Protein AF-0000000077086766 (afdb_homodimer)

Organism: Amphimedon queenslandica (NCBI:txid400682)

Radius of gyration: 39.63 Å; Cα contacts (8 Å, |Δi|>4): 3938; chains: 2; bounding box: 85×118×100 Å

Secondary structure (DSSP, 8-state):
-------------BTTBHHHHHHHHHHHHHHHHHHHTT--EEEEE-SSSSEEEEEEEETTTEEEEEEEEEETTEEEEEEEE---S--PPPHHHHHHHHHHT---SB---EEEEGGGTEEEEE-SS-EEEEETTT--EEEEPPP-TT-EEEEEETTEEEEEEEEETTEEEEEETT-SS-EE---HHHH-TTS-EEES---HHHHHHH-----EEE-TTBTTBTTEEEEEEEEEE-TTSPEEEEEETTTTEEEEEE---TTSPPPEEEEEEEEEEE-TTT--EEEEEEEESS-HHHH-SS--EEEEEEE-TTSSEEEEEEE-TTS-EEEEEEEEGGGEEETT----EEPPEEEEEEE-SSSPPP--TT--EEEPP-S-TTEEEEEEEE-TTSS-EEEEEEEEPPPP-EE-SS--PPEEPEEEEEESS-SSS-B-SS--EEETTTTEEEEEE-SS-TT-BEEEEEE-TT---S---PEE-SPSSSEEEEEEETTTTEEEEEEEETTEEEEEEEEEEEETTEEEEEEEEEEPPPPPPTT--PPEEEEEE-TTSPEEEEEEEPPTT--TT--EEEEEE---STT-----SS--TTHHHHHHHHTTT-EEEEEEPTT-SSS-HHHHGGGTT-TTSHHHHHHHHHHHHHHHH-TTEEEEEEEEEEETHHHHHHHHHHHH-TTTEEEEEEES----GGGS-HHHHHHHH-STTTTHHHHHHT-SGGGGGGS-SSTTSEEEEEETT-SSS-THHHHHHHHHHHHTT---EEEEETT--SS--SHHHHHHHHHHHHHHHHHH-/-------------BTTBHHHHHHHHHHHHHHHHHHHTT--EEEEE-SSSSEEEEEEEETTTEEEEEEEEEETTEEEEEEEE---S--PPPHHHHHHHHHHT---SB---EEEEGGGTEEEEE-SS-EEEEETTT--EEEEPPP-TT-EEEEEETTEEEEEEEEETTEEEEEETT-SS-EE---HHHH-TTS-EEES---HHHHHHH-----EEE-TTBTTBTTEEEEEEEEEE-TTSPEEEEEETTTTEEEEEE---TTSPPPEEEEEEEEEEE-TTT--EEEEEEEESS-HHHH-SS--EEEEEEE-TTSSEEEEEEE-TTS-EEEEEEEEGGGEEETT----EEPPEEEEEEE-SSSPPP--TT--EEEPP-S-TTEEEEEEEE-TTSS-EEEEEEEEPPPP-EE-SS--PPEEPEEEEEESS-SSS-B-SS--EEETTTTEEEEEE-SS-TT-BEEEEEE-TT---S---PEE-SPSSSEEEEEEETTTTEEEEEEEETTEEEEEEEEEEEETTEEEEEEEEEEPPPPPPTT--PPEEEEEE-TTSPEEEEEEEPPTT--TT--EEEEEE---STT-----SS--TTHHHHHHHHTTT-EEEEEEPTT-SSS-HHHHGGGTT-TTSHHHHHHHHHHHHHHHH-TTEEEEEEEEEEETHHHHHHHHHHHH-TTTEEEEEEES----GGGS-HHHHHHHH-STTTTHHHHHHT-SGGGGGGS-SSTTSEEEEEETT-SSS-THHHHHHHHHHHHTT---EEEEETT--SS--SHHHHHHHHHHHHHHHHHH-

Foldseek 3Di:
DDPPPPPVPQQADFLVDLVSLLVLLVVLLVVCCVLVAWDWDDWDAALPAGKIWTWTADPPFKIFIKMWHDDPRDIDIGTQDWADDDDDADPLRVVLCVLVVFDIDTWRDWAADHVQQWIWTDNQFWIFITHPPPSDTDDTWATDHNWADWDAAQQDNQWIWTFDPQFIWITGPLDNHIGTFDDPCVVCVLWDKGKFADAPLLSRQLVDGTFKAWQLCANVPPFKTKMKGKMKTLRQQDWDWFAQPVVRDIDIDSFAFFQGDDIDIAIKMKIWGADPPPRDIDIAIWGQLATVCLADVFFDDFSDKYADNVSQWIKTWTAGLLQFKIWIKIAGPVRTGHPPPLDWHWAIATQDIGGDPQAHWDNFLQQDWAWDDDPDPQKTKTWGWDQNVFETFIKIKIWGHDPTDGDSDNRRHYHYTDIDIATQADDQWYQDRDYKDADNVQQKIWTWIQVVHLQAIFIWMGRCPVHCPPHDDTDTADDPLWHWDWDADPSNQKMKTFIFFQQWRTWIWMWHFDVVPTYIDTDGTPGGRDHDDPLDDGWFKWWFAAPVGDIKIKTKDAASPDDPPAAFQEEEEELQAEPADDRHRGNDPCVSLVSSQSSHTYMYMYMHQQLYDGRTNVSNQPCALANLPSSLVRSVRRLVRVCVRDVRHDQQRYEQEYAESSLLNQLSNCLVCVVRHQAGEHHLYQQFSSSAHSSPSCNRNNGPPVRVSSRCNSHSLNSLLSHDQDALRAEYEYESAAPRRHCVRVVSSVVSNVVSNHYYHYHYDSHDYSDDDPPVSNSSVSSVVSSSSSVRD/DDPPPPPVPQQADFLVDLVSLLVLLVVLLVVCCVLVAWDWDDWDAALPAGKIWTWTADPPFKIFIKMWHDDPRDIDIGTQDWADDDDDADPLRVVLCVLVVFDIDTWRDWAADHVQQWIWTDNQFWIFITHPPPSDTPDTWATDHNWDDWDAALQDNQWIWTFDPQFIWITGPLDNHIGTFDDPCVVCVLWDKGKFADAPLLSRQLVDGTFKAWQLCANVPPFKTKMKGKMKTLRQQDWDWFAQPVVRDIDIDSFAFFQGDDIDIAIKMKIWGADPPPRDIDIAIWGQLATVCLADVFFDDFSDKYADNVRQWIKTWTAGLLQFKIWIKIAGPVRTGHPPPLDWHWAIATQDIGGDPQAHWDNFQQQDWAWDDDPDPQKTKTWGWDQNVFETFIKIKIWGHDPTDGDSDNRRHYHYTDIDIATQADDQWYQDRDYKDADNVQQKIWTWIQPVHLQAIFIWMGRCPVHCPPHDDTDTADDPLWHWDWDADPSQQKMKTFIFFQQWRTWIWMWHFDVVPTYIDTDDTPGGRDHDDPLDDGWFKWWFAAPVGDIKIKTKDAASPDDPPAAFQEEEEELQAEPADDRHRGNDPCVSLVSSQSSHTYMYMYMHQQLYDGRTNVSNQVCALANLPSSLVRSVRRLVRVCVRDVRHDQQRYAQEYAESSLLNQLSNCLVCVVRHQAGEHHLYQQFSSSAHSSPSCNRNNGPPVRVSSRCNSHSLNSLLSHDQDALRAEYEYESAAPRRHCVRVVSSVVSNVVSNHYYHYHYDSHDYSDDDPPVSNSSVSSVVSSSSSVRD

Structure (mmCIF, N/CA/C/O backbone):
data_AF-0000000077086766-model_v1
#
loop_
_entity.id
_entity.type
_entity.pdbx_description
1 polymer 'Uncharacterized protein'
#
loop_
_atom_site.group_PDB
_atom_site.id
_atom_site.type_symbol
_atom_site.label_atom_id
_atom_site.label_alt_id
_atom_site.label_comp_id
_atom_site.label_asym_id
_atom_site.label_entity_id
_atom_site.label_seq_id
_atom_site.pdbx_PDB_ins_code
_atom_site.Cartn_x
_atom_site.Cartn_y
_atom_site.Cartn_z
_atom_site.occupancy
_atom_site.B_iso_or_equiv
_atom_site.auth_seq_id
_atom_site.auth_comp_id
_atom_site.auth_asym_id
_atom_site.auth_atom_id
_atom_site.pdbx_PDB_model_num
ATOM 1 N N . MET A 1 1 ? 11.93 -15.602 -47.562 1 22.67 1 MET A N 1
ATOM 2 C CA . MET A 1 1 ? 11.93 -15.438 -46.125 1 22.67 1 MET A CA 1
ATOM 3 C C . MET A 1 1 ? 13.258 -14.859 -45.625 1 22.67 1 MET A C 1
ATOM 5 O O . MET A 1 1 ? 14.312 -15.453 -45.875 1 22.67 1 MET A O 1
ATOM 9 N N . ALA A 1 2 ? 13.289 -13.586 -45.688 1 26.22 2 ALA A N 1
ATOM 10 C CA . ALA A 1 2 ? 14.461 -12.727 -45.594 1 26.22 2 ALA A CA 1
ATOM 11 C C . ALA A 1 2 ? 15.32 -13.102 -44.406 1 26.22 2 ALA A C 1
ATOM 13 O O . ALA A 1 2 ? 14.805 -13.43 -43.312 1 26.22 2 ALA A O 1
ATOM 14 N N . ALA A 1 3 ? 16.469 -13.5 -44.688 1 28.27 3 ALA A N 1
ATOM 15 C CA . ALA A 1 3 ? 17.562 -13.672 -43.75 1 28.27 3 ALA A CA 1
ATOM 16 C C . ALA A 1 3 ? 17.625 -12.523 -42.75 1 28.27 3 ALA A C 1
ATOM 18 O O . ALA A 1 3 ? 17.875 -11.375 -43.125 1 28.27 3 ALA A O 1
ATOM 19 N N . LEU A 1 4 ? 16.625 -12.422 -41.875 1 33 4 LEU A N 1
ATOM 20 C CA . LEU A 1 4 ? 16.781 -11.398 -40.844 1 33 4 LEU A CA 1
ATOM 21 C C . LEU A 1 4 ? 18.234 -11.289 -40.406 1 33 4 LEU A C 1
ATOM 23 O O . LEU A 1 4 ? 18.828 -12.273 -39.938 1 33 4 LEU A O 1
ATOM 27 N N . ASN A 1 5 ? 18.984 -10.578 -41.094 1 32.53 5 ASN A N 1
ATOM 28 C CA . ASN A 1 5 ? 20.344 -10.195 -40.719 1 32.53 5 ASN A CA 1
ATOM 29 C C . ASN A 1 5 ? 20.484 -10.039 -39.219 1 32.53 5 ASN A C 1
ATOM 31 O O . ASN A 1 5 ? 19.719 -9.312 -38.594 1 32.53 5 ASN A O 1
ATOM 35 N N . TRP A 1 6 ? 20.969 -11.062 -38.656 1 39.19 6 TRP A N 1
ATOM 36 C CA . TRP A 1 6 ? 21.438 -11.031 -37.25 1 39.19 6 TRP A CA 1
ATOM 37 C C . TRP A 1 6 ? 22.156 -9.727 -36.969 1 39.19 6 TRP A C 1
ATOM 39 O O . TRP A 1 6 ? 23.219 -9.445 -37.531 1 39.19 6 TRP A O 1
ATOM 49 N N . ILE A 1 7 ? 21.656 -8.648 -37 1 38.25 7 ILE A N 1
ATOM 50 C CA . ILE A 1 7 ? 22.406 -7.496 -36.531 1 38.25 7 ILE A CA 1
ATOM 51 C C . ILE A 1 7 ? 22.922 -7.766 -35.125 1 38.25 7 ILE A C 1
ATOM 53 O O . ILE A 1 7 ? 22.141 -7.871 -34.188 1 38.25 7 ILE A O 1
ATOM 57 N N . THR A 1 8 ? 23.984 -8.508 -34.875 1 45.94 8 THR A N 1
ATOM 58 C CA . THR A 1 8 ? 24.75 -8.688 -33.656 1 45.94 8 THR A CA 1
ATOM 59 C C . THR A 1 8 ? 25.062 -7.34 -33 1 45.94 8 THR A C 1
ATOM 61 O O . THR A 1 8 ? 26.094 -6.734 -33.281 1 45.94 8 THR A O 1
ATOM 64 N N . THR A 1 9 ? 24.188 -6.484 -32.875 1 50.47 9 THR A N 1
ATOM 65 C CA . THR A 1 9 ? 24.5 -5.238 -32.188 1 50.47 9 THR A CA 1
ATOM 66 C C . THR A 1 9 ? 24.984 -5.504 -30.766 1 50.47 9 THR A C 1
ATOM 68 O O . THR A 1 9 ? 24.453 -6.391 -30.094 1 50.47 9 THR A O 1
ATOM 71 N N . SER A 1 10 ? 26.234 -5.18 -30.391 1 65.5 10 SER A N 1
ATOM 72 C CA . SER A 1 10 ? 26.906 -5.223 -29.094 1 65.5 10 SER A CA 1
ATOM 73 C C . SER A 1 10 ? 26.062 -4.594 -28 1 65.5 10 SER A C 1
ATOM 75 O O . SER A 1 10 ? 25.969 -3.369 -27.906 1 65.5 10 SER A O 1
ATOM 77 N N . ILE A 1 11 ? 25.141 -5.418 -27.422 1 77.06 11 ILE A N 1
ATOM 78 C CA . ILE A 1 11 ? 24.328 -4.973 -26.281 1 77.06 11 ILE A CA 1
ATOM 79 C C . ILE A 1 11 ? 25.234 -4.727 -25.078 1 77.06 11 ILE A C 1
ATOM 81 O O . ILE A 1 11 ? 26 -5.609 -24.672 1 77.06 11 ILE A O 1
ATOM 85 N N . THR A 1 12 ? 25.375 -3.447 -24.703 1 82.94 12 THR A N 1
ATOM 86 C CA . THR A 1 12 ? 26.156 -3.092 -23.531 1 82.94 12 THR A CA 1
ATOM 87 C C . THR A 1 12 ? 25.297 -2.34 -22.516 1 82.94 12 THR A C 1
ATOM 89 O O . THR A 1 12 ? 24.359 -1.634 -22.891 1 82.94 12 THR A O 1
ATOM 92 N N . ALA A 1 13 ? 25.5 -2.717 -21.281 1 90 13 ALA A N 1
ATOM 93 C CA . ALA A 1 13 ? 24.844 -2.029 -20.172 1 90 13 ALA A CA 1
ATOM 94 C C . ALA A 1 13 ? 25.844 -1.59 -19.109 1 90 13 ALA A C 1
ATOM 96 O O . ALA A 1 13 ? 26.875 -2.234 -18.938 1 90 13 ALA A O 1
ATOM 97 N N . SER A 1 14 ? 25.516 -0.407 -18.547 1 91.25 14 SER A N 1
ATOM 98 C CA . SER A 1 14 ? 26.359 0.137 -17.5 1 91.25 14 SER A CA 1
ATOM 99 C C . SER A 1 14 ? 25.578 0.348 -16.203 1 91.25 14 SER A C 1
ATOM 101 O O . SER A 1 14 ? 24.406 0.764 -16.25 1 91.25 14 SER A O 1
ATOM 103 N N . LYS A 1 15 ? 26.312 0.083 -15.109 1 88.75 15 LYS A N 1
ATOM 104 C CA . LYS A 1 15 ? 25.688 0.31 -13.805 1 88.75 15 LYS A CA 1
ATOM 105 C C . LYS A 1 15 ? 25.344 1.784 -13.609 1 88.75 15 LYS A C 1
ATOM 107 O O . LYS A 1 15 ? 24.484 2.123 -12.797 1 88.75 15 LYS A O 1
ATOM 112 N N . ASP A 1 16 ? 25.969 2.709 -14.336 1 91.38 16 ASP A N 1
ATOM 113 C CA . ASP A 1 16 ? 25.828 4.148 -14.133 1 91.38 16 ASP A CA 1
ATOM 114 C C . ASP A 1 16 ? 24.812 4.742 -15.102 1 91.38 16 ASP A C 1
ATOM 116 O O . ASP A 1 16 ? 24.594 5.953 -15.117 1 91.38 16 ASP A O 1
ATOM 120 N N . SER A 1 17 ? 24.188 3.877 -15.906 1 93.56 17 SER A N 1
ATOM 121 C CA . SER A 1 17 ? 23.203 4.352 -16.875 1 93.56 17 SER A CA 1
ATOM 122 C C . SER A 1 17 ? 21.984 3.434 -16.922 1 93.56 17 SER A C 1
ATOM 124 O O . SER A 1 17 ? 22 2.418 -17.609 1 93.56 17 SER A O 1
ATOM 126 N N . PHE A 1 18 ? 20.938 3.916 -16.391 1 96.12 18 PHE A N 1
ATOM 127 C CA . PHE A 1 18 ? 19.719 3.133 -16.406 1 96.12 18 PHE A CA 1
ATOM 128 C C . PHE A 1 18 ? 19.172 2.998 -17.812 1 96.12 18 PHE A C 1
ATOM 130 O O . PHE A 1 18 ? 18.609 1.96 -18.172 1 96.12 18 PHE A O 1
ATOM 137 N N . LYS A 1 19 ? 19.391 3.988 -18.625 1 94.62 19 LYS A N 1
ATOM 138 C CA . LYS A 1 19 ? 18.953 3.975 -20.031 1 94.62 19 LYS A CA 1
ATOM 139 C C . LYS A 1 19 ? 19.625 2.848 -20.797 1 94.62 19 LYS A C 1
ATOM 141 O O . LYS A 1 19 ? 19 2.186 -21.625 1 94.62 19 LYS A O 1
ATOM 146 N N . SER A 1 20 ? 20.906 2.676 -20.531 1 95.56 20 SER A N 1
ATOM 147 C CA . SER A 1 20 ? 21.625 1.599 -21.219 1 95.56 20 SER A CA 1
ATOM 148 C C . SER A 1 20 ? 21.094 0.233 -20.781 1 95.56 20 SER A C 1
ATOM 150 O O . SER A 1 20 ? 21.078 -0.711 -21.562 1 95.56 20 SER A O 1
ATOM 152 N N . CYS A 1 21 ? 20.656 0.112 -19.531 1 96.5 21 CYS A N 1
ATOM 153 C CA . CYS A 1 21 ? 20.078 -1.139 -19.047 1 96.5 21 CYS A CA 1
ATOM 154 C C . CYS A 1 21 ? 18.734 -1.408 -19.703 1 96.5 21 CYS A C 1
ATOM 156 O O . CYS A 1 21 ? 18.453 -2.543 -20.094 1 96.5 21 CYS A O 1
ATOM 158 N N . LEU A 1 22 ? 17.938 -0.339 -19.828 1 96.44 22 LEU A N 1
ATOM 159 C CA . LEU A 1 22 ? 16.656 -0.462 -20.531 1 96.44 22 LEU A CA 1
ATOM 160 C C . LEU A 1 22 ? 16.859 -0.953 -21.953 1 96.44 22 LEU A C 1
ATOM 162 O O . LEU A 1 22 ? 16.156 -1.864 -22.406 1 96.44 22 LEU A O 1
ATOM 166 N N . GLN A 1 23 ? 17.812 -0.375 -22.594 1 95.12 23 GLN A N 1
ATOM 167 C CA . GLN A 1 23 ? 18.094 -0.715 -23.984 1 95.12 23 GLN A CA 1
ATOM 168 C C . GLN A 1 23 ? 18.578 -2.152 -24.109 1 95.12 23 GLN A C 1
ATOM 170 O O . GLN A 1 23 ? 18.156 -2.887 -25 1 95.12 23 GLN A O 1
ATOM 175 N N . ALA A 1 24 ? 19.422 -2.523 -23.234 1 94.31 24 ALA A N 1
ATOM 176 C CA . ALA A 1 24 ? 19.969 -3.877 -23.266 1 94.31 24 ALA A CA 1
ATOM 177 C C . ALA A 1 24 ? 18.875 -4.918 -23.062 1 94.31 24 ALA A C 1
ATOM 179 O O . ALA A 1 24 ? 18.828 -5.93 -23.766 1 94.31 24 ALA A O 1
ATOM 180 N N . CYS A 1 25 ? 18.016 -4.652 -22.125 1 94 25 CYS A N 1
ATOM 181 C CA . CYS A 1 25 ? 16.938 -5.586 -21.844 1 94 25 CYS A CA 1
ATOM 182 C C . CYS A 1 25 ? 15.961 -5.664 -23.016 1 94 25 CYS A C 1
ATOM 184 O O . CYS A 1 25 ? 15.5 -6.75 -23.375 1 94 25 CYS A O 1
ATOM 186 N N . SER A 1 26 ? 15.656 -4.551 -23.594 1 92.5 26 SER A N 1
ATOM 187 C CA . SER A 1 26 ? 14.758 -4.512 -24.734 1 92.5 26 SER A CA 1
ATOM 188 C C . SER A 1 26 ? 15.336 -5.281 -25.922 1 92.5 26 SER A C 1
ATOM 190 O O . SER A 1 26 ? 14.633 -6.055 -26.562 1 92.5 26 SER A O 1
ATOM 192 N N . GLU A 1 27 ? 16.594 -5.121 -26.172 1 90.62 27 GLU A N 1
ATOM 193 C CA . GLU A 1 27 ? 17.266 -5.785 -27.297 1 90.62 27 GLU A CA 1
ATOM 194 C C . GLU A 1 27 ? 17.375 -7.285 -27.047 1 90.62 27 GLU A C 1
ATOM 196 O O . GLU A 1 27 ? 17.172 -8.086 -27.969 1 90.62 27 GLU A O 1
ATOM 201 N N . ALA A 1 28 ? 17.688 -7.633 -25.859 1 88 28 ALA A N 1
ATOM 202 C CA . ALA A 1 28 ? 17.781 -9.047 -25.531 1 88 28 ALA A CA 1
ATOM 203 C C . ALA A 1 28 ? 16.422 -9.742 -25.703 1 88 28 ALA A C 1
ATOM 205 O O . ALA A 1 28 ? 16.359 -10.875 -26.172 1 88 28 ALA A O 1
ATOM 206 N N . LYS A 1 29 ? 15.383 -9.094 -25.266 1 84.94 29 LYS A N 1
ATOM 207 C CA . LYS A 1 29 ? 14.039 -9.633 -25.406 1 84.94 29 LYS A CA 1
ATOM 208 C C . LYS A 1 29 ? 13.656 -9.789 -26.875 1 84.94 29 LYS A C 1
ATOM 210 O O . LYS A 1 29 ? 13.031 -10.781 -27.266 1 84.94 29 LYS A O 1
ATOM 215 N N . LEU A 1 30 ? 13.984 -8.836 -27.672 1 83.88 30 LEU A N 1
ATOM 216 C CA . LEU A 1 30 ? 13.695 -8.883 -29.094 1 83.88 30 LEU A CA 1
ATOM 217 C C . LEU A 1 30 ? 14.438 -10.039 -29.766 1 83.88 30 LEU A C 1
ATOM 219 O O . LEU A 1 30 ? 13.875 -10.727 -30.609 1 83.88 30 LEU A O 1
ATOM 223 N N . GLU A 1 31 ? 15.578 -10.266 -29.359 1 79.94 31 GLU A N 1
ATOM 224 C CA . GLU A 1 31 ? 16.375 -11.352 -29.906 1 79.94 31 GLU A CA 1
ATOM 225 C C . GLU A 1 31 ? 15.766 -12.711 -29.578 1 79.94 31 GLU A C 1
ATOM 227 O O . GLU A 1 31 ? 15.727 -13.602 -30.438 1 79.94 31 GLU A O 1
ATOM 232 N N . CYS A 1 32 ? 15.281 -12.844 -28.406 1 79.19 32 CYS A N 1
ATOM 233 C CA . CYS A 1 32 ? 14.742 -14.125 -27.953 1 79.19 32 CYS A CA 1
ATOM 234 C C . CYS A 1 32 ? 13.352 -14.359 -28.516 1 79.19 32 CYS A C 1
ATOM 236 O O . CYS A 1 32 ? 12.938 -15.508 -28.719 1 79.19 32 CYS A O 1
ATOM 238 N N . SER A 1 33 ? 12.617 -13.281 -28.688 1 77.75 33 SER A N 1
ATOM 239 C CA . SER A 1 33 ? 11.25 -13.414 -29.188 1 77.75 33 SER A CA 1
ATOM 240 C C . SER A 1 33 ? 11.211 -14.102 -30.547 1 77.75 33 SER A C 1
ATOM 242 O O . SER A 1 33 ? 10.219 -14.734 -30.891 1 77.75 33 SER A O 1
ATOM 244 N N . ARG A 1 34 ? 12.25 -14.125 -31.219 1 75.5 34 ARG A N 1
ATOM 245 C CA . ARG A 1 34 ? 12.32 -14.734 -32.531 1 75.5 34 ARG A CA 1
ATOM 246 C C . ARG A 1 34 ? 12.227 -16.25 -32.438 1 75.5 34 ARG A C 1
ATOM 248 O O . ARG A 1 34 ? 11.781 -16.906 -33.406 1 75.5 34 ARG A O 1
ATOM 255 N N . PHE A 1 35 ? 12.672 -16.734 -31.312 1 76.62 35 PHE A N 1
ATOM 256 C CA . PHE A 1 35 ? 12.695 -18.172 -31.156 1 76.62 35 PHE A CA 1
ATOM 257 C C . PHE A 1 35 ? 11.32 -18.703 -30.766 1 76.62 35 PHE A C 1
ATOM 259 O O . PHE A 1 35 ? 11.023 -19.891 -30.922 1 76.62 35 PHE A O 1
ATOM 266 N N . PHE A 1 36 ? 10.492 -17.844 -30.156 1 70.81 36 PHE A N 1
ATOM 267 C CA . PHE A 1 36 ? 9.234 -18.312 -29.594 1 70.81 36 PHE A CA 1
ATOM 268 C C . PHE A 1 36 ? 8.047 -17.75 -30.359 1 70.81 36 PHE A C 1
ATOM 270 O O . PHE A 1 36 ? 6.922 -18.219 -30.203 1 70.81 36 PHE A O 1
ATOM 277 N N . SER A 1 37 ? 8.289 -16.766 -31.047 1 61.84 37 SER A N 1
ATOM 278 C CA . SER A 1 37 ? 7.184 -16.031 -31.641 1 61.84 37 SER A CA 1
ATOM 279 C C . SER A 1 37 ? 6.402 -16.906 -32.625 1 61.84 37 SER A C 1
ATOM 281 O O . SER A 1 37 ? 6.984 -17.719 -33.344 1 61.84 37 SER A O 1
ATOM 283 N N . TYR A 1 38 ? 5.102 -17.031 -32.531 1 63.81 38 TYR A N 1
ATOM 284 C CA . TYR A 1 38 ? 4.117 -17.391 -33.562 1 63.81 38 TYR A CA 1
ATOM 285 C C . TYR A 1 38 ? 3.922 -18.906 -33.594 1 63.81 38 TYR A C 1
ATOM 287 O O . TYR A 1 38 ? 3.703 -19.469 -34.688 1 63.81 38 TYR A O 1
ATOM 295 N N . LYS A 1 39 ? 4.09 -19.484 -32.344 1 76.44 39 LYS A N 1
ATOM 296 C CA . LYS A 1 39 ? 3.918 -20.938 -32.469 1 76.44 39 LYS A CA 1
ATOM 297 C C . LYS A 1 39 ? 2.479 -21.344 -32.156 1 76.44 39 LYS A C 1
ATOM 299 O O . LYS A 1 39 ? 1.854 -20.812 -31.25 1 76.44 39 LYS A O 1
ATOM 304 N N . PRO A 1 40 ? 2.004 -22.234 -33.031 1 87.56 40 PRO A N 1
ATOM 305 C CA . PRO A 1 40 ? 0.658 -22.781 -32.812 1 87.56 40 PRO A CA 1
ATOM 306 C C . PRO A 1 40 ? 0.509 -23.469 -31.453 1 87.56 40 PRO A C 1
ATOM 308 O O . PRO A 1 40 ? 1.469 -24.062 -30.953 1 87.56 40 PRO A O 1
ATOM 311 N N . ARG A 1 41 ? -0.617 -23.344 -30.922 1 88.62 41 ARG A N 1
ATOM 312 C CA . ARG A 1 41 ? -0.903 -24 -29.641 1 88.62 41 ARG A CA 1
ATOM 313 C C . ARG A 1 41 ? -2.359 -24.453 -29.578 1 88.62 41 ARG A C 1
ATOM 315 O O . ARG A 1 41 ? -3.143 -24.172 -30.484 1 88.62 41 ARG A O 1
ATOM 322 N N . GLU A 1 42 ? -2.691 -25.234 -28.562 1 88.69 42 GLU A N 1
ATOM 323 C CA . GLU A 1 42 ? -4.043 -25.734 -28.328 1 88.69 42 GLU A CA 1
ATOM 324 C C . GLU A 1 42 ? -4.57 -26.5 -29.531 1 88.69 42 GLU A C 1
ATOM 326 O O . GLU A 1 42 ? -5.496 -26.047 -30.219 1 88.69 42 GLU A O 1
ATOM 331 N N . PHE A 1 43 ? -4.23 -27.641 -29.734 1 92.62 43 PHE A N 1
ATOM 332 C CA . PHE A 1 43 ? -4.504 -28.438 -30.938 1 92.62 43 PHE A CA 1
ATOM 333 C C . PHE A 1 43 ? -5.727 -29.328 -30.734 1 92.62 43 PHE A C 1
ATOM 335 O O . PHE A 1 43 ? -5.926 -29.875 -29.641 1 92.62 43 PHE A O 1
ATOM 342 N N . SER A 1 44 ? -6.52 -29.422 -31.75 1 92.62 44 SER A N 1
ATOM 343 C CA . SER A 1 44 ? -7.625 -30.359 -31.875 1 92.62 44 SER A CA 1
ATOM 344 C C . SER A 1 44 ? -7.629 -31.031 -33.25 1 92.62 44 SER A C 1
ATOM 346 O O . SER A 1 44 ? -6.957 -30.578 -34.156 1 92.62 44 SER A O 1
ATOM 348 N N . PHE A 1 45 ? -8.375 -32.156 -33.312 1 93.19 45 PHE A N 1
ATOM 349 C CA . PHE A 1 45 ? -8.383 -32.938 -34.562 1 93.19 45 PHE A CA 1
ATOM 350 C C . PHE A 1 45 ? -9.805 -33.062 -35.094 1 93.19 45 PHE A C 1
ATOM 352 O O . PHE A 1 45 ? -10.719 -33.469 -34.375 1 93.19 45 PHE A O 1
ATOM 359 N N . ARG A 1 46 ? -9.914 -32.75 -36.344 1 88.38 46 ARG A N 1
ATOM 360 C CA . ARG A 1 46 ? -11.234 -32.875 -36.969 1 88.38 46 ARG A CA 1
ATOM 361 C C . ARG A 1 46 ? -11.555 -34.344 -37.25 1 88.38 46 ARG A C 1
ATOM 363 O O . ARG A 1 46 ? -10.672 -35.125 -37.594 1 88.38 46 ARG A O 1
ATOM 370 N N . SER A 1 47 ? -12.789 -34.812 -37.062 1 74.69 47 SER A N 1
ATOM 371 C CA . SER A 1 47 ? -13.234 -36.188 -37.125 1 74.69 47 SER A CA 1
ATOM 372 C C . SER A 1 47 ? -13.039 -36.781 -38.531 1 74.69 47 SER A C 1
ATOM 374 O O . SER A 1 47 ? -12.789 -37.969 -38.688 1 74.69 47 SER A O 1
ATOM 376 N N . LYS A 1 48 ? -13.234 -35.875 -39.438 1 67.56 48 LYS A N 1
ATOM 377 C CA . LYS A 1 48 ? -13.109 -36.375 -40.812 1 67.56 48 LYS A CA 1
ATOM 378 C C . LYS A 1 48 ? -11.789 -35.906 -41.438 1 67.56 48 LYS A C 1
ATOM 380 O O . LYS A 1 48 ? -11.484 -34.719 -41.438 1 67.56 48 LYS A O 1
ATOM 385 N N . GLY A 1 49 ? -10.945 -36.812 -41.625 1 67 49 GLY A N 1
ATOM 386 C CA . GLY A 1 49 ? -9.711 -36.531 -42.344 1 67 49 GLY A CA 1
ATOM 387 C C . GLY A 1 49 ? -8.531 -36.312 -41.406 1 67 49 GLY A C 1
ATOM 388 O O . GLY A 1 49 ? -8.617 -36.562 -40.219 1 67 49 GLY A O 1
ATOM 389 N N . LYS A 1 50 ? -7.406 -36.031 -41.938 1 80.56 50 LYS A N 1
ATOM 390 C CA . LYS A 1 50 ? -6.16 -35.688 -41.25 1 80.56 50 LYS A CA 1
ATOM 391 C C . LYS A 1 50 ? -5.996 -34.188 -41.125 1 80.56 50 LYS A C 1
ATOM 393 O O . LYS A 1 50 ? -5.023 -33.594 -41.625 1 80.56 50 LYS A O 1
ATOM 398 N N . GLU A 1 51 ? -7.016 -33.625 -40.406 1 88.88 51 GLU A N 1
ATOM 399 C CA . GLU A 1 51 ? -7.008 -32.188 -40.219 1 88.88 51 GLU A CA 1
ATOM 400 C C . GLU A 1 51 ? -6.805 -31.797 -38.781 1 88.88 51 GLU A C 1
ATOM 402 O O . GLU A 1 51 ? -7.426 -32.375 -37.875 1 88.88 51 GLU A O 1
ATOM 407 N N . VAL A 1 52 ? -5.918 -30.828 -38.562 1 93.12 52 VAL A N 1
ATOM 408 C CA . VAL A 1 52 ? -5.586 -30.344 -37.219 1 93.12 52 VAL A CA 1
ATOM 409 C C . VAL A 1 52 ? -6.039 -28.891 -37.062 1 93.12 52 VAL A C 1
ATOM 411 O O . VAL A 1 52 ? -5.773 -28.047 -37.938 1 93.12 52 VAL A O 1
ATOM 414 N N . ILE A 1 53 ? -6.758 -28.578 -36 1 93.12 53 ILE A N 1
ATOM 415 C CA . ILE A 1 53 ? -7.184 -27.234 -35.656 1 93.12 53 ILE A CA 1
ATOM 416 C C . ILE A 1 53 ? -6.285 -26.688 -34.562 1 93.12 53 ILE A C 1
ATOM 418 O O . ILE A 1 53 ? -5.906 -27.406 -33.625 1 93.12 53 ILE A O 1
ATOM 422 N N . PHE A 1 54 ? -5.902 -25.406 -34.625 1 93.38 54 PHE A N 1
ATOM 423 C CA . PHE A 1 54 ? -4.98 -24.859 -33.656 1 93.38 54 PHE A CA 1
ATOM 424 C C . PHE A 1 54 ? -5.125 -23.344 -33.562 1 93.38 54 PHE A C 1
ATOM 426 O O . PHE A 1 54 ? -5.785 -22.719 -34.375 1 93.38 54 PHE A O 1
ATOM 433 N N . LEU A 1 55 ? -4.617 -22.812 -32.469 1 90.81 55 LEU A N 1
ATOM 434 C CA . LEU A 1 55 ? -4.508 -21.375 -32.281 1 90.81 55 LEU A CA 1
ATOM 435 C C . LEU A 1 55 ? -3.145 -20.875 -32.75 1 90.81 55 LEU A C 1
ATOM 437 O O . LEU A 1 55 ? -2.123 -21.516 -32.531 1 90.81 55 LEU A O 1
ATOM 441 N N . ALA A 1 56 ? -3.078 -19.734 -33.438 1 89.06 56 ALA A N 1
ATOM 442 C CA . ALA A 1 56 ? -1.832 -19.094 -33.844 1 89.06 56 ALA A CA 1
ATOM 443 C C . ALA A 1 56 ? -1.994 -17.578 -33.938 1 89.06 56 ALA A C 1
ATOM 445 O O . ALA A 1 56 ? -3.059 -17.078 -34.281 1 89.06 56 ALA A O 1
ATOM 446 N N . PRO A 1 57 ? -0.945 -16.906 -33.531 1 84.19 57 PRO A N 1
ATOM 447 C CA . PRO A 1 57 ? -1.032 -15.445 -33.562 1 84.19 57 PRO A CA 1
ATOM 448 C C . PRO A 1 57 ? -0.945 -14.875 -34.969 1 84.19 57 PRO A C 1
ATOM 450 O O . PRO A 1 57 ? -0.259 -15.438 -35.844 1 84.19 57 PRO A O 1
ATOM 453 N N . VAL A 1 58 ? -1.731 -13.797 -35.156 1 81.94 58 VAL A N 1
ATOM 454 C CA . VAL A 1 58 ? -1.65 -12.969 -36.375 1 81.94 58 VAL A CA 1
ATOM 455 C C . VAL A 1 58 ? -1.229 -11.547 -36 1 81.94 58 VAL A C 1
ATOM 457 O O . VAL A 1 58 ? -1.678 -11.016 -34.969 1 81.94 58 VAL A O 1
ATOM 460 N N . GLU A 1 59 ? -0.294 -11.039 -36.75 1 76.81 59 GLU A N 1
ATOM 461 C CA . GLU A 1 59 ? 0.28 -9.734 -36.469 1 76.81 59 GLU A CA 1
ATOM 462 C C . GLU A 1 59 ? -0.812 -8.688 -36.25 1 76.81 59 GLU A C 1
ATOM 464 O O . GLU A 1 59 ? -1.734 -8.562 -37.031 1 76.81 59 GLU A O 1
ATOM 469 N N . ASN A 1 60 ? -0.784 -7.977 -35.156 1 73.31 60 ASN A N 1
ATOM 470 C CA . ASN A 1 60 ? -1.595 -6.824 -34.75 1 73.31 60 ASN A CA 1
ATOM 471 C C . ASN A 1 60 ? -3.027 -7.23 -34.438 1 73.31 60 ASN A C 1
ATOM 473 O O . ASN A 1 60 ? -3.889 -6.375 -34.219 1 73.31 60 ASN A O 1
ATOM 477 N N . ILE A 1 61 ? -3.34 -8.539 -34.531 1 74.81 61 ILE A N 1
ATOM 478 C CA . ILE A 1 61 ? -4.719 -8.953 -34.281 1 74.81 61 ILE A CA 1
ATOM 479 C C . ILE A 1 61 ? -4.773 -9.859 -33.062 1 74.81 61 ILE A C 1
ATOM 481 O O . ILE A 1 61 ? -5.758 -9.852 -32.312 1 74.81 61 ILE A O 1
ATOM 485 N N . GLY A 1 62 ? -3.719 -10.609 -32.875 1 79.56 62 GLY A N 1
ATOM 486 C CA . GLY A 1 62 ? -3.73 -11.602 -31.812 1 79.56 62 GLY A CA 1
ATOM 487 C C . GLY A 1 62 ? -3.961 -13.016 -32.312 1 79.56 62 GLY A C 1
ATOM 488 O O . GLY A 1 62 ? -3.756 -13.297 -33.5 1 79.56 62 GLY A O 1
ATOM 489 N N . ASN A 1 63 ? -4.371 -13.938 -31.453 1 85.94 63 ASN A N 1
ATOM 490 C CA . ASN A 1 63 ? -4.547 -15.344 -31.797 1 85.94 63 ASN A CA 1
ATOM 491 C C . ASN A 1 63 ? -5.82 -15.57 -32.594 1 85.94 63 ASN A C 1
ATOM 493 O O . ASN A 1 63 ? -6.855 -14.969 -32.312 1 85.94 63 ASN A O 1
ATOM 497 N N . ASN A 1 64 ? -5.707 -16.328 -33.625 1 87.81 64 ASN A N 1
ATOM 498 C CA . ASN A 1 64 ? -6.797 -16.828 -34.469 1 87.81 64 ASN A CA 1
ATOM 499 C C . ASN A 1 64 ? -6.859 -18.344 -34.469 1 87.81 64 ASN A C 1
ATOM 501 O O . ASN A 1 64 ? -5.898 -19.016 -34.062 1 87.81 64 ASN A O 1
ATOM 505 N N . VAL A 1 65 ? -7.957 -18.875 -34.875 1 91 65 VAL A N 1
ATOM 506 C CA . VAL A 1 65 ? -8.094 -20.312 -35 1 91 65 VAL A CA 1
ATOM 507 C C . VAL A 1 65 ? -7.871 -20.734 -36.438 1 91 65 VAL A C 1
ATOM 509 O O . VAL A 1 65 ? -8.484 -20.172 -37.375 1 91 65 VAL A O 1
ATOM 512 N N . PHE A 1 66 ? -7 -21.672 -36.656 1 91.25 66 PHE A N 1
ATOM 513 C CA . PHE A 1 66 ? -6.668 -22.172 -38 1 91.25 66 PHE A CA 1
ATOM 514 C C . PHE A 1 66 ? -6.895 -23.672 -38.062 1 91.25 66 PHE A C 1
ATOM 516 O O . PHE A 1 66 ? -7.02 -24.344 -37.031 1 91.25 66 PHE A O 1
ATOM 523 N N . SER A 1 67 ? -7.051 -24.172 -39.219 1 91.38 67 SER A N 1
ATOM 524 C CA . SER A 1 67 ? -6.984 -25.609 -39.5 1 91.38 67 SER A CA 1
ATOM 525 C C . SER A 1 67 ? -5.977 -25.922 -40.594 1 91.38 67 SER A C 1
ATOM 527 O O . SER A 1 67 ? -5.691 -25.062 -41.438 1 91.38 67 SER A O 1
ATOM 529 N N . VAL A 1 68 ? -5.375 -27.047 -40.5 1 91 68 VAL A N 1
ATOM 530 C CA . VAL A 1 68 ? -4.438 -27.484 -41.531 1 91 68 VAL A CA 1
ATOM 531 C C . VAL A 1 68 ? -4.719 -28.922 -41.938 1 91 68 VAL A C 1
ATOM 533 O O . VAL A 1 68 ? -5.039 -29.75 -41.062 1 91 68 VAL A O 1
ATOM 536 N N . SER A 1 69 ? -4.699 -29.188 -43.156 1 85.75 69 SER A N 1
ATOM 537 C CA . SER A 1 69 ? -4.84 -30.547 -43.688 1 85.75 69 SER A CA 1
ATOM 538 C C . SER A 1 69 ? -3.713 -30.875 -44.656 1 85.75 69 SER A C 1
ATOM 540 O O . SER A 1 69 ? -3.162 -29.984 -45.312 1 85.75 69 SER A O 1
ATOM 542 N N . ALA A 1 70 ? -3.277 -32.125 -44.531 1 79.06 70 ALA A N 1
ATOM 543 C CA . ALA A 1 70 ? -2.236 -32.594 -45.469 1 79.06 70 ALA A CA 1
ATOM 544 C C . ALA A 1 70 ? -2.809 -33.531 -46.5 1 79.06 70 ALA A C 1
ATOM 546 O O . ALA A 1 70 ? -3.357 -34.594 -46.188 1 79.06 70 ALA A O 1
ATOM 547 N N . ASP A 1 71 ? -3.062 -33.062 -47.75 1 69.25 71 ASP A N 1
ATOM 548 C CA . ASP A 1 71 ? -3.42 -33.906 -48.875 1 69.25 71 ASP A CA 1
ATOM 549 C C . ASP A 1 71 ? -2.252 -34.031 -49.844 1 69.25 71 ASP A C 1
ATOM 551 O O . ASP A 1 71 ? -1.749 -33.031 -50.375 1 69.25 71 ASP A O 1
ATOM 555 N N . ASP A 1 72 ? -2.031 -35.281 -50.375 1 61.56 72 ASP A N 1
ATOM 556 C CA . ASP A 1 72 ? -1.074 -35.625 -51.406 1 61.56 72 ASP A CA 1
ATOM 557 C C . ASP A 1 72 ? 0.136 -34.719 -51.406 1 61.56 72 ASP A C 1
ATOM 559 O O . ASP A 1 72 ? 0.51 -34.156 -52.438 1 61.56 72 ASP A O 1
ATOM 563 N N . ASP A 1 73 ? 0.764 -34.344 -50.219 1 62.53 73 ASP A N 1
ATOM 564 C CA . ASP A 1 73 ? 2.057 -33.688 -50.031 1 62.53 73 ASP A CA 1
ATOM 565 C C . ASP A 1 73 ? 1.893 -32.156 -49.938 1 62.53 73 ASP A C 1
ATOM 567 O O . ASP A 1 73 ? 2.879 -31.438 -49.969 1 62.53 73 ASP A O 1
ATOM 571 N N . THR A 1 74 ? 0.655 -31.719 -50.062 1 76.31 74 THR A N 1
ATOM 572 C CA . THR A 1 74 ? 0.474 -30.281 -49.875 1 76.31 74 THR A CA 1
ATOM 573 C C . THR A 1 74 ? -0.267 -29.969 -48.594 1 76.31 74 THR A C 1
ATOM 575 O O . THR A 1 74 ? -1.287 -30.594 -48.281 1 76.31 74 THR A O 1
ATOM 578 N N . LEU A 1 75 ? 0.362 -29.062 -47.781 1 83.25 75 LEU A N 1
ATOM 579 C CA . LEU A 1 75 ? -0.285 -28.578 -46.562 1 83.25 75 LEU A CA 1
ATOM 580 C C . LEU A 1 75 ? -1.195 -27.406 -46.875 1 83.25 75 LEU A C 1
ATOM 582 O O . LEU A 1 75 ? -0.769 -26.422 -47.5 1 83.25 75 LEU A O 1
ATOM 586 N N . THR A 1 76 ? -2.439 -27.516 -46.656 1 85.69 76 THR A N 1
ATOM 587 C CA . THR A 1 76 ? -3.389 -26.422 -46.812 1 85.69 76 THR A CA 1
ATOM 588 C C . THR A 1 76 ? -3.834 -25.875 -45.469 1 85.69 76 THR A C 1
ATOM 590 O O . THR A 1 76 ? -4.387 -26.609 -44.656 1 85.69 76 THR A O 1
ATOM 593 N N . ARG A 1 77 ? -3.559 -24.578 -45.219 1 88.06 77 ARG A N 1
ATOM 594 C CA . ARG A 1 77 ? -3.953 -23.906 -44 1 88.06 77 ARG A CA 1
ATOM 595 C C . ARG A 1 77 ? -5.172 -23.016 -44.25 1 88.06 77 ARG A C 1
ATOM 597 O O . ARG A 1 77 ? -5.242 -22.297 -45.25 1 88.06 77 ARG A O 1
ATOM 604 N N . LYS A 1 78 ? -6.125 -23.109 -43.406 1 88.94 78 LYS A N 1
ATOM 605 C CA . LYS A 1 78 ? -7.344 -22.312 -43.469 1 88.94 78 LYS A CA 1
ATOM 606 C C . LYS A 1 78 ? -7.637 -21.609 -42.156 1 88.94 78 LYS A C 1
ATOM 608 O O . LYS A 1 78 ? -7.504 -22.203 -41.094 1 88.94 78 LYS A O 1
ATOM 613 N N . LYS A 1 79 ? -7.957 -20.312 -42.219 1 88.69 79 LYS A N 1
ATOM 614 C CA . LYS A 1 79 ? -8.414 -19.578 -41.062 1 88.69 79 LYS A CA 1
ATOM 615 C C . LYS A 1 79 ? -9.875 -19.891 -40.75 1 88.69 79 LYS A C 1
ATOM 617 O O . LYS A 1 79 ? -10.742 -19.734 -41.625 1 88.69 79 LYS A O 1
ATOM 622 N N . LEU A 1 80 ? -10.18 -20.297 -39.594 1 88.31 80 LEU A N 1
ATOM 623 C CA . LEU A 1 80 ? -11.539 -20.672 -39.219 1 88.31 80 LEU A CA 1
ATOM 624 C C . LEU A 1 80 ? -12.258 -19.5 -38.531 1 88.31 80 LEU A C 1
ATOM 626 O O . LEU A 1 80 ? -13.461 -19.328 -38.688 1 88.31 80 LEU A O 1
ATOM 630 N N . CYS A 1 81 ? -11.562 -18.812 -37.688 1 87.69 81 CYS A N 1
ATOM 631 C CA . CYS A 1 81 ? -12.172 -17.734 -36.938 1 87.69 81 CYS A CA 1
ATOM 632 C C . CYS A 1 81 ? -11.141 -16.688 -36.531 1 87.69 81 CYS A C 1
ATOM 634 O O . CYS A 1 81 ? -10.008 -17.031 -36.188 1 87.69 81 CYS A O 1
ATOM 636 N N . SER A 1 82 ? -11.562 -15.422 -36.531 1 83.88 82 SER A N 1
ATOM 637 C CA . SER A 1 82 ? -10.758 -14.289 -36.062 1 83.88 82 SER A CA 1
ATOM 638 C C . SER A 1 82 ? -11.406 -13.57 -34.906 1 83.88 82 SER A C 1
ATOM 640 O O . SER A 1 82 ? -12.633 -13.578 -34.75 1 83.88 82 SER A O 1
ATOM 642 N N . PRO A 1 83 ? -10.57 -13.031 -34.031 1 80 83 PRO A N 1
ATOM 643 C CA . PRO A 1 83 ? -11.164 -12.273 -32.938 1 80 83 PRO A CA 1
ATOM 644 C C . PRO A 1 83 ? -11.914 -11.023 -33.406 1 80 83 PRO A C 1
ATOM 646 O O . PRO A 1 83 ? -11.578 -10.461 -34.438 1 80 83 PRO A O 1
ATOM 649 N N . GLU A 1 84 ? -13.016 -10.711 -32.594 1 73.25 84 GLU A N 1
ATOM 650 C CA . GLU A 1 84 ? -13.789 -9.508 -32.906 1 73.25 84 GLU A CA 1
ATOM 651 C C . GLU A 1 84 ? -13.242 -8.297 -32.156 1 73.25 84 GLU A C 1
ATOM 653 O O . GLU A 1 84 ? -13.781 -7.902 -31.125 1 73.25 84 GLU A O 1
ATOM 658 N N . GLY A 1 85 ? -12.055 -7.758 -32.438 1 66.25 85 GLY A N 1
ATOM 659 C CA . GLY A 1 85 ? -11.523 -6.543 -31.828 1 66.25 85 GLY A CA 1
ATOM 660 C C . GLY A 1 85 ? -10.961 -6.762 -30.438 1 66.25 85 GLY A C 1
ATOM 661 O O . GLY A 1 85 ? -10.828 -7.902 -29.984 1 66.25 85 GLY A O 1
ATOM 662 N N . ARG A 1 86 ? -10.57 -5.59 -29.672 1 68.44 86 ARG A N 1
ATOM 663 C CA . ARG A 1 86 ? -9.969 -5.602 -28.344 1 68.44 86 ARG A CA 1
ATOM 664 C C . ARG A 1 86 ? -10.992 -5.207 -27.281 1 68.44 86 ARG A C 1
ATOM 666 O O . ARG A 1 86 ? -11.695 -4.207 -27.422 1 68.44 86 ARG A O 1
ATOM 673 N N . HIS A 1 87 ? -11.211 -6.195 -26.406 1 71 87 HIS A N 1
ATOM 674 C CA . HIS A 1 87 ? -12.086 -5.871 -25.297 1 71 87 HIS A CA 1
ATOM 675 C C . HIS A 1 87 ? -11.336 -5.922 -23.969 1 71 87 HIS A C 1
ATOM 677 O O . HIS A 1 87 ? -10.43 -6.742 -23.797 1 71 87 HIS A O 1
ATOM 683 N N . ALA A 1 88 ? -11.711 -4.934 -23.109 1 73.94 88 ALA A N 1
ATOM 684 C CA . ALA A 1 88 ? -11.125 -4.941 -21.781 1 73.94 88 ALA A CA 1
ATOM 685 C C . ALA A 1 88 ? -11.656 -6.113 -20.953 1 73.94 88 ALA A C 1
ATOM 687 O O . ALA A 1 88 ? -12.852 -6.418 -20.984 1 73.94 88 ALA A O 1
ATOM 688 N N . LEU A 1 89 ? -10.75 -6.844 -20.312 1 76.62 89 LEU A N 1
ATOM 689 C CA . LEU A 1 89 ? -11.125 -7.969 -19.469 1 76.62 89 LEU A CA 1
ATOM 690 C C . LEU A 1 89 ? -11.836 -7.48 -18.203 1 76.62 89 LEU A C 1
ATOM 692 O O . LEU A 1 89 ? -11.445 -6.469 -17.625 1 76.62 89 LEU A O 1
ATOM 696 N N . THR A 1 90 ? -12.906 -8.195 -17.891 1 79.12 90 THR A N 1
ATOM 697 C CA . THR A 1 90 ? -13.516 -7.969 -16.578 1 79.12 90 THR A CA 1
ATOM 698 C C . THR A 1 90 ? -12.586 -8.438 -15.461 1 79.12 90 THR A C 1
ATOM 700 O O . THR A 1 90 ? -11.617 -9.156 -15.719 1 79.12 90 THR A O 1
ATOM 703 N N . ARG A 1 91 ? -12.828 -8.016 -14.266 1 80.69 91 ARG A N 1
ATOM 704 C CA . ARG A 1 91 ? -12.031 -8.406 -13.109 1 80.69 91 ARG A CA 1
ATOM 705 C C . ARG A 1 91 ? -12.023 -9.922 -12.938 1 80.69 91 ARG A C 1
ATOM 707 O O . ARG A 1 91 ? -10.977 -10.516 -12.664 1 80.69 91 ARG A O 1
ATOM 714 N N . SER A 1 92 ? -13.133 -10.547 -13.094 1 78.31 92 SER A N 1
ATOM 715 C CA . SER A 1 92 ? -13.234 -11.992 -12.945 1 78.31 92 SER A CA 1
ATOM 716 C C . SER A 1 92 ? -12.398 -12.719 -13.992 1 78.31 92 SER A C 1
ATOM 718 O O . SER A 1 92 ? -11.75 -13.719 -13.688 1 78.31 92 SER A O 1
ATOM 720 N N . GLU A 1 93 ? -12.438 -12.172 -15.148 1 78.31 93 GLU A N 1
ATOM 721 C CA . GLU A 1 93 ? -11.633 -12.75 -16.219 1 78.31 93 GLU A CA 1
ATOM 722 C C . GLU A 1 93 ? -10.141 -12.594 -15.945 1 78.31 93 GLU A C 1
ATOM 724 O O . GLU A 1 93 ? -9.359 -13.523 -16.141 1 78.31 93 GLU A O 1
ATOM 729 N N . GLN A 1 94 ? -9.828 -11.438 -15.477 1 79.56 94 GLN A N 1
ATOM 730 C CA . GLN A 1 94 ? -8.43 -11.172 -15.141 1 79.56 94 GLN A CA 1
ATOM 731 C C . GLN A 1 94 ? -7.918 -12.133 -14.078 1 79.56 94 GLN A C 1
ATOM 733 O O . GLN A 1 94 ? -6.84 -12.711 -14.219 1 79.56 94 GLN A O 1
ATOM 738 N N . LEU A 1 95 ? -8.672 -12.281 -13.125 1 80.56 95 LEU A N 1
ATOM 739 C CA . LEU A 1 95 ? -8.273 -13.133 -12.008 1 80.56 95 LEU A CA 1
ATOM 740 C C . LEU A 1 95 ? -8.164 -14.594 -12.445 1 80.56 95 LEU A C 1
ATOM 742 O O . LEU A 1 95 ? -7.258 -15.305 -12.016 1 80.56 95 LEU A O 1
ATOM 746 N N . LEU A 1 96 ? -9.133 -15 -13.195 1 76.94 96 LEU A N 1
ATOM 747 C CA . LEU A 1 96 ? -9.078 -16.359 -13.703 1 76.94 96 LEU A CA 1
ATOM 748 C C . LEU A 1 96 ? -7.836 -16.578 -14.562 1 76.94 96 LEU A C 1
ATOM 750 O O . LEU A 1 96 ? -7.156 -17.594 -14.43 1 76.94 96 LEU A O 1
ATOM 754 N N . ARG A 1 97 ? -7.516 -15.648 -15.406 1 76.31 97 ARG A N 1
ATOM 755 C CA . ARG A 1 97 ? -6.332 -15.742 -16.25 1 76.31 97 ARG A CA 1
ATOM 756 C C . ARG A 1 97 ? -5.059 -15.789 -15.414 1 76.31 97 ARG A C 1
ATOM 758 O O . ARG A 1 97 ? -4.102 -16.484 -15.766 1 76.31 97 ARG A O 1
ATOM 765 N N . GLU A 1 98 ? -5.074 -15.016 -14.391 1 76.81 98 GLU A N 1
ATOM 766 C CA . GLU A 1 98 ? -3.93 -15.039 -13.484 1 76.81 98 GLU A CA 1
ATOM 767 C C . GLU A 1 98 ? -3.738 -16.422 -12.875 1 76.81 98 GLU A C 1
ATOM 769 O O . GLU A 1 98 ? -2.615 -16.922 -12.805 1 76.81 98 GLU A O 1
ATOM 774 N N . ARG A 1 99 ? -4.828 -16.969 -12.5 1 76.94 99 ARG A N 1
ATOM 775 C CA . ARG A 1 99 ? -4.75 -18.266 -11.859 1 76.94 99 ARG A CA 1
ATOM 776 C C . ARG A 1 99 ? -4.391 -19.359 -12.867 1 76.94 99 ARG A C 1
ATOM 778 O O . ARG A 1 99 ? -3.738 -20.344 -12.516 1 76.94 99 ARG A O 1
ATOM 785 N N . MET A 1 100 ? -4.797 -19.078 -14.086 1 71.44 100 MET A N 1
ATOM 786 C CA . MET A 1 100 ? -4.477 -20.016 -15.156 1 71.44 100 MET A CA 1
ATOM 787 C C . MET A 1 100 ? -3.098 -19.734 -15.734 1 71.44 100 MET A C 1
ATOM 789 O O . MET A 1 100 ? -2.613 -20.484 -16.594 1 71.44 100 MET A O 1
ATOM 793 N N . ARG A 1 101 ? -2.49 -18.641 -15.289 1 69.25 101 ARG A N 1
ATOM 794 C CA . ARG A 1 101 ? -1.228 -18.172 -15.844 1 69.25 101 ARG A CA 1
ATOM 795 C C . ARG A 1 101 ? -1.316 -18.031 -17.359 1 69.25 101 ARG A C 1
ATOM 797 O O . ARG A 1 101 ? -0.416 -18.453 -18.078 1 69.25 101 ARG A O 1
ATOM 804 N N . ALA A 1 102 ? -2.502 -17.578 -17.766 1 69.75 102 ALA A N 1
ATOM 805 C CA . ALA A 1 102 ? -2.764 -17.391 -19.188 1 69.75 102 ALA A CA 1
ATOM 806 C C . ALA A 1 102 ? -2.537 -15.938 -19.609 1 69.75 102 ALA A C 1
ATOM 808 O O . ALA A 1 102 ? -2.863 -15.016 -18.859 1 69.75 102 ALA A O 1
ATOM 809 N N . SER A 1 103 ? -1.807 -15.867 -20.75 1 66.38 103 SER A N 1
ATOM 810 C CA . SER A 1 103 ? -1.573 -14.539 -21.312 1 66.38 103 SER A CA 1
ATOM 811 C C . SER A 1 103 ? -1.955 -14.492 -22.781 1 66.38 103 SER A C 1
ATOM 813 O O . SER A 1 103 ? -2.277 -15.523 -23.391 1 66.38 103 SER A O 1
ATOM 815 N N . GLY A 1 104 ? -2.145 -13.383 -23.344 1 68.69 104 GLY A N 1
ATOM 816 C CA . GLY A 1 104 ? -2.379 -13.234 -24.781 1 68.69 104 GLY A CA 1
ATOM 817 C C . GLY A 1 104 ? -3.611 -12.414 -25.094 1 68.69 104 GLY A C 1
ATOM 818 O O . GLY A 1 104 ? -4.426 -12.133 -24.219 1 68.69 104 GLY A O 1
ATOM 819 N N . SER A 1 105 ? -3.619 -12.039 -26.344 1 73.19 105 SER A N 1
ATOM 820 C CA . SER A 1 105 ? -4.738 -11.258 -26.859 1 73.19 105 SER A CA 1
ATOM 821 C C . SER A 1 105 ? -5.465 -11.984 -27.984 1 73.19 105 SER A C 1
ATOM 823 O O . SER A 1 105 ? -4.965 -12.984 -28.5 1 73.19 105 SER A O 1
ATOM 825 N N . GLY A 1 106 ? -6.621 -11.672 -28.203 1 78.44 106 GLY A N 1
ATOM 826 C CA . GLY A 1 106 ? -7.449 -12.336 -29.203 1 78.44 106 GLY A CA 1
ATOM 827 C C . GLY A 1 106 ? -8.219 -13.516 -28.641 1 78.44 106 GLY A C 1
ATOM 828 O O . GLY A 1 106 ? -8.781 -13.445 -27.547 1 78.44 106 GLY A O 1
ATOM 829 N N . ILE A 1 107 ? -8.234 -14.617 -29.547 1 81.88 107 ILE A N 1
ATOM 830 C CA . ILE A 1 107 ? -8.898 -15.836 -29.078 1 81.88 107 ILE A CA 1
ATOM 831 C C . ILE A 1 107 ? -7.949 -16.625 -28.188 1 81.88 107 ILE A C 1
ATOM 833 O O . ILE A 1 107 ? -6.875 -17.047 -28.625 1 81.88 107 ILE A O 1
ATOM 837 N N . THR A 1 108 ? -8.344 -16.75 -27.016 1 78.81 108 THR A N 1
ATOM 838 C CA . THR A 1 108 ? -7.422 -17.375 -26.078 1 78.81 108 THR A CA 1
ATOM 839 C C . THR A 1 108 ? -7.785 -18.844 -25.875 1 78.81 108 THR A C 1
ATOM 841 O O . THR A 1 108 ? -6.988 -19.625 -25.328 1 78.81 108 THR A O 1
ATOM 844 N N . ASP A 1 109 ? -8.953 -19.219 -26.266 1 82.06 109 ASP A N 1
ATOM 845 C CA . ASP A 1 109 ? -9.375 -20.609 -26.125 1 82.06 109 ASP A CA 1
ATOM 846 C C . ASP A 1 109 ? -10.508 -20.953 -27.078 1 82.06 109 ASP A C 1
ATOM 848 O O . ASP A 1 109 ? -11.273 -20.062 -27.484 1 82.06 109 ASP A O 1
ATOM 852 N N . TYR A 1 110 ? -10.57 -22.172 -27.516 1 88.94 110 TYR A N 1
ATOM 853 C CA . TYR A 1 110 ? -11.648 -22.703 -28.328 1 88.94 110 TYR A CA 1
ATOM 854 C C . TYR A 1 110 ? -11.922 -24.172 -28.016 1 88.94 110 TYR A C 1
ATOM 856 O O . TYR A 1 110 ? -11.086 -24.844 -27.406 1 88.94 110 TYR A O 1
ATOM 864 N N . LYS A 1 111 ? -13.125 -24.625 -28.359 1 90.88 111 LYS A N 1
ATOM 865 C CA . LYS A 1 111 ? -13.477 -26.031 -28.188 1 90.88 111 LYS A CA 1
ATOM 866 C C . LYS A 1 111 ? -14.062 -26.609 -29.484 1 90.88 111 LYS A C 1
ATOM 868 O O . LYS A 1 111 ? -15.016 -26.062 -30.031 1 90.88 111 LYS A O 1
ATOM 873 N N . TYR A 1 112 ? -13.469 -27.625 -30.016 1 91.94 112 TYR A N 1
ATOM 874 C CA . TYR A 1 112 ? -14 -28.328 -31.172 1 91.94 112 TYR A CA 1
ATOM 875 C C . TYR A 1 112 ? -15.133 -29.266 -30.797 1 91.94 112 TYR A C 1
ATOM 877 O O . TYR A 1 112 ? -15.008 -30.047 -29.844 1 91.94 112 TYR A O 1
ATOM 885 N N . ILE A 1 113 ? -16.188 -29.219 -31.5 1 90.5 113 ILE A N 1
ATOM 886 C CA . ILE A 1 113 ? -17.375 -30.047 -31.281 1 90.5 113 ILE A CA 1
ATOM 887 C C . ILE A 1 113 ? -17.547 -31.016 -32.469 1 90.5 113 ILE A C 1
ATOM 889 O O . ILE A 1 113 ? -18.156 -30.672 -33.469 1 90.5 113 ILE A O 1
ATOM 893 N N . PRO A 1 114 ? -17.219 -32.219 -32.25 1 87.88 114 PRO A N 1
ATOM 894 C CA . PRO A 1 114 ? -17.188 -33.156 -33.344 1 87.88 114 PRO A CA 1
ATOM 895 C C . PRO A 1 114 ? -18.578 -33.438 -33.938 1 87.88 114 PRO A C 1
ATOM 897 O O . PRO A 1 114 ? -18.719 -33.531 -35.156 1 87.88 114 PRO A O 1
ATOM 900 N N . ASP A 1 115 ? -19.625 -33.5 -33.156 1 84.56 115 ASP A N 1
ATOM 901 C CA . ASP A 1 115 ? -20.953 -33.906 -33.594 1 84.56 115 ASP A CA 1
ATOM 902 C C . ASP A 1 115 ? -21.484 -32.938 -34.656 1 84.56 115 ASP A C 1
ATOM 904 O O . ASP A 1 115 ? -22.203 -33.344 -35.562 1 84.56 115 ASP A O 1
ATOM 908 N N . ILE A 1 116 ? -21.109 -31.719 -34.531 1 87.62 116 ILE A N 1
ATOM 909 C CA . ILE A 1 116 ? -21.625 -30.75 -35.5 1 87.62 116 ILE A CA 1
ATOM 910 C C . ILE A 1 116 ? -20.484 -30.156 -36.312 1 87.62 116 ILE A C 1
ATOM 912 O O . ILE A 1 116 ? -20.672 -29.172 -37.031 1 87.62 116 ILE A O 1
ATOM 916 N N . ASP A 1 117 ? -19.312 -30.656 -36.125 1 89.56 117 ASP A N 1
ATOM 917 C CA . ASP A 1 117 ? -18.109 -30.234 -36.844 1 89.56 117 ASP A CA 1
ATOM 918 C C . ASP A 1 117 ? -17.938 -28.719 -36.781 1 89.56 117 ASP A C 1
ATOM 920 O O . ASP A 1 117 ? -17.844 -28.062 -37.812 1 89.56 117 ASP A O 1
ATOM 924 N N . SER A 1 118 ? -17.984 -28.234 -35.562 1 91.06 118 SER A N 1
ATOM 925 C CA . SER A 1 118 ? -17.891 -26.797 -35.312 1 91.06 118 SER A CA 1
ATOM 926 C C . SER A 1 118 ? -16.969 -26.5 -34.156 1 91.06 118 SER A C 1
ATOM 928 O O . SER A 1 118 ? -16.625 -27.406 -33.375 1 91.06 118 SER A O 1
ATOM 930 N N . ILE A 1 119 ? -16.562 -25.281 -34.125 1 91.75 119 ILE A N 1
ATOM 931 C CA . ILE A 1 119 ? -15.742 -24.859 -33 1 91.75 119 ILE A CA 1
ATOM 932 C C . ILE A 1 119 ? -16.484 -23.781 -32.219 1 91.75 119 ILE A C 1
ATOM 934 O O . ILE A 1 119 ? -17.172 -22.938 -32.781 1 91.75 119 ILE A O 1
ATOM 938 N N . LEU A 1 120 ? -16.438 -23.953 -30.906 1 92.06 120 LEU A N 1
ATOM 939 C CA . LEU A 1 120 ? -16.969 -22.953 -29.984 1 92.06 120 LEU A CA 1
ATOM 940 C C . LEU A 1 120 ? -15.891 -21.938 -29.594 1 92.06 120 LEU A C 1
ATOM 942 O O . LEU A 1 120 ? -14.836 -22.328 -29.094 1 92.06 120 LEU A O 1
ATOM 946 N N . VAL A 1 121 ? -16.156 -20.656 -29.891 1 88.62 121 VAL A N 1
ATOM 947 C CA . VAL A 1 121 ? -15.156 -19.609 -29.625 1 88.62 121 VAL A CA 1
ATOM 948 C C . VAL A 1 121 ? -15.789 -18.484 -28.812 1 88.62 121 VAL A C 1
ATOM 950 O O . VAL A 1 121 ? -16.938 -18.109 -29.047 1 88.62 121 VAL A O 1
ATOM 953 N N . ASN A 1 122 ? -15.031 -18.094 -27.781 1 80.69 122 ASN A N 1
ATOM 954 C CA . ASN A 1 122 ? -15.406 -16.891 -27.062 1 80.69 122 ASN A CA 1
ATOM 955 C C . ASN A 1 122 ? -14.734 -15.648 -27.656 1 80.69 122 ASN A C 1
ATOM 957 O O . ASN A 1 122 ? -13.516 -15.508 -27.594 1 80.69 122 ASN A O 1
ATOM 961 N N . THR A 1 123 ? -15.438 -14.719 -28.266 1 70.62 123 THR A N 1
ATOM 962 C CA . THR A 1 123 ? -14.875 -13.562 -28.953 1 70.62 123 THR A CA 1
ATOM 963 C C . THR A 1 123 ? -14.852 -12.344 -28.031 1 70.62 123 THR A C 1
ATOM 965 O O . THR A 1 123 ? -14.656 -11.219 -28.484 1 70.62 123 THR A O 1
ATOM 968 N N . GLY A 1 124 ? -14.852 -12.477 -26.672 1 64.69 124 GLY A N 1
ATOM 969 C CA . GLY A 1 124 ? -14.773 -11.383 -25.719 1 64.69 124 GLY A CA 1
ATOM 970 C C . GLY A 1 124 ? -16.125 -10.945 -25.219 1 64.69 124 GLY A C 1
ATOM 971 O O . GLY A 1 124 ? -16.328 -10.805 -24 1 64.69 124 GLY A O 1
ATOM 972 N N . THR A 1 125 ? -17.016 -10.695 -26.188 1 69.5 125 THR A N 1
ATOM 973 C CA . THR A 1 125 ? -18.328 -10.195 -25.766 1 69.5 125 THR A CA 1
ATOM 974 C C . THR A 1 125 ? -19.375 -11.305 -25.844 1 69.5 125 THR A C 1
ATOM 976 O O . THR A 1 125 ? -20.406 -11.234 -25.172 1 69.5 125 THR A O 1
ATOM 979 N N . ALA A 1 126 ? -19.078 -12.242 -26.766 1 76.75 126 ALA A N 1
ATOM 980 C CA . ALA A 1 126 ? -20.094 -13.281 -26.969 1 76.75 126 ALA A CA 1
ATOM 981 C C . ALA A 1 126 ? -19.422 -14.609 -27.344 1 76.75 126 ALA A C 1
ATOM 983 O O . ALA A 1 126 ? -18.266 -14.633 -27.766 1 76.75 126 ALA A O 1
ATOM 984 N N . CYS A 1 127 ? -20.125 -15.734 -27.078 1 86.5 127 CYS A N 1
ATOM 985 C CA . CYS A 1 127 ? -19.719 -17.062 -27.516 1 86.5 127 CYS A CA 1
ATOM 986 C C . CYS A 1 127 ? -20.453 -17.469 -28.781 1 86.5 127 CYS A C 1
ATOM 988 O O . CYS A 1 127 ? -21.656 -17.188 -28.938 1 86.5 127 CYS A O 1
ATOM 990 N N . SER A 1 128 ? -19.703 -17.938 -29.766 1 87.62 128 SER A N 1
ATOM 991 C CA . SER A 1 128 ? -20.297 -18.328 -31.031 1 87.62 128 SER A CA 1
ATOM 992 C C . SER A 1 128 ? -19.75 -19.656 -31.531 1 87.62 128 SER A C 1
ATOM 994 O O . SER A 1 128 ? -18.672 -20.078 -31.125 1 87.62 128 SER A O 1
ATOM 996 N N . LEU A 1 129 ? -20.578 -20.25 -32.312 1 90.38 129 LEU A N 1
ATOM 997 C CA . LEU A 1 129 ? -20.172 -21.484 -33 1 90.38 129 LEU A CA 1
ATOM 998 C C . LEU A 1 129 ? -19.828 -21.219 -34.438 1 90.38 129 LEU A C 1
ATOM 1000 O O . LEU A 1 129 ? -20.594 -20.562 -35.156 1 90.38 129 LEU A O 1
ATOM 1004 N N . PHE A 1 130 ? -18.703 -21.719 -34.875 1 89.44 130 PHE A N 1
ATOM 1005 C CA . PHE A 1 130 ? -18.266 -21.594 -36.25 1 89.44 130 PHE A CA 1
ATOM 1006 C C . PHE A 1 130 ? -18.125 -22.969 -36.906 1 89.44 130 PHE A C 1
ATOM 1008 O O . PHE A 1 130 ? -17.578 -23.891 -36.312 1 89.44 130 PHE A O 1
ATOM 1015 N N . SER A 1 131 ? -18.625 -23 -38.062 1 89 131 SER A N 1
ATOM 1016 C CA . SER A 1 131 ? -18.5 -24.234 -38.812 1 89 131 SER A CA 1
ATOM 1017 C C . SER A 1 131 ? -17.078 -24.438 -39.312 1 89 131 SER A C 1
ATOM 1019 O O . SER A 1 131 ? -16.438 -23.484 -39.75 1 89 131 SER A O 1
ATOM 1021 N N . CYS A 1 132 ? -16.562 -25.672 -39.188 1 87.38 132 CYS A N 1
ATOM 1022 C CA . CYS A 1 132 ? -15.227 -25.984 -39.719 1 87.38 132 CYS A CA 1
ATOM 1023 C C . CYS A 1 132 ? -15.25 -26.172 -41.219 1 87.38 132 CYS A C 1
ATOM 1025 O O . CYS A 1 132 ? -14.195 -26.156 -41.875 1 87.38 132 CYS A O 1
ATOM 1027 N N . GLN A 1 133 ? -16.375 -26.25 -41.812 1 80.12 133 GLN A N 1
ATOM 1028 C CA . GLN A 1 133 ? -16.5 -26.469 -43.25 1 80.12 133 GLN A CA 1
ATOM 1029 C C . GLN A 1 133 ? -16.453 -25.156 -44.031 1 80.12 133 GLN A C 1
ATOM 1031 O O . GLN A 1 133 ? -15.766 -25.062 -45.062 1 80.12 133 GLN A O 1
ATOM 1036 N N . ASP A 1 134 ? -17.234 -24.188 -43.625 1 75.44 134 ASP A N 1
ATOM 1037 C CA . ASP A 1 134 ? -17.359 -22.984 -44.438 1 75.44 134 ASP A CA 1
ATOM 1038 C C . ASP A 1 134 ? -16.891 -21.75 -43.688 1 75.44 134 ASP A C 1
ATOM 1040 O O . ASP A 1 134 ? -17.125 -20.625 -44.125 1 75.44 134 ASP A O 1
ATOM 1044 N N . ASP A 1 135 ? -16.172 -21.891 -42.75 1 68.38 135 ASP A N 1
ATOM 1045 C CA . ASP A 1 135 ? -15.617 -20.797 -41.969 1 68.38 135 ASP A CA 1
ATOM 1046 C C . ASP A 1 135 ? -16.688 -19.781 -41.594 1 68.38 135 ASP A C 1
ATOM 1048 O O . ASP A 1 135 ? -16.469 -18.578 -41.656 1 68.38 135 ASP A O 1
ATOM 1052 N N . LYS A 1 136 ? -17.875 -20.188 -41.469 1 80.69 136 LYS A N 1
ATOM 1053 C CA . LYS A 1 136 ? -18.984 -19.281 -41.188 1 80.69 136 LYS A CA 1
ATOM 1054 C C . LYS A 1 136 ? -19.531 -19.5 -39.781 1 80.69 136 LYS A C 1
ATOM 1056 O O . LYS A 1 136 ? -19.547 -20.641 -39.281 1 80.69 136 LYS A O 1
ATOM 1061 N N . GLN A 1 137 ? -19.844 -18.391 -39.219 1 79.06 137 GLN A N 1
ATOM 1062 C CA . GLN A 1 137 ? -20.562 -18.453 -37.969 1 79.06 137 GLN A CA 1
ATOM 1063 C C . GLN A 1 137 ? -21.938 -19.078 -38.125 1 79.06 137 GLN A C 1
ATOM 1065 O O . GLN A 1 137 ? -22.75 -18.609 -38.938 1 79.06 137 GLN A O 1
ATOM 1070 N N . VAL A 1 138 ? -22.172 -20.156 -37.438 1 78.94 138 VAL A N 1
ATOM 1071 C CA . VAL A 1 138 ? -23.406 -20.922 -37.625 1 78.94 138 VAL A CA 1
ATOM 1072 C C . VAL A 1 138 ? -24.406 -20.547 -36.531 1 78.94 138 VAL A C 1
ATOM 1074 O O . VAL A 1 138 ? -25.609 -20.688 -36.719 1 78.94 138 VAL A O 1
ATOM 1077 N N . LYS A 1 139 ? -23.906 -20.234 -35.344 1 85.56 139 LYS A N 1
ATOM 1078 C CA . LYS A 1 139 ? -24.766 -19.906 -34.219 1 85.56 139 LYS A CA 1
ATOM 1079 C C . LYS A 1 139 ? -24.156 -18.828 -33.344 1 85.56 139 LYS A C 1
ATOM 1081 O O . LYS A 1 139 ? -22.938 -18.812 -33.125 1 85.56 139 LYS A O 1
ATOM 1086 N N . SER A 1 140 ? -25.062 -17.953 -32.938 1 87.25 140 SER A N 1
ATOM 1087 C CA . SER A 1 140 ? -24.656 -16.953 -31.984 1 87.25 140 SER A CA 1
ATOM 1088 C C . SER A 1 140 ? -25.531 -17 -30.734 1 87.25 140 SER A C 1
ATOM 1090 O O . SER A 1 140 ? -26.75 -17.141 -30.828 1 87.25 140 SER A O 1
ATOM 1092 N N . PHE A 1 141 ? -24.891 -16.984 -29.625 1 92.12 141 PHE A N 1
ATOM 1093 C CA . PHE A 1 141 ? -25.609 -17 -28.359 1 92.12 141 PHE A CA 1
ATOM 1094 C C . PHE A 1 141 ? -25.75 -15.586 -27.797 1 92.12 141 PHE A C 1
ATOM 1096 O O . PHE A 1 141 ? -25 -14.68 -28.172 1 92.12 141 PHE A O 1
ATOM 1103 N N . PRO A 1 142 ? -26.766 -15.383 -26.953 1 92.19 142 PRO A N 1
ATOM 1104 C CA . PRO A 1 142 ? -26.859 -14.078 -26.297 1 92.19 142 PRO A CA 1
ATOM 1105 C C . PRO A 1 142 ? -25.594 -13.68 -25.547 1 92.19 142 PRO A C 1
ATOM 1107 O O . PRO A 1 142 ? -24.938 -14.531 -24.953 1 92.19 142 PRO A O 1
ATOM 1110 N N . SER A 1 143 ? -25.359 -12.383 -25.609 1 88 143 SER A N 1
ATOM 1111 C CA . SER A 1 143 ? -24.125 -11.867 -25.016 1 88 143 SER A CA 1
ATOM 1112 C C . SER A 1 143 ? -24.25 -11.742 -23.5 1 88 143 SER A C 1
ATOM 1114 O O . SER A 1 143 ? -25.266 -11.297 -22.984 1 88 143 SER A O 1
ATOM 1116 N N . LEU A 1 144 ? -23.344 -12.242 -22.797 1 88.62 144 LEU A N 1
ATOM 1117 C CA . LEU A 1 144 ? -23.125 -12.055 -21.375 1 88.62 144 LEU A CA 1
ATOM 1118 C C . LEU A 1 144 ? -21.672 -11.766 -21.078 1 88.62 144 LEU A C 1
ATOM 1120 O O . LEU A 1 144 ? -20.906 -12.664 -20.719 1 88.62 144 LEU A O 1
ATOM 1124 N N . ALA A 1 145 ? -21.312 -10.438 -21.156 1 80.81 145 ALA A N 1
ATOM 1125 C CA . ALA A 1 145 ? -19.922 -10 -21.047 1 80.81 145 ALA A CA 1
ATOM 1126 C C . ALA A 1 145 ? -19.344 -10.352 -19.688 1 80.81 145 ALA A C 1
ATOM 1128 O O . ALA A 1 145 ? -19.922 -10.008 -18.656 1 80.81 145 ALA A O 1
ATOM 1129 N N . GLY A 1 146 ? -18.234 -11.109 -19.719 1 82 146 GLY A N 1
ATOM 1130 C CA . GLY A 1 146 ? -17.562 -11.461 -18.469 1 82 146 GLY A CA 1
ATOM 1131 C C . GLY A 1 146 ? -17.891 -12.867 -18 1 82 146 GLY A C 1
ATOM 1132 O O . GLY A 1 146 ? -17.328 -13.336 -17 1 82 146 GLY A O 1
ATOM 1133 N N . ALA A 1 147 ? -18.781 -13.555 -18.688 1 89 147 ALA A N 1
ATOM 1134 C CA . ALA A 1 147 ? -19.109 -14.93 -18.328 1 89 147 ALA A CA 1
ATOM 1135 C C . ALA A 1 147 ? -17.906 -15.844 -18.484 1 89 147 ALA A C 1
ATOM 1137 O O . ALA A 1 147 ? -17.016 -15.57 -19.297 1 89 147 ALA A O 1
ATOM 1138 N N . LEU A 1 148 ? -17.891 -16.906 -17.703 1 87.5 148 LEU A N 1
ATOM 1139 C CA . LEU A 1 148 ? -16.766 -17.844 -17.688 1 87.5 148 LEU A CA 1
ATOM 1140 C C . LEU A 1 148 ? -17.25 -19.266 -17.906 1 87.5 148 LEU A C 1
ATOM 1142 O O . LEU A 1 148 ? -18.453 -19.547 -17.766 1 87.5 148 LEU A O 1
ATOM 1146 N N . ASP A 1 149 ? -16.328 -20.141 -18.312 1 91.12 149 ASP A N 1
ATOM 1147 C CA . ASP A 1 149 ? -16.516 -21.578 -18.328 1 91.12 149 ASP A CA 1
ATOM 1148 C C . ASP A 1 149 ? -17.719 -21.969 -19.188 1 91.12 149 ASP A C 1
ATOM 1150 O O . ASP A 1 149 ? -18.625 -22.672 -18.734 1 91.12 149 ASP A O 1
ATOM 1154 N N . TYR A 1 150 ? -17.734 -21.562 -20.438 1 91.81 150 TYR A N 1
ATOM 1155 C CA . TYR A 1 150 ? -18.781 -21.906 -21.391 1 91.81 150 TYR A CA 1
ATOM 1156 C C . TYR A 1 150 ? -18.766 -23.406 -21.719 1 91.81 150 TYR A C 1
ATOM 1158 O O . TYR A 1 150 ? -17.703 -23.969 -22 1 91.81 150 TYR A O 1
ATOM 1166 N N . LYS A 1 151 ? -19.938 -24.047 -21.688 1 93.94 151 LYS A N 1
ATOM 1167 C CA . LYS A 1 151 ? -20.047 -25.453 -22.047 1 93.94 151 LYS A CA 1
ATOM 1168 C C . LYS A 1 151 ? -21.312 -25.703 -22.844 1 93.94 151 LYS A C 1
ATOM 1170 O O . LYS A 1 151 ? -22.422 -25.406 -22.406 1 93.94 151 LYS A O 1
ATOM 1175 N N . LEU A 1 152 ? -21.109 -26.281 -23.922 1 94.69 152 LEU A N 1
ATOM 1176 C CA . LEU A 1 152 ? -22.234 -26.656 -24.781 1 94.69 152 LEU A CA 1
ATOM 1177 C C . LEU A 1 152 ? -22.938 -27.891 -24.25 1 94.69 152 LEU A C 1
ATOM 1179 O O . LEU A 1 152 ? -22.281 -28.844 -23.797 1 94.69 152 LEU A O 1
ATOM 1183 N N . CYS A 1 153 ? -24.266 -27.875 -24.312 1 94.81 153 CYS A N 1
ATOM 1184 C CA . CYS A 1 153 ? -25.031 -29.062 -23.953 1 94.81 153 CYS A CA 1
ATOM 1185 C C . CYS A 1 153 ? -24.703 -30.219 -24.891 1 94.81 153 CYS A C 1
ATOM 1187 O O . CYS A 1 153 ? -24.734 -30.062 -26.109 1 94.81 153 CYS A O 1
ATOM 1189 N N . PRO A 1 154 ? -24.391 -31.375 -24.406 1 91.81 154 PRO A N 1
ATOM 1190 C CA . PRO A 1 154 ? -23.938 -32.5 -25.25 1 91.81 154 PRO A CA 1
ATOM 1191 C C . PRO A 1 154 ? -24.984 -32.938 -26.266 1 91.81 154 PRO A C 1
ATOM 1193 O O . PRO A 1 154 ? -24.641 -33.281 -27.391 1 91.81 154 PRO A O 1
ATOM 1196 N N . GLY A 1 155 ? -26.266 -32.844 -25.969 1 90.25 155 GLY A N 1
ATOM 1197 C CA . GLY A 1 155 ? -27.281 -33.375 -26.875 1 90.25 155 GLY A CA 1
ATOM 1198 C C . GLY A 1 155 ? -28.094 -32.281 -27.562 1 90.25 155 GLY A C 1
ATOM 1199 O O . GLY A 1 155 ? -29.047 -32.562 -28.266 1 90.25 155 GLY A O 1
ATOM 1200 N N . ASN A 1 156 ? -27.703 -31.047 -27.359 1 92.56 156 ASN A N 1
ATOM 1201 C CA . ASN A 1 156 ? -28.406 -29.922 -27.938 1 92.56 156 ASN A CA 1
ATOM 1202 C C . ASN A 1 156 ? -27.484 -28.719 -28.141 1 92.56 156 ASN A C 1
ATOM 1204 O O . ASN A 1 156 ? -27.234 -27.953 -27.219 1 92.56 156 ASN A O 1
ATOM 1208 N N . SER A 1 157 ? -27.078 -28.453 -29.328 1 92 157 SER A N 1
ATOM 1209 C CA . SER A 1 157 ? -26.094 -27.438 -29.641 1 92 157 SER A CA 1
ATOM 1210 C C . SER A 1 157 ? -26.688 -26.031 -29.562 1 92 157 SER A C 1
ATOM 1212 O O . SER A 1 157 ? -25.984 -25.047 -29.719 1 92 157 SER A O 1
ATOM 1214 N N . ASP A 1 158 ? -27.938 -25.953 -29.188 1 92.56 158 ASP A N 1
ATOM 1215 C CA . ASP A 1 158 ? -28.578 -24.641 -29.047 1 92.56 158 ASP A CA 1
ATOM 1216 C C . ASP A 1 158 ? -28.531 -24.156 -27.594 1 92.56 158 ASP A C 1
ATOM 1218 O O . ASP A 1 158 ? -28.984 -23.062 -27.281 1 92.56 158 ASP A O 1
ATOM 1222 N N . ILE A 1 159 ? -28.062 -24.984 -26.75 1 94.38 159 ILE A N 1
ATOM 1223 C CA . ILE A 1 159 ? -28.062 -24.641 -25.328 1 94.38 159 ILE A CA 1
ATOM 1224 C C . ILE A 1 159 ? -26.625 -24.625 -24.797 1 94.38 159 ILE A C 1
ATOM 1226 O O . ILE A 1 159 ? -25.906 -25.625 -24.922 1 94.38 159 ILE A O 1
ATOM 1230 N N . LEU A 1 160 ? -26.266 -23.516 -24.281 1 94.81 160 LEU A N 1
ATOM 1231 C CA . LEU A 1 160 ? -24.953 -23.297 -23.688 1 94.81 160 LEU A CA 1
ATOM 1232 C C . LEU A 1 160 ? -25.094 -22.844 -22.234 1 94.81 160 LEU A C 1
ATOM 1234 O O . LEU A 1 160 ? -25.938 -22.016 -21.906 1 94.81 160 LEU A O 1
ATOM 1238 N N . ALA A 1 161 ? -24.312 -23.469 -21.344 1 96.44 161 ALA A N 1
ATOM 1239 C CA . ALA A 1 161 ? -24.266 -23.016 -19.953 1 96.44 161 ALA A CA 1
ATOM 1240 C C . ALA A 1 161 ? -22.969 -22.266 -19.656 1 96.44 161 ALA A C 1
ATOM 1242 O O . ALA A 1 161 ? -21.938 -22.516 -20.297 1 96.44 161 ALA A O 1
ATOM 1243 N N . CYS A 1 162 ? -23 -21.328 -18.75 1 94.62 162 CYS A N 1
ATOM 1244 C CA . CYS A 1 162 ? -21.828 -20.578 -18.328 1 94.62 162 CYS A CA 1
ATOM 1245 C C . CYS A 1 162 ? -22 -20.062 -16.906 1 94.62 162 CYS A C 1
ATOM 1247 O O . CYS A 1 162 ? -23.062 -20.219 -16.297 1 94.62 162 CYS A O 1
ATOM 1249 N N . SER A 1 163 ? -20.938 -19.625 -16.328 1 93.69 163 SER A N 1
ATOM 1250 C CA . SER A 1 163 ? -20.953 -19.031 -15.008 1 93.69 163 SER A CA 1
ATOM 1251 C C . SER A 1 163 ? -20.719 -17.516 -15.078 1 93.69 163 SER A C 1
ATOM 1253 O O . SER A 1 163 ? -19.875 -17.062 -15.836 1 93.69 163 SER A O 1
ATOM 1255 N N . TYR A 1 164 ? -21.516 -16.719 -14.352 1 91.38 164 TYR A N 1
ATOM 1256 C CA . TYR A 1 164 ? -21.406 -15.273 -14.32 1 91.38 164 TYR A CA 1
ATOM 1257 C C . TYR A 1 164 ? -21.781 -14.727 -12.945 1 91.38 164 TYR A C 1
ATOM 1259 O O . TYR A 1 164 ? -22.844 -15.023 -12.43 1 91.38 164 TYR A O 1
ATOM 1267 N N . GLU A 1 165 ? -20.812 -13.992 -12.328 1 89 165 GLU A N 1
ATOM 1268 C CA . GLU A 1 165 ? -20.984 -13.32 -11.047 1 89 165 GLU A CA 1
ATOM 1269 C C . GLU A 1 165 ? -21.453 -14.297 -9.969 1 89 165 GLU A C 1
ATOM 1271 O O . GLU A 1 165 ? -22.375 -14.008 -9.219 1 89 165 GLU A O 1
ATOM 1276 N N . GLY A 1 166 ? -20.953 -15.477 -10.109 1 91 166 GLY A N 1
ATOM 1277 C CA . GLY A 1 166 ? -21.156 -16.438 -9.047 1 91 166 GLY A CA 1
ATOM 1278 C C . GLY A 1 166 ? -22.391 -17.297 -9.258 1 91 166 GLY A C 1
ATOM 1279 O O . GLY A 1 166 ? -22.797 -18.047 -8.367 1 91 166 GLY A O 1
ATOM 1280 N N . ASP A 1 167 ? -23.047 -17.156 -10.406 1 95.94 167 ASP A N 1
ATOM 1281 C CA . ASP A 1 167 ? -24.25 -17.953 -10.688 1 95.94 167 ASP A CA 1
ATOM 1282 C C . ASP A 1 167 ? -24.141 -18.625 -12.055 1 95.94 167 ASP A C 1
ATOM 1284 O O . ASP A 1 167 ? -23.312 -18.25 -12.875 1 95.94 167 ASP A O 1
ATOM 1288 N N . LEU A 1 168 ? -24.984 -19.625 -12.258 1 97.25 168 LEU A N 1
ATOM 1289 C CA . LEU A 1 168 ? -25.062 -20.328 -13.531 1 97.25 168 LEU A CA 1
ATOM 1290 C C . LEU A 1 168 ? -26.094 -19.688 -14.445 1 97.25 168 LEU A C 1
ATOM 1292 O O . LEU A 1 168 ? -27.156 -19.266 -13.992 1 97.25 168 LEU A O 1
ATOM 1296 N N . TRP A 1 169 ? -25.797 -19.641 -15.68 1 96.5 169 TRP A N 1
ATOM 1297 C CA . TRP A 1 169 ? -26.656 -19.031 -16.703 1 96.5 169 TRP A CA 1
ATOM 1298 C C . TRP A 1 169 ? -26.781 -19.953 -17.922 1 96.5 169 TRP A C 1
ATOM 1300 O O . TRP A 1 169 ? -25.906 -20.797 -18.156 1 96.5 169 TRP A O 1
ATOM 1310 N N . LEU A 1 170 ? -27.859 -19.797 -18.625 1 96.06 170 LEU A N 1
ATOM 1311 C CA . LEU A 1 170 ? -28.078 -20.469 -19.906 1 96.06 170 LEU A CA 1
ATOM 1312 C C . LEU A 1 170 ? -28.094 -19.453 -21.047 1 96.06 170 LEU A C 1
ATOM 1314 O O . LEU A 1 170 ? -28.766 -18.422 -20.969 1 96.06 170 LEU A O 1
ATOM 1318 N N . LEU A 1 171 ? -27.344 -19.734 -21.984 1 95.25 171 LEU A N 1
ATOM 1319 C CA . LEU A 1 171 ? -27.391 -19.031 -23.266 1 95.25 171 LEU A CA 1
ATOM 1320 C C . LEU A 1 171 ? -27.953 -19.922 -24.359 1 95.25 171 LEU A C 1
ATOM 1322 O O . LEU A 1 171 ? -27.391 -20.984 -24.656 1 95.25 171 LEU A O 1
ATOM 1326 N N . THR A 1 172 ? -29.078 -19.547 -24.875 1 94.06 172 THR A N 1
ATOM 1327 C CA . THR A 1 172 ? -29.75 -20.422 -25.812 1 94.06 172 THR A CA 1
ATOM 1328 C C . THR A 1 172 ? -30.297 -19.625 -27 1 94.06 172 THR A C 1
ATOM 1330 O O . THR A 1 172 ? -30.594 -18.438 -26.875 1 94.06 172 THR A O 1
ATOM 1333 N N . THR A 1 173 ? -30.328 -20.312 -28.141 1 91.56 173 THR A N 1
ATOM 1334 C CA . THR A 1 173 ? -30.922 -19.688 -29.312 1 91.56 173 THR A CA 1
ATOM 1335 C C . THR A 1 173 ? -32.438 -19.625 -29.203 1 91.56 173 THR A C 1
ATOM 1337 O O . THR A 1 173 ? -33.094 -18.922 -29.969 1 91.56 173 THR A O 1
ATOM 1340 N N . TYR A 1 174 ? -33 -20.219 -28.172 1 90.81 174 TYR A N 1
ATOM 1341 C CA . TYR A 1 174 ? -34.438 -20.203 -27.938 1 90.81 174 TYR A CA 1
ATOM 1342 C C . TYR A 1 174 ? -34.875 -18.906 -27.25 1 90.81 174 TYR A C 1
ATOM 1344 O O . TYR A 1 174 ? -36.062 -18.609 -27.156 1 90.81 174 TYR A O 1
ATOM 1352 N N . SER A 1 175 ? -33.906 -18.266 -26.766 1 90.88 175 SER A N 1
ATOM 1353 C CA . SER A 1 175 ? -34.156 -17 -26.094 1 90.88 175 SER A CA 1
ATOM 1354 C C . SER A 1 175 ? -33.188 -15.922 -26.562 1 90.88 175 SER A C 1
ATOM 1356 O O . SER A 1 175 ? -32 -16.203 -26.828 1 90.88 175 SER A O 1
ATOM 1358 N N . ASN A 1 176 ? -33.594 -14.648 -26.609 1 90.56 176 ASN A N 1
ATOM 1359 C CA . ASN A 1 176 ? -32.75 -13.539 -27.016 1 90.56 176 ASN A CA 1
ATOM 1360 C C . ASN A 1 176 ? -31.938 -12.992 -25.844 1 90.56 176 ASN A C 1
ATOM 1362 O O . ASN A 1 176 ? -30.984 -12.219 -26.031 1 90.56 176 ASN A O 1
ATOM 1366 N N . GLU A 1 177 ? -32.312 -13.438 -24.688 1 93.69 177 GLU A N 1
ATOM 1367 C CA . GLU A 1 177 ? -31.641 -12.969 -23.484 1 93.69 177 GLU A CA 1
ATOM 1368 C C . GLU A 1 177 ? -31.047 -14.133 -22.703 1 93.69 177 GLU A C 1
ATOM 1370 O O . GLU A 1 177 ? -31.594 -15.234 -22.703 1 93.69 177 GLU A O 1
ATOM 1375 N N . PRO A 1 178 ? -29.938 -13.82 -22.047 1 95.31 178 PRO A N 1
ATOM 1376 C CA . PRO A 1 178 ? -29.422 -14.852 -21.141 1 95.31 178 PRO A CA 1
ATOM 1377 C C . PRO A 1 178 ? -30.406 -15.227 -20.031 1 95.31 178 PRO A C 1
ATOM 1379 O O . PRO A 1 178 ? -31.141 -14.367 -19.547 1 95.31 178 PRO A O 1
ATOM 1382 N N . ILE A 1 179 ? -30.391 -16.438 -19.625 1 95.69 179 ILE A N 1
ATOM 1383 C CA . ILE A 1 179 ? -31.312 -16.922 -18.594 1 95.69 179 ILE A CA 1
ATOM 1384 C C . ILE A 1 179 ? -30.516 -17.312 -17.344 1 95.69 179 ILE A C 1
ATOM 1386 O O . ILE A 1 179 ? -29.672 -18.203 -17.391 1 95.69 179 ILE A O 1
ATOM 1390 N N . GLN A 1 180 ? -30.781 -16.625 -16.25 1 95.31 180 GLN A N 1
ATOM 1391 C CA . GLN A 1 180 ? -30.141 -16.984 -14.977 1 95.31 180 GLN A CA 1
ATOM 1392 C C . GLN A 1 180 ? -30.797 -18.219 -14.359 1 95.31 180 GLN A C 1
ATOM 1394 O O . GLN A 1 180 ? -32 -18.25 -14.164 1 95.31 180 GLN A O 1
ATOM 1399 N N . ILE A 1 181 ? -30.031 -19.203 -14.047 1 95.44 181 ILE A N 1
ATOM 1400 C CA . ILE A 1 181 ? -30.562 -20.469 -13.578 1 95.44 181 ILE A CA 1
ATOM 1401 C C . ILE A 1 181 ? -30.484 -20.531 -12.055 1 95.44 181 ILE A C 1
ATOM 1403 O O . ILE A 1 181 ? -31.406 -21.047 -11.406 1 95.44 181 ILE A O 1
ATOM 1407 N N . THR A 1 182 ? -29.328 -20.125 -11.531 1 95.06 182 THR A N 1
ATOM 1408 C CA . THR A 1 182 ? -29.172 -20.062 -10.078 1 95.06 182 THR A CA 1
ATOM 1409 C C . THR A 1 182 ? -29.109 -18.625 -9.594 1 95.06 182 THR A C 1
ATOM 1411 O O . THR A 1 182 ? -28.688 -17.734 -10.328 1 95.06 182 THR A O 1
ATOM 1414 N N . ASN A 1 183 ? -29.531 -18.328 -8.305 1 92.31 183 ASN A N 1
ATOM 1415 C CA . ASN A 1 183 ? -29.578 -16.984 -7.723 1 92.31 183 ASN A CA 1
ATOM 1416 C C . ASN A 1 183 ? -29.094 -17 -6.277 1 92.31 183 ASN A C 1
ATOM 1418 O O . ASN A 1 183 ? -29.828 -16.609 -5.367 1 92.31 183 ASN A O 1
ATOM 1422 N N . THR A 1 184 ? -27.906 -17.25 -6.18 1 88.25 184 THR A N 1
ATOM 1423 C CA . THR A 1 184 ? -27.344 -17.422 -4.844 1 88.25 184 THR A CA 1
ATOM 1424 C C . THR A 1 184 ? -27.312 -16.094 -4.102 1 88.25 184 THR A C 1
ATOM 1426 O O . THR A 1 184 ? -27.547 -16.047 -2.889 1 88.25 184 THR A O 1
ATOM 1429 N N . LYS A 1 185 ? -27.016 -14.914 -4.695 1 80.81 185 LYS A N 1
ATOM 1430 C CA . LYS A 1 185 ? -26.891 -13.602 -4.062 1 80.81 185 LYS A CA 1
ATOM 1431 C C . LYS A 1 185 ? -28.25 -13.102 -3.582 1 80.81 185 LYS A C 1
ATOM 1433 O O . LYS A 1 185 ? -28.359 -12.516 -2.504 1 80.81 185 LYS A O 1
ATOM 1438 N N . ALA A 1 186 ? -29.234 -13.312 -4.391 1 70.75 186 ALA A N 1
ATOM 1439 C CA . ALA A 1 186 ? -30.562 -12.859 -4.031 1 70.75 186 ALA A CA 1
ATOM 1440 C C . ALA A 1 186 ? -31.125 -13.672 -2.873 1 70.75 186 ALA A C 1
ATOM 1442 O O . ALA A 1 186 ? -31.812 -13.133 -2.002 1 70.75 186 ALA A O 1
ATOM 1443 N N . LEU A 1 187 ? -30.812 -14.891 -2.805 1 68.94 187 LEU A N 1
ATOM 1444 C CA . LEU A 1 187 ? -31.375 -15.797 -1.808 1 68.94 187 LEU A CA 1
ATOM 1445 C C . LEU A 1 187 ? -30.672 -15.625 -0.463 1 68.94 187 LEU A C 1
ATOM 1447 O O . LEU A 1 187 ? -31.281 -15.859 0.588 1 68.94 187 LEU A O 1
ATOM 1451 N N . ARG A 1 188 ? -29.344 -15.109 -0.459 1 73.31 188 ARG A N 1
ATOM 1452 C CA . ARG A 1 188 ? -28.578 -14.977 0.769 1 73.31 188 ARG A CA 1
ATOM 1453 C C . ARG A 1 188 ? -27.656 -13.758 0.701 1 73.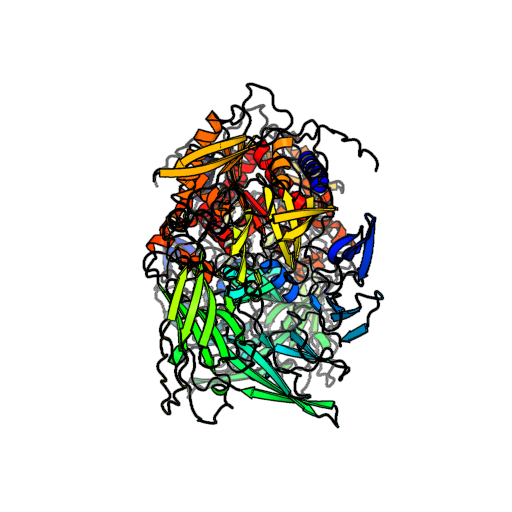31 188 ARG A C 1
ATOM 1455 O O . ARG A 1 188 ? -26.422 -13.906 0.692 1 73.31 188 ARG A O 1
ATOM 1462 N N . PRO A 1 189 ? -28.172 -12.617 0.775 1 74.31 189 PRO A N 1
ATOM 1463 C CA . PRO A 1 189 ? -27.391 -11.406 0.565 1 74.31 189 PRO A CA 1
ATOM 1464 C C . PRO A 1 189 ? -26.297 -11.219 1.625 1 74.31 189 PRO A C 1
ATOM 1466 O O . PRO A 1 189 ? -25.312 -10.531 1.381 1 74.31 189 PRO A O 1
ATOM 1469 N N . GLN A 1 190 ? -26.484 -11.922 2.709 1 79.19 190 GLN A N 1
ATOM 1470 C CA . GLN A 1 190 ? -25.516 -11.758 3.793 1 79.19 190 GLN A CA 1
ATOM 1471 C C . GLN A 1 190 ? -24.375 -12.766 3.678 1 79.19 190 GLN A C 1
ATOM 1473 O O . GLN A 1 190 ? -23.391 -12.672 4.402 1 79.19 190 GLN A O 1
ATOM 1478 N N . ARG A 1 191 ? -24.594 -13.734 2.688 1 84.5 191 ARG A N 1
ATOM 1479 C CA . ARG A 1 191 ? -23.594 -14.781 2.541 1 84.5 191 ARG A CA 1
ATOM 1480 C C . ARG A 1 191 ? -22.812 -14.617 1.244 1 84.5 191 ARG A C 1
ATOM 1482 O O . ARG A 1 191 ? -23.281 -13.984 0.3 1 84.5 191 ARG A O 1
ATOM 1489 N N . LYS A 1 192 ? -21.672 -15.078 1.296 1 92.94 192 LYS A N 1
ATOM 1490 C CA . LYS A 1 192 ? -20.828 -15.109 0.1 1 92.94 192 LYS A CA 1
ATOM 1491 C C . LYS A 1 192 ? -20.859 -16.484 -0.56 1 92.94 192 LYS A C 1
ATOM 1493 O O . LYS A 1 192 ? -19.906 -17.25 -0.452 1 92.94 192 LYS A O 1
ATOM 1498 N N . VAL A 1 193 ? -21.969 -16.797 -1.332 1 95.25 193 VAL A N 1
ATOM 1499 C CA . VAL A 1 193 ? -22.172 -18.109 -1.94 1 95.25 193 VAL A CA 1
ATOM 1500 C C . VAL A 1 193 ? -22.078 -18 -3.461 1 95.25 193 VAL A C 1
ATOM 1502 O O . VAL A 1 193 ? -22.547 -17.016 -4.039 1 95.25 193 VAL A O 1
ATOM 1505 N N . MET A 1 194 ? -21.484 -18.969 -4.074 1 94.81 194 MET A N 1
ATOM 1506 C CA . MET A 1 194 ? -21.391 -19.047 -5.527 1 94.81 194 MET A CA 1
ATOM 1507 C C . MET A 1 194 ? -21.828 -20.406 -6.039 1 94.81 194 MET A C 1
ATOM 1509 O O . MET A 1 194 ? -21.609 -21.422 -5.371 1 94.81 194 MET A O 1
ATOM 1513 N N . ALA A 1 195 ? -22.406 -20.422 -7.223 1 96.44 195 ALA A N 1
ATOM 1514 C CA . ALA A 1 195 ? -22.844 -21.656 -7.879 1 96.44 195 ALA A CA 1
ATOM 1515 C C . ALA A 1 195 ? -22.109 -21.859 -9.203 1 96.44 195 ALA A C 1
ATOM 1517 O O . ALA A 1 195 ? -22.078 -20.969 -10.047 1 96.44 195 ALA A O 1
ATOM 1518 N N . GLY A 1 196 ? -21.547 -23 -9.336 1 96.06 196 GLY A N 1
ATOM 1519 C CA . GLY A 1 196 ? -20.938 -23.359 -10.609 1 96.06 196 GLY A CA 1
ATOM 1520 C C . GLY A 1 196 ? -19.531 -22.844 -10.766 1 96.06 196 GLY A C 1
ATOM 1521 O O . GLY A 1 196 ? -18.969 -22.875 -11.867 1 96.06 196 GLY A O 1
ATOM 1522 N N . GLN A 1 197 ? -19.016 -22.359 -9.711 1 93.81 197 GLN A N 1
ATOM 1523 C CA . GLN A 1 197 ? -17.625 -21.906 -9.703 1 93.81 197 GLN A CA 1
ATOM 1524 C C . GLN A 1 197 ? -16.844 -22.578 -8.578 1 93.81 197 GLN A C 1
ATOM 1526 O O . GLN A 1 197 ? -17.391 -22.812 -7.492 1 93.81 197 GLN A O 1
ATOM 1531 N N . SER A 1 198 ? -15.586 -22.875 -8.922 1 93.94 198 SER A N 1
ATOM 1532 C CA . SER A 1 198 ? -14.742 -23.484 -7.895 1 93.94 198 SER A CA 1
ATOM 1533 C C . SER A 1 198 ? -14.148 -22.406 -6.973 1 93.94 198 SER A C 1
ATOM 1535 O O . SER A 1 198 ? -14.047 -21.25 -7.355 1 93.94 198 SER A O 1
ATOM 1537 N N . SER A 1 199 ? -13.781 -22.797 -5.785 1 93.88 199 SER A N 1
ATOM 1538 C CA . SER A 1 199 ? -13.18 -21.875 -4.812 1 93.88 199 SER A CA 1
ATOM 1539 C C . SER A 1 199 ? -11.781 -21.453 -5.242 1 93.88 199 SER A C 1
ATOM 1541 O O . SER A 1 199 ? -11.188 -22.062 -6.137 1 93.88 199 SER A O 1
ATOM 1543 N N . PHE A 1 200 ? -11.258 -20.484 -4.574 1 92.88 200 PHE A N 1
ATOM 1544 C CA . PHE A 1 200 ? -9.922 -19.969 -4.836 1 92.88 200 PHE A CA 1
ATOM 1545 C C . PHE A 1 200 ? -8.883 -21.062 -4.707 1 92.88 200 PHE A C 1
ATOM 1547 O O . PHE A 1 200 ? -8.016 -21.219 -5.578 1 92.88 200 PHE A O 1
ATOM 1554 N N . ILE A 1 201 ? -8.93 -21.875 -3.719 1 94.25 201 ILE A N 1
ATOM 1555 C CA . ILE A 1 201 ? -7.93 -22.906 -3.447 1 94.25 201 ILE A CA 1
ATOM 1556 C C . ILE A 1 201 ? -7.949 -23.953 -4.559 1 94.25 201 ILE A C 1
ATOM 1558 O O . ILE A 1 201 ? -6.898 -24.438 -4.988 1 94.25 201 ILE A O 1
ATOM 1562 N N . LEU A 1 202 ? -9.141 -24.359 -4.957 1 94.12 202 LEU A N 1
ATOM 1563 C CA . LEU A 1 202 ? -9.242 -25.375 -5.992 1 94.12 202 LEU A CA 1
ATOM 1564 C C . LEU A 1 202 ? -8.664 -24.875 -7.309 1 94.12 202 LEU A C 1
ATOM 1566 O O . LEU A 1 202 ? -8.039 -25.641 -8.047 1 94.12 202 LEU A O 1
ATOM 1570 N N . GLN A 1 203 ? -8.875 -23.594 -7.574 1 92.06 203 GLN A N 1
ATOM 1571 C CA . GLN A 1 203 ? -8.328 -23.016 -8.797 1 92.06 203 GLN A CA 1
ATOM 1572 C C . GLN A 1 203 ? -6.816 -22.844 -8.695 1 92.06 203 GLN A C 1
ATOM 1574 O O . GLN A 1 203 ? -6.078 -23.281 -9.578 1 92.06 203 GLN A O 1
ATOM 1579 N N . GLU A 1 204 ? -6.359 -22.406 -7.582 1 91.06 204 GLU A N 1
ATOM 1580 C CA . GLU A 1 204 ? -4.969 -21.984 -7.422 1 91.06 204 GLU A CA 1
ATOM 1581 C C . GLU A 1 204 ? -4.062 -23.188 -7.16 1 91.06 204 GLU A C 1
ATOM 1583 O O . GLU A 1 204 ? -2.938 -23.25 -7.656 1 91.06 204 GLU A O 1
ATOM 1588 N N . GLU A 1 205 ? -4.586 -24.141 -6.406 1 92.88 205 GLU A N 1
ATOM 1589 C CA . GLU A 1 205 ? -3.676 -25.172 -5.906 1 92.88 205 GLU A CA 1
ATOM 1590 C C . GLU A 1 205 ? -3.98 -26.531 -6.527 1 92.88 205 GLU A C 1
ATOM 1592 O O . GLU A 1 205 ? -3.156 -27.438 -6.469 1 92.88 205 GLU A O 1
ATOM 1597 N N . PHE A 1 206 ? -5.195 -26.672 -7.102 1 91.88 206 PHE A N 1
ATOM 1598 C CA . PHE A 1 206 ? -5.562 -27.984 -7.641 1 91.88 206 PHE A CA 1
ATOM 1599 C C . PHE A 1 206 ? -5.918 -27.875 -9.117 1 91.88 206 PHE A C 1
ATOM 1601 O O . PHE A 1 206 ? -6.41 -28.844 -9.711 1 91.88 206 PHE A O 1
ATOM 1608 N N . ASP A 1 207 ? -5.754 -26.688 -9.688 1 89.69 207 ASP A N 1
ATOM 1609 C CA . ASP A 1 207 ? -5.93 -26.438 -11.117 1 89.69 207 ASP A CA 1
ATOM 1610 C C . ASP A 1 207 ? -7.328 -26.859 -11.57 1 89.69 207 ASP A C 1
ATOM 1612 O O . ASP A 1 207 ? -7.48 -27.516 -12.602 1 89.69 207 ASP A O 1
ATOM 1616 N N . ARG A 1 208 ? -8.273 -26.703 -10.789 1 91.56 208 ARG A N 1
ATOM 1617 C CA . ARG A 1 208 ? -9.656 -26.922 -11.195 1 91.56 208 ARG A CA 1
ATOM 1618 C C . ARG A 1 208 ? -10.406 -25.609 -11.344 1 91.56 208 ARG A C 1
ATOM 1620 O O . ARG A 1 208 ? -10.695 -24.938 -10.344 1 91.56 208 ARG A O 1
ATOM 1627 N N . TYR A 1 209 ? -10.812 -25.359 -12.523 1 91.38 209 TYR A N 1
ATOM 1628 C CA . TYR A 1 209 ? -11.344 -24.031 -12.82 1 91.38 209 TYR A CA 1
ATOM 1629 C C . TYR A 1 209 ? -12.844 -24.094 -13.102 1 91.38 209 TYR A C 1
ATOM 1631 O O . TYR A 1 209 ? -13.477 -23.062 -13.359 1 91.38 209 TYR A O 1
ATOM 1639 N N . THR A 1 210 ? -13.414 -25.266 -13.016 1 93.69 210 THR A N 1
ATOM 1640 C CA . THR A 1 210 ? -14.844 -25.453 -13.266 1 93.69 210 THR A CA 1
ATOM 1641 C C . THR A 1 210 ? -15.57 -25.844 -11.984 1 93.69 210 THR A C 1
ATOM 1643 O O . THR A 1 210 ? -14.969 -26.406 -11.07 1 93.69 210 THR A O 1
ATOM 1646 N N . GLY A 1 211 ? -16.875 -25.531 -11.953 1 96.19 211 GLY A N 1
ATOM 1647 C CA . GLY A 1 211 ? -17.703 -25.891 -10.812 1 96.19 211 GLY A CA 1
ATOM 1648 C C . GLY A 1 211 ? -19.016 -26.516 -11.211 1 96.19 211 GLY A C 1
ATOM 1649 O O . GLY A 1 211 ? -19.906 -26.688 -10.367 1 96.19 211 GLY A O 1
ATOM 1650 N N . TYR A 1 212 ? -19.188 -26.875 -12.531 1 97.56 212 TYR A N 1
ATOM 1651 C CA . TYR A 1 212 ? -20.422 -27.531 -12.969 1 97.56 212 TYR A CA 1
ATOM 1652 C C . TYR A 1 212 ? -20.156 -28.453 -14.141 1 97.56 212 TYR A C 1
ATOM 1654 O O . TYR A 1 212 ? -19.172 -28.297 -14.867 1 97.56 212 TYR A O 1
ATOM 1662 N N . TRP A 1 213 ? -21.031 -29.5 -14.383 1 97.06 213 TRP A N 1
ATOM 1663 C CA . TRP A 1 213 ? -20.859 -30.547 -15.383 1 97.06 213 TRP A CA 1
ATOM 1664 C C . TRP A 1 213 ? -22.203 -30.969 -15.977 1 97.06 213 TRP A C 1
ATOM 1666 O O . TRP A 1 213 ? -23.094 -31.406 -15.242 1 97.06 213 TRP A O 1
ATOM 1676 N N . TRP A 1 214 ? -22.312 -30.938 -17.281 1 97.31 214 TRP A N 1
ATOM 1677 C CA . TRP A 1 214 ? -23.516 -31.453 -17.938 1 97.31 214 TRP A CA 1
ATOM 1678 C C . TRP A 1 214 ? -23.625 -32.969 -17.781 1 97.31 214 TRP A C 1
ATOM 1680 O O . TRP A 1 214 ? -22.625 -33.688 -17.875 1 97.31 214 TRP A O 1
ATOM 1690 N N . ASP A 1 215 ? -24.812 -33.406 -17.453 1 96.5 215 ASP A N 1
ATOM 1691 C CA . ASP A 1 215 ? -25.094 -34.812 -17.672 1 96.5 215 ASP A CA 1
ATOM 1692 C C . ASP A 1 215 ? -24.875 -35.188 -19.125 1 96.5 215 ASP A C 1
ATOM 1694 O O . ASP A 1 215 ? -25.453 -34.594 -20.031 1 96.5 215 ASP A O 1
ATOM 1698 N N . PRO A 1 216 ? -24.047 -36.188 -19.391 1 92.25 216 PRO A N 1
ATOM 1699 C CA . PRO A 1 216 ? -23.719 -36.562 -20.766 1 92.25 216 PRO A CA 1
ATOM 1700 C C . PRO A 1 216 ? -24.938 -37 -21.562 1 92.25 216 PRO A C 1
ATOM 1702 O O . PRO A 1 216 ? -24.891 -37.031 -22.797 1 92.25 216 PRO A O 1
ATOM 1705 N N . THR A 1 217 ? -26.031 -37.312 -20.922 1 90.62 217 THR A N 1
ATOM 1706 C CA . THR A 1 217 ? -27.234 -37.781 -21.594 1 90.62 217 THR A CA 1
ATOM 1707 C C . THR A 1 217 ? -28.219 -36.656 -21.812 1 90.62 217 THR A C 1
ATOM 1709 O O . THR A 1 217 ? -29.281 -36.844 -22.391 1 90.62 217 THR A O 1
ATOM 1712 N N . SER A 1 218 ? -27.859 -35.594 -21.422 1 89.06 218 SER A N 1
ATOM 1713 C CA . SER A 1 218 ? -28.75 -34.438 -21.547 1 89.06 218 SER A CA 1
ATOM 1714 C C . SER A 1 218 ? -29.062 -34.156 -23.016 1 89.06 218 SER A C 1
ATOM 1716 O O . SER A 1 218 ? -28.156 -34.062 -23.844 1 89.06 218 SER A O 1
ATOM 1718 N N . GLY A 1 219 ? -30.344 -33.969 -23.281 1 81.62 219 GLY A N 1
ATOM 1719 C CA . GLY A 1 219 ? -30.797 -33.594 -24.609 1 81.62 219 GLY A CA 1
ATOM 1720 C C . GLY A 1 219 ? -31.047 -34.781 -25.516 1 81.62 219 GLY A C 1
ATOM 1721 O O . GLY A 1 219 ? -31.469 -34.625 -26.656 1 81.62 219 GLY A O 1
ATOM 1722 N N . LYS A 1 220 ? -30.609 -35.938 -25.016 1 80.75 220 LYS A N 1
ATOM 1723 C CA . LYS A 1 220 ? -30.969 -37.094 -25.797 1 80.75 220 LYS A CA 1
ATOM 1724 C C . LYS A 1 220 ? -32.469 -37.25 -25.922 1 80.75 220 LYS A C 1
ATOM 1726 O O . LYS A 1 220 ? -33 -37.594 -26.984 1 80.75 220 LYS A O 1
ATOM 1731 N N . ASP A 1 221 ? -33.094 -37.031 -24.688 1 77.5 221 ASP A N 1
ATOM 1732 C CA . ASP A 1 221 ? -34.531 -36.75 -24.719 1 77.5 221 ASP A CA 1
ATOM 1733 C C . ASP A 1 221 ? -34.812 -35.25 -24.734 1 77.5 221 ASP A C 1
ATOM 1735 O O . ASP A 1 221 ? -34.438 -34.562 -23.797 1 77.5 221 ASP A O 1
ATOM 1739 N N . PHE A 1 222 ? -35.438 -34.969 -25.781 1 79.44 222 PHE A N 1
ATOM 1740 C CA . PHE A 1 222 ? -35.656 -33.562 -25.953 1 79.44 222 PHE A CA 1
ATOM 1741 C C . PHE A 1 222 ? -36.406 -32.969 -24.766 1 79.44 222 PHE A C 1
ATOM 1743 O O . PHE A 1 222 ? -37.344 -33.594 -24.25 1 79.44 222 PHE A O 1
ATOM 1750 N N . GLY A 1 223 ? -35.75 -31.922 -24.234 1 86.94 223 GLY A N 1
ATOM 1751 C CA . GLY A 1 223 ? -36.469 -31.125 -23.25 1 86.94 223 GLY A CA 1
ATOM 1752 C C . GLY A 1 223 ? -36.031 -31.422 -21.828 1 86.94 223 GLY A C 1
ATOM 1753 O O . GLY A 1 223 ? -36.469 -30.766 -20.875 1 86.94 223 GLY A O 1
ATOM 1754 N N . LYS A 1 224 ? -35.219 -32.312 -21.688 1 91.94 224 LYS A N 1
ATOM 1755 C CA . LYS A 1 224 ? -34.75 -32.625 -20.328 1 91.94 224 LYS A CA 1
ATOM 1756 C C . LYS A 1 224 ? -33.219 -32.531 -20.234 1 91.94 224 LYS A C 1
ATOM 1758 O O . LYS A 1 224 ? -32.5 -33.219 -20.953 1 91.94 224 LYS A O 1
ATOM 1763 N N . TYR A 1 225 ? -32.781 -31.781 -19.406 1 95.69 225 TYR A N 1
ATOM 1764 C CA . TYR A 1 225 ? -31.359 -31.516 -19.219 1 95.69 225 TYR A CA 1
ATOM 1765 C C . TYR A 1 225 ? -31 -31.531 -17.734 1 95.69 225 TYR A C 1
ATOM 1767 O O . TYR A 1 225 ? -31.844 -31.219 -16.875 1 95.69 225 TYR A O 1
ATOM 1775 N N . ARG A 1 226 ? -29.797 -31.953 -17.406 1 96.75 226 ARG A N 1
ATOM 1776 C CA . ARG A 1 226 ? -29.312 -31.969 -16.031 1 96.75 226 ARG A CA 1
ATOM 1777 C C . ARG A 1 226 ? -27.891 -31.422 -15.938 1 96.75 226 ARG A C 1
ATOM 1779 O O . ARG A 1 226 ? -27.062 -31.703 -16.797 1 96.75 226 ARG A O 1
ATOM 1786 N N . ILE A 1 227 ? -27.625 -30.656 -14.922 1 97.94 227 ILE A N 1
ATOM 1787 C CA . ILE A 1 227 ? -26.297 -30.141 -14.625 1 97.94 227 ILE A CA 1
ATOM 1788 C C . ILE A 1 227 ? -25.938 -30.438 -13.172 1 97.94 227 ILE A C 1
ATOM 1790 O O . ILE A 1 227 ? -26.688 -30.078 -12.258 1 97.94 227 ILE A O 1
ATOM 1794 N N . LEU A 1 228 ? -24.859 -31.156 -12.992 1 97.62 228 LEU A N 1
ATOM 1795 C CA . LEU A 1 228 ? -24.234 -31.25 -11.672 1 97.62 228 LEU A CA 1
ATOM 1796 C C . LEU A 1 228 ? -23.422 -30 -11.375 1 97.62 228 LEU A C 1
ATOM 1798 O O . LEU A 1 228 ? -22.703 -29.5 -12.242 1 97.62 228 LEU A O 1
ATOM 1802 N N . TYR A 1 229 ? -23.594 -29.391 -10.227 1 97.62 229 TYR A N 1
ATOM 1803 C CA . TYR A 1 229 ? -22.766 -28.234 -9.914 1 97.62 229 TYR A CA 1
ATOM 1804 C C . TYR A 1 229 ? -22.406 -28.188 -8.43 1 97.62 229 TYR A C 1
ATOM 1806 O O . TYR A 1 229 ? -23.062 -28.844 -7.613 1 97.62 229 TYR A O 1
ATOM 1814 N N . GLU A 1 230 ? -21.359 -27.531 -8.148 1 96.25 230 GLU A N 1
ATOM 1815 C CA . GLU A 1 230 ? -20.938 -27.281 -6.773 1 96.25 230 GLU A CA 1
ATOM 1816 C C . GLU A 1 230 ? -21.406 -25.906 -6.293 1 96.25 230 GLU A C 1
ATOM 1818 O O . GLU A 1 230 ? -21.391 -24.938 -7.055 1 96.25 230 GLU A O 1
ATOM 1823 N N . GLU A 1 231 ? -21.906 -25.828 -5.16 1 96.19 231 GLU A N 1
ATOM 1824 C CA . GLU A 1 231 ? -22.156 -24.562 -4.469 1 96.19 231 GLU A CA 1
ATOM 1825 C C . GLU A 1 231 ? -21.109 -24.312 -3.395 1 96.19 231 GLU A C 1
ATOM 1827 O O . GLU A 1 231 ? -20.891 -25.141 -2.514 1 96.19 231 GLU A O 1
ATOM 1832 N N . VAL A 1 232 ? -20.438 -23.172 -3.51 1 96.56 232 VAL A N 1
ATOM 1833 C CA . VAL A 1 232 ? -19.312 -22.844 -2.631 1 96.56 232 VAL A CA 1
ATOM 1834 C C . VAL A 1 232 ? -19.703 -21.688 -1.702 1 96.56 232 VAL A C 1
ATOM 1836 O O . VAL A 1 232 ? -20.141 -20.641 -2.16 1 96.56 232 VAL A O 1
ATOM 1839 N N . ASP A 1 233 ? -19.562 -21.875 -0.421 1 96.31 233 ASP A N 1
ATOM 1840 C CA . ASP A 1 233 ? -19.844 -20.859 0.597 1 96.31 233 ASP A CA 1
ATOM 1841 C C . ASP A 1 233 ? -18.562 -20.344 1.218 1 96.31 233 ASP A C 1
ATOM 1843 O O . ASP A 1 233 ? -17.891 -21.047 1.963 1 96.31 233 ASP A O 1
ATOM 1847 N N . GLU A 1 234 ? -18.25 -19.078 0.997 1 96 234 GLU A N 1
ATOM 1848 C CA . GLU A 1 234 ? -17.031 -18.453 1.51 1 96 234 GLU A CA 1
ATOM 1849 C C . GLU A 1 234 ? -17.328 -17.5 2.658 1 96 234 GLU A C 1
ATOM 1851 O O . GLU A 1 234 ? -16.484 -16.688 3.033 1 96 234 GLU A O 1
ATOM 1856 N N . THR A 1 235 ? -18.469 -17.562 3.242 1 95.81 235 THR A N 1
ATOM 1857 C CA . THR A 1 235 ? -18.938 -16.625 4.254 1 95.81 235 THR A CA 1
ATOM 1858 C C . THR A 1 235 ? -17.969 -16.562 5.426 1 95.81 235 THR A C 1
ATOM 1860 O O . THR A 1 235 ? -17.703 -15.484 5.965 1 95.81 235 THR A O 1
ATOM 1863 N N . ASP A 1 236 ? -17.422 -17.688 5.816 1 96.19 236 ASP A N 1
ATOM 1864 C CA . ASP A 1 236 ? -16.594 -17.75 7.023 1 96.19 236 ASP A CA 1
ATOM 1865 C C . ASP A 1 236 ? -15.117 -17.672 6.68 1 96.19 236 ASP A C 1
ATOM 1867 O O . ASP A 1 236 ? -14.266 -17.812 7.559 1 96.19 236 ASP A O 1
ATOM 1871 N N . VAL A 1 237 ? -14.789 -17.562 5.41 1 97.38 237 VAL A N 1
ATOM 1872 C CA . VAL A 1 237 ? -13.398 -17.422 4.996 1 97.38 237 VAL A CA 1
ATOM 1873 C C . VAL A 1 237 ? -12.922 -16 5.27 1 97.38 237 VAL A C 1
ATOM 1875 O O . VAL A 1 237 ? -13.648 -15.039 5.031 1 97.38 237 VAL A O 1
ATOM 1878 N N . GLU A 1 238 ? -11.727 -15.898 5.793 1 96.62 238 GLU A N 1
ATOM 1879 C CA . GLU A 1 238 ? -11.148 -14.586 6.082 1 96.62 238 GLU A CA 1
ATOM 1880 C C . GLU A 1 238 ? -11.055 -13.734 4.82 1 96.62 238 GLU A C 1
ATOM 1882 O O . GLU A 1 238 ? -10.727 -14.242 3.746 1 96.62 238 GLU A O 1
ATOM 1887 N N . VAL A 1 239 ? -11.352 -12.438 4.957 1 96.25 239 VAL A N 1
ATOM 1888 C CA . VAL A 1 239 ? -11.258 -11.516 3.832 1 96.25 239 VAL A CA 1
ATOM 1889 C C . VAL A 1 239 ? -9.977 -10.688 3.953 1 96.25 239 VAL A C 1
ATOM 1891 O O . VAL A 1 239 ? -9.742 -10.039 4.977 1 96.25 239 VAL A O 1
ATOM 1894 N N . LEU A 1 240 ? -9.109 -10.734 3.012 1 97.06 240 LEU A N 1
ATOM 1895 C CA . LEU A 1 240 ? -7.898 -9.93 2.908 1 97.06 240 LEU A CA 1
ATOM 1896 C C . LEU A 1 240 ? -7.965 -9 1.699 1 97.06 240 LEU A C 1
ATOM 1898 O O . LEU A 1 240 ? -8.82 -9.172 0.827 1 97.06 240 LEU A O 1
ATOM 1902 N N . HIS A 1 241 ? -7.043 -7.988 1.645 1 96.38 241 HIS A N 1
ATOM 1903 C CA . HIS A 1 241 ? -7.195 -6.918 0.668 1 96.38 241 HIS A CA 1
ATOM 1904 C C . HIS A 1 241 ? -5.898 -6.676 -0.095 1 96.38 241 HIS A C 1
ATOM 1906 O O . HIS A 1 241 ? -4.809 -6.918 0.432 1 96.38 241 HIS A O 1
ATOM 1912 N N . THR A 1 242 ? -5.992 -6.352 -1.327 1 96 242 THR A N 1
ATOM 1913 C CA . THR A 1 242 ? -4.953 -5.625 -2.045 1 96 242 THR A CA 1
ATOM 1914 C C . THR A 1 242 ? -5.355 -4.168 -2.25 1 96 242 THR A C 1
ATOM 1916 O O . THR A 1 242 ? -6.543 -3.836 -2.229 1 96 242 THR A O 1
ATOM 1919 N N . PHE A 1 243 ? -4.445 -3.328 -2.281 1 95.94 243 PHE A N 1
ATOM 1920 C CA . PHE A 1 243 ? -4.691 -1.897 -2.414 1 95.94 243 PHE A CA 1
ATOM 1921 C C . PHE A 1 243 ? -3.77 -1.285 -3.463 1 95.94 243 PHE A C 1
ATOM 1923 O O . PHE A 1 243 ? -2.549 -1.442 -3.395 1 95.94 243 PHE A O 1
ATOM 1930 N N . ASN A 1 244 ? -4.309 -0.738 -4.512 1 95.69 244 ASN A N 1
ATOM 1931 C CA . ASN A 1 244 ? -3.566 0.09 -5.457 1 95.69 244 ASN A CA 1
ATOM 1932 C C . ASN A 1 244 ? -3.586 1.561 -5.051 1 95.69 244 ASN A C 1
ATOM 1934 O O . ASN A 1 244 ? -4.574 2.258 -5.273 1 95.69 244 ASN A O 1
ATOM 1938 N N . PRO A 1 245 ? -2.502 2.07 -4.516 1 95.31 245 PRO A N 1
ATOM 1939 C CA . PRO A 1 245 ? -2.512 3.439 -3.996 1 95.31 245 PRO A CA 1
ATOM 1940 C C . PRO A 1 245 ? -2.693 4.484 -5.094 1 95.31 245 PRO A C 1
ATOM 1942 O O . PRO A 1 245 ? -3.162 5.594 -4.828 1 95.31 245 PRO A O 1
ATOM 1945 N N . SER A 1 246 ? -2.328 4.203 -6.305 1 95.94 246 SER A N 1
ATOM 1946 C CA . SER A 1 246 ? -2.439 5.168 -7.395 1 95.94 246 SER A CA 1
ATOM 1947 C C . SER A 1 246 ? -3.898 5.402 -7.777 1 95.94 246 SER A C 1
ATOM 1949 O O . SER A 1 246 ? -4.293 6.531 -8.078 1 95.94 246 SER A O 1
ATOM 1951 N N . SER A 1 247 ? -4.672 4.336 -7.727 1 94.44 247 SER A N 1
ATOM 1952 C CA . SER A 1 247 ? -6.07 4.449 -8.117 1 94.44 247 SER A CA 1
ATOM 1953 C C . SER A 1 247 ? -6.984 4.488 -6.898 1 94.44 247 SER A C 1
ATOM 1955 O O . SER A 1 247 ? -8.172 4.797 -7.016 1 94.44 247 SER A O 1
ATOM 1957 N N . GLN A 1 248 ? -6.469 4.207 -5.711 1 95.5 248 GLN A N 1
ATOM 1958 C CA . GLN A 1 248 ? -7.238 4.156 -4.469 1 95.5 248 GLN A CA 1
ATOM 1959 C C . GLN A 1 248 ? -8.266 3.029 -4.504 1 95.5 248 GLN A C 1
ATOM 1961 O O . GLN A 1 248 ? -9.266 3.072 -3.787 1 95.5 248 GLN A O 1
ATOM 1966 N N . GLU A 1 249 ? -7.977 2.006 -5.352 1 94.5 249 GLU A N 1
ATOM 1967 C CA . GLU A 1 249 ? -8.891 0.874 -5.457 1 94.5 249 GLU A CA 1
ATOM 1968 C C . GLU A 1 249 ? -8.531 -0.223 -4.461 1 94.5 249 GLU A C 1
ATOM 1970 O O . GLU A 1 249 ? -7.355 -0.556 -4.293 1 94.5 249 GLU A O 1
ATOM 1975 N N . ILE A 1 250 ? -9.516 -0.748 -3.764 1 95.06 250 ILE A N 1
ATOM 1976 C CA . ILE A 1 250 ? -9.367 -1.87 -2.844 1 95.06 250 ILE A CA 1
ATOM 1977 C C . ILE A 1 250 ? -10.016 -3.117 -3.443 1 95.06 250 ILE A C 1
ATOM 1979 O O . ILE A 1 250 ? -11.141 -3.059 -3.945 1 95.06 250 ILE A O 1
ATOM 1983 N N . GLU A 1 251 ? -9.305 -4.172 -3.504 1 93.56 251 GLU A N 1
ATOM 1984 C CA . GLU A 1 251 ? -9.875 -5.461 -3.893 1 93.56 251 GLU A CA 1
ATOM 1985 C C . GLU A 1 251 ? -9.93 -6.422 -2.709 1 93.56 251 GLU A C 1
ATOM 1987 O O . GLU A 1 251 ? -8.93 -6.598 -2.002 1 93.56 251 GLU A O 1
ATOM 1992 N N . ASP A 1 252 ? -11.078 -7.027 -2.518 1 93.44 252 ASP A N 1
ATOM 1993 C CA . ASP A 1 252 ? -11.289 -7.977 -1.43 1 93.44 252 ASP A CA 1
ATOM 1994 C C . ASP A 1 252 ? -11.195 -9.414 -1.932 1 93.44 252 ASP A C 1
ATOM 1996 O O . ASP A 1 252 ? -11.688 -9.734 -3.016 1 93.44 252 ASP A O 1
ATOM 2000 N N . TYR A 1 253 ? -10.586 -10.25 -1.161 1 93.06 253 TYR A N 1
ATOM 2001 C CA . TYR A 1 253 ? -10.445 -11.656 -1.498 1 93.06 253 TYR A CA 1
ATOM 2002 C C . TYR A 1 253 ? -10.766 -12.539 -0.297 1 93.06 253 TYR A C 1
ATOM 2004 O O . TYR A 1 253 ? -10.258 -12.312 0.801 1 93.06 253 TYR A O 1
ATOM 2012 N N . SER A 1 254 ? -11.711 -13.516 -0.509 1 94.69 254 SER A N 1
ATOM 2013 C CA . SER A 1 254 ? -11.781 -14.602 0.46 1 94.69 254 SER A CA 1
ATOM 2014 C C . SER A 1 254 ? -10.523 -15.461 0.417 1 94.69 254 SER A C 1
ATOM 2016 O O . SER A 1 254 ? -10.336 -16.25 -0.51 1 94.69 254 SER A O 1
ATOM 2018 N N . TYR A 1 255 ? -9.656 -15.242 1.339 1 96.19 255 TYR A N 1
ATOM 2019 C CA . TYR A 1 255 ? -8.32 -15.828 1.33 1 96.19 255 TYR A CA 1
ATOM 2020 C C . TYR A 1 255 ? -8.094 -16.688 2.564 1 96.19 255 TYR A C 1
ATOM 2022 O O . TYR A 1 255 ? -7.77 -16.172 3.639 1 96.19 255 TYR A O 1
ATOM 2030 N N . PRO A 1 256 ? -8.227 -18.031 2.443 1 97.25 256 PRO A N 1
ATOM 2031 C CA . PRO A 1 256 ? -8.055 -18.922 3.602 1 97.25 256 PRO A CA 1
ATOM 2032 C C . PRO A 1 256 ? -6.586 -19.078 4.004 1 97.25 256 PRO A C 1
ATOM 2034 O O . PRO A 1 256 ? -5.832 -19.781 3.334 1 97.25 256 PRO A O 1
ATOM 2037 N N . ARG A 1 257 ? -6.199 -18.531 5.203 1 97.06 257 ARG A N 1
ATOM 2038 C CA . ARG A 1 257 ? -4.848 -18.688 5.73 1 97.06 257 ARG A CA 1
ATOM 2039 C C . ARG A 1 257 ? -4.73 -19.969 6.555 1 97.06 257 ARG A C 1
ATOM 2041 O O . ARG A 1 257 ? -5.734 -20.5 7.035 1 97.06 257 ARG A O 1
ATOM 2048 N N . PRO A 1 258 ? -3.49 -20.484 6.641 1 97.94 258 PRO A N 1
ATOM 2049 C CA . PRO A 1 258 ? -3.307 -21.734 7.398 1 97.94 258 PRO A CA 1
ATOM 2050 C C . PRO A 1 258 ? -3.912 -21.656 8.797 1 97.94 258 PRO A C 1
ATOM 2052 O O . PRO A 1 258 ? -3.758 -20.656 9.492 1 97.94 258 PRO A O 1
ATOM 2055 N N . GLY A 1 259 ? -4.547 -22.688 9.172 1 96.75 259 GLY A N 1
ATOM 2056 C CA . GLY A 1 259 ? -5.176 -22.766 10.484 1 96.75 259 GLY A CA 1
ATOM 2057 C C . GLY A 1 259 ? -6.559 -22.156 10.516 1 96.75 259 GLY A C 1
ATOM 2058 O O . GLY A 1 259 ? -7.312 -22.344 11.477 1 96.75 259 GLY A O 1
ATOM 2059 N N . LYS A 1 260 ? -7.008 -21.422 9.492 1 96.81 260 LYS A N 1
ATOM 2060 C CA . LYS A 1 260 ? -8.312 -20.781 9.422 1 96.81 260 LYS A CA 1
ATOM 2061 C C . LYS A 1 260 ? -9.281 -21.578 8.547 1 96.81 260 LYS A C 1
ATOM 2063 O O . LYS A 1 260 ? -8.922 -22.625 8.016 1 96.81 260 LYS A O 1
ATOM 2068 N N . LYS A 1 261 ? -10.5 -21.094 8.367 1 96.62 261 LYS A N 1
ATOM 2069 C CA . LYS A 1 261 ? -11.562 -21.844 7.691 1 96.62 261 LYS A CA 1
ATOM 2070 C C . LYS A 1 261 ? -11.398 -21.766 6.176 1 96.62 261 LYS A C 1
ATOM 2072 O O . LYS A 1 261 ? -11.039 -20.719 5.637 1 96.62 261 LYS A O 1
ATOM 2077 N N . ASN A 1 262 ? -11.609 -22.875 5.516 1 97.12 262 ASN A N 1
ATOM 2078 C CA . ASN A 1 262 ? -11.75 -22.938 4.066 1 97.12 262 ASN A CA 1
ATOM 2079 C C . ASN A 1 262 ? -13.188 -22.688 3.627 1 97.12 262 ASN A C 1
ATOM 2081 O O . ASN A 1 262 ? -14.102 -22.672 4.457 1 97.12 262 ASN A O 1
ATOM 2085 N N . ALA A 1 263 ? -13.367 -22.5 2.338 1 96.62 263 ALA A N 1
ATOM 2086 C CA . ALA A 1 263 ? -14.711 -22.5 1.772 1 96.62 263 ALA A CA 1
ATOM 2087 C C . ALA A 1 263 ? -15.375 -23.859 1.933 1 96.62 263 ALA A C 1
ATOM 2089 O O . ALA A 1 263 ? -14.695 -24.891 1.945 1 96.62 263 ALA A O 1
ATOM 2090 N N . VAL A 1 264 ? -16.688 -23.828 2.078 1 95 264 VAL A N 1
ATOM 2091 C CA . VAL A 1 264 ? -17.469 -25.062 2.166 1 95 264 VAL A CA 1
ATOM 2092 C C . VAL A 1 264 ? -18.188 -25.312 0.845 1 95 264 VAL A C 1
ATOM 2094 O O . VAL A 1 264 ? -18.891 -24.438 0.333 1 95 264 VAL A O 1
ATOM 2097 N N . ALA A 1 265 ? -17.953 -26.531 0.333 1 94.94 265 ALA A N 1
ATOM 2098 C CA . ALA A 1 265 ? -18.562 -26.875 -0.947 1 94.94 265 ALA A CA 1
ATOM 2099 C C . ALA A 1 265 ? -19.578 -28.016 -0.786 1 94.94 265 ALA A C 1
ATOM 2101 O O . ALA A 1 265 ? -19.344 -28.953 -0.012 1 94.94 265 ALA A O 1
ATOM 2102 N N . VAL A 1 266 ? -20.703 -27.891 -1.46 1 94.5 266 VAL A N 1
ATOM 2103 C CA . VAL A 1 266 ? -21.703 -28.953 -1.527 1 94.5 266 VAL A CA 1
ATOM 2104 C C . VAL A 1 266 ? -22.062 -29.234 -2.984 1 94.5 266 VAL A C 1
ATOM 2106 O O . VAL A 1 266 ? -21.891 -28.375 -3.85 1 94.5 266 VAL A O 1
ATOM 2109 N N . LEU A 1 267 ? -22.562 -30.422 -3.236 1 95.56 267 LEU A N 1
ATOM 2110 C CA . LEU A 1 267 ? -22.969 -30.797 -4.586 1 95.56 267 LEU A CA 1
ATOM 2111 C C . LEU A 1 267 ? -24.484 -30.703 -4.738 1 95.56 267 LEU A C 1
ATOM 2113 O O . LEU A 1 267 ? -25.219 -31.109 -3.834 1 95.56 267 LEU A O 1
ATOM 2117 N N . LYS A 1 268 ? -24.859 -30.172 -5.836 1 96.12 268 LYS A N 1
ATOM 2118 C CA . LYS A 1 268 ? -26.266 -30.062 -6.207 1 96.12 268 LYS A CA 1
ATOM 2119 C C . LYS A 1 268 ? -26.484 -30.484 -7.66 1 96.12 268 LYS A C 1
ATOM 2121 O O . LYS A 1 268 ? -25.516 -30.594 -8.43 1 96.12 268 LYS A O 1
ATOM 2126 N N . CYS A 1 269 ? -27.719 -30.766 -7.945 1 96.25 269 CYS A N 1
ATOM 2127 C CA . CYS A 1 269 ? -28.078 -31.141 -9.312 1 96.25 269 CYS A CA 1
ATOM 2128 C C . CYS A 1 269 ? -29.234 -30.297 -9.82 1 96.25 269 CYS A C 1
ATOM 2130 O O . CYS A 1 269 ? -30.266 -30.188 -9.164 1 96.25 269 CYS A O 1
ATOM 2132 N N . LEU A 1 270 ? -29.062 -29.719 -10.938 1 96.5 270 LEU A N 1
ATOM 2133 C CA . LEU A 1 270 ? -30.094 -28.891 -11.57 1 96.5 270 LEU A CA 1
ATOM 2134 C C . LEU A 1 270 ? -30.812 -29.672 -12.672 1 96.5 270 LEU A C 1
ATOM 2136 O O . LEU A 1 270 ? -30.172 -30.188 -13.602 1 96.5 270 LEU A O 1
ATOM 2140 N N . GLU A 1 271 ? -32.125 -29.734 -12.555 1 95.56 271 GLU A N 1
ATOM 2141 C CA . GLU A 1 271 ? -32.938 -30.281 -13.617 1 95.56 271 GLU A CA 1
ATOM 2142 C C . GLU A 1 271 ? -33.594 -29.172 -14.438 1 95.56 271 GLU A C 1
ATOM 2144 O O . GLU A 1 271 ? -34.281 -28.312 -13.875 1 95.56 271 GLU A O 1
ATOM 2149 N N . ILE A 1 272 ? -33.375 -29.266 -15.703 1 95.69 272 ILE A N 1
ATOM 2150 C CA . ILE A 1 272 ? -33.875 -28.25 -16.625 1 95.69 272 ILE A CA 1
ATOM 2151 C C . ILE A 1 272 ? -34.844 -28.891 -17.609 1 95.69 272 ILE A C 1
ATOM 2153 O O . ILE A 1 272 ? -34.531 -29.891 -18.25 1 95.69 272 ILE A O 1
ATOM 2157 N N . THR A 1 273 ? -36 -28.219 -17.703 1 94.56 273 THR A N 1
ATOM 2158 C CA . THR A 1 273 ? -37 -28.703 -18.656 1 94.56 273 THR A CA 1
ATOM 2159 C C . THR A 1 273 ? -37.375 -27.609 -19.656 1 94.56 273 THR A C 1
ATOM 2161 O O . THR A 1 273 ? -37.562 -26.453 -19.266 1 94.56 273 THR A O 1
ATOM 2164 N N . LEU A 1 274 ? -37.312 -27.984 -20.859 1 92.88 274 LEU A N 1
ATOM 2165 C CA . LEU A 1 274 ? -37.75 -27.109 -21.938 1 92.88 274 LEU A CA 1
ATOM 2166 C C . LEU A 1 274 ? -39.094 -27.578 -22.484 1 92.88 274 LEU A C 1
ATOM 2168 O O . LEU A 1 274 ? -39.219 -28.719 -22.953 1 92.88 274 LEU A O 1
ATOM 2172 N N . ASP A 1 275 ? -40.031 -26.672 -22.391 1 88.88 275 ASP A N 1
ATOM 2173 C CA . ASP A 1 275 ? -41.344 -26.984 -22.938 1 88.88 275 ASP A CA 1
ATOM 2174 C C . ASP A 1 275 ? -41.344 -26.859 -24.453 1 88.88 275 ASP A C 1
ATOM 2176 O O . ASP A 1 275 ? -41.062 -25.797 -25 1 88.88 275 ASP A O 1
ATOM 2180 N N . SER A 1 276 ? -41.625 -27.875 -25.219 1 79.06 276 SER A N 1
ATOM 2181 C CA . SER A 1 276 ? -41.594 -27.922 -26.672 1 79.06 276 SER A CA 1
ATOM 2182 C C . SER A 1 276 ? -42.562 -26.938 -27.281 1 79.06 276 SER A C 1
ATOM 2184 O O . SER A 1 276 ? -42.344 -26.422 -28.391 1 79.06 276 SER A O 1
ATOM 2186 N N . GLY A 1 277 ? -43.594 -26.656 -26.641 1 70.31 277 GLY A N 1
ATOM 2187 C CA . GLY A 1 277 ? -44.625 -25.781 -27.188 1 70.31 277 GLY A CA 1
ATOM 2188 C C . GLY A 1 277 ? -44.312 -24.312 -26.984 1 70.31 277 GLY A C 1
ATOM 2189 O O . GLY A 1 277 ? -44.312 -23.531 -27.938 1 70.31 277 GLY A O 1
ATOM 2190 N N . SER A 1 278 ? -43.875 -23.969 -25.812 1 76.12 278 SER A N 1
ATOM 2191 C CA . SER A 1 278 ? -43.75 -22.562 -25.438 1 76.12 278 SER A CA 1
ATOM 2192 C C . SER A 1 278 ? -42.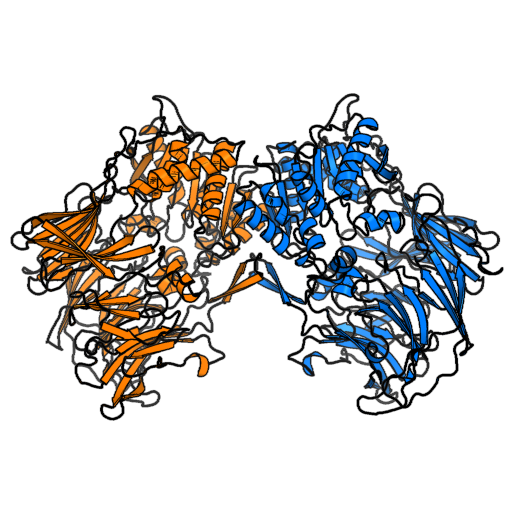281 -22.125 -25.422 1 76.12 278 SER A C 1
ATOM 2194 O O . SER A 1 278 ? -42 -20.938 -25.312 1 76.12 278 SER A O 1
ATOM 2196 N N . ALA A 1 279 ? -41.406 -22.953 -25.656 1 80.81 279 ALA A N 1
ATOM 2197 C CA . ALA A 1 279 ? -39.969 -22.672 -25.594 1 80.81 279 ALA A CA 1
ATOM 2198 C C . ALA A 1 279 ? -39.625 -22 -24.266 1 80.81 279 ALA A C 1
ATOM 2200 O O . ALA A 1 279 ? -38.781 -21.109 -24.234 1 80.81 279 ALA A O 1
ATOM 2201 N N . LYS A 1 280 ? -40.344 -22.297 -23.172 1 87.06 280 LYS A N 1
ATOM 2202 C CA . LYS A 1 280 ? -40.031 -21.766 -21.844 1 87.06 280 LYS A CA 1
ATOM 2203 C C . LYS A 1 280 ? -39.25 -22.781 -21.016 1 87.06 280 LYS A C 1
ATOM 2205 O O . LYS A 1 280 ? -39.531 -23.984 -21.062 1 87.06 280 LYS A O 1
ATOM 2210 N N . PHE A 1 281 ? -38.25 -22.344 -20.328 1 93.5 281 PHE A N 1
ATOM 2211 C CA . PHE A 1 281 ? -37.406 -23.172 -19.484 1 93.5 281 PHE A CA 1
ATOM 2212 C C . PHE A 1 281 ? -37.906 -23.172 -18.047 1 93.5 281 PHE A C 1
ATOM 2214 O O . PHE A 1 281 ? -38.344 -22.141 -17.547 1 93.5 281 PHE A O 1
ATOM 2221 N N . SER A 1 282 ? -37.906 -24.328 -17.453 1 93.94 282 SER A N 1
ATOM 2222 C CA . SER A 1 282 ? -38.125 -24.453 -16.016 1 93.94 282 SER A CA 1
ATOM 2223 C C . SER A 1 282 ? -36.938 -25.141 -15.336 1 93.94 282 SER A C 1
ATOM 2225 O O . SER A 1 282 ? -36.25 -25.984 -15.945 1 93.94 282 SER A O 1
ATOM 2227 N N . PHE A 1 283 ? -36.688 -24.734 -14.102 1 94.25 283 PHE A N 1
ATOM 2228 C CA . PHE A 1 283 ? -35.5 -25.203 -13.383 1 94.25 283 PHE A CA 1
ATOM 2229 C C . PHE A 1 283 ? -35.875 -25.734 -12.008 1 94.25 283 PHE A C 1
ATOM 2231 O O . PHE A 1 283 ? -36.719 -25.141 -11.328 1 94.25 283 PHE A O 1
ATOM 2238 N N . GLU A 1 284 ? -35.344 -26.875 -11.648 1 93.88 284 GLU A N 1
ATOM 2239 C CA . GLU A 1 284 ? -35.469 -27.438 -10.305 1 93.88 284 GLU A CA 1
ATOM 2240 C C . GLU A 1 284 ? -34.125 -27.859 -9.742 1 93.88 284 GLU A C 1
ATOM 2242 O O . GLU A 1 284 ? -33.375 -28.609 -10.391 1 93.88 284 GLU A O 1
ATOM 2247 N N . THR A 1 285 ? -33.812 -27.375 -8.555 1 94.81 285 THR A N 1
ATOM 2248 C CA . THR A 1 285 ? -32.562 -27.734 -7.902 1 94.81 285 THR A CA 1
ATOM 2249 C C . THR A 1 285 ? -32.75 -28.891 -6.938 1 94.81 285 THR A C 1
ATOM 2251 O O . THR A 1 285 ? -33.625 -28.828 -6.051 1 94.81 285 THR A O 1
ATOM 2254 N N . LEU A 1 286 ? -32 -29.906 -7.098 1 94.12 286 LEU A N 1
ATOM 2255 C CA . LEU A 1 286 ? -32 -31.062 -6.203 1 94.12 286 LEU A CA 1
ATOM 2256 C C . LEU A 1 286 ? -30.734 -31.062 -5.34 1 94.12 286 LEU A C 1
ATOM 2258 O O . LEU A 1 286 ? -29.703 -30.531 -5.742 1 94.12 286 LEU A O 1
ATOM 2262 N N . VAL A 1 287 ? -30.859 -31.609 -4.148 1 92.88 287 VAL A N 1
ATOM 2263 C CA . VAL A 1 287 ? -29.734 -31.672 -3.213 1 92.88 287 VAL A CA 1
ATOM 2264 C C . VAL A 1 287 ? -29.469 -33.125 -2.828 1 92.88 287 VAL A C 1
ATOM 2266 O O . VAL A 1 287 ? -30.344 -33.969 -2.98 1 92.88 287 VAL A O 1
ATOM 2269 N N . LEU A 1 288 ? -28.219 -33.344 -2.439 1 89.38 288 LEU A N 1
ATOM 2270 C CA . LEU A 1 288 ? -27.938 -34.688 -1.921 1 89.38 288 LEU A CA 1
ATOM 2271 C C . LEU A 1 288 ? -28.734 -34.969 -0.649 1 89.38 288 LEU A C 1
ATOM 2273 O O . LEU A 1 288 ? -28.75 -34.125 0.266 1 89.38 288 LEU A O 1
ATOM 2277 N N . ALA A 1 289 ? -29.281 -36.031 -0.571 1 81.62 289 ALA A N 1
ATOM 2278 C CA . ALA A 1 289 ? -30.094 -36.406 0.594 1 81.62 289 ALA A CA 1
ATOM 2279 C C . ALA A 1 289 ? -29.25 -36.375 1.865 1 81.62 289 ALA A C 1
ATOM 2281 O O . ALA A 1 289 ? -29.734 -36 2.934 1 81.62 289 ALA A O 1
ATOM 2282 N N . SER A 1 290 ? -28.016 -36.875 1.684 1 79.19 290 SER A N 1
ATOM 2283 C CA . SER A 1 290 ? -27.031 -36.781 2.756 1 79.19 290 SER A CA 1
ATOM 2284 C C . SER A 1 290 ? -25.75 -36.125 2.279 1 79.19 290 SER A C 1
ATOM 2286 O O . SER A 1 290 ? -25.203 -36.469 1.225 1 79.19 290 SER A O 1
ATOM 2288 N N . SER A 1 291 ? -25.328 -35.25 3.143 1 81.06 291 SER A N 1
ATOM 2289 C CA . SER A 1 291 ? -24.094 -34.562 2.785 1 81.06 291 SER A CA 1
ATOM 2290 C C . SER A 1 291 ? -22.906 -35.5 2.744 1 81.06 291 SER A C 1
ATOM 2292 O O . SER A 1 291 ? -22.922 -36.562 3.393 1 81.06 291 SER A O 1
ATOM 2294 N N . ILE A 1 292 ? -21.938 -35.156 1.988 1 85 292 ILE A N 1
ATOM 2295 C CA . ILE A 1 292 ? -20.719 -35.969 1.887 1 85 292 ILE A CA 1
ATOM 2296 C C . ILE A 1 292 ? -20.078 -36.094 3.266 1 85 292 ILE A C 1
ATOM 2298 O O . ILE A 1 292 ? -19.5 -37.156 3.578 1 85 292 ILE A O 1
ATOM 2302 N N . SER A 1 293 ? -20.25 -35.094 4.086 1 83.19 293 SER A N 1
ATOM 2303 C CA . SER A 1 293 ? -19.688 -35.125 5.434 1 83.19 293 SER A CA 1
ATOM 2304 C C . SER A 1 293 ? -20.344 -36.219 6.289 1 83.19 293 SER A C 1
ATOM 2306 O O . SER A 1 293 ? -19.781 -36.625 7.297 1 83.19 293 SER A O 1
ATOM 2308 N N . ALA A 1 294 ? -21.5 -36.5 5.883 1 78.38 294 ALA A N 1
ATOM 2309 C CA . ALA A 1 294 ? -22.188 -37.594 6.586 1 78.38 294 ALA A CA 1
ATOM 2310 C C . ALA A 1 294 ? -21.562 -38.938 6.262 1 78.38 294 ALA A C 1
ATOM 2312 O O . ALA A 1 294 ? -21.625 -39.875 7.066 1 78.38 294 ALA A O 1
ATOM 2313 N N . TYR A 1 295 ? -20.906 -39 5.074 1 75.88 295 TYR A N 1
ATOM 2314 C CA . TYR A 1 295 ? -20.312 -40.25 4.582 1 75.88 295 TYR A CA 1
ATOM 2315 C C . TYR A 1 295 ? -18.859 -40.344 5.008 1 75.88 295 TYR A C 1
ATOM 2317 O O . TYR A 1 295 ? -18.359 -41.438 5.289 1 75.88 295 TYR A O 1
ATOM 2325 N N . LEU A 1 296 ? -18.266 -39.188 4.93 1 83.44 296 LEU A N 1
ATOM 2326 C CA . LEU A 1 296 ? -16.828 -39.156 5.113 1 83.44 296 LEU A CA 1
ATOM 2327 C C . LEU A 1 296 ? -16.438 -38.188 6.203 1 83.44 296 LEU A C 1
ATOM 2329 O O . LEU A 1 296 ? -16.906 -37.031 6.211 1 83.44 296 LEU A O 1
ATOM 2333 N N . SER A 1 297 ? -15.617 -38.656 7.137 1 76.81 297 SER A N 1
ATOM 2334 C CA . SER A 1 297 ? -15.172 -37.781 8.219 1 76.81 297 SER A CA 1
ATOM 2335 C C . SER A 1 297 ? -13.922 -37 7.824 1 76.81 297 SER A C 1
ATOM 2337 O O . SER A 1 297 ? -13.672 -35.906 8.352 1 76.81 297 SER A O 1
ATOM 2339 N N . LYS A 1 298 ? -13.172 -37.531 6.98 1 82.38 298 LYS A N 1
ATOM 2340 C CA . LYS A 1 298 ? -11.891 -36.906 6.66 1 82.38 298 LYS A CA 1
ATOM 2341 C C . LYS A 1 298 ? -11.875 -36.406 5.227 1 82.38 298 LYS A C 1
ATOM 2343 O O . LYS A 1 298 ? -11.32 -37.031 4.336 1 82.38 298 LYS A O 1
ATOM 2348 N N . TRP A 1 299 ? -12.516 -35.312 4.922 1 91.12 299 TRP A N 1
ATOM 2349 C CA . TRP A 1 299 ? -12.398 -34.719 3.596 1 91.12 299 TRP A CA 1
ATOM 2350 C C . TRP A 1 299 ? -12.484 -33.188 3.68 1 91.12 299 TRP A C 1
ATOM 2352 O O . TRP A 1 299 ? -13.023 -32.656 4.645 1 91.12 299 TRP A O 1
ATOM 2362 N N . GLU A 1 300 ? -11.836 -32.562 2.795 1 94.69 300 GLU A N 1
ATOM 2363 C CA . GLU A 1 300 ? -11.82 -31.094 2.777 1 94.69 300 GLU A CA 1
ATOM 2364 C C . GLU A 1 300 ? -12.008 -30.562 1.36 1 94.69 300 GLU A C 1
ATOM 2366 O O . GLU A 1 300 ? -12.695 -29.562 1.154 1 94.69 300 GLU A O 1
ATOM 2371 N N . TYR A 1 301 ? -11.516 -31.234 0.325 1 95.44 301 TYR A N 1
ATOM 2372 C CA . TYR A 1 301 ? -11.461 -30.703 -1.03 1 95.44 301 TYR A CA 1
ATOM 2373 C C . TYR A 1 301 ? -12.148 -31.641 -2.016 1 95.44 301 TYR A C 1
ATOM 2375 O O . TYR A 1 301 ? -11.875 -32.844 -2.039 1 95.44 301 TYR A O 1
ATOM 2383 N N . PHE A 1 302 ? -13.07 -31.109 -2.832 1 94.44 302 PHE A N 1
ATOM 2384 C CA . PHE A 1 302 ? -13.469 -31.766 -4.07 1 94.44 302 PHE A CA 1
ATOM 2385 C C . PHE A 1 302 ? -12.453 -31.516 -5.176 1 94.44 302 PHE A C 1
ATOM 2387 O O . PHE A 1 302 ? -12.562 -30.516 -5.898 1 94.44 302 PHE A O 1
ATOM 2394 N N . THR A 1 303 ? -11.555 -32.375 -5.352 1 94.06 303 THR A N 1
ATOM 2395 C CA . THR A 1 303 ? -10.453 -32.094 -6.266 1 94.06 303 THR A CA 1
ATOM 2396 C C . THR A 1 303 ? -10.875 -32.312 -7.715 1 94.06 303 THR A C 1
ATOM 2398 O O . THR A 1 303 ? -10.492 -31.578 -8.609 1 94.06 303 THR A O 1
ATOM 2401 N N . ARG A 1 304 ? -11.633 -33.469 -7.949 1 93.25 304 ARG A N 1
ATOM 2402 C CA . ARG A 1 304 ? -12.195 -33.781 -9.258 1 93.25 304 ARG A CA 1
ATOM 2403 C C . ARG A 1 304 ? -13.578 -34.406 -9.117 1 93.25 304 ARG A C 1
ATOM 2405 O O . ARG A 1 304 ? -13.852 -35.125 -8.148 1 93.25 304 ARG A O 1
ATOM 2412 N N . LEU A 1 305 ? -14.438 -34.219 -10.086 1 93.19 305 LEU A N 1
ATOM 2413 C CA . LEU A 1 305 ? -15.742 -34.844 -10.078 1 93.19 305 LEU A CA 1
ATOM 2414 C C . LEU A 1 305 ? -16.391 -34.781 -11.453 1 93.19 305 LEU A C 1
ATOM 2416 O O . LEU A 1 305 ? -15.953 -34 -12.312 1 93.19 305 LEU A O 1
ATOM 2420 N N . GLY A 1 306 ? -17.328 -35.594 -11.742 1 92.56 306 GLY A N 1
ATOM 2421 C CA . GLY A 1 306 ? -18.047 -35.656 -13 1 92.56 306 GLY A CA 1
ATOM 2422 C C . GLY A 1 306 ? -19.078 -36.75 -13.047 1 92.56 306 GLY A C 1
ATOM 2423 O O . GLY A 1 306 ? -19.359 -37.406 -12.039 1 92.56 306 GLY A O 1
ATOM 2424 N N . TRP A 1 307 ? -19.719 -36.906 -14.25 1 93.31 307 TRP A N 1
ATOM 2425 C CA . TRP A 1 307 ? -20.719 -37.938 -14.508 1 93.31 307 TRP A CA 1
ATOM 2426 C C . TRP A 1 307 ? -20.078 -39.188 -15.109 1 93.31 307 TRP A C 1
ATOM 2428 O O . TRP A 1 307 ? -19.078 -39.094 -15.812 1 93.31 307 TRP A O 1
ATOM 2438 N N . LEU A 1 308 ? -20.641 -40.281 -14.781 1 90.19 308 LEU A N 1
ATOM 2439 C CA . LEU A 1 308 ? -20.391 -41.406 -15.688 1 90.19 308 LEU A CA 1
ATOM 2440 C C . LEU A 1 308 ? -21.141 -41.219 -17 1 90.19 308 LEU A C 1
ATOM 2442 O O . LEU A 1 308 ? -22.094 -40.438 -17.078 1 90.19 308 LEU A O 1
ATOM 2446 N N . SER A 1 309 ? -20.719 -41.875 -18 1 87.56 309 SER A N 1
ATOM 2447 C CA . SER A 1 309 ? -21.219 -41.656 -19.359 1 87.56 309 SER A CA 1
ATOM 2448 C C . SER A 1 309 ? -22.703 -41.969 -19.453 1 87.56 309 SER A C 1
ATOM 2450 O O . SER A 1 309 ? -23.406 -41.406 -20.297 1 87.56 309 SER A O 1
ATOM 2452 N N . ASN A 1 310 ? -23.25 -42.844 -18.562 1 86.06 310 ASN A N 1
ATOM 2453 C CA . ASN A 1 310 ? -24.641 -43.25 -18.656 1 86.06 310 ASN A CA 1
ATOM 2454 C C . ASN A 1 310 ? -25.562 -42.281 -17.906 1 86.06 310 ASN A C 1
ATOM 2456 O O . ASN A 1 310 ? -26.781 -42.438 -17.938 1 86.06 310 ASN A O 1
ATOM 2460 N N . GLY A 1 311 ? -25 -41.375 -17.156 1 90.12 311 GLY A N 1
ATOM 2461 C CA . GLY A 1 311 ? -25.766 -40.344 -16.453 1 90.12 311 GLY A CA 1
ATOM 2462 C C . GLY A 1 311 ? -26.438 -40.875 -15.203 1 90.12 311 GLY A C 1
ATOM 2463 O O . GLY A 1 311 ? -27.25 -40.156 -14.586 1 90.12 311 GLY A O 1
ATOM 2464 N N . LYS A 1 312 ? -26.078 -42 -14.766 1 89.62 312 LYS A N 1
ATOM 2465 C CA . LYS A 1 312 ? -26.766 -42.625 -13.633 1 89.62 312 LYS A CA 1
ATOM 2466 C C . LYS A 1 312 ? -25.984 -42.406 -12.336 1 89.62 312 LYS A C 1
ATOM 2468 O O . LYS A 1 312 ? -26.562 -42.5 -11.25 1 89.62 312 LYS A O 1
ATOM 2473 N N . ASN A 1 313 ? -24.703 -42.25 -12.508 1 90.81 313 ASN A N 1
ATOM 2474 C CA . ASN A 1 313 ? -23.859 -42.062 -11.328 1 90.81 313 ASN A CA 1
ATOM 2475 C C . ASN A 1 313 ? -22.922 -40.875 -11.508 1 90.81 313 ASN A C 1
ATOM 2477 O O . ASN A 1 313 ? -22.562 -40.5 -12.633 1 90.81 313 ASN A O 1
ATOM 2481 N N . ILE A 1 314 ? -22.547 -40.312 -10.391 1 93.25 314 ILE A N 1
ATOM 2482 C CA . ILE A 1 314 ? -21.547 -39.281 -10.289 1 93.25 314 ILE A CA 1
ATOM 2483 C C . ILE A 1 314 ? -20.328 -39.781 -9.516 1 93.25 314 ILE A C 1
ATOM 2485 O O . ILE A 1 314 ? -20.484 -40.531 -8.539 1 93.25 314 ILE A O 1
ATOM 2489 N N . TRP A 1 315 ? -19.203 -39.438 -10.023 1 93.31 315 TRP A N 1
ATOM 2490 C CA . TRP A 1 315 ? -18 -39.75 -9.281 1 93.31 315 TRP A CA 1
ATOM 2491 C C . TRP A 1 315 ? -17.359 -38.5 -8.703 1 93.31 315 TRP A C 1
ATOM 2493 O O . TRP A 1 315 ? -17.438 -37.438 -9.305 1 93.31 315 TRP A O 1
ATOM 2503 N N . VAL A 1 316 ? -16.766 -38.625 -7.48 1 93.38 316 VAL A N 1
ATOM 2504 C CA . VAL A 1 316 ? -16.172 -37.5 -6.773 1 93.38 316 VAL A CA 1
ATOM 2505 C C . VAL A 1 316 ? -14.852 -37.938 -6.141 1 93.38 316 VAL A C 1
ATOM 2507 O O . VAL A 1 316 ? -14.797 -38.938 -5.422 1 93.38 316 VAL A O 1
ATOM 2510 N N . GLN A 1 317 ? -13.781 -37.219 -6.457 1 93.44 317 GLN A N 1
ATOM 2511 C CA . GLN A 1 317 ? -12.516 -37.406 -5.758 1 93.44 317 GLN A CA 1
ATOM 2512 C C . GLN A 1 317 ? -12.383 -36.406 -4.613 1 93.44 317 GLN A C 1
ATOM 2514 O O . GLN A 1 317 ? -12.539 -35.188 -4.816 1 93.44 317 GLN A O 1
ATOM 2519 N N . VAL A 1 318 ? -12.125 -36.906 -3.439 1 93.88 318 VAL A N 1
ATOM 2520 C CA . VAL A 1 318 ? -12.031 -36.031 -2.273 1 93.88 318 VAL A CA 1
ATOM 2521 C C . VAL A 1 318 ? -10.664 -36.219 -1.609 1 93.88 318 VAL A C 1
ATOM 2523 O O . VAL A 1 318 ? -10.062 -37.281 -1.688 1 93.88 318 VAL A O 1
ATOM 2526 N N . LEU A 1 319 ? -10.203 -35.156 -1.087 1 95.38 319 LEU A N 1
ATOM 2527 C CA . LEU A 1 319 ? -8.93 -35.094 -0.377 1 95.38 319 LEU A CA 1
ATOM 2528 C C . LEU A 1 319 ? -9.102 -34.438 0.987 1 95.38 319 LEU A C 1
ATOM 2530 O O . LEU A 1 319 ? -9.875 -33.469 1.129 1 95.38 319 LEU A O 1
ATOM 2534 N N . ASP A 1 320 ? -8.398 -34.969 1.986 1 95.25 320 ASP A N 1
ATOM 2535 C CA . ASP A 1 320 ? -8.484 -34.312 3.295 1 95.25 320 ASP A CA 1
ATOM 2536 C C . ASP A 1 320 ? -7.703 -33 3.314 1 95.25 320 ASP A C 1
ATOM 2538 O O . ASP A 1 320 ? -7.016 -32.688 2.348 1 95.25 320 ASP A O 1
ATOM 2542 N N . ARG A 1 321 ? -7.766 -32.344 4.367 1 95 321 ARG A N 1
ATOM 2543 C CA . ARG A 1 321 ? -7.215 -30.984 4.465 1 95 321 ARG A CA 1
ATOM 2544 C C . ARG A 1 321 ? -5.699 -31 4.301 1 95 321 ARG A C 1
ATOM 2546 O O . ARG A 1 321 ? -5.141 -30.188 3.557 1 95 321 ARG A O 1
ATOM 2553 N N . VAL A 1 322 ? -4.957 -31.906 4.992 1 94.88 322 VAL A N 1
ATOM 2554 C CA . VAL A 1 322 ? -3.5 -31.953 4.949 1 94.88 322 VAL A CA 1
ATOM 2555 C C . VAL A 1 322 ? -3.045 -32.75 3.73 1 94.88 322 VAL A C 1
ATOM 2557 O O . VAL A 1 322 ? -1.848 -32.844 3.445 1 94.88 322 VAL A O 1
ATOM 2560 N N . GLN A 1 323 ? -4.027 -33.469 2.992 1 95.31 323 GLN A N 1
ATOM 2561 C CA . GLN A 1 323 ? -3.801 -34.094 1.698 1 95.31 323 GLN A CA 1
ATOM 2562 C C . GLN A 1 323 ? -3.014 -35.406 1.854 1 95.31 323 GLN A C 1
ATOM 2564 O O . GLN A 1 323 ? -2.064 -35.656 1.107 1 95.31 323 GLN A O 1
ATOM 2569 N N . HIS A 1 324 ? -3.414 -36.188 2.877 1 95.38 324 HIS A N 1
ATOM 2570 C CA . HIS A 1 324 ? -2.803 -37.469 3.133 1 95.38 324 HIS A CA 1
ATOM 2571 C C . HIS A 1 324 ? -3.785 -38.625 2.854 1 95.38 324 HIS A C 1
ATOM 2573 O O . HIS A 1 324 ? -3.396 -39.781 2.816 1 95.38 324 HIS A O 1
ATOM 2579 N N . HIS A 1 325 ? -5.059 -38.25 2.674 1 94.44 325 HIS A N 1
ATOM 2580 C CA . HIS A 1 325 ? -6.113 -39.219 2.453 1 94.44 325 HIS A CA 1
ATOM 2581 C C . HIS A 1 325 ? -6.934 -38.875 1.212 1 94.44 325 HIS A C 1
ATOM 2583 O O . HIS A 1 325 ? -7.598 -37.844 1.166 1 94.44 325 HIS A O 1
ATOM 2589 N N . LEU A 1 326 ? -6.895 -39.781 0.234 1 93.94 326 LEU A N 1
ATOM 2590 C CA . LEU A 1 326 ? -7.621 -39.594 -1.018 1 93.94 326 LEU A CA 1
ATOM 2591 C C . LEU A 1 326 ? -8.656 -40.688 -1.211 1 93.94 326 LEU A C 1
ATOM 2593 O O . LEU A 1 326 ? -8.375 -41.875 -0.946 1 93.94 326 LEU A O 1
ATOM 2597 N N . GLN A 1 327 ? -9.859 -40.281 -1.565 1 92.44 327 GLN A N 1
ATOM 2598 C CA . GLN A 1 327 ? -10.906 -41.25 -1.878 1 92.44 327 GLN A CA 1
ATOM 2599 C C . GLN A 1 327 ? -11.648 -40.875 -3.154 1 92.44 327 GLN A C 1
ATOM 2601 O O . GLN A 1 327 ? -11.75 -39.688 -3.484 1 92.44 327 GLN A O 1
ATOM 2606 N N . VAL A 1 328 ? -12.07 -41.844 -3.842 1 92.56 328 VAL A N 1
ATOM 2607 C CA . VAL A 1 328 ? -12.945 -41.688 -5 1 92.56 328 VAL A CA 1
ATOM 2608 C C . VAL A 1 328 ? -14.305 -42.312 -4.734 1 92.56 328 VAL A C 1
ATOM 2610 O O . VAL A 1 328 ? -14.391 -43.531 -4.539 1 92.56 328 VAL A O 1
ATOM 2613 N N . LEU A 1 329 ? -15.336 -41.531 -4.801 1 92.31 329 LEU A N 1
ATOM 2614 C CA . LEU A 1 329 ? -16.688 -41.969 -4.5 1 92.31 329 LEU A CA 1
ATOM 2615 C C . LEU A 1 329 ? -17.516 -42.094 -5.777 1 92.31 329 LEU A C 1
ATOM 2617 O O . LEU A 1 329 ? -17.25 -41.406 -6.762 1 92.31 329 LEU A O 1
ATOM 2621 N N . LEU A 1 330 ? -18.391 -42.969 -5.707 1 92.06 330 LEU A N 1
ATOM 2622 C CA . LEU A 1 330 ? -19.469 -43.094 -6.695 1 92.06 330 LEU A CA 1
ATOM 2623 C C . LEU A 1 330 ? -20.828 -42.906 -6.047 1 92.06 330 LEU A C 1
ATOM 2625 O O . LEU A 1 330 ? -21.188 -43.594 -5.105 1 92.06 330 LEU A O 1
ATOM 2629 N N . ILE A 1 331 ? -21.547 -41.938 -6.551 1 90.94 331 ILE A N 1
ATOM 2630 C CA . ILE A 1 331 ? -22.844 -41.562 -5.984 1 90.94 331 ILE A CA 1
ATOM 2631 C C . ILE A 1 331 ? -23.938 -41.719 -7.047 1 90.94 331 ILE A C 1
ATOM 2633 O O . ILE A 1 331 ? -23.797 -41.188 -8.156 1 90.94 331 ILE A O 1
ATOM 2637 N N . SER A 1 332 ? -25 -42.312 -6.637 1 89.81 332 SER A N 1
ATOM 2638 C CA . SER A 1 332 ? -26.109 -42.438 -7.559 1 89.81 332 SER A CA 1
ATOM 2639 C C . SER A 1 332 ? -26.781 -41.094 -7.809 1 89.81 332 SER A C 1
ATOM 2641 O O . SER A 1 332 ? -26.953 -40.281 -6.883 1 89.81 332 SER A O 1
ATOM 2643 N N . ALA A 1 333 ? -27.125 -40.906 -9.055 1 91.19 333 ALA A N 1
ATOM 2644 C CA . ALA A 1 333 ? -27.828 -39.656 -9.383 1 91.19 333 ALA A CA 1
ATOM 2645 C C . ALA A 1 333 ? -29.156 -39.562 -8.656 1 91.19 333 ALA A C 1
ATOM 2647 O O . ALA A 1 333 ? -29.656 -38.469 -8.359 1 91.19 333 ALA A O 1
ATOM 2648 N N . ASP A 1 334 ? -29.656 -40.688 -8.273 1 87.88 334 ASP A N 1
ATOM 2649 C CA . ASP A 1 334 ? -30.953 -40.75 -7.602 1 87.88 334 ASP A CA 1
ATOM 2650 C C . ASP A 1 334 ? -30.844 -40.312 -6.148 1 87.88 334 ASP A C 1
ATOM 2652 O O . ASP A 1 334 ? -31.859 -40.062 -5.488 1 87.88 334 ASP A O 1
ATOM 2656 N N . SER A 1 335 ? -29.672 -40.156 -5.73 1 87.88 335 SER A N 1
ATOM 2657 C CA . SER A 1 335 ? -29.469 -39.688 -4.363 1 87.88 335 SER A CA 1
ATOM 2658 C C . SER A 1 335 ? -29.734 -38.188 -4.254 1 87.88 335 SER A C 1
ATOM 2660 O O . SER A 1 335 ? -29.812 -37.656 -3.15 1 87.88 335 SER A O 1
ATOM 2662 N N . PHE A 1 336 ? -29.828 -37.5 -5.352 1 91.69 336 PHE A N 1
ATOM 2663 C CA . PHE A 1 336 ? -30.219 -36.094 -5.359 1 91.69 336 PHE A CA 1
ATOM 2664 C C . PHE A 1 336 ? -31.734 -35.969 -5.324 1 91.69 336 PHE A C 1
ATOM 2666 O O . PHE A 1 336 ? -32.438 -36.469 -6.211 1 91.69 336 PHE A O 1
ATOM 2673 N N . VAL A 1 337 ? -32.188 -35.188 -4.305 1 90.81 337 VAL A N 1
ATOM 2674 C CA . VAL A 1 337 ? -33.656 -35.094 -4.102 1 90.81 337 VAL A CA 1
ATOM 2675 C C . VAL A 1 337 ? -34.031 -33.625 -3.869 1 90.81 337 VAL A C 1
ATOM 2677 O O . VAL A 1 337 ? -33.156 -32.781 -3.67 1 90.81 337 VAL A O 1
ATOM 2680 N N . LYS A 1 338 ? -35.344 -33.406 -3.986 1 90 338 LYS A N 1
ATOM 2681 C CA . LYS A 1 338 ? -35.844 -32.062 -3.654 1 90 338 LYS A CA 1
ATOM 2682 C C . LYS A 1 338 ? -35.625 -31.75 -2.174 1 90 338 LYS A C 1
ATOM 2684 O O . LYS A 1 338 ? -35.812 -32.625 -1.322 1 90 338 LYS A O 1
ATOM 2689 N N . GLU A 1 339 ? -35.25 -30.578 -2.006 1 82.31 339 GLU A N 1
ATOM 2690 C CA . GLU A 1 339 ? -35 -30.188 -0.624 1 82.31 339 GLU A CA 1
ATOM 2691 C C . GLU A 1 339 ? -36.219 -30.438 0.26 1 82.31 339 GLU A C 1
ATOM 2693 O O . GLU A 1 339 ? -37.344 -30.047 -0.083 1 82.31 339 GLU A O 1
ATOM 2698 N N . GLY A 1 340 ? -36.125 -31.016 1.342 1 73.31 340 GLY A N 1
ATOM 2699 C CA . GLY A 1 340 ? -37.188 -31.266 2.295 1 73.31 340 GLY A CA 1
ATOM 2700 C C . GLY A 1 340 ? -37.906 -32.562 2.049 1 73.31 340 GLY A C 1
ATOM 2701 O O . GLY A 1 340 ? -38.75 -33 2.865 1 73.31 340 GLY A O 1
ATOM 2702 N N . GLU A 1 341 ? -37.75 -33.188 0.916 1 72.31 341 GLU A N 1
ATOM 2703 C CA . GLU A 1 341 ? -38.438 -34.438 0.62 1 72.31 341 GLU A CA 1
ATOM 2704 C C . GLU A 1 341 ? -37.625 -35.656 1.073 1 72.31 341 GLU A C 1
ATOM 2706 O O . GLU A 1 341 ? -36.406 -35.688 0.919 1 72.31 341 GLU A O 1
ATOM 2711 N N . GLY A 1 342 ? -37.75 -36.094 2.369 1 57.41 342 GLY A N 1
ATOM 2712 C CA . GLY A 1 342 ? -37.062 -37.219 3.025 1 57.41 342 GLY A CA 1
ATOM 2713 C C . GLY A 1 342 ? -37.125 -38.5 2.217 1 57.41 342 GLY A C 1
ATOM 2714 O O . GLY A 1 342 ? -38.156 -39.125 2.115 1 57.41 342 GLY A O 1
ATOM 2715 N N . LYS A 1 343 ? -36.5 -38.719 1.134 1 61.34 343 LYS A N 1
ATOM 2716 C CA . LYS A 1 343 ? -36.594 -40.031 0.503 1 61.34 343 LYS A CA 1
ATOM 2717 C C . LYS A 1 343 ? -35.344 -40.875 0.812 1 61.34 343 LYS A C 1
ATOM 2719 O O . LYS A 1 343 ? -34.438 -40.438 1.518 1 61.34 343 LYS A O 1
ATOM 2724 N N . THR A 1 344 ? -35.312 -42.062 0.068 1 58.5 344 THR A N 1
ATOM 2725 C CA . THR A 1 344 ? -34.375 -43.188 0.134 1 58.5 344 THR A CA 1
ATOM 2726 C C . THR A 1 344 ? -32.938 -42.719 -0.222 1 58.5 344 THR A C 1
ATOM 2728 O O . THR A 1 344 ? -32.75 -42.062 -1.227 1 58.5 344 THR A O 1
ATOM 2731 N N . VAL A 1 345 ? -32 -42.75 0.79 1 68.31 345 VAL A N 1
ATOM 2732 C CA . VAL A 1 345 ? -30.594 -42.438 0.638 1 68.31 345 VAL A CA 1
ATOM 2733 C C . VAL A 1 345 ? -29.844 -43.688 0.158 1 68.31 345 VAL A C 1
ATOM 2735 O O . VAL A 1 345 ? -30.125 -44.812 0.614 1 68.31 345 VAL A O 1
ATOM 2738 N N . PHE A 1 346 ? -29.172 -43.5 -0.962 1 74.38 346 PHE A N 1
ATOM 2739 C CA . PHE A 1 346 ? -28.281 -44.594 -1.379 1 74.38 346 PHE A CA 1
ATOM 2740 C C . PHE A 1 346 ? -26.875 -44.406 -0.826 1 74.38 346 PHE A C 1
ATOM 2742 O O . PHE A 1 346 ? -26.359 -43.281 -0.843 1 74.38 346 PHE A O 1
ATOM 2749 N N . SER A 1 347 ? -26.391 -45.469 -0.26 1 79.12 347 SER A N 1
ATOM 2750 C CA . SER A 1 347 ? -25 -45.406 0.192 1 79.12 347 SER A CA 1
ATOM 2751 C C . SER A 1 347 ? -24.047 -45.219 -0.979 1 79.12 347 SER A C 1
ATOM 2753 O O . SER A 1 347 ? -24.141 -45.906 -1.99 1 79.12 347 SER A O 1
ATOM 2755 N N . PRO A 1 348 ? -23.219 -44.25 -0.896 1 88.62 348 PRO A N 1
ATOM 2756 C CA . PRO A 1 348 ? -22.203 -44.125 -1.952 1 88.62 348 PRO A CA 1
ATOM 2757 C C . PRO A 1 348 ? -21.188 -45.25 -1.942 1 88.62 348 PRO A C 1
ATOM 2759 O O . PRO A 1 348 ? -21.016 -45.906 -0.92 1 88.62 348 PRO A O 1
ATOM 2762 N N . PHE A 1 349 ? -20.594 -45.562 -3.008 1 90.31 349 PHE A N 1
ATOM 2763 C CA . PHE A 1 349 ? -19.547 -46.531 -3.131 1 90.31 349 PHE A CA 1
ATOM 2764 C C . PHE A 1 349 ? -18.172 -45.875 -3.1 1 90.31 349 PHE A C 1
ATOM 2766 O O . PHE A 1 349 ? -17.984 -44.781 -3.643 1 90.31 349 PHE A O 1
ATOM 2773 N N . ILE A 1 350 ? -17.25 -46.5 -2.457 1 92.56 350 ILE A N 1
ATOM 2774 C CA . ILE A 1 350 ? -15.852 -46.062 -2.525 1 92.56 350 ILE A CA 1
ATOM 2775 C C . ILE A 1 350 ? -15.102 -46.938 -3.541 1 92.56 350 ILE A C 1
ATOM 2777 O O . ILE A 1 350 ? -14.883 -48.125 -3.312 1 92.56 350 ILE A O 1
ATOM 2781 N N . LEU A 1 351 ? -14.703 -46.281 -4.574 1 92.44 351 LEU A N 1
ATOM 2782 C CA . LEU A 1 351 ? -14.008 -47 -5.637 1 92.44 351 LEU A CA 1
ATOM 2783 C C . LEU A 1 351 ? -12.523 -47.125 -5.324 1 92.44 351 LEU A C 1
ATOM 2785 O O . LEU A 1 351 ? -11.883 -48.094 -5.723 1 92.44 351 LEU A O 1
ATOM 2789 N N . TRP A 1 352 ? -11.961 -46.125 -4.727 1 92.25 352 TRP A N 1
ATOM 2790 C CA . TRP A 1 352 ? -10.531 -46.094 -4.465 1 92.25 352 TRP A CA 1
ATOM 2791 C C . TRP A 1 352 ? -10.234 -45.312 -3.184 1 92.25 352 TRP A C 1
ATOM 2793 O O . TRP A 1 352 ? -10.898 -44.312 -2.889 1 92.25 352 TRP A O 1
ATOM 2803 N N . LYS A 1 353 ? -9.344 -45.812 -2.432 1 92.19 353 LYS A N 1
ATOM 2804 C CA . LYS A 1 353 ? -8.82 -45.188 -1.231 1 92.19 353 LYS A CA 1
ATOM 2805 C C . LYS A 1 353 ? -7.293 -45.219 -1.207 1 92.19 353 LYS A C 1
ATOM 2807 O O . LYS A 1 353 ? -6.691 -46.281 -1.406 1 92.19 353 LYS A O 1
ATOM 2812 N N . GLU A 1 354 ? -6.719 -44.062 -1.109 1 91.75 354 GLU A N 1
ATOM 2813 C CA . GLU A 1 354 ? -5.27 -43.969 -0.996 1 91.75 354 GLU A CA 1
ATOM 2814 C C . GLU A 1 354 ? -4.879 -43.125 0.222 1 91.75 354 GLU A C 1
ATOM 2816 O O . GLU A 1 354 ? -5.434 -42.062 0.453 1 91.75 354 GLU A O 1
ATOM 2821 N N . GLU A 1 355 ? -3.994 -43.688 1.01 1 92.88 355 GLU A N 1
ATOM 2822 C CA . GLU A 1 355 ? -3.484 -43.031 2.199 1 92.88 355 GLU A CA 1
ATOM 2823 C C . GLU A 1 355 ? -1.958 -43.031 2.238 1 92.88 355 GLU A C 1
ATOM 2825 O O . GLU A 1 355 ? -1.342 -44.062 1.882 1 92.88 355 GLU A O 1
ATOM 2830 N N . ASN A 1 356 ? -1.404 -41.938 2.49 1 92.88 356 ASN A N 1
ATOM 2831 C CA . ASN A 1 356 ? 0.026 -41.812 2.756 1 92.88 356 ASN A CA 1
ATOM 2832 C C . ASN A 1 356 ? 0.291 -41.156 4.102 1 92.88 356 ASN A C 1
ATOM 2834 O O . ASN A 1 356 ? 0.068 -39.938 4.25 1 92.88 356 ASN A O 1
ATOM 2838 N N . PRO A 1 357 ? 0.763 -41.906 5.066 1 90.81 357 PRO A N 1
ATOM 2839 C CA . PRO A 1 357 ? 0.945 -41.344 6.406 1 90.81 357 PRO A CA 1
ATOM 2840 C C . PRO A 1 357 ? 2.152 -40.406 6.496 1 90.81 357 PRO A C 1
ATOM 2842 O O . PRO A 1 357 ? 2.268 -39.625 7.449 1 90.81 357 PRO A O 1
ATOM 2845 N N . TYR A 1 358 ? 2.998 -40.469 5.527 1 91.69 358 TYR A N 1
ATOM 2846 C CA . TYR A 1 358 ? 4.262 -39.75 5.664 1 91.69 358 TYR A CA 1
ATOM 2847 C C . TYR A 1 358 ? 4.281 -38.5 4.797 1 91.69 358 TYR A C 1
ATOM 2849 O O . TYR A 1 358 ? 4.816 -37.469 5.199 1 91.69 358 TYR A O 1
ATOM 2857 N N . TYR A 1 359 ? 3.699 -38.656 3.615 1 93.88 359 TYR A N 1
ATOM 2858 C CA . TYR A 1 359 ? 3.809 -37.562 2.668 1 93.88 359 TYR A CA 1
ATOM 2859 C C . TYR A 1 359 ? 2.441 -37.188 2.115 1 93.88 359 TYR A C 1
ATOM 2861 O O . TYR A 1 359 ? 1.491 -37.969 2.195 1 93.88 359 TYR A O 1
ATOM 2869 N N . TRP A 1 360 ? 2.398 -35.969 1.546 1 94.62 360 TRP A N 1
ATOM 2870 C CA . TRP A 1 360 ? 1.171 -35.531 0.895 1 94.62 360 TRP A CA 1
ATOM 2871 C C . TRP A 1 360 ? 0.913 -36.312 -0.382 1 94.62 360 TRP A C 1
ATOM 2873 O O . TRP A 1 360 ? 1.835 -36.906 -0.95 1 94.62 360 TRP A O 1
ATOM 2883 N N . ILE A 1 361 ? -0.331 -36.344 -0.797 1 93.06 361 ILE A N 1
ATOM 2884 C CA . ILE A 1 361 ? -0.734 -36.938 -2.07 1 93.06 361 ILE A CA 1
ATOM 2885 C C . ILE A 1 361 ? -0.926 -35.844 -3.109 1 93.06 361 ILE A C 1
ATOM 2887 O O . ILE A 1 361 ? -1.711 -34.906 -2.9 1 93.06 361 ILE A O 1
ATOM 2891 N N . SER A 1 362 ? -0.192 -35.844 -4.168 1 89.19 362 SER A N 1
ATOM 2892 C CA . SER A 1 362 ? -0.254 -34.812 -5.199 1 89.19 362 SER A CA 1
ATOM 2893 C C . SER A 1 362 ? -1.441 -35.031 -6.133 1 89.19 362 SER A C 1
ATOM 2895 O O . SER A 1 362 ? -1.723 -36.188 -6.527 1 89.19 362 SER A O 1
ATOM 2897 N N . ILE A 1 363 ? -2.211 -33.906 -6.242 1 84.62 363 ILE A N 1
ATOM 2898 C CA . ILE A 1 363 ? -3.295 -33.938 -7.219 1 84.62 363 ILE A CA 1
ATOM 2899 C C . ILE A 1 363 ? -2.945 -33.031 -8.398 1 84.62 363 ILE A C 1
ATOM 2901 O O . ILE A 1 363 ? -2.775 -31.828 -8.234 1 84.62 363 ILE A O 1
ATOM 2905 N N . LYS A 1 364 ? -2.463 -33.469 -9.406 1 66.19 364 LYS A N 1
ATOM 2906 C CA . LYS A 1 364 ? -2.176 -32.625 -10.547 1 66.19 364 LYS A CA 1
ATOM 2907 C C . LYS A 1 364 ? -3.133 -32.906 -11.703 1 66.19 364 LYS A C 1
ATOM 2909 O O . LYS A 1 364 ? -3.936 -33.844 -11.633 1 66.19 364 LYS A O 1
ATOM 2914 N N . ASN A 1 365 ? -3.328 -31.922 -12.57 1 55.09 365 ASN A N 1
ATOM 2915 C CA . ASN A 1 365 ? -4.285 -31.938 -13.672 1 55.09 365 ASN A CA 1
ATOM 2916 C C . ASN A 1 365 ? -4.449 -33.344 -14.258 1 55.09 365 ASN A C 1
ATOM 2918 O O . ASN A 1 365 ? -5.527 -33.688 -14.742 1 55.09 365 ASN A O 1
ATOM 2922 N N . SER A 1 366 ? -3.262 -34.031 -14.227 1 47.94 366 SER A N 1
ATOM 2923 C CA . SER A 1 366 ? -3.244 -35.312 -14.898 1 47.94 366 SER A CA 1
ATOM 2924 C C . SER A 1 366 ? -3.895 -36.406 -14.039 1 47.94 366 SER A C 1
ATOM 2926 O O . SER A 1 366 ? -3.85 -37.594 -14.383 1 47.94 366 SER A O 1
ATOM 2928 N N . SER A 1 367 ? -4.332 -35.938 -12.797 1 51.62 367 SER A N 1
ATOM 2929 C CA . SER A 1 367 ? -4.914 -37.094 -12.125 1 51.62 367 SER A CA 1
ATOM 2930 C C . SER A 1 367 ? -6.051 -37.688 -12.938 1 51.62 367 SER A C 1
ATOM 2932 O O . SER A 1 367 ? -7.074 -37.031 -13.172 1 51.62 367 SER A O 1
ATOM 2934 N N . CYS A 1 368 ? -5.52 -38.5 -13.914 1 59.22 368 CYS A N 1
ATOM 2935 C CA . CYS A 1 368 ? -6.312 -39.219 -14.914 1 59.22 368 CYS A CA 1
ATOM 2936 C C . CYS A 1 368 ? -7.406 -40.062 -14.25 1 59.22 368 CYS A C 1
ATOM 2938 O O . CYS A 1 368 ? -7.137 -40.781 -13.305 1 59.22 368 CYS A O 1
ATOM 2940 N N . PHE A 1 369 ? -8.547 -39.594 -14.43 1 68.19 369 PHE A N 1
ATOM 2941 C CA . PHE A 1 369 ? -9.672 -40.469 -14.164 1 68.19 369 PHE A CA 1
ATOM 2942 C C . PHE A 1 369 ? -10.398 -40.812 -15.453 1 68.19 369 PHE A C 1
ATOM 2944 O O . PHE A 1 369 ? -11.133 -40 -16 1 68.19 369 PHE A O 1
ATOM 2951 N N . GLU A 1 370 ? -9.953 -41.938 -15.914 1 74.88 370 GLU A N 1
ATOM 2952 C CA . GLU A 1 370 ? -10.625 -42.375 -17.141 1 74.88 370 GLU A CA 1
ATOM 2953 C C . GLU A 1 370 ? -11.5 -43.625 -16.891 1 74.88 370 GLU A C 1
ATOM 2955 O O . GLU A 1 370 ? -11 -44.688 -16.531 1 74.88 370 GLU A O 1
ATOM 2960 N N . PHE A 1 371 ? -12.781 -43.469 -17.062 1 77.19 371 PHE A N 1
ATOM 2961 C CA . PHE A 1 371 ? -13.711 -44.594 -16.938 1 77.19 371 PHE A CA 1
ATOM 2962 C C . PHE A 1 371 ? -13.906 -45.312 -18.266 1 77.19 371 PHE A C 1
ATOM 2964 O O . PHE A 1 371 ? -14.125 -44.656 -19.297 1 77.19 371 PHE A O 1
ATOM 2971 N N . PHE A 1 372 ? -13.742 -46.531 -18.219 1 80.25 372 PHE A N 1
ATOM 2972 C CA . PHE A 1 372 ? -14.039 -47.312 -19.406 1 80.25 372 PHE A CA 1
ATOM 2973 C C . PHE A 1 372 ? -15.539 -47.375 -19.656 1 80.25 372 PHE A C 1
ATOM 2975 O O . PHE A 1 372 ? -16.328 -47.5 -18.703 1 80.25 372 PHE A O 1
ATOM 2982 N N . PRO A 1 373 ? -15.82 -47.281 -20.922 1 78.5 373 PRO A N 1
ATOM 2983 C CA . PRO A 1 373 ? -17.25 -47.469 -21.188 1 78.5 373 PRO A CA 1
ATOM 2984 C C . PRO A 1 373 ? -17.75 -48.844 -20.844 1 78.5 373 PRO A C 1
ATOM 2986 O O . PRO A 1 373 ? -17.031 -49.844 -21.047 1 78.5 373 PRO A O 1
ATOM 2989 N N . THR A 1 374 ? -18.844 -48.969 -20.156 1 74.88 374 THR A N 1
ATOM 2990 C CA . THR A 1 374 ? -19.438 -50.281 -19.859 1 74.88 374 THR A CA 1
ATOM 2991 C C . THR A 1 374 ? -20.953 -50.219 -19.891 1 74.88 374 THR A C 1
ATOM 2993 O O . THR A 1 374 ? -21.547 -49.188 -19.547 1 74.88 374 THR A O 1
ATOM 2996 N N . ASP A 1 375 ? -21.469 -51.219 -20.406 1 71.19 375 ASP A N 1
ATOM 2997 C CA . ASP A 1 375 ? -22.922 -51.375 -20.375 1 71.19 375 ASP A CA 1
ATOM 2998 C C . ASP A 1 375 ? -23.359 -52.188 -19.156 1 71.19 375 ASP A C 1
ATOM 3000 O O . ASP A 1 375 ? -24.562 -52.312 -18.891 1 71.19 375 ASP A O 1
ATOM 3004 N N . ASP A 1 376 ? -22.375 -52.594 -18.453 1 77.81 376 ASP A N 1
ATOM 3005 C CA . ASP A 1 376 ? -22.656 -53.406 -17.266 1 77.81 376 ASP A CA 1
ATOM 3006 C C . ASP A 1 376 ? -22.797 -52.5 -16.031 1 77.81 376 ASP A C 1
ATOM 3008 O O . ASP A 1 376 ? -21.812 -51.906 -15.586 1 77.81 376 ASP A O 1
ATOM 3012 N N . GLU A 1 377 ? -23.938 -52.531 -15.5 1 78.25 377 GLU A N 1
ATOM 3013 C CA . GLU A 1 377 ? -24.219 -51.688 -14.352 1 78.25 377 GLU A CA 1
ATOM 3014 C C . GLU A 1 377 ? -23.594 -52.25 -13.078 1 78.25 377 GLU A C 1
ATOM 3016 O O . GLU A 1 377 ? -23.469 -51.531 -12.07 1 78.25 377 GLU A O 1
ATOM 3021 N N . SER A 1 378 ? -23.125 -53.438 -13.195 1 84.06 378 SER A N 1
ATOM 3022 C CA . SER A 1 378 ? -22.594 -54.094 -12.008 1 84.06 378 SER A CA 1
ATOM 3023 C C . SER A 1 378 ? -21.078 -54.031 -11.969 1 84.06 378 SER A C 1
ATOM 3025 O O . SER A 1 378 ? -20.438 -54.562 -11.062 1 84.06 378 SER A O 1
ATOM 3027 N N . ALA A 1 379 ? -20.609 -53.438 -12.945 1 88.56 379 ALA A N 1
ATOM 3028 C CA . ALA A 1 379 ? -19.141 -53.344 -12.977 1 88.56 379 ALA A CA 1
ATOM 3029 C C . ALA A 1 379 ? -18.672 -52 -13.508 1 88.56 379 ALA A C 1
ATOM 3031 O O . ALA A 1 379 ? -19.328 -51.406 -14.359 1 88.56 379 ALA A O 1
ATOM 3032 N N . ILE A 1 380 ? -17.562 -51.562 -12.953 1 90.31 380 ILE A N 1
ATOM 3033 C CA . ILE A 1 380 ? -16.906 -50.344 -13.422 1 90.31 380 ILE A CA 1
ATOM 3034 C C . ILE A 1 380 ? -15.406 -50.594 -13.594 1 90.31 380 ILE A C 1
ATOM 3036 O O . ILE A 1 380 ? -14.781 -51.25 -12.758 1 90.31 380 ILE A O 1
ATOM 3040 N N . LYS A 1 381 ? -14.922 -50.219 -14.719 1 89.38 381 LYS A N 1
ATOM 3041 C CA . LYS A 1 381 ? -13.492 -50.219 -14.984 1 89.38 381 LYS A CA 1
ATOM 3042 C C . LYS A 1 381 ? -12.953 -48.812 -15.164 1 89.38 381 LYS A C 1
ATOM 3044 O O . LYS A 1 381 ? -13.523 -48 -15.906 1 89.38 381 LYS A O 1
ATOM 3049 N N . LEU A 1 382 ? -11.906 -48.5 -14.391 1 89.81 382 LEU A N 1
ATOM 3050 C CA . LEU A 1 382 ? -11.383 -47.125 -14.531 1 89.81 382 LEU A CA 1
ATOM 3051 C C . LEU A 1 382 ? -9.859 -47.125 -14.438 1 89.81 382 LEU A C 1
ATOM 3053 O O . LEU A 1 382 ? -9.266 -48.062 -13.898 1 89.81 382 LEU A O 1
ATOM 3057 N N . LEU A 1 383 ? -9.25 -46.219 -15.094 1 89.56 383 LEU A N 1
ATOM 3058 C CA . LEU A 1 383 ? -7.82 -45.938 -15.031 1 89.56 383 LEU A CA 1
ATOM 3059 C C . LEU A 1 383 ? -7.551 -44.688 -14.164 1 89.56 383 LEU A C 1
ATOM 3061 O O . LEU A 1 383 ? -8.156 -43.656 -14.375 1 89.56 383 LEU A O 1
ATOM 3065 N N . ILE A 1 384 ? -6.688 -44.844 -13.141 1 89.44 384 ILE A N 1
ATOM 3066 C CA . ILE A 1 384 ? -6.348 -43.719 -12.281 1 89.44 384 ILE A CA 1
ATOM 3067 C C . ILE A 1 384 ? -4.832 -43.594 -12.172 1 89.44 384 ILE A C 1
ATOM 3069 O O . ILE A 1 384 ? -4.094 -44.5 -12.531 1 89.44 384 ILE A O 1
ATOM 3073 N N . THR A 1 385 ? -4.379 -42.438 -11.766 1 90.12 385 THR A N 1
ATOM 3074 C CA . THR A 1 385 ? -2.982 -42.25 -11.398 1 90.12 385 THR A CA 1
ATOM 3075 C C . THR A 1 385 ? -2.789 -42.406 -9.898 1 90.12 385 THR A C 1
ATOM 3077 O O . THR A 1 385 ? -3.541 -41.812 -9.109 1 90.12 385 THR A O 1
ATOM 3080 N N . SER A 1 386 ? -1.847 -43.188 -9.477 1 90.38 386 SER A N 1
ATOM 3081 C CA . SER A 1 386 ? -1.521 -43.406 -8.062 1 90.38 386 SER A CA 1
ATOM 3082 C C . SER A 1 386 ? -0.029 -43.219 -7.809 1 90.38 386 SER A C 1
ATOM 3084 O O . SER A 1 386 ? 0.8 -43.594 -8.641 1 90.38 386 SER A O 1
ATOM 3086 N N . GLU A 1 387 ? 0.302 -42.625 -6.715 1 89.5 387 GLU A N 1
ATOM 3087 C CA . GLU A 1 387 ? 1.7 -42.469 -6.336 1 89.5 387 GLU A CA 1
ATOM 3088 C C . GLU A 1 387 ? 2.078 -43.375 -5.172 1 89.5 387 GLU A C 1
ATOM 3090 O O . GLU A 1 387 ? 3.084 -43.156 -4.496 1 89.5 387 GLU A O 1
ATOM 3095 N N . LYS A 1 388 ? 1.315 -44.312 -4.918 1 88 388 LYS A N 1
ATOM 3096 C CA . LYS A 1 388 ? 1.501 -45.188 -3.771 1 88 388 LYS A CA 1
ATOM 3097 C C . LYS A 1 388 ? 2.893 -45.812 -3.781 1 88 388 LYS A C 1
ATOM 3099 O O . LYS A 1 388 ? 3.473 -46.062 -2.723 1 88 388 LYS A O 1
ATOM 3104 N N . GLU A 1 389 ? 3.424 -46 -4.973 1 88.19 389 GLU A N 1
ATOM 3105 C CA . GLU A 1 389 ? 4.719 -46.688 -5.066 1 88.19 389 GLU A CA 1
ATOM 3106 C C . GLU A 1 389 ? 5.855 -45.656 -5.168 1 88.19 389 GLU A C 1
ATOM 3108 O O . GLU A 1 389 ? 6.988 -46.031 -5.488 1 88.19 389 GLU A O 1
ATOM 3113 N N . GLY A 1 390 ? 5.578 -44.438 -4.984 1 92.19 390 GLY A N 1
ATOM 3114 C CA . GLY A 1 390 ? 6.629 -43.406 -4.918 1 92.19 390 GLY A CA 1
ATOM 3115 C C . GLY A 1 390 ? 6.695 -42.531 -6.152 1 92.19 390 GLY A C 1
ATOM 3116 O O . GLY A 1 390 ? 7.27 -41.438 -6.117 1 92.19 390 GLY A O 1
ATOM 3117 N N . TYR A 1 391 ? 6.195 -43.031 -7.207 1 93.5 391 TYR A N 1
ATOM 3118 C CA . TYR A 1 391 ? 6.074 -42.281 -8.453 1 93.5 391 TYR A CA 1
ATOM 3119 C C . TYR A 1 391 ? 4.645 -42.344 -8.984 1 93.5 391 TYR A C 1
ATOM 3121 O O . TYR A 1 391 ? 3.926 -43.312 -8.758 1 93.5 391 TYR A O 1
ATOM 3129 N N . PRO A 1 392 ? 4.188 -41.344 -9.602 1 92.56 392 PRO A N 1
ATOM 3130 C CA . PRO A 1 392 ? 2.865 -41.438 -10.219 1 92.56 392 PRO A CA 1
ATOM 3131 C C . PRO A 1 392 ? 2.818 -42.438 -11.375 1 92.56 392 PRO A C 1
ATOM 3133 O O . PRO A 1 392 ? 3.611 -42.312 -12.312 1 92.56 392 PRO A O 1
ATOM 3136 N N . HIS A 1 393 ? 1.947 -43.344 -11.25 1 91.75 393 HIS A N 1
ATOM 3137 C CA . HIS A 1 393 ? 1.781 -44.375 -12.266 1 91.75 393 HIS A CA 1
ATOM 3138 C C . HIS A 1 393 ? 0.306 -44.656 -12.539 1 91.75 393 HIS A C 1
ATOM 3140 O O . HIS A 1 393 ? -0.556 -44.312 -11.727 1 91.75 393 HIS A O 1
ATOM 3146 N N . LEU A 1 394 ? 0.06 -45.188 -13.688 1 91.31 394 LEU A N 1
ATOM 3147 C CA . LEU A 1 394 ? -1.3 -45.562 -14.07 1 91.31 394 LEU A CA 1
ATOM 3148 C C . LEU A 1 394 ? -1.696 -46.906 -13.477 1 91.31 394 LEU A C 1
ATOM 3150 O O . LEU A 1 394 ? -0.934 -47.875 -13.555 1 91.31 394 LEU A O 1
ATOM 3154 N N . VAL A 1 395 ? -2.848 -46.938 -12.891 1 89.81 395 VAL A N 1
ATOM 3155 C CA . VAL A 1 395 ? -3.416 -48.156 -12.289 1 89.81 395 VAL A CA 1
ATOM 3156 C C . VAL A 1 395 ? -4.824 -48.375 -12.836 1 89.81 395 VAL A C 1
ATOM 3158 O O . VAL A 1 395 ? -5.633 -47.469 -12.898 1 89.81 395 VAL A O 1
ATOM 3161 N N . GLN A 1 396 ? -5.078 -49.531 -13.219 1 90.44 396 GLN A N 1
ATOM 3162 C CA . GLN A 1 396 ? -6.41 -49.938 -13.68 1 90.44 396 GLN A CA 1
ATOM 3163 C C . GLN A 1 396 ? -7.199 -50.594 -12.562 1 90.44 396 GLN A C 1
ATOM 3165 O O . GLN A 1 396 ? -6.695 -51.5 -11.898 1 90.44 396 GLN A O 1
ATOM 3170 N N . LEU A 1 397 ? -8.383 -50.125 -12.359 1 91.44 397 LEU A N 1
ATOM 3171 C CA . LEU A 1 397 ? -9.289 -50.719 -11.375 1 91.44 397 LEU A CA 1
ATOM 3172 C C . LEU A 1 397 ? -10.469 -51.406 -12.055 1 91.44 397 LEU A C 1
ATOM 3174 O O . LEU A 1 397 ? -11.133 -50.812 -12.906 1 91.44 397 LEU A O 1
ATOM 3178 N N . LYS A 1 398 ? -10.664 -52.562 -11.672 1 90.81 398 LYS A N 1
ATOM 3179 C CA . LYS A 1 398 ? -11.875 -53.312 -12.047 1 90.81 398 LYS A CA 1
ATOM 3180 C C . LYS A 1 398 ? -12.766 -53.562 -10.836 1 90.81 398 LYS A C 1
ATOM 3182 O O . LYS A 1 398 ? -12.477 -54.438 -10.016 1 90.81 398 LYS A O 1
ATOM 3187 N N . CYS A 1 399 ? -13.859 -52.812 -10.844 1 92.56 399 CYS A N 1
ATOM 3188 C CA . CYS A 1 399 ? -14.711 -52.812 -9.664 1 92.56 399 CYS A CA 1
ATOM 3189 C C . CYS A 1 399 ? -16.016 -53.594 -9.93 1 92.56 399 CYS A C 1
ATOM 3191 O O . CYS A 1 399 ? -16.578 -53.469 -11.008 1 92.56 399 CYS A O 1
ATOM 3193 N N . THR A 1 400 ? -16.422 -54.312 -8.938 1 91.12 400 THR A N 1
ATOM 3194 C CA . THR A 1 400 ? -17.734 -54.938 -8.945 1 91.12 400 THR A CA 1
ATOM 3195 C C . THR A 1 400 ? -18.688 -54.188 -8.008 1 91.12 400 THR A C 1
ATOM 3197 O O . THR A 1 400 ? -18.422 -54.094 -6.805 1 91.12 400 THR A O 1
ATOM 3200 N N . LEU A 1 401 ? -19.672 -53.688 -8.609 1 88.62 401 LEU A N 1
ATOM 3201 C CA . LEU A 1 401 ? -20.594 -52.875 -7.824 1 88.62 401 LEU A CA 1
ATOM 3202 C C . LEU A 1 401 ? -21.688 -53.75 -7.199 1 88.62 401 LEU A C 1
ATOM 3204 O O . LEU A 1 401 ? -22.328 -54.531 -7.898 1 88.62 401 LEU A O 1
ATOM 3208 N N . PRO A 1 402 ? -21.797 -53.625 -5.91 1 82.69 402 PRO A N 1
ATOM 3209 C CA . PRO A 1 402 ? -22.938 -54.344 -5.297 1 82.69 402 PRO A CA 1
ATOM 3210 C C . PRO A 1 402 ? -24.281 -53.688 -5.648 1 82.69 402 PRO A C 1
ATOM 3212 O O . PRO A 1 402 ? -24.312 -52.594 -6.203 1 82.69 402 PRO A O 1
ATOM 3215 N N . SER A 1 403 ? -25.359 -54.438 -5.348 1 75.38 403 SER A N 1
ATOM 3216 C CA . SER A 1 403 ? -26.672 -53.844 -5.527 1 75.38 403 SER A CA 1
ATOM 3217 C C . SER A 1 403 ? -26.891 -52.656 -4.605 1 75.38 403 SER A C 1
ATOM 3219 O O . SER A 1 403 ? -26.484 -52.688 -3.441 1 75.38 403 SER A O 1
ATOM 3221 N N . PRO A 1 404 ? -27.375 -51.656 -5.301 1 67.88 404 PRO A N 1
ATOM 3222 C CA . PRO A 1 404 ? -27.609 -50.469 -4.469 1 67.88 404 PRO A CA 1
ATOM 3223 C C . PRO A 1 404 ? -28.5 -50.781 -3.262 1 67.88 404 PRO A C 1
ATOM 3225 O O . PRO A 1 404 ? -29.484 -51.5 -3.379 1 67.88 404 PRO A O 1
ATOM 3228 N N . ARG A 1 405 ? -27.953 -50.594 -2.064 1 64.69 405 ARG A N 1
ATOM 3229 C CA . ARG A 1 405 ? -28.734 -50.781 -0.848 1 64.69 405 ARG A CA 1
ATOM 3230 C C . ARG A 1 405 ? -29.422 -49.5 -0.433 1 64.69 405 ARG A C 1
ATOM 3232 O O . ARG A 1 405 ? -28.781 -48.469 -0.224 1 64.69 405 ARG A O 1
ATOM 3239 N N . GLU A 1 406 ? -30.719 -49.531 -0.568 1 62.69 406 GLU A N 1
ATOM 3240 C CA . GLU A 1 406 ? -31.516 -48.438 -0.054 1 62.69 406 GLU A CA 1
ATOM 3241 C C . GLU A 1 406 ? -31.406 -48.344 1.464 1 62.69 406 GLU A C 1
ATOM 3243 O O . GLU A 1 406 ? -31.453 -49.344 2.166 1 62.69 406 GLU A O 1
ATOM 3248 N N . VAL A 1 407 ? -30.766 -47.344 1.918 1 61.81 407 VAL A N 1
ATOM 3249 C CA . VAL A 1 407 ? -30.672 -47.188 3.365 1 61.81 407 VAL A CA 1
ATOM 3250 C C . VAL A 1 407 ? -31.672 -46.156 3.844 1 61.81 407 VAL A C 1
ATOM 3252 O O . VAL A 1 407 ? -31.922 -45.156 3.166 1 61.81 407 VAL A O 1
ATOM 3255 N N . THR A 1 408 ? -32.625 -46.5 4.625 1 54.22 408 THR A N 1
ATOM 3256 C CA . THR A 1 408 ? -33.594 -45.594 5.207 1 54.22 408 THR A CA 1
ATOM 3257 C C . THR A 1 408 ? -32.938 -44.562 6.121 1 54.22 408 THR A C 1
ATOM 3259 O O . THR A 1 408 ? -33.562 -43.562 6.512 1 54.22 408 THR A O 1
ATOM 3262 N N . SER A 1 409 ? -31.75 -44.875 6.734 1 53.31 409 SER A N 1
ATOM 3263 C CA . SER A 1 409 ? -31.219 -43.969 7.754 1 53.31 409 SER A CA 1
ATOM 3264 C C . SER A 1 409 ? -30.266 -42.938 7.148 1 53.31 409 SER A C 1
ATOM 3266 O O . SER A 1 409 ? -29.672 -43.188 6.102 1 53.31 409 SER A O 1
ATOM 3268 N N . ILE A 1 410 ? -30.266 -41.719 7.668 1 54.88 410 ILE A N 1
ATOM 3269 C CA . ILE A 1 410 ? -29.516 -40.5 7.371 1 54.88 410 ILE A CA 1
ATOM 3270 C C . ILE A 1 410 ? -28.016 -40.812 7.312 1 54.88 410 ILE A C 1
ATOM 3272 O O . ILE A 1 410 ? -27.25 -40.062 6.684 1 54.88 410 ILE A O 1
ATOM 3276 N N . LYS A 1 411 ? -27.562 -41.75 8.023 1 57.88 411 LYS A N 1
ATOM 3277 C CA . LYS A 1 411 ? -26.125 -42 8.039 1 57.88 411 LYS A CA 1
ATOM 3278 C C . LYS A 1 411 ? -25.781 -43.219 7.18 1 57.88 411 LYS A C 1
ATOM 3280 O O . LYS A 1 411 ? -25.562 -44.312 7.703 1 57.88 411 LYS A O 1
ATOM 3285 N N . ALA A 1 412 ? -26 -43.188 5.918 1 62.75 412 ALA A N 1
ATOM 3286 C CA . ALA A 1 412 ? -25.578 -44.25 5.031 1 62.75 412 ALA A CA 1
ATOM 3287 C C . ALA A 1 412 ? -24.047 -44.375 5.02 1 62.75 412 ALA A C 1
ATOM 3289 O O . ALA A 1 412 ? -23.344 -43.406 4.777 1 62.75 412 ALA A O 1
ATOM 3290 N N . GLU A 1 413 ? -23.469 -45.531 5.508 1 73.5 413 GLU A N 1
ATOM 3291 C CA . GLU A 1 413 ? -22.047 -45.812 5.48 1 73.5 413 GLU A CA 1
ATOM 3292 C C . GLU A 1 413 ? -21.578 -46.156 4.066 1 73.5 413 GLU A C 1
ATOM 3294 O O . GLU A 1 413 ? -22.188 -46.969 3.379 1 73.5 413 GLU A O 1
ATOM 3299 N N . PRO A 1 414 ? -20.562 -45.469 3.598 1 84.81 414 PRO A N 1
ATOM 3300 C CA . PRO A 1 414 ? -20.047 -45.781 2.268 1 84.81 414 PRO A CA 1
ATOM 3301 C C . PRO A 1 414 ? -19.594 -47.25 2.166 1 84.81 414 PRO A C 1
ATOM 3303 O O . PRO A 1 414 ? -19.109 -47.812 3.148 1 84.81 414 PRO A O 1
ATOM 3306 N N . ILE A 1 415 ? -19.781 -47.812 1.109 1 84.69 415 ILE A N 1
ATOM 3307 C CA . ILE A 1 415 ? -19.422 -49.188 0.865 1 84.69 415 ILE A CA 1
ATOM 3308 C C . ILE A 1 415 ? -18.141 -49.25 0.038 1 84.69 415 ILE A C 1
ATOM 3310 O O . ILE A 1 415 ? -18.094 -48.719 -1.078 1 84.69 415 ILE A O 1
ATOM 3314 N N . LEU A 1 416 ? -17.156 -49.875 0.559 1 87.62 416 LEU A N 1
ATOM 3315 C CA . LEU A 1 416 ? -15.945 -50.125 -0.217 1 87.62 416 LEU A CA 1
ATOM 3316 C C . LEU A 1 416 ? -16.172 -51.219 -1.229 1 87.62 416 LEU A C 1
ATOM 3318 O O . LEU A 1 416 ? -16.484 -52.375 -0.853 1 87.62 416 LEU A O 1
ATOM 3322 N N . VAL A 1 417 ? -15.93 -50.938 -2.391 1 90.94 417 VAL A N 1
ATOM 3323 C CA . VAL A 1 417 ? -16.234 -51.906 -3.453 1 90.94 417 VAL A CA 1
ATOM 3324 C C . VAL A 1 417 ? -15.094 -52.906 -3.615 1 90.94 417 VAL A C 1
ATOM 3326 O O . VAL A 1 417 ? -13.93 -52.531 -3.43 1 90.94 417 VAL A O 1
ATOM 3329 N N . GLU A 1 418 ? -15.57 -54.156 -3.938 1 89.12 418 GLU A N 1
ATOM 3330 C CA . GLU A 1 418 ? -14.555 -55.125 -4.32 1 89.12 418 GLU A CA 1
ATOM 3331 C C . GLU A 1 418 ? -13.93 -54.781 -5.668 1 89.12 418 GLU A C 1
ATOM 3333 O O . GLU A 1 418 ? -14.625 -54.375 -6.59 1 89.12 418 GLU A O 1
ATOM 3338 N N . LYS A 1 419 ? -12.586 -54.844 -5.684 1 89.88 419 LYS A N 1
ATOM 3339 C CA . LYS A 1 419 ? -11.945 -54.438 -6.93 1 89.88 419 LYS A CA 1
ATOM 3340 C C . LYS A 1 419 ? -10.641 -55.219 -7.148 1 89.88 419 LYS A C 1
ATOM 3342 O O . LYS A 1 419 ? -10.047 -55.719 -6.195 1 89.88 419 LYS A O 1
ATOM 3347 N N . THR A 1 420 ? -10.289 -55.375 -8.383 1 90.06 420 THR A N 1
ATOM 3348 C CA . THR A 1 420 ? -8.953 -55.812 -8.789 1 90.06 420 THR A CA 1
ATOM 3349 C C . THR A 1 420 ? -8.109 -54.625 -9.219 1 90.06 420 THR A C 1
ATOM 3351 O O . THR A 1 420 ? -8.586 -53.75 -9.961 1 90.06 420 THR A O 1
ATOM 3354 N N . VAL A 1 421 ? -6.941 -54.562 -8.648 1 90.06 421 VAL A N 1
ATOM 3355 C CA . VAL A 1 421 ? -6.02 -53.469 -8.953 1 90.06 421 VAL A CA 1
ATOM 3356 C C . VAL A 1 421 ? -4.879 -53.969 -9.82 1 90.06 421 VAL A C 1
ATOM 3358 O O . VAL A 1 421 ? -4.164 -54.906 -9.438 1 90.06 421 VAL A O 1
ATOM 3361 N N . GLU A 1 422 ? -4.727 -53.469 -10.969 1 89.31 422 GLU A N 1
ATOM 3362 C CA . GLU A 1 422 ? -3.648 -53.812 -11.883 1 89.31 422 GLU A CA 1
ATOM 3363 C C . GLU A 1 422 ? -2.777 -52.594 -12.211 1 89.31 422 GLU A C 1
ATOM 3365 O O . GLU A 1 422 ? -3.275 -51.594 -12.695 1 89.31 422 GLU A O 1
ATOM 3370 N N . HIS A 1 423 ? -1.483 -52.75 -12.008 1 90.69 423 HIS A N 1
ATOM 3371 C CA . HIS A 1 423 ? -0.549 -51.688 -12.367 1 90.69 423 HIS A CA 1
ATOM 3372 C C . HIS A 1 423 ? -0.269 -51.688 -13.867 1 90.69 423 HIS A C 1
ATOM 3374 O O . HIS A 1 423 ? 0.312 -52.625 -14.398 1 90.69 423 HIS A O 1
ATOM 3380 N N . VAL A 1 424 ? -0.679 -50.656 -14.516 1 91.06 424 VAL A N 1
ATOM 3381 C CA . VAL A 1 424 ? -0.455 -50.5 -15.945 1 91.06 424 VAL A CA 1
ATOM 3382 C C . VAL A 1 424 ? 0.988 -50.094 -16.203 1 91.06 424 VAL A C 1
ATOM 3384 O O . VAL A 1 424 ? 1.618 -50.531 -17.156 1 91.06 424 VAL A O 1
ATOM 3387 N N . THR A 1 425 ? 1.492 -49.156 -15.43 1 91.88 425 THR A N 1
ATOM 3388 C CA . THR A 1 425 ? 2.883 -48.719 -15.469 1 91.88 425 THR A CA 1
ATOM 3389 C C . THR A 1 425 ? 3.535 -48.875 -14.102 1 91.88 425 THR A C 1
ATOM 3391 O O . THR A 1 425 ? 2.844 -48.938 -13.078 1 91.88 425 THR A O 1
ATOM 3394 N N . CYS A 1 426 ? 4.875 -49 -14.047 1 92.5 426 CYS A N 1
ATOM 3395 C CA . CYS A 1 426 ? 5.66 -49.062 -12.82 1 92.5 426 CYS A CA 1
ATOM 3396 C C . CYS A 1 426 ? 7.117 -48.688 -13.078 1 92.5 426 CYS A C 1
ATOM 3398 O O . CYS A 1 426 ? 7.547 -48.625 -14.227 1 92.5 426 CYS A O 1
ATOM 3400 N N . GLY A 1 427 ? 7.785 -48.406 -12.055 1 93.5 427 GLY A N 1
ATOM 3401 C CA . GLY A 1 427 ? 9.203 -48.094 -12.164 1 93.5 427 GLY A CA 1
ATOM 3402 C C . GLY A 1 427 ? 9.562 -46.75 -11.547 1 93.5 427 GLY A C 1
ATOM 3403 O O . GLY A 1 427 ? 8.719 -46.125 -10.906 1 93.5 427 GLY A O 1
ATOM 3404 N N . ASN A 1 428 ? 10.852 -46.375 -11.75 1 94.88 428 ASN A N 1
ATOM 3405 C CA . ASN A 1 428 ? 11.359 -45.156 -11.156 1 94.88 428 ASN A CA 1
ATOM 3406 C C . ASN A 1 428 ? 11.32 -44 -12.148 1 94.88 428 ASN A C 1
ATOM 3408 O O . ASN A 1 428 ? 12.352 -43.375 -12.43 1 94.88 428 ASN A O 1
ATOM 3412 N N . TRP A 1 429 ? 10.211 -43.75 -12.633 1 95.06 429 TRP A N 1
ATOM 3413 C CA . TRP A 1 429 ? 9.93 -42.656 -13.547 1 95.06 429 TRP A CA 1
ATOM 3414 C C . TRP A 1 429 ? 8.492 -42.188 -13.391 1 95.06 429 TRP A C 1
ATOM 3416 O O . TRP A 1 429 ? 7.688 -42.812 -12.703 1 95.06 429 TRP A O 1
ATOM 3426 N N . ASN A 1 430 ? 8.164 -41.062 -13.953 1 94.56 430 ASN A N 1
ATOM 3427 C CA . ASN A 1 430 ? 6.871 -40.406 -13.734 1 94.56 430 ASN A CA 1
ATOM 3428 C C . ASN A 1 430 ? 5.988 -40.5 -14.984 1 94.56 430 ASN A C 1
ATOM 3430 O O . ASN A 1 430 ? 6.438 -40.188 -16.094 1 94.56 430 ASN A O 1
ATOM 3434 N N . VAL A 1 431 ? 4.738 -40.906 -14.797 1 92.75 431 VAL A N 1
ATOM 3435 C CA . VAL A 1 431 ? 3.689 -40.469 -15.695 1 92.75 431 VAL A CA 1
ATOM 3436 C C . VAL A 1 431 ? 3.414 -38.969 -15.469 1 92.75 431 VAL A C 1
ATOM 3438 O O . VAL A 1 431 ? 3.066 -38.562 -14.359 1 92.75 431 VAL A O 1
ATOM 3441 N N . MET A 1 432 ? 3.656 -38.219 -16.469 1 91.19 432 MET A N 1
ATOM 3442 C CA . MET A 1 432 ? 3.596 -36.75 -16.328 1 91.19 432 MET A CA 1
ATOM 3443 C C . MET A 1 432 ? 2.154 -36.281 -16.156 1 91.19 432 MET A C 1
ATOM 3445 O O . MET A 1 432 ? 1.216 -37.031 -16.422 1 91.19 432 MET A O 1
ATOM 3449 N N . GLU A 1 433 ? 2.105 -35 -15.609 1 79.81 433 GLU A N 1
ATOM 3450 C CA . GLU A 1 433 ? 0.808 -34.406 -15.32 1 79.81 433 GLU A CA 1
ATOM 3451 C C . GLU A 1 433 ? 0.132 -33.906 -16.609 1 79.81 433 GLU A C 1
ATOM 3453 O O . GLU A 1 433 ? -0.035 -32.719 -16.797 1 79.81 433 GLU A O 1
ATOM 3458 N N . SER A 1 434 ? -0.035 -34.75 -17.5 1 78.31 434 SER A N 1
ATOM 3459 C CA . SER A 1 434 ? -0.678 -34.438 -18.781 1 78.31 434 SER A CA 1
ATOM 3460 C C . SER A 1 434 ? -1.883 -35.344 -19.016 1 78.31 434 SER A C 1
ATOM 3462 O O . SER A 1 434 ? -2.213 -36.188 -18.172 1 78.31 434 SER A O 1
ATOM 3464 N N . GLU A 1 435 ? -2.488 -35.125 -20.062 1 82.56 435 GLU A N 1
ATOM 3465 C CA . GLU A 1 435 ? -3.65 -35.906 -20.469 1 82.56 435 GLU A CA 1
ATOM 3466 C C . GLU A 1 435 ? -3.266 -37.344 -20.766 1 82.56 435 GLU A C 1
ATOM 3468 O O . GLU A 1 435 ? -2.166 -37.625 -21.25 1 82.56 435 GLU A O 1
ATOM 3473 N N . VAL A 1 436 ? -4.121 -38.219 -20.344 1 90.19 436 VAL A N 1
ATOM 3474 C CA . VAL A 1 436 ? -4.02 -39.625 -20.688 1 90.19 436 VAL A CA 1
ATOM 3475 C C . VAL A 1 436 ? -5.062 -40 -21.75 1 90.19 436 VAL A C 1
ATOM 3477 O O . VAL A 1 436 ? -6.211 -39.562 -21.656 1 90.19 436 VAL A O 1
ATOM 3480 N N . TRP A 1 437 ? -4.633 -40.719 -22.812 1 91.44 437 TRP A N 1
ATOM 3481 C CA . TRP A 1 437 ? -5.535 -41.094 -23.891 1 91.44 437 TRP A CA 1
ATOM 3482 C C . TRP A 1 437 ? -5.766 -42.594 -23.891 1 91.44 437 TRP A C 1
ATOM 3484 O O . TRP A 1 437 ? -4.816 -43.375 -24.016 1 91.44 437 TRP A O 1
ATOM 3494 N N . LEU A 1 438 ? -7.039 -42.969 -23.797 1 90.44 438 LEU A N 1
ATOM 3495 C CA . LEU A 1 438 ? -7.406 -44.406 -23.75 1 90.44 438 LEU A CA 1
ATOM 3496 C C . LEU A 1 438 ? -8.086 -44.812 -25.047 1 90.44 438 LEU A C 1
ATOM 3498 O O . LEU A 1 438 ? -9.094 -44.25 -25.438 1 90.44 438 LEU A O 1
ATOM 3502 N N . ASP A 1 439 ? -7.496 -45.75 -25.75 1 91.19 439 ASP A N 1
ATOM 3503 C CA . ASP A 1 439 ? -8.141 -46.469 -26.859 1 91.19 439 ASP A CA 1
ATOM 3504 C C . ASP A 1 439 ? -8.797 -47.75 -26.391 1 91.19 439 ASP A C 1
ATOM 3506 O O . ASP A 1 439 ? -8.172 -48.812 -26.375 1 91.19 439 ASP A O 1
ATOM 3510 N N . ASP A 1 440 ? -10 -47.688 -26.109 1 85.94 440 ASP A N 1
ATOM 3511 C CA . ASP A 1 440 ? -10.734 -48.781 -25.516 1 85.94 440 ASP A CA 1
ATOM 3512 C C . ASP A 1 440 ? -10.875 -49.938 -26.516 1 85.94 440 ASP A C 1
ATOM 3514 O O . ASP A 1 440 ? -10.906 -51.094 -26.125 1 85.94 440 ASP A O 1
ATOM 3518 N N . LYS A 1 441 ? -10.977 -49.625 -27.719 1 87.38 441 LYS A N 1
ATOM 3519 C CA . LYS A 1 441 ? -11.148 -50.656 -28.734 1 87.38 441 LYS A CA 1
ATOM 3520 C C . LYS A 1 441 ? -9.898 -51.531 -28.859 1 87.38 441 LYS A C 1
ATOM 3522 O O . LYS A 1 441 ? -10 -52.75 -28.969 1 87.38 441 LYS A O 1
ATOM 3527 N N . GLU A 1 442 ? -8.82 -50.844 -28.797 1 90.62 442 GLU A N 1
ATOM 3528 C CA . GLU A 1 442 ? -7.562 -51.562 -28.953 1 90.62 442 GLU A CA 1
ATOM 3529 C C . GLU A 1 442 ? -6.949 -51.906 -27.609 1 90.62 442 GLU A C 1
ATOM 3531 O O . GLU A 1 442 ? -5.926 -52.594 -27.531 1 90.62 442 GLU A O 1
ATOM 3536 N N . ASN A 1 443 ? -7.574 -51.406 -26.547 1 89.19 443 ASN A N 1
ATOM 3537 C CA . ASN A 1 443 ? -7.086 -51.594 -25.188 1 89.19 443 ASN A CA 1
ATOM 3538 C C . ASN A 1 443 ? -5.664 -51.062 -25.031 1 89.19 443 ASN A C 1
ATOM 3540 O O . ASN A 1 443 ? -4.781 -51.781 -24.547 1 89.19 443 ASN A O 1
ATOM 3544 N N . VAL A 1 444 ? -5.461 -49.875 -25.484 1 92.38 444 VAL A N 1
ATOM 3545 C CA . VAL A 1 444 ? -4.168 -49.219 -25.422 1 92.38 444 VAL A CA 1
ATOM 3546 C C . VAL A 1 444 ? -4.324 -47.875 -24.703 1 92.38 444 VAL A C 1
ATOM 3548 O O . VAL A 1 444 ? -5.316 -47.156 -24.891 1 92.38 444 VAL A O 1
ATOM 3551 N N . VAL A 1 445 ? -3.381 -47.594 -23.812 1 92.62 445 VAL A N 1
ATOM 3552 C CA . VAL A 1 445 ? -3.363 -46.281 -23.156 1 92.62 445 VAL A CA 1
ATOM 3553 C C . VAL A 1 445 ? -2.119 -45.5 -23.578 1 92.62 445 VAL A C 1
ATOM 3555 O O . VAL A 1 445 ? -1.036 -46.062 -23.719 1 92.62 445 VAL A O 1
ATOM 3558 N N . PHE A 1 446 ? -2.277 -44.188 -23.938 1 94.25 446 PHE A N 1
ATOM 3559 C CA . PHE A 1 446 ? -1.196 -43.25 -24.266 1 94.25 446 PHE A CA 1
ATOM 3560 C C . PHE A 1 446 ? -1.018 -42.25 -23.141 1 94.25 446 PHE A C 1
ATOM 3562 O O . PHE A 1 446 ? -1.998 -41.75 -22.578 1 94.25 446 PHE A O 1
ATOM 3569 N N . PHE A 1 447 ? 0.199 -41.906 -22.812 1 93.88 447 PHE A N 1
ATOM 3570 C CA . PHE A 1 447 ? 0.5 -40.938 -21.781 1 93.88 447 PHE A CA 1
ATOM 3571 C C . PHE A 1 447 ? 1.87 -40.312 -22 1 93.88 447 PHE A C 1
ATOM 3573 O O . PHE A 1 447 ? 2.686 -40.844 -22.75 1 93.88 447 PHE A O 1
ATOM 3580 N N . GLU A 1 448 ? 2.076 -39.156 -21.469 1 95.31 448 GLU A N 1
ATOM 3581 C CA . GLU A 1 448 ? 3.404 -38.562 -21.453 1 95.31 448 GLU A CA 1
ATOM 3582 C C . GLU A 1 448 ? 4.176 -38.969 -20.188 1 95.31 448 GLU A C 1
ATOM 3584 O O . GLU A 1 448 ? 3.598 -39.062 -19.109 1 95.31 448 GLU A O 1
ATOM 3589 N N . GLY A 1 449 ? 5.426 -39.281 -20.344 1 95.81 449 GLY A N 1
ATOM 3590 C CA . GLY A 1 449 ? 6.258 -39.719 -19.219 1 95.81 449 GLY A CA 1
ATOM 3591 C C . GLY A 1 449 ? 7.723 -39.375 -19.422 1 95.81 449 GLY A C 1
ATOM 3592 O O . GLY A 1 449 ? 8.125 -38.906 -20.484 1 95.81 449 GLY A O 1
ATOM 3593 N N . ASN A 1 450 ? 8.484 -39.594 -18.344 1 97 450 ASN A N 1
ATOM 3594 C CA . ASN A 1 450 ? 9.914 -39.312 -18.391 1 97 450 ASN A CA 1
ATOM 3595 C C . ASN A 1 450 ? 10.742 -40.562 -18.156 1 97 450 ASN A C 1
ATOM 3597 O O . ASN A 1 450 ? 11.766 -40.531 -17.469 1 97 450 ASN A O 1
ATOM 3601 N N . LYS A 1 451 ? 10.234 -41.656 -18.656 1 96.62 451 LYS A N 1
ATOM 3602 C CA . LYS A 1 451 ? 10.875 -42.938 -18.469 1 96.62 451 LYS A CA 1
ATOM 3603 C C . LYS A 1 451 ? 12.289 -42.969 -19.031 1 96.62 451 LYS A C 1
ATOM 3605 O O . LYS A 1 451 ? 13.203 -43.531 -18.406 1 96.62 451 LYS A O 1
ATOM 3610 N N . SER A 1 452 ? 12.523 -42.312 -20.172 1 96.5 452 SER A N 1
ATOM 3611 C CA . SER A 1 452 ? 13.828 -42.344 -20.812 1 96.5 452 SER A CA 1
ATOM 3612 C C . SER A 1 452 ? 14.836 -41.469 -20.047 1 96.5 452 SER A C 1
ATOM 3614 O O . SER A 1 452 ? 16.031 -41.812 -20 1 96.5 452 SER A O 1
ATOM 3616 N N . SER A 1 453 ? 14.375 -40.312 -19.578 1 96.75 453 SER A N 1
ATOM 3617 C CA . SER A 1 453 ? 15.188 -39.375 -18.797 1 96.75 453 SER A CA 1
ATOM 3618 C C . SER A 1 453 ? 14.305 -38.469 -17.969 1 96.75 453 SER A C 1
ATOM 3620 O O . SER A 1 453 ? 13.273 -38 -18.453 1 96.75 453 SER A O 1
ATOM 3622 N N . CYS A 1 454 ? 14.766 -38.219 -16.734 1 96.69 454 CYS A N 1
ATOM 3623 C CA . CYS A 1 454 ? 14 -37.312 -15.898 1 96.69 454 CYS A CA 1
ATOM 3624 C C . CYS A 1 454 ? 14.047 -35.875 -16.438 1 96.69 454 CYS A C 1
ATOM 3626 O O . CYS A 1 454 ? 13.312 -35 -15.984 1 96.69 454 CYS A O 1
ATOM 3628 N N . LEU A 1 455 ? 14.906 -35.625 -17.516 1 97.12 455 LEU A N 1
ATOM 3629 C CA . LEU A 1 455 ? 15.031 -34.281 -18.094 1 97.12 455 LEU A CA 1
ATOM 3630 C C . LEU A 1 455 ? 14.211 -34.156 -19.375 1 97.12 455 LEU A C 1
ATOM 3632 O O . LEU A 1 455 ? 14.133 -33.094 -19.969 1 97.12 455 LEU A O 1
ATOM 3636 N N . GLU A 1 456 ? 13.617 -35.25 -19.828 1 97.44 456 GLU A N 1
ATOM 3637 C CA . GLU A 1 456 ? 12.867 -35.281 -21.078 1 97.44 456 GLU A CA 1
ATOM 3638 C C . GLU A 1 456 ? 11.414 -35.688 -20.828 1 97.44 456 GLU A C 1
ATOM 3640 O O . GLU A 1 456 ? 11.055 -36.094 -19.734 1 97.44 456 GLU A O 1
ATOM 3645 N N . LYS A 1 457 ? 10.57 -35.531 -21.734 1 97 457 LYS A N 1
ATOM 3646 C CA . LYS A 1 457 ? 9.164 -35.906 -21.75 1 97 457 LYS A CA 1
ATOM 3647 C C . LYS A 1 457 ? 8.766 -36.5 -23.109 1 97 457 LYS A C 1
ATOM 3649 O O . LYS A 1 457 ? 9.055 -35.906 -24.156 1 97 457 LYS A O 1
ATOM 3654 N N . HIS A 1 458 ? 8.203 -37.656 -23.094 1 97.81 458 HIS A N 1
ATOM 3655 C CA . HIS A 1 458 ? 7.879 -38.344 -24.328 1 97.81 458 HIS A CA 1
ATOM 3656 C C . HIS A 1 458 ? 6.457 -38.906 -24.281 1 97.81 458 HIS A C 1
ATOM 3658 O O . HIS A 1 458 ? 5.867 -39.031 -23.203 1 97.81 458 HIS A O 1
ATOM 3664 N N . LEU A 1 459 ? 5.957 -39.156 -25.469 1 97.75 459 LEU A N 1
ATOM 3665 C CA . LEU A 1 459 ? 4.719 -39.906 -25.578 1 97.75 459 LEU A CA 1
ATOM 3666 C C . LEU A 1 459 ? 4.992 -41.406 -25.5 1 97.75 459 LEU A C 1
ATOM 3668 O O . LEU A 1 459 ? 5.828 -41.938 -26.25 1 97.75 459 LEU A O 1
ATOM 3672 N N . TYR A 1 460 ? 4.289 -42.094 -24.609 1 96.56 460 TYR A N 1
ATOM 3673 C CA . TYR A 1 460 ? 4.406 -43.562 -24.469 1 96.56 460 TYR A CA 1
ATOM 3674 C C . TYR A 1 460 ? 3.062 -44.219 -24.703 1 96.56 460 TYR A C 1
ATOM 3676 O O . TYR A 1 460 ? 2.008 -43.625 -24.547 1 96.56 460 TYR A O 1
ATOM 3684 N N . ALA A 1 461 ? 3.117 -45.469 -25.094 1 95.31 461 ALA A N 1
ATOM 3685 C CA . ALA A 1 461 ? 1.936 -46.312 -25.266 1 95.31 461 ALA A CA 1
ATOM 3686 C C . ALA A 1 461 ? 2.104 -47.656 -24.547 1 95.31 461 ALA A C 1
ATOM 3688 O O . ALA A 1 461 ? 3.197 -48.219 -24.547 1 95.31 461 ALA A O 1
ATOM 3689 N N . VAL A 1 462 ? 1.076 -48.156 -23.969 1 93.19 462 VAL A N 1
ATOM 3690 C CA . VAL A 1 462 ? 1.056 -49.438 -23.328 1 93.19 462 VAL A CA 1
ATOM 3691 C C . VAL A 1 462 ? -0.148 -50.25 -23.812 1 93.19 462 VAL A C 1
ATOM 3693 O O . VAL A 1 462 ? -1.268 -49.75 -23.859 1 93.19 462 VAL A O 1
ATOM 3696 N N . ASP A 1 463 ? 0.081 -51.438 -24.234 1 91.12 463 ASP A N 1
ATOM 3697 C CA . ASP A 1 463 ? -0.978 -52.375 -24.562 1 91.12 463 ASP A CA 1
ATOM 3698 C C . ASP A 1 463 ? -1.496 -53.062 -23.297 1 91.12 463 ASP A C 1
ATOM 3700 O O . ASP A 1 463 ? -0.753 -53.812 -22.641 1 91.12 463 ASP A O 1
ATOM 3704 N N . MET A 1 464 ? -2.758 -53 -23 1 87.25 464 MET A N 1
ATOM 3705 C CA . MET A 1 464 ? -3.32 -53.5 -21.75 1 87.25 464 MET A CA 1
ATOM 3706 C C . MET A 1 464 ? -4.039 -54.812 -21.969 1 87.25 464 MET A C 1
ATOM 3708 O O . MET A 1 464 ? -4.719 -55.312 -21.078 1 87.25 464 MET A O 1
ATOM 3712 N N . THR A 1 465 ? -4.074 -55.469 -23.141 1 80.75 465 THR A N 1
ATOM 3713 C CA . THR A 1 465 ? -4.832 -56.656 -23.5 1 80.75 465 THR A CA 1
ATOM 3714 C C . THR A 1 465 ? -4.43 -57.844 -22.609 1 80.75 465 THR A C 1
ATOM 3716 O O . THR A 1 465 ? -5.285 -58.625 -22.172 1 80.75 465 THR A O 1
ATOM 3719 N N . ASN A 1 466 ? -3.209 -58.344 -22.656 1 67.88 466 ASN A N 1
ATOM 3720 C CA . ASN A 1 466 ? -2.814 -59.531 -21.891 1 67.88 466 ASN A CA 1
ATOM 3721 C C . ASN A 1 466 ? -2.684 -59.219 -20.406 1 67.88 466 ASN A C 1
ATOM 3723 O O . ASN A 1 466 ? -2.018 -59.938 -19.672 1 67.88 466 ASN A O 1
ATOM 3727 N N . GLY A 1 467 ? -3.662 -58.531 -19.875 1 57.88 467 GLY A N 1
ATOM 3728 C CA . GLY A 1 467 ? -3.58 -58.188 -18.453 1 57.88 467 GLY A CA 1
ATOM 3729 C C . GLY A 1 467 ? -2.309 -57.438 -18.109 1 57.88 467 GLY A C 1
ATOM 3730 O O . GLY A 1 467 ? -1.302 -57.531 -18.812 1 57.88 467 GLY A O 1
ATOM 3731 N N . ALA A 1 468 ? -2.389 -56.344 -17.656 1 55.06 468 ALA A N 1
ATOM 3732 C CA . ALA A 1 468 ? -1.271 -55.5 -17.234 1 55.06 468 ALA A CA 1
ATOM 3733 C C . ALA A 1 468 ? -0.37 -56.219 -16.25 1 55.06 468 ALA A C 1
ATOM 3735 O O . ALA A 1 468 ? -0.229 -55.812 -15.102 1 55.06 468 ALA A O 1
ATOM 3736 N N . LEU A 1 469 ? -0.649 -57.75 -16.266 1 53.19 469 LEU A N 1
ATOM 3737 C CA . LEU A 1 469 ? 0.187 -58.344 -15.227 1 53.19 469 LEU A CA 1
ATOM 3738 C C . LEU A 1 469 ? 1.659 -58.031 -15.469 1 53.19 469 LEU A C 1
ATOM 3740 O O . LEU A 1 469 ? 2.094 -57.906 -16.609 1 53.19 469 LEU A O 1
ATOM 3744 N N . PRO A 1 470 ? 2.707 -58.281 -14.805 1 56.44 470 PRO A N 1
ATOM 3745 C CA . PRO A 1 470 ? 3.566 -57.25 -14.234 1 56.44 470 PRO A CA 1
ATOM 3746 C C . PRO A 1 470 ? 3.631 -56 -15.109 1 56.44 470 PRO A C 1
ATOM 3748 O O . PRO A 1 470 ? 3.281 -56.062 -16.297 1 56.44 470 PRO A O 1
ATOM 3751 N N . CYS A 1 471 ? 3.971 -54.781 -14.641 1 69.62 471 CYS A N 1
ATOM 3752 C CA . CYS A 1 471 ? 4.008 -53.5 -15.312 1 69.62 471 CYS A CA 1
ATOM 3753 C C . CYS A 1 471 ? 4.625 -53.625 -16.703 1 69.62 471 CYS A C 1
ATOM 3755 O O . CYS A 1 471 ? 5.715 -54.188 -16.844 1 69.62 471 CYS A O 1
ATOM 3757 N N . SER A 1 472 ? 3.736 -53.625 -17.844 1 73.38 472 SER A N 1
ATOM 3758 C CA . SER A 1 472 ? 4.215 -53.656 -19.234 1 73.38 472 SER A CA 1
ATOM 3759 C C . SER A 1 472 ? 5.18 -52.5 -19.5 1 73.38 472 SER A C 1
ATOM 3761 O O . SER A 1 472 ? 5.074 -51.438 -18.891 1 73.38 472 SER A O 1
ATOM 3763 N N . ASP A 1 473 ? 6.203 -52.844 -20.312 1 86.94 473 ASP A N 1
ATOM 3764 C CA . ASP A 1 473 ? 7.168 -51.812 -20.688 1 86.94 473 ASP A CA 1
ATOM 3765 C C . ASP A 1 473 ? 6.566 -50.844 -21.719 1 86.94 473 ASP A C 1
ATOM 3767 O O . ASP A 1 473 ? 6.246 -51.25 -22.844 1 86.94 473 ASP A O 1
ATOM 3771 N N . PRO A 1 474 ? 6.336 -49.625 -21.359 1 93.69 474 PRO A N 1
ATOM 3772 C CA . PRO A 1 474 ? 5.742 -48.688 -22.297 1 93.69 474 PRO A CA 1
ATOM 3773 C C . PRO A 1 474 ? 6.613 -48.438 -23.531 1 93.69 474 PRO A C 1
ATOM 3775 O O . PRO A 1 474 ? 7.844 -48.406 -23.422 1 93.69 474 PRO A O 1
ATOM 3778 N N . VAL A 1 475 ? 6.043 -48.281 -24.672 1 95.94 475 VAL A N 1
ATOM 3779 C CA . VAL A 1 475 ? 6.754 -48.031 -25.922 1 95.94 475 VAL A CA 1
ATOM 3780 C C . VAL A 1 475 ? 6.758 -46.531 -26.219 1 95.94 475 VAL A C 1
ATOM 3782 O O . VAL A 1 475 ? 5.703 -45.875 -26.219 1 95.94 475 VAL A O 1
ATOM 3785 N N . GLN A 1 476 ? 7.934 -45.969 -26.406 1 97.69 476 GLN A N 1
ATOM 3786 C CA . GLN A 1 476 ? 8.078 -44.562 -26.734 1 97.69 476 GLN A CA 1
ATOM 3787 C C . GLN A 1 476 ? 7.727 -44.281 -28.188 1 97.69 476 GLN A C 1
ATOM 3789 O O . GLN A 1 476 ? 8.25 -44.969 -29.094 1 97.69 476 GLN A O 1
ATOM 3794 N N . LEU A 1 477 ? 6.906 -43.312 -28.469 1 98.12 477 LEU A N 1
ATOM 3795 C CA . LEU A 1 477 ? 6.445 -43.031 -29.828 1 98.12 477 LEU A CA 1
ATOM 3796 C C . LEU A 1 477 ? 7.082 -41.781 -30.391 1 98.12 477 LEU A C 1
ATOM 3798 O O . LEU A 1 477 ? 7.027 -41.531 -31.594 1 98.12 477 LEU A O 1
ATOM 3802 N N . THR A 1 478 ? 7.66 -40.969 -29.562 1 98.12 478 THR A N 1
ATOM 3803 C CA . THR A 1 478 ? 8.289 -39.719 -30 1 98.12 478 THR A CA 1
ATOM 3804 C C . THR A 1 478 ? 9.797 -39.906 -30.141 1 98.12 478 THR A C 1
ATOM 3806 O O . THR A 1 478 ? 10.391 -40.75 -29.5 1 98.12 478 THR A O 1
ATOM 3809 N N . PRO A 1 479 ? 10.43 -39.031 -30.953 1 97.06 479 PRO A N 1
ATOM 3810 C CA . PRO A 1 479 ? 11.891 -39.062 -31.047 1 97.06 479 PRO A CA 1
ATOM 3811 C C . PRO A 1 479 ? 12.586 -38.781 -29.719 1 97.06 479 PRO A C 1
ATOM 3813 O O . PRO A 1 479 ? 12.117 -37.969 -28.938 1 97.06 479 PRO A O 1
ATOM 3816 N N . SER A 1 480 ? 13.711 -39.406 -29.547 1 97.12 480 SER A N 1
ATOM 3817 C CA . SER A 1 480 ? 14.477 -39.281 -28.312 1 97.12 480 SER A CA 1
ATOM 3818 C C . SER A 1 480 ? 15.227 -37.938 -28.281 1 97.12 480 SER A C 1
ATOM 3820 O O . SER A 1 480 ? 15.344 -37.281 -29.312 1 97.12 480 SER A O 1
ATOM 3822 N N . ASN A 1 481 ? 15.648 -37.531 -27.141 1 97 481 ASN A N 1
ATOM 3823 C CA . ASN A 1 481 ? 16.516 -36.375 -26.891 1 97 481 ASN A CA 1
ATOM 3824 C C . ASN A 1 481 ? 15.766 -35.062 -27.047 1 97 481 ASN A C 1
ATOM 3826 O O . ASN A 1 481 ? 16.328 -34.062 -27.5 1 97 481 ASN A O 1
ATOM 3830 N N . TYR A 1 482 ? 14.445 -35.062 -26.812 1 97.12 482 TYR A N 1
ATOM 3831 C CA . TYR A 1 482 ? 13.633 -33.875 -26.859 1 97.12 482 TYR A CA 1
ATOM 3832 C C . TYR A 1 482 ? 12.656 -33.812 -25.688 1 97.12 482 TYR A C 1
ATOM 3834 O O . TYR A 1 482 ? 12.461 -34.812 -25 1 97.12 482 TYR A O 1
ATOM 3842 N N . TYR A 1 483 ? 12.25 -32.719 -25.391 1 96.31 483 TYR A N 1
ATOM 3843 C CA . TYR A 1 483 ? 11.102 -32.5 -24.516 1 96.31 483 TYR A CA 1
ATOM 3844 C C . TYR A 1 483 ? 9.852 -32.219 -25.344 1 96.31 483 TYR A C 1
ATOM 3846 O O . TYR A 1 483 ? 9.797 -31.25 -26.094 1 96.31 483 TYR A O 1
ATOM 3854 N N . HIS A 1 484 ? 8.82 -33.062 -25.219 1 96.44 484 HIS A N 1
ATOM 3855 C CA . HIS A 1 484 ? 7.645 -33 -26.062 1 96.44 484 HIS A CA 1
ATOM 3856 C C . HIS A 1 484 ? 6.41 -32.594 -25.266 1 96.44 484 HIS A C 1
ATOM 3858 O O . HIS A 1 484 ? 6.25 -32.969 -24.109 1 96.44 484 HIS A O 1
ATOM 3864 N N . ASP A 1 485 ? 5.578 -31.844 -25.828 1 94.25 485 ASP A N 1
ATOM 3865 C CA . ASP A 1 485 ? 4.191 -31.625 -25.422 1 94.25 485 ASP A CA 1
ATOM 3866 C C . ASP A 1 485 ? 3.223 -32.156 -26.469 1 94.25 485 ASP A C 1
ATOM 3868 O O . ASP A 1 485 ? 3.26 -31.719 -27.625 1 94.25 485 ASP A O 1
ATOM 3872 N N . ILE A 1 486 ? 2.326 -33 -26.016 1 96 486 ILE A N 1
ATOM 3873 C CA . ILE A 1 486 ? 1.614 -33.812 -27 1 96 486 ILE A CA 1
ATOM 3874 C C . ILE A 1 486 ? 0.125 -33.469 -26.969 1 96 486 ILE A C 1
ATOM 3876 O O . ILE A 1 486 ? -0.444 -33.25 -25.891 1 96 486 ILE A O 1
ATOM 3880 N N . SER A 1 487 ? -0.474 -33.406 -28.109 1 94.94 487 SER A N 1
ATOM 3881 C CA . SER A 1 487 ? -1.911 -33.531 -28.328 1 94.94 487 SER A CA 1
ATOM 3882 C C . SER A 1 487 ? -2.227 -34.719 -29.234 1 94.94 487 SER A C 1
ATOM 3884 O O . SER A 1 487 ? -1.646 -34.844 -30.312 1 94.94 487 SER A O 1
ATOM 3886 N N . LEU A 1 488 ? -3.133 -35.594 -28.812 1 94.56 488 LEU A N 1
ATOM 3887 C CA . LEU A 1 488 ? -3.318 -36.844 -29.531 1 94.56 488 LEU A CA 1
ATOM 3888 C C . LEU A 1 488 ? -4.793 -37.094 -29.828 1 94.56 488 LEU A C 1
ATOM 3890 O O . LEU A 1 488 ? -5.66 -36.75 -29.016 1 94.56 488 LEU A O 1
ATOM 3894 N N . SER A 1 489 ? -5.035 -37.688 -31.031 1 92.81 489 SER A N 1
ATOM 3895 C CA . SER A 1 489 ? -6.367 -38.156 -31.422 1 92.81 489 SER A CA 1
ATOM 3896 C C . SER A 1 489 ? -6.395 -39.656 -31.625 1 92.81 489 SER A C 1
ATOM 3898 O O . SER A 1 489 ? -5.656 -40.188 -32.469 1 92.81 489 SER A O 1
ATOM 3900 N N . ILE A 1 490 ? -7.238 -40.281 -30.906 1 89.69 490 ILE A N 1
ATOM 3901 C CA . ILE A 1 490 ? -7.395 -41.719 -31.031 1 89.69 490 ILE A CA 1
ATOM 3902 C C . ILE A 1 490 ? -8.07 -42.062 -32.344 1 89.69 490 ILE A C 1
ATOM 3904 O O . ILE A 1 490 ? -7.656 -43 -33.062 1 89.69 490 ILE A O 1
ATOM 3908 N N . ASP A 1 491 ? -9.031 -41.344 -32.75 1 86.94 491 ASP A N 1
ATOM 3909 C CA . ASP A 1 491 ? -9.844 -41.625 -33.938 1 86.94 491 ASP A CA 1
ATOM 3910 C C . ASP A 1 491 ? -9.023 -41.469 -35.219 1 86.94 491 ASP A C 1
ATOM 3912 O O . ASP A 1 491 ? -9.172 -42.25 -36.156 1 86.94 491 ASP A O 1
ATOM 3916 N N . ASN A 1 492 ? -8.203 -40.5 -35.156 1 89.06 492 ASN A N 1
ATOM 3917 C CA . ASN A 1 492 ? -7.438 -40.188 -36.375 1 89.06 492 ASN A CA 1
ATOM 3918 C C . ASN A 1 492 ? -6.098 -40.938 -36.375 1 89.06 492 ASN A C 1
ATOM 3920 O O . ASN A 1 492 ? -5.43 -41 -37.406 1 89.06 492 ASN A O 1
ATOM 3924 N N . LYS A 1 493 ? -5.73 -41.406 -35.25 1 92.94 493 LYS A N 1
ATOM 3925 C CA . LYS A 1 493 ? -4.422 -42 -35.062 1 92.94 493 LYS A CA 1
ATOM 3926 C C . LYS A 1 493 ? -3.299 -41.031 -35.406 1 92.94 493 LYS A C 1
ATOM 3928 O O . LYS A 1 493 ? -2.371 -41.375 -36.125 1 92.94 493 LYS A O 1
ATOM 3933 N N . LEU A 1 494 ? -3.492 -39.812 -34.969 1 94.5 494 LEU A N 1
ATOM 3934 C CA . LEU A 1 494 ? -2.523 -38.75 -35.125 1 94.5 494 LEU A CA 1
ATOM 3935 C C . LEU A 1 494 ? -2.139 -38.156 -33.781 1 94.5 494 LEU A C 1
ATOM 3937 O O . LEU A 1 494 ? -2.9 -38.25 -32.812 1 94.5 494 LEU A O 1
ATOM 3941 N N . PHE A 1 495 ? -0.995 -37.594 -33.719 1 96.31 495 PHE A N 1
ATOM 3942 C CA . PHE A 1 495 ? -0.656 -36.719 -32.594 1 96.31 495 PHE A CA 1
ATOM 3943 C C . PHE A 1 495 ? 0.214 -35.562 -33.062 1 96.31 495 PHE A C 1
ATOM 3945 O O . PHE A 1 495 ? 0.933 -35.688 -34.062 1 96.31 495 PHE A O 1
ATOM 3952 N N . VAL A 1 496 ? 0.075 -34.406 -32.469 1 96.25 496 VAL A N 1
ATOM 3953 C CA . VAL A 1 496 ? 0.912 -33.25 -32.656 1 96.25 496 VAL A CA 1
ATOM 3954 C C . VAL A 1 496 ? 1.945 -33.156 -31.531 1 96.25 496 VAL A C 1
ATOM 3956 O O . VAL A 1 496 ? 1.619 -33.344 -30.359 1 96.25 496 VAL A O 1
ATOM 3959 N N . SER A 1 497 ? 3.162 -32.938 -31.859 1 96.69 497 SER A N 1
ATOM 3960 C CA . SER A 1 497 ? 4.246 -32.781 -30.906 1 96.69 497 SER A CA 1
ATOM 3961 C C . SER A 1 497 ? 4.875 -31.391 -31 1 96.69 497 SER A C 1
ATOM 3963 O O . SER A 1 497 ? 5.379 -31 -32.062 1 96.69 497 SER A O 1
ATOM 3965 N N . CYS A 1 498 ? 4.719 -30.625 -29.984 1 94.69 498 CYS A N 1
ATOM 3966 C CA . CYS A 1 498 ? 5.578 -29.469 -29.812 1 94.69 498 CYS A CA 1
ATOM 3967 C C . CYS A 1 498 ? 6.863 -29.844 -29.094 1 94.69 498 CYS A C 1
ATOM 3969 O O . CYS A 1 498 ? 6.832 -30.234 -27.922 1 94.69 498 CYS A O 1
ATOM 3971 N N . TYR A 1 499 ? 7.984 -29.75 -29.719 1 95.06 499 TYR A N 1
ATOM 3972 C CA . TYR A 1 499 ? 9.195 -30.312 -29.141 1 95.06 499 TYR A CA 1
ATOM 3973 C C . TYR A 1 499 ? 10.367 -29.344 -29.266 1 95.06 499 TYR A C 1
ATOM 3975 O O . TYR A 1 499 ? 10.359 -28.469 -30.141 1 95.06 499 TYR A O 1
ATOM 3983 N N . SER A 1 500 ? 11.227 -29.469 -28.406 1 94.44 500 SER A N 1
ATOM 3984 C CA . SER A 1 500 ? 12.484 -28.734 -28.406 1 94.44 500 SER A CA 1
ATOM 3985 C C . SER A 1 500 ? 13.547 -29.453 -27.594 1 94.44 500 SER A C 1
ATOM 3987 O O . SER A 1 500 ? 13.289 -30.516 -27 1 94.44 500 SER A O 1
ATOM 3989 N N . ASN A 1 501 ? 14.656 -29.109 -27.656 1 94.56 501 ASN A N 1
ATOM 3990 C CA . ASN A 1 501 ? 15.734 -29.453 -26.734 1 94.56 501 ASN A CA 1
ATOM 3991 C C . ASN A 1 501 ? 16.672 -28.266 -26.5 1 94.56 501 ASN A C 1
ATOM 3993 O O . ASN A 1 501 ? 16.359 -27.141 -26.859 1 94.56 501 ASN A O 1
ATOM 3997 N N . ARG A 1 502 ? 17.766 -28.453 -25.875 1 91.38 502 ARG A N 1
ATOM 3998 C CA . ARG A 1 502 ? 18.641 -27.359 -25.453 1 91.38 502 ARG A CA 1
ATOM 3999 C C . ARG A 1 502 ? 19.312 -26.703 -26.656 1 91.38 502 ARG A C 1
ATOM 4001 O O . ARG A 1 502 ? 19.828 -25.578 -26.562 1 91.38 502 ARG A O 1
ATOM 4008 N N . THR A 1 503 ? 19.297 -27.297 -27.812 1 90.81 503 THR A N 1
ATOM 4009 C CA . THR A 1 503 ? 19.953 -26.766 -29 1 90.81 503 THR A CA 1
ATOM 4010 C C . THR A 1 503 ? 18.953 -26.625 -30.141 1 90.81 503 THR A C 1
ATOM 4012 O O . THR A 1 503 ? 19.344 -26.328 -31.281 1 90.81 503 THR A O 1
ATOM 4015 N N . THR A 1 504 ? 17.766 -26.969 -29.906 1 91.5 504 THR A N 1
ATOM 4016 C CA . THR A 1 504 ? 16.734 -26.875 -30.938 1 91.5 504 THR A CA 1
ATOM 4017 C C . THR A 1 504 ? 15.547 -26.062 -30.438 1 91.5 504 THR A C 1
ATOM 4019 O O . THR A 1 504 ? 14.742 -26.547 -29.641 1 91.5 504 THR A O 1
ATOM 4022 N N . PRO A 1 505 ? 15.453 -24.797 -30.969 1 90.5 505 PRO A N 1
ATOM 4023 C CA . PRO A 1 505 ? 14.258 -24.047 -30.609 1 90.5 505 PRO A CA 1
ATOM 4024 C C . PRO A 1 505 ? 12.961 -24.797 -30.906 1 90.5 505 PRO A C 1
ATOM 4026 O O . PRO A 1 505 ? 12.961 -25.75 -31.672 1 90.5 505 PRO A O 1
ATOM 4029 N N . PRO A 1 506 ? 11.844 -24.391 -30.328 1 91.06 506 PRO A N 1
ATOM 4030 C CA . PRO A 1 506 ? 10.578 -25.125 -30.422 1 91.06 506 PRO A CA 1
ATOM 4031 C C . PRO A 1 506 ? 10.102 -25.312 -31.859 1 91.06 506 PRO A C 1
ATOM 4033 O O . PRO A 1 506 ? 10.219 -24.391 -32.656 1 91.06 506 PRO A O 1
ATOM 4036 N N . ALA A 1 507 ? 9.625 -26.438 -32.188 1 92.62 507 ALA A N 1
ATOM 4037 C CA . ALA A 1 507 ? 8.984 -26.797 -33.469 1 92.62 507 ALA A CA 1
ATOM 4038 C C . ALA A 1 507 ? 7.703 -27.594 -33.219 1 92.62 507 ALA A C 1
ATOM 4040 O O . ALA A 1 507 ? 7.492 -28.125 -32.094 1 92.62 507 ALA A O 1
ATOM 4041 N N . VAL A 1 508 ? 6.852 -27.625 -34.125 1 94.38 508 VAL A N 1
ATOM 4042 C CA . VAL A 1 508 ? 5.594 -28.359 -34.031 1 94.38 508 VAL A CA 1
ATOM 4043 C C . VAL A 1 508 ? 5.477 -29.328 -35.219 1 94.38 508 VAL A C 1
ATOM 4045 O O . VAL A 1 508 ? 5.547 -28.922 -36.375 1 94.38 508 VAL A O 1
ATOM 4048 N N . ALA A 1 509 ? 5.312 -30.594 -34.906 1 94.88 509 ALA A N 1
ATOM 4049 C CA . ALA A 1 509 ? 5.207 -31.625 -35.938 1 94.88 509 ALA A CA 1
ATOM 4050 C C . ALA A 1 509 ? 3.967 -32.5 -35.719 1 94.88 509 ALA A C 1
ATOM 4052 O O . ALA A 1 509 ? 3.535 -32.688 -34.562 1 94.88 509 ALA A O 1
ATOM 4053 N N . VAL A 1 510 ? 3.424 -32.969 -36.812 1 95 510 VAL A N 1
ATOM 4054 C CA . VAL A 1 510 ? 2.275 -33.875 -36.781 1 95 510 VAL A CA 1
ATOM 4055 C C . VAL A 1 510 ? 2.713 -35.281 -37.188 1 95 510 VAL A C 1
ATOM 4057 O O . VAL A 1 510 ? 3.375 -35.469 -38.188 1 95 510 VAL A O 1
ATOM 4060 N N . TYR A 1 511 ? 2.357 -36.25 -36.406 1 95.81 511 TYR A N 1
ATOM 4061 C CA . TYR A 1 511 ? 2.717 -37.656 -36.625 1 95.81 511 TYR A CA 1
ATOM 4062 C C . TYR A 1 511 ? 1.471 -38.5 -36.781 1 95.81 511 TYR A C 1
ATOM 4064 O O . TYR A 1 511 ? 0.424 -38.219 -36.219 1 95.81 511 TYR A O 1
ATOM 4072 N N . SER A 1 512 ? 1.607 -39.5 -37.594 1 94.06 512 SER A N 1
ATOM 4073 C CA . SER A 1 512 ? 0.697 -40.656 -37.531 1 94.06 512 SER A CA 1
ATOM 4074 C C . SER A 1 512 ? 1.283 -41.75 -36.656 1 94.06 512 SER A C 1
ATOM 4076 O O . SER A 1 512 ? 2.504 -41.875 -36.531 1 94.06 512 SER A O 1
ATOM 4078 N N . TYR A 1 513 ? 0.451 -42.531 -36 1 95.5 513 TYR A N 1
ATOM 4079 C CA . TYR A 1 513 ? 0.963 -43.656 -35.188 1 95.5 513 TYR A CA 1
ATOM 4080 C C . TYR A 1 513 ? 0.212 -44.938 -35.5 1 95.5 513 TYR A C 1
ATOM 4082 O O . TYR A 1 513 ? -0.892 -44.906 -36.062 1 95.5 513 TYR A O 1
ATOM 4090 N N . SER A 1 514 ? 0.884 -46.062 -35.188 1 95.56 514 SER A N 1
ATOM 4091 C CA . SER A 1 514 ? 0.318 -47.406 -35.312 1 95.56 514 SER A CA 1
ATOM 4092 C C . SER A 1 514 ? 0.381 -48.156 -34 1 95.56 514 SER A C 1
ATOM 4094 O O . SER A 1 514 ? 1.184 -47.844 -33.125 1 95.56 514 SER A O 1
ATOM 4096 N N . ILE A 1 515 ? -0.401 -49.125 -33.781 1 92.62 515 ILE A N 1
ATOM 4097 C CA . ILE A 1 515 ? -0.494 -49.906 -32.531 1 92.62 515 ILE A CA 1
ATOM 4098 C C . ILE A 1 515 ? 0.096 -51.281 -32.75 1 92.62 515 ILE A C 1
ATOM 4100 O O . ILE A 1 515 ? 0.66 -51.875 -31.797 1 92.62 515 ILE A O 1
ATOM 4104 N N . LYS A 1 516 ? -0.014 -51.844 -33.969 1 88.31 516 LYS A N 1
ATOM 4105 C CA . LYS A 1 516 ? 0.473 -53.188 -34.188 1 88.31 516 LYS A CA 1
ATOM 4106 C C . LYS A 1 516 ? 1.38 -53.25 -35.406 1 88.31 516 LYS A C 1
ATOM 4108 O O . LYS A 1 516 ? 0.917 -53.531 -36.531 1 88.31 516 LYS A O 1
ATOM 4113 N N . PRO A 1 517 ? 2.654 -53.125 -35.188 1 90.75 517 PRO A N 1
ATOM 4114 C CA . PRO A 1 517 ? 3.365 -52.781 -33.938 1 90.75 517 PRO A CA 1
ATOM 4115 C C . PRO A 1 517 ? 3.27 -51.281 -33.625 1 90.75 517 PRO A C 1
ATOM 4117 O O . PRO A 1 517 ? 2.879 -50.5 -34.5 1 90.75 517 PRO A O 1
ATOM 4120 N N . PHE A 1 518 ? 3.613 -51.031 -32.406 1 94.44 518 PHE A N 1
ATOM 4121 C CA . PHE A 1 518 ? 3.639 -49.594 -32.031 1 94.44 518 PHE A CA 1
ATOM 4122 C C . PHE A 1 518 ? 4.688 -48.844 -32.844 1 94.44 518 PHE A C 1
ATOM 4124 O O . PHE A 1 518 ? 5.812 -49.344 -33 1 94.44 518 PHE A O 1
ATOM 4131 N N . GLY A 1 519 ? 4.324 -47.75 -33.438 1 95.62 519 GLY A N 1
ATOM 4132 C CA . GLY A 1 519 ? 5.227 -46.906 -34.156 1 95.62 519 GLY A CA 1
ATOM 4133 C C . GLY A 1 519 ? 4.602 -45.562 -34.562 1 95.62 519 GLY A C 1
ATOM 4134 O O . GLY A 1 519 ? 3.402 -45.375 -34.375 1 95.62 519 GLY A O 1
ATOM 4135 N N . SER A 1 520 ? 5.422 -44.656 -34.938 1 96.75 520 SER A N 1
ATOM 4136 C CA . SER A 1 520 ? 4.949 -43.375 -35.406 1 96.75 520 SER A CA 1
ATOM 4137 C C . SER A 1 520 ? 5.707 -42.938 -36.656 1 96.75 520 SER A C 1
ATOM 4139 O O . SER A 1 520 ? 6.836 -43.375 -36.906 1 96.75 520 SER A O 1
ATOM 4141 N N . GLN A 1 521 ? 5.074 -42.156 -37.5 1 95.12 521 GLN A N 1
ATOM 4142 C CA . GLN A 1 521 ? 5.652 -41.625 -38.75 1 95.12 521 GLN A CA 1
ATOM 4143 C C . GLN A 1 521 ? 5.359 -40.125 -38.844 1 95.12 521 GLN A C 1
ATOM 4145 O O . GLN A 1 521 ? 4.215 -39.688 -38.688 1 95.12 521 GLN A O 1
ATOM 4150 N N . LEU A 1 522 ? 6.438 -39.375 -39.125 1 94.62 522 LEU A N 1
ATOM 4151 C CA . LEU A 1 522 ? 6.266 -37.938 -39.344 1 94.62 522 LEU A CA 1
ATOM 4152 C C . LEU A 1 522 ? 5.465 -37.688 -40.594 1 94.62 522 LEU A C 1
ATOM 4154 O O . LEU A 1 522 ? 5.801 -38.188 -41.688 1 94.62 522 LEU A O 1
ATOM 4158 N N . LEU A 1 523 ? 4.445 -36.938 -40.438 1 91.81 523 LEU A N 1
ATOM 4159 C CA . LEU A 1 523 ? 3.67 -36.562 -41.625 1 91.81 523 LEU A CA 1
ATOM 4160 C C . LEU A 1 523 ? 4.152 -35.219 -42.188 1 91.81 523 LEU A C 1
ATOM 4162 O O . LEU A 1 523 ? 4.543 -35.156 -43.344 1 91.81 523 LEU A O 1
ATOM 4166 N N . PHE A 1 524 ? 4.133 -34.125 -41.312 1 90.62 524 PHE A N 1
ATOM 4167 C CA . PHE A 1 524 ? 4.621 -32.812 -41.719 1 90.62 524 PHE A CA 1
ATOM 4168 C C . PHE A 1 524 ? 4.914 -31.953 -40.5 1 90.62 524 PHE A C 1
ATOM 4170 O O . PHE A 1 524 ? 4.496 -32.281 -39.406 1 90.62 524 PHE A O 1
ATOM 4177 N N . HIS A 1 525 ? 5.641 -30.906 -40.781 1 91.19 525 HIS A N 1
ATOM 4178 C CA . HIS A 1 525 ? 5.871 -29.875 -39.75 1 91.19 525 HIS A CA 1
ATOM 4179 C C . HIS A 1 525 ? 4.871 -28.734 -39.906 1 91.19 525 HIS A C 1
ATOM 4181 O O . HIS A 1 525 ? 4.727 -28.156 -40.969 1 91.19 525 HIS A O 1
ATOM 4187 N N . LEU A 1 526 ? 4.168 -28.547 -38.844 1 90.19 526 LEU A N 1
ATOM 4188 C CA . LEU A 1 526 ? 3.295 -27.375 -38.812 1 90.19 526 LEU A CA 1
ATOM 4189 C C . LEU A 1 526 ? 4.105 -26.094 -38.625 1 90.19 526 LEU A C 1
ATOM 4191 O O . LEU A 1 526 ? 3.715 -25.047 -39.125 1 90.19 526 LEU A O 1
ATOM 4195 N N . SER A 1 527 ? 5.086 -26.125 -37.875 1 89.62 527 SER A N 1
ATOM 4196 C CA . SER A 1 527 ? 6.035 -25.047 -37.656 1 89.62 527 SER A CA 1
ATOM 4197 C C . SER A 1 527 ? 7.453 -25.578 -37.469 1 89.62 527 SER A C 1
ATOM 4199 O O . SER A 1 527 ? 7.715 -26.359 -36.562 1 89.62 527 SER A O 1
ATOM 4201 N N . ASP A 1 528 ? 8.375 -25.062 -38.281 1 88.38 528 ASP A N 1
ATOM 4202 C CA . ASP A 1 528 ? 9.758 -25.5 -38.219 1 88.38 528 ASP A CA 1
ATOM 4203 C C . ASP A 1 528 ? 10.523 -24.766 -37.125 1 88.38 528 ASP A C 1
ATOM 4205 O O . ASP A 1 528 ? 10.125 -23.672 -36.719 1 88.38 528 ASP A O 1
ATOM 4209 N N . SER A 1 529 ? 11.492 -25.484 -36.62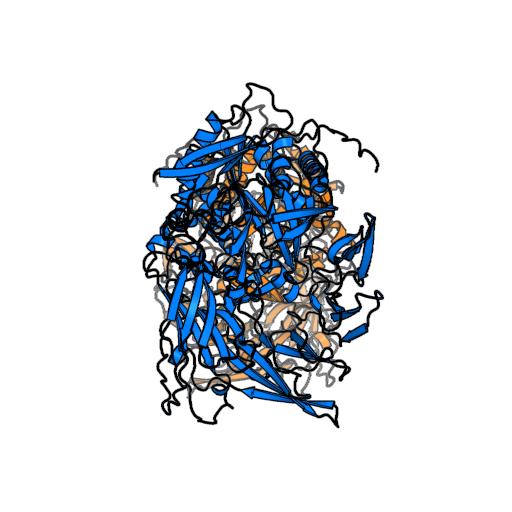5 1 88.81 529 SER A N 1
ATOM 4210 C CA . SER A 1 529 ? 12.398 -24.828 -35.688 1 88.81 529 SER A CA 1
ATOM 4211 C C . SER A 1 529 ? 13.219 -23.75 -36.375 1 88.81 529 SER A C 1
ATOM 4213 O O . SER A 1 529 ? 13.625 -23.906 -37.531 1 88.81 529 SER A O 1
ATOM 4215 N N . VAL A 1 530 ? 13.383 -22.688 -35.656 1 86 530 VAL A N 1
ATOM 4216 C CA . VAL A 1 530 ? 14.203 -21.594 -36.188 1 86 530 VAL A CA 1
ATOM 4217 C C . VAL A 1 530 ? 15.688 -21.953 -36.031 1 86 530 VAL A C 1
ATOM 4219 O O . VAL A 1 530 ? 16.094 -22.562 -35.062 1 86 530 VAL A O 1
ATOM 4222 N N . GLU A 1 531 ? 16.438 -21.531 -37.031 1 84.44 531 GLU A N 1
ATOM 4223 C CA . GLU A 1 531 ? 17.875 -21.781 -36.969 1 84.44 531 GLU A CA 1
ATOM 4224 C C . GLU A 1 531 ? 18.547 -20.891 -35.938 1 84.44 531 GLU A C 1
ATOM 4226 O O . GLU A 1 531 ? 18.219 -19.703 -35.812 1 84.44 531 GLU A O 1
ATOM 4231 N N . LEU A 1 532 ? 19.359 -21.547 -35.125 1 84.19 532 LEU A N 1
ATOM 4232 C CA . LEU A 1 532 ? 20.078 -20.797 -34.094 1 84.19 532 LEU A CA 1
ATOM 4233 C C . LEU A 1 532 ? 21.219 -20 -34.719 1 84.19 532 LEU A C 1
ATOM 4235 O O . LEU A 1 532 ? 21.828 -20.438 -35.719 1 84.19 532 LEU A O 1
ATOM 4239 N N . PRO A 1 533 ? 21.469 -18.844 -34.094 1 76.88 533 PRO A N 1
ATOM 4240 C CA . PRO A 1 533 ? 22.656 -18.109 -34.562 1 76.88 533 PRO A CA 1
ATOM 4241 C C . PRO A 1 533 ? 23.953 -18.891 -34.344 1 76.88 533 PRO A C 1
ATOM 4243 O O . PRO A 1 533 ? 24.031 -19.734 -33.438 1 76.88 533 PRO A O 1
ATOM 4246 N N . LEU A 1 534 ? 24.922 -18.562 -35.188 1 72.31 534 LEU A N 1
ATOM 4247 C CA . LEU A 1 534 ? 26.203 -19.266 -35.125 1 72.31 534 LEU A CA 1
ATOM 4248 C C . LEU A 1 534 ? 26.875 -19.062 -33.781 1 72.31 534 LEU A C 1
ATOM 4250 O O . LEU A 1 534 ? 27.609 -19.922 -33.312 1 72.31 534 LEU A O 1
ATOM 4254 N N . ASP A 1 535 ? 26.516 -18.016 -33.188 1 73.56 535 ASP A N 1
ATOM 4255 C CA . ASP A 1 535 ? 27.203 -17.688 -31.922 1 73.56 535 ASP A CA 1
ATOM 4256 C C . ASP A 1 535 ? 26.375 -18.141 -30.719 1 73.56 535 ASP A C 1
ATOM 4258 O O . ASP A 1 535 ? 26.688 -17.766 -29.578 1 73.56 535 ASP A O 1
ATOM 4262 N N . PHE A 1 536 ? 25.422 -18.906 -30.953 1 79.5 536 PHE A N 1
ATOM 4263 C CA . PHE A 1 536 ? 24.641 -19.438 -29.844 1 79.5 536 PHE A CA 1
ATOM 4264 C C . PHE A 1 536 ? 25.438 -20.469 -29.047 1 79.5 536 PHE A C 1
ATOM 4266 O O . PHE A 1 536 ? 26.016 -21.391 -29.641 1 79.5 536 PHE A O 1
ATOM 4273 N N . ASN A 1 537 ? 25.609 -20.25 -27.766 1 82.5 537 ASN A N 1
ATOM 4274 C CA . ASN A 1 537 ? 26.25 -21.203 -26.875 1 82.5 537 ASN A CA 1
ATOM 4275 C C . ASN A 1 537 ? 25.234 -22.031 -26.094 1 82.5 537 ASN A C 1
ATOM 4277 O O . ASN A 1 537 ? 24.578 -21.5 -25.188 1 82.5 537 ASN A O 1
ATOM 4281 N N . PRO A 1 538 ? 25.125 -23.281 -26.422 1 88.94 538 PRO A N 1
ATOM 4282 C CA . PRO A 1 538 ? 24.219 -24.109 -25.625 1 88.94 538 PRO A CA 1
ATOM 4283 C C . PRO A 1 538 ? 24.641 -24.219 -24.156 1 88.94 538 PRO A C 1
ATOM 4285 O O . PRO A 1 538 ? 25.844 -24.109 -23.859 1 88.94 538 PRO A O 1
ATOM 4288 N N . PRO A 1 539 ? 23.766 -24.453 -23.312 1 93.62 539 PRO A N 1
ATOM 4289 C CA . PRO A 1 539 ? 24.156 -24.578 -21.891 1 93.62 539 PRO A CA 1
ATOM 4290 C C . PRO A 1 539 ? 24.969 -25.828 -21.609 1 93.62 539 PRO A C 1
ATOM 4292 O O . PRO A 1 539 ? 24.828 -26.844 -22.312 1 93.62 539 PRO A O 1
ATOM 4295 N N . ILE A 1 540 ? 25.812 -25.719 -20.594 1 95.88 540 ILE A N 1
ATOM 4296 C CA . ILE A 1 540 ? 26.625 -26.828 -20.125 1 95.88 540 ILE A CA 1
ATOM 4297 C C . ILE A 1 540 ? 25.906 -27.562 -19 1 95.88 540 ILE A C 1
ATOM 4299 O O . ILE A 1 540 ? 25.578 -26.969 -17.984 1 95.88 540 ILE A O 1
ATOM 4303 N N . SER A 1 541 ? 25.641 -28.859 -19.266 1 96.69 541 SER A N 1
ATOM 4304 C CA . SER A 1 541 ? 24.984 -29.656 -18.234 1 96.69 541 SER A CA 1
ATOM 4305 C C . SER A 1 541 ? 25.969 -30.172 -17.203 1 96.69 541 SER A C 1
ATOM 4307 O O . SER A 1 541 ? 27.125 -30.469 -17.547 1 96.69 541 SER A O 1
ATOM 4309 N N . PHE A 1 542 ? 25.547 -30.266 -15.984 1 98.19 542 PHE A N 1
ATOM 4310 C CA . PHE A 1 542 ? 26.344 -30.859 -14.93 1 98.19 542 PHE A CA 1
ATOM 4311 C C . PHE A 1 542 ? 25.469 -31.547 -13.898 1 98.19 542 PHE A C 1
ATOM 4313 O O . PHE A 1 542 ? 24.234 -31.391 -13.922 1 98.19 542 PHE A O 1
ATOM 4320 N N . THR A 1 543 ? 26.016 -32.375 -13.062 1 98.5 543 THR A N 1
ATOM 4321 C CA . THR A 1 543 ? 25.312 -33.031 -11.961 1 98.5 543 THR A CA 1
ATOM 4322 C C . THR A 1 543 ? 26.062 -32.844 -10.648 1 98.5 543 THR A C 1
ATOM 4324 O O . THR A 1 543 ? 27.25 -32.531 -10.648 1 98.5 543 THR A O 1
ATOM 4327 N N . ALA A 1 544 ? 25.344 -32.875 -9.617 1 98.44 544 ALA A N 1
ATOM 4328 C CA . ALA A 1 544 ? 25.859 -32.875 -8.25 1 98.44 544 ALA A CA 1
ATOM 4329 C C . ALA A 1 544 ? 25.125 -33.906 -7.391 1 98.44 544 ALA A C 1
ATOM 4331 O O . ALA A 1 544 ? 24.094 -34.469 -7.805 1 98.44 544 ALA A O 1
ATOM 4332 N N . THR A 1 545 ? 25.75 -34.188 -6.254 1 98.12 545 THR A N 1
ATOM 4333 C CA . THR A 1 545 ? 25.141 -35.156 -5.344 1 98.12 545 THR A CA 1
ATOM 4334 C C . THR A 1 545 ? 24.703 -34.469 -4.047 1 98.12 545 THR A C 1
ATOM 4336 O O . THR A 1 545 ? 25.531 -33.844 -3.365 1 98.12 545 THR A O 1
ATOM 4339 N N . ALA A 1 546 ? 23.422 -34.594 -3.781 1 97.38 546 ALA A N 1
ATOM 4340 C CA . ALA A 1 546 ? 22.906 -34.062 -2.523 1 97.38 546 ALA A CA 1
ATOM 4341 C C . ALA A 1 546 ? 23.484 -34.812 -1.329 1 97.38 546 ALA A C 1
ATOM 4343 O O . ALA A 1 546 ? 24.047 -35.906 -1.488 1 97.38 546 ALA A O 1
ATOM 4344 N N . SER A 1 547 ? 23.312 -34.25 -0.142 1 94.56 547 SER A N 1
ATOM 4345 C CA . SER A 1 547 ? 23.828 -34.875 1.067 1 94.56 547 SER A CA 1
ATOM 4346 C C . SER A 1 547 ? 23.141 -36.219 1.331 1 94.56 547 SER A C 1
ATOM 4348 O O . SER A 1 547 ? 23.734 -37.125 1.92 1 94.56 547 SER A O 1
ATOM 4350 N N . SER A 1 548 ? 21.938 -36.344 0.858 1 95.62 548 SER A N 1
ATOM 4351 C CA . SER A 1 548 ? 21.156 -37.562 1.078 1 95.62 548 SER A CA 1
ATOM 4352 C C . SER A 1 548 ? 21.453 -38.594 -0.002 1 95.62 548 SER A C 1
ATOM 4354 O O . SER A 1 548 ? 20.953 -39.719 0.066 1 95.62 548 SER A O 1
ATOM 4356 N N . GLY A 1 549 ? 22.172 -38.188 -1.058 1 96.56 549 GLY A N 1
ATOM 4357 C CA . GLY A 1 549 ? 22.594 -39.156 -2.051 1 96.56 549 GLY A CA 1
ATOM 4358 C C . GLY A 1 549 ? 21.938 -38.969 -3.404 1 96.56 549 GLY A C 1
ATOM 4359 O O . GLY A 1 549 ? 22.422 -39.469 -4.414 1 96.56 549 GLY A O 1
ATOM 4360 N N . GLU A 1 550 ? 20.922 -38.219 -3.52 1 96.62 550 GLU A N 1
ATOM 4361 C CA . GLU A 1 550 ? 20.219 -38.031 -4.785 1 96.62 550 GLU A CA 1
ATOM 4362 C C . GLU A 1 550 ? 21.047 -37.188 -5.75 1 96.62 550 GLU A C 1
ATOM 4364 O O . GLU A 1 550 ? 21.812 -36.312 -5.32 1 96.62 550 GLU A O 1
ATOM 4369 N N . THR A 1 551 ? 20.844 -37.375 -7.02 1 97.81 551 THR A N 1
ATOM 4370 C CA . THR A 1 551 ? 21.5 -36.625 -8.062 1 97.81 551 THR A CA 1
ATOM 4371 C C . THR A 1 551 ? 20.766 -35.312 -8.32 1 97.81 551 THR A C 1
ATOM 4373 O O . THR A 1 551 ? 19.531 -35.312 -8.5 1 97.81 551 THR A O 1
ATOM 4376 N N . LEU A 1 552 ? 21.5 -34.25 -8.289 1 98.5 552 LEU A N 1
ATOM 4377 C CA . LEU A 1 552 ? 20.984 -32.938 -8.68 1 98.5 552 LEU A CA 1
ATOM 4378 C C . LEU A 1 552 ? 21.422 -32.562 -10.094 1 98.5 552 LEU A C 1
ATOM 4380 O O . LEU A 1 552 ? 22.578 -32.812 -10.461 1 98.5 552 LEU A O 1
ATOM 4384 N N . HIS A 1 553 ? 20.547 -32.094 -10.922 1 98.38 553 HIS A N 1
ATOM 4385 C CA . HIS A 1 553 ? 20.875 -31.688 -12.281 1 98.38 553 HIS A CA 1
ATOM 4386 C C . HIS A 1 553 ? 20.953 -30.156 -12.398 1 98.38 553 HIS A C 1
ATOM 4388 O O . HIS A 1 553 ? 20.156 -29.453 -11.773 1 98.38 553 HIS A O 1
ATOM 4394 N N . GLY A 1 554 ? 21.922 -29.672 -13.133 1 97.88 554 GLY A N 1
ATOM 4395 C CA . GLY A 1 554 ? 22.078 -28.234 -13.359 1 97.88 554 GLY A CA 1
ATOM 4396 C C . GLY A 1 554 ? 22.609 -27.906 -14.734 1 97.88 554 GLY A C 1
ATOM 4397 O O . GLY A 1 554 ? 23.016 -28.797 -15.484 1 97.88 554 GLY A O 1
ATOM 4398 N N . VAL A 1 555 ? 22.516 -26.625 -15.094 1 96.75 555 VAL A N 1
ATOM 4399 C CA . VAL A 1 555 ? 23.062 -26.125 -16.344 1 96.75 555 VAL A CA 1
ATOM 4400 C C . VAL A 1 555 ? 23.75 -24.781 -16.109 1 96.75 555 VAL A C 1
ATOM 4402 O O . VAL A 1 555 ? 23.422 -24.062 -15.156 1 96.75 555 VAL A O 1
ATOM 4405 N N . VAL A 1 556 ? 24.719 -24.5 -16.922 1 97.44 556 VAL A N 1
ATOM 4406 C CA . VAL A 1 556 ? 25.406 -23.219 -16.922 1 97.44 556 VAL A CA 1
ATOM 4407 C C . VAL A 1 556 ? 25.312 -22.562 -18.297 1 97.44 556 VAL A C 1
ATOM 4409 O O . VAL A 1 556 ? 25.578 -23.219 -19.312 1 97.44 556 VAL A O 1
ATOM 4412 N N . TYR A 1 557 ? 24.844 -21.406 -18.344 1 94.94 557 TYR A N 1
ATOM 4413 C CA . TYR A 1 557 ? 24.922 -20.578 -19.547 1 94.94 557 TYR A CA 1
ATOM 4414 C C . TYR A 1 557 ? 26.109 -19.625 -19.484 1 94.94 557 TYR A C 1
ATOM 4416 O O . TYR A 1 557 ? 26.266 -18.875 -18.516 1 94.94 557 TYR A O 1
ATOM 4424 N N . ARG A 1 558 ? 26.938 -19.672 -20.5 1 94.81 558 ARG A N 1
ATOM 4425 C CA . ARG A 1 558 ? 28.094 -18.781 -20.594 1 94.81 558 ARG A CA 1
ATOM 4426 C C . ARG A 1 558 ? 27.703 -17.422 -21.141 1 94.81 558 ARG A C 1
ATOM 4428 O O . ARG A 1 558 ? 26.719 -17.312 -21.875 1 94.81 558 ARG A O 1
ATOM 4435 N N . PRO A 1 559 ? 28.469 -16.391 -20.75 1 93.44 559 PRO A N 1
ATOM 4436 C CA . PRO A 1 559 ? 28.203 -15.109 -21.406 1 93.44 559 PRO A CA 1
ATOM 4437 C C . PRO A 1 559 ? 28.344 -15.18 -22.922 1 93.44 559 PRO A C 1
ATOM 4439 O O . PRO A 1 559 ? 29.141 -15.961 -23.438 1 93.44 559 PRO A O 1
ATOM 4442 N N . THR A 1 560 ? 27.578 -14.383 -23.578 1 87.62 560 THR A N 1
ATOM 4443 C CA . THR A 1 560 ? 27.578 -14.383 -25.047 1 87.62 560 THR A CA 1
ATOM 4444 C C . THR A 1 560 ? 28.984 -14.109 -25.578 1 87.62 560 THR A C 1
ATOM 4446 O O . THR A 1 560 ? 29.406 -14.719 -26.562 1 87.62 560 THR A O 1
ATOM 4449 N N . LYS A 1 561 ? 29.781 -13.234 -24.938 1 88.12 561 LYS A N 1
ATOM 4450 C CA . LYS A 1 561 ? 31.141 -12.922 -25.359 1 88.12 561 LYS A CA 1
ATOM 4451 C C . LYS A 1 561 ? 32.156 -13.578 -24.422 1 88.12 561 LYS A C 1
ATOM 4453 O O . LYS A 1 561 ? 33.125 -12.945 -24.016 1 88.12 561 LYS A O 1
ATOM 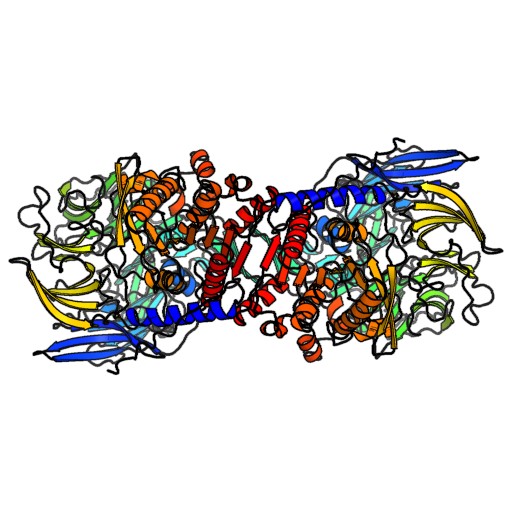4458 N N . TYR A 1 562 ? 31.891 -14.82 -24.172 1 92.12 562 TYR A N 1
ATOM 4459 C CA . TYR A 1 562 ? 32.75 -15.57 -23.281 1 92.12 562 TYR A CA 1
ATOM 4460 C C . TYR A 1 562 ? 34.156 -15.656 -23.812 1 92.12 562 TYR A C 1
ATOM 4462 O O . TYR A 1 562 ? 34.375 -15.898 -25.016 1 92.12 562 TYR A O 1
ATOM 4470 N N . GLN A 1 563 ? 35.125 -15.414 -22.969 1 93.25 563 GLN A N 1
ATOM 4471 C CA . GLN A 1 563 ? 36.562 -15.609 -23.25 1 93.25 563 GLN A CA 1
ATOM 4472 C C . GLN A 1 563 ? 37.125 -16.75 -22.406 1 93.25 563 GLN A C 1
ATOM 4474 O O . GLN A 1 563 ? 36.938 -16.766 -21.188 1 93.25 563 GLN A O 1
ATOM 4479 N N . GLU A 1 564 ? 37.875 -17.609 -23.031 1 91.94 564 GLU A N 1
ATOM 4480 C CA . GLU A 1 564 ? 38.406 -18.781 -22.344 1 91.94 564 GLU A CA 1
ATOM 4481 C C . GLU A 1 564 ? 39.312 -18.359 -21.188 1 91.94 564 GLU A C 1
ATOM 4483 O O . GLU A 1 564 ? 40.156 -17.469 -21.344 1 91.94 564 GLU A O 1
ATOM 4488 N N . GLY A 1 565 ? 39.094 -18.938 -20.078 1 91.75 565 GLY A N 1
ATOM 4489 C CA . GLY A 1 565 ? 39.938 -18.703 -18.922 1 91.75 565 GLY A CA 1
ATOM 4490 C C . GLY A 1 565 ? 39.438 -17.578 -18.031 1 91.75 565 GLY A C 1
ATOM 4491 O O . GLY A 1 565 ? 39.906 -17.406 -16.906 1 91.75 565 GLY A O 1
ATOM 4492 N N . LYS A 1 566 ? 38.5 -16.891 -18.484 1 95.25 566 LYS A N 1
ATOM 4493 C CA . LYS A 1 566 ? 37.969 -15.781 -17.703 1 95.25 566 LYS A CA 1
ATOM 4494 C C . LYS A 1 566 ? 36.781 -16.219 -16.859 1 95.25 566 LYS A C 1
ATOM 4496 O O . LYS A 1 566 ? 35.969 -17.047 -17.281 1 95.25 566 LYS A O 1
ATOM 4501 N N . ARG A 1 567 ? 36.75 -15.617 -15.648 1 97.06 567 ARG A N 1
ATOM 4502 C CA . ARG A 1 567 ? 35.594 -15.805 -14.773 1 97.06 567 ARG A CA 1
ATOM 4503 C C . ARG A 1 567 ? 34.656 -14.602 -14.828 1 97.06 567 ARG A C 1
ATOM 4505 O O . ARG A 1 567 ? 35.094 -13.461 -14.984 1 97.06 567 ARG A O 1
ATOM 4512 N N . TYR A 1 568 ? 33.406 -14.859 -14.703 1 97.88 568 TYR A N 1
ATOM 4513 C CA . TYR A 1 568 ? 32.406 -13.812 -14.82 1 97.88 568 TYR A CA 1
ATOM 4514 C C . TYR A 1 568 ? 31.469 -13.82 -13.609 1 97.88 568 TYR A C 1
ATOM 4516 O O . TYR A 1 568 ? 31.203 -14.867 -13.023 1 97.88 568 TYR A O 1
ATOM 4524 N N . PRO A 1 569 ? 31 -12.523 -13.219 1 98.06 569 PRO A N 1
ATOM 4525 C CA . PRO A 1 569 ? 29.938 -12.547 -12.211 1 98.06 569 PRO A CA 1
ATOM 4526 C C . PRO A 1 569 ? 28.812 -13.5 -12.57 1 98.06 569 PRO A C 1
ATOM 4528 O O . PRO A 1 569 ? 28.438 -13.609 -13.734 1 98.06 569 PRO A O 1
ATOM 4531 N N . THR A 1 570 ? 28.281 -14.18 -11.586 1 98.69 570 THR A N 1
ATOM 4532 C CA . THR A 1 570 ? 27.391 -15.297 -11.852 1 98.69 570 THR A CA 1
ATOM 4533 C C . THR A 1 570 ? 26.016 -15.062 -11.211 1 98.69 570 THR A C 1
ATOM 4535 O O . THR A 1 570 ? 25.938 -14.656 -10.047 1 98.69 570 THR A O 1
ATOM 4538 N N . VAL A 1 571 ? 25 -15.258 -11.969 1 98.38 571 VAL A N 1
ATOM 4539 C CA . VAL A 1 571 ? 23.625 -15.25 -11.469 1 98.38 571 VAL A CA 1
ATOM 4540 C C . VAL A 1 571 ? 23.125 -16.688 -11.297 1 98.38 571 VAL A C 1
ATOM 4542 O O . VAL A 1 571 ? 23.047 -17.438 -12.266 1 98.38 571 VAL A O 1
ATOM 4545 N N . LEU A 1 572 ? 22.922 -17.078 -10.094 1 98.5 572 LEU A N 1
ATOM 4546 C CA . LEU A 1 572 ? 22.188 -18.312 -9.844 1 98.5 572 LEU A CA 1
ATOM 4547 C C . LEU A 1 572 ? 20.688 -18.062 -9.867 1 98.5 572 LEU A C 1
ATOM 4549 O O . LEU A 1 572 ? 20.125 -17.516 -8.914 1 98.5 572 LEU A O 1
ATOM 4553 N N . TYR A 1 573 ? 20.047 -18.438 -10.93 1 97.38 573 TYR A N 1
ATOM 4554 C CA . TYR A 1 573 ? 18.594 -18.312 -11.047 1 97.38 573 TYR A CA 1
ATOM 4555 C C . TYR A 1 573 ? 17.906 -19.531 -10.422 1 97.38 573 TYR A C 1
ATOM 4557 O O . TYR A 1 573 ? 18.094 -20.656 -10.859 1 97.38 573 TYR A O 1
ATOM 4565 N N . VAL A 1 574 ? 16.984 -19.219 -9.422 1 97.31 574 VAL A N 1
ATOM 4566 C CA . VAL A 1 574 ? 16.438 -20.344 -8.656 1 97.31 574 VAL A CA 1
ATOM 4567 C C . VAL A 1 574 ? 14.922 -20.203 -8.555 1 97.31 574 VAL A C 1
ATOM 4569 O O . VAL A 1 574 ? 14.398 -19.094 -8.398 1 97.31 574 VAL A O 1
ATOM 4572 N N . TYR A 1 575 ? 14.203 -21.25 -8.828 1 95.88 575 TYR A N 1
ATOM 4573 C CA . TYR A 1 575 ? 12.852 -21.422 -8.289 1 95.88 575 TYR A CA 1
ATOM 4574 C C . TYR A 1 575 ? 12.875 -22.266 -7.023 1 95.88 575 TYR A C 1
ATOM 4576 O O . TYR A 1 575 ? 12.617 -21.766 -5.93 1 95.88 575 TYR A O 1
ATOM 4584 N N . GLY A 1 576 ? 13.305 -23.5 -7.148 1 95.25 576 GLY A N 1
ATOM 4585 C CA . GLY A 1 576 ? 13.68 -24.344 -6.023 1 95.25 576 GLY A CA 1
ATOM 4586 C C . GLY A 1 576 ? 12.477 -24.922 -5.289 1 95.25 576 GLY A C 1
ATOM 4587 O O . GLY A 1 576 ? 12.633 -25.781 -4.422 1 95.25 576 GLY A O 1
ATOM 4588 N N . GLY A 1 577 ? 11.242 -24.531 -5.594 1 95.5 577 GLY A N 1
ATOM 4589 C CA . GLY A 1 577 ? 10.062 -24.969 -4.871 1 95.5 577 GLY A CA 1
ATOM 4590 C C . GLY A 1 577 ? 9.406 -26.188 -5.48 1 95.5 577 GLY A C 1
ATOM 4591 O O . GLY A 1 577 ? 9.852 -26.688 -6.516 1 95.5 577 GLY A O 1
ATOM 4592 N N . PRO A 1 578 ? 8.398 -26.672 -4.777 1 94.69 578 PRO A N 1
ATOM 4593 C CA . PRO A 1 578 ? 7.664 -27.844 -5.277 1 94.69 578 PRO A CA 1
ATOM 4594 C C . PRO A 1 578 ? 6.84 -27.531 -6.52 1 94.69 578 PRO A C 1
ATOM 4596 O O . PRO A 1 578 ? 6.641 -26.359 -6.859 1 94.69 578 PRO A O 1
ATOM 4599 N N . GLU A 1 579 ? 6.574 -28.5 -7.285 1 89.75 579 GLU A N 1
ATOM 4600 C CA . GLU A 1 579 ? 5.66 -28.469 -8.422 1 89.75 579 GLU A CA 1
ATOM 4601 C C . GLU A 1 579 ? 6.309 -27.812 -9.641 1 89.75 579 GLU A C 1
ATOM 4603 O O . GLU A 1 579 ? 5.621 -27.484 -10.609 1 89.75 579 GLU A O 1
ATOM 4608 N N . PHE A 1 580 ? 7.613 -27.578 -9.5 1 91.88 580 PHE A N 1
ATOM 4609 C CA . PHE A 1 580 ? 8.273 -26.922 -10.625 1 91.88 580 PHE A CA 1
ATOM 4610 C C . PHE A 1 580 ? 9.648 -27.531 -10.875 1 91.88 580 PHE A C 1
ATOM 4612 O O . PHE A 1 580 ? 10.359 -27.875 -9.93 1 91.88 580 PHE A O 1
ATOM 4619 N N . GLN A 1 581 ? 9.969 -27.766 -12.102 1 94.19 581 GLN A N 1
ATOM 4620 C CA . GLN A 1 581 ? 11.281 -28.172 -12.586 1 94.19 581 GLN A CA 1
ATOM 4621 C C . GLN A 1 581 ? 11.859 -27.156 -13.555 1 94.19 581 GLN A C 1
ATOM 4623 O O . GLN A 1 581 ? 11.203 -26.781 -14.531 1 94.19 581 GLN A O 1
ATOM 4628 N N . VAL A 1 582 ? 13.062 -26.719 -13.281 1 93.75 582 VAL A N 1
ATOM 4629 C CA . VAL A 1 582 ? 13.633 -25.656 -14.117 1 93.75 582 VAL A CA 1
ATOM 4630 C C . VAL A 1 582 ? 14.625 -26.266 -15.109 1 93.75 582 VAL A C 1
ATOM 4632 O O . VAL A 1 582 ? 14.773 -25.781 -16.219 1 93.75 582 VAL A O 1
ATOM 4635 N N . VAL A 1 583 ? 15.297 -27.328 -14.742 1 96 583 VAL A N 1
ATOM 4636 C CA . VAL A 1 583 ? 16.312 -27.953 -15.594 1 96 583 VAL A CA 1
ATOM 4637 C C . VAL A 1 583 ? 15.695 -29.078 -16.422 1 96 583 VAL A C 1
ATOM 4639 O O . VAL A 1 583 ? 15.414 -30.156 -15.883 1 96 583 VAL A O 1
ATOM 4642 N N . LYS A 1 584 ? 15.461 -28.859 -17.625 1 95.38 584 LYS A N 1
ATOM 4643 C CA . LYS A 1 584 ? 14.914 -29.797 -18.594 1 95.38 584 LYS A CA 1
ATOM 4644 C C . LYS A 1 584 ? 15.711 -29.766 -19.891 1 95.38 584 LYS A C 1
ATOM 4646 O O . LYS A 1 584 ? 16.469 -28.828 -20.141 1 95.38 584 LYS A O 1
ATOM 4651 N N . ASN A 1 585 ? 15.578 -30.797 -20.672 1 95.5 585 ASN A N 1
ATOM 4652 C CA . ASN A 1 585 ? 16.125 -30.797 -22.016 1 95.5 585 ASN A CA 1
ATOM 4653 C C . ASN A 1 585 ? 15.188 -30.109 -23 1 95.5 585 ASN A C 1
ATOM 4655 O O . ASN A 1 585 ? 14.703 -30.75 -23.938 1 95.5 585 ASN A O 1
ATOM 4659 N N . ASP A 1 586 ? 14.945 -28.859 -22.766 1 92.75 586 ASP A N 1
ATOM 4660 C CA . ASP A 1 586 ? 14.086 -28.047 -23.609 1 92.75 586 ASP A CA 1
ATOM 4661 C C . ASP A 1 586 ? 14.711 -26.672 -23.875 1 92.75 586 ASP A C 1
ATOM 4663 O O . ASP A 1 586 ? 15.773 -26.359 -23.328 1 92.75 586 ASP A O 1
ATOM 4667 N N . PHE A 1 587 ? 14.109 -26.062 -24.875 1 88.44 587 PHE A N 1
ATOM 4668 C CA . PHE A 1 587 ? 14.453 -24.672 -25.125 1 88.44 587 PHE A CA 1
ATOM 4669 C C . PHE A 1 587 ? 13.617 -23.734 -24.266 1 88.44 587 PHE A C 1
ATOM 4671 O O . PHE A 1 587 ? 12.539 -23.297 -24.672 1 88.44 587 PHE A O 1
ATOM 4678 N N . SER A 1 588 ? 14.023 -23.594 -23.109 1 73.44 588 SER A N 1
ATOM 4679 C CA . SER A 1 588 ? 13.273 -23.031 -22 1 73.44 588 SER A CA 1
ATOM 4680 C C . SER A 1 588 ? 12.82 -21.609 -22.281 1 73.44 588 SER A C 1
ATOM 4682 O O . SER A 1 588 ? 13.531 -20.844 -22.938 1 73.44 588 SER A O 1
ATOM 4684 N N . ARG A 1 589 ? 11.688 -21.281 -21.766 1 68.5 589 ARG A N 1
ATOM 4685 C CA . ARG A 1 589 ? 11.195 -19.906 -21.797 1 68.5 589 ARG A CA 1
ATOM 4686 C C . ARG A 1 589 ? 12.039 -19 -20.891 1 68.5 589 ARG A C 1
ATOM 4688 O O . ARG A 1 589 ? 12.055 -17.781 -21.062 1 68.5 589 ARG A O 1
ATOM 4695 N N . PHE A 1 590 ? 12.711 -19.641 -20.016 1 76.56 590 PHE A N 1
ATOM 4696 C CA . PHE A 1 590 ? 13.57 -18.891 -19.109 1 76.56 590 PHE A CA 1
ATOM 4697 C C . PHE A 1 590 ? 14.742 -18.281 -19.859 1 76.56 590 PHE A C 1
ATOM 4699 O O . PHE A 1 590 ? 15.406 -17.375 -19.359 1 76.56 590 PHE A O 1
ATOM 4706 N N . LEU A 1 591 ? 14.891 -18.797 -21.062 1 72.62 591 LEU A N 1
ATOM 4707 C CA . LEU A 1 591 ? 15.984 -18.297 -21.891 1 72.62 591 LEU A CA 1
ATOM 4708 C C . LEU A 1 591 ? 15.859 -16.781 -22.109 1 72.62 591 LEU A C 1
ATOM 4710 O O . LEU A 1 591 ? 16.859 -16.094 -22.25 1 72.62 591 LEU A O 1
ATOM 4714 N N . MET A 1 592 ? 14.594 -16.375 -22.141 1 74.94 592 MET A N 1
ATOM 4715 C CA . MET A 1 592 ? 14.398 -14.945 -22.328 1 74.94 592 MET A CA 1
ATOM 4716 C C . MET A 1 592 ? 15.047 -14.156 -21.188 1 74.94 592 MET A C 1
ATOM 4718 O O . MET A 1 592 ? 15.695 -13.141 -21.438 1 74.94 592 MET A O 1
ATOM 4722 N N . LYS A 1 593 ? 14.914 -14.656 -20.031 1 82.5 593 LYS A N 1
ATOM 4723 C CA . LYS A 1 593 ? 15.523 -13.992 -18.875 1 82.5 593 LYS A CA 1
ATOM 4724 C C . LYS A 1 593 ? 17.031 -14.219 -18.844 1 82.5 593 LYS A C 1
ATOM 4726 O O . LYS A 1 593 ? 17.797 -13.289 -18.609 1 82.5 593 LYS A O 1
ATOM 4731 N N . VAL A 1 594 ? 17.438 -15.383 -19.109 1 87.94 594 VAL A N 1
ATOM 4732 C CA . VAL A 1 594 ? 18.844 -15.781 -19.078 1 87.94 594 VAL A CA 1
ATOM 4733 C C . VAL A 1 594 ? 19.625 -14.969 -20.094 1 87.94 594 VAL A C 1
ATOM 4735 O O . VAL A 1 594 ? 20.75 -14.516 -19.812 1 87.94 594 VAL A O 1
ATOM 4738 N N . ASN A 1 595 ? 19.031 -14.789 -21.25 1 86.38 595 ASN A N 1
ATOM 4739 C CA . ASN A 1 595 ? 19.703 -14.07 -22.328 1 86.38 595 ASN A CA 1
ATOM 4740 C C . ASN A 1 595 ? 20.016 -12.633 -21.938 1 86.38 595 ASN A C 1
ATOM 4742 O O . ASN A 1 595 ? 21.031 -12.078 -22.344 1 86.38 595 ASN A O 1
ATOM 4746 N N . GLN A 1 596 ? 19.141 -12.039 -21.188 1 88 596 GLN A N 1
ATOM 4747 C CA . GLN A 1 596 ? 19.359 -10.672 -20.734 1 88 596 GLN A CA 1
ATOM 4748 C C . GLN A 1 596 ? 20.625 -10.562 -19.891 1 88 596 GLN A C 1
ATOM 4750 O O . GLN A 1 596 ? 21.344 -9.578 -19.984 1 88 596 GLN A O 1
ATOM 4755 N N . TRP A 1 597 ? 20.938 -11.539 -19.141 1 93.81 597 TRP A N 1
ATOM 4756 C CA . TRP A 1 597 ? 22.094 -11.516 -18.25 1 93.81 597 TRP A CA 1
ATOM 4757 C C . TRP A 1 597 ? 23.359 -11.977 -18.969 1 93.81 597 TRP A C 1
ATOM 4759 O O . TRP A 1 597 ? 24.422 -11.383 -18.797 1 93.81 597 TRP A O 1
ATOM 4769 N N . THR A 1 598 ? 23.219 -13 -19.828 1 92.56 598 THR A N 1
ATOM 4770 C CA . THR A 1 598 ? 24.391 -13.523 -20.516 1 92.56 598 THR A CA 1
ATOM 4771 C C . THR A 1 598 ? 24.922 -12.508 -21.516 1 92.56 598 THR A C 1
ATOM 4773 O O . THR A 1 598 ? 26.141 -12.414 -21.734 1 92.56 598 THR A O 1
ATOM 4776 N N . THR A 1 599 ? 24.016 -11.773 -22.078 1 89.75 599 THR A N 1
ATOM 4777 C CA . THR A 1 599 ? 24.438 -10.758 -23.047 1 89.75 599 THR A CA 1
ATOM 4778 C C . THR A 1 599 ? 25.156 -9.609 -22.344 1 89.75 599 THR A C 1
ATOM 4780 O O . THR A 1 599 ? 25.938 -8.898 -22.969 1 89.75 599 THR A O 1
ATOM 4783 N N . CYS A 1 600 ? 24.922 -9.453 -21.109 1 92.94 600 CYS A N 1
ATOM 4784 C CA . CYS A 1 600 ? 25.5 -8.344 -20.359 1 92.94 600 CYS A CA 1
ATOM 4785 C C . CYS A 1 600 ? 26.656 -8.805 -19.484 1 92.94 600 CYS A C 1
ATOM 4787 O O . CYS A 1 600 ? 27 -8.156 -18.5 1 92.94 600 CYS A O 1
ATOM 4789 N N . GLY A 1 601 ? 27.172 -9.953 -19.766 1 93.44 601 GLY A N 1
ATOM 4790 C CA . GLY A 1 601 ? 28.453 -10.367 -19.203 1 93.44 601 GLY A CA 1
ATOM 4791 C C . GLY A 1 601 ? 28.312 -11.203 -17.938 1 93.44 601 GLY A C 1
ATOM 4792 O O . GLY A 1 601 ? 29.219 -11.234 -17.109 1 93.44 601 GLY A O 1
ATOM 4793 N N . PHE A 1 602 ? 27.219 -11.891 -17.766 1 96.5 602 PHE A N 1
ATOM 4794 C CA . PHE A 1 602 ? 27.016 -12.766 -16.609 1 96.5 602 PHE A CA 1
ATOM 4795 C C . PHE A 1 602 ? 27 -14.227 -17.031 1 96.5 602 PHE A C 1
ATOM 4797 O O . PHE A 1 602 ? 26.5 -14.562 -18.109 1 96.5 602 PHE A O 1
ATOM 4804 N N . SER A 1 603 ? 27.547 -15.078 -16.219 1 97.25 603 SER A N 1
ATOM 4805 C CA . SER A 1 603 ? 27.203 -16.5 -16.281 1 97.25 603 SER A CA 1
ATOM 4806 C C . SER A 1 603 ? 25.906 -16.781 -15.523 1 97.25 603 SER A C 1
ATOM 4808 O O . SER A 1 603 ? 25.594 -16.109 -14.531 1 97.25 603 SER A O 1
ATOM 4810 N N . VAL A 1 604 ? 25.156 -17.719 -16.016 1 97.31 604 VAL A N 1
ATOM 4811 C CA . VAL A 1 604 ? 23.906 -18.062 -15.344 1 97.31 604 VAL A CA 1
ATOM 4812 C C . VAL A 1 604 ? 23.906 -19.547 -15 1 97.31 604 VAL A C 1
ATOM 4814 O O . VAL A 1 604 ? 24.203 -20.391 -15.844 1 97.31 604 VAL A O 1
ATOM 4817 N N . VAL A 1 605 ? 23.609 -19.812 -13.766 1 98.19 605 VAL A N 1
ATOM 4818 C CA . VAL A 1 605 ? 23.531 -21.188 -13.289 1 98.19 605 VAL A CA 1
ATOM 4819 C C . VAL A 1 605 ? 22.109 -21.5 -12.844 1 98.19 605 VAL A C 1
ATOM 4821 O O . VAL A 1 605 ? 21.453 -20.672 -12.195 1 98.19 605 VAL A O 1
ATOM 4824 N N . MET A 1 606 ? 21.562 -22.641 -13.242 1 97.25 606 MET A N 1
ATOM 4825 C CA . MET A 1 606 ? 20.281 -23.156 -12.773 1 97.25 606 MET A CA 1
ATOM 4826 C C . MET A 1 606 ? 20.438 -24.578 -12.234 1 97.25 606 MET A C 1
ATOM 4828 O O . MET A 1 606 ? 21.141 -25.391 -12.836 1 97.25 606 MET A O 1
ATOM 4832 N N . ILE A 1 607 ? 19.812 -24.844 -11.078 1 98.19 607 ILE A N 1
ATOM 4833 C CA . ILE A 1 607 ? 19.922 -26.141 -10.43 1 98.19 607 ILE A CA 1
ATOM 4834 C C . ILE A 1 607 ? 18.562 -26.578 -9.891 1 98.19 607 ILE A C 1
ATOM 4836 O O . ILE A 1 607 ? 17.859 -25.781 -9.258 1 98.19 607 ILE A O 1
ATOM 4840 N N . ASP A 1 608 ? 18.141 -27.797 -10.156 1 98.06 608 ASP A N 1
ATOM 4841 C CA . ASP A 1 608 ? 16.984 -28.344 -9.469 1 98.06 608 ASP A CA 1
ATOM 4842 C C . ASP A 1 608 ? 17.391 -29.031 -8.164 1 98.06 608 ASP A C 1
ATOM 4844 O O . ASP A 1 608 ? 18.156 -30 -8.172 1 98.06 608 ASP A O 1
ATOM 4848 N N . ASN A 1 609 ? 16.922 -28.5 -7.16 1 98.62 609 ASN A N 1
ATOM 4849 C CA . ASN A 1 609 ? 17.188 -29.047 -5.832 1 98.62 609 ASN A CA 1
ATOM 4850 C C . ASN A 1 609 ? 16.094 -30.031 -5.402 1 98.62 609 ASN A C 1
ATOM 4852 O O . ASN A 1 609 ? 15.055 -30.141 -6.055 1 98.62 609 ASN A O 1
ATOM 4856 N N . ARG A 1 610 ? 16.422 -30.828 -4.266 1 97.5 610 ARG A N 1
ATOM 4857 C CA . ARG A 1 610 ? 15.359 -31.641 -3.664 1 97.5 610 ARG A CA 1
ATOM 4858 C C . ARG A 1 610 ? 14.125 -30.797 -3.369 1 97.5 610 ARG A C 1
ATOM 4860 O O . ARG A 1 610 ? 14.242 -29.625 -2.996 1 97.5 610 ARG A O 1
ATOM 4867 N N . GLY A 1 611 ? 12.945 -31.391 -3.543 1 96.75 611 GLY A N 1
ATOM 4868 C CA . GLY A 1 611 ? 11.68 -30.672 -3.445 1 96.75 611 GLY A CA 1
ATOM 4869 C C . GLY A 1 611 ? 11.07 -30.359 -4.797 1 96.75 611 GLY A C 1
ATOM 4870 O O . GLY A 1 611 ? 9.859 -30.141 -4.902 1 96.75 611 GLY A O 1
ATOM 4871 N N . SER A 1 612 ? 11.914 -30.312 -5.848 1 95.81 612 SER A N 1
ATOM 4872 C CA . SER A 1 612 ? 11.422 -30.031 -7.188 1 95.81 612 SER A CA 1
ATOM 4873 C C . SER A 1 612 ? 10.625 -31.203 -7.75 1 95.81 612 SER A C 1
ATOM 4875 O O . SER A 1 612 ? 10.711 -32.312 -7.234 1 95.81 612 SER A O 1
ATOM 4877 N N . SER A 1 613 ? 10.008 -31.016 -8.844 1 93.31 613 SER A N 1
ATOM 4878 C CA . SER A 1 613 ? 9.023 -31.969 -9.352 1 93.31 613 SER A CA 1
ATOM 4879 C C . SER A 1 613 ? 9.664 -32.938 -10.336 1 93.31 613 SER A C 1
ATOM 4881 O O . SER A 1 613 ? 10.781 -32.719 -10.797 1 93.31 613 SER A O 1
ATOM 4883 N N . ASN A 1 614 ? 9 -34.062 -10.586 1 94.44 614 ASN A N 1
ATOM 4884 C CA . ASN A 1 614 ? 9.242 -35.031 -11.625 1 94.44 614 ASN A CA 1
ATOM 4885 C C . ASN A 1 614 ? 10.445 -35.906 -11.305 1 94.44 614 ASN A C 1
ATOM 4887 O O . ASN A 1 614 ? 11.195 -36.312 -12.203 1 94.44 614 ASN A O 1
ATOM 4891 N N . ARG A 1 615 ? 10.695 -36.094 -10.008 1 95.81 615 ARG A N 1
ATOM 4892 C CA . ARG A 1 615 ? 11.805 -36.938 -9.555 1 95.81 615 ARG A CA 1
ATOM 4893 C C . ARG A 1 615 ? 11.328 -37.969 -8.531 1 95.81 615 ARG A C 1
ATOM 4895 O O . ARG A 1 615 ? 12.148 -38.594 -7.844 1 95.81 615 ARG A O 1
ATOM 4902 N N . GLY A 1 616 ? 9.969 -38.094 -8.422 1 94.12 616 GLY A N 1
ATOM 4903 C CA . GLY A 1 616 ? 9.414 -39 -7.449 1 94.12 616 GLY A CA 1
ATOM 4904 C C . GLY A 1 616 ? 9.188 -38.375 -6.09 1 94.12 616 GLY A C 1
ATOM 4905 O O . GLY A 1 616 ? 9.734 -37.312 -5.797 1 94.12 616 GLY A O 1
ATOM 4906 N N . LYS A 1 617 ? 8.438 -39.062 -5.254 1 94.38 617 LYS A N 1
ATOM 4907 C CA . LYS A 1 617 ? 7.992 -38.5 -3.973 1 94.38 617 LYS A CA 1
ATOM 4908 C C . LYS A 1 617 ? 9.156 -38.375 -2.994 1 94.38 617 LYS A C 1
ATOM 4910 O O . LYS A 1 617 ? 9.211 -37.438 -2.203 1 94.38 617 LYS A O 1
ATOM 4915 N N . LYS A 1 618 ? 10.016 -39.344 -3.01 1 94.69 618 LYS A N 1
ATOM 4916 C CA . LYS A 1 618 ? 11.164 -39.312 -2.105 1 94.69 618 LYS A CA 1
ATOM 4917 C C . LYS A 1 618 ? 11.984 -38.031 -2.338 1 94.69 618 LYS A C 1
ATOM 4919 O O . LYS A 1 618 ? 12.406 -37.375 -1.383 1 94.69 618 LYS A O 1
ATOM 4924 N N . PHE A 1 619 ? 12.25 -37.688 -3.562 1 96.62 619 PHE A N 1
ATOM 4925 C CA . PHE A 1 619 ? 13 -36.5 -3.924 1 96.62 619 PHE A CA 1
ATOM 4926 C C . PHE A 1 619 ? 12.234 -35.219 -3.537 1 96.62 619 PHE A C 1
ATOM 4928 O O . PHE A 1 619 ? 12.82 -34.25 -3.041 1 96.62 619 PHE A O 1
ATOM 4935 N N . GLU A 1 620 ? 10.945 -35.25 -3.719 1 96.06 620 GLU A N 1
ATOM 4936 C CA . GLU A 1 620 ? 10.102 -34.094 -3.506 1 96.06 620 GLU A CA 1
ATOM 4937 C C . GLU A 1 620 ? 9.867 -33.844 -2.018 1 96.06 620 GLU A C 1
ATOM 4939 O O . GLU A 1 620 ? 9.672 -32.688 -1.597 1 96.06 620 GLU A O 1
ATOM 4944 N N . SER A 1 621 ? 9.914 -34.875 -1.187 1 96.19 621 SER A N 1
ATOM 4945 C CA . SER A 1 621 ? 9.359 -34.812 0.163 1 96.19 621 SER A CA 1
ATOM 4946 C C . SER A 1 621 ? 10.367 -34.219 1.15 1 96.19 621 SER A C 1
ATOM 4948 O O . SER A 1 621 ? 10.031 -33.969 2.303 1 96.19 621 SER A O 1
ATOM 4950 N N . HIS A 1 622 ? 11.609 -33.969 0.732 1 97 622 HIS A N 1
ATOM 4951 C CA . HIS A 1 622 ? 12.641 -33.469 1.639 1 97 622 HIS A CA 1
ATOM 4952 C C . HIS A 1 622 ? 12.273 -32.094 2.203 1 97 622 HIS A C 1
ATOM 4954 O O . HIS A 1 622 ? 12.812 -31.688 3.234 1 97 622 HIS A O 1
ATOM 4960 N N . ILE A 1 623 ? 11.398 -31.391 1.585 1 97.25 623 ILE A N 1
ATOM 4961 C CA . ILE A 1 623 ? 11.094 -30.016 1.979 1 97.25 623 ILE A CA 1
ATOM 4962 C C . ILE A 1 623 ? 9.984 -30.016 3.027 1 97.25 623 ILE A C 1
ATOM 4964 O O . ILE A 1 623 ? 9.703 -28.984 3.645 1 97.25 623 ILE A O 1
ATOM 4968 N N . GLN A 1 624 ? 9.305 -31.172 3.252 1 96.75 624 GLN A N 1
ATOM 4969 C CA . GLN A 1 624 ? 8.164 -31.234 4.16 1 96.75 624 GLN A CA 1
ATOM 4970 C C . GLN A 1 624 ? 8.555 -30.797 5.566 1 96.75 624 GLN A C 1
ATOM 4972 O O . GLN A 1 624 ? 9.555 -31.25 6.117 1 96.75 624 GLN A O 1
ATOM 4977 N N . TYR A 1 625 ? 7.871 -29.766 6.129 1 96.62 625 TYR A N 1
ATOM 4978 C CA . TYR A 1 625 ? 7.988 -29.219 7.469 1 96.62 625 TYR A CA 1
ATOM 4979 C C . TYR A 1 625 ? 9.289 -28.438 7.625 1 96.62 625 TYR A C 1
ATOM 4981 O O . TYR A 1 625 ? 9.719 -28.156 8.742 1 96.62 625 TYR A O 1
ATOM 4989 N N . GLN A 1 626 ? 9.984 -28.172 6.512 1 96.5 626 GLN A N 1
ATOM 4990 C CA . GLN A 1 626 ? 11.25 -27.453 6.629 1 96.5 626 GLN A CA 1
ATOM 4991 C C . GLN A 1 626 ? 11.594 -26.734 5.328 1 96.5 626 GLN A C 1
ATOM 4993 O O . GLN A 1 626 ? 12.719 -26.859 4.824 1 96.5 626 GLN A O 1
ATOM 4998 N N . MET A 1 627 ? 10.648 -26.109 4.719 1 97.44 627 MET A N 1
ATOM 4999 C CA . MET A 1 627 ? 10.891 -25.359 3.492 1 97.44 627 MET A CA 1
ATOM 5000 C C . MET A 1 627 ? 11.969 -24.312 3.709 1 97.44 627 MET A C 1
ATOM 5002 O O . MET A 1 627 ? 12.047 -23.703 4.777 1 97.44 627 MET A O 1
ATOM 5006 N N . GLY A 1 628 ? 12.852 -24.078 2.682 1 96.81 628 GLY A N 1
ATOM 5007 C CA . GLY A 1 628 ? 13.914 -23.094 2.746 1 96.81 628 GLY A CA 1
ATOM 5008 C C . GLY A 1 628 ? 15.172 -23.609 3.402 1 96.81 628 GLY A C 1
ATOM 5009 O O . GLY A 1 628 ? 16.062 -22.844 3.762 1 96.81 628 GLY A O 1
ATOM 5010 N N . SER A 1 629 ? 15.312 -24.906 3.59 1 95.94 629 SER A N 1
ATOM 5011 C CA . SER A 1 629 ? 16.453 -25.484 4.285 1 95.94 629 SER A CA 1
ATOM 5012 C C . SER A 1 629 ? 17.312 -26.328 3.348 1 95.94 629 SER A C 1
ATOM 5014 O O . SER A 1 629 ? 18.203 -25.812 2.68 1 95.94 629 SER A O 1
ATOM 5016 N N . VAL A 1 630 ? 16.797 -27.516 2.986 1 97.06 630 VAL A N 1
ATOM 5017 C CA . VAL A 1 630 ? 17.578 -28.453 2.182 1 97.06 630 VAL A CA 1
ATOM 5018 C C . VAL A 1 630 ? 17.812 -27.859 0.792 1 97.06 630 VAL A C 1
ATOM 5020 O O . VAL A 1 630 ? 18.844 -28.141 0.161 1 97.06 630 VAL A O 1
ATOM 5023 N N . GLU A 1 631 ? 16.875 -27.078 0.382 1 98.12 631 GLU A N 1
ATOM 5024 C CA . GLU A 1 631 ? 16.984 -26.453 -0.934 1 98.12 631 GLU A CA 1
ATOM 5025 C C . GLU A 1 631 ? 18.234 -25.578 -1.034 1 98.12 631 GLU A C 1
ATOM 5027 O O . GLU A 1 631 ? 18.953 -25.625 -2.033 1 98.12 631 GLU A O 1
ATOM 5032 N N . ILE A 1 632 ? 18.484 -24.781 -0.01 1 98.31 632 ILE A N 1
ATOM 5033 C CA . ILE A 1 632 ? 19.625 -23.875 -0.007 1 98.31 632 ILE A CA 1
ATOM 5034 C C . ILE A 1 632 ? 20.922 -24.688 -0.002 1 98.31 632 ILE A C 1
ATOM 5036 O O . ILE A 1 632 ? 21.875 -24.344 -0.716 1 98.31 632 ILE A O 1
ATOM 5040 N N . GLU A 1 633 ? 20.953 -25.75 0.777 1 98.06 633 GLU A N 1
ATOM 5041 C CA . GLU A 1 633 ? 22.109 -26.641 0.79 1 98.06 633 GLU A CA 1
ATOM 5042 C C . GLU A 1 633 ? 22.391 -27.203 -0.599 1 98.06 633 GLU A C 1
ATOM 5044 O O . GLU A 1 633 ? 23.547 -27.266 -1.037 1 98.06 633 GLU A O 1
ATOM 5049 N N . ASP A 1 634 ? 21.328 -27.625 -1.218 1 98.75 634 ASP A N 1
ATOM 5050 C CA . ASP A 1 634 ? 21.453 -28.203 -2.551 1 98.75 634 ASP A CA 1
ATOM 5051 C C . ASP A 1 634 ? 21.984 -27.172 -3.553 1 98.75 634 ASP A C 1
ATOM 5053 O O . ASP A 1 634 ? 22.766 -27.516 -4.441 1 98.75 634 ASP A O 1
ATOM 5057 N N . GLN A 1 635 ? 21.5 -25.938 -3.461 1 98.69 635 GLN A N 1
ATOM 5058 C CA . GLN A 1 635 ? 21.984 -24.875 -4.352 1 98.69 635 GLN A CA 1
ATOM 5059 C C . GLN A 1 635 ? 23.469 -24.625 -4.164 1 98.69 635 GLN A C 1
ATOM 5061 O O . GLN A 1 635 ? 24.203 -24.406 -5.133 1 98.69 635 GLN A O 1
ATOM 5066 N N . VAL A 1 636 ? 23.953 -24.656 -2.947 1 98.5 636 VAL A N 1
ATOM 5067 C CA . VAL A 1 636 ? 25.359 -24.422 -2.643 1 98.5 636 VAL A CA 1
ATOM 5068 C C . VAL A 1 636 ? 26.219 -25.562 -3.205 1 98.5 636 VAL A C 1
ATOM 5070 O O . VAL A 1 636 ? 27.234 -25.328 -3.848 1 98.5 636 VAL A O 1
ATOM 5073 N N . VAL A 1 637 ? 25.734 -26.797 -3.027 1 98.25 637 VAL A N 1
ATOM 5074 C CA . VAL A 1 637 ? 26.453 -27.969 -3.533 1 98.25 637 VAL A CA 1
ATOM 5075 C C . VAL A 1 637 ? 26.453 -27.953 -5.059 1 98.25 637 VAL A C 1
ATOM 5077 O O . VAL A 1 637 ? 27.484 -28.25 -5.688 1 98.25 637 VAL A O 1
ATOM 5080 N N . GLY A 1 638 ? 25.297 -27.656 -5.605 1 98.62 638 GLY A N 1
ATOM 5081 C CA . GLY A 1 638 ? 25.203 -27.547 -7.051 1 98.62 638 GLY A CA 1
ATOM 5082 C C . GLY A 1 638 ? 26.094 -26.469 -7.637 1 98.62 638 GLY A C 1
ATOM 5083 O O . GLY A 1 638 ? 26.688 -26.656 -8.695 1 98.62 638 GLY A O 1
ATOM 5084 N N . LEU A 1 639 ? 26.188 -25.328 -6.98 1 98.56 639 LEU A N 1
ATOM 5085 C CA . LEU A 1 639 ? 27.031 -24.234 -7.449 1 98.56 639 LEU A CA 1
ATOM 5086 C C . LEU A 1 639 ? 28.5 -24.656 -7.469 1 98.56 639 LEU A C 1
ATOM 5088 O O . LEU A 1 639 ? 29.234 -24.328 -8.398 1 98.56 639 LEU A O 1
ATOM 5092 N N . ALA A 1 640 ? 28.922 -25.375 -6.461 1 98.19 640 ALA A N 1
ATOM 5093 C CA . ALA A 1 640 ? 30.281 -25.891 -6.426 1 98.19 640 ALA A CA 1
ATOM 5094 C C . ALA A 1 640 ? 30.562 -26.797 -7.621 1 98.19 640 ALA A C 1
ATOM 5096 O O . ALA A 1 640 ? 31.641 -26.734 -8.219 1 98.19 640 ALA A O 1
ATOM 5097 N N . ALA A 1 641 ? 29.609 -27.625 -7.961 1 98.56 641 ALA A N 1
ATOM 5098 C CA . ALA A 1 641 ? 29.75 -28.5 -9.125 1 98.56 641 ALA A CA 1
ATOM 5099 C C . ALA A 1 641 ? 29.781 -27.703 -10.422 1 98.56 641 ALA A C 1
ATOM 5101 O O . ALA A 1 641 ? 30.484 -28.062 -11.367 1 98.56 641 ALA A O 1
ATOM 5102 N N . ALA A 1 642 ? 29.016 -26.672 -10.461 1 98.62 642 ALA A N 1
ATOM 5103 C CA . ALA A 1 642 ? 28.969 -25.797 -11.633 1 98.62 642 ALA A CA 1
ATOM 5104 C C . ALA A 1 642 ? 30.344 -25.172 -11.891 1 98.62 642 ALA A C 1
ATOM 5106 O O . ALA A 1 642 ? 30.766 -25.047 -13.047 1 98.62 642 ALA A O 1
ATOM 5107 N N . VAL A 1 643 ? 30.969 -24.75 -10.844 1 97.88 643 VAL A N 1
ATOM 5108 C CA . VAL A 1 643 ? 32.281 -24.125 -10.945 1 97.88 643 VAL A CA 1
ATOM 5109 C C . VAL A 1 643 ? 33.281 -25.109 -11.578 1 97.88 643 VAL A C 1
ATOM 5111 O O . VAL A 1 643 ? 34.094 -24.719 -12.406 1 97.88 643 VAL A O 1
ATOM 5114 N N . LYS A 1 644 ? 33.156 -26.344 -11.25 1 97.25 644 LYS A N 1
ATOM 5115 C CA . LYS A 1 644 ? 34.031 -27.359 -11.797 1 97.25 644 LYS A CA 1
ATOM 5116 C C . LYS A 1 644 ? 33.719 -27.641 -13.266 1 97.25 644 LYS A C 1
ATOM 5118 O O . LYS A 1 644 ? 34.625 -27.891 -14.07 1 97.25 644 LYS A O 1
ATOM 5123 N N . ALA A 1 645 ? 32.469 -27.594 -13.555 1 97.25 645 ALA A N 1
ATOM 5124 C CA . ALA A 1 645 ? 32.031 -27.969 -14.883 1 97.25 645 ALA A CA 1
ATOM 5125 C C . ALA A 1 645 ? 32.25 -26.844 -15.883 1 97.25 645 ALA A C 1
ATOM 5127 O O . ALA A 1 645 ? 32.469 -27.094 -17.062 1 97.25 645 ALA A O 1
ATOM 5128 N N . ALA A 1 646 ? 32.188 -25.641 -15.438 1 97.19 646 ALA A N 1
ATOM 5129 C CA . ALA A 1 646 ? 32.281 -24.469 -16.297 1 97.19 646 ALA A CA 1
ATOM 5130 C C . ALA A 1 646 ? 33.156 -23.391 -15.68 1 97.19 646 ALA A C 1
ATOM 5132 O O . ALA A 1 646 ? 32.719 -22.625 -14.836 1 97.19 646 ALA A O 1
ATOM 5133 N N . PRO A 1 647 ? 34.312 -23.188 -16.234 1 94.88 647 PRO A N 1
ATOM 5134 C CA . PRO A 1 647 ? 35.312 -22.281 -15.625 1 94.88 647 PRO A CA 1
ATOM 5135 C C . PRO A 1 647 ? 34.844 -20.812 -15.68 1 94.88 647 PRO A C 1
ATOM 5137 O O . PRO A 1 647 ? 35.438 -19.969 -15.008 1 94.88 647 PRO A O 1
ATOM 5140 N N . CYS A 1 648 ? 33.812 -20.484 -16.391 1 96.69 648 CYS A N 1
ATOM 5141 C CA . CYS A 1 648 ? 33.344 -19.125 -16.469 1 96.69 648 CYS A CA 1
ATOM 5142 C C . CYS A 1 648 ? 32.625 -18.719 -15.188 1 96.69 648 CYS A C 1
ATOM 5144 O O . CYS A 1 648 ? 32.438 -17.531 -14.938 1 96.69 648 CYS A O 1
ATOM 5146 N N . VAL A 1 649 ? 32.219 -19.641 -14.352 1 98.25 649 VAL A N 1
ATOM 5147 C CA . VAL A 1 649 ? 31.469 -19.359 -13.133 1 98.25 649 VAL A CA 1
ATOM 5148 C C . VAL A 1 649 ? 32.406 -18.797 -12.062 1 98.25 649 VAL A C 1
ATOM 5150 O O . VAL A 1 649 ? 33.375 -19.453 -11.703 1 98.25 649 VAL A O 1
ATOM 5153 N N . ASP A 1 650 ? 32.156 -17.609 -11.617 1 98.12 650 ASP A N 1
ATOM 5154 C CA . ASP A 1 650 ? 32.906 -17 -10.523 1 98.12 650 ASP A CA 1
ATOM 5155 C C . ASP A 1 650 ? 32.25 -17.234 -9.18 1 98.12 650 ASP A C 1
ATOM 5157 O O . ASP A 1 650 ? 31.25 -16.578 -8.852 1 98.12 650 ASP A O 1
ATOM 5161 N N . ALA A 1 651 ? 32.781 -18.016 -8.375 1 96.25 651 ALA A N 1
ATOM 5162 C CA . ALA A 1 651 ? 32.188 -18.422 -7.105 1 96.25 651 ALA A CA 1
ATOM 5163 C C . ALA A 1 651 ? 32.25 -17.281 -6.086 1 96.25 651 ALA A C 1
ATOM 5165 O O . ALA A 1 651 ? 31.578 -17.328 -5.055 1 96.25 651 ALA A O 1
ATOM 5166 N N . GLU A 1 652 ? 33.031 -16.234 -6.305 1 97 652 GLU A N 1
ATOM 5167 C CA . GLU A 1 652 ? 33.188 -15.141 -5.355 1 97 652 GLU A CA 1
ATOM 5168 C C . GLU A 1 652 ? 32.219 -14.008 -5.645 1 97 652 GLU A C 1
ATOM 5170 O O . GLU A 1 652 ? 32.031 -13.117 -4.812 1 97 652 GLU A O 1
ATOM 5175 N N . ARG A 1 653 ? 31.641 -14.023 -6.762 1 97.75 653 ARG A N 1
ATOM 5176 C CA . ARG A 1 653 ? 30.656 -13.023 -7.168 1 97.75 653 ARG A CA 1
ATOM 5177 C C . ARG A 1 653 ? 29.375 -13.688 -7.645 1 97.75 653 ARG A C 1
ATOM 5179 O O . ARG A 1 653 ? 29.062 -13.68 -8.844 1 97.75 653 ARG A O 1
ATOM 5186 N N . VAL A 1 654 ? 28.516 -14.125 -6.695 1 98.81 654 VAL A N 1
ATOM 5187 C CA . VAL A 1 654 ? 27.312 -14.867 -7.031 1 98.81 654 VAL A CA 1
ATOM 5188 C C . VAL A 1 654 ? 26.078 -14.117 -6.52 1 98.81 654 VAL A C 1
ATOM 5190 O O . VAL A 1 654 ? 26 -13.781 -5.336 1 98.81 654 VAL A O 1
ATOM 5193 N N . ALA A 1 655 ? 25.234 -13.828 -7.402 1 98.75 655 ALA A N 1
ATOM 5194 C CA . ALA A 1 655 ? 23.891 -13.367 -7.027 1 98.75 655 ALA A CA 1
ATOM 5195 C C . ALA A 1 655 ? 22.891 -14.508 -7.066 1 98.75 655 ALA A C 1
ATOM 5197 O O . ALA A 1 655 ? 22.938 -15.367 -7.957 1 98.75 655 ALA A O 1
ATOM 5198 N N . ILE A 1 656 ? 22.031 -14.586 -6.109 1 98.81 656 ILE A N 1
ATOM 5199 C CA . ILE A 1 656 ? 20.891 -15.5 -6.145 1 98.81 656 ILE A CA 1
ATOM 5200 C C . ILE A 1 656 ? 19.625 -14.727 -6.504 1 98.81 656 ILE A C 1
ATOM 5202 O O . ILE A 1 656 ? 19.297 -13.734 -5.855 1 98.81 656 ILE A O 1
ATOM 5206 N N . LEU A 1 657 ? 19 -15.125 -7.555 1 98.38 657 LEU A N 1
ATOM 5207 C CA . LEU A 1 657 ? 17.859 -14.414 -8.109 1 98.38 657 LEU A CA 1
ATOM 5208 C C . LEU A 1 657 ? 16.703 -15.367 -8.367 1 98.38 657 LEU A C 1
ATOM 5210 O O . LEU A 1 657 ? 16.891 -16.469 -8.906 1 98.38 657 LEU A O 1
ATOM 5214 N N . GLY A 1 658 ? 15.508 -14.961 -7.961 1 97.69 658 GLY A N 1
ATOM 5215 C CA . GLY A 1 658 ? 14.336 -15.773 -8.25 1 97.69 658 GLY A CA 1
ATOM 5216 C C . GLY A 1 658 ? 13.031 -15.023 -8.023 1 97.69 658 GLY A C 1
ATOM 5217 O O . GLY A 1 658 ? 13.031 -13.883 -7.574 1 97.69 658 GLY A O 1
ATOM 5218 N N . TRP A 1 659 ? 11.898 -15.633 -8.391 1 96.88 659 TRP A N 1
ATOM 5219 C CA . TRP A 1 659 ? 10.555 -15.078 -8.297 1 96.88 659 TRP A CA 1
ATOM 5220 C C . TRP A 1 659 ? 9.617 -16.031 -7.559 1 96.88 659 TRP A C 1
ATOM 5222 O O . TRP A 1 659 ? 9.758 -17.25 -7.664 1 96.88 659 TRP A O 1
ATOM 5232 N N . SER A 1 660 ? 8.641 -15.531 -6.777 1 97.44 660 SER A N 1
ATOM 5233 C CA . SER A 1 660 ? 7.715 -16.344 -6 1 97.44 660 SER A CA 1
ATOM 5234 C C . SER A 1 660 ? 8.461 -17.234 -5.016 1 97.44 660 SER A C 1
ATOM 5236 O O . SER A 1 660 ? 9.25 -16.75 -4.207 1 97.44 660 SER A O 1
ATOM 5238 N N . TYR A 1 661 ? 8.375 -18.562 -5.16 1 98.19 661 TYR A N 1
ATOM 5239 C CA . TYR A 1 661 ? 9.18 -19.453 -4.324 1 98.19 661 TYR A CA 1
ATOM 5240 C C . TYR A 1 661 ? 10.664 -19.188 -4.539 1 98.19 661 TYR A C 1
ATOM 5242 O O . TYR A 1 661 ? 11.461 -19.297 -3.598 1 98.19 661 TYR A O 1
ATOM 5250 N N . GLY A 1 662 ? 11.047 -18.844 -5.758 1 98.19 662 GLY A N 1
ATOM 5251 C CA . GLY A 1 662 ? 12.43 -18.469 -6.023 1 98.19 662 GLY A CA 1
ATOM 5252 C C . GLY A 1 662 ? 12.867 -17.219 -5.281 1 98.19 662 GLY A C 1
ATOM 5253 O O . GLY A 1 662 ? 14.016 -17.125 -4.848 1 98.19 662 GLY A O 1
ATOM 5254 N N . GLY A 1 663 ? 11.953 -16.25 -5.227 1 98.75 663 GLY A N 1
ATOM 5255 C CA . GLY A 1 663 ? 12.242 -15.086 -4.402 1 98.75 663 GLY A CA 1
ATOM 5256 C C . GLY A 1 663 ? 12.43 -15.43 -2.936 1 98.75 663 GLY A C 1
ATOM 5257 O O . GLY A 1 663 ? 13.297 -14.859 -2.268 1 98.75 663 GLY A O 1
ATOM 5258 N N . TYR A 1 664 ? 11.57 -16.344 -2.453 1 98.69 664 TYR A N 1
ATOM 5259 C CA . TYR A 1 664 ? 11.703 -16.906 -1.116 1 98.69 664 TYR A CA 1
ATOM 5260 C C . TYR A 1 664 ? 13.07 -17.531 -0.922 1 98.69 664 TYR A C 1
ATOM 5262 O O . TYR A 1 664 ? 13.742 -17.297 0.084 1 98.69 664 TYR A O 1
ATOM 5270 N N . MET A 1 665 ? 13.586 -18.219 -1.914 1 98.75 665 MET A N 1
ATOM 5271 C CA . MET A 1 665 ? 14.898 -18.875 -1.875 1 98.75 665 MET A CA 1
ATOM 5272 C C . MET A 1 665 ? 16.016 -17.828 -1.892 1 98.75 665 MET A C 1
ATOM 5274 O O . MET A 1 665 ? 17.031 -18 -1.202 1 98.75 665 MET A O 1
ATOM 5278 N N . ALA A 1 666 ? 15.844 -16.828 -2.693 1 98.88 666 ALA A N 1
ATOM 5279 C CA . ALA A 1 666 ? 16.859 -15.781 -2.766 1 98.88 666 ALA A CA 1
ATOM 5280 C C . ALA A 1 666 ? 17.078 -15.141 -1.398 1 98.88 666 ALA A C 1
ATOM 5282 O O . ALA A 1 666 ? 18.219 -14.914 -0.988 1 98.88 666 ALA A O 1
ATOM 5283 N N . LEU A 1 667 ? 16.016 -14.891 -0.696 1 98.88 667 LEU A N 1
ATOM 5284 C CA . LEU A 1 667 ? 16.094 -14.258 0.616 1 98.88 667 LEU A CA 1
ATOM 5285 C C . LEU A 1 667 ? 16.703 -15.211 1.642 1 98.88 667 LEU A C 1
ATOM 5287 O O . LEU A 1 667 ? 17.531 -14.797 2.455 1 98.88 667 LEU A O 1
ATOM 5291 N N . HIS A 1 668 ? 16.297 -16.484 1.624 1 98.75 668 HIS A N 1
ATOM 5292 C CA . HIS A 1 668 ? 16.938 -17.469 2.488 1 98.75 668 HIS A CA 1
ATOM 5293 C C . HIS A 1 668 ? 18.422 -17.578 2.199 1 98.75 668 HIS A C 1
ATOM 5295 O O . HIS A 1 668 ? 19.234 -17.688 3.123 1 98.75 668 HIS A O 1
ATOM 5301 N N . GLY A 1 669 ? 18.766 -17.609 0.898 1 98.69 669 GLY A N 1
ATOM 5302 C CA . GLY A 1 669 ? 20.156 -17.766 0.499 1 98.69 669 GLY A CA 1
ATOM 5303 C C . GLY A 1 669 ? 21.062 -16.688 1.062 1 98.69 669 GLY A C 1
ATOM 5304 O O . GLY A 1 669 ? 22.094 -16.984 1.658 1 98.69 669 GLY A O 1
ATOM 5305 N N . ILE A 1 670 ? 20.656 -15.406 0.918 1 98.56 670 ILE A N 1
ATOM 5306 C CA . ILE A 1 670 ? 21.5 -14.289 1.331 1 98.56 670 ILE A CA 1
ATOM 5307 C C . ILE A 1 670 ? 21.578 -14.242 2.855 1 98.56 670 ILE A C 1
ATOM 5309 O O . ILE A 1 670 ? 22.609 -13.844 3.416 1 98.56 670 ILE A O 1
ATOM 5313 N N . ALA A 1 671 ? 20.531 -14.633 3.559 1 98.44 671 ALA A N 1
ATOM 5314 C CA . ALA A 1 671 ? 20.5 -14.609 5.02 1 98.44 671 ALA A CA 1
ATOM 5315 C C . ALA A 1 671 ? 21.328 -15.75 5.605 1 98.44 671 ALA A C 1
ATOM 5317 O O . ALA A 1 671 ? 22.094 -15.547 6.555 1 98.44 671 ALA A O 1
ATOM 5318 N N . LYS A 1 672 ? 21.219 -16.984 5.043 1 97.94 672 LYS A N 1
ATOM 5319 C CA . LYS A 1 672 ? 21.797 -18.188 5.637 1 97.94 672 LYS A CA 1
ATOM 5320 C C . LYS A 1 672 ? 23.234 -18.406 5.156 1 97.94 672 LYS A C 1
ATOM 5322 O O . LYS A 1 672 ? 24.062 -18.953 5.883 1 97.94 672 LYS A O 1
ATOM 5327 N N . ARG A 1 673 ? 23.484 -18.016 3.881 1 98.25 673 ARG A N 1
ATOM 5328 C CA . ARG A 1 673 ? 24.797 -18.281 3.301 1 98.25 673 ARG A CA 1
ATOM 5329 C C . ARG A 1 673 ? 25.375 -17.031 2.66 1 98.25 673 ARG A C 1
ATOM 5331 O O . ARG A 1 673 ? 25.719 -17.031 1.478 1 98.25 673 ARG A O 1
ATOM 5338 N N . PRO A 1 674 ? 25.531 -16 3.486 1 97 674 PRO A N 1
ATOM 5339 C CA . PRO A 1 674 ? 26.141 -14.773 2.959 1 97 674 PRO A CA 1
ATOM 5340 C C . PRO A 1 674 ? 27.578 -14.977 2.512 1 97 674 PRO A C 1
ATOM 5342 O O . PRO A 1 674 ? 28.141 -14.125 1.814 1 97 674 PRO A O 1
ATOM 5345 N N . ASP A 1 675 ? 28.219 -16.062 2.906 1 97.12 675 ASP A N 1
ATOM 5346 C CA . ASP A 1 675 ? 29.562 -16.406 2.471 1 97.12 675 ASP A CA 1
ATOM 5347 C C . ASP A 1 675 ? 29.578 -16.797 0.995 1 97.12 675 ASP A C 1
ATOM 5349 O O . ASP A 1 675 ? 30.609 -16.656 0.322 1 97.12 675 ASP A O 1
ATOM 5353 N N . ILE A 1 676 ? 28.453 -17.266 0.489 1 98.19 676 ILE A N 1
ATOM 5354 C CA . ILE A 1 676 ? 28.344 -17.734 -0.888 1 98.19 676 ILE A CA 1
ATOM 5355 C C . ILE A 1 676 ? 27.625 -16.703 -1.739 1 98.19 676 ILE A C 1
ATOM 5357 O O . ILE A 1 676 ? 28.141 -16.266 -2.773 1 98.19 676 ILE A O 1
ATOM 5361 N N . PHE A 1 677 ? 26.453 -16.344 -1.282 1 98.62 677 PHE A N 1
ATOM 5362 C CA . PHE A 1 677 ? 25.625 -15.422 -2.035 1 98.62 677 PHE A CA 1
ATOM 5363 C C . PHE A 1 677 ? 25.891 -13.977 -1.62 1 98.62 677 PHE A C 1
ATOM 5365 O O . PHE A 1 677 ? 25.562 -13.578 -0.497 1 98.62 677 PHE A O 1
ATOM 5372 N N . LYS A 1 678 ? 26.312 -13.141 -2.57 1 98.25 678 LYS A N 1
ATOM 5373 C CA . LYS A 1 678 ? 26.734 -11.781 -2.268 1 98.25 678 LYS A CA 1
ATOM 5374 C C . LYS A 1 678 ? 25.609 -10.781 -2.496 1 98.25 678 LYS A C 1
ATOM 5376 O O . LYS A 1 678 ? 25.609 -9.695 -1.91 1 98.25 678 LYS A O 1
ATOM 5381 N N . VAL A 1 679 ? 24.719 -11.133 -3.391 1 98.44 679 VAL A N 1
ATOM 5382 C CA . VAL A 1 679 ? 23.594 -10.289 -3.75 1 98.44 679 VAL A CA 1
ATOM 5383 C C . VAL A 1 679 ? 22.328 -11.141 -3.908 1 98.44 679 VAL A C 1
ATOM 5385 O O . VAL A 1 679 ? 22.406 -12.273 -4.387 1 98.44 679 VAL A O 1
ATOM 5388 N N . ALA A 1 680 ? 21.203 -10.656 -3.457 1 98.88 680 ALA A N 1
ATOM 5389 C CA . ALA A 1 680 ? 19.922 -11.336 -3.646 1 98.88 680 ALA A CA 1
ATOM 5390 C C . ALA A 1 680 ? 18.906 -10.422 -4.34 1 98.88 680 ALA A C 1
ATOM 5392 O O . ALA A 1 680 ? 18.766 -9.258 -3.971 1 98.88 680 ALA A O 1
ATOM 5393 N N . VAL A 1 681 ? 18.312 -10.883 -5.371 1 98.75 681 VAL A N 1
ATOM 5394 C CA . VAL A 1 681 ? 17.172 -10.25 -6.027 1 98.75 681 VAL A CA 1
ATOM 5395 C C . VAL A 1 681 ? 15.938 -11.133 -5.863 1 98.75 681 VAL A C 1
ATOM 5397 O O . VAL A 1 681 ? 15.891 -12.258 -6.371 1 98.75 681 VAL A O 1
ATOM 5400 N N . SER A 1 682 ? 14.953 -10.617 -5.207 1 98.88 682 SER A N 1
ATOM 5401 C CA . SER A 1 682 ? 13.781 -11.398 -4.82 1 98.88 682 SER A CA 1
ATOM 5402 C C . SER A 1 682 ? 12.5 -10.781 -5.383 1 98.88 682 SER A C 1
ATOM 5404 O O . SER A 1 682 ? 12.125 -9.672 -5.008 1 98.88 682 SER A O 1
ATOM 5406 N N . GLY A 1 683 ? 11.812 -11.539 -6.262 1 98.62 683 GLY A N 1
ATOM 5407 C CA . GLY A 1 683 ? 10.547 -11.086 -6.812 1 98.62 683 GLY A CA 1
ATOM 5408 C C . GLY A 1 683 ? 9.344 -11.758 -6.168 1 98.62 683 GLY A C 1
ATOM 5409 O O . GLY A 1 683 ? 9.281 -12.984 -6.082 1 98.62 683 GLY A O 1
ATOM 5410 N N . ALA A 1 684 ? 8.422 -11.023 -5.66 1 98.31 684 ALA A N 1
ATOM 5411 C CA . ALA A 1 684 ? 7.137 -11.43 -5.105 1 98.31 684 ALA A CA 1
ATOM 5412 C C . ALA A 1 684 ? 7.297 -12.617 -4.164 1 98.31 684 ALA A C 1
ATOM 5414 O O . ALA A 1 684 ? 6.598 -13.625 -4.301 1 98.31 684 ALA A O 1
ATOM 5415 N N . PRO A 1 685 ? 8.117 -12.5 -3.201 1 98.62 685 PRO A N 1
ATOM 5416 C CA . PRO A 1 685 ? 8.438 -13.648 -2.344 1 98.62 685 PRO A CA 1
ATOM 5417 C C . PRO A 1 685 ? 7.363 -13.914 -1.292 1 98.62 685 PRO A C 1
ATOM 5419 O O . PRO A 1 685 ? 6.73 -12.977 -0.799 1 98.62 685 PRO A O 1
ATOM 5422 N N . VAL A 1 686 ? 7.18 -15.18 -0.945 1 98.5 686 VAL A N 1
ATOM 5423 C CA . VAL A 1 686 ? 6.574 -15.531 0.338 1 98.5 686 VAL A CA 1
ATOM 5424 C C . VAL A 1 686 ? 7.594 -15.328 1.458 1 98.5 686 VAL A C 1
ATOM 5426 O O . VAL A 1 686 ? 8.734 -15.797 1.364 1 98.5 686 VAL A O 1
ATOM 5429 N N . THR A 1 687 ? 7.242 -14.578 2.479 1 98.69 687 THR A N 1
ATOM 5430 C CA . THR A 1 687 ? 8.203 -14.328 3.547 1 98.69 687 THR A CA 1
ATOM 5431 C C . THR A 1 687 ? 7.738 -14.969 4.852 1 98.69 687 THR A C 1
ATOM 5433 O O . THR A 1 687 ? 8.539 -15.164 5.773 1 98.69 687 THR A O 1
ATOM 5436 N N . ASP A 1 688 ? 6.453 -15.25 4.949 1 98.31 688 ASP A N 1
ATOM 5437 C CA . ASP A 1 688 ? 5.836 -15.961 6.07 1 98.31 688 ASP A CA 1
ATOM 5438 C C . ASP A 1 688 ? 4.625 -16.766 5.609 1 98.31 688 ASP A C 1
ATOM 5440 O O . ASP A 1 688 ? 3.574 -16.203 5.305 1 98.31 688 ASP A O 1
ATOM 5444 N N . TYR A 1 689 ? 4.754 -18.078 5.695 1 98.31 689 TYR A N 1
ATOM 5445 C CA . TYR A 1 689 ? 3.748 -18.969 5.133 1 98.31 689 TYR A CA 1
ATOM 5446 C C . TYR A 1 689 ? 2.449 -18.891 5.926 1 98.31 689 TYR A C 1
ATOM 5448 O O . TYR A 1 689 ? 1.408 -19.375 5.469 1 98.31 689 TYR A O 1
ATOM 5456 N N . ARG A 1 690 ? 2.375 -18.297 7.07 1 97.19 690 ARG A N 1
ATOM 5457 C CA . ARG A 1 690 ? 1.138 -18.094 7.816 1 97.19 690 ARG A CA 1
ATOM 5458 C C . ARG A 1 690 ? 0.189 -17.172 7.059 1 97.19 690 ARG A C 1
ATOM 5460 O O . ARG A 1 690 ? -1.005 -17.109 7.359 1 97.19 690 ARG A O 1
ATOM 5467 N N . TRP A 1 691 ? 0.809 -16.469 6.043 1 97.94 691 TRP A N 1
ATOM 5468 C CA . TRP A 1 691 ? 0.016 -15.516 5.281 1 97.94 691 TRP A CA 1
ATOM 5469 C C . TRP A 1 691 ? -0.298 -16.062 3.889 1 97.94 691 TRP A C 1
ATOM 5471 O O . TRP A 1 691 ? -0.854 -15.344 3.051 1 97.94 691 TRP A O 1
ATOM 5481 N N . TYR A 1 692 ? 0.064 -17.266 3.584 1 97.88 692 TYR A N 1
ATOM 5482 C CA . TYR A 1 692 ? -0.265 -17.891 2.309 1 97.88 692 TYR A CA 1
ATOM 5483 C C . TYR A 1 692 ? -1.486 -18.781 2.441 1 97.88 692 TYR A C 1
ATOM 5485 O O . TYR A 1 692 ? -2.055 -18.922 3.529 1 97.88 692 TYR A O 1
ATOM 5493 N N . ASP A 1 693 ? -1.968 -19.406 1.383 1 97.19 693 ASP A N 1
ATOM 5494 C CA . ASP A 1 693 ? -3.254 -20.094 1.428 1 97.19 693 ASP A CA 1
ATOM 5495 C C . ASP A 1 693 ? -3.111 -21.484 2.055 1 97.19 693 ASP A C 1
ATOM 5497 O O . ASP A 1 693 ? -2.01 -22.031 2.107 1 97.19 693 ASP A O 1
ATOM 5501 N N . THR A 1 694 ? -4.168 -22.094 2.479 1 97.06 694 THR A N 1
ATOM 5502 C CA . THR A 1 694 ? -4.207 -23.375 3.18 1 97.06 694 THR A CA 1
ATOM 5503 C C . THR A 1 694 ? -3.824 -24.516 2.242 1 97.06 694 THR A C 1
ATOM 5505 O O . THR A 1 694 ? -3.045 -25.391 2.615 1 97.06 694 THR A O 1
ATOM 5508 N N . GLY A 1 695 ? -4.371 -24.531 0.955 1 96.25 695 GLY A N 1
ATOM 5509 C CA . GLY A 1 695 ? -4.18 -25.641 0.039 1 96.25 695 GLY A CA 1
ATOM 5510 C C . GLY A 1 695 ? -2.719 -25.922 -0.257 1 96.25 695 GLY A C 1
ATOM 5511 O O . GLY A 1 695 ? -2.311 -27.094 -0.345 1 96.25 695 GLY A O 1
ATOM 5512 N N . TYR A 1 696 ? -1.927 -24.906 -0.297 1 96.69 696 TYR A N 1
ATOM 5513 C CA . TYR A 1 696 ? -0.496 -25.016 -0.557 1 96.69 696 TYR A CA 1
ATOM 5514 C C . TYR A 1 696 ? 0.274 -25.25 0.737 1 96.69 696 TYR A C 1
ATOM 5516 O O . TYR A 1 696 ? 1.034 -26.219 0.848 1 96.69 696 TYR A O 1
ATOM 5524 N N . THR A 1 697 ? 0.071 -24.453 1.711 1 97.81 697 THR A N 1
ATOM 5525 C CA . THR A 1 697 ? 0.928 -24.359 2.889 1 97.81 697 THR A CA 1
ATOM 5526 C C . THR A 1 697 ? 0.764 -25.594 3.771 1 97.81 697 THR A C 1
ATOM 5528 O O . THR A 1 697 ? 1.752 -26.188 4.215 1 97.81 697 THR A O 1
ATOM 5531 N N . GLU A 1 698 ? -0.487 -26 4.012 1 97.44 698 GLU A N 1
ATOM 5532 C CA . GLU A 1 698 ? -0.724 -27.094 4.953 1 97.44 698 GLU A CA 1
ATOM 5533 C C . GLU A 1 698 ? -0.327 -28.438 4.355 1 97.44 698 GLU A C 1
ATOM 5535 O O . GLU A 1 698 ? -0.092 -29.406 5.086 1 97.44 698 GLU A O 1
ATOM 5540 N N . ARG A 1 699 ? -0.255 -28.453 3.025 1 96.31 699 ARG A N 1
ATOM 5541 C CA . ARG A 1 699 ? 0.271 -29.609 2.318 1 96.31 699 ARG A CA 1
ATOM 5542 C C . ARG A 1 699 ? 1.715 -29.891 2.723 1 96.31 699 ARG A C 1
ATOM 5544 O O . ARG A 1 699 ? 2.092 -31.047 2.949 1 96.31 699 ARG A O 1
ATOM 5551 N N . TYR A 1 700 ? 2.504 -28.844 2.895 1 97.31 700 TYR A N 1
ATOM 5552 C CA . TYR A 1 700 ? 3.943 -29 3.082 1 97.31 700 TYR A CA 1
ATOM 5553 C C . TYR A 1 700 ? 4.336 -28.75 4.535 1 97.31 700 TYR A C 1
ATOM 5555 O O . TYR A 1 700 ? 5.312 -29.328 5.023 1 97.31 700 TYR A O 1
ATOM 5563 N N . LEU A 1 701 ? 3.551 -27.906 5.262 1 97.5 701 LEU A N 1
ATOM 5564 C CA . LEU A 1 701 ? 4.031 -27.484 6.566 1 97.5 701 LEU A CA 1
ATOM 5565 C C . LEU A 1 701 ? 3.076 -27.922 7.672 1 97.5 701 LEU A C 1
ATOM 5567 O O . LEU A 1 701 ? 3.365 -27.75 8.859 1 97.5 701 LEU A O 1
ATOM 5571 N N . GLY A 1 702 ? 1.945 -28.484 7.301 1 96.31 702 GLY A N 1
ATOM 5572 C CA . GLY A 1 702 ? 0.974 -28.891 8.305 1 96.31 702 GLY A CA 1
ATOM 5573 C C . GLY A 1 702 ? 0.07 -27.766 8.758 1 96.31 702 GLY A C 1
ATOM 5574 O O . GLY A 1 702 ? 0.108 -26.672 8.195 1 96.31 702 GLY A O 1
ATOM 5575 N N . VAL A 1 703 ? -0.78 -28.047 9.727 1 96.06 703 VAL A N 1
ATOM 5576 C CA . VAL A 1 703 ? -1.797 -27.094 10.188 1 96.06 703 VAL A CA 1
ATOM 5577 C C . VAL A 1 703 ? -1.339 -26.438 11.484 1 96.06 703 VAL A C 1
ATOM 5579 O O . VAL A 1 703 ? -1.086 -27.109 12.477 1 96.06 703 VAL A O 1
ATOM 5582 N N . PRO A 1 704 ? -1.235 -25.078 11.484 1 92.44 704 PRO A N 1
ATOM 5583 C CA . PRO A 1 704 ? -0.995 -24.406 12.766 1 92.44 704 PRO A CA 1
ATOM 5584 C C . PRO A 1 704 ? -2.205 -24.453 13.695 1 92.44 704 PRO A C 1
ATOM 5586 O O . PRO A 1 704 ? -3.346 -24.5 13.227 1 92.44 704 PRO A O 1
ATOM 5589 N N . PRO A 1 705 ? -1.879 -24.422 15.031 1 86.94 705 PRO A N 1
ATOM 5590 C CA . PRO A 1 705 ? -0.597 -24.297 15.727 1 86.94 705 PRO A CA 1
ATOM 5591 C C . PRO A 1 705 ? 0.098 -25.641 15.945 1 86.94 705 PRO A C 1
ATOM 5593 O O . PRO A 1 705 ? 1.192 -25.688 16.516 1 86.94 705 PRO A O 1
ATOM 5596 N N . LEU A 1 706 ? -0.459 -26.766 15.406 1 82.75 706 LEU A N 1
ATOM 5597 C CA . LEU A 1 706 ? 0.103 -28.094 15.625 1 82.75 706 LEU A CA 1
ATOM 5598 C C . LEU A 1 706 ? 1.495 -28.203 15.008 1 82.75 706 LEU A C 1
ATOM 5600 O O . LEU A 1 706 ? 2.316 -29 15.461 1 82.75 706 LEU A O 1
ATOM 5604 N N . SER A 1 707 ? 1.78 -27.391 14.031 1 90 707 SER A N 1
ATOM 5605 C CA . SER A 1 707 ? 3.045 -27.453 13.305 1 90 707 SER A CA 1
ATOM 5606 C C . SER A 1 707 ? 3.775 -26.109 13.359 1 90 707 SER A C 1
ATOM 5608 O O . SER A 1 707 ? 4.395 -25.703 12.375 1 90 707 SER A O 1
ATOM 5610 N N . ASP A 1 708 ? 3.717 -25.438 14.43 1 91.44 708 ASP A N 1
ATOM 5611 C CA . ASP A 1 708 ? 4.23 -24.078 14.555 1 91.44 708 ASP A CA 1
ATOM 5612 C C . ASP A 1 708 ? 5.734 -24.031 14.281 1 91.44 708 ASP A C 1
ATOM 5614 O O . ASP A 1 708 ? 6.238 -23.062 13.711 1 91.44 708 ASP A O 1
ATOM 5618 N N . ARG A 1 709 ? 6.43 -25.062 14.727 1 94.81 709 ARG A N 1
ATOM 5619 C CA . ARG A 1 709 ? 7.875 -25.094 14.523 1 94.81 709 ARG A CA 1
ATOM 5620 C C . ARG A 1 709 ? 8.219 -25.062 13.039 1 94.81 709 ARG A C 1
ATOM 5622 O O . ARG A 1 709 ? 9.172 -24.391 12.633 1 94.81 709 ARG A O 1
ATOM 5629 N N . ALA A 1 710 ? 7.477 -25.812 12.156 1 96.94 710 ALA A N 1
ATOM 5630 C CA . ALA A 1 710 ? 7.688 -25.828 10.711 1 96.94 710 ALA A CA 1
ATOM 5631 C C . ALA A 1 710 ? 7.539 -24.422 10.125 1 96.94 710 ALA A C 1
ATOM 5633 O O . ALA A 1 710 ? 8.312 -24.016 9.258 1 96.94 710 ALA A O 1
ATOM 5634 N N . TYR A 1 711 ? 6.555 -23.719 10.648 1 97.56 711 TYR A N 1
ATOM 5635 C CA . TYR A 1 711 ? 6.305 -22.359 10.18 1 97.56 711 TYR A CA 1
ATOM 5636 C C . TYR A 1 711 ? 7.414 -21.406 10.625 1 97.56 711 TYR A C 1
ATOM 5638 O O . TYR A 1 711 ? 7.824 -20.531 9.875 1 97.56 711 TYR A O 1
ATOM 5646 N N . GLU A 1 712 ? 7.945 -21.594 11.836 1 96.69 712 GLU A N 1
ATOM 5647 C CA . GLU A 1 712 ? 9.016 -20.75 12.367 1 96.69 712 GLU A CA 1
ATOM 5648 C C . GLU A 1 712 ? 10.305 -20.938 11.578 1 96.69 712 GLU A C 1
ATOM 5650 O O . GLU A 1 712 ? 10.953 -19.953 11.203 1 96.69 712 GLU A O 1
ATOM 5655 N N . VAL A 1 713 ? 10.586 -22.172 11.273 1 95.69 713 VAL A N 1
ATOM 5656 C CA . VAL A 1 713 ? 11.844 -22.469 10.609 1 95.69 713 VAL A CA 1
ATOM 5657 C C . VAL A 1 713 ? 11.781 -22.047 9.148 1 95.69 713 VAL A C 1
ATOM 5659 O O . VAL A 1 713 ? 12.797 -21.672 8.555 1 95.69 713 VAL A O 1
ATOM 5662 N N . SER A 1 714 ? 10.578 -21.984 8.57 1 98 714 SER A N 1
ATOM 5663 C CA . SER A 1 714 ? 10.406 -21.688 7.152 1 98 714 SER A CA 1
ATOM 5664 C C . SER A 1 714 ? 10.172 -20.188 6.934 1 98 714 SER A C 1
ATOM 5666 O O . SER A 1 714 ? 9.992 -19.75 5.797 1 98 714 SER A O 1
ATOM 5668 N N . SER A 1 715 ? 10.18 -19.406 7.977 1 98.19 715 SER A N 1
ATOM 5669 C CA . SER A 1 715 ? 9.852 -17.984 7.871 1 98.19 715 SER A CA 1
ATOM 5670 C C . SER A 1 715 ? 11.102 -17.156 7.602 1 98.19 715 SER A C 1
ATOM 5672 O O . SER A 1 715 ? 12.031 -17.141 8.406 1 98.19 715 SER A O 1
ATOM 5674 N N . VAL A 1 716 ? 11.117 -16.359 6.508 1 98.44 716 VAL A N 1
ATOM 5675 C CA . VAL A 1 716 ? 12.203 -15.438 6.191 1 98.44 716 VAL A CA 1
ATOM 5676 C C . VAL A 1 716 ? 12.203 -14.273 7.184 1 98.44 716 VAL A C 1
ATOM 5678 O O . VAL A 1 716 ? 13.258 -13.758 7.547 1 98.44 716 VAL A O 1
ATOM 5681 N N . VAL A 1 717 ? 11.023 -13.828 7.609 1 98.44 717 VAL A N 1
ATOM 5682 C CA . VAL A 1 717 ? 10.852 -12.711 8.531 1 98.44 717 VAL A CA 1
ATOM 5683 C C . VAL A 1 717 ? 11.68 -12.961 9.797 1 98.44 717 VAL A C 1
ATOM 5685 O O . VAL A 1 717 ? 12.281 -12.031 10.336 1 98.44 717 VAL A O 1
ATOM 5688 N N . ASN A 1 718 ? 11.766 -14.219 10.25 1 97.75 718 ASN A N 1
ATOM 5689 C CA . ASN A 1 718 ? 12.492 -14.578 11.461 1 97.75 718 ASN A CA 1
ATOM 5690 C C . ASN A 1 718 ? 14 -14.531 11.25 1 97.75 718 ASN A C 1
ATOM 5692 O O . ASN A 1 718 ? 14.766 -14.594 12.219 1 97.75 718 ASN A O 1
ATOM 5696 N N . LEU A 1 719 ? 14.438 -14.344 10.016 1 98.31 719 LEU A N 1
ATOM 5697 C CA . LEU A 1 719 ? 15.859 -14.328 9.703 1 98.31 719 LEU A CA 1
ATOM 5698 C C . LEU A 1 719 ? 16.359 -12.891 9.508 1 98.31 719 LEU A C 1
ATOM 5700 O O . LEU A 1 719 ? 17.5 -12.68 9.109 1 98.31 719 LEU A O 1
ATOM 5704 N N . ALA A 1 720 ? 15.578 -11.906 9.773 1 98.25 720 ALA A N 1
ATOM 5705 C CA . ALA A 1 720 ? 15.867 -10.508 9.445 1 98.25 720 ALA A CA 1
ATOM 5706 C C . ALA A 1 720 ? 17.234 -10.094 10 1 98.25 720 ALA A C 1
ATOM 5708 O O . ALA A 1 720 ? 18 -9.406 9.312 1 98.25 720 ALA A O 1
ATOM 5709 N N . SER A 1 721 ? 17.625 -10.469 11.219 1 97.62 721 SER A N 1
ATOM 5710 C CA . SER A 1 721 ? 18.859 -10.055 11.859 1 97.62 721 SER A CA 1
ATOM 5711 C C . SER A 1 721 ? 20.078 -10.633 11.141 1 97.62 721 SER A C 1
ATOM 5713 O O . SER A 1 721 ? 21.203 -10.156 11.32 1 97.62 721 SER A O 1
ATOM 5715 N N . LYS A 1 722 ? 19.828 -11.672 10.312 1 98 722 LYS A N 1
ATOM 5716 C CA . LYS A 1 722 ? 20.922 -12.352 9.625 1 98 722 LYS A CA 1
ATOM 5717 C C . LYS A 1 722 ? 21.188 -11.734 8.258 1 98 722 LYS A C 1
ATOM 5719 O O . LYS A 1 722 ? 22.141 -12.109 7.574 1 98 722 LYS A O 1
ATOM 5724 N N . PHE A 1 723 ? 20.375 -10.828 7.812 1 98.31 723 PHE A N 1
ATOM 5725 C CA . PHE A 1 723 ? 20.578 -10.164 6.535 1 98.31 723 PHE A CA 1
ATOM 5726 C C . PHE A 1 723 ? 21.844 -9.305 6.57 1 98.31 723 PHE A C 1
ATOM 5728 O O . PHE A 1 723 ? 22.312 -8.945 7.648 1 98.31 723 PHE A O 1
ATOM 5735 N N . PRO A 1 724 ? 22.375 -8.953 5.461 1 97.06 724 PRO A N 1
ATOM 5736 C CA . PRO A 1 724 ? 23.625 -8.188 5.406 1 97.06 724 PRO A CA 1
ATOM 5737 C C . PRO A 1 724 ? 23.484 -6.781 5.988 1 97.06 724 PRO A C 1
ATOM 5739 O O . PRO A 1 724 ? 22.438 -6.141 5.812 1 97.06 724 PRO A O 1
ATOM 5742 N N . ASP A 1 725 ? 24.578 -6.258 6.566 1 95 725 ASP A N 1
ATOM 5743 C CA . ASP A 1 725 ? 24.625 -4.898 7.094 1 95 725 ASP A CA 1
ATOM 5744 C C . ASP A 1 725 ? 25.047 -3.904 6.012 1 95 725 ASP A C 1
ATOM 5746 O O . ASP A 1 725 ? 24.859 -2.693 6.168 1 95 725 ASP A O 1
ATOM 5750 N N . LYS A 1 726 ? 25.609 -4.434 4.984 1 95.88 726 LYS A N 1
ATOM 5751 C CA . LYS A 1 726 ? 26.078 -3.588 3.885 1 95.88 726 LYS A CA 1
ATOM 5752 C C . LYS A 1 726 ? 24.953 -3.303 2.898 1 95.88 726 LYS A C 1
ATOM 5754 O O . LYS A 1 726 ? 24.188 -4.207 2.527 1 95.88 726 LYS A O 1
ATOM 5759 N N . PRO A 1 727 ? 24.812 -2.055 2.434 1 95.44 727 PRO A N 1
ATOM 5760 C CA . PRO A 1 727 ? 23.797 -1.73 1.431 1 95.44 727 PRO A CA 1
ATOM 5761 C C . PRO A 1 727 ? 24.109 -2.336 0.062 1 95.44 727 PRO A C 1
ATOM 5763 O O . PRO A 1 727 ? 25.25 -2.707 -0.21 1 95.44 727 PRO A O 1
ATOM 5766 N N . GLY A 1 728 ? 23.047 -2.49 -0.759 1 95.94 728 GLY A N 1
ATOM 5767 C CA . GLY A 1 728 ? 23.234 -2.949 -2.127 1 95.94 728 GLY A CA 1
ATOM 5768 C C . GLY A 1 728 ? 23.25 -4.461 -2.254 1 95.94 728 GLY A C 1
ATOM 5769 O O . GLY A 1 728 ? 23.625 -4.996 -3.301 1 95.94 728 GLY A O 1
ATOM 5770 N N . LYS A 1 729 ? 22.812 -5.148 -1.22 1 98.19 729 LYS A N 1
ATOM 5771 C CA . LYS A 1 729 ? 22.938 -6.605 -1.239 1 98.19 729 LYS A CA 1
ATOM 5772 C C . LYS A 1 729 ? 21.578 -7.266 -1.45 1 98.19 729 LYS A C 1
ATOM 5774 O O . LYS A 1 729 ? 21.516 -8.438 -1.832 1 98.19 729 LYS A O 1
ATOM 5779 N N . VAL A 1 730 ? 20.5 -6.543 -1.174 1 98.62 730 VAL A N 1
ATOM 5780 C CA . VAL A 1 730 ? 19.172 -7.133 -1.248 1 98.62 730 VAL A CA 1
ATOM 5781 C C . VAL A 1 730 ? 18.234 -6.211 -2.035 1 98.62 730 VAL A C 1
ATOM 5783 O O . VAL A 1 730 ? 18.062 -5.043 -1.683 1 98.62 730 VAL A O 1
ATOM 5786 N N . LEU A 1 731 ? 17.656 -6.66 -3.105 1 98.69 731 LEU A N 1
ATOM 5787 C CA . LEU A 1 731 ? 16.609 -6 -3.865 1 98.69 731 LEU A CA 1
ATOM 5788 C C . LEU A 1 731 ? 15.312 -6.816 -3.826 1 98.69 731 LEU A C 1
ATOM 5790 O O . LEU A 1 731 ? 15.305 -7.98 -4.23 1 98.69 731 LEU A O 1
ATOM 5794 N N . ILE A 1 732 ? 14.266 -6.289 -3.295 1 98.75 732 ILE A N 1
ATOM 5795 C CA . ILE A 1 732 ? 12.961 -6.941 -3.25 1 98.75 732 ILE A CA 1
ATOM 5796 C C . ILE A 1 732 ? 12.008 -6.254 -4.227 1 98.75 732 ILE A C 1
ATOM 5798 O O . ILE A 1 732 ? 11.898 -5.027 -4.234 1 98.75 732 ILE A O 1
ATOM 5802 N N . ILE A 1 733 ? 11.383 -6.984 -5.062 1 98.69 733 ILE A N 1
ATOM 5803 C CA . ILE A 1 733 ? 10.453 -6.484 -6.066 1 98.69 733 ILE A CA 1
ATOM 5804 C C . ILE A 1 733 ? 9.062 -7.078 -5.832 1 98.69 733 ILE A C 1
ATOM 5806 O O . ILE A 1 733 ? 8.93 -8.273 -5.566 1 98.69 733 ILE A O 1
ATOM 5810 N N . HIS A 1 734 ? 7.992 -6.297 -5.949 1 98.56 734 HIS A N 1
ATOM 5811 C CA . HIS A 1 734 ? 6.664 -6.836 -5.668 1 98.56 734 HIS A CA 1
ATOM 5812 C C . HIS A 1 734 ? 5.578 -5.992 -6.328 1 98.56 734 HIS A C 1
ATOM 5814 O O . HIS A 1 734 ? 5.695 -4.766 -6.395 1 98.56 734 HIS A O 1
ATOM 5820 N N . GLY A 1 735 ? 4.543 -6.594 -6.875 1 97.5 735 GLY A N 1
ATOM 5821 C CA . GLY A 1 735 ? 3.336 -5.902 -7.297 1 97.5 735 GLY A CA 1
ATOM 5822 C C . GLY A 1 735 ? 2.355 -5.672 -6.16 1 97.5 735 GLY A C 1
ATOM 5823 O O . GLY A 1 735 ? 2.104 -6.57 -5.355 1 97.5 735 GLY A O 1
ATOM 5824 N N . MET A 1 736 ? 1.75 -4.531 -6.113 1 96 736 MET A N 1
ATOM 5825 C CA . MET A 1 736 ? 0.902 -4.188 -4.973 1 96 736 MET A CA 1
ATOM 5826 C C . MET A 1 736 ? -0.469 -4.844 -5.098 1 96 736 MET A C 1
ATOM 5828 O O . MET A 1 736 ? -1.175 -5.012 -4.102 1 96 736 MET A O 1
ATOM 5832 N N . ASN A 1 737 ? -0.824 -5.246 -6.293 1 94.56 737 ASN A N 1
ATOM 5833 C CA . ASN A 1 737 ? -2.119 -5.883 -6.508 1 94.56 737 ASN A CA 1
ATOM 5834 C C . ASN A 1 737 ? -1.989 -7.402 -6.582 1 94.56 737 ASN A C 1
ATOM 5836 O O . ASN A 1 737 ? -2.838 -8.078 -7.172 1 94.56 737 ASN A O 1
ATOM 5840 N N . ASP A 1 738 ? -0.925 -7.949 -6.055 1 96 738 ASP A N 1
ATOM 5841 C CA . ASP A 1 738 ? -0.657 -9.383 -6.062 1 96 738 ASP A CA 1
ATOM 5842 C C . ASP A 1 738 ? -1.636 -10.125 -5.156 1 96 738 ASP A C 1
ATOM 5844 O O . ASP A 1 738 ? -1.561 -10.016 -3.93 1 96 738 ASP A O 1
ATOM 5848 N N . GLU A 1 739 ? -2.537 -10.883 -5.738 1 93.06 739 GLU A N 1
ATOM 5849 C CA . GLU A 1 739 ? -3.527 -11.609 -4.949 1 93.06 739 GLU A CA 1
ATOM 5850 C C . GLU A 1 739 ? -3.059 -13.031 -4.641 1 93.06 739 GLU A C 1
ATOM 5852 O O . GLU A 1 739 ? -3.666 -13.727 -3.826 1 93.06 739 GLU A O 1
ATOM 5857 N N . ASN A 1 740 ? -1.978 -13.453 -5.348 1 94.69 740 ASN A N 1
ATOM 5858 C CA . ASN A 1 740 ? -1.398 -14.758 -5.059 1 94.69 740 ASN A CA 1
ATOM 5859 C C . ASN A 1 740 ? -0.506 -14.719 -3.822 1 94.69 740 ASN A C 1
ATOM 5861 O O . ASN A 1 740 ? -0.759 -15.422 -2.846 1 94.69 740 ASN A O 1
ATOM 5865 N N . VAL A 1 741 ? 0.496 -13.969 -3.936 1 97.62 741 VAL A N 1
ATOM 5866 C CA . VAL A 1 741 ? 1.327 -13.625 -2.787 1 97.62 741 VAL A CA 1
ATOM 5867 C C . VAL A 1 741 ? 1.102 -12.156 -2.408 1 97.62 741 VAL A C 1
ATOM 5869 O O . VAL A 1 741 ? 1.71 -11.258 -2.994 1 97.62 741 VAL A O 1
ATOM 5872 N N . LEU A 1 742 ? 0.314 -11.984 -1.412 1 97.88 742 LEU A N 1
ATOM 5873 C CA . LEU A 1 742 ? -0.054 -10.625 -1.031 1 97.88 742 LEU A CA 1
ATOM 5874 C C . LEU A 1 742 ? 1.187 -9.789 -0.733 1 97.88 742 LEU A C 1
ATOM 5876 O O . LEU A 1 742 ? 2.172 -10.297 -0.2 1 97.88 742 LEU A O 1
ATOM 5880 N N . TYR A 1 743 ? 1.153 -8.516 -1.006 1 97.62 743 TYR A N 1
ATOM 5881 C CA . TYR A 1 743 ? 2.236 -7.598 -0.665 1 97.62 743 TYR A CA 1
ATOM 5882 C C . TYR A 1 743 ? 2.512 -7.613 0.833 1 97.62 743 TYR A C 1
ATOM 5884 O O . TYR A 1 743 ? 3.578 -7.18 1.279 1 97.62 743 TYR A O 1
ATOM 5892 N N . THR A 1 744 ? 1.628 -8.086 1.619 1 98 744 THR A N 1
ATOM 5893 C CA . THR A 1 744 ? 1.784 -8.281 3.057 1 98 744 THR A CA 1
ATOM 5894 C C . THR A 1 744 ? 3.09 -9 3.367 1 98 744 THR A C 1
ATOM 5896 O O . THR A 1 744 ? 3.76 -8.688 4.355 1 98 744 THR A O 1
ATOM 5899 N N . HIS A 1 745 ? 3.42 -9.953 2.52 1 98.56 745 HIS A N 1
ATOM 5900 C CA . HIS A 1 745 ? 4.652 -10.703 2.719 1 98.56 745 HIS A CA 1
ATOM 5901 C C . HIS A 1 745 ? 5.871 -9.789 2.697 1 98.56 745 HIS A C 1
ATOM 5903 O O . HIS A 1 745 ? 6.672 -9.789 3.633 1 98.56 745 HIS A O 1
ATOM 5909 N N . THR A 1 746 ? 6 -8.969 1.684 1 98.38 746 THR A N 1
ATOM 5910 C CA . THR A 1 746 ? 7.102 -8.016 1.573 1 98.38 746 THR A CA 1
ATOM 5911 C C . THR A 1 746 ? 7.059 -7.008 2.715 1 98.38 746 THR A C 1
ATOM 5913 O O . THR A 1 746 ? 8.094 -6.68 3.301 1 98.38 746 THR A O 1
ATOM 5916 N N . SER A 1 747 ? 5.883 -6.539 3.033 1 97.88 747 SER A N 1
ATOM 5917 C CA . SER A 1 747 ? 5.723 -5.543 4.086 1 97.88 747 SER A CA 1
ATOM 5918 C C . SER A 1 747 ? 6.195 -6.082 5.434 1 97.88 747 SER A C 1
ATOM 5920 O O . SER A 1 747 ? 6.855 -5.367 6.195 1 97.88 747 SER A O 1
ATOM 5922 N N . LEU A 1 748 ? 5.879 -7.312 5.781 1 98.31 748 LEU A N 1
ATOM 5923 C CA . LEU A 1 748 ? 6.297 -7.926 7.035 1 98.31 748 LEU A CA 1
ATOM 5924 C C . LEU A 1 748 ? 7.816 -8.039 7.105 1 98.31 748 LEU A C 1
ATOM 5926 O O . LEU A 1 748 ? 8.414 -7.809 8.164 1 98.31 748 LEU A O 1
ATOM 5930 N N . LEU A 1 749 ? 8.398 -8.414 5.984 1 98.69 749 LEU A N 1
ATOM 5931 C CA . LEU A 1 749 ? 9.852 -8.516 5.961 1 98.69 749 LEU A CA 1
ATOM 5932 C C . LEU A 1 749 ? 10.492 -7.141 6.141 1 98.69 749 LEU A C 1
ATOM 5934 O O . LEU A 1 749 ? 11.461 -7 6.895 1 98.69 749 LEU A O 1
ATOM 5938 N N . ILE A 1 750 ? 9.984 -6.133 5.5 1 97.81 750 ILE A N 1
ATOM 5939 C CA . ILE A 1 750 ? 10.5 -4.773 5.594 1 97.81 750 ILE A CA 1
ATOM 5940 C C . ILE A 1 750 ? 10.438 -4.297 7.043 1 97.81 750 ILE A C 1
ATOM 5942 O O . ILE A 1 750 ? 11.406 -3.742 7.562 1 97.81 750 ILE A O 1
ATOM 5946 N N . ASP A 1 751 ? 9.32 -4.492 7.691 1 98.06 751 ASP A N 1
ATOM 5947 C CA . ASP A 1 751 ? 9.188 -4.117 9.094 1 98.06 751 ASP A CA 1
ATOM 5948 C C . ASP A 1 751 ? 10.258 -4.789 9.945 1 98.06 751 ASP A C 1
ATOM 5950 O O . ASP A 1 751 ? 10.859 -4.152 10.82 1 98.06 751 ASP A O 1
ATOM 5954 N N . ALA A 1 752 ? 10.453 -6.066 9.695 1 98.44 752 ALA A N 1
ATOM 5955 C CA . ALA A 1 752 ? 11.445 -6.82 10.461 1 98.44 752 ALA A CA 1
ATOM 5956 C C . ALA A 1 752 ? 12.859 -6.301 10.195 1 98.44 752 ALA A C 1
ATOM 5958 O O . ALA A 1 752 ? 13.672 -6.207 11.117 1 98.44 752 ALA A O 1
ATOM 5959 N N . LEU A 1 753 ? 13.172 -6.027 8.938 1 98.5 753 LEU A N 1
ATOM 5960 C CA . LEU A 1 753 ? 14.492 -5.504 8.578 1 98.5 753 LEU A CA 1
ATOM 5961 C C . LEU A 1 753 ? 14.727 -4.141 9.219 1 98.5 753 LEU A C 1
ATOM 5963 O O . LEU A 1 753 ? 15.828 -3.848 9.688 1 98.5 753 LEU A O 1
ATOM 5967 N N . ILE A 1 754 ? 13.688 -3.275 9.211 1 98.06 754 ILE A N 1
ATOM 5968 C CA . ILE A 1 754 ? 13.781 -1.964 9.844 1 98.06 754 ILE A CA 1
ATOM 5969 C C . ILE A 1 754 ? 14.047 -2.127 11.336 1 98.06 754 ILE A C 1
ATOM 5971 O O . ILE A 1 754 ? 14.938 -1.469 11.891 1 98.06 754 ILE A O 1
ATOM 5975 N N . ARG A 1 755 ? 13.383 -2.996 12 1 97.31 755 ARG A N 1
ATOM 5976 C CA . ARG A 1 755 ? 13.57 -3.25 13.422 1 97.31 755 ARG A CA 1
ATOM 5977 C C . ARG A 1 755 ? 14.977 -3.764 13.711 1 97.31 755 ARG A C 1
ATOM 5979 O O . ARG A 1 755 ? 15.57 -3.424 14.734 1 97.31 755 ARG A O 1
ATOM 5986 N N . ALA A 1 756 ? 15.484 -4.547 12.758 1 97.81 756 ALA A N 1
ATOM 5987 C CA . ALA A 1 756 ? 16.812 -5.141 12.93 1 97.81 756 ALA A CA 1
ATOM 5988 C C . ALA A 1 756 ? 17.906 -4.168 12.5 1 97.81 756 ALA A C 1
ATOM 5990 O O . ALA A 1 756 ? 19.094 -4.457 12.656 1 97.81 756 ALA A O 1
ATOM 5991 N N . GLY A 1 757 ? 17.531 -2.998 11.961 1 97.38 757 GLY A N 1
ATOM 5992 C CA . GLY A 1 757 ? 18.5 -2.016 11.492 1 97.38 757 GLY A CA 1
ATOM 5993 C C . GLY A 1 757 ? 19.266 -2.465 10.258 1 97.38 757 GLY A C 1
ATOM 5994 O O . GLY A 1 757 ? 20.469 -2.246 10.156 1 97.38 757 GLY A O 1
ATOM 5995 N N . LYS A 1 758 ? 18.578 -3.199 9.305 1 98.06 758 LYS A N 1
ATOM 5996 C CA . LYS A 1 758 ? 19.219 -3.727 8.109 1 98.06 758 LYS A CA 1
ATOM 5997 C C . LYS A 1 758 ? 18.859 -2.902 6.879 1 98.06 758 LYS A C 1
ATOM 5999 O O . LYS A 1 758 ? 17.719 -2.461 6.738 1 98.06 758 LYS A O 1
ATOM 6004 N N . PRO A 1 759 ? 19.875 -2.691 5.965 1 97.62 759 PRO A N 1
ATOM 6005 C CA . PRO A 1 759 ? 19.578 -2.012 4.707 1 97.62 759 PRO A CA 1
ATOM 6006 C C . PRO A 1 759 ? 18.953 -2.943 3.666 1 97.62 759 PRO A C 1
ATOM 6008 O O . PRO A 1 759 ? 19.219 -4.148 3.678 1 97.62 759 PRO A O 1
ATOM 6011 N N . TYR A 1 760 ? 18.125 -2.451 2.824 1 97.81 760 TYR A N 1
ATOM 6012 C CA . TYR A 1 760 ? 17.5 -3.139 1.7 1 97.81 760 TYR A CA 1
ATOM 6013 C C . TYR A 1 760 ? 17.047 -2.146 0.639 1 97.81 760 TYR A C 1
ATOM 6015 O O . TYR A 1 760 ? 17.031 -0.937 0.877 1 97.81 760 TYR A O 1
ATOM 6023 N N . GLN A 1 761 ? 16.781 -2.613 -0.54 1 97.88 761 GLN A N 1
ATOM 6024 C CA . GLN A 1 761 ? 16.125 -1.846 -1.591 1 97.88 761 GLN A CA 1
ATOM 6025 C C . GLN A 1 761 ? 14.828 -2.52 -2.033 1 97.88 761 GLN A C 1
ATOM 6027 O O . GLN A 1 761 ? 14.727 -3.748 -2.037 1 97.88 761 GLN A O 1
ATOM 6032 N N . ILE A 1 762 ? 13.852 -1.723 -2.352 1 97.62 762 ILE A N 1
ATOM 6033 C CA . ILE A 1 762 ? 12.562 -2.264 -2.777 1 97.62 762 ILE A CA 1
ATOM 6034 C C . ILE A 1 762 ? 12.133 -1.608 -4.09 1 97.62 762 ILE A C 1
ATOM 6036 O O . ILE A 1 762 ? 12.43 -0.435 -4.328 1 97.62 762 ILE A O 1
ATOM 6040 N N . GLN A 1 763 ? 11.602 -2.334 -4.977 1 97.44 763 GLN A N 1
ATOM 6041 C CA . GLN A 1 763 ? 10.93 -1.876 -6.184 1 97.44 763 GLN A CA 1
ATOM 6042 C C . GLN A 1 763 ? 9.469 -2.314 -6.195 1 97.44 763 GLN A C 1
ATOM 6044 O O . GLN A 1 763 ? 9.172 -3.51 -6.262 1 97.44 763 GLN A O 1
ATOM 6049 N N . MET A 1 764 ? 8.602 -1.355 -6.133 1 95.94 764 MET A N 1
ATOM 6050 C CA . MET A 1 764 ? 7.168 -1.658 -6.113 1 95.94 764 MET A CA 1
ATOM 6051 C C . MET A 1 764 ? 6.516 -1.273 -7.434 1 95.94 764 MET A C 1
ATOM 6053 O O . MET A 1 764 ? 6.852 -0.245 -8.023 1 95.94 764 MET A O 1
ATOM 6057 N N . TYR A 1 765 ? 5.621 -2.061 -7.895 1 97.75 765 TYR A N 1
ATOM 6058 C CA . TYR A 1 765 ? 4.805 -1.781 -9.07 1 97.75 765 TYR A CA 1
ATOM 6059 C C . TYR A 1 765 ? 3.322 -1.78 -8.719 1 97.75 765 TYR A C 1
ATOM 6061 O O . TYR A 1 765 ? 2.709 -2.842 -8.586 1 97.75 765 TYR A O 1
ATOM 6069 N N . ASN A 1 766 ? 2.711 -0.63 -8.586 1 94 766 ASN A N 1
ATOM 6070 C CA . ASN A 1 766 ? 1.434 -0.398 -7.918 1 94 766 ASN A CA 1
ATOM 6071 C C . ASN A 1 766 ? 0.291 -1.117 -8.633 1 94 766 ASN A C 1
ATOM 6073 O O . ASN A 1 766 ? -0.627 -1.624 -7.984 1 94 766 ASN A O 1
ATOM 6077 N N . GLY A 1 767 ? 0.259 -1.202 -9.945 1 92.25 767 GLY A N 1
ATOM 6078 C CA . GLY A 1 767 ? -0.855 -1.79 -10.672 1 92.25 767 GLY A CA 1
ATOM 6079 C C . GLY A 1 767 ? -0.606 -3.229 -11.086 1 92.25 767 GLY A C 1
ATOM 6080 O O . GLY A 1 767 ? -1.455 -3.852 -11.727 1 92.25 767 GLY A O 1
ATOM 6081 N N . GLU A 1 768 ? 0.495 -3.781 -10.656 1 95.38 768 GLU A N 1
ATOM 6082 C CA . GLU A 1 768 ? 0.873 -5.113 -11.117 1 95.38 768 GLU A CA 1
ATOM 6083 C C . GLU A 1 768 ? 0.474 -6.18 -10.102 1 95.38 768 GLU A C 1
ATOM 6085 O O . GLU A 1 768 ? 0.282 -5.883 -8.922 1 95.38 768 GLU A O 1
ATOM 6090 N N . ARG A 1 769 ? 0.281 -7.387 -10.57 1 94.38 769 ARG A N 1
ATOM 6091 C CA . ARG A 1 769 ? -0.142 -8.508 -9.742 1 94.38 769 ARG A CA 1
ATOM 6092 C C . ARG A 1 769 ? 1.035 -9.422 -9.414 1 94.38 769 ARG A C 1
ATOM 6094 O O . ARG A 1 769 ? 2.125 -8.953 -9.086 1 94.38 769 ARG A O 1
ATOM 6101 N N . HIS A 1 770 ? 0.912 -10.727 -9.406 1 94.25 770 HIS A N 1
ATOM 6102 C CA . HIS A 1 770 ? 1.993 -11.641 -9.055 1 94.25 770 HIS A CA 1
ATOM 6103 C C . HIS A 1 770 ? 3.119 -11.578 -10.078 1 94.25 770 HIS A C 1
ATOM 6105 O O . HIS A 1 770 ? 4.289 -11.758 -9.734 1 94.25 770 HIS A O 1
ATOM 6111 N N . GLY A 1 771 ? 2.764 -11.422 -11.297 1 92.81 771 GLY A N 1
ATOM 6112 C CA . GLY A 1 771 ? 3.713 -11.125 -12.359 1 92.81 771 GLY A CA 1
ATOM 6113 C C . GLY A 1 771 ? 3.65 -9.68 -12.828 1 92.81 771 GLY A C 1
ATOM 6114 O O . GLY A 1 771 ? 2.602 -9.039 -12.742 1 92.81 771 GLY A O 1
ATOM 6115 N N . ILE A 1 772 ? 4.766 -9.156 -13.281 1 94 772 ILE A N 1
ATOM 6116 C CA . ILE A 1 772 ? 4.789 -7.828 -13.891 1 94 772 ILE A CA 1
ATOM 6117 C C . ILE A 1 772 ? 4.5 -7.945 -15.383 1 94 772 ILE A C 1
ATOM 6119 O O . ILE A 1 772 ? 5.387 -8.281 -16.172 1 94 772 ILE A O 1
ATOM 6123 N N . ARG A 1 773 ? 3.318 -7.59 -15.797 1 88.5 773 ARG A N 1
ATOM 6124 C CA . ARG A 1 773 ? 2.896 -7.957 -17.141 1 88.5 773 ARG A CA 1
ATOM 6125 C C . ARG A 1 773 ? 2.807 -6.73 -18.047 1 88.5 773 ARG A C 1
ATOM 6127 O O . ARG A 1 773 ? 2.961 -6.832 -19.266 1 88.5 773 ARG A O 1
ATOM 6134 N N . ASN A 1 774 ? 2.5 -5.543 -17.438 1 90.94 774 ASN A N 1
ATOM 6135 C CA . ASN A 1 774 ? 2.58 -4.344 -18.266 1 90.94 774 ASN A CA 1
ATOM 6136 C C . ASN A 1 774 ? 3.949 -4.211 -18.922 1 90.94 774 ASN A C 1
ATOM 6138 O O . ASN A 1 774 ? 4.977 -4.258 -18.25 1 90.94 774 ASN A O 1
ATOM 6142 N N . PRO A 1 775 ? 3.996 -4.094 -20.25 1 90.94 775 PRO A N 1
ATOM 6143 C CA . PRO A 1 775 ? 5.281 -4.121 -20.953 1 90.94 775 PRO A CA 1
ATOM 6144 C C . PRO A 1 775 ? 6.258 -3.068 -20.438 1 90.94 775 PRO A C 1
ATOM 6146 O O . PRO A 1 775 ? 7.453 -3.348 -20.297 1 90.94 775 PRO A O 1
ATOM 6149 N N . THR A 1 776 ? 5.742 -1.914 -20.156 1 94.81 776 THR A N 1
ATOM 6150 C CA . THR A 1 776 ? 6.602 -0.841 -19.672 1 94.81 776 THR A CA 1
ATOM 6151 C C . THR A 1 776 ? 7.129 -1.165 -18.281 1 94.81 776 THR A C 1
ATOM 6153 O O . THR A 1 776 ? 8.312 -0.973 -18 1 94.81 776 THR A O 1
ATOM 6156 N N . SER A 1 777 ? 6.238 -1.603 -17.422 1 96.62 777 SER A N 1
ATOM 6157 C CA . SER A 1 777 ? 6.637 -1.986 -16.062 1 96.62 777 SER A CA 1
ATOM 6158 C C . SER A 1 777 ? 7.609 -3.162 -16.094 1 96.62 777 SER A C 1
ATOM 6160 O O . SER A 1 777 ? 8.562 -3.203 -15.312 1 96.62 777 SER A O 1
ATOM 6162 N N . ALA A 1 778 ? 7.324 -4.125 -16.969 1 95.19 778 ALA A N 1
ATOM 6163 C CA . ALA A 1 778 ? 8.172 -5.309 -17.078 1 95.19 778 ALA A CA 1
ATOM 6164 C C . ALA A 1 778 ? 9.586 -4.934 -17.516 1 95.19 778 ALA A C 1
ATOM 6166 O O . ALA A 1 778 ? 10.57 -5.441 -16.984 1 95.19 778 ALA A O 1
ATOM 6167 N N . LEU A 1 779 ? 9.672 -4.098 -18.547 1 96.12 779 LEU A N 1
ATOM 6168 C CA . LEU A 1 779 ? 10.969 -3.648 -19.031 1 96.12 779 LEU A CA 1
ATOM 6169 C C . LEU A 1 779 ? 11.719 -2.887 -17.953 1 96.12 779 LEU A C 1
ATOM 6171 O O . LEU A 1 779 ? 12.93 -3.08 -17.766 1 96.12 779 LEU A O 1
ATOM 6175 N N . HIS A 1 780 ? 11 -1.976 -17.281 1 97.94 780 HIS A N 1
ATOM 6176 C CA . HIS A 1 780 ? 11.609 -1.24 -16.188 1 97.94 780 HIS A CA 1
ATOM 6177 C C . HIS A 1 780 ? 12.141 -2.189 -15.109 1 97.94 780 HIS A C 1
ATOM 6179 O O . HIS A 1 780 ? 13.234 -1.989 -14.578 1 97.94 780 HIS A O 1
ATOM 6185 N N . CYS A 1 781 ? 11.352 -3.156 -14.742 1 97.62 781 CYS A N 1
ATOM 6186 C CA . CYS A 1 781 ? 11.734 -4.152 -13.75 1 97.62 781 CYS A CA 1
ATOM 6187 C C . CYS A 1 781 ? 13 -4.883 -14.172 1 97.62 781 CYS A C 1
ATOM 6189 O O . CYS A 1 781 ? 13.93 -5.027 -13.375 1 97.62 781 CYS A O 1
ATOM 6191 N N . ASP A 1 782 ? 13.062 -5.328 -15.453 1 96.56 782 ASP A N 1
ATOM 6192 C CA . ASP A 1 782 ? 14.234 -6.027 -15.969 1 96.56 782 ASP A CA 1
ATOM 6193 C C . ASP A 1 782 ? 15.477 -5.141 -15.891 1 96.56 782 ASP A C 1
ATOM 6195 O O . ASP A 1 782 ? 16.562 -5.609 -15.523 1 96.56 782 ASP A O 1
ATOM 6199 N N . ALA A 1 783 ? 15.273 -3.918 -16.25 1 97.25 783 ALA A N 1
ATOM 6200 C CA . ALA A 1 783 ? 16.391 -2.977 -16.219 1 97.25 783 ALA A CA 1
ATOM 6201 C C . ALA A 1 783 ? 16.875 -2.742 -14.789 1 97.25 783 ALA A C 1
ATOM 6203 O O . ALA A 1 783 ? 18.078 -2.621 -14.547 1 97.25 783 ALA A O 1
ATOM 6204 N N . ALA A 1 784 ? 15.945 -2.607 -13.875 1 97.81 784 ALA A N 1
ATOM 6205 C CA . ALA A 1 784 ? 16.297 -2.404 -12.469 1 97.81 784 ALA A CA 1
ATOM 6206 C C . ALA A 1 784 ? 17.109 -3.582 -11.938 1 97.81 784 ALA A C 1
ATOM 6208 O O . ALA A 1 784 ? 18.078 -3.393 -11.203 1 97.81 784 ALA A O 1
ATOM 6209 N N . ILE A 1 785 ? 16.688 -4.773 -12.25 1 97.94 785 ILE A N 1
ATOM 6210 C CA . ILE A 1 785 ? 17.406 -5.977 -11.836 1 97.94 785 ILE A CA 1
ATOM 6211 C C . ILE A 1 785 ? 18.812 -5.973 -12.422 1 97.94 785 ILE A C 1
ATOM 6213 O O . ILE A 1 785 ? 19.797 -6.18 -11.703 1 97.94 785 ILE A O 1
ATOM 6217 N N . LEU A 1 786 ? 18.922 -5.719 -13.758 1 97.19 786 LEU A N 1
ATOM 6218 C CA . LEU A 1 786 ? 20.203 -5.719 -14.438 1 97.19 786 LEU A CA 1
ATOM 6219 C C . LEU A 1 786 ? 21.141 -4.672 -13.836 1 97.19 786 LEU A C 1
ATOM 6221 O O . LEU A 1 786 ? 22.312 -4.957 -13.562 1 97.19 786 LEU A O 1
ATOM 6225 N N . GLN A 1 787 ? 20.609 -3.504 -13.633 1 97.62 787 GLN A N 1
ATOM 6226 C CA . GLN A 1 787 ? 21.406 -2.42 -13.07 1 97.62 787 GLN A CA 1
ATOM 6227 C C . GLN A 1 787 ? 21.906 -2.77 -11.672 1 97.62 787 GLN A C 1
ATOM 6229 O O . GLN A 1 787 ? 23.047 -2.475 -11.32 1 97.62 787 GLN A O 1
ATOM 6234 N N . PHE A 1 788 ? 21.062 -3.338 -10.852 1 97.88 788 PHE A N 1
ATOM 6235 C CA . PHE A 1 788 ? 21.422 -3.738 -9.492 1 97.88 788 PHE A CA 1
ATOM 6236 C C . PHE A 1 788 ? 22.531 -4.773 -9.508 1 97.88 788 PHE A C 1
ATOM 6238 O O . PHE A 1 788 ? 23.469 -4.703 -8.703 1 97.88 788 PHE A O 1
ATOM 6245 N N . LEU A 1 789 ? 22.438 -5.742 -10.398 1 98 789 LEU A N 1
ATOM 6246 C CA . LEU A 1 789 ? 23.453 -6.777 -10.539 1 98 789 LEU A CA 1
ATOM 6247 C C . LEU A 1 789 ? 24.781 -6.18 -10.992 1 98 789 LEU A C 1
ATOM 6249 O O . LEU A 1 789 ? 25.828 -6.496 -10.438 1 98 789 LEU A O 1
ATOM 6253 N N . LEU A 1 790 ? 24.766 -5.309 -11.977 1 97.19 790 LEU A N 1
ATOM 6254 C CA . LEU A 1 790 ? 25.969 -4.668 -12.492 1 97.19 790 LEU A CA 1
ATOM 6255 C C . LEU A 1 790 ? 26.641 -3.844 -11.406 1 97.19 790 LEU A C 1
ATOM 6257 O O . LEU A 1 790 ? 27.875 -3.836 -11.305 1 97.19 790 LEU A O 1
ATOM 6261 N N . ALA A 1 791 ? 25.828 -3.23 -10.594 1 96.31 791 ALA A N 1
ATOM 6262 C CA . ALA A 1 791 ? 26.344 -2.287 -9.602 1 96.31 791 ALA A CA 1
ATOM 6263 C C . ALA A 1 791 ? 26.922 -3.02 -8.398 1 96.31 791 ALA A C 1
ATOM 6265 O O . ALA A 1 791 ? 27.812 -2.502 -7.719 1 96.31 791 ALA A O 1
ATOM 6266 N N . ASN A 1 792 ? 26.469 -4.215 -8.156 1 96.19 792 ASN A N 1
ATOM 6267 C CA . ASN A 1 792 ? 26.781 -4.77 -6.84 1 96.19 792 ASN A CA 1
ATOM 6268 C C . ASN A 1 792 ? 27.531 -6.094 -6.949 1 96.19 792 ASN A C 1
ATOM 6270 O O . ASN A 1 792 ? 27.891 -6.695 -5.934 1 96.19 792 ASN A O 1
ATOM 6274 N N . LEU A 1 793 ? 27.703 -6.637 -8.172 1 95.56 793 LEU A N 1
ATOM 6275 C CA . LEU A 1 793 ? 28.531 -7.82 -8.383 1 95.56 793 LEU A CA 1
ATOM 6276 C C . LEU A 1 793 ? 29.812 -7.457 -9.109 1 95.56 793 LEU A C 1
ATOM 6278 O O . LEU A 1 793 ? 30.781 -8.219 -9.078 1 95.56 793 LEU A O 1
ATOM 6282 N N . MET B 1 1 ? 26.016 18.844 39.969 1 23.03 1 MET B N 1
ATOM 6283 C CA . MET B 1 1 ? 25.5 18.797 38.594 1 23.03 1 MET B CA 1
ATOM 6284 C C . MET B 1 1 ? 26.609 18.391 37.625 1 23.03 1 MET B C 1
ATOM 6286 O O . MET B 1 1 ? 27.594 19.125 37.469 1 23.03 1 MET B O 1
ATOM 6290 N N . ALA B 1 2 ? 26.828 17.156 37.656 1 26.09 2 ALA B N 1
ATOM 6291 C CA . ALA B 1 2 ? 27.984 16.469 37.062 1 26.09 2 ALA B CA 1
ATOM 6292 C C . ALA B 1 2 ? 28.25 16.953 35.625 1 26.09 2 ALA B C 1
ATOM 6294 O O . ALA B 1 2 ? 27.312 17.141 34.844 1 26.09 2 ALA B O 1
ATOM 6295 N N . ALA B 1 3 ? 29.312 17.578 35.469 1 28.78 3 ALA B N 1
ATOM 6296 C CA . ALA B 1 3 ? 29.906 17.906 34.188 1 28.78 3 ALA B CA 1
ATOM 6297 C C . ALA B 1 3 ? 29.797 16.75 33.219 1 28.78 3 ALA B C 1
ATOM 6299 O O . ALA B 1 3 ? 30.375 15.68 33.438 1 28.78 3 ALA B O 1
ATOM 6300 N N . LEU B 1 4 ? 28.594 16.438 32.781 1 33.5 4 LEU B N 1
ATOM 6301 C CA . LEU B 1 4 ? 28.531 15.406 31.75 1 33.5 4 LEU B CA 1
ATOM 6302 C C . LEU B 1 4 ? 29.703 15.531 30.797 1 33.5 4 LEU B C 1
ATOM 6304 O O . LEU B 1 4 ? 29.875 16.562 30.156 1 33.5 4 LEU B O 1
ATOM 6308 N N . ASN B 1 5 ? 30.766 14.977 31.125 1 33.22 5 ASN B N 1
ATOM 6309 C CA . ASN B 1 5 ? 31.922 14.812 30.266 1 33.22 5 ASN B CA 1
ATOM 6310 C C . ASN B 1 5 ? 31.516 14.633 28.797 1 33.22 5 ASN B C 1
ATOM 6312 O O . ASN B 1 5 ? 30.719 13.758 28.484 1 33.22 5 ASN B O 1
ATOM 6316 N N . TRP B 1 6 ? 31.547 15.711 28.125 1 39.91 6 TRP B N 1
ATOM 6317 C CA . TRP B 1 6 ? 31.453 15.711 26.672 1 39.91 6 TRP B CA 1
ATOM 6318 C C . TRP B 1 6 ? 32.219 14.539 26.078 1 39.91 6 TRP B C 1
ATOM 6320 O O . TRP B 1 6 ? 33.438 14.469 26.203 1 39.91 6 TRP B O 1
ATOM 6330 N N . ILE B 1 7 ? 31.984 13.391 26.266 1 38.69 7 ILE B N 1
ATOM 6331 C CA . ILE B 1 7 ? 32.688 12.367 25.516 1 38.69 7 ILE B CA 1
ATOM 6332 C C . ILE B 1 7 ? 32.594 12.672 24.016 1 38.69 7 ILE B C 1
ATOM 6334 O O . ILE B 1 7 ? 31.516 12.625 23.438 1 38.69 7 ILE B O 1
ATOM 6338 N N . THR B 1 8 ? 33.375 13.547 23.422 1 46.28 8 THR B N 1
ATOM 6339 C CA . THR B 1 8 ? 33.562 13.805 22 1 46.28 8 THR B CA 1
ATOM 6340 C C . THR B 1 8 ? 33.844 12.508 21.25 1 46.28 8 THR B C 1
ATOM 6342 O O . THR B 1 8 ? 34.969 12.07 21.109 1 46.28 8 THR B O 1
ATOM 6345 N N . THR B 1 9 ? 33.125 11.523 21.422 1 50.47 9 THR B N 1
ATOM 6346 C CA . THR B 1 9 ? 33.344 10.32 20.625 1 50.47 9 THR B CA 1
ATOM 6347 C C . THR B 1 9 ? 33.219 10.625 19.141 1 50.47 9 THR B C 1
ATOM 6349 O O . THR B 1 9 ? 32.344 11.391 18.734 1 50.47 9 THR B O 1
ATOM 6352 N N . SER B 1 10 ? 34.281 10.516 18.328 1 65.81 10 SER B N 1
ATOM 6353 C CA . SER B 1 10 ? 34.406 10.641 16.875 1 65.81 10 SER B CA 1
ATOM 6354 C C . SER B 1 10 ? 33.344 9.836 16.156 1 65.81 10 SER B C 1
ATOM 6356 O O . SER B 1 10 ? 33.438 8.609 16.047 1 65.81 10 SER B O 1
ATOM 6358 N N . ILE B 1 11 ? 32.156 10.461 16.016 1 77.06 11 ILE B N 1
ATOM 6359 C CA . ILE B 1 11 ? 31.078 9.852 15.234 1 77.06 11 ILE B CA 1
ATOM 6360 C C . ILE B 1 11 ? 31.484 9.719 13.773 1 77.06 11 ILE B C 1
ATOM 6362 O O . ILE B 1 11 ? 31.875 10.711 13.141 1 77.06 11 ILE B O 1
ATOM 6366 N N . THR B 1 12 ? 31.688 8.477 13.328 1 82.81 12 THR B N 1
ATOM 6367 C CA . THR B 1 12 ? 32.031 8.227 11.93 1 82.81 12 THR B CA 1
ATOM 6368 C C . THR B 1 12 ? 31 7.305 11.281 1 82.81 12 THR B C 1
ATOM 6370 O O . THR B 1 12 ? 30.422 6.449 11.953 1 82.81 12 THR B O 1
ATOM 6373 N N . ALA B 1 13 ? 30.656 7.676 10.086 1 90.56 13 ALA B N 1
ATOM 6374 C CA . ALA B 1 13 ? 29.75 6.852 9.289 1 90.56 13 ALA B CA 1
ATOM 6375 C C . ALA B 1 13 ? 30.344 6.562 7.914 1 90.56 13 ALA B C 1
ATOM 6377 O O . ALA B 1 13 ? 31.109 7.371 7.379 1 90.56 13 ALA B O 1
ATOM 6378 N N . SER B 1 14 ? 30.062 5.328 7.477 1 91.56 14 SER B N 1
ATOM 6379 C CA . SER B 1 14 ? 30.531 4.91 6.16 1 91.56 14 SER B CA 1
ATOM 6380 C C . SER B 1 14 ? 29.375 4.52 5.254 1 91.56 14 SER B C 1
ATOM 6382 O O . SER B 1 14 ? 28.406 3.904 5.707 1 91.56 14 SER B O 1
ATOM 6384 N N . LYS B 1 15 ? 29.578 4.879 3.967 1 89.19 15 LYS B N 1
ATOM 6385 C CA . LYS B 1 15 ? 28.578 4.504 2.98 1 89.19 15 LYS B CA 1
ATOM 6386 C C . LYS B 1 15 ? 28.453 2.984 2.871 1 89.19 15 LYS B C 1
ATOM 6388 O O . LYS B 1 15 ? 27.422 2.471 2.428 1 89.19 15 LYS B O 1
ATOM 6393 N N . ASP B 1 16 ? 29.453 2.209 3.291 1 91.62 16 ASP B N 1
ATOM 6394 C CA . ASP B 1 16 ? 29.5 0.762 3.102 1 91.62 16 ASP B CA 1
ATOM 6395 C C . ASP B 1 16 ? 29.031 0.029 4.359 1 91.62 16 ASP B C 1
ATOM 6397 O O . ASP B 1 16 ? 29.062 -1.202 4.414 1 91.62 16 ASP B O 1
ATOM 6401 N N . SER B 1 17 ? 28.625 0.797 5.359 1 93.62 17 SER B N 1
ATOM 6402 C CA . SER B 1 17 ? 28.172 0.188 6.605 1 93.62 17 SER B CA 1
ATOM 6403 C C . SER B 1 17 ? 26.906 0.875 7.137 1 93.62 17 SER B C 1
ATOM 6405 O O . SER B 1 17 ? 27 1.901 7.812 1 93.62 17 SER B O 1
ATOM 6407 N N . PHE B 1 18 ? 25.844 0.195 7.016 1 96.19 18 PHE B N 1
ATOM 6408 C CA . PHE B 1 18 ? 24.594 0.748 7.512 1 96.19 18 PHE B CA 1
ATOM 6409 C C . PHE B 1 18 ? 24.594 0.831 9.031 1 96.19 18 PHE B C 1
ATOM 6411 O O . PHE B 1 18 ? 24.047 1.768 9.609 1 96.19 18 PHE B O 1
ATOM 6418 N N . LYS B 1 19 ? 25.281 -0.075 9.68 1 94.75 19 LYS B N 1
ATOM 6419 C CA . LYS B 1 19 ? 25.406 -0.094 11.133 1 94.75 19 LYS B CA 1
ATOM 6420 C C . LYS B 1 19 ? 26.109 1.16 11.641 1 94.75 19 LYS B C 1
ATOM 6422 O O . LYS B 1 19 ? 25.719 1.728 12.664 1 94.75 19 LYS B O 1
ATOM 6427 N N . SER B 1 20 ? 27.141 1.548 10.922 1 95.56 20 SER B N 1
ATOM 6428 C CA . SER B 1 20 ? 27.859 2.756 11.328 1 95.56 20 SER B CA 1
ATOM 6429 C C . SER B 1 20 ? 26.984 3.994 11.164 1 95.56 20 SER B C 1
ATOM 6431 O O . SER B 1 20 ? 27.094 4.945 11.938 1 95.56 20 SER B O 1
ATOM 6433 N N . CYS B 1 21 ? 26.094 3.99 10.164 1 96.5 21 CYS B N 1
ATOM 6434 C CA . CYS B 1 21 ? 25.172 5.105 9.977 1 96.5 21 CYS B CA 1
ATOM 6435 C C . CYS B 1 21 ? 24.141 5.156 11.102 1 96.5 21 CYS B C 1
ATOM 6437 O O . CYS B 1 21 ? 23.812 6.23 11.602 1 96.5 21 CYS B O 1
ATOM 6439 N N . LEU B 1 22 ? 23.641 3.967 11.484 1 96.44 22 LEU B N 1
ATOM 6440 C CA . LEU B 1 22 ? 22.703 3.885 12.602 1 96.44 22 LEU B CA 1
ATOM 6441 C C . LEU B 1 22 ? 23.328 4.449 13.875 1 96.44 22 LEU B C 1
ATOM 6443 O O . LEU B 1 22 ? 22.703 5.238 14.578 1 96.44 22 LEU B O 1
ATOM 6447 N N . GLN B 1 23 ? 24.547 4.07 14.086 1 95.12 23 GLN B N 1
ATOM 6448 C CA . GLN B 1 23 ? 25.25 4.504 15.289 1 95.12 23 GLN B CA 1
ATOM 6449 C C . GLN B 1 23 ? 25.5 6.008 15.266 1 95.12 23 GLN B C 1
ATOM 6451 O O . GLN B 1 23 ? 25.312 6.688 16.281 1 95.12 23 GLN B O 1
ATOM 6456 N N . ALA B 1 24 ? 25.891 6.492 14.164 1 94.31 24 ALA B N 1
ATOM 6457 C CA . ALA B 1 24 ? 26.156 7.922 14.031 1 94.31 24 ALA B CA 1
ATOM 6458 C C . ALA B 1 24 ? 24.891 8.742 14.289 1 94.31 24 ALA B C 1
ATOM 6460 O O . ALA B 1 24 ? 24.953 9.758 14.984 1 94.31 24 ALA B O 1
ATOM 6461 N N . CYS B 1 25 ? 23.812 8.305 13.727 1 94.12 25 CYS B N 1
ATOM 6462 C CA . CYS B 1 25 ? 22.562 9.016 13.906 1 94.12 25 CYS B CA 1
ATOM 6463 C C . CYS B 1 25 ? 22.094 8.961 15.352 1 94.12 25 CYS B C 1
ATOM 6465 O O . CYS B 1 25 ? 21.609 9.961 15.898 1 94.12 25 CYS B O 1
ATOM 6467 N N . SER B 1 26 ? 22.219 7.832 15.961 1 92.56 26 SER B N 1
ATOM 6468 C CA . SER B 1 26 ? 21.844 7.672 17.359 1 92.56 26 SER B CA 1
ATOM 6469 C C . SER B 1 26 ? 22.672 8.57 18.266 1 92.56 26 SER B C 1
ATOM 6471 O O . SER B 1 26 ? 22.141 9.227 19.156 1 92.56 26 SER B O 1
ATOM 6473 N N . GLU B 1 27 ? 23.938 8.641 18.031 1 90.62 27 GLU B N 1
ATOM 6474 C CA . GLU B 1 27 ? 24.844 9.453 18.828 1 90.62 27 GLU B CA 1
ATOM 6475 C C . GLU B 1 27 ? 24.594 10.945 18.625 1 90.62 27 GLU B C 1
ATOM 6477 O O . GLU B 1 27 ? 24.609 11.719 19.578 1 90.62 27 GLU B O 1
ATOM 6482 N N . ALA B 1 28 ? 24.375 11.297 17.422 1 88 28 ALA B N 1
ATOM 6483 C CA . ALA B 1 28 ? 24.078 12.695 17.125 1 88 28 ALA B CA 1
ATOM 6484 C C . ALA B 1 28 ? 22.797 13.133 17.812 1 88 28 ALA B C 1
ATOM 6486 O O . ALA B 1 28 ? 22.703 14.258 18.312 1 88 28 ALA B O 1
ATOM 6487 N N . LYS B 1 29 ? 21.797 12.297 17.781 1 85 29 LYS B N 1
ATOM 6488 C CA . LYS B 1 29 ? 20.531 12.594 18.438 1 85 29 LYS B CA 1
ATOM 6489 C C . LYS B 1 29 ? 20.703 12.727 19.938 1 85 29 LYS B C 1
ATOM 6491 O O . LYS B 1 29 ? 20.094 13.602 20.562 1 85 29 LYS B O 1
ATOM 6496 N N . LEU B 1 30 ? 21.469 11.867 20.516 1 84 30 LEU B N 1
ATOM 6497 C CA . LEU B 1 30 ? 21.719 11.914 21.953 1 84 30 LEU B CA 1
ATOM 6498 C C . LEU B 1 30 ? 22.453 13.203 22.344 1 84 30 LEU B C 1
ATOM 6500 O O . LEU B 1 30 ? 22.141 13.812 23.359 1 84 30 LEU B O 1
ATOM 6504 N N . GLU B 1 31 ? 23.281 13.609 21.531 1 80 31 GLU B N 1
ATOM 6505 C CA . GLU B 1 31 ? 24.031 14.836 21.797 1 80 31 GLU B CA 1
ATOM 6506 C C . GLU B 1 31 ? 23.109 16.047 21.766 1 80 31 GLU B C 1
ATOM 6508 O O . GLU B 1 31 ? 23.234 16.953 22.594 1 80 31 GLU B O 1
ATOM 6513 N N . CYS B 1 32 ? 22.219 16.062 20.844 1 79.31 32 CYS B N 1
ATOM 6514 C CA . CYS B 1 32 ? 21.328 17.219 20.688 1 79.31 32 CYS B CA 1
ATOM 6515 C C . CYS B 1 32 ? 20.234 17.219 21.734 1 79.31 32 CYS B C 1
ATOM 6517 O O . CYS B 1 32 ? 19.719 18.281 22.109 1 79.31 32 CYS B O 1
ATOM 6519 N N . SER B 1 33 ? 19.828 16.031 22.141 1 77.81 33 SER B N 1
ATOM 6520 C CA . SER B 1 33 ? 18.734 15.93 23.109 1 77.81 33 SER B CA 1
ATOM 6521 C C . SER B 1 33 ? 19.094 16.641 24.406 1 77.81 33 SER B C 1
ATOM 6523 O O . SER B 1 33 ? 18.219 17.109 25.125 1 77.81 33 SER B O 1
ATOM 6525 N N . ARG B 1 34 ? 20.281 16.875 24.641 1 75.62 34 ARG B N 1
ATOM 6526 C CA . ARG B 1 34 ? 20.734 17.531 25.875 1 75.62 34 ARG B CA 1
ATOM 6527 C C . ARG B 1 34 ? 20.359 19 25.875 1 75.62 34 ARG B C 1
ATOM 6529 O O . ARG B 1 34 ? 20.188 19.609 26.938 1 75.62 34 ARG B O 1
ATOM 6536 N N . PHE B 1 35 ? 20.25 19.5 24.656 1 76.62 35 PHE B N 1
ATOM 6537 C CA . PHE B 1 35 ? 19.969 20.922 24.562 1 76.62 35 PHE B CA 1
ATOM 6538 C C . PHE B 1 35 ? 18.469 21.188 24.734 1 76.62 35 PHE B C 1
ATOM 6540 O O . PHE B 1 35 ? 18.062 22.312 25.031 1 76.62 35 PHE B O 1
ATOM 6547 N N . PHE B 1 36 ? 17.641 20.188 24.453 1 70.75 36 PHE B N 1
ATOM 6548 C CA . PHE B 1 36 ? 16.203 20.406 24.422 1 70.75 36 PHE B CA 1
ATOM 6549 C C . PHE B 1 36 ? 15.516 19.656 25.562 1 70.75 36 PHE B C 1
ATOM 6551 O O . PHE B 1 36 ? 14.352 19.922 25.859 1 70.75 36 PHE B O 1
ATOM 6558 N N . SER B 1 37 ? 16.172 18.75 26.062 1 61.88 37 SER B N 1
ATOM 6559 C CA . SER B 1 37 ? 15.523 17.844 27 1 61.88 37 SER B CA 1
ATOM 6560 C C . SER B 1 37 ? 15.016 18.594 28.234 1 61.88 37 SER B C 1
ATOM 6562 O O . SER B 1 37 ? 15.672 19.531 28.719 1 61.88 37 SER B O 1
ATOM 6564 N N . TYR B 1 38 ? 13.781 18.484 28.625 1 64.12 38 TYR B N 1
ATOM 6565 C CA . TYR B 1 38 ? 13.172 18.688 29.938 1 64.12 38 TYR B CA 1
ATOM 6566 C C . TYR B 1 38 ? 12.75 20.141 30.109 1 64.12 38 TYR B C 1
ATOM 6568 O O . TYR B 1 38 ? 12.852 20.688 31.219 1 64.12 38 TYR B O 1
ATOM 6576 N N . LYS B 1 39 ? 12.344 20.703 28.906 1 76.56 39 LYS B N 1
ATOM 6577 C CA . LYS B 1 39 ? 11.969 22.109 29.141 1 76.56 39 LYS B CA 1
ATOM 6578 C C . LYS B 1 39 ? 10.477 22.234 29.422 1 76.56 39 LYS B C 1
ATOM 6580 O O . LYS B 1 39 ? 9.656 21.578 28.781 1 76.56 39 LYS B O 1
ATOM 6585 N N . PRO B 1 40 ? 10.203 23.062 30.422 1 87.5 40 PRO B N 1
ATOM 6586 C CA . PRO B 1 40 ? 8.805 23.328 30.75 1 87.5 40 PRO B CA 1
ATOM 6587 C C . PRO B 1 40 ? 8.039 23.953 29.578 1 87.5 40 PRO B C 1
ATOM 6589 O O . PRO B 1 40 ? 8.617 24.703 28.781 1 87.5 40 PRO B O 1
ATOM 6592 N N . ARG B 1 41 ? 6.84 23.594 29.484 1 88.62 41 ARG B N 1
ATOM 6593 C CA . ARG B 1 41 ? 5.984 24.156 28.438 1 88.62 41 ARG B CA 1
ATOM 6594 C C . ARG B 1 41 ? 4.559 24.344 28.938 1 88.62 41 ARG B C 1
ATOM 6596 O O . ARG B 1 41 ? 4.234 23.969 30.062 1 88.62 41 ARG B O 1
ATOM 6603 N N . GLU B 1 42 ? 3.74 25.031 28.156 1 88.69 42 GLU B N 1
ATOM 6604 C CA . GLU B 1 42 ? 2.332 25.281 28.469 1 88.69 42 GLU B CA 1
ATOM 6605 C C . GLU B 1 42 ? 2.17 25.984 29.812 1 88.69 42 GLU B C 1
ATOM 6607 O O . GLU B 1 42 ? 1.672 25.391 30.766 1 88.69 42 GLU B O 1
ATOM 6612 N N . PHE B 1 43 ? 2.34 27.172 29.906 1 92.62 43 PHE B N 1
ATOM 6613 C CA . PHE B 1 43 ? 2.402 27.938 31.156 1 92.62 43 PHE B CA 1
ATOM 6614 C C . PHE B 1 43 ? 1.057 28.578 31.453 1 92.62 43 PHE B C 1
ATOM 6616 O O . PHE B 1 43 ? 0.366 29.047 30.547 1 92.62 43 PHE B O 1
ATOM 6623 N N . SER B 1 44 ? 0.697 28.562 32.719 1 92.56 44 SER B N 1
ATOM 6624 C CA . SER B 1 44 ? -0.433 29.297 33.25 1 92.56 44 SER B CA 1
ATOM 6625 C C . SER B 1 44 ? -0.047 30 34.562 1 92.56 44 SER B C 1
ATOM 6627 O O . SER B 1 44 ? 0.994 29.703 35.156 1 92.56 44 SER B O 1
ATOM 6629 N N . PHE B 1 45 ? -0.879 30.984 34.938 1 93.19 45 PHE B N 1
ATOM 6630 C CA . PHE B 1 45 ? -0.567 31.781 36.125 1 93.19 45 PHE B CA 1
ATOM 6631 C C . PHE B 1 45 ? -1.677 31.672 37.156 1 93.19 45 PHE B C 1
ATOM 6633 O O . PHE B 1 45 ? -2.852 31.875 36.844 1 93.19 45 PHE B O 1
ATOM 6640 N N . ARG B 1 46 ? -1.273 31.375 38.344 1 88.38 46 ARG B N 1
ATOM 6641 C CA . ARG B 1 46 ? -2.264 31.312 39.406 1 88.38 46 ARG B CA 1
ATOM 6642 C C . ARG B 1 46 ? -2.715 32.719 39.844 1 88.38 46 ARG B C 1
ATOM 6644 O O . ARG B 1 46 ? -1.911 33.625 39.875 1 88.38 46 ARG B O 1
ATOM 6651 N N . SER B 1 47 ? -3.969 32.906 40.156 1 74.81 47 SER B N 1
ATOM 6652 C CA . SER B 1 47 ? -4.59 34.219 40.438 1 74.81 47 SER B CA 1
ATOM 6653 C C . SER B 1 47 ? -3.992 34.844 41.688 1 74.81 47 SER B C 1
ATOM 6655 O O . SER B 1 47 ? -3.914 36.062 41.781 1 74.81 47 SER B O 1
ATOM 6657 N N . LYS B 1 48 ? -3.695 33.969 42.562 1 67.94 48 LYS B N 1
ATOM 6658 C CA . LYS B 1 48 ? -3.152 34.5 43.781 1 67.94 48 LYS B CA 1
ATOM 6659 C C . LYS B 1 48 ? -1.642 34.312 43.875 1 67.94 48 LYS B C 1
ATOM 6661 O O . LYS B 1 48 ? -1.151 33.188 43.719 1 67.94 48 LYS B O 1
ATOM 6666 N N . GLY B 1 49 ? -0.951 35.375 43.781 1 66.94 49 GLY B N 1
ATOM 6667 C CA . GLY B 1 49 ? 0.491 35.344 43.969 1 66.94 49 GLY B CA 1
ATOM 6668 C C . GLY B 1 49 ? 1.255 35.281 42.656 1 66.94 49 GLY B C 1
ATOM 6669 O O . GLY B 1 49 ? 0.677 35.5 41.594 1 66.94 49 GLY B O 1
ATOM 6670 N N . LYS B 1 50 ? 2.508 35.219 42.719 1 80.44 50 LYS B N 1
ATOM 6671 C CA . LYS B 1 50 ? 3.439 35.094 41.594 1 80.44 50 LYS B CA 1
ATOM 6672 C C . LYS B 1 50 ? 3.814 33.625 41.375 1 80.44 50 LYS B C 1
ATOM 6674 O O . LYS B 1 50 ? 4.988 33.281 41.438 1 80.44 50 LYS B O 1
ATOM 6679 N N . GLU B 1 51 ? 2.723 32.875 41.062 1 88.88 51 GLU B N 1
ATOM 6680 C CA . GLU B 1 51 ? 2.928 31.469 40.844 1 88.88 51 GLU B CA 1
ATOM 6681 C C . GLU B 1 51 ? 2.635 31.078 39.375 1 88.88 51 GLU B C 1
ATOM 6683 O O . GLU B 1 51 ? 1.634 31.516 38.812 1 88.88 51 GLU B O 1
ATOM 6688 N N . VAL B 1 52 ? 3.539 30.266 38.844 1 93.12 52 VAL B N 1
ATOM 6689 C CA . VAL B 1 52 ? 3.428 29.812 37.469 1 93.12 52 VAL B CA 1
ATOM 6690 C C . VAL B 1 52 ? 3.213 28.297 37.438 1 93.12 52 VAL B C 1
ATOM 6692 O O . VAL B 1 52 ? 3.928 27.547 38.094 1 93.12 52 VAL B O 1
ATOM 6695 N N . ILE B 1 53 ? 2.227 27.828 36.719 1 93.12 53 ILE B N 1
ATOM 6696 C CA . ILE B 1 53 ? 1.945 26.422 36.5 1 93.12 53 ILE B CA 1
ATOM 6697 C C . ILE B 1 53 ? 2.445 26 35.094 1 93.12 53 ILE B C 1
ATOM 6699 O O . ILE B 1 53 ? 2.316 26.75 34.125 1 93.12 53 ILE B O 1
ATOM 6703 N N . PHE B 1 54 ? 3.047 24.812 35 1 93.38 54 PHE B N 1
ATOM 6704 C CA . PHE B 1 54 ? 3.613 24.406 33.719 1 93.38 54 PHE B CA 1
ATOM 6705 C C . PHE B 1 54 ? 3.709 22.891 33.625 1 93.38 54 PHE B C 1
ATOM 6707 O O . PHE B 1 54 ? 3.531 22.188 34.625 1 93.38 54 PHE B O 1
ATOM 6714 N N . LEU B 1 55 ? 3.871 22.438 32.406 1 90.81 55 LEU B N 1
ATOM 6715 C CA . LEU B 1 55 ? 4.16 21.031 32.156 1 90.81 55 LEU B CA 1
ATOM 6716 C C . LEU B 1 55 ? 5.664 20.781 32.062 1 90.81 55 LEU B C 1
ATOM 6718 O O . LEU B 1 55 ? 6.391 21.594 31.484 1 90.81 55 LEU B O 1
ATOM 6722 N N . ALA B 1 56 ? 6.168 19.703 32.625 1 89.06 56 ALA B N 1
ATOM 6723 C CA . ALA B 1 56 ? 7.57 19.297 32.5 1 89.06 56 ALA B CA 1
ATOM 6724 C C . ALA B 1 56 ? 7.715 17.781 32.594 1 89.06 56 ALA B C 1
ATOM 6726 O O . ALA B 1 56 ? 6.977 17.125 33.312 1 89.06 56 ALA B O 1
ATOM 6727 N N . PRO B 1 57 ? 8.648 17.297 31.797 1 84.25 57 PRO B N 1
ATOM 6728 C CA . PRO B 1 57 ? 8.836 15.852 31.797 1 84.25 57 PRO B CA 1
ATOM 6729 C C . PRO B 1 57 ? 9.547 15.344 33.062 1 84.25 57 PRO B C 1
ATOM 6731 O O . PRO B 1 57 ? 10.391 16.047 33.625 1 84.25 57 PRO B O 1
ATOM 6734 N N . VAL B 1 58 ? 9.094 14.172 33.5 1 81.75 58 VAL B N 1
ATOM 6735 C CA . VAL B 1 58 ? 9.758 13.406 34.531 1 81.75 58 VAL B CA 1
ATOM 6736 C C . VAL B 1 58 ? 10.25 12.078 33.969 1 81.75 58 VAL B C 1
ATOM 6738 O O . VAL B 1 58 ? 9.555 11.438 33.188 1 81.75 58 VAL B O 1
ATOM 6741 N N . GLU B 1 59 ? 11.477 11.766 34.312 1 76.75 59 GLU B N 1
ATOM 6742 C CA . GLU B 1 59 ? 12.125 10.57 33.781 1 76.75 59 GLU B CA 1
ATOM 6743 C C . GLU B 1 59 ? 11.234 9.344 33.938 1 76.75 59 GLU B C 1
ATOM 6745 O O . GLU B 1 59 ? 10.719 9.086 35.031 1 76.75 59 GLU B O 1
ATOM 6750 N N . ASN B 1 60 ? 10.977 8.617 32.906 1 73.25 60 ASN B N 1
ATOM 6751 C CA . ASN B 1 60 ? 10.305 7.324 32.812 1 73.25 60 ASN B CA 1
ATOM 6752 C C . ASN B 1 60 ? 8.805 7.457 33.062 1 73.25 60 ASN B C 1
ATOM 6754 O O . ASN B 1 60 ? 8.094 6.457 33.156 1 73.25 60 ASN B O 1
ATOM 6758 N N . ILE B 1 61 ? 8.312 8.688 33.312 1 74.94 61 ILE B N 1
ATOM 6759 C CA . ILE B 1 61 ? 6.895 8.836 33.625 1 74.94 61 ILE B CA 1
ATOM 6760 C C . ILE B 1 61 ? 6.227 9.688 32.531 1 74.94 61 ILE B C 1
ATOM 6762 O O . ILE B 1 61 ? 5.047 9.5 32.219 1 74.94 61 ILE B O 1
ATOM 6766 N N . GLY B 1 62 ? 6.992 10.594 32 1 79.5 62 GLY B N 1
ATOM 6767 C CA . GLY B 1 62 ? 6.41 11.539 31.062 1 79.5 62 GLY B CA 1
ATOM 6768 C C . GLY B 1 62 ? 6.141 12.898 31.672 1 79.5 62 GLY B C 1
ATOM 6769 O O . GLY B 1 62 ? 6.723 13.258 32.688 1 79.5 62 GLY B O 1
ATOM 6770 N N . ASN B 1 63 ? 5.281 13.711 31.031 1 85.88 63 ASN B N 1
ATOM 6771 C CA . ASN B 1 63 ? 5.004 15.07 31.469 1 85.88 63 ASN B CA 1
ATOM 6772 C C . ASN B 1 63 ? 4.105 15.094 32.719 1 85.88 63 ASN B C 1
ATOM 6774 O O . ASN B 1 63 ? 3.164 14.305 32.812 1 85.88 63 ASN B O 1
ATOM 6778 N N . ASN B 1 64 ? 4.457 15.891 33.656 1 87.75 64 ASN B N 1
ATOM 6779 C CA . ASN B 1 64 ? 3.686 16.203 34.844 1 87.75 64 ASN B CA 1
ATOM 6780 C C . ASN B 1 64 ? 3.359 17.703 34.938 1 87.75 64 ASN B C 1
ATOM 6782 O O . ASN B 1 64 ? 3.965 18.5 34.219 1 87.75 64 ASN B O 1
ATOM 6786 N N . VAL B 1 65 ? 2.416 18.031 35.719 1 90.94 65 VAL B N 1
ATOM 6787 C CA . VAL B 1 65 ? 2.086 19.438 35.938 1 90.94 65 VAL B CA 1
ATOM 6788 C C . VAL B 1 65 ? 2.758 19.922 37.219 1 90.94 65 VAL B C 1
ATOM 6790 O O . VAL B 1 65 ? 2.635 19.297 38.281 1 90.94 65 VAL B O 1
ATOM 6793 N N . PHE B 1 66 ? 3.459 21.016 37.156 1 91.25 66 PHE B N 1
ATOM 6794 C CA . PHE B 1 66 ? 4.168 21.609 38.281 1 91.25 66 PHE B CA 1
ATOM 6795 C C . PHE B 1 66 ? 3.725 23.062 38.469 1 91.25 66 PHE B C 1
ATOM 6797 O O . PHE B 1 66 ? 3.109 23.656 37.594 1 91.25 66 PHE B O 1
ATOM 6804 N N . SER B 1 67 ? 3.932 23.562 39.625 1 91.38 67 SER B N 1
ATOM 6805 C CA . SER B 1 67 ? 3.84 24.984 39.906 1 91.38 67 SER B CA 1
ATOM 6806 C C . SER B 1 67 ? 5.117 25.5 40.562 1 91.38 67 SER B C 1
ATOM 6808 O O . SER B 1 67 ? 5.84 24.75 41.219 1 91.38 67 SER B O 1
ATOM 6810 N N . VAL B 1 68 ? 5.43 26.719 40.312 1 91.12 68 VAL B N 1
ATOM 6811 C CA . VAL B 1 68 ? 6.594 27.344 40.938 1 91.12 68 VAL B CA 1
ATOM 6812 C C . VAL B 1 68 ? 6.227 28.734 41.438 1 91.12 68 VAL B C 1
ATOM 6814 O O . VAL B 1 68 ? 5.473 29.469 40.812 1 91.12 68 VAL B O 1
ATOM 6817 N N . SER B 1 69 ? 6.641 29.031 42.562 1 85.75 69 SER B N 1
ATOM 6818 C CA . SER B 1 69 ? 6.469 30.344 43.156 1 85.75 69 SER B CA 1
ATOM 6819 C C . SER B 1 69 ? 7.797 30.906 43.656 1 85.75 69 SER B C 1
ATOM 6821 O O . SER B 1 69 ? 8.695 30.156 44.031 1 85.75 69 SER B O 1
ATOM 6823 N N . ALA B 1 70 ? 7.934 32.219 43.438 1 79.12 70 ALA B N 1
ATOM 6824 C CA . ALA B 1 70 ? 9.141 32.875 43.938 1 79.12 70 ALA B CA 1
ATOM 6825 C C . ALA B 1 70 ? 8.844 33.719 45.156 1 79.12 70 ALA B C 1
ATOM 6827 O O . ALA B 1 70 ? 8.031 34.656 45.094 1 79.12 70 ALA B O 1
ATOM 6828 N N . ASP B 1 71 ? 9.172 33.25 46.375 1 68.94 71 ASP B N 1
ATOM 6829 C CA . ASP B 1 71 ? 9.117 34.062 47.594 1 68.94 71 ASP B CA 1
ATOM 6830 C C . ASP B 1 71 ? 10.516 34.438 48.062 1 68.94 71 ASP B C 1
ATOM 6832 O O . ASP B 1 71 ? 11.352 33.562 48.312 1 68.94 71 ASP B O 1
ATOM 6836 N N . ASP B 1 72 ? 10.68 35.719 48.5 1 61.06 72 ASP B N 1
ATOM 6837 C CA . ASP B 1 72 ? 11.867 36.281 49.094 1 61.06 72 ASP B CA 1
ATOM 6838 C C . ASP B 1 72 ? 13.133 35.594 48.625 1 61.06 72 ASP B C 1
ATOM 6840 O O . ASP B 1 72 ? 13.961 35.156 49.406 1 61.06 72 ASP B O 1
ATOM 6844 N N . ASP B 1 73 ? 13.312 35.312 47.312 1 62.44 73 ASP B N 1
ATOM 6845 C CA . ASP B 1 73 ? 14.547 34.875 46.625 1 62.44 73 ASP B CA 1
ATOM 6846 C C . ASP B 1 73 ? 14.633 33.375 46.531 1 62.44 73 ASP B C 1
ATOM 6848 O O . ASP B 1 73 ? 15.672 32.812 46.188 1 62.44 73 ASP B O 1
ATOM 6852 N N . THR B 1 74 ? 13.633 32.688 47.094 1 76.12 74 THR B N 1
ATOM 6853 C CA . THR B 1 74 ? 13.672 31.25 46.938 1 76.12 74 THR B CA 1
ATOM 6854 C C . THR B 1 74 ? 12.57 30.766 46 1 76.12 74 THR B C 1
ATOM 6856 O O . THR B 1 74 ? 11.414 31.188 46.125 1 76.12 74 THR B O 1
ATOM 6859 N N . LEU B 1 75 ? 12.992 29.953 45 1 83.06 75 LEU B N 1
ATOM 6860 C CA . LEU B 1 75 ? 12.039 29.328 44.094 1 83.06 75 LEU B CA 1
ATOM 6861 C C . LEU B 1 75 ? 11.531 28.016 44.656 1 83.06 75 LEU B C 1
ATOM 6863 O O . LEU B 1 75 ? 12.328 27.156 45.062 1 83.06 75 LEU B O 1
ATOM 6867 N N . THR B 1 76 ? 10.297 27.906 44.938 1 85.56 76 THR B N 1
ATOM 6868 C CA . THR B 1 76 ? 9.695 26.656 45.406 1 85.56 76 THR B CA 1
ATOM 6869 C C . THR B 1 76 ? 8.883 26 44.281 1 85.56 76 THR B C 1
ATOM 6871 O O . THR B 1 76 ? 7.945 26.609 43.75 1 85.56 76 THR B O 1
ATOM 6874 N N . ARG B 1 77 ? 9.266 24.781 43.906 1 88.06 77 ARG B N 1
ATOM 6875 C CA . ARG B 1 77 ? 8.57 23.984 42.906 1 88.06 77 ARG B CA 1
ATOM 6876 C C . ARG B 1 77 ? 7.711 22.906 43.531 1 88.06 77 ARG B C 1
ATOM 6878 O O . ARG B 1 77 ? 8.148 22.234 44.469 1 88.06 77 ARG B O 1
ATOM 6885 N N . LYS B 1 78 ? 6.52 22.797 43.125 1 88.94 78 LYS B N 1
ATOM 6886 C CA . LYS B 1 78 ? 5.582 21.797 43.625 1 88.94 78 LYS B CA 1
ATOM 6887 C C . LYS B 1 78 ? 4.949 21.016 42.469 1 88.94 78 LYS B C 1
ATOM 6889 O O . LYS B 1 78 ? 4.562 21.594 41.438 1 88.94 78 LYS B O 1
ATOM 6894 N N . LYS B 1 79 ? 4.914 19.672 42.625 1 88.81 79 LYS B N 1
ATOM 6895 C CA . LYS B 1 79 ? 4.184 18.844 41.656 1 88.81 79 LYS B CA 1
ATOM 6896 C C . LYS B 1 79 ? 2.682 18.875 41.938 1 88.81 79 LYS B C 1
ATOM 6898 O O . LYS B 1 79 ? 2.242 18.594 43.062 1 88.81 79 LYS B O 1
ATOM 6903 N N . LEU B 1 80 ? 1.908 19.188 41 1 88.31 80 LEU B N 1
ATOM 6904 C CA . LEU B 1 80 ? 0.464 19.297 41.156 1 88.31 80 LEU B CA 1
ATOM 6905 C C . LEU B 1 80 ? -0.236 18.016 40.75 1 88.31 80 LEU B C 1
ATOM 6907 O O . LEU B 1 80 ? -1.243 17.625 41.344 1 88.31 80 LEU B O 1
ATOM 6911 N N . CYS B 1 81 ? 0.204 17.422 39.688 1 87.69 81 CYS B N 1
ATOM 6912 C CA . CYS B 1 81 ? -0.448 16.219 39.156 1 87.69 81 CYS B CA 1
ATOM 6913 C C . CYS B 1 81 ? 0.535 15.367 38.375 1 87.69 81 CYS B C 1
ATOM 6915 O O . CYS B 1 81 ? 1.389 15.891 37.656 1 87.69 81 CYS B O 1
ATOM 6917 N N . SER B 1 82 ? 0.362 14.047 38.5 1 84.06 82 SER B N 1
ATOM 6918 C CA . SER B 1 82 ? 1.133 13.07 37.719 1 84.06 82 SER B CA 1
ATOM 6919 C C . SER B 1 82 ? 0.226 12.203 36.875 1 84.06 82 SER B C 1
ATOM 6921 O O . SER B 1 82 ? -0.942 11.992 37.188 1 84.06 82 SER B O 1
ATOM 6923 N N . PRO B 1 83 ? 0.76 11.805 35.719 1 79.94 83 PRO B N 1
ATOM 6924 C CA . PRO B 1 83 ? -0.06 10.922 34.875 1 79.94 83 PRO B CA 1
ATOM 6925 C C . PRO B 1 83 ? -0.346 9.578 35.562 1 79.94 83 PRO B C 1
ATOM 6927 O O . PRO B 1 83 ? 0.446 9.117 36.375 1 79.94 83 PRO B O 1
ATOM 6930 N N . GLU B 1 84 ? -1.587 9.062 35.188 1 73.25 84 GLU B N 1
ATOM 6931 C CA . GLU B 1 84 ? -1.964 7.754 35.719 1 73.25 84 GLU B CA 1
ATOM 6932 C C . GLU B 1 84 ? -1.536 6.641 34.75 1 73.25 84 GLU B C 1
ATOM 6934 O O . GLU B 1 84 ? -2.34 6.156 33.969 1 73.25 84 GLU B O 1
ATOM 6939 N N . GLY B 1 85 ? -0.274 6.297 34.594 1 66 85 GLY B N 1
ATOM 6940 C CA . GLY B 1 85 ? 0.193 5.18 33.781 1 66 85 GLY B CA 1
ATOM 6941 C C . GLY B 1 85 ? 0.156 5.461 32.281 1 66 85 GLY B C 1
ATOM 6942 O O . GLY B 1 85 ? -0.099 6.594 31.875 1 66 85 GLY B O 1
ATOM 6943 N N . ARG B 1 86 ? 0.426 4.363 31.391 1 68.56 86 ARG B N 1
ATOM 6944 C CA . ARG B 1 86 ? 0.475 4.449 29.938 1 68.56 86 ARG B CA 1
ATOM 6945 C C . ARG B 1 86 ? -0.773 3.838 29.312 1 68.56 86 ARG B C 1
ATOM 6947 O O . ARG B 1 86 ? -1.178 2.732 29.672 1 68.56 86 ARG B O 1
ATOM 6954 N N . HIS B 1 87 ? -1.469 4.754 28.609 1 70.94 87 HIS B N 1
ATOM 6955 C CA . HIS B 1 87 ? -2.625 4.242 27.891 1 70.94 87 HIS B CA 1
ATOM 6956 C C . HIS B 1 87 ? -2.441 4.387 26.375 1 70.94 87 HIS B C 1
ATOM 6958 O O . HIS B 1 87 ? -1.834 5.355 25.906 1 70.94 87 HIS B O 1
ATOM 6964 N N . ALA B 1 88 ? -2.975 3.34 25.703 1 73.94 88 ALA B N 1
ATOM 6965 C CA . ALA B 1 88 ? -2.939 3.412 24.25 1 73.94 88 ALA B CA 1
ATOM 6966 C C . ALA B 1 88 ? -3.939 4.441 23.734 1 73.94 88 ALA B C 1
ATOM 6968 O O . ALA B 1 88 ? -5.07 4.52 24.219 1 73.94 88 ALA B O 1
ATOM 6969 N N . LEU B 1 89 ? -3.455 5.289 22.812 1 76.69 89 LEU B N 1
ATOM 6970 C CA . LEU B 1 89 ? -4.316 6.301 22.203 1 76.69 89 LEU B CA 1
ATOM 6971 C C . LEU B 1 89 ? -5.348 5.652 21.281 1 76.69 89 LEU B C 1
ATOM 6973 O O . LEU B 1 89 ? -5.035 4.707 20.562 1 76.69 89 LEU B O 1
ATOM 6977 N N . THR B 1 90 ? -6.559 6.152 21.422 1 79 90 THR B N 1
ATOM 6978 C CA . THR B 1 90 ? -7.559 5.777 20.422 1 79 90 THR B CA 1
ATOM 6979 C C . THR B 1 90 ? -7.215 6.367 19.062 1 79 90 THR B C 1
ATOM 6981 O O . THR B 1 90 ? -6.363 7.254 18.953 1 79 90 THR B O 1
ATOM 6984 N N . ARG B 1 91 ? -7.816 5.867 18.016 1 80.69 91 ARG B N 1
ATOM 6985 C CA . ARG B 1 91 ? -7.594 6.363 16.672 1 80.69 91 ARG B CA 1
ATOM 6986 C C . ARG B 1 91 ? -7.914 7.848 16.562 1 80.69 91 ARG B C 1
ATOM 6988 O O . ARG B 1 91 ? -7.18 8.609 15.93 1 80.69 91 ARG B O 1
ATOM 6995 N N . SER B 1 92 ? -8.977 8.266 17.156 1 77.94 92 SER B N 1
ATOM 6996 C CA . SER B 1 92 ? -9.383 9.672 17.109 1 77.94 92 SER B CA 1
ATOM 6997 C C . SER B 1 92 ? -8.352 10.562 17.797 1 77.94 92 SER B C 1
ATOM 6999 O O . SER B 1 92 ? -8.055 11.656 17.312 1 77.94 92 SER B O 1
ATOM 7001 N N . GLU B 1 93 ? -7.859 10.07 18.859 1 78.31 93 GLU B N 1
ATOM 7002 C CA . GLU B 1 93 ? -6.832 10.812 19.578 1 78.31 93 GLU B CA 1
ATOM 7003 C C . GLU B 1 93 ? -5.547 10.914 18.766 1 78.31 93 GLU B C 1
ATOM 7005 O O . GLU B 1 93 ? -4.926 11.977 18.703 1 78.31 93 GLU B O 1
ATOM 7010 N N . GLN B 1 94 ? -5.23 9.812 18.156 1 79.69 94 GLN B N 1
ATOM 7011 C CA . GLN B 1 94 ? -4.035 9.781 17.328 1 79.69 94 GLN B CA 1
ATOM 7012 C C . GLN B 1 94 ? -4.141 10.781 16.188 1 79.69 94 GLN B C 1
ATOM 7014 O O . GLN B 1 94 ? -3.209 11.547 15.922 1 79.69 94 GLN B O 1
ATOM 7019 N N . LEU B 1 95 ? -5.211 10.766 15.586 1 81 95 LEU B N 1
ATOM 7020 C CA . LEU B 1 95 ? -5.41 11.633 14.43 1 81 95 LEU B CA 1
ATOM 7021 C C . LEU B 1 95 ? -5.41 13.102 14.844 1 81 95 LEU B C 1
ATOM 7023 O O . LEU B 1 95 ? -4.867 13.953 14.141 1 81 95 LEU B O 1
ATOM 7027 N N . LEU B 1 96 ? -6.078 13.359 15.914 1 76.81 96 LEU B N 1
ATOM 7028 C CA . LEU B 1 96 ? -6.078 14.734 16.422 1 76.81 96 LEU B CA 1
ATOM 7029 C C . LEU B 1 96 ? -4.664 15.188 16.75 1 76.81 96 LEU B C 1
ATOM 7031 O O . LEU B 1 96 ? -4.273 16.312 16.422 1 76.81 96 LEU B O 1
ATOM 7035 N N . ARG B 1 97 ? -3.887 14.367 17.391 1 76.12 97 ARG B N 1
ATOM 7036 C CA . ARG B 1 97 ? -2.51 14.695 17.734 1 76.12 97 ARG B CA 1
ATOM 7037 C C . ARG B 1 97 ? -1.668 14.93 16.484 1 76.12 97 ARG B C 1
ATOM 7039 O O . ARG B 1 97 ? -0.787 15.797 16.484 1 76.12 97 ARG B O 1
ATOM 7046 N N . GLU B 1 98 ? -1.93 14.133 15.516 1 77.25 98 GLU B N 1
ATOM 7047 C CA . GLU B 1 98 ? -1.229 14.32 14.25 1 77.25 98 GLU B CA 1
ATOM 7048 C C . GLU B 1 98 ? -1.53 15.695 13.656 1 77.25 98 GLU B C 1
ATOM 7050 O O . GLU B 1 98 ? -0.624 16.391 13.188 1 77.25 98 GLU B O 1
ATOM 7055 N N . ARG B 1 99 ? -2.754 16.031 13.734 1 77.25 99 ARG B N 1
ATOM 7056 C CA . ARG B 1 99 ? -3.156 17.312 13.156 1 77.25 99 ARG B CA 1
ATOM 7057 C C . ARG B 1 99 ? -2.643 18.469 14 1 77.25 99 ARG B C 1
ATOM 7059 O O . ARG B 1 99 ? -2.359 19.547 13.469 1 77.25 99 ARG B O 1
ATOM 7066 N N . MET B 1 100 ? -2.498 18.172 15.273 1 71.44 100 MET B N 1
ATOM 7067 C CA . MET B 1 100 ? -1.972 19.188 16.172 1 71.44 100 MET B CA 1
ATOM 7068 C C . MET B 1 100 ? -0.447 19.172 16.188 1 71.44 100 MET B C 1
ATOM 7070 O O . MET B 1 100 ? 0.182 20.016 16.828 1 71.44 100 MET B O 1
ATOM 7074 N N . ARG B 1 101 ? 0.128 18.172 15.508 1 69.31 101 ARG B N 1
ATOM 7075 C CA . ARG B 1 101 ? 1.569 17.953 15.531 1 69.31 101 ARG B CA 1
ATOM 7076 C C . ARG B 1 101 ? 2.08 17.844 16.969 1 69.31 101 ARG B C 1
ATOM 7078 O O . ARG B 1 101 ? 3.094 18.453 17.312 1 69.31 101 ARG B O 1
ATOM 7085 N N . ALA B 1 102 ? 1.232 17.203 17.766 1 69.81 102 ALA B N 1
ATOM 7086 C CA . ALA B 1 102 ? 1.56 17.031 19.172 1 69.81 102 ALA B CA 1
ATOM 7087 C C . ALA B 1 102 ? 2.17 15.656 19.438 1 69.81 102 ALA B C 1
ATOM 7089 O O . ALA B 1 102 ? 1.746 14.656 18.828 1 69.81 102 ALA B O 1
ATOM 7090 N N . SER B 1 103 ? 3.281 15.742 20.203 1 66.25 103 SER B N 1
ATOM 7091 C CA . SER B 1 103 ? 3.934 14.5 20.594 1 66.25 103 SER B CA 1
ATOM 7092 C C . SER B 1 103 ? 4.141 14.438 22.109 1 66.25 103 SER B C 1
ATOM 7094 O O . SER B 1 103 ? 3.883 15.414 22.812 1 66.25 103 SER B O 1
ATOM 7096 N N . GLY B 1 104 ? 4.375 13.32 22.672 1 68.38 104 GLY B N 1
ATOM 7097 C CA . GLY B 1 104 ? 4.719 13.18 24.078 1 68.38 104 GLY B CA 1
ATOM 7098 C C . GLY B 1 104 ? 3.859 12.164 24.797 1 68.38 104 GLY B C 1
ATOM 7099 O O . GLY B 1 104 ? 2.836 11.719 24.281 1 68.38 104 GLY B O 1
ATOM 7100 N N . SER B 1 105 ? 4.383 11.836 25.938 1 73.25 105 SER B N 1
ATOM 7101 C CA . SER B 1 105 ? 3.688 10.875 26.797 1 73.25 105 SER B CA 1
ATOM 7102 C C . SER B 1 105 ? 3.328 11.5 28.141 1 73.25 105 SER B C 1
ATOM 7104 O O . SER B 1 105 ? 3.811 12.578 28.484 1 73.25 105 SER B O 1
ATOM 7106 N N . GLY B 1 106 ? 2.416 11 28.781 1 78.44 106 GLY B N 1
ATOM 7107 C CA . GLY B 1 106 ? 1.922 11.531 30.031 1 78.44 106 GLY B CA 1
ATOM 7108 C C . GLY B 1 106 ? 0.8 12.539 29.859 1 78.44 106 GLY B C 1
ATOM 7109 O O . GLY B 1 106 ? -0.113 12.32 29.062 1 78.44 106 GLY B O 1
ATOM 7110 N N . ILE B 1 107 ? 0.931 13.641 30.734 1 81.94 107 ILE B N 1
ATOM 7111 C CA . ILE B 1 107 ? -0.057 14.703 30.609 1 81.94 107 ILE B CA 1
ATOM 7112 C C . ILE B 1 107 ? 0.327 15.633 29.453 1 81.94 107 ILE B C 1
ATOM 7114 O O . ILE B 1 107 ? 1.393 16.25 29.469 1 81.94 107 ILE B O 1
ATOM 7118 N N . THR B 1 108 ? -0.49 15.641 28.516 1 78.88 108 THR B N 1
ATOM 7119 C CA . THR B 1 108 ? -0.111 16.391 27.328 1 78.88 108 THR B CA 1
ATOM 7120 C C . THR B 1 108 ? -0.787 17.766 27.312 1 78.88 108 THR B C 1
ATOM 7122 O O . THR B 1 108 ? -0.397 18.656 26.547 1 78.88 108 THR B O 1
ATOM 7125 N N . ASP B 1 109 ? -1.757 17.938 28.141 1 82.12 109 ASP B N 1
ATOM 7126 C CA . ASP B 1 109 ? -2.449 19.219 28.203 1 82.12 109 ASP B CA 1
ATOM 7127 C C . ASP B 1 109 ? -3.18 19.375 29.547 1 82.12 109 ASP B C 1
ATOM 7129 O O . ASP B 1 109 ? -3.559 18.391 30.172 1 82.12 109 ASP B O 1
ATOM 7133 N N . TYR B 1 110 ? -3.299 20.594 30 1 88.94 110 TYR B N 1
ATOM 7134 C CA . TYR B 1 110 ? -4.066 20.953 31.188 1 88.94 110 TYR B CA 1
ATOM 7135 C C . TYR B 1 110 ? -4.691 22.328 31.047 1 88.94 110 TYR B C 1
ATOM 7137 O O . TYR B 1 110 ? -4.277 23.125 30.203 1 88.94 110 TYR B O 1
ATOM 7145 N N . LYS B 1 111 ? -5.734 22.578 31.844 1 90.75 111 LYS B N 1
ATOM 7146 C CA . LYS B 1 111 ? -6.367 23.906 31.875 1 90.75 111 LYS B CA 1
ATOM 7147 C C . LYS B 1 111 ? -6.52 24.406 33.312 1 90.75 111 LYS B C 1
ATOM 7149 O O . LYS B 1 111 ? -7.09 23.719 34.156 1 90.75 111 LYS B O 1
ATOM 7154 N N . TYR B 1 112 ? -5.965 25.531 33.625 1 91.94 112 TYR B N 1
ATOM 7155 C CA . TYR B 1 112 ? -6.137 26.141 34.938 1 91.94 112 TYR B CA 1
ATOM 7156 C C . TYR B 1 112 ? -7.48 26.859 35.031 1 91.94 112 TYR B C 1
ATOM 7158 O O . TYR B 1 112 ? -7.859 27.609 34.125 1 91.94 112 TYR B O 1
ATOM 7166 N N . ILE B 1 113 ? -8.18 26.641 36.062 1 90.44 113 ILE B N 1
ATOM 7167 C CA . ILE B 1 113 ? -9.477 27.25 36.344 1 90.44 113 ILE B CA 1
ATOM 7168 C C . ILE B 1 113 ? -9.375 28.203 37.531 1 90.44 113 ILE B C 1
ATOM 7170 O O . ILE B 1 113 ? -9.5 27.781 38.688 1 90.44 113 ILE B O 1
ATOM 7174 N N . PRO B 1 114 ? -9.367 29.422 37.25 1 87.81 114 PRO B N 1
ATOM 7175 C CA . PRO B 1 114 ? -9.094 30.406 38.312 1 87.81 114 PRO B CA 1
ATOM 7176 C C . PRO B 1 114 ? -10.188 30.438 39.375 1 87.81 114 PRO B C 1
ATOM 7178 O O . PRO B 1 114 ? -9.883 30.547 40.562 1 87.81 114 PRO B O 1
ATOM 7181 N N . ASP B 1 115 ? -11.438 30.297 39.031 1 84.38 115 ASP B N 1
ATOM 7182 C CA . ASP B 1 115 ? -12.562 30.453 39.938 1 84.38 115 ASP B CA 1
ATOM 7183 C C . ASP B 1 115 ? -12.484 29.453 41.094 1 84.38 115 ASP B C 1
ATOM 7185 O O . ASP B 1 115 ? -12.883 29.766 42.219 1 84.38 115 ASP B O 1
ATOM 7189 N N . ILE B 1 116 ? -11.961 28.328 40.812 1 87.56 116 ILE B N 1
ATOM 7190 C CA . ILE B 1 116 ? -11.914 27.312 41.844 1 87.56 116 ILE B CA 1
ATOM 7191 C C . ILE B 1 116 ? -10.461 26.953 42.156 1 87.56 116 ILE B C 1
ATOM 7193 O O . ILE B 1 116 ? -10.188 25.984 42.844 1 87.56 116 ILE B O 1
ATOM 7197 N N . ASP B 1 117 ? -9.547 27.656 41.562 1 89.56 117 ASP B N 1
ATOM 7198 C CA . ASP B 1 117 ? -8.117 27.484 41.781 1 89.56 117 ASP B CA 1
ATOM 7199 C C . ASP B 1 117 ? -7.715 26.016 41.594 1 89.56 117 ASP B C 1
ATOM 7201 O O . ASP B 1 117 ? -7.129 25.406 42.5 1 89.56 117 ASP B O 1
ATOM 7205 N N . SER B 1 118 ? -8.109 25.5 40.469 1 91.06 118 SER B N 1
ATOM 7206 C CA . SER B 1 118 ? -7.867 24.094 40.156 1 91.06 118 SER B CA 1
ATOM 7207 C C . SER B 1 118 ? -7.418 23.922 38.719 1 91.06 118 SER B C 1
ATOM 7209 O O . SER B 1 118 ? -7.547 24.844 37.906 1 91.06 118 SER B O 1
ATOM 7211 N N . ILE B 1 119 ? -6.832 22.797 38.5 1 91.75 119 ILE B N 1
ATOM 7212 C CA . ILE B 1 119 ? -6.43 22.484 37.125 1 91.75 119 ILE B CA 1
ATOM 7213 C C . ILE B 1 119 ? -7.223 21.281 36.625 1 91.75 119 ILE B C 1
ATOM 7215 O O . ILE B 1 119 ? -7.469 20.328 37.375 1 91.75 119 ILE B O 1
ATOM 7219 N N . LEU B 1 120 ? -7.695 21.391 35.406 1 92 120 LEU B N 1
ATOM 7220 C CA . LEU B 1 120 ? -8.344 20.297 34.719 1 92 120 LEU B CA 1
ATOM 7221 C C . LEU B 1 120 ? -7.32 19.484 33.906 1 92 120 LEU B C 1
ATOM 7223 O O . LEU B 1 120 ? -6.609 20.031 33.062 1 92 120 LEU B O 1
ATOM 7227 N N . VAL B 1 121 ? -7.223 18.188 34.219 1 88.62 121 VAL B N 1
ATOM 7228 C CA . VAL B 1 121 ? -6.23 17.328 33.594 1 88.62 121 VAL B CA 1
ATOM 7229 C C . VAL B 1 121 ? -6.91 16.094 33.031 1 88.62 121 VAL B C 1
ATOM 7231 O O . VAL B 1 121 ? -7.805 15.516 33.656 1 88.62 121 VAL B O 1
ATOM 7234 N N . ASN B 1 122 ? -6.531 15.797 31.781 1 80.62 122 ASN B N 1
ATOM 7235 C CA . ASN B 1 122 ? -6.922 14.516 31.203 1 80.62 122 ASN B CA 1
ATOM 7236 C C . ASN B 1 122 ? -5.871 13.438 31.453 1 80.62 122 ASN B C 1
ATOM 7238 O O . ASN B 1 122 ? -4.754 13.523 30.938 1 80.62 122 ASN B O 1
ATOM 7242 N N . THR B 1 123 ? -6.121 12.414 32.25 1 70.62 123 THR B N 1
ATOM 7243 C CA . THR B 1 123 ? -5.148 11.398 32.625 1 70.62 123 THR B CA 1
ATOM 7244 C C . THR B 1 123 ? -5.266 10.18 31.703 1 70.62 123 THR B C 1
ATOM 7246 O O . THR B 1 123 ? -4.73 9.109 32.031 1 70.62 123 THR B O 1
ATOM 7249 N N . GLY B 1 124 ? -5.781 10.266 30.469 1 64.5 124 GLY B N 1
ATOM 7250 C CA . GLY B 1 124 ? -5.875 9.172 29.516 1 64.5 124 GLY B CA 1
ATOM 7251 C C . GLY B 1 124 ? -7.227 8.477 29.531 1 64.5 124 GLY B C 1
ATOM 7252 O O . GLY B 1 124 ? -7.836 8.266 28.484 1 64.5 124 GLY B O 1
ATOM 7253 N N . THR B 1 125 ? -7.633 8.117 30.75 1 69.25 125 THR B N 1
ATOM 7254 C CA . THR B 1 125 ? -8.891 7.387 30.828 1 69.25 125 THR B CA 1
ATOM 7255 C C . THR B 1 125 ? -10.016 8.289 31.344 1 69.25 125 THR B C 1
ATOM 7257 O O . THR B 1 125 ? -11.195 8.008 31.109 1 69.25 125 THR B O 1
ATOM 7260 N N . ALA B 1 126 ? -9.57 9.297 32.125 1 76.75 126 ALA B N 1
ATOM 7261 C CA . ALA B 1 126 ? -10.586 10.148 32.719 1 76.75 126 ALA B CA 1
ATOM 7262 C C . ALA B 1 126 ? -10.078 11.586 32.875 1 76.75 126 ALA B C 1
ATOM 7264 O O . ALA B 1 126 ? -8.867 11.828 32.844 1 76.75 126 ALA B O 1
ATOM 7265 N N . CYS B 1 127 ? -11.008 12.555 32.938 1 86.5 127 CYS B N 1
ATOM 7266 C CA . CYS B 1 127 ? -10.711 13.945 33.219 1 86.5 127 CYS B CA 1
ATOM 7267 C C . CYS B 1 127 ? -10.984 14.25 34.688 1 86.5 127 CYS B C 1
ATOM 7269 O O . CYS B 1 127 ? -11.977 13.773 35.281 1 86.5 127 CYS B O 1
ATOM 7271 N N . SER B 1 128 ? -10.023 14.883 35.344 1 87.62 128 SER B N 1
ATOM 7272 C CA . SER B 1 128 ? -10.156 15.188 36.75 1 87.62 128 SER B CA 1
ATOM 7273 C C . SER B 1 128 ? -9.719 16.625 37.062 1 87.62 128 SER B C 1
ATOM 7275 O O . SER B 1 128 ? -8.953 17.219 36.281 1 87.62 128 SER B O 1
ATOM 7277 N N . LEU B 1 129 ? -10.289 17.078 38.125 1 90.44 129 LEU B N 1
ATOM 7278 C CA . LEU B 1 129 ? -9.883 18.375 38.656 1 90.44 129 LEU B CA 1
ATOM 7279 C C . LEU B 1 129 ? -8.984 18.219 39.875 1 90.44 129 LEU B C 1
ATOM 7281 O O . LEU B 1 129 ? -9.297 17.469 40.781 1 90.44 129 LEU B O 1
ATOM 7285 N N . PHE B 1 130 ? -7.887 18.922 39.844 1 89.44 130 PHE B N 1
ATOM 7286 C CA . PHE B 1 130 ? -6.945 18.938 40.969 1 89.44 130 PHE B CA 1
ATOM 7287 C C . PHE B 1 130 ? -6.828 20.328 41.562 1 89.44 130 PHE B C 1
ATOM 7289 O O . PHE B 1 130 ? -6.707 21.312 40.844 1 89.44 130 PHE B O 1
ATOM 7296 N N . SER B 1 131 ? -6.852 20.297 42.812 1 89 131 SER B N 1
ATOM 7297 C CA . SER B 1 131 ? -6.676 21.562 43.5 1 89 131 SER B CA 1
ATOM 7298 C C . SER B 1 131 ? -5.227 22.031 43.469 1 89 131 SER B C 1
ATOM 7300 O O . SER B 1 131 ? -4.305 21.219 43.594 1 89 131 SER B O 1
ATOM 7302 N N . CYS B 1 132 ? -5.016 23.344 43.219 1 87.31 132 CYS B N 1
ATOM 7303 C CA . CYS B 1 132 ? -3.668 23.891 43.188 1 87.31 132 CYS B CA 1
ATOM 7304 C C . CYS B 1 132 ? -3.158 24.125 44.594 1 87.31 132 CYS B C 1
ATOM 7306 O O . CYS B 1 132 ? -1.959 24.312 44.812 1 87.31 132 CYS B O 1
ATOM 7308 N N . GLN B 1 133 ? -3.977 24.016 45.594 1 79.69 133 GLN B N 1
ATOM 7309 C CA . GLN B 1 133 ? -3.602 24.266 46.969 1 79.69 133 GLN B CA 1
ATOM 7310 C C . GLN B 1 133 ? -3.027 23 47.625 1 79.69 133 GLN B C 1
ATOM 7312 O O . GLN B 1 133 ? -2.012 23.062 48.312 1 79.69 133 GLN B O 1
ATOM 7317 N N . ASP B 1 134 ? -3.713 21.906 47.5 1 75.19 134 ASP B N 1
ATOM 7318 C CA . ASP B 1 134 ? -3.318 20.719 48.25 1 75.19 134 ASP B CA 1
ATOM 7319 C C . ASP B 1 134 ? -2.955 19.562 47.344 1 75.19 134 ASP B C 1
ATOM 7321 O O . ASP B 1 134 ? -2.801 18.422 47.781 1 75.19 134 ASP B O 1
ATOM 7325 N N . ASP B 1 135 ? -2.674 19.797 46.219 1 67.75 135 ASP B N 1
ATOM 7326 C CA . ASP B 1 135 ? -2.275 18.797 45.219 1 67.75 135 ASP B CA 1
ATOM 7327 C C . ASP B 1 135 ? -3.223 17.594 45.25 1 67.75 135 ASP B C 1
ATOM 7329 O O . ASP B 1 135 ? -2.779 16.453 45.188 1 67.75 135 ASP B O 1
ATOM 7333 N N . LYS B 1 136 ? -4.391 17.781 45.594 1 80.19 136 LYS B N 1
ATOM 7334 C CA . LYS B 1 136 ? -5.348 16.688 45.688 1 80.19 136 LYS B CA 1
ATOM 7335 C C . LYS B 1 136 ? -6.41 16.766 44.594 1 80.19 136 LYS B C 1
ATOM 7337 O O . LYS B 1 136 ? -6.797 17.859 44.188 1 80.19 136 LYS B O 1
ATOM 7342 N N . GLN B 1 137 ? -6.723 15.594 44.156 1 78.69 137 GLN B N 1
ATOM 7343 C CA . GLN B 1 137 ? -7.863 15.484 43.25 1 78.69 137 GLN B CA 1
ATOM 7344 C C . GLN B 1 137 ? -9.164 15.875 43.969 1 78.69 137 GLN B C 1
ATOM 7346 O O . GLN B 1 137 ? -9.516 15.297 45 1 78.69 137 GLN B O 1
ATOM 7351 N N . VAL B 1 138 ? -9.812 16.859 43.438 1 78.38 138 VAL B N 1
ATOM 7352 C CA . VAL B 1 138 ? -11.008 17.391 44.125 1 78.38 138 VAL B CA 1
ATOM 7353 C C . VAL B 1 138 ? -12.258 16.812 43.469 1 78.38 138 VAL B C 1
ATOM 7355 O O . VAL B 1 138 ? -13.328 16.781 44.062 1 78.38 138 VAL B O 1
ATOM 7358 N N . LYS B 1 139 ? -12.195 16.562 42.156 1 85.25 139 LYS B N 1
ATOM 7359 C CA . LYS B 1 139 ? -13.344 16.062 41.406 1 85.25 139 LYS B CA 1
ATOM 7360 C C . LYS B 1 139 ? -12.914 15.078 40.344 1 85.25 139 LYS B C 1
ATOM 7362 O O . LYS B 1 139 ? -11.883 15.273 39.688 1 85.25 139 LYS B O 1
ATOM 7367 N N . SER B 1 140 ? -13.727 14.039 40.281 1 87.25 140 SER B N 1
ATOM 7368 C CA . SER B 1 140 ? -13.539 13.086 39.188 1 87.25 140 SER B CA 1
ATOM 7369 C C . SER B 1 140 ? -14.812 12.945 38.375 1 87.25 140 SER B C 1
ATOM 7371 O O . SER B 1 140 ? -15.914 12.859 38.906 1 87.25 140 SER B O 1
ATOM 7373 N N . PHE B 1 141 ? -14.633 13.008 37.094 1 92.12 141 PHE B N 1
ATOM 7374 C CA . PHE B 1 141 ? -15.766 12.852 36.188 1 92.12 141 PHE B CA 1
ATOM 7375 C C . PHE B 1 141 ? -15.859 11.422 35.688 1 92.12 141 PHE B C 1
ATOM 7377 O O . PHE B 1 141 ? -14.875 10.68 35.719 1 92.12 141 PHE B O 1
ATOM 7384 N N . PRO B 1 142 ? -17.047 11.023 35.25 1 92.19 142 PRO B N 1
ATOM 7385 C CA . PRO B 1 142 ? -17.172 9.703 34.656 1 92.19 142 PRO B CA 1
ATOM 7386 C C . PRO B 1 142 ? -16.219 9.516 33.469 1 92.19 142 PRO B C 1
ATOM 7388 O O . PRO B 1 142 ? -15.992 10.453 32.688 1 92.19 142 PRO B O 1
ATOM 7391 N N . SER B 1 143 ? -15.758 8.281 33.375 1 88 143 SER B N 1
ATOM 7392 C CA . SER B 1 143 ? -14.766 7.973 32.344 1 88 143 SER B CA 1
ATOM 7393 C C . SER B 1 143 ? -15.414 7.777 30.984 1 88 143 SER B C 1
ATOM 7395 O O . SER B 1 143 ? -16.469 7.145 30.875 1 88 143 SER B O 1
ATOM 7397 N N . LEU B 1 144 ? -14.945 8.406 30.016 1 88.56 144 LEU B N 1
ATOM 7398 C CA . LEU B 1 144 ? -15.25 8.219 28.594 1 88.56 144 LEU B CA 1
ATOM 7399 C C . LEU B 1 144 ? -13.969 8.18 27.766 1 88.56 144 LEU B C 1
ATOM 7401 O O . LEU B 1 144 ? -13.57 9.188 27.188 1 88.56 144 LEU B O 1
ATOM 7405 N N . ALA B 1 145 ? -13.391 6.938 27.656 1 80.5 145 ALA B N 1
ATOM 7406 C CA . ALA B 1 145 ? -12.086 6.754 27.031 1 80.5 145 ALA B CA 1
ATOM 7407 C C . ALA B 1 145 ? -12.125 7.16 25.562 1 80.5 145 ALA B C 1
ATOM 7409 O O . ALA B 1 145 ? -12.984 6.703 24.797 1 80.5 145 ALA B O 1
ATOM 7410 N N . GLY B 1 146 ? -11.25 8.102 25.203 1 82 146 GLY B N 1
ATOM 7411 C CA . GLY B 1 146 ? -11.156 8.539 23.812 1 82 146 GLY B CA 1
ATOM 7412 C C . GLY B 1 146 ? -11.875 9.844 23.547 1 82 146 GLY B C 1
ATOM 7413 O O . GLY B 1 146 ? -11.812 10.375 22.438 1 82 146 GLY B O 1
ATOM 7414 N N . ALA B 1 147 ? -12.539 10.383 24.547 1 88.88 147 ALA B N 1
ATOM 7415 C CA . ALA B 1 147 ? -13.219 11.664 24.375 1 88.88 147 ALA B CA 1
ATOM 7416 C C . ALA B 1 147 ? -12.219 12.789 24.125 1 88.88 147 ALA B C 1
ATOM 7418 O O . ALA B 1 147 ? -11.055 12.695 24.531 1 88.88 147 ALA B O 1
ATOM 7419 N N . LEU B 1 148 ? -12.688 13.805 23.422 1 87.44 148 LEU B N 1
ATOM 7420 C CA . LEU B 1 148 ? -11.844 14.93 23.031 1 87.44 148 LEU B CA 1
ATOM 7421 C C . LEU B 1 148 ? -12.453 16.25 23.484 1 87.44 148 LEU B C 1
ATOM 7423 O O . LEU B 1 148 ? -13.641 16.312 23.797 1 87.44 148 LEU B O 1
ATOM 7427 N N . ASP B 1 149 ? -11.602 17.281 23.531 1 91.12 149 ASP B N 1
ATOM 7428 C CA . ASP B 1 149 ? -12.023 18.672 23.672 1 91.12 149 ASP B CA 1
ATOM 7429 C C . ASP B 1 149 ? -12.859 18.859 24.938 1 91.12 149 ASP B C 1
ATOM 7431 O O . ASP B 1 149 ? -13.984 19.375 24.875 1 91.12 149 ASP B O 1
ATOM 7435 N N . TYR B 1 150 ? -12.352 18.5 26.094 1 91.75 150 TYR B N 1
ATOM 7436 C CA . TYR B 1 150 ? -13.008 18.688 27.375 1 91.75 150 TYR B CA 1
ATOM 7437 C C . TYR B 1 150 ? -13.133 20.156 27.719 1 91.75 150 TYR B C 1
ATOM 7439 O O . TYR B 1 150 ? -12.164 20.922 27.609 1 91.75 150 TYR B O 1
ATOM 7447 N N . LYS B 1 151 ? -14.32 20.578 28.156 1 93.88 151 LYS B N 1
ATOM 7448 C CA . LYS B 1 151 ? -14.547 21.969 28.578 1 93.88 151 LYS B CA 1
ATOM 7449 C C . LYS B 1 151 ? -15.445 22.016 29.812 1 93.88 151 LYS B C 1
ATOM 7451 O O . LYS B 1 151 ? -16.562 21.516 29.797 1 93.88 151 LYS B O 1
ATOM 7456 N N . LEU B 1 152 ? -14.953 22.641 30.766 1 94.62 152 LEU B N 1
ATOM 7457 C CA . LEU B 1 152 ? -15.734 22.828 31.984 1 94.62 152 LEU B CA 1
ATOM 7458 C C . LEU B 1 152 ? -16.797 23.922 31.781 1 94.62 152 LEU B C 1
ATOM 7460 O O . LEU B 1 152 ? -16.516 24.953 31.156 1 94.62 152 LEU B O 1
ATOM 7464 N N . CYS B 1 153 ? -17.969 23.656 32.344 1 94.88 153 CYS B N 1
ATOM 7465 C CA . CYS B 1 153 ? -19.016 24.688 32.344 1 94.88 153 CYS B CA 1
ATOM 7466 C C . CYS B 1 153 ? -18.578 25.922 33.125 1 94.88 153 CYS B C 1
ATOM 7468 O O . CYS B 1 153 ? -18.125 25.797 34.281 1 94.88 153 CYS B O 1
ATOM 7470 N N . PRO B 1 154 ? -18.656 27.094 32.594 1 91.81 154 PRO B N 1
ATOM 7471 C CA . PRO B 1 154 ? -18.125 28.297 33.25 1 91.81 154 PRO B CA 1
ATOM 7472 C C . PRO B 1 154 ? -18.781 28.578 34.594 1 91.81 154 PRO B C 1
ATOM 7474 O O . PRO B 1 154 ? -18.109 29.016 35.531 1 91.81 154 PRO B O 1
ATOM 7477 N N . GLY B 1 155 ? -20.047 28.25 34.812 1 90.19 155 GLY B N 1
ATOM 7478 C CA . GLY B 1 155 ? -20.719 28.609 36.031 1 90.19 155 GLY B CA 1
ATOM 7479 C C . GLY B 1 155 ? -21 27.406 36.938 1 90.19 155 GLY B C 1
ATOM 7480 O O . GLY B 1 155 ? -21.672 27.547 37.969 1 90.19 155 GLY B O 1
ATOM 7481 N N . ASN B 1 156 ? -20.516 26.281 36.562 1 92.56 156 ASN B N 1
ATOM 7482 C CA . ASN B 1 156 ? -20.75 25.047 37.312 1 92.56 156 ASN B CA 1
ATOM 7483 C C . ASN B 1 156 ? -19.609 24.047 37.125 1 92.56 156 ASN B C 1
ATOM 7485 O O . ASN B 1 156 ? -19.594 23.312 36.125 1 92.56 156 ASN B O 1
ATOM 7489 N N . SER B 1 157 ? -18.75 23.906 38.062 1 92 157 SER B N 1
ATOM 7490 C CA . SER B 1 157 ? -17.562 23.078 37.938 1 92 157 SER B CA 1
ATOM 7491 C C . SER B 1 157 ? -17.891 21.594 38.031 1 92 157 SER B C 1
ATOM 7493 O O . SER B 1 157 ? -17.016 20.75 37.906 1 92 157 SER B O 1
ATOM 7495 N N . ASP B 1 158 ? -19.156 21.281 38.156 1 92.56 158 ASP B N 1
ATOM 7496 C CA . ASP B 1 158 ? -19.562 19.875 38.219 1 92.56 158 ASP B CA 1
ATOM 7497 C C . ASP B 1 158 ? -19.969 19.359 36.844 1 92.56 158 ASP B C 1
ATOM 7499 O O . ASP B 1 158 ? -20.312 18.188 36.688 1 92.56 158 ASP B O 1
ATOM 7503 N N . ILE B 1 159 ? -20.016 20.234 35.906 1 94.38 159 ILE B N 1
ATOM 7504 C CA . ILE B 1 159 ? -20.484 19.844 34.562 1 94.38 159 ILE B CA 1
ATOM 7505 C C . ILE B 1 159 ? -19.359 20.078 33.562 1 94.38 159 ILE B C 1
ATOM 7507 O O . ILE B 1 159 ? -18.828 21.188 33.438 1 94.38 159 ILE B O 1
ATOM 7511 N N . LEU B 1 160 ? -19.031 19.016 32.906 1 94.81 160 LEU B N 1
ATOM 7512 C CA . LEU B 1 160 ? -18.031 19.016 31.844 1 94.81 160 LEU B CA 1
ATOM 7513 C C . LEU B 1 160 ? -18.609 18.516 30.531 1 94.81 160 LEU B C 1
ATOM 7515 O O . LEU B 1 160 ? -19.359 17.531 30.516 1 94.81 160 LEU B O 1
ATOM 7519 N N . ALA B 1 161 ? -18.344 19.234 29.438 1 96.38 161 ALA B N 1
ATOM 7520 C CA . ALA B 1 161 ? -18.734 18.75 28.125 1 96.38 161 ALA B CA 1
ATOM 7521 C C . ALA B 1 161 ? -17.531 18.234 27.344 1 96.38 161 ALA B C 1
ATOM 7523 O O . ALA B 1 161 ? -16.406 18.688 27.562 1 96.38 161 ALA B O 1
ATOM 7524 N N . CYS B 1 162 ? -17.75 17.281 26.469 1 94.56 162 CYS B N 1
ATOM 7525 C CA . CYS B 1 162 ? -16.703 16.734 25.609 1 94.56 162 CYS B CA 1
ATOM 7526 C C . CYS B 1 162 ? -17.297 16.156 24.328 1 94.56 162 CYS B C 1
ATOM 7528 O O . CYS B 1 162 ? -18.516 16.094 24.188 1 94.56 162 CYS B O 1
ATOM 7530 N N . SER B 1 163 ? -16.469 15.898 23.406 1 93.69 163 SER B N 1
ATOM 7531 C CA . SER B 1 163 ? -16.875 15.266 22.156 1 93.69 163 SER B CA 1
ATOM 7532 C C . SER B 1 163 ? -16.375 13.828 22.078 1 93.69 163 SER B C 1
ATOM 7534 O O . SER B 1 163 ? -15.227 13.547 22.453 1 93.69 163 SER B O 1
ATOM 7536 N N . TYR B 1 164 ? -17.219 12.891 21.672 1 91.31 164 TYR B N 1
ATOM 7537 C CA . TYR B 1 164 ? -16.875 11.477 21.547 1 91.31 164 TYR B CA 1
ATOM 7538 C C . TYR B 1 164 ? -17.625 10.828 20.391 1 91.31 164 TYR B C 1
ATOM 7540 O O . TYR B 1 164 ? -18.859 10.922 20.312 1 91.31 164 TYR B O 1
ATOM 7548 N N . GLU B 1 165 ? -16.844 10.258 19.438 1 89 165 GLU B N 1
ATOM 7549 C CA . GLU B 1 165 ? -17.375 9.523 18.281 1 89 165 GLU B CA 1
ATOM 7550 C C . GLU B 1 165 ? -18.359 10.375 17.5 1 89 165 GLU B C 1
ATOM 7552 O O . GLU B 1 165 ? -19.453 9.906 17.141 1 89 165 GLU B O 1
ATOM 7557 N N . GLY B 1 166 ? -18.047 11.625 17.469 1 91 166 GLY B N 1
ATOM 7558 C CA . GLY B 1 166 ? -18.812 12.5 16.594 1 91 166 GLY B CA 1
ATOM 7559 C C . GLY B 1 166 ? -20.016 13.133 17.281 1 91 166 GLY B C 1
ATOM 7560 O O . GLY B 1 166 ? -20.844 13.773 16.641 1 91 166 GLY B O 1
ATOM 7561 N N . ASP B 1 167 ? -20.172 12.914 18.594 1 95.94 167 ASP B N 1
ATOM 7562 C CA . ASP B 1 167 ? -21.281 13.492 19.328 1 95.94 167 ASP B CA 1
ATOM 7563 C C . ASP B 1 167 ? -20.812 14.219 20.578 1 95.94 167 ASP B C 1
ATOM 7565 O O . ASP B 1 167 ? -19.672 14.023 21.016 1 95.94 167 ASP B O 1
ATOM 7569 N N . LEU B 1 168 ? -21.672 15.055 21.125 1 97.25 168 LEU B N 1
ATOM 7570 C CA . LEU B 1 168 ? -21.391 15.773 22.359 1 97.25 168 LEU B CA 1
ATOM 7571 C C . LEU B 1 168 ? -21.875 14.984 23.562 1 97.25 168 LEU B C 1
ATOM 7573 O O . LEU B 1 168 ? -22.938 14.359 23.516 1 97.25 168 LEU B O 1
ATOM 7577 N N . TRP B 1 169 ? -21.141 15.039 24.609 1 96.5 169 TRP B N 1
ATOM 7578 C CA . TRP B 1 169 ? -21.422 14.328 25.844 1 96.5 169 TRP B CA 1
ATOM 7579 C C . TRP B 1 169 ? -21.25 15.242 27.047 1 96.5 169 TRP B C 1
ATOM 7581 O O . TRP B 1 169 ? -20.516 16.234 26.984 1 96.5 169 TRP B O 1
ATOM 7591 N N . LEU B 1 170 ? -21.938 14.906 28.109 1 96.12 170 LEU B N 1
ATOM 7592 C CA . LEU B 1 170 ? -21.766 15.57 29.406 1 96.12 170 LEU B CA 1
ATOM 7593 C C . LEU B 1 170 ? -21.172 14.602 30.438 1 96.12 170 LEU B C 1
ATOM 7595 O O . LEU B 1 170 ? -21.641 13.469 30.562 1 96.12 170 LEU B O 1
ATOM 7599 N N . LEU B 1 171 ? -20.203 15.039 31.031 1 95.25 171 LEU B N 1
ATOM 7600 C CA . LEU B 1 171 ? -19.641 14.383 32.219 1 95.25 171 LEU B CA 1
ATOM 7601 C C . LEU B 1 171 ? -19.922 15.203 33.469 1 95.25 171 LEU B C 1
ATOM 7603 O O . LEU B 1 171 ? -19.469 16.344 33.562 1 95.25 171 LEU B O 1
ATOM 7607 N N . THR B 1 172 ? -20.672 14.641 34.344 1 94 172 THR B N 1
ATOM 7608 C CA . THR B 1 172 ? -21.094 15.414 35.5 1 94 172 THR B CA 1
ATOM 7609 C C . THR B 1 172 ? -21 14.57 36.781 1 94 172 THR B C 1
ATOM 7611 O O . THR B 1 172 ? -21.125 13.344 36.719 1 94 172 THR B O 1
ATOM 7614 N N . THR B 1 173 ? -20.734 15.273 37.875 1 91.56 173 THR B N 1
ATOM 7615 C CA . THR B 1 173 ? -20.719 14.594 39.156 1 91.56 173 THR B CA 1
ATOM 7616 C C . THR B 1 173 ? -22.141 14.25 39.594 1 91.56 173 THR B C 1
ATOM 7618 O O . THR B 1 173 ? -22.328 13.469 40.531 1 91.56 173 THR B O 1
ATOM 7621 N N . TYR B 1 174 ? -23.141 14.719 38.875 1 90.88 174 TYR B N 1
ATOM 7622 C CA . TYR B 1 174 ? -24.531 14.438 39.188 1 90.88 174 TYR B CA 1
ATOM 7623 C C . TYR B 1 174 ? -24.938 13.07 38.656 1 90.88 174 TYR B C 1
ATOM 7625 O O . TYR B 1 174 ? -26.016 12.562 39.031 1 90.88 174 TYR B O 1
ATOM 7633 N N . SER B 1 175 ? -24.141 12.594 37.844 1 90.88 175 SER B N 1
ATOM 7634 C CA . SER B 1 175 ? -24.391 11.281 37.25 1 90.88 175 SER B CA 1
ATOM 7635 C C . SER B 1 175 ? -23.141 10.406 37.312 1 90.88 175 SER B C 1
ATOM 7637 O O . SER B 1 175 ? -22.031 10.906 37.125 1 90.88 175 SER B O 1
ATOM 7639 N N . ASN B 1 176 ? -23.281 9.086 37.438 1 90.62 176 ASN B N 1
ATOM 7640 C CA . ASN B 1 176 ? -22.141 8.164 37.469 1 90.62 176 ASN B CA 1
ATOM 7641 C C . ASN B 1 176 ? -21.75 7.727 36.062 1 90.62 176 ASN B C 1
ATOM 7643 O O . ASN B 1 176 ? -20.688 7.129 35.875 1 90.62 176 ASN B O 1
ATOM 7647 N N . GLU B 1 177 ? -22.609 8.062 35.156 1 93.69 177 GLU B N 1
ATOM 7648 C CA . GLU B 1 177 ? -22.359 7.684 33.75 1 93.69 177 GLU B CA 1
ATOM 7649 C C . GLU B 1 177 ? -22.312 8.906 32.844 1 93.69 177 GLU B C 1
ATOM 7651 O O . GLU B 1 177 ? -23.016 9.898 33.094 1 93.69 177 GLU B O 1
ATOM 7656 N N . PRO B 1 178 ? -21.5 8.781 31.812 1 95.25 178 PRO B N 1
ATOM 7657 C CA . PRO B 1 178 ? -21.547 9.859 30.828 1 95.25 178 PRO B CA 1
ATOM 7658 C C . PRO B 1 178 ? -22.922 10.016 30.188 1 95.25 178 PRO B C 1
ATOM 7660 O O . PRO B 1 178 ? -23.625 9.023 29.984 1 95.25 178 PRO B O 1
ATOM 7663 N N . ILE B 1 179 ? -23.281 11.195 29.844 1 95.75 179 ILE B N 1
ATOM 7664 C CA . ILE B 1 179 ? -24.578 11.477 29.25 1 95.75 179 ILE B CA 1
ATOM 7665 C C . ILE B 1 179 ? -24.406 11.953 27.812 1 95.75 179 ILE B C 1
ATOM 7667 O O . ILE B 1 179 ? -23.781 12.992 27.578 1 95.75 179 ILE B O 1
ATOM 7671 N N . GLN B 1 180 ? -24.922 11.203 26.859 1 95.31 180 GLN B N 1
ATOM 7672 C CA . GLN B 1 180 ? -24.891 11.625 25.453 1 95.31 180 GLN B CA 1
ATOM 7673 C C . GLN B 1 180 ? -25.922 12.703 25.172 1 95.31 180 GLN B C 1
ATOM 7675 O O . GLN B 1 180 ? -27.109 12.508 25.453 1 95.31 180 GLN B O 1
ATOM 7680 N N . ILE B 1 181 ? -25.516 13.797 24.656 1 95.44 181 ILE B N 1
ATOM 7681 C CA . ILE B 1 181 ? -26.406 14.945 24.469 1 95.44 181 ILE B CA 1
ATOM 7682 C C . ILE B 1 181 ? -26.906 14.977 23.016 1 95.44 181 ILE B C 1
ATOM 7684 O O . ILE B 1 181 ? -28.062 15.312 22.766 1 95.44 181 ILE B O 1
ATOM 7688 N N . THR B 1 182 ? -25.984 14.75 22.078 1 95 182 THR B N 1
ATOM 7689 C CA . THR B 1 182 ? -26.375 14.68 20.672 1 95 182 THR B CA 1
ATOM 7690 C C . THR B 1 182 ? -26.25 13.25 20.156 1 95 182 THR B C 1
ATOM 7692 O O . THR B 1 182 ? -25.438 12.469 20.641 1 95 182 THR B O 1
ATOM 7695 N N . ASN B 1 183 ? -27.062 12.844 19.109 1 92.25 183 ASN B N 1
ATOM 7696 C CA . ASN B 1 183 ? -27.078 11.508 18.547 1 92.25 183 ASN B CA 1
ATOM 7697 C C . ASN B 1 183 ? -27.172 11.547 17.016 1 92.25 183 ASN B C 1
ATOM 7699 O O . ASN B 1 183 ? -28.109 11 16.438 1 92.25 183 ASN B O 1
ATOM 7703 N N . THR B 1 184 ? -26.188 12.008 16.5 1 88.19 184 THR B N 1
ATOM 7704 C CA . THR B 1 184 ? -26.203 12.227 15.055 1 88.19 184 THR B CA 1
ATOM 7705 C C . THR B 1 184 ? -26.219 10.898 14.305 1 88.19 184 THR B C 1
ATOM 7707 O O . THR B 1 184 ? -26.859 10.789 13.258 1 88.19 184 THR B O 1
ATOM 7710 N N . LYS B 1 185 ? -25.516 9.828 14.703 1 80.81 185 LYS B N 1
ATOM 7711 C CA . LYS B 1 185 ? -25.422 8.539 14.023 1 80.81 185 LYS B CA 1
ATOM 7712 C C . LYS B 1 185 ? -26.75 7.797 14.07 1 80.81 185 LYS B C 1
ATOM 7714 O O . LYS B 1 185 ? -27.141 7.16 13.086 1 80.81 185 LYS B O 1
ATOM 7719 N N . ALA B 1 186 ? -27.375 7.848 15.188 1 70.88 186 ALA B N 1
ATOM 7720 C CA . ALA B 1 186 ? -28.641 7.148 15.336 1 70.88 186 ALA B CA 1
ATOM 7721 C C . ALA B 1 186 ? -29.734 7.816 14.508 1 70.88 186 ALA B C 1
ATOM 7723 O O . ALA B 1 186 ? -30.594 7.141 13.945 1 70.88 186 ALA B O 1
ATOM 7724 N N . LEU B 1 187 ? -29.688 9.062 14.367 1 69.06 187 LEU B N 1
ATOM 7725 C CA . LEU B 1 187 ? -30.734 9.82 13.688 1 69.06 187 LEU B CA 1
ATOM 7726 C C . LEU B 1 187 ? -30.578 9.734 12.172 1 69.06 187 LEU B C 1
ATOM 7728 O O . LEU B 1 187 ? -31.547 9.82 11.43 1 69.06 187 LEU B O 1
ATOM 7732 N N . ARG B 1 188 ? -29.266 9.477 11.656 1 72.88 188 ARG B N 1
ATOM 7733 C CA . ARG B 1 188 ? -28.984 9.445 10.227 1 72.88 188 ARG B CA 1
ATOM 7734 C C . ARG B 1 188 ? -27.922 8.406 9.898 1 72.88 188 ARG B C 1
ATOM 7736 O O . ARG B 1 188 ? -26.828 8.766 9.453 1 72.88 188 ARG B O 1
ATOM 7743 N N . PRO B 1 189 ? -28.234 7.199 9.977 1 74.25 189 PRO B N 1
ATOM 7744 C CA . PRO B 1 189 ? -27.219 6.152 9.828 1 74.25 189 PRO B CA 1
ATOM 7745 C C . PRO B 1 189 ? -26.594 6.125 8.438 1 74.25 189 PRO B C 1
ATOM 7747 O O . PRO B 1 189 ? -25.469 5.633 8.273 1 74.25 189 PRO B O 1
ATOM 7750 N N . GLN B 1 190 ? -27.266 6.738 7.523 1 79.62 190 GLN B N 1
ATOM 7751 C CA . GLN B 1 190 ? -26.766 6.707 6.152 1 79.62 190 GLN B CA 1
ATOM 7752 C C . GLN B 1 190 ? -25.859 7.906 5.875 1 79.62 190 GLN B C 1
ATOM 7754 O O . GLN B 1 190 ? -25.219 7.969 4.828 1 79.62 190 GLN B O 1
ATOM 7759 N N . ARG B 1 191 ? -25.875 8.852 6.906 1 84.69 191 ARG B N 1
ATOM 7760 C CA . ARG B 1 191 ? -25.094 10.07 6.703 1 84.69 191 ARG B CA 1
ATOM 7761 C C . ARG B 1 191 ? -23.859 10.086 7.609 1 84.69 191 ARG B C 1
ATOM 7763 O O . ARG B 1 191 ? -23.828 9.414 8.641 1 84.69 191 ARG B O 1
ATOM 7770 N N . LYS B 1 192 ? -22.922 10.742 7.164 1 92.94 192 LYS B N 1
ATOM 7771 C CA . LYS B 1 192 ? -21.719 10.961 7.961 1 92.94 192 LYS B CA 1
ATOM 7772 C C . LYS B 1 192 ? -21.75 12.328 8.633 1 92.94 192 LYS B C 1
ATOM 7774 O O . LYS B 1 192 ? -21.047 13.25 8.203 1 92.94 192 LYS B O 1
ATOM 7779 N N . VAL B 1 193 ? -22.516 12.477 9.773 1 95.19 193 VAL B N 1
ATOM 7780 C CA . VAL B 1 193 ? -22.703 13.75 10.461 1 95.19 193 VAL B CA 1
ATOM 7781 C C . VAL B 1 193 ? -22.047 13.703 11.836 1 95.19 193 VAL B C 1
ATOM 7783 O O . VAL B 1 193 ? -22.078 12.672 12.508 1 95.19 193 VAL B O 1
ATOM 7786 N N . MET B 1 194 ? -21.422 14.773 12.203 1 94.75 194 MET B N 1
ATOM 7787 C CA . MET B 1 194 ? -20.812 14.906 13.523 1 94.75 194 MET B CA 1
ATOM 7788 C C . MET B 1 194 ? -21.266 16.188 14.211 1 94.75 194 MET B C 1
ATOM 7790 O O . MET B 1 194 ? -21.5 17.203 13.547 1 94.75 194 MET B O 1
ATOM 7794 N N . ALA B 1 195 ? -21.344 16.141 15.523 1 96.38 195 ALA B N 1
ATOM 7795 C CA . ALA B 1 195 ? -21.719 17.281 16.344 1 96.38 195 ALA B CA 1
ATOM 7796 C C . ALA B 1 195 ? -20.594 17.672 17.312 1 96.38 195 ALA B C 1
ATOM 7798 O O . ALA B 1 195 ? -20.094 16.812 18.047 1 96.38 195 ALA B O 1
ATOM 7799 N N . GLY B 1 196 ? -20.234 18.891 17.266 1 96.12 196 GLY B N 1
ATOM 7800 C CA . GLY B 1 196 ? -19.266 19.391 18.234 1 96.12 196 GLY B CA 1
ATOM 7801 C C . GLY B 1 196 ? -17.828 19.141 17.828 1 96.12 196 GLY B C 1
ATOM 7802 O O . GLY B 1 196 ? -16.922 19.312 18.641 1 96.12 196 GLY B O 1
ATOM 7803 N N . GLN B 1 197 ? -17.672 18.703 16.656 1 93.88 197 GLN B N 1
ATOM 7804 C CA . GLN B 1 197 ? -16.328 18.516 16.109 1 93.88 197 GLN B CA 1
ATOM 7805 C C . GLN B 1 197 ? -16.156 19.281 14.797 1 93.88 197 GLN B C 1
ATOM 7807 O O . GLN B 1 197 ? -17.094 19.375 14 1 93.88 197 GLN B O 1
ATOM 7812 N N . SER B 1 198 ? -14.922 19.812 14.648 1 93.88 198 SER B N 1
ATOM 7813 C CA . SER B 1 198 ? -14.648 20.531 13.406 1 93.88 198 SER B CA 1
ATOM 7814 C C . SER B 1 198 ? -14.258 19.547 12.297 1 93.88 198 SER B C 1
ATOM 7816 O O . SER B 1 198 ? -13.812 18.438 12.562 1 93.88 198 SER B O 1
ATOM 7818 N N . SER B 1 199 ? -14.445 19.953 11.07 1 93.94 199 SER B N 1
ATOM 7819 C CA . SER B 1 199 ? -14.094 19.125 9.914 1 93.94 199 SER B CA 1
ATOM 7820 C C . SER B 1 199 ? -12.586 18.984 9.773 1 93.94 199 SER B C 1
ATOM 7822 O O . SER B 1 199 ? -11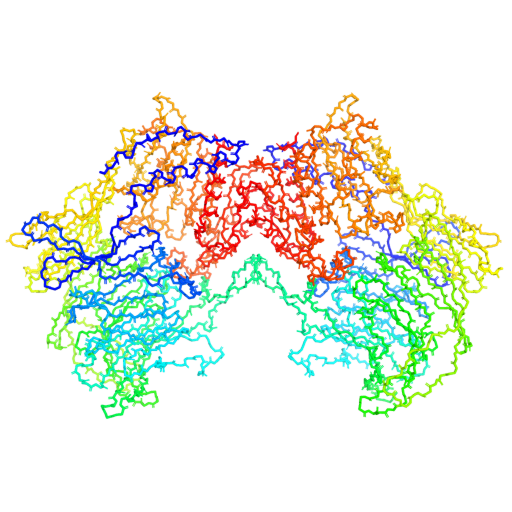.82 19.719 10.398 1 93.94 199 SER B O 1
ATOM 7824 N N . PHE B 1 200 ? -12.188 18.094 8.938 1 92.88 200 PHE B N 1
ATOM 7825 C CA . PHE B 1 200 ? -10.781 17.828 8.656 1 92.88 200 PHE B CA 1
ATOM 7826 C C . PHE B 1 200 ? -10.07 19.094 8.195 1 92.88 200 PHE B C 1
ATOM 7828 O O . PHE B 1 200 ? -8.984 19.422 8.68 1 92.88 200 PHE B O 1
ATOM 7835 N N . ILE B 1 201 ? -10.633 19.859 7.309 1 94.31 201 ILE B N 1
ATOM 7836 C CA . ILE B 1 201 ? -10 21.031 6.723 1 94.31 201 ILE B CA 1
ATOM 7837 C C . ILE B 1 201 ? -9.797 22.094 7.797 1 94.31 201 ILE B C 1
ATOM 7839 O O . ILE B 1 201 ? -8.758 22.766 7.82 1 94.31 201 ILE B O 1
ATOM 7843 N N . LEU B 1 202 ? -10.797 22.281 8.641 1 94.19 202 LEU B N 1
ATOM 7844 C CA . LEU B 1 202 ? -10.688 23.312 9.672 1 94.19 202 LEU B CA 1
ATOM 7845 C C . LEU B 1 202 ? -9.578 22.969 10.664 1 94.19 202 LEU B C 1
ATOM 7847 O O . LEU B 1 202 ? -8.875 23.844 11.148 1 94.19 202 LEU B O 1
ATOM 7851 N N . GLN B 1 203 ? -9.445 21.672 10.938 1 92.19 203 GLN B N 1
ATOM 7852 C CA . GLN B 1 203 ? -8.383 21.25 11.844 1 92.19 203 GLN B CA 1
ATOM 7853 C C . GLN B 1 203 ? -7.012 21.344 11.18 1 92.19 203 GLN B C 1
ATOM 7855 O O . GLN B 1 203 ? -6.086 21.938 11.742 1 92.19 203 GLN B O 1
ATOM 7860 N N . GLU B 1 204 ? -6.934 20.938 9.961 1 91.12 204 GLU B N 1
ATOM 7861 C CA . GLU B 1 204 ? -5.656 20.781 9.281 1 91.12 204 GLU B CA 1
ATOM 7862 C C . GLU B 1 204 ? -5.141 22.109 8.742 1 91.12 204 GLU B C 1
ATOM 7864 O O . GLU B 1 204 ? -3.939 22.391 8.789 1 91.12 204 GLU B O 1
ATOM 7869 N N . GLU B 1 205 ? -6.066 22.938 8.273 1 92.94 205 GLU B N 1
ATOM 7870 C CA . GLU B 1 205 ? -5.605 24.094 7.508 1 92.94 205 GLU B CA 1
ATOM 7871 C C . GLU B 1 205 ? -5.891 25.391 8.25 1 92.94 205 GLU B C 1
ATOM 7873 O O . GLU B 1 205 ? -5.324 26.438 7.922 1 92.94 205 GLU B O 1
ATOM 7878 N N . PHE B 1 206 ? -6.812 25.344 9.242 1 91.94 206 PHE B N 1
ATOM 7879 C CA . PHE B 1 206 ? -7.18 26.578 9.922 1 91.94 206 PHE B CA 1
ATOM 7880 C C . PHE B 1 206 ? -6.934 26.469 11.422 1 91.94 206 PHE B C 1
ATOM 7882 O O . PHE B 1 206 ? -7.328 27.344 12.188 1 91.94 206 PHE B O 1
ATOM 7889 N N . ASP B 1 207 ? -6.355 25.328 11.844 1 89.69 207 ASP B N 1
ATOM 7890 C CA . ASP B 1 207 ? -5.941 25.094 13.227 1 89.69 207 ASP B CA 1
ATOM 7891 C C . ASP B 1 207 ? -7.117 25.266 14.188 1 89.69 207 ASP B C 1
ATOM 7893 O O . ASP B 1 207 ? -6.988 25.922 15.227 1 89.69 207 ASP B O 1
ATOM 7897 N N . ARG B 1 208 ? -8.258 24.938 13.805 1 91.56 208 ARG B N 1
ATOM 7898 C CA . ARG B 1 208 ? -9.398 24.922 14.711 1 91.56 208 ARG B CA 1
ATOM 7899 C C . ARG B 1 208 ? -9.789 23.5 15.07 1 91.56 208 ARG B C 1
ATOM 7901 O O . ARG B 1 208 ? -10.32 22.766 14.234 1 91.56 208 ARG B O 1
ATOM 7908 N N . TYR B 1 209 ? -9.672 23.219 16.312 1 91.38 209 TYR B N 1
ATOM 7909 C CA . TYR B 1 209 ? -9.812 21.828 16.719 1 91.38 209 TYR B CA 1
ATOM 7910 C C . TYR B 1 209 ? -11.078 21.625 17.547 1 91.38 209 TYR B C 1
ATOM 7912 O O . TYR B 1 209 ? -11.391 20.5 17.969 1 91.38 209 TYR B O 1
ATOM 7920 N N . THR B 1 210 ? -11.836 22.688 17.75 1 93.69 210 THR B N 1
ATOM 7921 C CA . THR B 1 210 ? -13.078 22.609 18.516 1 93.69 210 THR B CA 1
ATOM 7922 C C . THR B 1 210 ? -14.289 22.828 17.609 1 93.69 210 THR B C 1
ATOM 7924 O O . THR B 1 210 ? -14.18 23.469 16.562 1 93.69 210 THR B O 1
ATOM 7927 N N . GLY B 1 211 ? -15.43 22.281 18.047 1 96.25 211 GLY B N 1
ATOM 7928 C CA . GLY B 1 211 ? -16.672 22.453 17.312 1 96.25 211 GLY B CA 1
ATOM 7929 C C . GLY B 1 211 ? -17.844 22.844 18.188 1 96.25 211 GLY B C 1
ATOM 7930 O O . GLY B 1 211 ? -18.984 22.828 17.75 1 96.25 211 GLY B O 1
ATOM 7931 N N . TYR B 1 212 ? -17.562 23.219 19.5 1 97.62 212 TYR B N 1
ATOM 7932 C CA . TYR B 1 212 ? -18.641 23.656 20.375 1 97.62 212 TYR B CA 1
ATOM 7933 C C . TYR B 1 212 ? -18.141 24.656 21.406 1 97.62 212 TYR B C 1
ATOM 7935 O O . TYR B 1 212 ? -16.938 24.688 21.703 1 97.62 212 TYR B O 1
ATOM 7943 N N . TRP B 1 213 ? -19.016 25.531 21.984 1 97.06 213 TRP B N 1
ATOM 7944 C CA . TRP B 1 213 ? -18.672 26.625 22.891 1 97.06 213 TRP B CA 1
ATOM 7945 C C . TRP B 1 213 ? -19.75 26.812 23.953 1 97.06 213 TRP B C 1
ATOM 7947 O O . TRP B 1 213 ? -20.922 27.062 23.625 1 97.06 213 TRP B O 1
ATOM 7957 N N . TRP B 1 214 ? -19.359 26.812 25.203 1 97.31 214 TRP B N 1
ATOM 7958 C CA . TRP B 1 214 ? -20.297 27.125 26.297 1 97.31 214 TRP B CA 1
ATOM 7959 C C . TRP B 1 214 ? -20.719 28.578 26.234 1 97.31 214 TRP B C 1
ATOM 7961 O O . TRP B 1 214 ? -19.906 29.469 25.984 1 97.31 214 TRP B O 1
ATOM 7971 N N . ASP B 1 215 ? -22 28.781 26.406 1 96.5 215 ASP B N 1
ATOM 7972 C CA . ASP B 1 215 ? -22.422 30.125 26.75 1 96.5 215 ASP B CA 1
ATOM 7973 C C . ASP B 1 215 ? -21.734 30.609 28.031 1 96.5 215 ASP B C 1
ATOM 7975 O O . ASP B 1 215 ? -21.812 29.938 29.078 1 96.5 215 ASP B O 1
ATOM 7979 N N . PRO B 1 216 ? -21.062 31.734 28.016 1 92.31 216 PRO B N 1
ATOM 7980 C CA . PRO B 1 216 ? -20.312 32.188 29.172 1 92.31 216 PRO B CA 1
ATOM 7981 C C . PRO B 1 216 ? -21.203 32.438 30.391 1 92.31 216 PRO B C 1
ATOM 7983 O O . PRO B 1 216 ? -20.719 32.5 31.516 1 92.31 216 PRO B O 1
ATOM 7986 N N . THR B 1 217 ? -22.516 32.562 30.203 1 90.75 217 THR B N 1
ATOM 7987 C CA . THR B 1 217 ? -23.438 32.812 31.297 1 90.75 217 THR B CA 1
ATOM 7988 C C . THR B 1 217 ? -24.047 31.516 31.828 1 90.75 217 THR B C 1
ATOM 7990 O O . THR B 1 217 ? -24.844 31.531 32.781 1 90.75 217 THR B O 1
ATOM 7993 N N . SER B 1 218 ? -23.688 30.531 31.281 1 89.38 218 SER B N 1
ATOM 7994 C CA . SER B 1 218 ? -24.234 29.234 31.703 1 89.38 218 SER B CA 1
ATOM 7995 C C . SER B 1 218 ? -23.922 28.953 33.156 1 89.38 218 SER B C 1
ATOM 7997 O O . SER B 1 218 ? -22.781 29.047 33.594 1 89.38 218 SER B O 1
ATOM 7999 N N . GLY B 1 219 ? -24.938 28.547 33.875 1 81.75 219 GLY B N 1
ATOM 8000 C CA . GLY B 1 219 ? -24.797 28.141 35.281 1 81.75 219 GLY B CA 1
ATOM 8001 C C . GLY B 1 219 ? -24.906 29.297 36.25 1 81.75 219 GLY B C 1
ATOM 8002 O O . GLY B 1 219 ? -24.844 29.109 37.469 1 81.75 219 GLY B O 1
ATOM 8003 N N . LYS B 1 220 ? -24.891 30.484 35.656 1 80.94 220 LYS B N 1
ATOM 8004 C CA . LYS B 1 220 ? -25.125 31.609 36.562 1 80.94 220 LYS B CA 1
ATOM 8005 C C . LYS B 1 220 ? -26.484 31.484 37.25 1 80.94 220 LYS B C 1
ATOM 8007 O O . LYS B 1 220 ? -26.609 31.766 38.438 1 80.94 220 LYS B O 1
ATOM 8012 N N . ASP B 1 221 ? -27.484 31.109 36.312 1 77.62 221 ASP B N 1
ATOM 8013 C CA . ASP B 1 221 ? -28.734 30.594 36.875 1 77.62 221 ASP B CA 1
ATOM 8014 C C . ASP B 1 221 ? -28.734 29.078 36.938 1 77.62 221 ASP B C 1
ATOM 8016 O O . ASP B 1 221 ? -28.625 28.406 35.906 1 77.62 221 ASP B O 1
ATOM 8020 N N . PHE B 1 222 ? -28.844 28.734 38.125 1 79.69 222 PHE B N 1
ATOM 8021 C CA . PHE B 1 222 ? -28.719 27.297 38.312 1 79.69 222 PHE B CA 1
ATOM 8022 C C . PHE B 1 222 ? -29.75 26.547 37.469 1 79.69 222 PHE B C 1
ATOM 8024 O O . PHE B 1 222 ? -30.906 26.969 37.375 1 79.69 222 PHE B O 1
ATOM 8031 N N . GLY B 1 223 ? -29.172 25.609 36.719 1 87.06 223 GLY B N 1
ATOM 8032 C CA . GLY B 1 223 ? -30.031 24.672 36.031 1 87.06 223 GLY B CA 1
ATOM 8033 C C . GLY B 1 223 ? -30.219 25 34.531 1 87.06 223 GLY B C 1
ATOM 8034 O O . GLY B 1 223 ? -30.859 24.25 33.812 1 87.06 223 GLY B O 1
ATOM 8035 N N . LYS B 1 224 ? -29.703 26.031 34.156 1 91.88 224 LYS B N 1
ATOM 8036 C CA . LYS B 1 224 ? -29.844 26.375 32.75 1 91.88 224 LYS B CA 1
ATOM 8037 C C . LYS B 1 224 ? -28.469 26.531 32.062 1 91.88 224 LYS B C 1
ATOM 8039 O O . LYS B 1 224 ? -27.656 27.359 32.5 1 91.88 224 LYS B O 1
ATOM 8044 N N . TYR B 1 225 ? -28.25 25.844 31.109 1 95.69 225 TYR B N 1
ATOM 8045 C CA . TYR B 1 225 ? -26.984 25.844 30.391 1 95.69 225 TYR B CA 1
ATOM 8046 C C . TYR B 1 225 ? -27.203 25.859 28.891 1 95.69 225 TYR B C 1
ATOM 8048 O O . TYR B 1 225 ? -28.234 25.375 28.406 1 95.69 225 TYR B O 1
ATOM 8056 N N . ARG B 1 226 ? -26.312 26.484 28.156 1 96.75 226 ARG B N 1
ATOM 8057 C CA . ARG B 1 226 ? -26.391 26.531 26.688 1 96.75 226 ARG B CA 1
ATOM 8058 C C . ARG B 1 226 ? -25.031 26.25 26.062 1 96.75 226 ARG B C 1
ATOM 8060 O O . ARG B 1 226 ? -24 26.703 26.562 1 96.75 226 ARG B O 1
ATOM 8067 N N . ILE B 1 227 ? -25.031 25.516 25 1 97.94 227 ILE B N 1
ATOM 8068 C CA . ILE B 1 227 ? -23.828 25.219 24.203 1 97.94 227 ILE B CA 1
ATOM 8069 C C . ILE B 1 227 ? -24.094 25.531 22.734 1 97.94 227 ILE B C 1
ATOM 8071 O O . ILE B 1 227 ? -25.062 25.016 22.156 1 97.94 227 ILE B O 1
ATOM 8075 N N . LEU B 1 228 ? -23.312 26.438 22.188 1 97.69 228 LEU B N 1
ATOM 8076 C CA . LEU B 1 228 ? -23.25 26.594 20.75 1 97.69 228 LEU B CA 1
ATOM 8077 C C . LEU B 1 228 ? -22.406 25.5 20.109 1 97.69 228 LEU B C 1
ATOM 8079 O O . LEU B 1 228 ? -21.328 25.156 20.641 1 97.69 228 LEU B O 1
ATOM 8083 N N . TYR B 1 229 ? -22.875 24.828 19.078 1 97.62 229 TYR B N 1
ATOM 8084 C CA . TYR B 1 229 ? -22.031 23.812 18.438 1 97.62 229 TYR B CA 1
ATOM 8085 C C . TYR B 1 229 ? -22.266 23.797 16.938 1 97.62 229 TYR B C 1
ATOM 8087 O O . TYR B 1 229 ? -23.281 24.297 16.453 1 97.62 229 TYR B O 1
ATOM 8095 N N . GLU B 1 230 ? -21.297 23.344 16.266 1 96.25 230 GLU B N 1
ATOM 8096 C CA . GLU B 1 230 ? -21.375 23.125 14.82 1 96.25 230 GLU B CA 1
ATOM 8097 C C . GLU B 1 230 ? -21.75 21.672 14.5 1 96.25 230 GLU B C 1
ATOM 8099 O O . GLU B 1 230 ? -21.281 20.75 15.172 1 96.25 230 GLU B O 1
ATOM 8104 N N . GLU B 1 231 ? -22.609 21.469 13.633 1 96.19 231 GLU B N 1
ATOM 8105 C CA . GLU B 1 231 ? -22.875 20.156 13.031 1 96.19 231 GLU B CA 1
ATOM 8106 C C . GLU B 1 231 ? -22.266 20.062 11.633 1 96.19 231 GLU B C 1
ATOM 8108 O O . GLU B 1 231 ? -22.547 20.891 10.773 1 96.19 231 GLU B O 1
ATOM 8113 N N . VAL B 1 232 ? -21.406 19.062 11.445 1 96.56 232 VAL B N 1
ATOM 8114 C CA . VAL B 1 232 ? -20.656 18.906 10.203 1 96.56 232 VAL B CA 1
ATOM 8115 C C . VAL B 1 232 ? -21.156 17.688 9.445 1 96.56 232 VAL B C 1
ATOM 8117 O O . VAL B 1 232 ? -21.203 16.578 9.992 1 96.56 232 VAL B O 1
ATOM 8120 N N . ASP B 1 233 ? -21.547 17.844 8.219 1 96.31 233 ASP B N 1
ATOM 8121 C CA . ASP B 1 233 ? -22.016 16.781 7.344 1 96.31 233 ASP B CA 1
ATOM 8122 C C . ASP B 1 233 ? -20.984 16.469 6.27 1 96.31 233 ASP B C 1
ATOM 8124 O O . ASP B 1 233 ? -20.766 17.266 5.355 1 96.31 233 ASP B O 1
ATOM 8128 N N . GLU B 1 234 ? -20.391 15.281 6.305 1 96 234 GLU B N 1
ATOM 8129 C CA . GLU B 1 234 ? -19.359 14.875 5.352 1 96 234 GLU B CA 1
ATOM 8130 C C . GLU B 1 234 ? -19.906 13.844 4.363 1 96 234 GLU B C 1
ATOM 8132 O O . GLU B 1 234 ? -19.125 13.18 3.67 1 96 234 GLU B O 1
ATOM 8137 N N . THR B 1 235 ? -21.172 13.695 4.258 1 95.88 235 THR B N 1
ATOM 8138 C CA . THR B 1 235 ? -21.812 12.656 3.463 1 95.88 235 THR B CA 1
ATOM 8139 C C . THR B 1 235 ? -21.344 12.727 2.01 1 95.88 235 THR B C 1
ATOM 8141 O O . THR B 1 235 ? -21.125 11.688 1.376 1 95.88 235 THR B O 1
ATOM 8144 N N . ASP B 1 236 ? -21.188 13.914 1.487 1 96.12 236 ASP B N 1
ATOM 8145 C CA . ASP B 1 236 ? -20.906 14.078 0.066 1 96.12 236 ASP B CA 1
ATOM 8146 C C . ASP B 1 236 ? -19.406 14.289 -0.172 1 96.12 236 ASP B C 1
ATOM 8148 O O . ASP B 1 236 ? -18.984 14.547 -1.3 1 96.12 236 ASP B O 1
ATOM 8152 N N . VAL B 1 237 ? -18.625 14.273 0.877 1 97.38 237 VAL B N 1
ATOM 8153 C CA . VAL B 1 237 ? -17.172 14.391 0.734 1 97.38 237 VAL B CA 1
ATOM 8154 C C . VAL B 1 237 ? -16.594 13.07 0.249 1 97.38 237 VAL B C 1
ATOM 8156 O O . VAL B 1 237 ? -17 12 0.704 1 97.38 237 VAL B O 1
ATOM 8159 N N . GLU B 1 238 ? -15.68 13.148 -0.684 1 96.62 238 GLU B N 1
ATOM 8160 C CA . GLU B 1 238 ? -15.031 11.953 -1.215 1 96.62 238 GLU B CA 1
ATOM 8161 C C . GLU B 1 238 ? -14.328 11.172 -0.11 1 96.62 238 GLU B C 1
ATOM 8163 O O . GLU B 1 238 ? -13.719 11.758 0.787 1 96.62 238 GLU B O 1
ATOM 8168 N N . VAL B 1 239 ? -14.414 9.836 -0.178 1 96.19 239 VAL B N 1
ATOM 8169 C CA . VAL B 1 239 ? -13.75 8.984 0.794 1 96.19 239 VAL B CA 1
ATOM 8170 C C . VAL B 1 239 ? -12.477 8.391 0.177 1 96.19 239 VAL B C 1
ATOM 8172 O O . VAL B 1 239 ? -12.531 7.762 -0.881 1 96.19 239 VAL B O 1
ATOM 8175 N N . LEU B 1 240 ? -11.344 8.633 0.738 1 97.06 240 LEU B N 1
ATOM 8176 C CA . LEU B 1 240 ? -10.062 8.055 0.355 1 97.06 240 LEU B CA 1
ATOM 8177 C C . LEU B 1 240 ? -9.516 7.168 1.468 1 97.06 240 LEU B C 1
ATOM 8179 O O . LEU B 1 240 ? -10 7.215 2.6 1 97.06 240 LEU B O 1
ATOM 8183 N N . HIS B 1 241 ? -8.469 6.344 1.137 1 96.38 241 HIS B N 1
ATOM 8184 C CA . HIS B 1 241 ? -8.055 5.293 2.061 1 96.38 241 HIS B CA 1
ATOM 8185 C C . HIS B 1 241 ? -6.547 5.312 2.277 1 96.38 241 HIS B C 1
ATOM 8187 O O . HIS B 1 241 ? -5.793 5.727 1.394 1 96.38 241 HIS B O 1
ATOM 8193 N N . THR B 1 242 ? -6.125 5.016 3.451 1 96 242 THR B N 1
ATOM 8194 C CA . THR B 1 242 ? -4.777 4.508 3.703 1 96 242 THR B CA 1
ATOM 8195 C C . THR B 1 242 ? -4.809 3.01 3.986 1 96 242 THR B C 1
ATOM 8197 O O . THR B 1 242 ? -5.844 2.471 4.391 1 96 242 THR B O 1
ATOM 8200 N N . PHE B 1 243 ? -3.816 2.346 3.652 1 96 243 PHE B N 1
ATOM 8201 C CA . PHE B 1 243 ? -3.738 0.898 3.812 1 96 243 PHE B CA 1
ATOM 8202 C C . PHE B 1 243 ? -2.4 0.492 4.418 1 96 243 PHE B C 1
ATOM 8204 O O . PHE B 1 243 ? -1.342 0.864 3.906 1 96 243 PHE B O 1
ATOM 8211 N N . ASN B 1 244 ? -2.4 -0.106 5.574 1 95.81 244 ASN B N 1
ATOM 8212 C CA . ASN B 1 244 ? -1.225 -0.757 6.141 1 95.81 244 ASN B CA 1
ATOM 8213 C C . ASN B 1 244 ? -1.135 -2.221 5.719 1 95.81 244 ASN B C 1
ATOM 8215 O O . ASN B 1 244 ? -1.832 -3.074 6.27 1 95.81 244 ASN B O 1
ATOM 8219 N N . PRO B 1 245 ? -0.251 -2.545 4.797 1 95.44 245 PRO B N 1
ATOM 8220 C CA . PRO B 1 245 ? -0.213 -3.912 4.27 1 95.44 245 PRO B CA 1
ATOM 8221 C C . PRO B 1 245 ? 0.216 -4.934 5.32 1 95.44 245 PRO B C 1
ATOM 8223 O O . PRO B 1 245 ? -0.119 -6.117 5.211 1 95.44 245 PRO B O 1
ATOM 8226 N N . SER B 1 246 ? 0.944 -4.559 6.328 1 96 246 SER B N 1
ATOM 8227 C CA . SER B 1 246 ? 1.418 -5.492 7.344 1 96 246 SER B CA 1
ATOM 8228 C C . SER B 1 246 ? 0.273 -5.969 8.234 1 96 246 SER B C 1
ATOM 8230 O O . SER B 1 246 ? 0.225 -7.137 8.617 1 96 246 SER B O 1
ATOM 8232 N N . SER B 1 247 ? -0.633 -5.051 8.516 1 94.56 247 SER B N 1
ATOM 8233 C CA . SER B 1 247 ? -1.743 -5.395 9.398 1 94.56 247 SER B CA 1
ATOM 8234 C C . SER B 1 247 ? -3.023 -5.641 8.602 1 94.56 247 SER B C 1
ATOM 8236 O O . SER B 1 247 ? -4.004 -6.152 9.141 1 94.56 247 SER B O 1
ATOM 8238 N N . GLN B 1 248 ? -3.045 -5.312 7.312 1 95.62 248 GLN B N 1
ATOM 8239 C CA . GLN B 1 248 ? -4.215 -5.449 6.453 1 95.62 248 GLN B CA 1
ATOM 8240 C C . GLN B 1 248 ? -5.34 -4.516 6.902 1 95.62 248 GLN B C 1
ATOM 8242 O O . GLN B 1 248 ? -6.512 -4.762 6.605 1 95.62 248 GLN B O 1
ATOM 8247 N N . GLU B 1 249 ? -4.938 -3.428 7.617 1 94.56 249 GLU B N 1
ATOM 8248 C CA . GLU B 1 249 ? -5.934 -2.473 8.094 1 94.56 249 GLU B CA 1
ATOM 8249 C C . GLU B 1 249 ? -6.172 -1.364 7.074 1 94.56 249 GLU B C 1
ATOM 8251 O O . GLU B 1 249 ? -5.219 -0.836 6.492 1 94.56 249 GLU B O 1
ATOM 8256 N N . ILE B 1 250 ? -7.426 -1.043 6.809 1 95.19 250 ILE B N 1
ATOM 8257 C CA . ILE B 1 250 ? -7.832 0.056 5.941 1 95.19 250 ILE B CA 1
ATOM 8258 C C . ILE B 1 250 ? -8.422 1.187 6.785 1 95.19 250 ILE B C 1
ATOM 8260 O O . ILE B 1 250 ? -9.242 0.946 7.672 1 95.19 250 ILE B O 1
ATOM 8264 N N . GLU B 1 251 ? -7.941 2.357 6.621 1 93.69 251 GLU B N 1
ATOM 8265 C CA . GLU B 1 251 ? -8.547 3.537 7.238 1 93.69 251 GLU B CA 1
ATOM 8266 C C . GLU B 1 251 ? -9.203 4.434 6.195 1 93.69 251 GLU B C 1
ATOM 8268 O O . GLU B 1 251 ? -8.586 4.762 5.176 1 93.69 251 GLU B O 1
ATOM 8273 N N . ASP B 1 252 ? -10.422 4.809 6.457 1 93.44 252 ASP B N 1
ATOM 8274 C CA . ASP B 1 252 ? -11.188 5.668 5.559 1 93.44 252 ASP B CA 1
ATOM 8275 C C . ASP B 1 252 ? -11.18 7.117 6.043 1 93.44 252 ASP B C 1
ATOM 8277 O O . ASP B 1 252 ? -11.273 7.379 7.242 1 93.44 252 ASP B O 1
ATOM 8281 N N . TYR B 1 253 ? -11.055 8.023 5.133 1 93.06 253 TYR B N 1
ATOM 8282 C CA . TYR B 1 253 ? -11.055 9.445 5.449 1 93.06 253 TYR B CA 1
ATOM 8283 C C . TYR B 1 253 ? -11.953 10.219 4.484 1 93.06 253 TYR B C 1
ATOM 8285 O O . TYR B 1 253 ? -11.859 10.047 3.268 1 93.06 253 TYR B O 1
ATOM 8293 N N . SER B 1 254 ? -12.898 11.008 5.066 1 94.69 254 SER B N 1
ATOM 8294 C CA . SER B 1 254 ? -13.516 12.039 4.234 1 94.69 254 SER B CA 1
ATOM 8295 C C . SER B 1 254 ? -12.5 13.109 3.836 1 94.69 254 SER B C 1
ATOM 8297 O O . SER B 1 254 ? -12.125 13.945 4.656 1 94.69 254 SER B O 1
ATOM 8299 N N . TYR B 1 255 ? -12.031 13.023 2.65 1 96.25 255 TYR B N 1
ATOM 8300 C CA . TYR B 1 255 ? -10.906 13.828 2.182 1 96.25 255 TYR B CA 1
ATOM 8301 C C . TYR B 1 255 ? -11.312 14.68 0.985 1 96.25 255 TYR B C 1
ATOM 8303 O O . TYR B 1 255 ? -11.328 14.203 -0.15 1 96.25 255 TYR B O 1
ATOM 8311 N N . PRO B 1 256 ? -11.633 16 1.205 1 97.25 256 PRO B N 1
ATOM 8312 C CA . PRO B 1 256 ? -12.055 16.859 0.101 1 97.25 256 PRO B CA 1
ATOM 8313 C C . PRO B 1 256 ? -10.898 17.266 -0.811 1 97.25 256 PRO B C 1
ATOM 8315 O O . PRO B 1 256 ? -10.086 18.109 -0.438 1 97.25 256 PRO B O 1
ATOM 8318 N N . ARG B 1 257 ? -10.898 16.75 -2.09 1 97.19 257 ARG B N 1
ATOM 8319 C CA . ARG B 1 257 ? -9.891 17.125 -3.072 1 97.19 257 ARG B CA 1
ATOM 8320 C C . ARG B 1 257 ? -10.32 18.375 -3.838 1 97.19 257 ARG B C 1
ATOM 8322 O O . ARG B 1 257 ? -11.508 18.703 -3.889 1 97.19 257 ARG B O 1
ATOM 8329 N N . PRO B 1 258 ? -9.305 19.109 -4.359 1 97.94 258 PRO B N 1
ATOM 8330 C CA . PRO B 1 258 ? -9.633 20.328 -5.086 1 97.94 258 PRO B CA 1
ATOM 8331 C C . PRO B 1 258 ? -10.695 20.109 -6.16 1 97.94 258 PRO B C 1
ATOM 8333 O O . PRO B 1 258 ? -10.641 19.125 -6.895 1 97.94 258 PRO B O 1
ATOM 8336 N N . GLY B 1 259 ? -11.594 21 -6.234 1 96.75 259 GLY B N 1
ATOM 8337 C CA . GLY B 1 259 ? -12.672 20.922 -7.211 1 96.75 259 GLY B CA 1
ATOM 8338 C C . GLY B 1 259 ? -13.836 20.062 -6.75 1 96.75 259 GLY B C 1
ATOM 8339 O O . GLY B 1 259 ? -14.914 20.094 -7.355 1 96.75 259 GLY B O 1
ATOM 8340 N N . LYS B 1 260 ? -13.727 19.312 -5.652 1 96.88 260 LYS B N 1
ATOM 8341 C CA . LYS B 1 260 ? -14.773 18.453 -5.129 1 96.88 260 LYS B CA 1
ATOM 8342 C C . LYS B 1 260 ? -15.469 19.078 -3.928 1 96.88 260 LYS B C 1
ATOM 8344 O O . LYS B 1 260 ? -15.125 20.203 -3.527 1 96.88 260 LYS B O 1
ATOM 8349 N N . LYS B 1 261 ? -16.438 18.422 -3.322 1 96.62 261 LYS B N 1
ATOM 8350 C CA . LYS B 1 261 ? -17.281 18.969 -2.268 1 96.62 261 LYS B CA 1
ATOM 8351 C C . LYS B 1 261 ? -16.547 18.969 -0.926 1 96.62 261 LYS B C 1
ATOM 8353 O O . LYS B 1 261 ? -15.836 18.031 -0.604 1 96.62 261 LYS B O 1
ATOM 8358 N N . ASN B 1 262 ? -16.703 20.047 -0.2 1 97.12 262 ASN B N 1
ATOM 8359 C CA . ASN B 1 262 ? -16.297 20.125 1.199 1 97.12 262 ASN B CA 1
ATOM 8360 C C . ASN B 1 262 ? -17.406 19.641 2.133 1 97.12 262 ASN B C 1
ATOM 8362 O O . ASN B 1 262 ? -18.531 19.438 1.703 1 97.12 262 ASN B O 1
ATOM 8366 N N . ALA B 1 263 ? -17.047 19.469 3.383 1 96.62 263 ALA B N 1
ATOM 8367 C CA . ALA B 1 263 ? -18.062 19.25 4.41 1 96.62 263 ALA B CA 1
ATOM 8368 C C . ALA B 1 263 ? -18.969 20.469 4.559 1 96.62 263 ALA B C 1
ATOM 8370 O O . ALA B 1 263 ? -18.531 21.594 4.336 1 96.62 263 ALA B O 1
ATOM 8371 N N . VAL B 1 264 ? -20.203 20.188 4.902 1 95 264 VAL B N 1
ATOM 8372 C CA . VAL B 1 264 ? -21.156 21.266 5.152 1 95 264 VAL B CA 1
ATOM 8373 C C . VAL B 1 264 ? -21.359 21.438 6.656 1 95 264 VAL B C 1
ATOM 8375 O O . VAL B 1 264 ? -21.656 20.469 7.359 1 95 264 VAL B O 1
ATOM 8378 N N . ALA B 1 265 ? -21.172 22.703 7.098 1 94.94 265 ALA B N 1
ATOM 8379 C CA . ALA B 1 265 ? -21.312 22.969 8.523 1 94.94 265 ALA B CA 1
ATOM 8380 C C . ALA B 1 265 ? -22.5 23.891 8.797 1 94.94 265 ALA B C 1
ATOM 8382 O O . ALA B 1 265 ? -22.75 24.828 8.023 1 94.94 265 ALA B O 1
ATOM 8383 N N . VAL B 1 266 ? -23.25 23.594 9.828 1 94.5 266 VAL B N 1
ATOM 8384 C CA . VAL B 1 266 ? -24.312 24.469 10.305 1 94.5 266 VAL B CA 1
ATOM 8385 C C . VAL B 1 266 ? -24.156 24.719 11.805 1 94.5 266 VAL B C 1
ATOM 8387 O O . VAL B 1 266 ? -23.516 23.922 12.5 1 94.5 266 VAL B O 1
ATOM 8390 N N . LEU B 1 267 ? -24.734 25.812 12.266 1 95.56 267 LEU B N 1
ATOM 8391 C CA . LEU B 1 267 ? -24.656 26.141 13.68 1 95.56 267 LEU B CA 1
ATOM 8392 C C . LEU B 1 267 ? -25.969 25.797 14.383 1 95.56 267 LEU B C 1
ATOM 8394 O O . LEU B 1 267 ? -27.047 26.016 13.836 1 95.56 267 LEU B O 1
ATOM 8398 N N . LYS B 1 268 ? -25.812 25.234 15.516 1 96.19 268 LYS B N 1
ATOM 8399 C CA . LYS B 1 268 ? -26.938 24.891 16.391 1 96.19 268 LYS B CA 1
ATOM 8400 C C . LYS B 1 268 ? -26.656 25.312 17.828 1 96.19 268 LYS B C 1
ATOM 8402 O O . LYS B 1 268 ? -25.516 25.625 18.188 1 96.19 268 LYS B O 1
ATOM 8407 N N . CYS B 1 269 ? -27.734 25.391 18.562 1 96.31 269 CYS B N 1
ATOM 8408 C CA . CYS B 1 269 ? -27.609 25.734 19.984 1 96.31 269 CYS B CA 1
ATOM 8409 C C . CYS B 1 269 ? -28.328 24.703 20.844 1 96.31 269 CYS B C 1
ATOM 8411 O O . CYS B 1 269 ? -29.5 24.391 20.609 1 96.31 269 CYS B O 1
ATOM 8413 N N . LEU B 1 270 ? -27.672 24.219 21.797 1 96.5 270 LEU B N 1
ATOM 8414 C CA . LEU B 1 270 ? -28.219 23.234 22.734 1 96.5 270 LEU B CA 1
ATOM 8415 C C . LEU B 1 270 ? -28.594 23.906 24.062 1 96.5 270 LEU B C 1
ATOM 8417 O O . LEU B 1 270 ? -27.75 24.547 24.688 1 96.5 270 LEU B O 1
ATOM 8421 N N . GLU B 1 271 ? -29.828 23.734 24.438 1 95.56 271 GLU B N 1
ATOM 8422 C CA . GLU B 1 271 ? -30.297 24.156 25.75 1 95.56 271 GLU B CA 1
ATOM 8423 C C . GLU B 1 271 ? -30.391 22.984 26.719 1 95.56 271 GLU B C 1
ATOM 8425 O O . GLU B 1 271 ? -31.047 21.984 26.422 1 95.56 271 GLU B O 1
ATOM 8430 N N . ILE B 1 272 ? -29.719 23.156 27.797 1 95.69 272 ILE B N 1
ATOM 8431 C CA . ILE B 1 272 ? -29.641 22.094 28.812 1 95.69 272 ILE B CA 1
ATOM 8432 C C . ILE B 1 272 ? -30.281 22.578 30.109 1 95.69 272 ILE B C 1
ATOM 8434 O O . ILE B 1 272 ? -29.938 23.641 30.625 1 95.69 272 ILE B O 1
ATOM 8438 N N . THR B 1 273 ? -31.172 21.719 30.594 1 94.56 273 THR B N 1
ATOM 8439 C CA . THR B 1 273 ? -31.812 22.047 31.859 1 94.56 273 THR B CA 1
ATOM 8440 C C . THR B 1 273 ? -31.594 20.938 32.875 1 94.56 273 THR B C 1
ATOM 8442 O O . THR B 1 273 ? -31.688 19.75 32.562 1 94.56 273 THR B O 1
ATOM 8445 N N . LEU B 1 274 ? -31.141 21.359 34 1 92.88 274 LEU B N 1
ATOM 8446 C CA . LEU B 1 274 ? -31 20.453 35.125 1 92.88 274 LEU B CA 1
ATOM 8447 C C . LEU B 1 274 ? -32.094 20.703 36.156 1 92.88 274 LEU B C 1
ATOM 8449 O O . LEU B 1 274 ? -32.219 21.812 36.688 1 92.88 274 LEU B O 1
ATOM 8453 N N . ASP B 1 275 ? -32.812 19.641 36.375 1 88.81 275 ASP B N 1
ATOM 8454 C CA . ASP B 1 275 ? -33.844 19.734 37.375 1 88.81 275 ASP B CA 1
ATOM 8455 C C . ASP B 1 275 ? -33.25 19.656 38.781 1 88.81 275 ASP B C 1
ATOM 8457 O O . ASP B 1 275 ? -32.625 18.672 39.156 1 88.81 275 ASP B O 1
ATOM 8461 N N . SER B 1 276 ? -33.438 20.609 39.625 1 79.06 276 SER B N 1
ATOM 8462 C CA . SER B 1 276 ? -32.844 20.703 40.969 1 79.06 276 SER B CA 1
ATOM 8463 C C . SER B 1 276 ? -33.344 19.578 41.875 1 79.06 276 SER B C 1
ATOM 8465 O O . SER B 1 276 ? -32.625 19.141 42.781 1 79.06 276 SER B O 1
ATOM 8467 N N . GLY B 1 277 ? -34.5 19.125 41.656 1 70.12 277 GLY B N 1
ATOM 8468 C CA . GLY B 1 277 ? -35.062 18.094 42.5 1 70.12 277 GLY B CA 1
ATOM 8469 C C . GLY B 1 277 ? -34.594 16.688 42.156 1 70.12 277 GLY B C 1
ATOM 8470 O O . GLY B 1 277 ? -34.125 15.945 43 1 70.12 277 GLY B O 1
ATOM 8471 N N . SER B 1 278 ? -34.562 16.406 40.875 1 75.88 278 SER B N 1
ATOM 8472 C CA . SER B 1 278 ? -34.344 15.039 40.438 1 75.88 278 SER B CA 1
ATOM 8473 C C . SER B 1 278 ? -32.938 14.867 39.875 1 75.88 278 SER B C 1
ATOM 8475 O O . SER B 1 278 ? -32.5 13.734 39.625 1 75.88 278 SER B O 1
ATOM 8477 N N . ALA B 1 279 ? -32.219 15.852 39.781 1 80.62 279 ALA B N 1
ATOM 8478 C CA . ALA B 1 279 ? -30.891 15.82 39.188 1 80.62 279 ALA B CA 1
ATOM 8479 C C . ALA B 1 279 ? -30.922 15.188 37.781 1 80.62 279 ALA B C 1
ATOM 8481 O O . ALA B 1 279 ? -30 14.453 37.406 1 80.62 279 ALA B O 1
ATOM 8482 N N . LYS B 1 280 ? -32.031 15.312 37.062 1 87.19 280 LYS B N 1
ATOM 8483 C CA . LYS B 1 280 ? -32.156 14.797 35.688 1 87.19 280 LYS B CA 1
ATOM 8484 C C . LYS B 1 280 ? -31.938 15.898 34.656 1 87.19 280 LYS B C 1
ATOM 8486 O O . LYS B 1 280 ? -32.375 17.031 34.844 1 87.19 280 LYS B O 1
ATOM 8491 N N . PHE B 1 281 ? -31.203 15.633 33.656 1 93.5 281 PHE B N 1
ATOM 8492 C CA . PHE B 1 281 ? -30.891 16.578 32.562 1 93.5 281 PHE B CA 1
ATOM 8493 C C . PHE B 1 281 ? -31.891 16.438 31.422 1 93.5 281 PHE B C 1
ATOM 8495 O O . PHE B 1 281 ? -32.312 15.32 31.094 1 93.5 281 PHE B O 1
ATOM 8502 N N . SER B 1 282 ? -32.312 17.547 30.922 1 93.94 282 SER B N 1
ATOM 8503 C CA . SER B 1 282 ? -33.062 17.578 29.672 1 93.94 282 SER B CA 1
ATOM 8504 C C . SER B 1 282 ? -32.375 18.453 28.625 1 93.94 282 SER B C 1
ATOM 8506 O O . SER B 1 282 ? -31.688 19.422 28.969 1 93.94 282 SER B O 1
ATOM 8508 N N . PHE B 1 283 ? -32.531 18.062 27.375 1 94.25 283 PHE B N 1
ATOM 8509 C CA . PHE B 1 283 ? -31.797 18.719 26.297 1 94.25 283 PHE B CA 1
ATOM 8510 C C . PHE B 1 283 ? -32.75 19.125 25.172 1 94.25 283 PHE B C 1
ATOM 8512 O O . PHE B 1 283 ? -33.656 18.375 24.828 1 94.25 283 PHE B O 1
ATOM 8519 N N . GLU B 1 284 ? -32.594 20.312 24.688 1 93.88 284 GLU B N 1
ATOM 8520 C CA . GLU B 1 284 ? -33.312 20.812 23.516 1 93.88 284 GLU B CA 1
ATOM 8521 C C . GLU B 1 284 ? -32.375 21.438 22.5 1 93.88 284 GLU B C 1
ATOM 8523 O O . GLU B 1 284 ? -31.594 22.344 22.844 1 93.88 284 GLU B O 1
ATOM 8528 N N . THR B 1 285 ? -32.469 20.984 21.266 1 94.81 285 THR B N 1
ATOM 8529 C CA . THR B 1 285 ? -31.609 21.531 20.203 1 94.81 285 THR B CA 1
ATOM 8530 C C . THR B 1 285 ? -32.375 22.609 19.438 1 94.81 285 THR B C 1
ATOM 8532 O O . THR B 1 285 ? -33.469 22.375 18.922 1 94.81 285 THR B O 1
ATOM 8535 N N . LEU B 1 286 ? -31.812 23.75 19.344 1 94.12 286 LEU B N 1
ATOM 8536 C CA . LEU B 1 286 ? -32.344 24.859 18.547 1 94.12 286 LEU B CA 1
ATOM 8537 C C . LEU B 1 286 ? -31.516 25.062 17.281 1 94.12 286 LEU B C 1
ATOM 8539 O O . LEU B 1 286 ? -30.328 24.734 17.25 1 94.12 286 LEU B O 1
ATOM 8543 N N . VAL B 1 287 ? -32.156 25.516 16.234 1 92.94 287 VAL B N 1
ATOM 8544 C CA . VAL B 1 287 ? -31.5 25.75 14.953 1 92.94 287 VAL B CA 1
ATOM 8545 C C . VAL B 1 287 ? -31.656 27.219 14.555 1 92.94 287 VAL B C 1
ATOM 8547 O O . VAL B 1 287 ? -32.531 27.922 15.055 1 92.94 287 VAL B O 1
ATOM 8550 N N . LEU B 1 288 ? -30.703 27.656 13.75 1 89.44 288 LEU B N 1
ATOM 8551 C CA . LEU B 1 288 ? -30.875 29.016 13.203 1 89.44 288 LEU B CA 1
ATOM 8552 C C . LEU B 1 288 ? -32.125 29.094 12.336 1 89.44 288 LEU B C 1
ATOM 8554 O O . LEU B 1 288 ? -32.344 28.25 11.461 1 89.44 288 LEU B O 1
ATOM 8558 N N . ALA B 1 289 ? -32.844 30.031 12.508 1 81.69 289 ALA B N 1
ATOM 8559 C CA . ALA B 1 289 ? -34.062 30.219 11.742 1 81.69 289 ALA B CA 1
ATOM 8560 C C . ALA B 1 289 ? -33.781 30.312 10.25 1 81.69 289 ALA B C 1
ATOM 8562 O O . ALA B 1 289 ? -34.562 29.812 9.422 1 81.69 289 ALA B O 1
ATOM 8563 N N . SER B 1 290 ? -32.656 31 9.977 1 79.38 290 SER B N 1
ATOM 8564 C CA . SER B 1 290 ? -32.156 31.062 8.609 1 79.38 290 SER B CA 1
ATOM 8565 C C . SER B 1 290 ? -30.688 30.641 8.547 1 79.38 290 SER B C 1
ATOM 8567 O O . SER B 1 290 ? -29.875 31.109 9.336 1 79.38 290 SER B O 1
ATOM 8569 N N . SER B 1 291 ? -30.469 29.828 7.559 1 81.12 291 SER B N 1
ATOM 8570 C CA . SER B 1 291 ? -29.094 29.391 7.406 1 81.12 291 SER B CA 1
ATOM 8571 C C . SER B 1 291 ? -28.172 30.547 7.039 1 81.12 291 SER B C 1
ATOM 8573 O O . SER B 1 291 ? -28.609 31.547 6.48 1 81.12 291 SER B O 1
ATOM 8575 N N . ILE B 1 292 ? -26.938 30.406 7.355 1 85.12 292 ILE B N 1
ATOM 8576 C CA . ILE B 1 292 ? -25.953 31.422 7.027 1 85.12 292 ILE B CA 1
ATOM 8577 C C . ILE B 1 292 ? -25.906 31.625 5.516 1 85.12 292 ILE B C 1
ATOM 8579 O O . ILE B 1 292 ? -25.672 32.75 5.047 1 85.12 292 ILE B O 1
ATOM 8583 N N . SER B 1 293 ? -26.188 30.578 4.789 1 83.12 293 SER B N 1
ATOM 8584 C CA . SER B 1 293 ? -26.172 30.656 3.332 1 83.12 293 SER B CA 1
ATOM 8585 C C . SER B 1 293 ? -27.281 31.578 2.822 1 83.12 293 SER B C 1
ATOM 8587 O O . SER B 1 293 ? -27.219 32.062 1.693 1 83.12 293 SER B O 1
ATOM 8589 N N . ALA B 1 294 ? -28.25 31.672 3.637 1 78.31 294 ALA B N 1
ATOM 8590 C CA . ALA B 1 294 ? -29.312 32.594 3.275 1 78.31 294 ALA B CA 1
ATOM 8591 C C . ALA B 1 294 ? -28.859 34.031 3.389 1 78.31 294 ALA B C 1
ATOM 8593 O O . ALA B 1 294 ? -29.375 34.938 2.697 1 78.31 294 ALA B O 1
ATOM 8594 N N . TYR B 1 295 ? -27.844 34.281 4.254 1 75.81 295 TYR B N 1
ATOM 8595 C CA . TYR B 1 295 ? -27.328 35.625 4.531 1 75.81 295 TYR B CA 1
ATOM 8596 C C . TYR B 1 295 ? -26.188 35.969 3.596 1 75.81 295 TYR B C 1
ATOM 8598 O O . TYR B 1 295 ? -26.031 37.125 3.188 1 75.81 295 TYR B O 1
ATOM 8606 N N . LEU B 1 296 ? -25.422 34.938 3.396 1 83.5 296 LEU B N 1
ATOM 8607 C CA . LEU B 1 296 ? -24.156 35.156 2.684 1 83.5 296 LEU B CA 1
ATOM 8608 C C . LEU B 1 296 ? -24.031 34.188 1.494 1 83.5 296 LEU B C 1
ATOM 8610 O O . LEU B 1 296 ? -24.25 33 1.631 1 83.5 296 LEU B O 1
ATOM 8614 N N . SER B 1 297 ? -23.719 34.781 0.346 1 76.81 297 SER B N 1
ATOM 8615 C CA . SER B 1 297 ? -23.578 33.969 -0.85 1 76.81 297 SER B CA 1
ATOM 8616 C C . SER B 1 297 ? -22.141 33.438 -0.981 1 76.81 297 SER B C 1
ATOM 8618 O O . SER B 1 297 ? -21.906 32.406 -1.614 1 76.81 297 SER B O 1
ATOM 8620 N N . LYS B 1 298 ? -21.25 34.125 -0.451 1 82.31 298 LYS B N 1
ATOM 8621 C CA . LYS B 1 298 ? -19.859 33.75 -0.656 1 82.31 298 LYS B CA 1
ATOM 8622 C C . LYS B 1 298 ? -19.203 33.312 0.649 1 82.31 298 LYS B C 1
ATOM 8624 O O . LYS B 1 298 ? -18.453 34.062 1.274 1 82.31 298 LYS B O 1
ATOM 8629 N N . TRP B 1 299 ? -19.5 32.156 1.134 1 91.12 299 TRP B N 1
ATOM 8630 C CA . TRP B 1 299 ? -18.781 31.625 2.297 1 91.12 299 TRP B CA 1
ATOM 8631 C C . TRP B 1 299 ? -18.625 30.109 2.195 1 91.12 299 TRP B C 1
ATOM 8633 O O . TRP B 1 299 ? -19.375 29.438 1.485 1 91.12 299 TRP B O 1
ATOM 8643 N N . GLU B 1 300 ? -17.594 29.609 2.764 1 94.69 300 GLU B N 1
ATOM 8644 C CA . GLU B 1 300 ? -17.312 28.188 2.723 1 94.69 300 GLU B CA 1
ATOM 8645 C C . GLU B 1 300 ? -16.859 27.672 4.086 1 94.69 300 GLU B C 1
ATOM 8647 O O . GLU B 1 300 ? -17.234 26.578 4.5 1 94.69 300 GLU B O 1
ATOM 8652 N N . TYR B 1 301 ? -16.141 28.453 4.879 1 95.44 301 TYR B N 1
ATOM 8653 C CA . TYR B 1 301 ? -15.492 27.969 6.094 1 95.44 301 TYR B CA 1
ATOM 8654 C C . TYR B 1 301 ? -15.914 28.812 7.301 1 95.44 301 TYR B C 1
ATOM 8656 O O . TYR B 1 301 ? -15.867 30.031 7.262 1 95.44 301 TYR B O 1
ATOM 8664 N N . PHE B 1 302 ? -16.359 28.156 8.383 1 94.38 302 PHE B N 1
ATOM 8665 C CA . PHE B 1 302 ? -16.375 28.781 9.703 1 94.38 302 PHE B CA 1
ATOM 8666 C C . PHE B 1 302 ? -14.992 28.734 10.344 1 94.38 302 PHE B C 1
ATOM 8668 O O . PHE B 1 302 ? -14.641 27.766 11.016 1 94.38 302 PHE B O 1
ATOM 8675 N N . THR B 1 303 ? -14.258 29.75 10.203 1 94.06 303 THR B N 1
ATOM 8676 C CA . THR B 1 303 ? -12.867 29.688 10.633 1 94.06 303 THR B CA 1
ATOM 8677 C C . THR B 1 303 ? -12.758 29.906 12.141 1 94.06 303 THR B C 1
ATOM 8679 O O . THR B 1 303 ? -11.938 29.266 12.805 1 94.06 303 THR B O 1
ATOM 8682 N N . ARG B 1 304 ? -13.562 30.891 12.68 1 93.31 304 ARG B N 1
ATOM 8683 C CA . ARG B 1 304 ? -13.641 31.141 14.117 1 93.31 304 ARG B CA 1
ATOM 8684 C C . ARG B 1 304 ? -15.062 31.516 14.523 1 93.31 304 ARG B C 1
ATOM 8686 O O . ARG B 1 304 ? -15.797 32.125 13.75 1 93.31 304 ARG B O 1
ATOM 8693 N N . LEU B 1 305 ? -15.445 31.188 15.734 1 93.25 305 LEU B N 1
ATOM 8694 C CA . LEU B 1 305 ? -16.75 31.594 16.234 1 93.25 305 LEU B CA 1
ATOM 8695 C C . LEU B 1 305 ? -16.828 31.453 17.75 1 93.25 305 LEU B C 1
ATOM 8697 O O . LEU B 1 305 ? -15.953 30.812 18.359 1 93.25 305 LEU B O 1
ATOM 8701 N N . GLY B 1 306 ? -17.703 32.094 18.391 1 92.5 306 GLY B N 1
ATOM 8702 C CA . GLY B 1 306 ? -17.906 32.062 19.828 1 92.5 306 GLY B CA 1
ATOM 8703 C C . GLY B 1 306 ? -19.031 32.969 20.297 1 92.5 306 GLY B C 1
ATOM 8704 O O . GLY B 1 306 ? -19.75 33.531 19.484 1 92.5 306 GLY B O 1
ATOM 8705 N N . TRP B 1 307 ? -19.188 33.031 21.656 1 93.38 307 TRP B N 1
ATOM 8706 C CA . TRP B 1 307 ? -20.188 33.875 22.297 1 93.38 307 TRP B CA 1
ATOM 8707 C C . TRP B 1 307 ? -19.594 35.219 22.672 1 93.38 307 TRP B C 1
ATOM 8709 O O . TRP B 1 307 ? -18.391 35.344 22.938 1 93.38 307 TRP B O 1
ATOM 8719 N N . LEU B 1 308 ? -20.406 36.219 22.609 1 90.25 308 LEU B N 1
ATOM 8720 C CA . LEU B 1 308 ? -20.047 37.375 23.406 1 90.25 308 LEU B CA 1
ATOM 8721 C C . LEU B 1 308 ? -20.188 37.094 24.891 1 90.25 308 LEU B C 1
ATOM 8723 O O . LEU B 1 308 ? -20.906 36.188 25.297 1 90.25 308 LEU B O 1
ATOM 8727 N N . SER B 1 309 ? -19.547 37.875 25.688 1 87.62 309 SER B N 1
ATOM 8728 C CA . SER B 1 309 ? -19.453 37.594 27.125 1 87.62 309 SER B CA 1
ATOM 8729 C C . SER B 1 309 ? -20.828 37.656 27.781 1 87.62 309 SER B C 1
ATOM 8731 O O . SER B 1 309 ? -21.062 37 28.797 1 87.62 309 SER B O 1
ATOM 8733 N N . ASN B 1 310 ? -21.812 38.375 27.203 1 86 310 ASN B N 1
ATOM 8734 C CA . ASN B 1 310 ? -23.125 38.531 27.828 1 86 310 ASN B CA 1
ATOM 8735 C C . ASN B 1 310 ? -24.078 37.406 27.422 1 86 310 ASN B C 1
ATOM 8737 O O . ASN B 1 310 ? -25.203 37.344 27.922 1 86 310 ASN B O 1
ATOM 8741 N N . GLY B 1 311 ? -23.672 36.594 26.484 1 90.19 311 GLY B N 1
ATOM 8742 C CA . GLY B 1 311 ? -24.469 35.438 26.078 1 90.19 311 GLY B CA 1
ATOM 8743 C C . GLY B 1 311 ? -25.641 35.781 25.188 1 90.19 311 GLY B C 1
ATOM 8744 O O . GLY B 1 311 ? -26.469 34.938 24.891 1 90.19 311 GLY B O 1
ATOM 8745 N N . LYS B 1 312 ? -25.672 36.938 24.703 1 89.69 312 LYS B N 1
ATOM 8746 C CA . LYS B 1 312 ? -26.828 37.375 23.922 1 89.69 312 LYS B CA 1
ATOM 8747 C C . LYS B 1 312 ? -26.562 37.25 22.438 1 89.69 312 LYS B C 1
ATOM 8749 O O . LYS B 1 312 ? -27.516 37.219 21.641 1 89.69 312 LYS B O 1
ATOM 8754 N N . ASN B 1 313 ? -25.312 37.344 22.094 1 90.81 313 ASN B N 1
ATOM 8755 C CA . ASN B 1 313 ? -24.938 37.281 20.688 1 90.81 313 ASN B CA 1
ATOM 8756 C C . ASN B 1 313 ? -23.812 36.25 20.453 1 90.81 313 ASN B C 1
ATOM 8758 O O . ASN B 1 313 ? -23 36.031 21.344 1 90.81 313 ASN B O 1
ATOM 8762 N N . ILE B 1 314 ? -23.797 35.781 19.25 1 93.31 314 ILE B N 1
ATOM 8763 C CA . ILE B 1 314 ? -22.734 34.906 18.75 1 93.31 314 ILE B CA 1
ATOM 8764 C C . ILE B 1 314 ? -22.016 35.594 17.594 1 93.31 314 ILE B C 1
ATOM 8766 O O . ILE B 1 314 ? -22.641 36.281 16.781 1 93.31 314 ILE B O 1
ATOM 8770 N N . TRP B 1 315 ? -20.734 35.5 17.641 1 93.31 315 TRP B N 1
ATOM 8771 C CA . TRP B 1 315 ? -19.969 36 16.5 1 93.31 315 TRP B CA 1
ATOM 8772 C C . TRP B 1 315 ? -19.375 34.844 15.688 1 93.31 315 TRP B C 1
ATOM 8774 O O . TRP B 1 315 ? -19.031 33.812 16.234 1 93.31 315 TRP B O 1
ATOM 8784 N N . VAL B 1 316 ? -19.328 35.031 14.344 1 93.44 316 VAL B N 1
ATOM 8785 C CA . VAL B 1 316 ? -18.844 34.031 13.422 1 93.44 316 VAL B CA 1
ATOM 8786 C C . VAL B 1 316 ? -17.953 34.656 12.359 1 93.44 316 VAL B C 1
ATOM 8788 O O . VAL B 1 316 ? -18.344 35.625 11.719 1 93.44 316 VAL B O 1
ATOM 8791 N N . GLN B 1 317 ? -16.734 34.156 12.234 1 93.44 31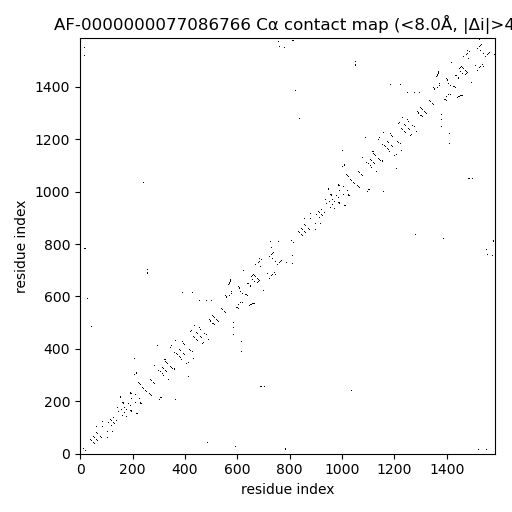7 GLN B N 1
ATOM 8792 C CA . GLN B 1 317 ? -15.875 34.531 11.117 1 93.44 317 GLN B CA 1
ATOM 8793 C C . GLN B 1 317 ? -16 33.531 9.969 1 93.44 317 GLN B C 1
ATOM 8795 O O . GLN B 1 317 ? -15.867 32.312 10.172 1 93.44 317 GLN B O 1
ATOM 8800 N N . VAL B 1 318 ? -16.297 34.062 8.812 1 93.94 318 VAL B N 1
ATOM 8801 C CA . VAL B 1 318 ? -16.484 33.188 7.656 1 93.94 318 VAL B CA 1
ATOM 8802 C C . VAL B 1 318 ? -15.531 33.562 6.539 1 93.94 318 VAL B C 1
ATOM 8804 O O . VAL B 1 318 ? -15.141 34.719 6.43 1 93.94 318 VAL B O 1
ATOM 8807 N N . LEU B 1 319 ? -15.117 32.594 5.832 1 95.31 319 LEU B N 1
ATOM 8808 C CA . LEU B 1 319 ? -14.211 32.719 4.695 1 95.31 319 LEU B CA 1
ATOM 8809 C C . LEU B 1 319 ? -14.758 32 3.473 1 95.31 319 LEU B C 1
ATOM 8811 O O . LEU B 1 319 ? -15.352 30.922 3.594 1 95.31 319 LEU B O 1
ATOM 8815 N N . ASP B 1 320 ? -14.594 32.625 2.312 1 95.31 320 ASP B N 1
ATOM 8816 C CA . ASP B 1 320 ? -15.039 31.922 1.109 1 95.31 320 ASP B CA 1
ATOM 8817 C C . ASP B 1 320 ? -14.102 30.781 0.752 1 95.31 320 ASP B C 1
ATOM 8819 O O . ASP B 1 320 ? -13.055 30.594 1.384 1 95.31 320 ASP B O 1
ATOM 8823 N N . ARG B 1 321 ? -14.438 30.062 -0.234 1 95 321 ARG B N 1
ATOM 8824 C CA . ARG B 1 321 ? -13.734 28.828 -0.576 1 95 321 ARG B CA 1
ATOM 8825 C C . ARG B 1 321 ? -12.289 29.109 -0.988 1 95 321 ARG B C 1
ATOM 8827 O O . ARG B 1 321 ? -11.367 28.438 -0.534 1 95 321 ARG B O 1
ATOM 8834 N N . VAL B 1 322 ? -12.031 30.125 -1.861 1 94.94 322 VAL B N 1
ATOM 8835 C CA . VAL B 1 322 ? -10.695 30.438 -2.363 1 94.94 322 VAL B CA 1
ATOM 8836 C C . VAL B 1 322 ? -9.969 31.344 -1.376 1 94.94 322 VAL B C 1
ATOM 8838 O O . VAL B 1 322 ? -8.789 31.656 -1.559 1 94.94 322 VAL B O 1
ATOM 8841 N N . GLN B 1 323 ? -10.703 31.875 -0.297 1 95.38 323 GLN B N 1
ATOM 8842 C CA . GLN B 1 323 ? -10.133 32.594 0.839 1 95.38 323 GLN B CA 1
ATOM 8843 C C . GLN B 1 323 ? -9.703 34 0.447 1 95.38 323 GLN B C 1
ATOM 8845 O O . GLN B 1 323 ? -8.602 34.438 0.794 1 95.38 323 GLN B O 1
ATOM 8850 N N . HIS B 1 324 ? -10.586 34.688 -0.323 1 95.44 324 HIS B N 1
ATOM 8851 C CA . HIS B 1 324 ? -10.359 36.062 -0.742 1 95.44 324 HIS B CA 1
ATOM 8852 C C . HIS B 1 324 ? -11.344 37 -0.073 1 95.44 324 HIS B C 1
ATOM 8854 O O . HIS B 1 324 ? -11.18 38.219 -0.136 1 95.44 324 HIS B O 1
ATOM 8860 N N . HIS B 1 325 ? -12.375 36.406 0.558 1 94.5 325 HIS B N 1
ATOM 8861 C CA . HIS B 1 325 ? -13.43 37.219 1.192 1 94.5 325 HIS B CA 1
ATOM 8862 C C . HIS B 1 325 ? -13.648 36.781 2.635 1 94.5 325 HIS B C 1
ATOM 8864 O O . HIS B 1 325 ? -14.055 35.625 2.887 1 94.5 325 HIS B O 1
ATOM 8870 N N . LEU B 1 326 ? -13.406 37.656 3.561 1 93.94 326 LEU B N 1
ATOM 8871 C CA . LEU B 1 326 ? -13.562 37.406 4.984 1 93.94 326 LEU B CA 1
ATOM 8872 C C . LEU B 1 326 ? -14.633 38.312 5.594 1 93.94 326 LEU B C 1
ATOM 8874 O O . LEU B 1 326 ? -14.68 39.5 5.285 1 93.94 326 LEU B O 1
ATOM 8878 N N . GLN B 1 327 ? -15.523 37.719 6.348 1 92.5 327 GLN B N 1
ATOM 8879 C CA . GLN B 1 327 ? -16.531 38.5 7.062 1 92.5 327 GLN B CA 1
ATOM 8880 C C . GLN B 1 327 ? -16.656 38.031 8.508 1 92.5 327 GLN B C 1
ATOM 8882 O O . GLN B 1 327 ? -16.422 36.844 8.812 1 92.5 327 GLN B O 1
ATOM 8887 N N . VAL B 1 328 ? -16.984 38.938 9.352 1 92.62 328 VAL B N 1
ATOM 8888 C CA . VAL B 1 328 ? -17.312 38.625 10.742 1 92.62 328 VAL B CA 1
ATOM 8889 C C . VAL B 1 328 ? -18.766 39.031 11.023 1 92.62 328 VAL B C 1
ATOM 8891 O O . VAL B 1 328 ? -19.125 40.188 10.914 1 92.62 328 VAL B O 1
ATOM 8894 N N . LEU B 1 329 ? -19.531 38.062 11.438 1 92.44 329 LEU B N 1
ATOM 8895 C CA . LEU B 1 329 ? -20.953 38.25 11.68 1 92.44 329 LEU B CA 1
ATOM 8896 C C . LEU B 1 329 ? -21.25 38.281 13.172 1 92.44 329 LEU B C 1
ATOM 8898 O O . LEU B 1 329 ? -20.531 37.688 13.961 1 92.44 329 LEU B O 1
ATOM 8902 N N . LEU B 1 330 ? -22.234 38.969 13.469 1 92.06 330 LEU B N 1
ATOM 8903 C CA . LEU B 1 330 ? -22.859 38.938 14.789 1 92.06 330 LEU B CA 1
ATOM 8904 C C . LEU B 1 330 ? -24.312 38.469 14.695 1 92.06 330 LEU B C 1
ATOM 8906 O O . LEU B 1 330 ? -25.109 39.062 13.977 1 92.06 330 LEU B O 1
ATOM 8910 N N . ILE B 1 331 ? -24.609 37.438 15.391 1 91 331 ILE B N 1
ATOM 8911 C CA . ILE B 1 331 ? -25.938 36.812 15.328 1 91 331 ILE B CA 1
ATOM 8912 C C . ILE B 1 331 ? -26.562 36.812 16.719 1 91 331 ILE B C 1
ATOM 8914 O O . ILE B 1 331 ? -25.922 36.344 17.688 1 91 331 ILE B O 1
ATOM 8918 N N . SER B 1 332 ? -27.781 37.188 16.766 1 89.88 332 SER B N 1
ATOM 8919 C CA . SER B 1 332 ? -28.484 37.125 18.047 1 89.88 332 SER B CA 1
ATOM 8920 C C . SER B 1 332 ? -28.75 35.688 18.469 1 89.88 332 SER B C 1
ATOM 8922 O O . SER B 1 332 ? -29.109 34.844 17.656 1 89.88 332 SER B O 1
ATOM 8924 N N . ALA B 1 333 ? -28.562 35.469 19.734 1 91.19 333 ALA B N 1
ATOM 8925 C CA . ALA B 1 333 ? -28.859 34.156 20.266 1 91.19 333 ALA B CA 1
ATOM 8926 C C . ALA B 1 333 ? -30.344 33.812 20.094 1 91.19 333 ALA B C 1
ATOM 8928 O O . ALA B 1 333 ? -30.703 32.656 19.938 1 91.19 333 ALA B O 1
ATOM 8929 N N . ASP B 1 334 ? -31.141 34.812 19.953 1 87.94 334 ASP B N 1
ATOM 8930 C CA . ASP B 1 334 ? -32.562 34.625 19.828 1 87.94 334 ASP B CA 1
ATOM 8931 C C . ASP B 1 334 ? -32.938 34.156 18.422 1 87.94 334 ASP B C 1
ATOM 8933 O O . ASP B 1 334 ? -34.062 33.719 18.172 1 87.94 334 ASP B O 1
ATOM 8937 N N . SER B 1 335 ? -31.984 34.219 17.578 1 88 335 SER B N 1
ATOM 8938 C CA . SER B 1 335 ? -32.219 33.75 16.219 1 88 335 SER B CA 1
ATOM 8939 C C . SER B 1 335 ? -32.25 32.219 16.156 1 88 335 SER B C 1
ATOM 8941 O O . SER B 1 335 ? -32.656 31.625 15.148 1 88 335 SER B O 1
ATOM 8943 N N . PHE B 1 336 ? -31.812 31.547 17.188 1 91.75 336 PHE B N 1
ATOM 8944 C CA . PHE B 1 336 ? -31.922 30.094 17.297 1 91.75 336 PHE B CA 1
ATOM 8945 C C . PHE B 1 336 ? -33.281 29.688 17.812 1 91.75 336 PHE B C 1
ATOM 8947 O O . PHE B 1 336 ? -33.688 30.078 18.922 1 91.75 336 PHE B O 1
ATOM 8954 N N . VAL B 1 337 ? -33.969 28.828 17.031 1 90.81 337 VAL B N 1
ATOM 8955 C CA . VAL B 1 337 ? -35.344 28.469 17.359 1 90.81 337 VAL B CA 1
ATOM 8956 C C . VAL B 1 337 ? -35.5 26.953 17.25 1 90.81 337 VAL B C 1
ATOM 8958 O O . VAL B 1 337 ? -34.625 26.266 16.703 1 90.81 337 VAL B O 1
ATOM 8961 N N . LYS B 1 338 ? -36.594 26.5 17.828 1 89.94 338 LYS B N 1
ATOM 8962 C CA . LYS B 1 338 ? -36.938 25.094 17.656 1 89.94 338 LYS B CA 1
ATOM 8963 C C . LYS B 1 338 ? -37.25 24.766 16.203 1 89.94 338 LYS B C 1
ATOM 8965 O O . LYS B 1 338 ? -37.875 25.562 15.508 1 89.94 338 LYS B O 1
ATOM 8970 N N . GLU B 1 339 ? -36.781 23.656 15.875 1 82.19 339 GLU B N 1
ATOM 8971 C CA . GLU B 1 339 ? -37 23.266 14.484 1 82.19 339 GLU B CA 1
ATOM 8972 C C . GLU B 1 339 ? -38.469 23.281 14.125 1 82.19 339 GLU B C 1
ATOM 8974 O O . GLU B 1 339 ? -39.281 22.703 14.852 1 82.19 339 GLU B O 1
ATOM 8979 N N . GLY B 1 340 ? -38.906 23.812 13.109 1 73.19 340 GLY B N 1
ATOM 8980 C CA . GLY B 1 340 ? -40.281 23.844 12.633 1 73.19 340 GLY B CA 1
ATOM 8981 C C . GLY B 1 340 ? -41.094 25.016 13.18 1 73.19 340 GLY B C 1
ATOM 8982 O O . GLY B 1 340 ? -42.219 25.266 12.742 1 73.19 340 GLY B O 1
ATOM 8983 N N . GLU B 1 341 ? -40.625 25.688 14.188 1 72.25 341 GLU B N 1
ATOM 8984 C CA . GLU B 1 341 ? -41.375 26.812 14.766 1 72.25 341 GLU B CA 1
ATOM 8985 C C . GLU B 1 341 ? -41 28.125 14.094 1 72.25 341 GLU B C 1
ATOM 8987 O O . GLU B 1 341 ? -39.844 28.359 13.766 1 72.25 341 GLU B O 1
ATOM 8992 N N . GLY B 1 342 ? -41.625 28.484 12.93 1 57.56 342 GLY B N 1
ATOM 8993 C CA . GLY B 1 342 ? -41.406 29.672 12.117 1 57.56 342 GLY B CA 1
ATOM 8994 C C . GLY B 1 342 ? -41.406 30.953 12.93 1 57.56 342 GLY B C 1
ATOM 8995 O O . GLY B 1 342 ? -42.469 31.438 13.359 1 57.56 342 GLY B O 1
ATOM 8996 N N . LYS B 1 343 ? -40.531 31.312 13.75 1 61.06 343 LYS B N 1
ATOM 8997 C CA . LYS B 1 343 ? -40.625 32.594 14.422 1 61.06 343 LYS B CA 1
ATOM 8998 C C . LYS B 1 343 ? -39.781 33.656 13.719 1 61.06 343 LYS B C 1
ATOM 9000 O O . LYS B 1 343 ? -39.188 33.375 12.68 1 61.06 343 LYS B O 1
ATOM 9005 N N . THR B 1 344 ? -39.531 34.812 14.555 1 59.09 344 THR B N 1
ATOM 9006 C CA . THR B 1 344 ? -38.906 36.094 14.234 1 59.09 344 THR B CA 1
ATOM 9007 C C . THR B 1 344 ? -37.438 35.906 13.938 1 59.09 344 THR B C 1
ATOM 9009 O O . THR B 1 344 ? -36.719 35.281 14.703 1 59.09 344 THR B O 1
ATOM 9012 N N . VAL B 1 345 ? -37 36.125 12.625 1 68.38 345 VAL B N 1
ATOM 9013 C CA . VAL B 1 345 ? -35.625 36.094 12.164 1 68.38 345 VAL B CA 1
ATOM 9014 C C . VAL B 1 345 ? -34.969 37.469 12.375 1 68.38 345 VAL B C 1
ATOM 9016 O O . VAL B 1 345 ? -35.625 38.5 12.109 1 68.38 345 VAL B O 1
ATOM 9019 N N . PHE B 1 346 ? -33.875 37.469 13.109 1 74.69 346 PHE B N 1
ATOM 9020 C CA . PHE B 1 346 ? -33.125 38.688 13.203 1 74.69 346 PHE B CA 1
ATOM 9021 C C . PHE B 1 346 ? -32.031 38.719 12.156 1 74.69 346 PHE B C 1
ATOM 9023 O O . PHE B 1 346 ? -31.328 37.719 11.938 1 74.69 346 PHE B O 1
ATOM 9030 N N . SER B 1 347 ? -31.969 39.844 11.5 1 79.19 347 SER B N 1
ATOM 9031 C CA . SER B 1 347 ? -30.875 40 10.562 1 79.19 347 SER B CA 1
ATOM 9032 C C . SER B 1 347 ? -29.531 40.031 11.281 1 79.19 347 SER B C 1
ATOM 9034 O O . SER B 1 347 ? -29.359 40.719 12.281 1 79.19 347 SER B O 1
ATOM 9036 N N . PRO B 1 348 ? -28.641 39.219 10.852 1 88.75 348 PRO B N 1
ATOM 9037 C CA . PRO B 1 348 ? -27.297 39.312 11.453 1 88.75 348 PRO B CA 1
ATOM 9038 C C . PRO B 1 348 ? -26.578 40.594 11.109 1 88.75 348 PRO B C 1
ATOM 9040 O O . PRO B 1 348 ? -26.906 41.25 10.117 1 88.75 348 PRO B O 1
ATOM 9043 N N . PHE B 1 349 ? -25.703 41.031 11.883 1 90.25 349 PHE B N 1
ATOM 9044 C CA . PHE B 1 349 ? -24.859 42.188 11.641 1 90.25 349 PHE B CA 1
ATOM 9045 C C . PHE B 1 349 ? -23.5 41.781 11.07 1 90.25 349 PHE B C 1
ATOM 9047 O O . PHE B 1 349 ? -22.953 40.75 11.469 1 90.25 349 PHE B O 1
ATOM 9054 N N . ILE B 1 350 ? -23.016 42.531 10.164 1 92.56 350 ILE B N 1
ATOM 9055 C CA . ILE B 1 350 ? -21.641 42.375 9.695 1 92.56 350 ILE B CA 1
ATOM 9056 C C . ILE B 1 350 ? -20.734 43.375 10.391 1 92.56 350 ILE B C 1
ATOM 9058 O O . ILE B 1 350 ? -20.812 44.594 10.125 1 92.56 350 ILE B O 1
ATOM 9062 N N . LEU B 1 351 ? -19.875 42.844 11.172 1 92.44 351 LEU B N 1
ATOM 9063 C CA . LEU B 1 351 ? -18.969 43.688 11.922 1 92.44 351 LEU B CA 1
ATOM 9064 C C . LEU B 1 351 ? -17.766 44.094 11.086 1 92.44 351 LEU B C 1
ATOM 9066 O O . LEU B 1 351 ? -17.188 45.156 11.258 1 92.44 351 LEU B O 1
ATOM 9070 N N . TRP B 1 352 ? -17.297 43.188 10.281 1 92.25 352 TRP B N 1
ATOM 9071 C CA . TRP B 1 352 ? -16.078 43.375 9.5 1 92.25 352 TRP B CA 1
ATOM 9072 C C . TRP B 1 352 ? -16.156 42.625 8.172 1 92.25 352 TRP B C 1
ATOM 9074 O O . TRP B 1 352 ? -16.703 41.531 8.109 1 92.25 352 TRP B O 1
ATOM 9084 N N . LYS B 1 353 ? -15.711 43.281 7.172 1 92.19 353 LYS B N 1
ATOM 9085 C CA . LYS B 1 353 ? -15.57 42.688 5.84 1 92.19 353 LYS B CA 1
ATOM 9086 C C . LYS B 1 353 ? -14.195 43 5.254 1 92.19 353 LYS B C 1
ATOM 9088 O O . LYS B 1 353 ? -13.758 44.156 5.254 1 92.19 353 LYS B O 1
ATOM 9093 N N . GLU B 1 354 ? -13.508 41.969 4.902 1 91.69 354 GLU B N 1
ATOM 9094 C CA . GLU B 1 354 ? -12.211 42.125 4.25 1 91.69 354 GLU B CA 1
ATOM 9095 C C . GLU B 1 354 ? -12.156 41.344 2.943 1 91.69 354 GLU B C 1
ATOM 9097 O O . GLU B 1 354 ? -12.57 40.188 2.895 1 91.69 354 GLU B O 1
ATOM 9102 N N . GLU B 1 355 ? -11.734 42.031 1.913 1 92.88 355 GLU B N 1
ATOM 9103 C CA . GLU B 1 355 ? -11.594 41.406 0.594 1 92.88 355 GLU B CA 1
ATOM 9104 C C . GLU B 1 355 ? -10.227 41.719 -0.007 1 92.88 355 GLU B C 1
ATOM 9106 O O . GLU B 1 355 ? -9.703 42.812 0.13 1 92.88 355 GLU B O 1
ATOM 9111 N N . ASN B 1 356 ? -9.625 40.719 -0.493 1 93 356 ASN B N 1
ATOM 9112 C CA . ASN B 1 356 ? -8.398 40.844 -1.277 1 93 356 ASN B CA 1
ATOM 9113 C C . ASN B 1 356 ? -8.547 40.188 -2.646 1 93 356 ASN B C 1
ATOM 9115 O O . ASN B 1 356 ? -8.594 38.938 -2.75 1 93 356 ASN B O 1
ATOM 9119 N N . PRO B 1 357 ? -8.609 40.969 -3.684 1 91 357 PRO B N 1
ATOM 9120 C CA . PRO B 1 357 ? -8.844 40.406 -5.016 1 91 357 PRO B CA 1
ATOM 9121 C C . PRO B 1 357 ? -7.613 39.688 -5.586 1 91 357 PRO B C 1
ATOM 9123 O O . PRO B 1 357 ? -7.727 38.906 -6.539 1 91 357 PRO B O 1
ATOM 9126 N N . TYR B 1 358 ? -6.492 39.969 -5 1 91.69 358 TYR B N 1
ATOM 9127 C CA . TYR B 1 358 ? -5.266 39.469 -5.629 1 91.69 358 TYR B CA 1
ATOM 9128 C C . TYR B 1 358 ? -4.707 38.281 -4.879 1 91.69 358 TYR B C 1
ATOM 9130 O O . TYR B 1 358 ? -4.191 37.344 -5.492 1 91.69 358 TYR B O 1
ATOM 9138 N N . TYR B 1 359 ? -4.816 38.344 -3.561 1 93.88 359 TYR B N 1
ATOM 9139 C CA . TYR B 1 359 ? -4.168 37.312 -2.764 1 93.88 359 TYR B CA 1
ATOM 9140 C C . TYR B 1 359 ? -5.141 36.719 -1.757 1 93.88 359 TYR B C 1
ATOM 9142 O O . TYR B 1 359 ? -6.176 37.312 -1.451 1 93.88 359 TYR B O 1
ATOM 9150 N N . TRP B 1 360 ? -4.758 35.531 -1.262 1 94.69 360 TRP B N 1
ATOM 9151 C CA . TRP B 1 360 ? -5.555 34.906 -0.217 1 94.69 360 TRP B CA 1
ATOM 9152 C C . TRP B 1 360 ? -5.457 35.688 1.091 1 94.69 360 TRP B C 1
ATOM 9154 O O . TRP B 1 360 ? -4.512 36.438 1.296 1 94.69 360 TRP B O 1
ATOM 9164 N N . ILE B 1 361 ? -6.441 35.5 1.944 1 93.12 361 ILE B N 1
ATOM 9165 C CA . ILE B 1 361 ? -6.438 36.062 3.297 1 93.12 361 ILE B CA 1
ATOM 9166 C C . ILE B 1 361 ? -6.027 34.969 4.289 1 93.12 361 ILE B C 1
ATOM 9168 O O . ILE B 1 361 ? -6.652 33.906 4.359 1 93.12 361 ILE B O 1
ATOM 9172 N N . SER B 1 362 ? -4.961 35.156 5.008 1 89.25 362 SER B N 1
ATOM 9173 C CA . SER B 1 362 ? -4.449 34.156 5.953 1 89.25 362 SER B CA 1
ATOM 9174 C C . SER B 1 362 ? -5.227 34.188 7.262 1 89.25 362 SER B C 1
ATOM 9176 O O . SER B 1 362 ? -5.539 35.281 7.777 1 89.25 362 SER B O 1
ATOM 9178 N N . ILE B 1 363 ? -5.695 32.938 7.609 1 84.62 363 ILE B N 1
ATOM 9179 C CA . ILE B 1 363 ? -6.328 32.812 8.914 1 84.62 363 ILE B CA 1
ATOM 9180 C C . ILE B 1 363 ? -5.41 32.031 9.852 1 84.62 363 ILE B C 1
ATOM 9182 O O . ILE B 1 363 ? -5.102 30.859 9.594 1 84.62 363 ILE B O 1
ATOM 9186 N N . LYS B 1 364 ? -4.645 32.562 10.602 1 65.94 364 LYS B N 1
ATOM 9187 C CA . LYS B 1 364 ? -3.803 31.797 11.523 1 65.94 364 LYS B CA 1
ATOM 9188 C C . LYS B 1 364 ? -4.281 31.969 12.961 1 65.94 364 LYS B C 1
ATOM 9190 O O . LYS B 1 364 ? -5.195 32.75 13.234 1 65.94 364 LYS B O 1
ATOM 9195 N N . ASN B 1 365 ? -3.967 30.984 13.789 1 55.28 365 ASN B N 1
ATOM 9196 C CA . ASN B 1 365 ? -4.426 30.859 15.164 1 55.28 365 ASN B CA 1
ATOM 9197 C C . ASN B 1 365 ? -4.609 32.219 15.828 1 55.28 365 ASN B C 1
ATOM 9199 O O . ASN B 1 365 ? -5.469 32.375 16.703 1 55.28 365 ASN B O 1
ATOM 9203 N N . SER B 1 366 ? -3.656 33.125 15.391 1 47.88 366 SER B N 1
ATOM 9204 C CA . SER B 1 366 ? -3.621 34.406 16.062 1 47.88 366 SER B CA 1
ATOM 9205 C C . SER B 1 366 ? -4.723 35.344 15.555 1 47.88 366 SER B C 1
ATOM 9207 O O . SER B 1 366 ? -4.762 36.531 15.898 1 47.88 366 SER B O 1
ATOM 9209 N N . SER B 1 367 ? -5.516 34.75 14.547 1 51.81 367 SER B N 1
ATOM 9210 C CA . SER B 1 367 ? -6.488 35.781 14.18 1 51.81 367 SER B CA 1
ATOM 9211 C C . SER B 1 367 ? -7.328 36.188 15.383 1 51.81 367 SER B C 1
ATOM 9213 O O . SER B 1 367 ? -8.055 35.375 15.953 1 51.81 367 SER B O 1
ATOM 9215 N N . CYS B 1 368 ? -6.641 37.125 16.109 1 59.22 368 CYS B N 1
ATOM 9216 C CA . CYS B 1 368 ? -7.117 37.719 17.344 1 59.22 368 CYS B CA 1
ATOM 9217 C C . CYS B 1 368 ? -8.508 38.312 17.172 1 59.22 368 CYS B C 1
ATOM 9219 O O . CYS B 1 368 ? -8.742 39.062 16.219 1 59.22 368 CYS B O 1
ATOM 9221 N N . PHE B 1 369 ? -9.367 37.656 17.75 1 68.25 369 PHE B N 1
ATOM 9222 C CA . PHE B 1 369 ? -10.648 38.312 17.953 1 68.25 369 PHE B CA 1
ATOM 9223 C C . PHE B 1 369 ? -10.906 38.562 19.422 1 68.25 369 PHE B C 1
ATOM 9225 O O . PHE B 1 369 ? -11.211 37.625 20.172 1 68.25 369 PHE B O 1
ATOM 9232 N N . GLU B 1 370 ? -10.555 39.75 19.734 1 75.12 370 GLU B N 1
ATOM 9233 C CA . GLU B 1 370 ? -10.781 40.094 21.141 1 75.12 370 GLU B CA 1
ATOM 9234 C C . GLU B 1 370 ? -11.891 41.156 21.281 1 75.12 370 GLU B C 1
ATOM 9236 O O . GLU B 1 370 ? -11.758 42.281 20.797 1 75.12 370 GLU B O 1
ATOM 9241 N N . PHE B 1 371 ? -12.961 40.812 21.922 1 77.31 371 PHE B N 1
ATOM 9242 C CA . PHE B 1 371 ? -14.055 41.75 22.188 1 77.31 371 PHE B CA 1
ATOM 9243 C C . PHE B 1 371 ? -13.859 42.438 23.531 1 77.31 371 PHE B C 1
ATOM 9245 O O . PHE B 1 371 ? -13.562 41.781 24.531 1 77.31 371 PHE B O 1
ATOM 9252 N N . PHE B 1 372 ? -13.938 43.656 23.469 1 80.69 372 PHE B N 1
ATOM 9253 C CA . PHE B 1 372 ? -13.906 44.406 24.719 1 80.69 372 PHE B CA 1
ATOM 9254 C C . PHE B 1 372 ? -15.195 44.219 25.5 1 80.69 372 PHE B C 1
ATOM 9256 O O . PHE B 1 372 ? -16.281 44.156 24.906 1 80.69 372 PHE B O 1
ATOM 9263 N N . PRO B 1 373 ? -14.969 44.125 26.781 1 78.56 373 PRO B N 1
ATOM 9264 C CA . PRO B 1 373 ? -16.203 44.031 27.578 1 78.56 373 PRO B CA 1
ATOM 9265 C C . PRO B 1 373 ? -17.031 45.312 27.5 1 78.56 373 PRO B C 1
ATOM 9267 O O . PRO B 1 373 ? -16.484 46.406 27.469 1 78.56 373 PRO B O 1
ATOM 9270 N N . THR B 1 374 ? -18.312 45.219 27.266 1 74.94 374 THR B N 1
ATOM 9271 C CA . THR B 1 374 ? -19.188 46.375 27.266 1 74.94 374 THR B CA 1
ATOM 9272 C C . THR B 1 374 ? -20.547 46.031 27.859 1 74.94 374 THR B C 1
ATOM 9274 O O . THR B 1 374 ? -21.016 44.906 27.734 1 74.94 374 THR B O 1
ATOM 9277 N N . ASP B 1 375 ? -21 46.969 28.562 1 70.94 375 ASP B N 1
ATOM 9278 C CA . ASP B 1 375 ? -22.359 46.875 29.078 1 70.94 375 ASP B CA 1
ATOM 9279 C C . ASP B 1 375 ? -23.359 47.562 28.156 1 70.94 375 ASP B C 1
ATOM 9281 O O . ASP B 1 375 ? -24.562 47.469 28.359 1 70.94 375 ASP B O 1
ATOM 9285 N N . ASP B 1 376 ? -22.797 48.125 27.141 1 77.69 376 ASP B N 1
ATOM 9286 C CA . ASP B 1 376 ? -23.625 48.812 26.172 1 77.69 376 ASP B CA 1
ATOM 9287 C C . ASP B 1 376 ? -24.062 47.875 25.047 1 77.69 376 ASP B C 1
ATOM 9289 O O . ASP B 1 376 ? -23.234 47.438 24.25 1 77.69 376 ASP B O 1
ATOM 9293 N N . GLU B 1 377 ? -25.297 47.688 24.984 1 78.25 377 GLU B N 1
ATOM 9294 C CA . GLU B 1 377 ? -25.828 46.781 23.984 1 78.25 377 GLU B CA 1
ATOM 9295 C C . GLU B 1 377 ? -25.828 47.406 22.594 1 78.25 377 GLU B C 1
ATOM 9297 O O . GLU B 1 377 ? -25.969 46.719 21.594 1 78.25 377 GLU B O 1
ATOM 9302 N N . SER B 1 378 ? -25.578 48.656 22.578 1 84 378 SER B N 1
ATOM 9303 C CA . SER B 1 378 ? -25.656 49.375 21.312 1 84 378 SER B CA 1
ATOM 9304 C C . SER B 1 378 ? -24.266 49.562 20.703 1 84 378 SER B C 1
ATOM 9306 O O . SER B 1 378 ? -24.125 50.188 19.656 1 84 378 SER B O 1
ATOM 9308 N N . ALA B 1 379 ? -23.359 49.094 21.406 1 88.62 379 ALA B N 1
ATOM 9309 C CA . ALA B 1 379 ? -22.016 49.281 20.891 1 88.62 379 ALA B CA 1
ATOM 9310 C C . ALA B 1 379 ? -21.141 48.062 21.156 1 88.62 379 ALA B C 1
ATOM 9312 O O . ALA B 1 379 ? -21.312 47.375 22.172 1 88.62 379 ALA B O 1
ATOM 9313 N N . ILE B 1 380 ? -20.266 47.812 20.219 1 90.38 380 ILE B N 1
ATOM 9314 C CA . ILE B 1 380 ? -19.281 46.719 20.375 1 90.38 380 ILE B CA 1
ATOM 9315 C C . ILE B 1 380 ? -17.891 47.25 19.969 1 90.38 380 ILE B C 1
ATOM 9317 O O . ILE B 1 380 ? -17.75 47.969 18.984 1 90.38 380 ILE B O 1
ATOM 9321 N N . LYS B 1 381 ? -16.969 46.969 20.812 1 89.5 381 LYS B N 1
ATOM 9322 C CA . LYS B 1 381 ? -15.562 47.25 20.516 1 89.5 381 LYS B CA 1
ATOM 9323 C C . LYS B 1 381 ? -14.766 45.969 20.438 1 89.5 381 LYS B C 1
ATOM 9325 O O . LYS B 1 381 ? -14.875 45.094 21.297 1 89.5 381 LYS B O 1
ATOM 9330 N N . LEU B 1 382 ? -14.039 45.812 19.312 1 89.88 382 LEU B N 1
ATOM 9331 C CA . LEU B 1 382 ? -13.273 44.562 19.203 1 89.88 382 LEU B CA 1
ATOM 9332 C C . LEU B 1 382 ? -11.922 44.844 18.547 1 89.88 382 LEU B C 1
ATOM 9334 O O . LEU B 1 382 ? -11.75 45.844 17.859 1 89.88 382 LEU B O 1
ATOM 9338 N N . LEU B 1 383 ? -10.961 44.062 18.875 1 89.56 383 LEU B N 1
ATOM 9339 C CA . LEU B 1 383 ? -9.633 44.031 18.281 1 89.56 383 LEU B CA 1
ATOM 9340 C C . LEU B 1 383 ? -9.5 42.844 17.328 1 89.56 383 LEU B C 1
ATOM 9342 O O . LEU B 1 383 ? -9.789 41.719 17.703 1 89.56 383 LEU B O 1
ATOM 9346 N N . ILE B 1 384 ? -9.117 43.125 16.062 1 89.44 384 ILE B N 1
ATOM 9347 C CA . ILE B 1 384 ? -8.938 42.062 15.102 1 89.44 384 ILE B CA 1
ATOM 9348 C C . ILE B 1 384 ? -7.566 42.188 14.438 1 89.44 384 ILE B C 1
ATOM 9350 O O . ILE B 1 384 ? -6.922 43.219 14.531 1 89.44 384 ILE B O 1
ATOM 9354 N N . THR B 1 385 ? -7.102 41.125 13.852 1 90.12 385 THR B N 1
ATOM 9355 C CA . THR B 1 385 ? -5.93 41.156 12.984 1 90.12 385 THR B CA 1
ATOM 9356 C C . THR B 1 385 ? -6.344 41.312 11.516 1 90.12 385 THR B C 1
ATOM 9358 O O . THR B 1 385 ? -7.211 40.562 11.047 1 90.12 385 THR B O 1
ATOM 9361 N N . SER B 1 386 ? -5.789 42.219 10.812 1 90.38 386 SER B N 1
ATOM 9362 C CA . SER B 1 386 ? -6.055 42.438 9.391 1 90.38 386 SER B CA 1
ATOM 9363 C C . SER B 1 386 ? -4.758 42.531 8.594 1 90.38 386 SER B C 1
ATOM 9365 O O . SER B 1 386 ? -3.76 43.062 9.07 1 90.38 386 SER B O 1
ATOM 9367 N N . GLU B 1 387 ? -4.762 42 7.426 1 89.44 387 GLU B N 1
ATOM 9368 C CA . GLU B 1 387 ? -3.596 42.062 6.547 1 89.44 387 GLU B CA 1
ATOM 9369 C C . GLU B 1 387 ? -3.848 42.969 5.363 1 89.44 387 GLU B C 1
ATOM 9371 O O . GLU B 1 387 ? -3.141 42.906 4.355 1 89.44 387 GLU B O 1
ATOM 9376 N N . LYS B 1 388 ? -4.801 43.75 5.453 1 88 388 LYS B N 1
ATOM 9377 C CA . LYS B 1 388 ? -5.215 44.594 4.352 1 88 388 LYS B CA 1
ATOM 9378 C C . LYS B 1 388 ? -4.055 45.469 3.867 1 88 388 LYS B C 1
ATOM 9380 O O . LYS B 1 388 ? -3.965 45.781 2.68 1 88 388 LYS B O 1
ATOM 9385 N N . GLU B 1 389 ? -3.162 45.812 4.785 1 88.19 389 GLU B N 1
ATOM 9386 C CA . GLU B 1 389 ? -2.062 46.688 4.414 1 88.19 389 GLU B CA 1
ATOM 9387 C C . GLU B 1 389 ? -0.813 45.906 4.043 1 88.19 389 GLU B C 1
ATOM 9389 O O . GLU B 1 389 ? 0.275 46.469 3.924 1 88.19 389 GLU B O 1
ATOM 9394 N N . GLY B 1 390 ? -0.918 44.625 3.934 1 92.19 390 GLY B N 1
ATOM 9395 C CA . GLY B 1 390 ? 0.185 43.812 3.441 1 92.19 390 GLY B CA 1
ATOM 9396 C C . GLY B 1 390 ? 0.865 43 4.531 1 92.19 390 GLY B C 1
ATOM 9397 O O . GLY B 1 390 ? 1.565 42.031 4.246 1 92.19 390 GLY B O 1
ATOM 9398 N N . TYR B 1 391 ? 0.712 43.438 5.711 1 93.56 391 TYR B N 1
ATOM 9399 C CA . TYR B 1 391 ? 1.197 42.719 6.891 1 93.56 391 TYR B CA 1
ATOM 9400 C C . TYR B 1 391 ? 0.082 42.531 7.91 1 93.56 391 TYR B C 1
ATOM 9402 O O . TYR B 1 391 ? -0.829 43.375 8.008 1 93.56 391 TYR B O 1
ATOM 9410 N N . PRO B 1 392 ? 0.08 41.469 8.609 1 92.56 392 PRO B N 1
ATOM 9411 C CA . PRO B 1 392 ? -0.913 41.344 9.68 1 92.56 392 PRO B CA 1
ATOM 9412 C C . PRO B 1 392 ? -0.701 42.375 10.805 1 92.56 392 PRO B C 1
ATOM 9414 O O . PRO B 1 392 ? 0.387 42.438 11.383 1 92.56 392 PRO B O 1
ATOM 9417 N N . HIS B 1 393 ? -1.7 43.125 11.047 1 91.75 393 HIS B N 1
ATOM 9418 C CA . HIS B 1 393 ? -1.655 44.125 12.094 1 91.75 393 HIS B CA 1
ATOM 9419 C C . HIS B 1 393 ? -2.943 44.156 12.906 1 91.75 393 HIS B C 1
ATOM 9421 O O . HIS B 1 393 ? -3.971 43.625 12.461 1 91.75 393 HIS B O 1
ATOM 9427 N N . LEU B 1 394 ? -2.846 44.688 14.086 1 91.31 394 LEU B N 1
ATOM 9428 C CA . LEU B 1 394 ? -4.004 44.812 14.961 1 91.31 394 LEU B CA 1
ATOM 9429 C C . LEU B 1 394 ? -4.824 46.031 14.602 1 91.31 394 LEU B C 1
ATOM 9431 O O . LEU B 1 394 ? -4.273 47.125 14.422 1 91.31 394 LEU B O 1
ATOM 9435 N N . VAL B 1 395 ? -6.09 45.875 14.5 1 89.94 395 VAL B N 1
ATOM 9436 C CA . VAL B 1 395 ? -7.047 46.938 14.195 1 89.94 395 VAL B CA 1
ATOM 9437 C C . VAL B 1 395 ? -8.164 46.906 15.234 1 89.94 395 VAL B C 1
ATOM 9439 O O . VAL B 1 395 ? -8.719 45.875 15.555 1 89.94 395 VAL B O 1
ATOM 9442 N N . GLN B 1 396 ? -8.461 48.031 15.734 1 90.5 396 GLN B N 1
ATOM 9443 C CA . GLN B 1 396 ? -9.57 48.188 16.672 1 90.5 396 GLN B CA 1
ATOM 9444 C C . GLN B 1 396 ? -10.828 48.656 15.945 1 90.5 396 GLN B C 1
ATOM 9446 O O . GLN B 1 396 ? -10.773 49.625 15.172 1 90.5 396 GLN B O 1
ATOM 9451 N N . LEU B 1 397 ? -11.891 48 16.188 1 91.44 397 LEU B N 1
ATOM 9452 C CA . LEU B 1 397 ? -13.188 48.375 15.625 1 91.44 397 LEU B CA 1
ATOM 9453 C C . LEU B 1 397 ? -14.133 48.844 16.719 1 91.44 397 LEU B C 1
ATOM 9455 O O . LEU B 1 397 ? -14.312 48.188 17.734 1 91.44 397 LEU B O 1
ATOM 9459 N N . LYS B 1 398 ? -14.656 49.969 16.484 1 90.88 398 LYS B N 1
ATOM 9460 C CA . LYS B 1 398 ? -15.75 50.469 17.312 1 90.88 398 LYS B CA 1
ATOM 9461 C C . LYS B 1 398 ? -17.062 50.531 16.531 1 90.88 398 LYS B C 1
ATOM 9463 O O . LYS B 1 398 ? -17.25 51.406 15.695 1 90.88 398 LYS B O 1
ATOM 9468 N N . CYS B 1 399 ? -17.906 49.625 16.922 1 92.62 399 CYS B N 1
ATOM 9469 C CA . CYS B 1 399 ? -19.141 49.438 16.141 1 92.62 399 CYS B CA 1
ATOM 9470 C C . CYS B 1 399 ? -20.344 49.938 16.906 1 92.62 399 CYS B C 1
ATOM 9472 O O . CYS B 1 399 ? -20.453 49.781 18.109 1 92.62 399 CYS B O 1
ATOM 9474 N N . THR B 1 400 ? -21.219 50.562 16.172 1 91.19 400 THR B N 1
ATOM 9475 C CA . THR B 1 400 ? -22.531 50.938 16.688 1 91.19 400 THR B CA 1
ATOM 9476 C C . THR B 1 400 ? -23.609 50 16.141 1 91.19 400 THR B C 1
ATOM 9478 O O . THR B 1 400 ? -23.797 49.906 14.93 1 91.19 400 THR B O 1
ATOM 9481 N N . LEU B 1 401 ? -24.188 49.344 17.047 1 88.69 401 LEU B N 1
ATOM 9482 C CA . LEU B 1 401 ? -25.188 48.375 16.641 1 88.69 401 LEU B CA 1
ATOM 9483 C C . LEU B 1 401 ? -26.562 49.031 16.5 1 88.69 401 LEU B C 1
ATOM 9485 O O . LEU B 1 401 ? -27.016 49.688 17.422 1 88.69 401 LEU B O 1
ATOM 9489 N N . PRO B 1 402 ? -27.125 48.844 15.359 1 82.69 402 PRO B N 1
ATOM 9490 C CA . PRO B 1 402 ? -28.516 49.312 15.242 1 82.69 402 PRO B CA 1
ATOM 9491 C C . PRO B 1 402 ? -29.484 48.438 16.047 1 82.69 402 PRO B C 1
ATOM 9493 O O . PRO B 1 402 ? -29.125 47.375 16.531 1 82.69 402 PRO B O 1
ATOM 9496 N N . SER B 1 403 ? -30.703 48.969 16.188 1 75.56 403 SER B N 1
ATOM 9497 C CA . SER B 1 403 ? -31.734 48.156 16.828 1 75.56 403 SER B CA 1
ATOM 9498 C C . SER B 1 403 ? -32.062 46.938 16 1 75.56 403 SER B C 1
ATOM 9500 O O . SER B 1 403 ? -32.125 47 14.781 1 75.56 403 SER B O 1
ATOM 9502 N N . PRO B 1 404 ? -32.062 45.875 16.797 1 68.12 404 PRO B N 1
ATOM 9503 C CA . PRO B 1 404 ? -32.375 44.656 16.062 1 68.12 404 PRO B CA 1
ATOM 9504 C C . PRO B 1 404 ? -33.688 44.75 15.289 1 68.12 404 PRO B C 1
ATOM 9506 O O . PRO B 1 404 ? -34.688 45.281 15.797 1 68.12 404 PRO B O 1
ATOM 9509 N N . ARG B 1 405 ? -33.625 44.625 13.992 1 65.06 405 ARG B N 1
ATOM 9510 C CA . ARG B 1 405 ? -34.812 44.625 13.164 1 65.06 405 ARG B CA 1
ATOM 9511 C C . ARG B 1 405 ? -35.375 43.219 12.977 1 65.06 405 ARG B C 1
ATOM 9513 O O . ARG B 1 405 ? -34.688 42.344 12.484 1 65.06 405 ARG B O 1
ATOM 9520 N N . GLU B 1 406 ? -36.5 43.062 13.57 1 63.12 406 GLU B N 1
ATOM 9521 C CA . GLU B 1 406 ? -37.219 41.812 13.336 1 63.12 406 GLU B CA 1
ATOM 9522 C C . GLU B 1 406 ? -37.656 41.688 11.875 1 63.12 406 GLU B C 1
ATOM 9524 O O . GLU B 1 406 ? -38.156 42.656 11.297 1 63.12 406 GLU B O 1
ATOM 9529 N N . VAL B 1 407 ? -37.094 40.812 11.188 1 62.03 407 VAL B N 1
ATOM 9530 C CA . VAL B 1 407 ? -37.5 40.656 9.797 1 62.03 407 VAL B CA 1
ATOM 9531 C C . VAL B 1 407 ? -38.406 39.438 9.672 1 62.03 407 VAL B C 1
ATOM 9533 O O . VAL B 1 407 ? -38.219 38.438 10.359 1 62.03 407 VAL B O 1
ATOM 9536 N N . THR B 1 408 ? -39.594 39.594 9.289 1 54.03 408 THR B N 1
ATOM 9537 C CA . THR B 1 408 ? -40.562 38.5 9.07 1 54.03 408 THR B CA 1
ATOM 9538 C C . THR B 1 408 ? -40.125 37.594 7.941 1 54.03 408 THR B C 1
ATOM 9540 O O . THR B 1 408 ? -40.656 36.5 7.773 1 54.03 408 THR B O 1
ATOM 9543 N N . SER B 1 409 ? -39.312 38.062 6.949 1 53.16 409 SER B N 1
ATOM 9544 C CA . SER B 1 409 ? -39.062 37.25 5.777 1 53.16 409 SER B CA 1
ATOM 9545 C C . SER B 1 409 ? -37.812 36.406 5.949 1 53.16 409 SER B C 1
ATOM 9547 O O . SER B 1 409 ? -36.906 36.812 6.703 1 53.16 409 SER B O 1
ATOM 9549 N N . ILE B 1 410 ? -37.781 35.188 5.43 1 54.44 410 ILE B N 1
ATOM 9550 C CA . ILE B 1 410 ? -36.781 34.125 5.379 1 54.44 410 ILE B CA 1
ATOM 9551 C C . ILE B 1 410 ? -35.438 34.688 4.895 1 54.44 410 ILE B C 1
ATOM 9553 O O . ILE B 1 410 ? -34.406 34.125 5.16 1 54.44 410 ILE B O 1
ATOM 9557 N N . LYS B 1 411 ? -35.469 35.688 4.094 1 58.06 411 LYS B N 1
ATOM 9558 C CA . LYS B 1 411 ? -34.219 36.219 3.559 1 58.06 411 LYS B CA 1
ATOM 9559 C C . LYS B 1 411 ? -33.781 37.469 4.277 1 58.06 411 LYS B C 1
ATOM 9561 O O . LYS B 1 411 ? -33.969 38.594 3.756 1 58.06 411 LYS B O 1
ATOM 9566 N N . ALA B 1 412 ? -33.5 37.438 5.527 1 62.44 412 ALA B N 1
ATOM 9567 C CA . ALA B 1 412 ? -33 38.594 6.234 1 62.44 412 ALA B CA 1
ATOM 9568 C C . ALA B 1 412 ? -31.625 39 5.688 1 62.44 412 ALA B C 1
ATOM 9570 O O . ALA B 1 412 ? -30.703 38.188 5.617 1 62.44 412 ALA B O 1
ATOM 9571 N N . GLU B 1 413 ? -31.484 40.219 5.059 1 73.44 413 GLU B N 1
ATOM 9572 C CA . GLU B 1 413 ? -30.234 40.75 4.559 1 73.44 413 GLU B CA 1
ATOM 9573 C C . GLU B 1 413 ? -29.328 41.219 5.707 1 73.44 413 GLU B C 1
ATOM 9575 O O . GLU B 1 413 ? -29.781 41.938 6.605 1 73.44 413 GLU B O 1
ATOM 9580 N N . PRO B 1 414 ? -28.109 40.75 5.727 1 84.94 414 PRO B N 1
ATOM 9581 C CA . PRO B 1 414 ? -27.203 41.219 6.777 1 84.94 414 PRO B CA 1
ATOM 9582 C C . PRO B 1 414 ? -27 42.719 6.754 1 84.94 414 PRO B C 1
ATOM 9584 O O . PRO B 1 414 ? -27.016 43.344 5.684 1 84.94 414 PRO B O 1
ATOM 9587 N N . ILE B 1 415 ? -26.875 43.25 7.836 1 84.88 415 ILE B N 1
ATOM 9588 C CA . ILE B 1 415 ? -26.703 44.688 7.977 1 84.88 415 ILE B CA 1
ATOM 9589 C C . ILE B 1 415 ? -25.234 45 8.273 1 84.88 415 ILE B C 1
ATOM 9591 O O . ILE B 1 415 ? -24.688 44.531 9.266 1 84.88 415 ILE B O 1
ATOM 9595 N N . LEU B 1 416 ? -24.641 45.781 7.457 1 87.88 416 LEU B N 1
ATOM 9596 C CA . LEU B 1 416 ? -23.281 46.25 7.738 1 87.88 416 LEU B CA 1
ATOM 9597 C C . LEU B 1 416 ? -23.312 47.344 8.805 1 87.88 416 LEU B C 1
ATOM 9599 O O . LEU B 1 416 ? -23.953 48.406 8.617 1 87.88 416 LEU B O 1
ATOM 9603 N N . VAL B 1 417 ? -22.609 47.156 9.781 1 91 417 VAL B N 1
ATOM 9604 C CA . VAL B 1 417 ? -22.672 48.062 10.914 1 91 417 VAL B CA 1
ATOM 9605 C C . VAL B 1 417 ? -21.75 49.25 10.68 1 91 417 VAL B C 1
ATOM 9607 O O . VAL B 1 417 ? -20.688 49.094 10.07 1 91 417 VAL B O 1
ATOM 9610 N N . GLU B 1 418 ? -22.281 50.438 11.211 1 88.94 418 GLU B N 1
ATOM 9611 C CA . GLU B 1 418 ? -21.375 51.562 11.227 1 88.94 418 GLU B CA 1
ATOM 9612 C C . GLU B 1 418 ? -20.25 51.375 12.227 1 88.94 418 GLU B C 1
ATOM 9614 O O . GLU B 1 418 ? -20.469 50.875 13.328 1 88.94 418 GLU B O 1
ATOM 9619 N N . LYS B 1 419 ? -19.031 51.656 11.742 1 89.75 419 LYS B N 1
ATOM 9620 C CA . LYS B 1 419 ? -17.906 51.438 12.641 1 89.75 419 LYS B CA 1
ATOM 9621 C C . LYS B 1 419 ? -16.766 52.406 12.391 1 89.75 419 LYS B C 1
ATOM 9623 O O . LYS B 1 419 ? -16.672 53 11.305 1 89.75 419 LYS B O 1
ATOM 9628 N N . THR B 1 420 ? -16.047 52.688 13.406 1 90.06 420 THR B N 1
ATOM 9629 C CA . THR B 1 420 ? -14.75 53.375 13.305 1 90.06 420 THR B CA 1
ATOM 9630 C C . THR B 1 420 ? -13.609 52.344 13.344 1 90.06 420 THR B C 1
ATOM 9632 O O . THR B 1 420 ? -13.609 51.438 14.172 1 90.06 420 THR B O 1
ATOM 9635 N N . VAL B 1 421 ? -12.742 52.469 12.375 1 90.06 421 VAL B N 1
ATOM 9636 C CA . VAL B 1 421 ? -11.602 51.562 12.273 1 90.06 421 VAL B CA 1
ATOM 9637 C C . VAL B 1 421 ? -10.328 52.312 12.68 1 90.06 421 VAL B C 1
ATOM 9639 O O . VAL B 1 421 ? -9.984 53.344 12.086 1 90.06 421 VAL B O 1
ATOM 9642 N N . GLU B 1 422 ? -9.664 51.875 13.664 1 89.38 422 GLU B N 1
ATOM 9643 C CA . GLU B 1 422 ? -8.398 52.438 14.125 1 89.38 422 GLU B CA 1
ATOM 9644 C C . GLU B 1 422 ? -7.273 51.406 14.055 1 89.38 422 GLU B C 1
ATOM 9646 O O . GLU B 1 422 ? -7.363 50.344 14.656 1 89.38 422 GLU B O 1
ATOM 9651 N N . HIS B 1 423 ? -6.188 51.781 13.398 1 90.75 423 HIS B N 1
ATOM 9652 C CA . HIS B 1 423 ? -5.016 50.906 13.344 1 90.75 423 HIS B CA 1
ATOM 9653 C C . HIS B 1 423 ? -4.203 51 14.625 1 90.75 423 HIS B C 1
ATOM 9655 O O . HIS B 1 423 ? -3.645 52.062 14.938 1 90.75 423 HIS B O 1
ATOM 9661 N N . VAL B 1 424 ? -4.172 49.938 15.328 1 91.06 424 VAL B N 1
ATOM 9662 C CA . VAL B 1 424 ? -3.406 49.875 16.562 1 91.06 424 VAL B CA 1
ATOM 9663 C C . VAL B 1 424 ? -1.92 49.719 16.25 1 91.06 424 VAL B C 1
ATOM 9665 O O . VAL B 1 424 ? -1.072 50.312 16.922 1 91.06 424 VAL B O 1
ATOM 9668 N N . THR B 1 425 ? -1.588 48.906 15.305 1 91.81 425 THR B N 1
ATOM 9669 C CA . THR B 1 425 ? -0.227 48.719 14.812 1 91.81 425 THR B CA 1
ATOM 9670 C C . THR B 1 425 ? -0.168 48.906 13.305 1 91.81 425 THR B C 1
ATOM 9672 O O . THR B 1 425 ? -1.192 48.844 12.617 1 91.81 425 THR B O 1
ATOM 9675 N N . CYS B 1 426 ? 1.005 49.281 12.773 1 92.5 426 CYS B N 1
ATOM 9676 C CA . CYS B 1 426 ? 1.248 49.469 11.344 1 92.5 426 CYS B CA 1
ATOM 9677 C C . CYS B 1 426 ? 2.736 49.344 11.031 1 92.5 426 CYS B C 1
ATOM 9679 O O . CYS B 1 426 ? 3.572 49.406 11.93 1 92.5 426 CYS B O 1
ATOM 9681 N N . GLY B 1 427 ? 3.02 49.156 9.82 1 93.56 427 GLY B N 1
ATOM 9682 C CA . GLY B 1 427 ? 4.406 49.125 9.383 1 93.56 427 GLY B CA 1
ATOM 9683 C C . GLY B 1 427 ? 4.738 47.844 8.625 1 93.56 427 GLY B C 1
ATOM 9684 O O . GLY B 1 427 ? 3.854 47.031 8.328 1 93.56 427 GLY B O 1
ATOM 9685 N N . ASN B 1 428 ? 6.051 47.688 8.32 1 94.88 428 ASN B N 1
ATOM 9686 C CA . ASN B 1 428 ? 6.512 46.562 7.531 1 94.88 428 ASN B CA 1
ATOM 9687 C C . ASN B 1 428 ? 7.051 45.438 8.422 1 94.88 428 ASN B C 1
ATOM 9689 O O . ASN B 1 428 ? 8.203 45.031 8.273 1 94.88 428 ASN B O 1
ATOM 9693 N N . TRP B 1 429 ? 6.258 45.062 9.281 1 95.06 429 TRP B N 1
ATOM 9694 C CA . TRP B 1 429 ? 6.535 43.938 10.195 1 95.06 429 TRP B CA 1
ATOM 9695 C C . TRP B 1 429 ? 5.25 43.219 10.57 1 95.06 429 TRP B C 1
ATOM 9697 O O . TRP B 1 429 ? 4.152 43.688 10.258 1 95.06 429 TRP B O 1
ATOM 9707 N N . ASN B 1 430 ? 5.363 42.062 11.164 1 94.56 430 ASN B N 1
ATOM 9708 C CA . ASN B 1 430 ? 4.219 41.188 11.422 1 94.56 430 ASN B CA 1
ATOM 9709 C C . ASN B 1 430 ? 3.869 41.156 12.906 1 94.56 430 ASN B C 1
ATOM 9711 O O . ASN B 1 430 ? 4.746 40.969 13.75 1 94.56 430 ASN B O 1
ATOM 9715 N N . VAL B 1 431 ? 2.578 41.344 13.211 1 92.75 431 VAL B N 1
ATOM 9716 C CA . VAL B 1 431 ? 2.043 40.75 14.422 1 92.75 431 VAL B CA 1
ATOM 9717 C C . VAL B 1 431 ? 1.97 39.219 14.25 1 92.75 431 VAL B C 1
ATOM 9719 O O . VAL B 1 431 ? 1.316 38.719 13.328 1 92.75 431 VAL B O 1
ATOM 9722 N N . MET B 1 432 ? 2.701 38.531 15.062 1 91.19 432 MET B N 1
ATOM 9723 C CA . MET B 1 432 ? 2.844 37.094 14.891 1 91.19 432 MET B CA 1
ATOM 9724 C C . MET B 1 432 ? 1.548 36.375 15.25 1 91.19 432 MET B C 1
ATOM 9726 O O . MET B 1 432 ? 0.662 36.938 15.875 1 91.19 432 MET B O 1
ATOM 9730 N N . GLU B 1 433 ? 1.521 35.094 14.711 1 79.69 433 GLU B N 1
ATOM 9731 C CA . GLU B 1 433 ? 0.339 34.25 14.906 1 79.69 433 GLU B CA 1
ATOM 9732 C C . GLU B 1 433 ? 0.282 33.688 16.328 1 79.69 433 GLU B C 1
ATOM 9734 O O . GLU B 1 433 ? 0.386 32.469 16.531 1 79.69 433 GLU B O 1
ATOM 9739 N N . SER B 1 434 ? 0.334 34.5 17.25 1 78.06 434 SER B N 1
ATOM 9740 C CA . SER B 1 434 ? 0.279 34.125 18.672 1 78.06 434 SER B CA 1
ATOM 9741 C C . SER B 1 434 ? -0.889 34.812 19.375 1 78.06 434 SER B C 1
ATOM 9743 O O . SER B 1 434 ? -1.654 35.562 18.75 1 78.06 434 SER B O 1
ATOM 9745 N N . GLU B 1 435 ? -1.011 34.531 20.562 1 82.69 435 GLU B N 1
ATOM 9746 C CA . GLU B 1 435 ? -2.053 35.094 21.406 1 82.69 435 GLU B CA 1
ATOM 9747 C C . GLU B 1 435 ? -1.846 36.594 21.594 1 82.69 435 GLU B C 1
ATOM 9749 O O . GLU B 1 435 ? -0.709 37.062 21.641 1 82.69 435 GLU B O 1
ATOM 9754 N N . VAL B 1 436 ? -2.938 37.281 21.547 1 90.25 436 VAL B N 1
ATOM 9755 C CA . VAL B 1 436 ? -2.965 38.688 21.891 1 90.25 436 VAL B CA 1
ATOM 9756 C C . VAL B 1 436 ? -3.578 38.906 23.266 1 90.25 436 VAL B C 1
ATOM 9758 O O . VAL B 1 436 ? -4.578 38.25 23.609 1 90.25 436 VAL B O 1
ATOM 9761 N N . TRP B 1 437 ? -2.92 39.719 24.125 1 91.44 437 TRP B N 1
ATOM 9762 C CA . TRP B 1 437 ? -3.404 39.969 25.484 1 91.44 437 TRP B CA 1
ATOM 9763 C C . TRP B 1 437 ? -3.877 41.406 25.625 1 91.44 437 TRP B C 1
ATOM 9765 O O . TRP B 1 437 ? -3.104 42.344 25.422 1 91.44 437 TRP B O 1
ATOM 9775 N N . LEU B 1 438 ? -5.133 41.531 26.016 1 90.56 438 LEU B N 1
ATOM 9776 C CA . LEU B 1 438 ? -5.734 42.875 26.156 1 90.56 438 LEU B CA 1
ATOM 9777 C C . LEU B 1 438 ? -5.945 43.219 27.625 1 90.56 438 LEU B C 1
ATOM 9779 O O . LEU B 1 438 ? -6.609 42.469 28.359 1 90.56 438 LEU B O 1
ATOM 9783 N N . ASP B 1 439 ? -5.32 44.25 28.109 1 91.19 439 ASP B N 1
ATOM 9784 C CA . ASP B 1 439 ? -5.617 44.875 29.391 1 91.19 439 ASP B CA 1
ATOM 9785 C C . ASP B 1 439 ? -6.629 46 29.25 1 91.19 439 ASP B C 1
ATOM 9787 O O . ASP B 1 439 ? -6.246 47.156 29.031 1 91.19 439 ASP B O 1
ATOM 9791 N N . ASP B 1 440 ? -7.812 45.719 29.422 1 86 440 ASP B N 1
ATOM 9792 C CA . ASP B 1 440 ? -8.891 46.656 29.188 1 86 440 ASP B CA 1
ATOM 9793 C C . ASP B 1 440 ? -8.867 47.781 30.203 1 86 440 ASP B C 1
ATOM 9795 O O . ASP B 1 440 ? -9.25 48.906 29.906 1 86 440 ASP B O 1
ATOM 9799 N N . LYS B 1 441 ? -8.445 47.5 31.359 1 87.38 441 LYS B N 1
ATOM 9800 C CA . LYS B 1 441 ? -8.398 48.5 32.406 1 87.38 441 LYS B CA 1
ATOM 9801 C C . LYS B 1 441 ? -7.375 49.594 32.094 1 87.38 441 LYS B C 1
ATOM 9803 O O . LYS B 1 441 ? -7.645 50.781 32.281 1 87.38 441 LYS B O 1
ATOM 9808 N N . GLU B 1 442 ? -6.289 49.125 31.609 1 90.56 442 GLU B N 1
ATOM 9809 C CA . GLU B 1 442 ? -5.215 50.062 31.312 1 90.56 442 GLU B CA 1
ATOM 9810 C C . GLU B 1 442 ? -5.223 50.469 29.844 1 90.56 442 GLU B C 1
ATOM 9812 O O . GLU B 1 442 ? -4.441 51.312 29.422 1 90.56 442 GLU B O 1
ATOM 9817 N N . ASN B 1 443 ? -6.098 49.812 29.062 1 89.19 443 ASN B N 1
ATOM 9818 C CA . ASN B 1 443 ? -6.195 50.062 27.625 1 89.19 443 ASN B CA 1
ATOM 9819 C C . ASN B 1 443 ? -4.863 49.781 26.938 1 89.19 443 ASN B C 1
ATOM 9821 O O . ASN B 1 443 ? -4.367 50.625 26.188 1 89.19 443 ASN B O 1
ATOM 9825 N N . VAL B 1 444 ? -4.289 48.656 27.25 1 92.44 444 VAL B N 1
ATOM 9826 C CA . VAL B 1 444 ? -3.018 48.219 26.672 1 92.44 444 VAL B CA 1
ATOM 9827 C C . VAL B 1 444 ? -3.189 46.875 26.016 1 92.44 444 VAL B C 1
ATOM 9829 O O . VAL B 1 444 ? -3.893 46 26.547 1 92.44 444 VAL B O 1
ATOM 9832 N N . VAL B 1 445 ? -2.607 46.719 24.844 1 92.62 445 VAL B N 1
ATOM 9833 C CA . VAL B 1 445 ? -2.609 45.438 24.172 1 92.62 445 VAL B CA 1
ATOM 9834 C C . VAL B 1 445 ? -1.181 44.906 24.078 1 92.62 445 VAL B C 1
ATOM 9836 O O . VAL B 1 445 ? -0.245 45.656 23.812 1 92.62 445 VAL B O 1
ATOM 9839 N N . PHE B 1 446 ? -0.959 43.594 24.422 1 94.25 446 PHE B N 1
ATOM 9840 C CA . PHE B 1 446 ? 0.307 42.875 24.281 1 94.25 446 PHE B CA 1
ATOM 9841 C C . PHE B 1 446 ? 0.233 41.875 23.141 1 94.25 446 PHE B C 1
ATOM 9843 O O . PHE B 1 446 ? -0.792 41.219 22.953 1 94.25 446 PHE B O 1
ATOM 9850 N N . PHE B 1 447 ? 1.272 41.75 22.359 1 93.88 447 PHE B N 1
ATOM 9851 C CA . PHE B 1 447 ? 1.334 40.812 21.266 1 93.88 447 PHE B CA 1
ATOM 9852 C C . PHE B 1 447 ? 2.779 40.438 20.938 1 93.88 447 PHE B C 1
ATOM 9854 O O . PHE B 1 447 ? 3.707 41.125 21.344 1 93.88 447 PHE B O 1
ATOM 9861 N N . GLU B 1 448 ? 2.961 39.344 20.312 1 95.31 448 GLU B N 1
ATOM 9862 C CA . GLU B 1 448 ? 4.27 39 19.781 1 95.31 448 GLU B CA 1
ATOM 9863 C C . GLU B 1 448 ? 4.43 39.469 18.344 1 95.31 448 GLU B C 1
ATOM 9865 O O . GLU B 1 448 ? 3.479 39.438 17.562 1 95.31 448 GLU B O 1
ATOM 9870 N N . GLY B 1 449 ? 5.57 40.031 18.031 1 95.81 449 GLY B N 1
ATOM 9871 C CA . GLY B 1 449 ? 5.836 40.531 16.703 1 95.81 449 GLY B CA 1
ATOM 9872 C C . GLY B 1 449 ? 7.305 40.469 16.328 1 95.81 449 GLY B C 1
ATOM 9873 O O . GLY B 1 449 ? 8.148 40.125 17.156 1 95.81 449 GLY B O 1
ATOM 9874 N N . ASN B 1 450 ? 7.559 40.812 15.055 1 97 450 ASN B N 1
ATOM 9875 C CA . ASN B 1 450 ? 8.93 40.781 14.555 1 97 450 ASN B CA 1
ATOM 9876 C C . ASN B 1 450 ? 9.367 42.156 14.062 1 97 450 ASN B C 1
ATOM 9878 O O . ASN B 1 450 ? 10.047 42.281 13.047 1 97 450 ASN B O 1
ATOM 9882 N N . LYS B 1 451 ? 8.898 43.156 14.773 1 96.62 451 LYS B N 1
ATOM 9883 C CA . LYS B 1 451 ? 9.172 44.531 14.398 1 96.62 451 LYS B CA 1
ATOM 9884 C C . LYS B 1 451 ? 10.672 44.812 14.391 1 96.62 451 LYS B C 1
ATOM 9886 O O . LYS B 1 451 ? 11.18 45.531 13.508 1 96.62 451 LYS B O 1
ATOM 9891 N N . SER B 1 452 ? 11.43 44.281 15.336 1 96.5 452 SER B N 1
ATOM 9892 C CA . SER B 1 452 ? 12.859 44.531 15.453 1 96.5 452 SER B CA 1
ATOM 9893 C C . SER B 1 452 ? 13.641 43.844 14.336 1 96.5 452 SER B C 1
ATOM 9895 O O . SER B 1 452 ? 14.648 44.375 13.867 1 96.5 452 SER B O 1
ATOM 9897 N N . SER B 1 453 ? 13.25 42.625 14.031 1 96.75 453 SER B N 1
ATOM 9898 C CA . SER B 1 453 ? 13.859 41.812 12.977 1 96.75 453 SER B CA 1
ATOM 9899 C C . SER B 1 453 ? 12.922 40.719 12.5 1 96.75 453 SER B C 1
ATOM 9901 O O . SER B 1 453 ? 12.234 40.094 13.305 1 96.75 453 SER B O 1
ATOM 9903 N N . CYS B 1 454 ? 12.914 40.531 11.172 1 96.69 454 CYS B N 1
ATOM 9904 C CA . CYS B 1 454 ? 12.062 39.469 10.648 1 96.69 454 CYS B CA 1
ATOM 9905 C C . CYS B 1 454 ? 12.57 38.094 11.078 1 96.69 454 CYS B C 1
ATOM 9907 O O . CYS B 1 454 ? 11.875 37.094 10.906 1 96.69 454 CYS B O 1
ATOM 9909 N N . LEU B 1 455 ? 13.789 38 11.742 1 97.12 455 LEU B N 1
ATOM 9910 C CA . LEU B 1 455 ? 14.359 36.75 12.18 1 97.12 455 LEU B CA 1
ATOM 9911 C C . LEU B 1 455 ? 14.117 36.531 13.664 1 97.12 455 LEU B C 1
ATOM 9913 O O . LEU B 1 455 ? 14.445 35.469 14.203 1 97.12 455 LEU B O 1
ATOM 9917 N N . GLU B 1 456 ? 13.555 37.5 14.352 1 97.44 456 GLU B N 1
ATOM 9918 C CA . GLU B 1 456 ? 13.328 37.438 15.789 1 97.44 456 GLU B CA 1
ATOM 9919 C C . GLU B 1 456 ? 11.844 37.562 16.125 1 97.44 456 GLU B C 1
ATOM 9921 O O . GLU B 1 456 ? 11.031 37.875 15.25 1 97.44 456 GLU B O 1
ATOM 9926 N N . LYS B 1 457 ? 11.438 37.281 17.266 1 96.94 457 LYS B N 1
ATOM 9927 C CA . LYS B 1 457 ? 10.094 37.406 17.828 1 96.94 457 LYS B CA 1
ATOM 9928 C C . LYS B 1 457 ? 10.141 37.969 19.25 1 96.94 457 LYS B C 1
ATOM 9930 O O . LYS B 1 457 ? 10.898 37.469 20.094 1 96.94 457 LYS B O 1
ATOM 9935 N N . HIS B 1 458 ? 9.422 39 19.5 1 97.81 458 HIS B N 1
ATOM 9936 C CA . HIS B 1 458 ? 9.461 39.688 20.781 1 97.81 458 HIS B CA 1
ATOM 9937 C C . HIS B 1 458 ? 8.055 39.969 21.297 1 97.81 458 HIS B C 1
ATOM 9939 O O . HIS B 1 458 ? 7.09 39.938 20.516 1 97.81 458 HIS B O 1
ATOM 9945 N N . LEU B 1 459 ? 7.992 40.156 22.578 1 97.75 459 LEU B N 1
ATOM 9946 C CA . LEU B 1 459 ? 6.77 40.688 23.172 1 97.75 459 LEU B CA 1
ATOM 9947 C C . LEU B 1 459 ? 6.727 42.219 23.062 1 97.75 459 LEU B C 1
ATOM 9949 O O . LEU B 1 459 ? 7.676 42.875 23.453 1 97.75 459 LEU B O 1
ATOM 9953 N N . TYR B 1 460 ? 5.641 42.719 22.516 1 96.62 460 TYR B N 1
ATOM 9954 C CA . TYR B 1 460 ? 5.43 44.156 22.391 1 96.62 460 TYR B CA 1
ATOM 9955 C C . TYR B 1 460 ? 4.176 44.594 23.141 1 96.62 460 TYR B C 1
ATOM 9957 O O . TYR B 1 460 ? 3.27 43.812 23.359 1 96.62 460 TYR B O 1
ATOM 9965 N N . ALA B 1 461 ? 4.148 45.844 23.531 1 95.44 461 ALA B N 1
ATOM 9966 C CA . ALA B 1 461 ? 2.986 46.469 24.172 1 95.44 461 ALA B CA 1
ATOM 9967 C C . ALA B 1 461 ? 2.637 47.812 23.5 1 95.44 461 ALA B C 1
ATOM 9969 O O . ALA B 1 461 ? 3.527 48.562 23.109 1 95.44 461 ALA B O 1
ATOM 9970 N N . VAL B 1 462 ? 1.406 48.062 23.344 1 93.19 462 VAL B N 1
ATOM 9971 C CA . VAL B 1 462 ? 0.915 49.344 22.812 1 93.19 462 VAL B CA 1
ATOM 9972 C C . VAL B 1 462 ? -0.141 49.906 23.75 1 93.19 462 VAL B C 1
ATOM 9974 O O . VAL B 1 462 ? -1.048 49.219 24.188 1 93.19 462 VAL B O 1
ATOM 9977 N N . ASP B 1 463 ? 0.008 51.125 24.078 1 91.19 463 ASP B N 1
ATOM 9978 C CA . ASP B 1 463 ? -1.004 51.875 24.812 1 91.19 463 ASP B CA 1
ATOM 9979 C C . ASP B 1 463 ? -2.068 52.438 23.875 1 91.19 463 ASP B C 1
ATOM 9981 O O . ASP B 1 463 ? -1.769 53.25 23 1 91.19 463 ASP B O 1
ATOM 9985 N N . MET B 1 464 ? -3.314 52.125 24.047 1 87.31 464 MET B N 1
ATOM 9986 C CA . MET B 1 464 ? -4.383 52.469 23.125 1 87.31 464 MET B CA 1
ATOM 9987 C C . MET B 1 464 ? -5.191 53.656 23.641 1 87.31 464 MET B C 1
ATOM 9989 O O . MET B 1 464 ? -6.227 54 23.078 1 87.31 464 MET B O 1
ATOM 9993 N N . THR B 1 465 ? -4.895 54.344 24.766 1 80.81 465 THR B N 1
ATOM 9994 C CA . THR B 1 465 ? -5.664 55.375 25.422 1 80.81 465 THR B CA 1
ATOM 9995 C C . THR B 1 465 ? -5.832 56.594 24.484 1 80.81 465 THR B C 1
ATOM 9997 O O . THR B 1 465 ? -6.914 57.188 24.422 1 80.81 465 THR B O 1
ATOM 10000 N N . ASN B 1 466 ? -4.797 57.281 24.094 1 67.81 466 ASN B N 1
ATOM 10001 C CA . ASN B 1 466 ? -4.926 58.5 23.297 1 67.81 466 ASN B CA 1
ATOM 10002 C C . ASN B 1 466 ? -5.32 58.156 21.859 1 67.81 466 ASN B C 1
ATOM 10004 O O . ASN B 1 466 ? -5.141 58.969 20.953 1 67.81 466 ASN B O 1
ATOM 10008 N N . GLY B 1 467 ? -6.273 57.312 21.719 1 57.47 467 GLY B N 1
ATOM 10009 C CA . GLY B 1 467 ? -6.68 56.938 20.375 1 57.47 467 GLY B CA 1
ATOM 10010 C C . GLY B 1 467 ? -5.531 56.438 19.531 1 57.47 467 GLY B C 1
ATOM 10011 O O . GLY B 1 467 ? -4.367 56.719 19.797 1 57.47 467 GLY B O 1
ATOM 10012 N N . ALA B 1 468 ? -5.617 55.344 19.062 1 54.72 468 ALA B N 1
ATOM 10013 C CA . ALA B 1 468 ? -4.613 54.719 18.203 1 54.72 468 ALA B CA 1
ATOM 10014 C C . ALA B 1 468 ? -4.297 55.594 16.984 1 54.72 468 ALA B C 1
ATOM 10016 O O . ALA B 1 468 ? -4.809 55.375 15.891 1 54.72 468 ALA B O 1
ATOM 10017 N N . LEU B 1 469 ? -4.68 57.094 17.234 1 52.41 469 LEU B N 1
ATOM 10018 C CA . LEU B 1 469 ? -4.371 57.812 16 1 52.41 469 LEU B CA 1
ATOM 10019 C C . LEU B 1 469 ? -2.977 57.469 15.5 1 52.41 469 LEU B C 1
ATOM 10021 O O . LEU B 1 469 ? -2.102 57.094 16.281 1 52.41 469 LEU B O 1
ATOM 10025 N N . PRO B 1 470 ? -2.312 58.062 14.547 1 56.62 470 PRO B N 1
ATOM 10026 C CA . PRO B 1 470 ? -1.541 57.156 13.68 1 56.62 470 PRO B CA 1
ATOM 10027 C C . PRO B 1 470 ? -0.939 55.969 14.43 1 56.62 470 PRO B C 1
ATOM 10029 O O . PRO B 1 470 ? -0.835 56 15.656 1 56.62 470 PRO B O 1
ATOM 10032 N N . CYS B 1 471 ? -0.604 54.812 13.859 1 69.75 471 CYS B N 1
ATOM 10033 C CA . CYS B 1 471 ? -0.093 53.594 14.422 1 69.75 471 CYS B CA 1
ATOM 10034 C C . CYS B 1 471 ? 0.967 53.844 15.477 1 69.75 471 CYS B C 1
ATOM 10036 O O . CYS B 1 471 ? 1.921 54.594 15.234 1 69.75 471 CYS B O 1
ATOM 10038 N N . SER B 1 472 ? 0.579 53.781 16.891 1 73.38 472 SER B N 1
ATOM 10039 C CA . SER B 1 472 ? 1.531 53.906 17.984 1 73.38 472 SER B CA 1
ATOM 10040 C C . SER B 1 472 ? 2.709 52.969 17.828 1 73.38 472 SER B C 1
ATOM 10042 O O . SER B 1 472 ? 2.562 51.875 17.266 1 73.38 472 SER B O 1
ATOM 10044 N N . ASP B 1 473 ? 3.877 53.5 18.203 1 86.88 473 ASP B N 1
ATOM 10045 C CA . ASP B 1 473 ? 5.074 52.656 18.172 1 86.88 473 ASP B CA 1
ATOM 10046 C C . ASP B 1 473 ? 5.078 51.656 19.312 1 86.88 473 ASP B C 1
ATOM 10048 O O . ASP B 1 473 ? 5.141 52.031 20.484 1 86.88 473 ASP B O 1
ATOM 10052 N N . PRO B 1 474 ? 4.949 50.406 19.016 1 93.69 474 PRO B N 1
ATOM 10053 C CA . PRO B 1 474 ? 4.926 49.375 20.078 1 93.69 474 PRO B CA 1
ATOM 10054 C C . PRO B 1 474 ? 6.223 49.344 20.875 1 93.69 474 PRO B C 1
ATOM 10056 O O . PRO B 1 474 ? 7.309 49.5 20.328 1 93.69 474 PRO B O 1
ATOM 10059 N N . VAL B 1 475 ? 6.156 49.125 22.156 1 96 475 VAL B N 1
ATOM 10060 C CA . VAL B 1 475 ? 7.316 49.031 23.031 1 96 475 VAL B CA 1
ATOM 10061 C C . VAL B 1 475 ? 7.695 47.594 23.25 1 96 475 VAL B C 1
ATOM 10063 O O . VAL B 1 475 ? 6.852 46.75 23.625 1 96 475 VAL B O 1
ATOM 10066 N N . GLN B 1 476 ? 8.938 47.219 22.953 1 97.69 476 GLN B N 1
ATOM 10067 C CA . GLN B 1 476 ? 9.445 45.875 23.156 1 97.69 476 GLN B CA 1
ATOM 10068 C C . GLN B 1 476 ? 9.719 45.594 24.641 1 97.69 476 GLN B C 1
ATOM 10070 O O . GLN B 1 476 ? 10.414 46.375 25.297 1 97.69 476 GLN B O 1
ATOM 10075 N N . LEU B 1 477 ? 9.258 44.5 25.172 1 98.12 477 LEU B N 1
ATOM 10076 C CA . LEU B 1 477 ? 9.398 44.219 26.594 1 98.12 477 LEU B CA 1
ATOM 10077 C C . LEU B 1 477 ? 10.414 43.094 26.828 1 98.12 477 LEU B C 1
ATOM 10079 O O . LEU B 1 477 ? 10.867 42.906 27.953 1 98.12 477 LEU B O 1
ATOM 10083 N N . THR B 1 478 ? 10.758 42.375 25.812 1 98.19 478 THR B N 1
ATOM 10084 C CA . THR B 1 478 ? 11.711 41.281 25.938 1 98.19 478 THR B CA 1
ATOM 10085 C C . THR B 1 478 ? 13.109 41.719 25.516 1 98.19 478 THR B C 1
ATOM 10087 O O . THR B 1 478 ? 13.25 42.656 24.734 1 98.19 478 THR B O 1
ATOM 10090 N N . PRO B 1 479 ? 14.141 41 25.984 1 97.06 479 PRO B N 1
ATOM 10091 C CA . PRO B 1 479 ? 15.5 41.312 25.531 1 97.06 479 PRO B CA 1
ATOM 10092 C C . PRO B 1 479 ? 15.688 41.125 24.031 1 97.06 479 PRO B C 1
ATOM 10094 O O . PRO B 1 479 ? 15.117 40.188 23.453 1 97.06 479 PRO B O 1
ATOM 10097 N N . SER B 1 480 ? 16.531 41.938 23.484 1 97.06 480 SER B N 1
ATOM 10098 C CA . SER B 1 480 ? 16.797 41.875 22.047 1 97.06 480 SER B CA 1
ATOM 10099 C C . SER B 1 480 ? 17.703 40.719 21.688 1 97.06 480 SER B C 1
ATOM 10101 O O . SER B 1 480 ? 18.312 40.094 22.562 1 97.06 480 SER B O 1
ATOM 10103 N N . ASN B 1 481 ? 17.734 40.344 20.453 1 97 481 ASN B N 1
ATOM 10104 C CA . ASN B 1 481 ? 18.625 39.344 19.859 1 97 481 ASN B CA 1
ATOM 10105 C C . ASN B 1 481 ? 18.234 37.938 20.234 1 97 481 ASN B C 1
ATOM 10107 O O . ASN B 1 481 ? 19.094 37.062 20.422 1 97 481 ASN B O 1
ATOM 10111 N N . TYR B 1 482 ? 16.953 37.688 20.5 1 97.12 482 TYR B N 1
ATOM 10112 C CA . TYR B 1 482 ? 16.438 36.375 20.812 1 97.12 482 TYR B CA 1
ATOM 10113 C C . TYR B 1 482 ? 15.125 36.094 20.094 1 97.12 482 TYR B C 1
ATOM 10115 O O . TYR B 1 482 ? 14.508 37.031 19.547 1 97.12 482 TYR B O 1
ATOM 10123 N N . TYR B 1 483 ? 14.82 34.969 19.922 1 96.31 483 TYR B N 1
ATOM 10124 C CA . TYR B 1 483 ? 13.492 34.5 19.547 1 96.31 483 TYR B CA 1
ATOM 10125 C C . TYR B 1 483 ? 12.711 34.031 20.766 1 96.31 483 TYR B C 1
ATOM 10127 O O . TYR B 1 483 ? 13.109 33.094 21.438 1 96.31 483 TYR B O 1
ATOM 10135 N N . HIS B 1 484 ? 11.578 34.688 21.062 1 96.5 484 HIS B N 1
ATOM 10136 C CA . HIS B 1 484 ? 10.836 34.438 22.281 1 96.5 484 HIS B CA 1
ATOM 10137 C C . HIS B 1 484 ? 9.492 33.781 22 1 96.5 484 HIS B C 1
ATOM 10139 O O . HIS B 1 484 ? 8.844 34.094 21 1 96.5 484 HIS B O 1
ATOM 10145 N N . ASP B 1 485 ? 9.07 32.906 22.781 1 94.31 485 ASP B N 1
ATOM 10146 C CA . ASP B 1 485 ? 7.695 32.438 22.906 1 94.31 485 ASP B CA 1
ATOM 10147 C C . ASP B 1 485 ? 7.113 32.812 24.266 1 94.31 485 ASP B C 1
ATOM 10149 O O . ASP B 1 485 ? 7.652 32.438 25.312 1 94.31 485 ASP B O 1
ATOM 10153 N N . ILE B 1 486 ? 5.988 33.469 24.219 1 96 486 ILE B N 1
ATOM 10154 C CA . ILE B 1 486 ? 5.559 34.188 25.422 1 96 486 ILE B CA 1
ATOM 10155 C C . ILE B 1 486 ? 4.25 33.594 25.922 1 96 486 ILE B C 1
ATOM 10157 O O . ILE B 1 486 ? 3.369 33.25 25.141 1 96 486 ILE B O 1
ATOM 10161 N N . SER B 1 487 ? 4.148 33.438 27.219 1 95.06 487 SER B N 1
ATOM 10162 C CA . SER B 1 487 ? 2.896 33.312 27.953 1 95.06 487 SER B CA 1
ATOM 10163 C C . SER B 1 487 ? 2.738 34.469 28.953 1 95.06 487 SER B C 1
ATOM 10165 O O . SER B 1 487 ? 3.643 34.719 29.75 1 95.06 487 SER B O 1
ATOM 10167 N N . LEU B 1 488 ? 1.603 35.125 28.938 1 94.56 488 LEU B N 1
ATOM 10168 C CA . LEU B 1 488 ? 1.477 36.375 29.719 1 94.56 488 LEU B CA 1
ATOM 10169 C C . LEU B 1 488 ? 0.202 36.344 30.547 1 94.56 488 LEU B C 1
ATOM 10171 O O . LEU B 1 488 ? -0.83 35.844 30.109 1 94.56 488 LEU B O 1
ATOM 10175 N N . SER B 1 489 ? 0.322 36.938 31.781 1 92.81 489 SER B N 1
ATOM 10176 C CA . SER B 1 489 ? -0.827 37.156 32.656 1 92.81 489 SER B CA 1
ATOM 10177 C C . SER B 1 489 ? -1.042 38.656 32.906 1 92.81 489 SER B C 1
ATOM 10179 O O . SER B 1 489 ? -0.151 39.344 33.406 1 92.81 489 SER B O 1
ATOM 10181 N N . ILE B 1 490 ? -2.184 39.094 32.594 1 89.75 490 ILE B N 1
ATOM 10182 C CA . ILE B 1 490 ? -2.533 40.469 32.812 1 89.75 490 ILE B CA 1
ATOM 10183 C C . ILE B 1 490 ? -2.717 40.75 34.281 1 89.75 490 ILE B C 1
ATOM 10185 O O . ILE B 1 490 ? -2.246 41.75 34.812 1 89.75 490 ILE B O 1
ATOM 10189 N N . ASP B 1 491 ? -3.314 39.875 35 1 87 491 ASP B N 1
ATOM 10190 C CA . ASP B 1 491 ? -3.664 40.031 36.406 1 87 491 ASP B CA 1
ATOM 10191 C C . ASP B 1 491 ? -2.412 40.094 37.281 1 87 491 ASP B C 1
ATOM 10193 O O . ASP B 1 491 ? -2.338 40.875 38.219 1 87 491 ASP B O 1
ATOM 10197 N N . ASN B 1 492 ? -1.51 39.281 36.906 1 89.12 492 ASN B N 1
ATOM 10198 C CA . ASN B 1 492 ? -0.313 39.156 37.719 1 89.12 492 ASN B CA 1
ATOM 10199 C C . ASN B 1 492 ? 0.783 40.125 37.25 1 89.12 492 ASN B C 1
ATOM 10201 O O . ASN B 1 492 ? 1.763 40.344 37.969 1 89.12 492 ASN B O 1
ATOM 10205 N N . LYS B 1 493 ? 0.61 40.594 36.094 1 92.94 493 LYS B N 1
ATOM 10206 C CA . LYS B 1 493 ? 1.622 41.438 35.438 1 92.94 493 LYS B CA 1
ATOM 10207 C C . LYS B 1 493 ? 2.945 40.688 35.312 1 92.94 493 LYS B C 1
ATOM 10209 O O . LYS B 1 493 ? 4 41.219 35.656 1 92.94 493 LYS B O 1
ATOM 10214 N N . LEU B 1 494 ? 2.82 39.438 34.938 1 94.44 494 LEU B N 1
ATOM 10215 C CA . LEU B 1 494 ? 3.957 38.562 34.688 1 94.44 494 LEU B CA 1
ATOM 10216 C C . LEU B 1 494 ? 3.914 38 33.25 1 94.44 494 LEU B C 1
ATOM 10218 O O . LEU B 1 494 ? 2.844 37.906 32.656 1 94.44 494 LEU B O 1
ATOM 10222 N N . PHE B 1 495 ? 5.027 37.656 32.75 1 96.31 495 PHE B N 1
ATOM 10223 C CA . PHE B 1 495 ? 5.074 36.812 31.562 1 96.31 495 PHE B CA 1
ATOM 10224 C C . PHE B 1 495 ? 6.246 35.844 31.641 1 96.31 495 PHE B C 1
ATOM 10226 O O . PHE B 1 495 ? 7.25 36.125 32.281 1 96.31 495 PHE B O 1
ATOM 10233 N N . VAL B 1 496 ? 6.09 34.688 31.078 1 96.25 496 VAL B N 1
ATOM 10234 C CA . VAL B 1 496 ? 7.133 33.688 30.891 1 96.25 496 VAL B CA 1
ATOM 10235 C C . VAL B 1 496 ? 7.668 33.75 29.469 1 96.25 496 VAL B C 1
ATOM 10237 O O . VAL B 1 496 ? 6.898 33.844 28.516 1 96.25 496 VAL B O 1
ATOM 10240 N N . SER B 1 497 ? 8.938 33.75 29.328 1 96.75 497 SER B N 1
ATOM 10241 C CA . SER B 1 497 ? 9.594 33.75 28.016 1 96.75 497 SER B CA 1
ATOM 10242 C C . SER B 1 497 ? 10.445 32.5 27.828 1 96.75 497 SER B C 1
ATOM 10244 O O . SER B 1 497 ? 11.367 32.25 28.609 1 96.75 497 SER B O 1
ATOM 10246 N N . CYS B 1 498 ? 10.062 31.703 26.922 1 94.75 498 CYS B N 1
ATOM 10247 C CA . CYS B 1 498 ? 10.984 30.703 26.391 1 94.75 498 CYS B CA 1
ATOM 10248 C C . CYS B 1 498 ? 11.82 31.281 25.25 1 94.75 498 CYS B C 1
ATOM 10250 O O . CYS B 1 498 ? 11.289 31.625 24.188 1 94.75 498 CYS B O 1
ATOM 10252 N N . TYR B 1 499 ? 13.094 31.406 25.422 1 95 499 TYR B N 1
ATOM 10253 C CA . TYR B 1 499 ? 13.875 32.156 24.453 1 95 499 TYR B CA 1
ATOM 10254 C C . TYR B 1 499 ? 15.164 31.422 24.094 1 95 499 TYR B C 1
ATOM 10256 O O . TYR B 1 499 ? 15.641 30.594 24.875 1 95 499 TYR B O 1
ATOM 10264 N N . SER B 1 500 ? 15.602 31.672 22.969 1 94.5 500 SER B N 1
ATOM 10265 C CA . SER B 1 500 ? 16.875 31.172 22.484 1 94.5 500 SER B CA 1
ATOM 10266 C C . SER B 1 500 ? 17.422 32.031 21.359 1 94.5 500 SER B C 1
ATOM 10268 O O . SER B 1 500 ? 16.766 33 20.953 1 94.5 500 SER B O 1
ATOM 10270 N N . ASN B 1 501 ? 18.516 31.906 21 1 94.62 501 ASN B N 1
ATOM 10271 C CA . ASN B 1 501 ? 19.094 32.406 19.75 1 94.62 501 ASN B CA 1
ATOM 10272 C C . ASN B 1 501 ? 20.078 31.406 19.156 1 94.62 501 ASN B C 1
ATOM 10274 O O . ASN B 1 501 ? 20.109 30.25 19.547 1 94.62 501 ASN B O 1
ATOM 10278 N N . ARG B 1 502 ? 20.812 31.75 18.172 1 91.38 502 ARG B N 1
ATOM 10279 C CA . ARG B 1 502 ? 21.641 30.828 17.422 1 91.38 502 ARG B CA 1
ATOM 10280 C C . ARG B 1 502 ? 22.812 30.344 18.25 1 91.38 502 ARG B C 1
ATOM 10282 O O . ARG B 1 502 ? 23.438 29.328 17.938 1 91.38 502 ARG B O 1
ATOM 10289 N N . THR B 1 503 ? 23.109 30.969 19.344 1 90.81 503 THR B N 1
ATOM 10290 C CA . THR B 1 503 ? 24.25 30.594 20.172 1 90.81 503 THR B CA 1
ATOM 10291 C C . THR B 1 503 ? 23.797 30.328 21.609 1 90.81 503 THR B C 1
ATOM 10293 O O . THR B 1 503 ? 24.625 30.125 22.5 1 90.81 503 THR B O 1
ATOM 10296 N N . THR B 1 504 ? 22.562 30.438 21.844 1 91.5 504 THR B N 1
ATOM 10297 C CA . THR B 1 504 ? 22.016 30.188 23.188 1 91.5 504 THR B CA 1
ATOM 10298 C C . THR B 1 504 ? 20.891 29.156 23.125 1 91.5 504 THR B C 1
ATOM 10300 O O . THR B 1 504 ? 19.781 29.469 22.703 1 91.5 504 THR B O 1
ATOM 10303 N N . PRO B 1 505 ? 21.219 27.922 23.609 1 90.62 505 PRO B N 1
ATOM 10304 C CA . PRO B 1 505 ? 20.141 26.938 23.688 1 90.62 505 PRO B CA 1
ATOM 10305 C C . PRO B 1 505 ? 18.938 27.453 24.469 1 90.62 505 PRO B C 1
ATOM 10307 O O . PRO B 1 505 ? 19.047 28.422 25.219 1 90.62 505 PRO B O 1
ATOM 10310 N N . PRO B 1 506 ? 17.781 26.844 24.344 1 91.19 506 PRO B N 1
ATOM 10311 C CA . PRO B 1 506 ? 16.531 27.344 24.922 1 91.19 506 PRO B CA 1
ATOM 10312 C C . PRO B 1 506 ? 16.609 27.484 26.453 1 91.19 506 PRO B C 1
ATOM 10314 O O . PRO B 1 506 ? 17.172 26.625 27.125 1 91.19 506 PRO B O 1
ATOM 10317 N N . ALA B 1 507 ? 16.094 28.516 26.984 1 92.69 507 ALA B N 1
ATOM 10318 C CA . ALA B 1 507 ? 15.914 28.812 28.406 1 92.69 507 ALA B CA 1
ATOM 10319 C C . ALA B 1 507 ? 14.516 29.359 28.672 1 92.69 507 ALA B C 1
ATOM 10321 O O . ALA B 1 507 ? 13.828 29.797 27.75 1 92.69 507 ALA B O 1
ATOM 10322 N N . VAL B 1 508 ? 14.078 29.25 29.859 1 94.38 508 VAL B N 1
ATOM 10323 C CA . VAL B 1 508 ? 12.773 29.75 30.266 1 94.38 508 VAL B CA 1
ATOM 10324 C C . VAL B 1 508 ? 12.93 30.734 31.438 1 94.38 508 VAL B C 1
ATOM 10326 O O . VAL B 1 508 ? 13.5 30.375 32.469 1 94.38 508 VAL B O 1
ATOM 10329 N N . ALA B 1 509 ? 12.445 31.938 31.25 1 94.88 509 ALA B N 1
ATOM 10330 C CA . ALA B 1 509 ? 12.547 32.969 32.281 1 94.88 509 ALA B CA 1
ATOM 10331 C C . ALA B 1 509 ? 11.18 33.594 32.562 1 94.88 509 ALA B C 1
ATOM 10333 O O . ALA B 1 509 ? 10.328 33.656 31.688 1 94.88 509 ALA B O 1
ATOM 10334 N N . VAL B 1 510 ? 11.008 34 33.812 1 95.06 510 VAL B N 1
ATOM 10335 C CA . VAL B 1 510 ? 9.789 34.688 34.25 1 95.06 510 VAL B CA 1
ATOM 10336 C C . VAL B 1 510 ? 10.086 36.156 34.5 1 95.06 510 VAL B C 1
ATOM 10338 O O . VAL B 1 510 ? 11.047 36.469 35.188 1 95.06 510 VAL B O 1
ATOM 10341 N N . TYR B 1 511 ? 9.312 37 33.969 1 95.88 511 TYR B N 1
ATOM 10342 C CA . TYR B 1 511 ? 9.469 38.469 34.062 1 95.88 511 TYR B CA 1
ATOM 10343 C C . TYR B 1 511 ? 8.242 39.094 34.719 1 95.88 511 TYR B C 1
ATOM 10345 O O . TYR B 1 511 ? 7.125 38.594 34.562 1 95.88 511 TYR B O 1
ATOM 10353 N N . SER B 1 512 ? 8.492 40.125 35.469 1 94 512 SER B N 1
ATOM 10354 C CA . SER B 1 512 ? 7.43 41.062 35.781 1 94 512 SER B CA 1
ATOM 10355 C C . SER B 1 512 ? 7.445 42.25 34.781 1 94 512 SER B C 1
ATOM 10357 O O . SER B 1 512 ? 8.484 42.562 34.219 1 94 512 SER B O 1
ATOM 10359 N N . TYR B 1 513 ? 6.312 42.844 34.531 1 95.44 513 TYR B N 1
ATOM 10360 C CA . TYR B 1 513 ? 6.285 44 33.625 1 95.44 513 TYR B CA 1
ATOM 10361 C C . TYR B 1 513 ? 5.488 45.125 34.25 1 95.44 513 TYR B C 1
ATOM 10363 O O . TYR B 1 513 ? 4.695 44.938 35.156 1 95.44 513 TYR B O 1
ATOM 10371 N N . SER B 1 514 ? 5.773 46.344 33.719 1 95.5 514 SER B N 1
ATOM 10372 C CA . SER B 1 514 ? 5.07 47.562 34.125 1 95.5 514 SER B CA 1
ATOM 10373 C C . SER B 1 514 ? 4.5 48.312 32.906 1 95.5 514 SER B C 1
ATOM 10375 O O . SER B 1 514 ? 4.961 48.094 31.781 1 95.5 514 SER B O 1
ATOM 10377 N N . ILE B 1 515 ? 3.531 49.094 33.031 1 92.62 515 ILE B N 1
ATOM 10378 C CA . ILE B 1 515 ? 2.844 49.781 31.953 1 92.62 515 ILE B CA 1
ATOM 10379 C C . ILE B 1 515 ? 3.205 51.25 31.969 1 92.62 515 ILE B C 1
ATOM 10381 O O . ILE B 1 515 ? 3.254 51.906 30.906 1 92.62 515 ILE B O 1
ATOM 10385 N N . LYS B 1 516 ? 3.475 51.812 33.125 1 88.38 516 LYS B N 1
ATOM 10386 C CA . LYS B 1 516 ? 3.762 53.25 33.219 1 88.38 516 LYS B CA 1
ATOM 10387 C C . LYS B 1 516 ? 5.043 53.5 34.031 1 88.38 516 LYS B C 1
ATOM 10389 O O . LYS B 1 516 ? 4.996 53.719 35.25 1 88.38 516 LYS B O 1
ATOM 10394 N N . PRO B 1 517 ? 6.109 53.625 33.312 1 90.75 517 PRO B N 1
ATOM 10395 C CA . PRO B 1 517 ? 6.367 53.375 31.906 1 90.75 517 PRO B CA 1
ATOM 10396 C C . PRO B 1 517 ? 6.426 51.875 31.594 1 90.75 517 PRO B C 1
ATOM 10398 O O . PRO B 1 517 ? 6.535 51.031 32.5 1 90.75 517 PRO B O 1
ATOM 10401 N N . PHE B 1 518 ? 6.328 51.625 30.312 1 94.44 518 PHE B N 1
ATOM 10402 C CA . PHE B 1 518 ? 6.469 50.219 29.922 1 94.44 518 PHE B CA 1
ATOM 10403 C C . PHE B 1 518 ? 7.859 49.719 30.266 1 94.44 518 PHE B C 1
ATOM 10405 O O . PHE B 1 518 ? 8.859 50.375 30 1 94.44 518 PHE B O 1
ATOM 10412 N N . GLY B 1 519 ? 7.934 48.594 30.891 1 95.69 519 GLY B N 1
ATOM 10413 C CA . GLY B 1 519 ? 9.188 47.906 31.203 1 95.69 519 GLY B CA 1
ATOM 10414 C C . GLY B 1 519 ? 9 46.531 31.75 1 95.69 519 GLY B C 1
ATOM 10415 O O . GLY B 1 519 ? 7.875 46.094 32.031 1 95.69 519 GLY B O 1
ATOM 10416 N N . SER B 1 520 ? 10.055 45.781 31.766 1 96.75 520 SER B N 1
ATOM 10417 C CA . SER B 1 520 ? 10.039 44.438 32.344 1 96.75 520 SER B CA 1
ATOM 10418 C C . SER B 1 520 ? 11.273 44.188 33.188 1 96.75 520 SER B C 1
ATOM 10420 O O . SER B 1 520 ? 12.305 44.844 33 1 96.75 520 SER B O 1
ATOM 10422 N N . GLN B 1 521 ? 11.141 43.375 34.188 1 95.12 521 GLN B N 1
ATOM 10423 C CA . GLN B 1 521 ? 12.219 42.969 35.094 1 95.12 521 GLN B CA 1
ATOM 10424 C C . GLN B 1 521 ? 12.266 41.469 35.25 1 95.12 521 GLN B C 1
ATOM 10426 O O . GLN B 1 521 ? 11.242 40.812 35.5 1 95.12 521 GLN B O 1
ATOM 10431 N N . LEU B 1 522 ? 13.477 40.906 35.062 1 94.62 522 LEU B N 1
ATOM 10432 C CA . LEU B 1 522 ? 13.656 39.469 35.281 1 94.62 522 LEU B CA 1
ATOM 10433 C C . LEU B 1 522 ? 13.445 39.125 36.75 1 94.62 522 LEU B C 1
ATOM 10435 O O . LEU B 1 522 ? 14.055 39.719 37.625 1 94.62 522 LEU B O 1
ATOM 10439 N N . LEU B 1 523 ? 12.602 38.219 36.938 1 91.81 523 LEU B N 1
ATOM 10440 C CA . LEU B 1 523 ? 12.398 37.719 38.312 1 91.81 523 LEU B CA 1
ATOM 10441 C C . LEU B 1 523 ? 13.281 36.531 38.594 1 91.81 523 LEU B C 1
ATOM 10443 O O . LEU B 1 523 ? 14.086 36.562 39.531 1 91.81 523 LEU B O 1
ATOM 10447 N N . PHE B 1 524 ? 13.141 35.406 37.75 1 90.62 524 PHE B N 1
ATOM 10448 C CA . PHE B 1 524 ? 13.969 34.219 37.906 1 90.62 524 PHE B CA 1
ATOM 10449 C C . PHE B 1 524 ? 13.938 33.375 36.625 1 90.62 524 PHE B C 1
ATOM 10451 O O . PHE B 1 524 ? 13.086 33.594 35.781 1 90.62 524 PHE B O 1
ATOM 10458 N N . HIS B 1 525 ? 14.867 32.5 36.594 1 91.19 525 HIS B N 1
ATOM 10459 C CA . HIS B 1 525 ? 14.883 31.484 35.531 1 91.19 525 HIS B CA 1
ATOM 10460 C C . HIS B 1 525 ? 14.227 30.188 35.969 1 91.19 525 HIS B C 1
ATOM 10462 O O . HIS B 1 525 ? 14.594 29.625 37 1 91.19 525 HIS B O 1
ATOM 10468 N N . LEU B 1 526 ? 13.234 29.844 35.25 1 90.25 526 LEU B N 1
ATOM 10469 C CA . LEU B 1 526 ? 12.633 28.531 35.5 1 90.25 526 LEU B CA 1
ATOM 10470 C C . LEU B 1 526 ? 13.539 27.422 35 1 90.25 526 LEU B C 1
ATOM 10472 O O . LEU B 1 526 ? 13.555 26.328 35.562 1 90.25 526 LEU B O 1
ATOM 10476 N N . SER B 1 527 ? 14.133 27.594 33.938 1 89.69 527 SER B N 1
ATOM 10477 C CA . SER B 1 527 ? 15.109 26.688 33.312 1 89.69 527 SER B CA 1
ATOM 10478 C C . SER B 1 527 ? 16.234 27.469 32.656 1 89.69 527 SER B C 1
ATOM 10480 O O . SER B 1 527 ? 15.992 28.25 31.734 1 89.69 527 SER B O 1
ATOM 10482 N N . ASP B 1 528 ? 17.469 27.125 33.031 1 88.19 528 ASP B N 1
ATOM 10483 C CA . ASP B 1 528 ? 18.625 27.812 32.469 1 88.19 528 ASP B CA 1
ATOM 10484 C C . ASP B 1 528 ? 19.047 27.188 31.141 1 88.19 528 ASP B C 1
ATOM 10486 O O . ASP B 1 528 ? 18.719 26.031 30.859 1 88.19 528 ASP B O 1
ATOM 10490 N N . SER B 1 529 ? 19.625 28.062 30.359 1 88.75 529 SER B N 1
ATOM 10491 C CA . SER B 1 529 ? 20.219 27.547 29.125 1 88.75 529 SER B CA 1
ATOM 10492 C C . SER B 1 529 ? 21.406 26.641 29.406 1 88.75 529 SER B C 1
ATOM 10494 O O . SER B 1 529 ? 22.188 26.906 30.328 1 88.75 529 SER B O 1
ATOM 10496 N N . VAL B 1 530 ? 21.484 25.609 28.656 1 85.88 530 VAL B N 1
ATOM 10497 C CA . VAL B 1 530 ? 22.609 24.703 28.797 1 85.88 530 VAL B CA 1
ATOM 10498 C C . VAL B 1 530 ? 23.844 25.297 28.125 1 85.88 530 VAL B C 1
ATOM 10500 O O . VAL B 1 530 ? 23.734 25.938 27.078 1 85.88 530 VAL B O 1
ATOM 10503 N N . GLU B 1 531 ? 24.969 25.062 28.75 1 84.25 531 GLU B N 1
ATOM 10504 C CA . GLU B 1 531 ? 26.219 25.547 28.156 1 84.25 531 GLU B CA 1
ATOM 10505 C C . GLU B 1 531 ? 26.578 24.766 26.906 1 84.25 531 GLU B C 1
ATOM 10507 O O . GLU B 1 531 ? 26.453 23.531 26.875 1 84.25 531 GLU B O 1
ATOM 10512 N N . LEU B 1 532 ? 26.906 25.531 25.875 1 84.19 532 LEU B N 1
ATOM 10513 C CA . LEU B 1 532 ? 27.312 24.906 24.641 1 84.19 532 LEU B CA 1
ATOM 10514 C C . LEU B 1 532 ? 28.719 24.328 24.75 1 84.19 532 LEU B C 1
ATOM 10516 O O . LEU B 1 532 ? 29.562 24.891 25.469 1 84.19 532 LEU B O 1
ATOM 10520 N N . PRO B 1 533 ? 28.906 23.219 24.031 1 76.81 533 PRO B N 1
ATOM 10521 C CA . PRO B 1 533 ? 30.281 22.719 23.984 1 76.81 533 PRO B CA 1
ATOM 10522 C C . PRO B 1 533 ? 31.25 23.688 23.344 1 76.81 533 PRO B C 1
ATOM 10524 O O . PRO B 1 533 ? 30.844 24.516 22.516 1 76.81 533 PRO B O 1
ATOM 10527 N N . LEU B 1 534 ? 32.531 23.562 23.734 1 71.94 534 LEU B N 1
ATOM 10528 C CA . LEU B 1 534 ? 33.531 24.469 23.234 1 71.94 534 LEU B CA 1
ATOM 10529 C C . LEU B 1 534 ? 33.688 24.344 21.719 1 71.94 534 LEU B C 1
ATOM 10531 O O . LEU B 1 534 ? 34.031 25.328 21.047 1 71.94 534 LEU B O 1
ATOM 10535 N N . ASP B 1 535 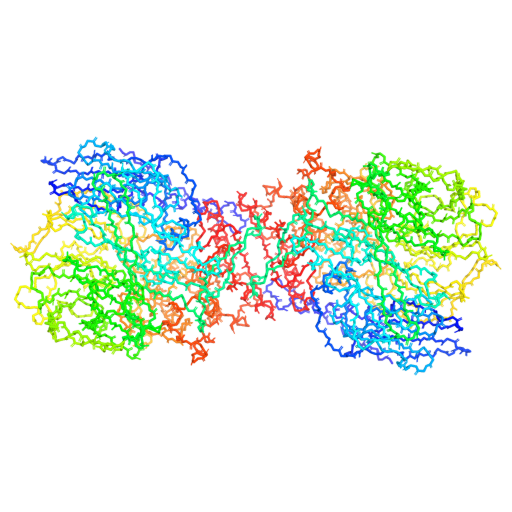? 33.312 23.25 21.266 1 73.69 535 ASP B N 1
ATOM 10536 C CA . ASP B 1 535 ? 33.531 23.016 19.844 1 73.69 535 ASP B CA 1
ATOM 10537 C C . ASP B 1 535 ? 32.25 23.281 19.031 1 73.69 535 ASP B C 1
ATOM 10539 O O . ASP B 1 535 ? 32.156 22.938 17.859 1 73.69 535 ASP B O 1
ATOM 10543 N N . PHE B 1 536 ? 31.328 23.875 19.641 1 79.56 536 PHE B N 1
ATOM 10544 C CA . PHE B 1 536 ? 30.109 24.219 18.922 1 79.56 536 PHE B CA 1
ATOM 10545 C C . PHE B 1 536 ? 30.359 25.359 17.938 1 79.56 536 PHE B C 1
ATOM 10547 O O . PHE B 1 536 ? 30.938 26.391 18.312 1 79.56 536 PHE B O 1
ATOM 10554 N N . ASN B 1 537 ? 30.062 25.141 16.672 1 82.62 537 ASN B N 1
ATOM 10555 C CA . ASN B 1 537 ? 30.172 26.172 15.648 1 82.62 537 ASN B CA 1
ATOM 10556 C C . ASN B 1 537 ? 28.797 26.766 15.328 1 82.62 537 ASN B C 1
ATOM 10558 O O . ASN B 1 537 ? 27.953 26.109 14.703 1 82.62 537 ASN B O 1
ATOM 10562 N N . PRO B 1 538 ? 28.578 28 15.727 1 89 538 PRO B N 1
ATOM 10563 C CA . PRO B 1 538 ? 27.312 28.625 15.352 1 89 538 PRO B CA 1
ATOM 10564 C C . PRO B 1 538 ? 27.156 28.75 13.844 1 89 538 PRO B C 1
ATOM 10566 O O . PRO B 1 538 ? 28.141 28.844 13.117 1 89 538 PRO B O 1
ATOM 10569 N N . PRO B 1 539 ? 26 28.812 13.391 1 93.62 539 PRO B N 1
ATOM 10570 C CA . PRO B 1 539 ? 25.797 28.953 11.945 1 93.62 539 PRO B CA 1
ATOM 10571 C C . PRO B 1 539 ? 26.219 30.328 11.422 1 93.62 539 PRO B C 1
ATOM 10573 O O . PRO B 1 539 ? 26.156 31.312 12.164 1 93.62 539 PRO B O 1
ATOM 10576 N N . ILE B 1 540 ? 26.625 30.344 10.164 1 95.88 540 ILE B N 1
ATOM 10577 C CA . ILE B 1 540 ? 27 31.562 9.469 1 95.88 540 ILE B CA 1
ATOM 10578 C C . ILE B 1 540 ? 25.781 32.125 8.719 1 95.88 540 ILE B C 1
ATOM 10580 O O . ILE B 1 540 ? 25.203 31.438 7.871 1 95.88 540 ILE B O 1
ATOM 10584 N N . SER B 1 541 ? 25.422 33.344 9.102 1 96.62 541 SER B N 1
ATOM 10585 C CA . SER B 1 541 ? 24.281 33.969 8.43 1 96.62 541 SER B CA 1
ATOM 10586 C C . SER B 1 541 ? 24.719 34.625 7.125 1 96.62 541 SER B C 1
ATOM 10588 O O . SER B 1 541 ? 25.844 35.125 7.012 1 96.62 541 SER B O 1
ATOM 10590 N N . PHE B 1 542 ? 23.859 3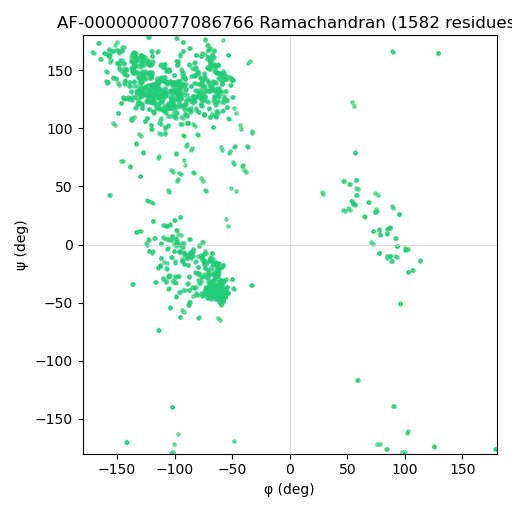4.594 6.148 1 98.19 542 PHE B N 1
ATOM 10591 C CA . PHE B 1 542 ? 24.094 35.312 4.895 1 98.19 542 PHE B CA 1
ATOM 10592 C C . PHE B 1 542 ? 22.766 35.781 4.289 1 98.19 542 PHE B C 1
ATOM 10594 O O . PHE B 1 542 ? 21.703 35.406 4.766 1 98.19 542 PHE B O 1
ATOM 10601 N N . THR B 1 543 ? 22.812 36.656 3.334 1 98.5 543 THR B N 1
ATOM 10602 C CA . THR B 1 543 ? 21.641 37.125 2.596 1 98.5 543 THR B CA 1
ATOM 10603 C C . THR B 1 543 ? 21.875 37.031 1.092 1 98.5 543 THR B C 1
ATOM 10605 O O . THR B 1 543 ? 23.016 36.938 0.638 1 98.5 543 THR B O 1
ATOM 10608 N N . ALA B 1 544 ? 20.844 36.938 0.403 1 98.44 544 ALA B N 1
ATOM 10609 C CA . ALA B 1 544 ? 20.797 36.969 -1.057 1 98.44 544 ALA B CA 1
ATOM 10610 C C . ALA B 1 544 ? 19.625 37.844 -1.541 1 98.44 544 ALA B C 1
ATOM 10612 O O . ALA B 1 544 ? 18.75 38.188 -0.755 1 98.44 544 ALA B O 1
ATOM 10613 N N . THR B 1 545 ? 19.719 38.188 -2.812 1 98.12 545 THR B N 1
ATOM 10614 C CA . THR B 1 545 ? 18.656 39 -3.395 1 98.12 545 THR B CA 1
ATOM 10615 C C . THR B 1 545 ? 17.891 38.188 -4.461 1 98.12 545 THR B C 1
ATOM 10617 O O . THR B 1 545 ? 18.5 37.719 -5.418 1 98.12 545 THR B O 1
ATOM 10620 N N . ALA B 1 546 ? 16.609 38.062 -4.223 1 97.38 546 ALA B N 1
ATOM 10621 C CA . ALA B 1 546 ? 15.766 37.406 -5.219 1 97.38 546 ALA B CA 1
ATOM 10622 C C . ALA B 1 546 ? 15.703 38.219 -6.508 1 97.38 546 ALA B C 1
ATOM 10624 O O . ALA B 1 546 ? 16.078 39.406 -6.535 1 97.38 546 ALA B O 1
ATOM 10625 N N . SER B 1 547 ? 15.195 37.625 -7.562 1 94.62 547 SER B N 1
ATOM 10626 C CA . SER B 1 547 ? 15.102 38.281 -8.852 1 94.62 547 SER B CA 1
ATOM 10627 C C . SER B 1 547 ? 14.141 39.469 -8.789 1 94.62 547 SER B C 1
ATOM 10629 O O . SER B 1 547 ? 14.305 40.438 -9.531 1 94.62 547 SER B O 1
ATOM 10631 N N . SER B 1 548 ? 13.203 39.375 -7.898 1 95.69 548 SER B N 1
ATOM 10632 C CA . SER B 1 548 ? 12.203 40.406 -7.766 1 95.69 548 SER B CA 1
ATOM 10633 C C . SER B 1 548 ? 12.688 41.531 -6.836 1 95.69 548 SER B C 1
ATOM 10635 O O . SER B 1 548 ? 12.008 42.531 -6.668 1 95.69 548 SER B O 1
ATOM 10637 N N . GLY B 1 549 ? 13.812 41.312 -6.137 1 96.56 549 GLY B N 1
ATOM 10638 C CA . GLY B 1 549 ? 14.406 42.375 -5.344 1 96.56 549 GLY B CA 1
ATOM 10639 C C . GLY B 1 549 ? 14.352 42.125 -3.85 1 96.56 549 GLY B C 1
ATOM 10640 O O . GLY B 1 549 ? 15.078 42.719 -3.076 1 96.56 549 GLY B O 1
ATOM 10641 N N . GLU B 1 550 ? 13.594 41.188 -3.385 1 96.62 550 GLU B N 1
ATOM 10642 C CA . GLU B 1 550 ? 13.461 40.906 -1.959 1 96.62 550 GLU B CA 1
ATOM 10643 C C . GLU B 1 550 ? 14.727 40.25 -1.406 1 96.62 550 GLU B C 1
ATOM 10645 O O . GLU B 1 550 ? 15.414 39.531 -2.119 1 96.62 550 GLU B O 1
ATOM 10650 N N . THR B 1 551 ? 14.977 40.469 -0.143 1 97.81 551 THR B N 1
ATOM 10651 C CA . THR B 1 551 ? 16.109 39.875 0.549 1 97.81 551 THR B CA 1
ATOM 10652 C C . THR B 1 551 ? 15.75 38.469 1.018 1 97.81 551 THR B C 1
ATOM 10654 O O . THR B 1 551 ? 14.703 38.25 1.629 1 97.81 551 THR B O 1
ATOM 10657 N N . LEU B 1 552 ? 16.594 37.531 0.672 1 98.5 552 LEU B N 1
ATOM 10658 C CA . LEU B 1 552 ? 16.5 36.156 1.181 1 98.5 552 LEU B CA 1
ATOM 10659 C C . LEU B 1 552 ? 17.5 35.938 2.311 1 98.5 552 LEU B C 1
ATOM 10661 O O . LEU B 1 552 ? 18.656 36.375 2.223 1 98.5 552 LEU B O 1
ATOM 10665 N N . HIS B 1 553 ? 17.094 35.344 3.393 1 98.38 553 HIS B N 1
ATOM 10666 C CA . HIS B 1 553 ? 17.969 35.031 4.516 1 98.38 553 HIS B CA 1
ATOM 10667 C C . HIS B 1 553 ? 18.359 33.562 4.535 1 98.38 553 HIS B C 1
ATOM 10669 O O . HIS B 1 553 ? 17.531 32.719 4.227 1 98.38 553 HIS B O 1
ATOM 10675 N N . GLY B 1 554 ? 19.609 33.281 4.84 1 97.88 554 GLY B N 1
ATOM 10676 C CA . GLY B 1 554 ? 20.078 31.906 4.941 1 97.88 554 GLY B CA 1
ATOM 10677 C C . GLY B 1 554 ? 21.141 31.719 6.012 1 97.88 554 GLY B C 1
ATOM 10678 O O . GLY B 1 554 ? 21.625 32.688 6.582 1 97.88 554 GLY B O 1
ATOM 10679 N N . VAL B 1 555 ? 21.406 30.469 6.328 1 96.75 555 VAL B N 1
ATOM 10680 C CA . VAL B 1 555 ? 22.469 30.109 7.266 1 96.75 555 VAL B CA 1
ATOM 10681 C C . VAL B 1 555 ? 23.25 28.906 6.734 1 96.75 555 VAL B C 1
ATOM 10683 O O . VAL B 1 555 ? 22.719 28.109 5.953 1 96.75 555 VAL B O 1
ATOM 10686 N N . VAL B 1 556 ? 24.484 28.812 7.121 1 97.44 556 VAL B N 1
ATOM 10687 C CA . VAL B 1 556 ? 25.344 27.672 6.816 1 97.44 556 VAL B CA 1
ATOM 10688 C C . VAL B 1 556 ? 25.875 27.062 8.109 1 97.44 556 VAL B C 1
ATOM 10690 O O . VAL B 1 556 ? 26.375 27.781 8.977 1 97.44 556 VAL B O 1
ATOM 10693 N N . TYR B 1 557 ? 25.672 25.844 8.273 1 95 557 TYR B N 1
ATOM 10694 C CA . TYR B 1 557 ? 26.328 25.078 9.328 1 95 557 TYR B CA 1
ATOM 10695 C C . TYR B 1 557 ? 27.562 24.359 8.789 1 95 557 TYR B C 1
ATOM 10697 O O . TYR B 1 557 ? 27.469 23.609 7.812 1 95 557 TYR B O 1
ATOM 10705 N N . ARG B 1 558 ? 28.703 24.594 9.422 1 94.81 558 ARG B N 1
ATOM 10706 C CA . ARG B 1 558 ? 29.938 23.922 9.039 1 94.81 558 ARG B CA 1
ATOM 10707 C C . ARG B 1 558 ? 30.016 22.531 9.648 1 94.81 558 ARG B C 1
ATOM 10709 O O . ARG B 1 558 ? 29.406 22.266 10.688 1 94.81 558 ARG B O 1
ATOM 10716 N N . PRO B 1 559 ? 30.75 21.625 8.977 1 93.44 559 PRO B N 1
ATOM 10717 C CA . PRO B 1 559 ? 30.984 20.344 9.633 1 93.44 559 PRO B CA 1
ATOM 10718 C C . PRO B 1 559 ? 31.672 20.484 10.992 1 93.44 559 PRO B C 1
ATOM 10720 O O . PRO B 1 559 ? 32.438 21.422 11.203 1 93.44 559 PRO B O 1
ATOM 10723 N N . THR B 1 560 ? 31.359 19.609 11.859 1 87.62 560 THR B N 1
ATOM 10724 C CA . THR B 1 560 ? 31.906 19.656 13.211 1 87.62 560 THR B CA 1
ATOM 10725 C C . THR B 1 560 ? 33.438 19.656 13.18 1 87.62 560 THR B C 1
ATOM 10727 O O . THR B 1 560 ? 34.094 20.359 13.953 1 87.62 560 THR B O 1
ATOM 10730 N N . LYS B 1 561 ? 34.062 18.906 12.258 1 88.06 561 LYS B N 1
ATOM 10731 C CA . LYS B 1 561 ? 35.531 18.859 12.117 1 88.06 561 LYS B CA 1
ATOM 10732 C C . LYS B 1 561 ? 36 19.656 10.906 1 88.06 561 LYS B C 1
ATOM 10734 O O . LYS B 1 561 ? 36.844 19.203 10.141 1 88.06 561 LYS B O 1
ATOM 10739 N N . TYR B 1 562 ? 35.438 20.812 10.812 1 92.19 562 TYR B N 1
ATOM 10740 C CA . TYR B 1 562 ? 35.75 21.672 9.68 1 92.19 562 TYR B CA 1
ATOM 10741 C C . TYR B 1 562 ? 37.219 22.031 9.664 1 92.19 562 TYR B C 1
ATOM 10743 O O . TYR B 1 562 ? 37.812 22.359 10.703 1 92.19 562 TYR B O 1
ATOM 10751 N N . GLN B 1 563 ? 37.812 21.938 8.508 1 93.31 563 GLN B N 1
ATOM 10752 C CA . GLN B 1 563 ? 39.188 22.391 8.242 1 93.31 563 GLN B CA 1
ATOM 10753 C C . GLN B 1 563 ? 39.188 23.594 7.289 1 93.31 563 GLN B C 1
ATOM 10755 O O . GLN B 1 563 ? 38.562 23.547 6.23 1 93.31 563 GLN B O 1
ATOM 10760 N N . GLU B 1 564 ? 39.938 24.594 7.633 1 92 564 GLU B N 1
ATOM 10761 C CA . GLU B 1 564 ? 39.969 25.812 6.836 1 92 564 GLU B CA 1
ATOM 10762 C C . GLU B 1 564 ? 40.438 25.531 5.41 1 92 564 GLU B C 1
ATOM 10764 O O . GLU B 1 564 ? 41.406 24.812 5.203 1 92 564 GLU B O 1
ATOM 10769 N N . GLY B 1 565 ? 39.688 26.016 4.496 1 91.75 565 GLY B N 1
ATOM 10770 C CA . GLY B 1 565 ? 40.062 25.891 3.098 1 91.75 565 GLY B CA 1
ATOM 10771 C C . GLY B 1 565 ? 39.469 24.672 2.42 1 91.75 565 GLY B C 1
ATOM 10772 O O . GLY B 1 565 ? 39.5 24.562 1.193 1 91.75 565 GLY B O 1
ATOM 10773 N N . LYS B 1 566 ? 38.938 23.844 3.16 1 95.25 566 LYS B N 1
ATOM 10774 C CA . LYS B 1 566 ? 38.344 22.625 2.594 1 95.25 566 LYS B CA 1
ATOM 10775 C C . LYS B 1 566 ? 36.875 22.812 2.26 1 95.25 566 LYS B C 1
ATOM 10777 O O . LYS B 1 566 ? 36.156 23.484 2.992 1 95.25 566 LYS B O 1
ATOM 10782 N N . ARG B 1 567 ? 36.5 22.188 1.135 1 97.06 567 ARG B N 1
ATOM 10783 C CA . ARG B 1 567 ? 35.094 22.141 0.755 1 97.06 567 ARG B CA 1
ATOM 10784 C C . ARG B 1 567 ? 34.469 20.797 1.109 1 97.06 567 ARG B C 1
ATOM 10786 O O . ARG B 1 567 ? 35.156 19.75 1.036 1 97.06 567 ARG B O 1
ATOM 10793 N N . TYR B 1 568 ? 33.25 20.812 1.468 1 97.88 568 TYR B N 1
ATOM 10794 C CA . TYR B 1 568 ? 32.562 19.609 1.912 1 97.88 568 TYR B CA 1
ATOM 10795 C C . TYR B 1 568 ? 31.266 19.406 1.137 1 97.88 568 TYR B C 1
ATOM 10797 O O . TYR B 1 568 ? 30.625 20.375 0.727 1 97.88 568 TYR B O 1
ATOM 10805 N N . PRO B 1 569 ? 30.922 18.031 0.905 1 98 569 PRO B N 1
ATOM 10806 C CA . PRO B 1 569 ? 29.578 17.828 0.362 1 98 569 PRO B CA 1
ATOM 10807 C C . PRO B 1 569 ? 28.516 18.578 1.15 1 98 569 PRO B C 1
ATOM 10809 O O . PRO B 1 569 ? 28.594 18.672 2.379 1 98 569 PRO B O 1
ATOM 10812 N N . THR B 1 570 ? 27.547 19.125 0.463 1 98.69 570 THR B N 1
ATOM 10813 C CA . THR B 1 570 ? 26.625 20.078 1.084 1 98.69 570 THR B CA 1
ATOM 10814 C C . THR B 1 570 ? 25.188 19.594 0.988 1 98.69 570 THR B C 1
ATOM 10816 O O . THR B 1 570 ? 24.75 19.141 -0.073 1 98.69 570 THR B O 1
ATOM 10819 N N . VAL B 1 571 ? 24.5 19.609 2.078 1 98.38 571 VAL B N 1
ATOM 10820 C CA . VAL B 1 571 ? 23.078 19.344 2.129 1 98.38 571 VAL B CA 1
ATOM 10821 C C . VAL B 1 571 ? 22.297 20.656 2.207 1 98.38 571 VAL B C 1
ATOM 10823 O O . VAL B 1 571 ? 22.453 21.422 3.164 1 98.38 571 VAL B O 1
ATOM 10826 N N . LEU B 1 572 ? 21.609 20.984 1.191 1 98.5 572 LEU B N 1
ATOM 10827 C CA . LEU B 1 572 ? 20.625 22.047 1.273 1 98.5 572 LEU B CA 1
ATOM 10828 C C . LEU B 1 572 ? 19.297 21.547 1.849 1 98.5 572 LEU B C 1
ATOM 10830 O O . LEU B 1 572 ? 18.531 20.875 1.153 1 98.5 572 LEU B O 1
ATOM 10834 N N . TYR B 1 573 ? 19.047 21.828 3.088 1 97.44 573 TYR B N 1
ATOM 10835 C CA . TYR B 1 573 ? 17.797 21.453 3.73 1 97.44 573 TYR B CA 1
ATOM 10836 C C . TYR B 1 573 ? 16.719 22.5 3.451 1 97.44 573 TYR B C 1
ATOM 10838 O O . TYR B 1 573 ? 16.859 23.672 3.822 1 97.44 573 TYR B O 1
ATOM 10846 N N . VAL B 1 574 ? 15.562 22.016 2.852 1 97.38 574 VAL B N 1
ATOM 10847 C CA . VAL B 1 574 ? 14.586 23 2.387 1 97.38 574 VAL B CA 1
ATOM 10848 C C . VAL B 1 574 ? 13.188 22.594 2.855 1 97.38 574 VAL B C 1
ATOM 10850 O O . VAL B 1 574 ? 12.852 21.406 2.867 1 97.38 574 VAL B O 1
ATOM 10853 N N . TYR B 1 575 ? 12.453 23.5 3.414 1 95.94 575 TYR B N 1
ATOM 10854 C CA . TYR B 1 575 ? 11 23.406 3.428 1 95.94 575 TYR B CA 1
ATOM 10855 C C . TYR B 1 575 ? 10.391 24.203 2.275 1 95.94 575 TYR B C 1
ATOM 10857 O O . TYR B 1 575 ? 9.867 23.625 1.324 1 95.94 575 TYR B O 1
ATOM 10865 N N . GLY B 1 576 ? 10.609 25.5 2.275 1 95.31 576 GLY B N 1
ATOM 10866 C CA . GLY B 1 576 ? 10.375 26.359 1.127 1 95.31 576 GLY B CA 1
ATOM 10867 C C . GLY B 1 576 ? 8.914 26.688 0.913 1 95.31 576 GLY B C 1
ATOM 10868 O O . GLY B 1 576 ? 8.57 27.531 0.081 1 95.31 576 GLY B O 1
ATOM 10869 N N . GLY B 1 577 ? 7.973 26.094 1.639 1 95.56 577 GLY B N 1
ATOM 10870 C CA . GLY B 1 577 ? 6.547 26.281 1.428 1 95.56 577 GLY B CA 1
ATOM 10871 C C . GLY B 1 577 ? 5.961 27.391 2.285 1 95.56 577 GLY B C 1
ATOM 10872 O O . GLY B 1 577 ? 6.664 27.984 3.102 1 95.56 577 GLY B O 1
ATOM 10873 N N . PRO B 1 578 ? 4.707 27.656 2.029 1 94.75 578 PRO B N 1
ATOM 10874 C CA . PRO B 1 578 ? 4.012 28.688 2.807 1 94.75 578 PRO B CA 1
ATOM 10875 C C . PRO B 1 578 ? 3.785 28.281 4.258 1 94.75 578 PRO B C 1
ATOM 10877 O O . PRO B 1 578 ? 3.945 27.109 4.605 1 94.75 578 PRO B O 1
ATOM 10880 N N . GLU B 1 579 ? 3.658 29.219 5.109 1 89.81 579 GLU B N 1
ATOM 10881 C CA . GLU B 1 579 ? 3.258 29.062 6.504 1 89.81 579 GLU B CA 1
ATOM 10882 C C . GLU B 1 579 ? 4.418 28.578 7.363 1 89.81 579 GLU B C 1
ATOM 10884 O O . GLU B 1 579 ? 4.219 28.156 8.508 1 89.81 579 GLU B O 1
ATOM 10889 N N . PHE B 1 580 ? 5.594 28.562 6.73 1 91.88 580 PHE B N 1
ATOM 10890 C CA . PHE B 1 580 ? 6.73 28.062 7.496 1 91.88 580 PHE B CA 1
ATOM 10891 C C . PHE B 1 580 ? 7.969 28.922 7.238 1 91.88 580 PHE B C 1
ATOM 10893 O O . PHE B 1 580 ? 8.211 29.344 6.109 1 91.88 580 PHE B O 1
ATOM 10900 N N . GLN B 1 581 ? 8.68 29.25 8.266 1 94.19 581 GLN B N 1
ATOM 10901 C CA . GLN B 1 581 ? 9.984 29.906 8.242 1 94.19 581 GLN B CA 1
ATOM 10902 C C . GLN B 1 581 ? 11.055 29.031 8.891 1 94.19 581 GLN B C 1
ATOM 10904 O O . GLN B 1 581 ? 10.891 28.594 10.023 1 94.19 581 GLN B O 1
ATOM 10909 N N . VAL B 1 582 ? 12.117 28.797 8.164 1 93.81 582 VAL B N 1
ATOM 10910 C CA . VAL B 1 582 ? 13.133 27.891 8.695 1 93.81 582 VAL B CA 1
ATOM 10911 C C . VAL B 1 582 ? 14.305 28.703 9.258 1 93.81 582 VAL B C 1
ATOM 10913 O O . VAL B 1 582 ? 14.945 28.281 10.227 1 93.81 582 VAL B O 1
ATOM 10916 N N . VAL B 1 583 ? 14.586 29.859 8.719 1 96.06 583 VAL B N 1
ATOM 10917 C CA . VAL B 1 583 ? 15.719 30.672 9.148 1 96.06 583 VAL B CA 1
ATOM 10918 C C . VAL B 1 583 ? 15.266 31.703 10.18 1 96.06 583 VAL B C 1
ATOM 10920 O O . VAL B 1 583 ? 14.625 32.688 9.836 1 96.06 583 VAL B O 1
ATOM 10923 N N . LYS B 1 584 ? 15.539 31.484 11.375 1 95.38 584 LYS B N 1
ATOM 10924 C CA . LYS B 1 584 ? 15.234 32.344 12.516 1 95.38 584 LYS B CA 1
ATOM 10925 C C . LYS B 1 584 ? 16.453 32.5 13.43 1 95.38 584 LYS B C 1
ATOM 10927 O O . LYS B 1 584 ? 17.406 31.719 13.336 1 95.38 584 LYS B O 1
ATOM 10932 N N . ASN B 1 585 ? 16.422 33.5 14.234 1 95.56 585 ASN B N 1
ATOM 10933 C CA . ASN B 1 585 ? 17.438 33.656 15.281 1 95.56 585 ASN B CA 1
ATOM 10934 C C . ASN B 1 585 ? 17.062 32.844 16.516 1 95.56 585 ASN B C 1
ATOM 10936 O O . ASN B 1 585 ? 16.859 33.406 17.594 1 95.56 585 ASN B O 1
ATOM 10940 N N . ASP B 1 586 ? 16.984 31.562 16.344 1 92.81 586 ASP B N 1
ATOM 10941 C CA . ASP B 1 586 ? 16.656 30.625 17.422 1 92.81 586 ASP B CA 1
ATOM 10942 C C . ASP B 1 586 ? 17.578 29.406 17.375 1 92.81 586 ASP B C 1
ATOM 10944 O O . ASP B 1 586 ? 18.406 29.266 16.469 1 92.81 586 ASP B O 1
ATOM 10948 N N . PHE B 1 587 ? 17.516 28.734 18.5 1 88.56 587 PHE B N 1
ATOM 10949 C CA . PHE B 1 587 ? 18.172 27.422 18.547 1 88.56 587 PHE B CA 1
ATOM 10950 C C . PHE B 1 587 ? 17.25 26.328 18.016 1 88.56 587 PHE B C 1
ATOM 10952 O O . PHE B 1 587 ? 16.484 25.734 18.781 1 88.56 587 PHE B O 1
ATOM 10959 N N . SER B 1 588 ? 17.234 26.219 16.797 1 73.56 588 SER B N 1
ATOM 10960 C CA . SER B 1 588 ? 16.234 25.516 16.016 1 73.56 588 SER B CA 1
ATOM 10961 C C . SER B 1 588 ? 16.156 24.047 16.406 1 73.56 588 SER B C 1
ATOM 10963 O O . SER B 1 588 ? 17.172 23.438 16.734 1 73.56 588 SER B O 1
ATOM 10965 N N . ARG B 1 589 ? 14.992 23.531 16.344 1 69 589 ARG B N 1
ATOM 10966 C CA . ARG B 1 589 ? 14.773 22.094 16.5 1 69 589 ARG B CA 1
ATOM 10967 C C . ARG B 1 589 ? 15.367 21.312 15.328 1 69 589 ARG B C 1
ATOM 10969 O O . ARG B 1 589 ? 15.633 20.125 15.445 1 69 589 ARG B O 1
ATOM 10976 N N . PHE B 1 590 ? 15.547 22.016 14.289 1 76.69 590 PHE B N 1
ATOM 10977 C CA . PHE B 1 590 ? 16.125 21.375 13.109 1 76.69 590 PHE B CA 1
ATOM 10978 C C . PHE B 1 590 ? 17.578 21 13.352 1 76.69 590 PHE B C 1
ATOM 10980 O O . PHE B 1 590 ? 18.156 20.203 12.609 1 76.69 590 PHE B O 1
ATOM 10987 N N . LEU B 1 591 ? 18.062 21.578 14.422 1 72.62 591 LEU B N 1
ATOM 10988 C CA . LEU B 1 591 ? 19.453 21.312 14.758 1 72.62 591 LEU B CA 1
ATOM 10989 C C . LEU B 1 591 ? 19.688 19.812 14.945 1 72.62 591 LEU B C 1
ATOM 10991 O O . LEU B 1 591 ? 20.781 19.312 14.68 1 72.62 591 LEU B O 1
ATOM 10995 N N . MET B 1 592 ? 18.625 19.188 15.43 1 74.94 592 MET B N 1
ATOM 10996 C CA . MET B 1 592 ? 18.781 17.734 15.617 1 74.94 592 MET B CA 1
ATOM 10997 C C . MET B 1 592 ? 19.094 17.047 14.289 1 74.94 592 MET B C 1
ATOM 10999 O O . MET B 1 592 ? 19.969 16.188 14.227 1 74.94 592 MET B O 1
ATOM 11003 N N . LYS B 1 593 ? 18.469 17.469 13.281 1 82.56 593 LYS B N 1
ATOM 11004 C CA . LYS B 1 593 ? 18.703 16.906 11.961 1 82.56 593 LYS B CA 1
ATOM 11005 C C . LYS B 1 593 ? 20.031 17.406 11.383 1 82.56 593 LYS B C 1
ATOM 11007 O O . LYS B 1 593 ? 20.797 16.609 10.836 1 82.56 593 LYS B O 1
ATOM 11012 N N . VAL B 1 594 ? 20.281 18.641 11.523 1 88.12 594 VAL B N 1
ATOM 11013 C CA . VAL B 1 594 ? 21.469 19.281 10.984 1 88.12 594 VAL B CA 1
ATOM 11014 C C . VAL B 1 594 ? 22.719 18.656 11.617 1 88.12 594 VAL B C 1
ATOM 11016 O O . VAL B 1 594 ? 23.703 18.406 10.922 1 88.12 594 VAL B O 1
ATOM 11019 N N . ASN B 1 595 ? 22.625 18.391 12.906 1 86.44 595 ASN B N 1
ATOM 11020 C CA . ASN B 1 595 ? 23.766 17.844 13.625 1 86.44 595 ASN B CA 1
ATOM 11021 C C . ASN B 1 595 ? 24.172 16.469 13.086 1 86.44 595 ASN B C 1
ATOM 11023 O O . ASN B 1 595 ? 25.344 16.125 13.07 1 86.44 595 ASN B O 1
ATOM 11027 N N . GLN B 1 596 ? 23.188 15.719 12.695 1 88.19 596 GLN B N 1
ATOM 11028 C CA . GLN B 1 596 ? 23.469 14.398 12.148 1 88.19 596 GLN B CA 1
ATOM 11029 C C . GLN B 1 596 ? 24.328 14.484 10.891 1 88.19 596 GLN B C 1
ATOM 11031 O O . GLN B 1 596 ? 25.203 13.648 10.672 1 88.19 596 GLN B O 1
ATOM 11036 N N . TRP B 1 597 ? 24.172 15.484 10.102 1 93.94 597 TRP B N 1
ATOM 11037 C CA . TRP B 1 597 ? 24.891 15.633 8.844 1 93.94 597 TRP B CA 1
ATOM 11038 C C . TRP B 1 597 ? 26.219 16.328 9.062 1 93.94 597 TRP B C 1
ATOM 11040 O O . TRP B 1 597 ? 27.234 15.938 8.484 1 93.94 597 TRP B O 1
ATOM 11050 N N . THR B 1 598 ? 26.234 17.344 9.953 1 92.56 598 THR B N 1
ATOM 11051 C CA . THR B 1 598 ? 27.469 18.094 10.18 1 92.56 598 THR B CA 1
ATOM 11052 C C . THR B 1 598 ? 28.516 17.219 10.867 1 92.56 598 THR B C 1
ATOM 11054 O O . THR B 1 598 ? 29.703 17.359 10.602 1 92.56 598 THR B O 1
ATOM 11057 N N . THR B 1 599 ? 28.016 16.344 11.703 1 89.81 599 THR B N 1
ATOM 11058 C CA . THR B 1 599 ? 28.938 15.461 12.406 1 89.81 599 THR B CA 1
ATOM 11059 C C . THR B 1 599 ? 29.531 14.438 11.445 1 89.81 599 THR B C 1
ATOM 11061 O O . THR B 1 599 ? 30.609 13.891 11.695 1 89.81 599 THR B O 1
ATOM 11064 N N . CYS B 1 600 ? 28.875 14.195 10.367 1 92.94 600 CYS B N 1
ATOM 11065 C CA . CYS B 1 600 ? 29.328 13.18 9.43 1 92.94 600 CYS B CA 1
ATOM 11066 C C . CYS B 1 600 ? 29.969 13.812 8.203 1 92.94 600 CYS B C 1
ATOM 11068 O O . CYS B 1 600 ? 30.031 13.203 7.137 1 92.94 600 CYS B O 1
ATOM 11070 N N . GLY B 1 601 ? 30.344 15.047 8.305 1 93.38 601 GLY B N 1
ATOM 11071 C CA . GLY B 1 601 ? 31.234 15.656 7.316 1 93.38 601 GLY B CA 1
ATOM 11072 C C . GLY B 1 601 ? 30.484 16.406 6.234 1 93.38 601 GLY B C 1
ATOM 11073 O O . GLY B 1 601 ? 30.984 16.562 5.121 1 93.38 601 GLY B O 1
ATOM 11074 N N . PHE B 1 602 ? 29.297 16.891 6.504 1 96.5 602 PHE B N 1
ATOM 11075 C CA . PHE B 1 602 ? 28.531 17.672 5.539 1 96.5 602 PHE B CA 1
ATOM 11076 C C . PHE B 1 602 ? 28.422 19.125 5.992 1 96.5 602 PHE B C 1
ATOM 11078 O O . PHE B 1 602 ? 28.312 19.406 7.188 1 96.5 602 PHE B O 1
ATOM 11085 N N . SER B 1 603 ? 28.453 20.047 5.066 1 97.25 603 SER B N 1
ATOM 11086 C CA . SER B 1 603 ? 27.906 21.375 5.297 1 97.25 603 SER B CA 1
ATOM 11087 C C . SER B 1 603 ? 26.406 21.406 5.09 1 97.25 603 SER B C 1
ATOM 11089 O O . SER B 1 603 ? 25.859 20.656 4.266 1 97.25 603 SER B O 1
ATOM 11091 N N . VAL B 1 604 ? 25.734 22.188 5.867 1 97.31 604 VAL B N 1
ATOM 11092 C CA . VAL B 1 604 ? 24.281 22.281 5.719 1 97.31 604 VAL B CA 1
ATOM 11093 C C . VAL B 1 604 ? 23.891 23.734 5.457 1 97.31 604 VAL B C 1
ATOM 11095 O O . VAL B 1 604 ? 24.328 24.641 6.16 1 97.31 604 VAL B O 1
ATOM 11098 N N . VAL B 1 605 ? 23.125 23.922 4.426 1 98.19 605 VAL B N 1
ATOM 11099 C CA . VAL B 1 605 ? 22.625 25.234 4.066 1 98.19 605 VAL B CA 1
ATOM 11100 C C . VAL B 1 605 ? 21.094 25.266 4.199 1 98.19 605 VAL B C 1
ATOM 11102 O O . VAL B 1 605 ? 20.406 24.328 3.811 1 98.19 605 VAL B O 1
ATOM 11105 N N . MET B 1 606 ? 20.562 26.297 4.809 1 97.25 606 MET B N 1
ATOM 11106 C CA . MET B 1 606 ? 19.125 26.562 4.871 1 97.25 606 MET B CA 1
ATOM 11107 C C . MET B 1 606 ? 18.812 27.969 4.367 1 97.25 606 MET B C 1
ATOM 11109 O O . MET B 1 606 ? 19.531 28.922 4.684 1 97.25 606 MET B O 1
ATOM 11113 N N . ILE B 1 607 ? 17.766 28.094 3.537 1 98.25 607 ILE B N 1
ATOM 11114 C CA . ILE B 1 607 ? 17.391 29.375 2.943 1 98.25 607 ILE B CA 1
ATOM 11115 C C . ILE B 1 607 ? 15.875 29.531 2.973 1 98.25 607 ILE B C 1
ATOM 11117 O O . ILE B 1 607 ? 15.141 28.609 2.621 1 98.25 607 ILE B O 1
ATOM 11121 N N . ASP B 1 608 ? 15.375 30.672 3.414 1 98.06 608 ASP B N 1
ATOM 11122 C CA . ASP B 1 608 ? 13.961 30.984 3.23 1 98.06 608 ASP B CA 1
ATOM 11123 C C . ASP B 1 608 ? 13.727 31.688 1.89 1 98.06 608 ASP B C 1
ATOM 11125 O O . ASP B 1 608 ? 14.258 32.781 1.645 1 98.06 608 ASP B O 1
ATOM 11129 N N . ASN B 1 609 ? 13.016 31.047 1.125 1 98.62 609 ASN B N 1
ATOM 11130 C CA . ASN B 1 609 ? 12.664 31.594 -0.186 1 98.62 609 ASN B CA 1
ATOM 11131 C C . ASN B 1 609 ? 11.344 32.344 -0.146 1 98.62 609 ASN B C 1
ATOM 11133 O O . ASN B 1 609 ? 10.625 32.281 0.853 1 98.62 609 ASN B O 1
ATOM 11137 N N . ARG B 1 610 ? 11.07 33.156 -1.291 1 97.56 610 ARG B N 1
ATOM 11138 C CA . ARG B 1 610 ? 9.742 33.75 -1.429 1 97.56 610 ARG B CA 1
ATOM 11139 C C . ARG B 1 610 ? 8.656 32.688 -1.272 1 97.56 610 ARG B C 1
ATOM 11141 O O . ARG B 1 610 ? 8.828 31.531 -1.705 1 97.56 610 ARG B O 1
ATOM 11148 N N . GLY B 1 611 ? 7.535 33.062 -0.641 1 96.69 611 GLY B N 1
ATOM 11149 C CA . GLY B 1 611 ? 6.48 32.125 -0.287 1 96.69 611 GLY B CA 1
ATOM 11150 C C . GLY B 1 611 ? 6.484 31.75 1.183 1 96.69 611 GLY B C 1
ATOM 11151 O O . GLY B 1 611 ? 5.461 31.328 1.723 1 96.69 611 GLY B O 1
ATOM 11152 N N . SER B 1 612 ? 7.652 31.891 1.843 1 95.75 612 SER B N 1
ATOM 11153 C CA . SER B 1 612 ? 7.758 31.562 3.262 1 95.75 612 SER B CA 1
ATOM 11154 C C . SER B 1 612 ? 7.035 32.594 4.121 1 95.75 612 SER B C 1
ATOM 11156 O O . SER B 1 612 ? 6.723 33.688 3.648 1 95.75 612 SER B O 1
ATOM 11158 N N . SER B 1 613 ? 6.906 32.344 5.348 1 93.19 613 SER B N 1
ATOM 11159 C CA . SER B 1 613 ? 6.035 33.156 6.215 1 93.19 613 SER B CA 1
ATOM 11160 C C . SER B 1 613 ? 6.816 34.25 6.93 1 93.19 613 SER B C 1
ATOM 11162 O O . SER B 1 613 ? 8.047 34.25 6.93 1 93.19 613 SER B O 1
ATOM 11164 N N . ASN B 1 614 ? 6.113 35.219 7.457 1 94.44 614 ASN B N 1
ATOM 11165 C CA . ASN B 1 614 ? 6.547 36.25 8.375 1 94.44 614 ASN B CA 1
ATOM 11166 C C . ASN B 1 614 ? 7.375 37.312 7.656 1 94.44 614 ASN B C 1
ATOM 11168 O O . ASN B 1 614 ? 8.32 37.875 8.227 1 94.44 614 ASN B O 1
ATOM 11172 N N . ARG B 1 615 ? 7.086 37.531 6.371 1 95.88 615 ARG B N 1
ATOM 11173 C CA . ARG B 1 615 ? 7.773 38.531 5.566 1 95.88 615 ARG B CA 1
ATOM 11174 C C . ARG B 1 615 ? 6.777 39.406 4.828 1 95.88 615 ARG B C 1
ATOM 11176 O O . ARG B 1 615 ? 7.152 40.156 3.918 1 95.88 615 ARG B O 1
ATOM 11183 N N . GLY B 1 616 ? 5.477 39.281 5.234 1 94.12 616 GLY B N 1
ATOM 11184 C CA . GLY B 1 616 ? 4.438 40.062 4.578 1 94.12 616 GLY B CA 1
ATOM 11185 C C . GLY B 1 616 ? 3.84 39.344 3.373 1 94.12 616 GLY B C 1
ATOM 11186 O O . GLY B 1 616 ? 4.422 38.406 2.852 1 94.12 616 GLY B O 1
ATOM 11187 N N . LYS B 1 617 ? 2.727 39.844 2.912 1 94.38 617 LYS B N 1
ATOM 11188 C CA . LYS B 1 617 ? 1.934 39.188 1.871 1 94.38 617 LYS B CA 1
ATOM 11189 C C . LYS B 1 617 ? 2.646 39.25 0.522 1 94.38 617 LYS B C 1
ATOM 11191 O O . LYS B 1 617 ? 2.57 38.312 -0.267 1 94.38 617 LYS B O 1
ATOM 11196 N N . LYS B 1 618 ? 3.266 40.344 0.249 1 94.69 618 LYS B N 1
ATOM 11197 C CA . LYS B 1 618 ? 3.979 40.469 -1.02 1 94.69 618 LYS B CA 1
ATOM 11198 C C . LYS B 1 618 ? 5.039 39.375 -1.161 1 94.69 618 LYS B C 1
ATOM 11200 O O . LYS B 1 618 ? 5.18 38.781 -2.227 1 94.69 618 LYS B O 1
ATOM 11205 N N . PHE B 1 619 ? 5.797 39.125 -0.131 1 96.69 619 PHE B N 1
ATOM 11206 C CA . PHE B 1 619 ? 6.832 38.094 -0.123 1 96.69 619 PHE B CA 1
ATOM 11207 C C . PHE B 1 619 ? 6.211 36.719 -0.243 1 96.69 619 PHE B C 1
ATOM 11209 O O . PHE B 1 619 ? 6.734 35.844 -0.958 1 96.69 619 PHE B O 1
ATOM 11216 N N . GLU B 1 620 ? 5.102 36.5 0.405 1 96.12 620 GLU B N 1
ATOM 11217 C CA . GLU B 1 620 ? 4.461 35.188 0.475 1 96.12 620 GLU B CA 1
ATOM 11218 C C . GLU B 1 620 ? 3.738 34.875 -0.827 1 96.12 620 GLU B C 1
ATOM 11220 O O . GLU B 1 620 ? 3.609 33.688 -1.191 1 96.12 620 GLU B O 1
ATOM 11225 N N . SER B 1 621 ? 3.283 35.875 -1.571 1 96.25 621 SER B N 1
ATOM 11226 C CA . SER B 1 621 ? 2.289 35.688 -2.621 1 96.25 621 SER B CA 1
ATOM 11227 C C . SER B 1 621 ? 2.943 35.25 -3.932 1 96.25 621 SER B C 1
ATOM 11229 O O . SER B 1 621 ? 2.256 34.875 -4.883 1 96.25 621 SER B O 1
ATOM 11231 N N . HIS B 1 622 ? 4.281 35.219 -4.02 1 97.06 622 HIS B N 1
ATOM 11232 C CA . HIS B 1 622 ? 4.973 34.875 -5.262 1 97.06 622 HIS B CA 1
ATOM 11233 C C . HIS B 1 622 ? 4.672 33.438 -5.699 1 97.06 622 HIS B C 1
ATOM 11235 O O . HIS B 1 622 ? 4.848 33.094 -6.867 1 97.06 622 HIS B O 1
ATOM 11241 N N . ILE B 1 623 ? 4.223 32.625 -4.82 1 97.25 623 ILE B N 1
ATOM 11242 C CA . ILE B 1 623 ? 4.039 31.203 -5.125 1 97.25 623 ILE B CA 1
ATOM 11243 C C . ILE B 1 623 ? 2.637 30.969 -5.684 1 97.25 623 ILE B C 1
ATOM 11245 O O . ILE B 1 623 ? 2.336 29.891 -6.195 1 97.25 623 ILE B O 1
ATOM 11249 N N . GLN B 1 624 ? 1.734 31.969 -5.594 1 96.75 624 GLN B N 1
ATOM 11250 C CA . GLN B 1 624 ? 0.345 31.812 -6.012 1 96.75 624 GLN B CA 1
ATOM 11251 C C . GLN B 1 624 ? 0.255 31.391 -7.477 1 96.75 624 GLN B C 1
ATOM 11253 O O . GLN B 1 624 ? 0.875 32 -8.344 1 96.75 624 GLN B O 1
ATOM 11258 N N . TYR B 1 625 ? -0.398 30.25 -7.777 1 96.62 625 TYR B N 1
ATOM 11259 C CA . TYR B 1 625 ? -0.695 29.688 -9.086 1 96.62 625 TYR B CA 1
ATOM 11260 C C . TYR B 1 625 ? 0.57 29.141 -9.75 1 96.62 625 TYR B C 1
ATOM 11262 O O . TYR B 1 625 ? 0.592 28.906 -10.953 1 96.62 625 TYR B O 1
ATOM 11270 N N . GLN B 1 626 ? 1.664 29.031 -8.984 1 96.5 626 GLN B N 1
ATOM 11271 C CA . GLN B 1 626 ? 2.898 28.547 -9.594 1 96.5 626 GLN B CA 1
ATOM 11272 C C . GLN B 1 626 ? 3.828 27.953 -8.547 1 96.5 626 GLN B C 1
ATOM 11274 O O . GLN B 1 626 ? 5.016 28.281 -8.492 1 96.5 626 GLN B O 1
ATOM 11279 N N . MET B 1 627 ? 3.301 27.203 -7.648 1 97.44 627 MET B N 1
ATOM 11280 C CA . MET B 1 627 ? 4.113 26.531 -6.633 1 97.44 627 MET B CA 1
ATOM 11281 C C . MET B 1 627 ? 5.203 25.688 -7.277 1 97.44 627 MET B C 1
ATOM 11283 O O . MET B 1 627 ? 4.977 25.062 -8.32 1 97.44 627 MET B O 1
ATOM 11287 N N . GLY B 1 628 ? 6.422 25.641 -6.656 1 96.81 628 GLY B N 1
ATOM 11288 C CA . GLY B 1 628 ? 7.543 24.859 -7.152 1 96.81 628 GLY B CA 1
ATOM 11289 C C . GLY B 1 628 ? 8.352 25.578 -8.211 1 96.81 628 GLY B C 1
ATOM 11290 O O . GLY B 1 628 ? 9.172 24.953 -8.898 1 96.81 628 GLY B O 1
ATOM 11291 N N . SER B 1 629 ? 8.18 26.859 -8.391 1 95.88 629 SER B N 1
ATOM 11292 C CA . SER B 1 629 ? 8.859 27.609 -9.445 1 95.88 629 SER B CA 1
ATOM 11293 C C . SER B 1 629 ? 9.836 28.625 -8.859 1 95.88 629 SER B C 1
ATOM 11295 O O . SER B 1 629 ? 11 28.297 -8.602 1 95.88 629 SER B O 1
ATOM 11297 N N . VAL B 1 630 ? 9.305 29.719 -8.289 1 97.06 630 VAL B N 1
ATOM 11298 C CA . VAL B 1 630 ? 10.148 30.812 -7.793 1 97.06 630 VAL B CA 1
ATOM 11299 C C . VAL B 1 630 ? 10.984 30.312 -6.613 1 97.06 630 VAL B C 1
ATOM 11301 O O . VAL B 1 630 ? 12.102 30.797 -6.398 1 97.06 630 VAL B O 1
ATOM 11304 N N . GLU B 1 631 ? 10.43 29.375 -5.914 1 98.12 631 GLU B N 1
ATOM 11305 C CA . GLU B 1 631 ? 11.125 28.828 -4.754 1 98.12 631 GLU B CA 1
ATOM 11306 C C . GLU B 1 631 ? 12.453 28.203 -5.156 1 98.12 631 GLU B C 1
ATOM 11308 O O . GLU B 1 631 ? 13.469 28.406 -4.492 1 98.12 631 GLU B O 1
ATOM 11313 N N . ILE B 1 632 ? 12.438 27.422 -6.227 1 98.31 632 ILE B N 1
ATOM 11314 C CA . ILE B 1 632 ? 13.641 26.734 -6.688 1 98.31 632 ILE B CA 1
ATOM 11315 C C . ILE B 1 632 ? 14.672 27.75 -7.145 1 98.31 632 ILE B C 1
ATOM 11317 O O . ILE B 1 632 ? 15.859 27.625 -6.852 1 98.31 632 ILE B O 1
ATOM 11321 N N . GLU B 1 633 ? 14.227 28.797 -7.836 1 98.06 633 GLU B N 1
ATOM 11322 C CA . GLU B 1 633 ? 15.125 29.875 -8.25 1 98.06 633 GLU B CA 1
ATOM 11323 C C . GLU B 1 633 ? 15.789 30.531 -7.047 1 98.06 633 GLU B C 1
ATOM 11325 O O . GLU B 1 633 ? 17 30.797 -7.07 1 98.06 633 GLU B O 1
ATOM 11330 N N . ASP B 1 634 ? 14.977 30.781 -6.066 1 98.75 634 ASP B N 1
ATOM 11331 C CA . ASP B 1 634 ? 15.492 31.406 -4.855 1 98.75 634 ASP B CA 1
ATOM 11332 C C . ASP B 1 634 ? 16.516 30.531 -4.156 1 98.75 634 ASP B C 1
ATOM 11334 O O . ASP B 1 634 ? 17.5 31.016 -3.617 1 98.75 634 ASP B O 1
ATOM 11338 N N . GLN B 1 635 ? 16.266 29.203 -4.113 1 98.69 635 GLN B N 1
ATOM 11339 C CA . GLN B 1 635 ? 17.219 28.281 -3.502 1 98.69 635 GLN B CA 1
ATOM 11340 C C . GLN B 1 635 ? 18.562 28.297 -4.246 1 98.69 635 GLN B C 1
ATOM 11342 O O . GLN B 1 635 ? 19.625 28.234 -3.625 1 98.69 635 GLN B O 1
ATOM 11347 N N . VAL B 1 636 ? 18.531 28.375 -5.547 1 98.5 636 VAL B N 1
ATOM 11348 C CA . VAL B 1 636 ? 19.75 28.391 -6.363 1 98.5 636 VAL B CA 1
ATOM 11349 C C . VAL B 1 636 ? 20.531 29.672 -6.117 1 98.5 636 VAL B C 1
ATOM 11351 O O . VAL B 1 636 ? 21.734 29.641 -5.914 1 98.5 636 VAL B O 1
ATOM 11354 N N . VAL B 1 637 ? 19.812 30.812 -6.059 1 98.25 637 VAL B N 1
ATOM 11355 C CA . VAL B 1 637 ? 20.438 32.094 -5.812 1 98.25 637 VAL B CA 1
ATOM 11356 C C . VAL B 1 637 ? 21.016 32.125 -4.402 1 98.25 637 VAL B C 1
ATOM 11358 O O . VAL B 1 637 ? 22.125 32.625 -4.191 1 98.25 637 VAL B O 1
ATOM 11361 N N . GLY B 1 638 ? 20.234 31.641 -3.48 1 98.62 638 GLY B N 1
ATOM 11362 C CA . GLY B 1 638 ? 20.688 31.578 -2.105 1 98.62 638 GLY B CA 1
ATOM 11363 C C . GLY B 1 638 ? 21.906 30.688 -1.932 1 98.62 638 GLY B C 1
ATOM 11364 O O . GLY B 1 638 ? 22.812 31 -1.158 1 98.62 638 GLY B O 1
ATOM 11365 N N . LEU B 1 639 ? 21.953 29.562 -2.619 1 98.56 639 LEU B N 1
ATOM 11366 C CA . LEU B 1 639 ? 23.094 28.656 -2.539 1 98.56 639 LEU B CA 1
ATOM 11367 C C . LEU B 1 639 ? 24.359 29.328 -3.053 1 98.56 639 LEU B C 1
ATOM 11369 O O . LEU B 1 639 ? 25.438 29.156 -2.479 1 98.56 639 LEU B O 1
ATOM 11373 N N . ALA B 1 640 ? 24.234 30.078 -4.113 1 98.19 640 ALA B N 1
ATOM 11374 C CA . ALA B 1 640 ? 25.375 30.828 -4.633 1 98.19 640 ALA B CA 1
ATOM 11375 C C . ALA B 1 640 ? 25.906 31.812 -3.594 1 98.19 640 ALA B C 1
ATOM 11377 O O . ALA B 1 640 ? 27.125 31.953 -3.445 1 98.19 640 ALA B O 1
ATOM 11378 N N . ALA B 1 641 ? 25.047 32.469 -2.896 1 98.56 641 ALA B N 1
ATOM 11379 C CA . ALA B 1 641 ? 25.438 33.406 -1.837 1 98.56 641 ALA B CA 1
ATOM 11380 C C . ALA B 1 641 ? 26.094 32.656 -0.674 1 98.56 641 ALA B C 1
ATOM 11382 O O . ALA B 1 641 ? 27.016 33.156 -0.045 1 98.56 641 ALA B O 1
ATOM 11383 N N . ALA B 1 642 ? 25.594 31.484 -0.395 1 98.62 642 ALA B N 1
ATOM 11384 C CA . ALA B 1 642 ? 26.156 30.672 0.678 1 98.62 642 ALA B CA 1
ATOM 11385 C C . ALA B 1 642 ? 27.609 30.297 0.384 1 98.62 642 ALA B C 1
ATOM 11387 O O . ALA B 1 642 ? 28.438 30.281 1.287 1 98.62 642 ALA B O 1
ATOM 11388 N N . VAL B 1 643 ? 27.859 29.969 -0.844 1 97.88 643 VAL B N 1
ATOM 11389 C CA . VAL B 1 643 ? 29.203 29.594 -1.262 1 97.88 643 VAL B CA 1
ATOM 11390 C C . VAL B 1 643 ? 30.172 30.766 -1.008 1 97.88 643 VAL B C 1
ATOM 11392 O O . VAL B 1 643 ? 31.297 30.547 -0.568 1 97.88 643 VAL B O 1
ATOM 11395 N N . LYS B 1 644 ? 29.719 31.938 -1.229 1 97.25 644 LYS B N 1
ATOM 11396 C CA . LYS B 1 644 ? 30.547 33.125 -1.01 1 97.25 644 LYS B CA 1
ATOM 11397 C C . LYS B 1 644 ? 30.734 33.375 0.48 1 97.25 644 LYS B C 1
ATOM 11399 O O . LYS B 1 644 ? 31.812 33.812 0.906 1 97.25 644 LYS B O 1
ATOM 11404 N N . ALA B 1 645 ? 29.734 33.125 1.21 1 97.25 645 ALA B N 1
ATOM 11405 C CA . ALA B 1 645 ? 29.75 33.469 2.635 1 97.25 645 ALA B CA 1
ATOM 11406 C C . ALA B 1 645 ? 30.547 32.438 3.428 1 97.25 645 ALA B C 1
ATOM 11408 O O . ALA B 1 645 ? 31.141 32.75 4.453 1 97.25 645 ALA B O 1
ATOM 11409 N N . ALA B 1 646 ? 30.5 31.219 2.994 1 97.19 646 ALA B N 1
ATOM 11410 C CA . ALA B 1 646 ? 31.125 30.109 3.719 1 97.19 646 ALA B CA 1
ATOM 11411 C C . ALA B 1 646 ? 31.891 29.188 2.77 1 97.19 646 ALA B C 1
ATOM 11413 O O . ALA B 1 646 ? 31.297 28.328 2.123 1 97.19 646 ALA B O 1
ATOM 11414 N N . PRO B 1 647 ? 33.188 29.219 2.85 1 94.88 647 PRO B N 1
ATOM 11415 C CA . PRO B 1 647 ? 34.031 28.469 1.893 1 94.88 647 PRO B CA 1
ATOM 11416 C C . PRO B 1 647 ? 33.875 26.953 2.051 1 94.88 647 PRO B C 1
ATOM 11418 O O . PRO B 1 647 ? 34.312 26.203 1.177 1 94.88 647 PRO B O 1
ATOM 11421 N N . CYS B 1 648 ? 33.281 26.484 3.086 1 96.69 648 CYS B N 1
ATOM 11422 C CA . CYS B 1 648 ? 33.094 25.047 3.293 1 96.69 648 CYS B CA 1
ATOM 11423 C C . CYS B 1 648 ? 32.031 24.484 2.352 1 96.69 648 CYS B C 1
ATOM 11425 O O . CYS B 1 648 ? 31.969 23.266 2.143 1 96.69 648 CYS B O 1
ATOM 11427 N N . VAL B 1 649 ? 31.203 25.281 1.757 1 98.25 649 VAL B N 1
ATOM 11428 C CA . VAL B 1 649 ? 30.109 24.828 0.9 1 98.25 649 VAL B CA 1
ATOM 11429 C C . VAL B 1 649 ? 30.656 24.422 -0.463 1 98.25 649 VAL B C 1
ATOM 11431 O O . VAL B 1 649 ? 31.312 25.219 -1.145 1 98.25 649 VAL B O 1
ATOM 11434 N N . ASP B 1 650 ? 30.469 23.203 -0.833 1 98.06 650 ASP B N 1
ATOM 11435 C CA . ASP B 1 650 ? 30.859 22.703 -2.148 1 98.06 650 ASP B CA 1
ATOM 11436 C C . ASP B 1 650 ? 29.703 22.766 -3.131 1 98.06 650 ASP B C 1
ATOM 11438 O O . ASP B 1 650 ? 28.797 21.938 -3.088 1 98.06 650 ASP B O 1
ATOM 11442 N N . ALA B 1 651 ? 29.766 23.609 -4.062 1 96.19 651 ALA B N 1
ATOM 11443 C CA . ALA B 1 651 ? 28.672 23.859 -5 1 96.19 651 ALA B CA 1
ATOM 11444 C C . ALA B 1 651 ? 28.562 22.719 -6.008 1 96.19 651 ALA B C 1
ATOM 11446 O O . ALA B 1 651 ? 27.547 22.594 -6.711 1 96.19 651 ALA B O 1
ATOM 11447 N N . GLU B 1 652 ? 29.531 21.828 -6.129 1 97 652 GLU B N 1
ATOM 11448 C CA . GLU B 1 652 ? 29.516 20.75 -7.109 1 97 652 GLU B CA 1
ATOM 11449 C C . GLU B 1 652 ? 28.938 19.469 -6.516 1 97 652 GLU B C 1
ATOM 11451 O O . GLU B 1 652 ? 28.594 18.531 -7.25 1 97 652 GLU B O 1
ATOM 11456 N N . ARG B 1 653 ? 28.828 19.422 -5.262 1 97.69 653 ARG B N 1
ATOM 11457 C CA . ARG B 1 653 ? 28.266 18.266 -4.555 1 97.69 653 ARG B CA 1
ATOM 11458 C C . ARG B 1 653 ? 27.156 18.703 -3.609 1 97.69 653 ARG B C 1
ATOM 11460 O O . ARG B 1 653 ? 27.328 18.703 -2.389 1 97.69 653 ARG B O 1
ATOM 11467 N N . VAL B 1 654 ? 25.953 18.953 -4.156 1 98.81 654 VAL B N 1
ATOM 11468 C CA . VAL B 1 654 ? 24.844 19.484 -3.369 1 98.81 654 VAL B CA 1
ATOM 11469 C C . VAL B 1 654 ? 23.672 18.516 -3.414 1 98.81 654 VAL B C 1
ATOM 11471 O O . VAL B 1 654 ? 23.219 18.141 -4.492 1 98.81 654 VAL B O 1
ATOM 11474 N N . ALA B 1 655 ? 23.266 18.094 -2.289 1 98.75 655 ALA B N 1
ATOM 11475 C CA . ALA B 1 655 ? 22 17.391 -2.154 1 98.75 655 ALA B CA 1
ATOM 11476 C C . ALA B 1 655 ? 20.891 18.344 -1.701 1 98.75 655 ALA B C 1
ATOM 11478 O O . ALA B 1 655 ? 21.125 19.234 -0.868 1 98.75 655 ALA B O 1
ATOM 11479 N N . ILE B 1 656 ? 19.75 18.234 -2.266 1 98.81 656 ILE B N 1
ATOM 11480 C CA . ILE B 1 656 ? 18.562 18.938 -1.773 1 98.81 656 ILE B CA 1
ATOM 11481 C C . ILE B 1 656 ? 17.672 17.969 -0.998 1 98.81 656 ILE B C 1
ATOM 11483 O O . ILE B 1 656 ? 17.312 16.906 -1.512 1 98.81 656 ILE B O 1
ATOM 11487 N N . LEU B 1 657 ? 17.422 18.281 0.224 1 98.38 657 LEU B N 1
ATOM 11488 C CA . LEU B 1 657 ? 16.719 17.391 1.143 1 98.38 657 LEU B CA 1
ATOM 11489 C C . LEU B 1 657 ? 15.586 18.141 1.848 1 98.38 657 LEU B C 1
ATOM 11491 O O . LEU B 1 657 ? 15.766 19.266 2.301 1 98.38 657 LEU B O 1
ATOM 11495 N N . GLY B 1 658 ? 14.43 17.516 1.902 1 97.75 658 GLY B N 1
ATOM 11496 C CA . GLY B 1 658 ? 13.32 18.109 2.637 1 97.75 658 GLY B CA 1
ATOM 11497 C C . GLY B 1 658 ? 12.18 17.141 2.885 1 97.75 658 GLY B C 1
ATOM 11498 O O . GLY B 1 658 ? 12.219 15.992 2.428 1 97.75 658 GLY B O 1
ATOM 11499 N N . TRP B 1 659 ? 11.18 17.531 3.664 1 96.94 659 TRP B N 1
ATOM 11500 C CA . TRP B 1 659 ? 10.016 16.75 4.062 1 96.94 659 TRP B CA 1
ATOM 11501 C C . TRP B 1 659 ? 8.719 17.5 3.758 1 96.94 659 TRP B C 1
ATOM 11503 O O . TRP B 1 659 ? 8.68 18.734 3.836 1 96.94 659 TRP B O 1
ATOM 11513 N N . SER B 1 660 ? 7.629 16.812 3.385 1 97.44 660 SER B N 1
ATOM 11514 C CA . SER B 1 660 ? 6.352 17.438 3.039 1 97.44 660 SER B CA 1
ATOM 11515 C C . SER B 1 660 ? 6.504 18.406 1.878 1 97.44 660 SER B C 1
ATOM 11517 O O . SER B 1 660 ? 7.02 18.047 0.818 1 97.44 660 SER B O 1
ATOM 11519 N N . TYR B 1 661 ? 6.25 19.703 2.084 1 98.19 661 TYR B N 1
ATOM 11520 C CA . TYR B 1 661 ? 6.52 20.688 1.037 1 98.19 661 TYR B CA 1
ATOM 11521 C C . TYR B 1 661 ? 8 20.703 0.676 1 98.19 661 TYR B C 1
ATOM 11523 O O . TYR B 1 661 ? 8.359 20.906 -0.487 1 98.19 661 TYR B O 1
ATOM 11531 N N . GLY B 1 662 ? 8.867 20.469 1.649 1 98.19 662 GLY B N 1
ATOM 11532 C CA . GLY B 1 662 ? 10.289 20.359 1.371 1 98.19 662 GLY B CA 1
ATOM 11533 C C . GLY B 1 662 ? 10.633 19.172 0.475 1 98.19 662 GLY B C 1
ATOM 11534 O O . GLY B 1 662 ? 11.539 19.266 -0.352 1 98.19 662 GLY B O 1
ATOM 11535 N N . GLY B 1 663 ? 9.945 18.047 0.737 1 98.75 663 GLY B N 1
ATOM 11536 C CA . GLY B 1 663 ? 10.102 16.938 -0.178 1 98.75 663 GLY B CA 1
ATOM 11537 C C . GLY B 1 663 ? 9.672 17.25 -1.597 1 98.75 663 GLY B C 1
ATOM 11538 O O . GLY B 1 663 ? 10.32 16.828 -2.559 1 98.75 663 GLY B O 1
ATOM 11539 N N . TYR B 1 664 ? 8.547 17.984 -1.689 1 98.69 664 TYR B N 1
ATOM 11540 C CA . TYR B 1 664 ? 8.07 18.516 -2.957 1 98.69 664 TYR B CA 1
ATOM 11541 C C . TYR B 1 664 ? 9.133 19.375 -3.625 1 98.69 664 TYR B C 1
ATOM 11543 O O . TYR B 1 664 ? 9.414 19.219 -4.816 1 98.69 664 TYR B O 1
ATOM 11551 N N . MET B 1 665 ? 9.852 20.172 -2.875 1 98.75 665 MET B N 1
ATOM 11552 C CA . MET B 1 665 ? 10.914 21.047 -3.375 1 98.75 665 MET B CA 1
ATOM 11553 C C . MET B 1 665 ? 12.125 20.219 -3.814 1 98.75 665 MET B C 1
ATOM 11555 O O . MET B 1 665 ? 12.758 20.547 -4.824 1 98.75 665 MET B O 1
ATOM 11559 N N . ALA B 1 666 ? 12.438 19.219 -3.045 1 98.88 666 ALA B N 1
ATOM 11560 C CA . ALA B 1 666 ? 13.578 18.375 -3.395 1 98.88 666 ALA B CA 1
ATOM 11561 C C . ALA B 1 666 ? 13.383 17.734 -4.766 1 98.88 666 ALA B C 1
ATOM 11563 O O . ALA B 1 666 ? 14.305 17.703 -5.578 1 98.88 666 ALA B O 1
ATOM 11564 N N . LEU B 1 667 ? 12.188 17.281 -5.027 1 98.88 667 LEU B N 1
ATOM 11565 C CA . LEU B 1 667 ? 11.883 16.641 -6.297 1 98.88 667 LEU B CA 1
ATOM 11566 C C . LEU B 1 667 ? 11.883 17.641 -7.441 1 98.88 667 LEU B C 1
ATOM 11568 O O . LEU B 1 667 ? 12.414 17.359 -8.516 1 98.88 667 LEU B O 1
ATOM 11572 N N . HIS B 1 668 ? 11.305 18.828 -7.227 1 98.75 668 HIS B N 1
ATOM 11573 C CA . HIS B 1 668 ? 11.383 19.891 -8.227 1 98.75 668 HIS B CA 1
ATOM 11574 C C . HIS B 1 668 ? 12.828 20.266 -8.516 1 98.75 668 HIS B C 1
ATOM 11576 O O . HIS B 1 668 ? 13.203 20.484 -9.672 1 98.75 668 HIS B O 1
ATOM 11582 N N . GLY B 1 669 ? 13.617 20.391 -7.438 1 98.69 669 GLY B N 1
ATOM 11583 C CA . GLY B 1 669 ? 15.008 20.797 -7.578 1 98.69 669 GLY B CA 1
ATOM 11584 C C . GLY B 1 669 ? 15.812 19.875 -8.477 1 98.69 669 GLY B C 1
ATOM 11585 O O . GLY B 1 669 ? 16.469 20.344 -9.406 1 98.69 669 GLY B O 1
ATOM 11586 N N . ILE B 1 670 ? 15.727 18.562 -8.242 1 98.56 670 ILE B N 1
ATOM 11587 C CA . ILE B 1 670 ? 16.547 17.609 -8.977 1 98.56 670 ILE B CA 1
ATOM 11588 C C . ILE B 1 670 ? 16.062 17.516 -10.422 1 98.56 670 ILE B C 1
ATOM 11590 O O . ILE B 1 670 ? 16.844 17.281 -11.344 1 98.56 670 ILE B O 1
ATOM 11594 N N . ALA B 1 671 ? 14.758 17.688 -10.664 1 98.44 671 ALA B N 1
ATOM 11595 C CA . ALA B 1 671 ? 14.195 17.609 -12.008 1 98.44 671 ALA B CA 1
ATOM 11596 C C . ALA B 1 671 ? 14.523 18.859 -12.82 1 98.44 671 ALA B C 1
ATOM 11598 O O . ALA B 1 671 ? 14.898 18.766 -13.992 1 98.44 671 ALA B O 1
ATOM 11599 N N . LYS B 1 672 ? 14.406 20.078 -12.211 1 97.94 672 LYS B N 1
ATOM 11600 C CA . LYS B 1 672 ? 14.5 21.344 -12.938 1 97.94 672 LYS B CA 1
ATOM 11601 C C . LYS B 1 672 ? 15.945 21.828 -13.016 1 97.94 672 LYS B C 1
ATOM 11603 O O . LYS B 1 672 ? 16.344 22.484 -13.984 1 97.94 672 LYS B O 1
ATOM 11608 N N . ARG B 1 673 ? 16.719 21.531 -11.945 1 98.25 673 ARG B N 1
ATOM 11609 C CA . ARG B 1 673 ? 18.094 22.047 -11.883 1 98.25 673 ARG B CA 1
ATOM 11610 C C . ARG B 1 673 ? 19.078 20.938 -11.555 1 98.25 673 ARG B C 1
ATOM 11612 O O . ARG B 1 673 ? 19.828 21.047 -10.586 1 98.25 673 ARG B O 1
ATOM 11619 N N . PRO B 1 674 ? 19.094 19.922 -12.414 1 96.94 674 PRO B N 1
ATOM 11620 C CA . PRO B 1 674 ? 20.062 18.844 -12.195 1 96.94 674 PRO B CA 1
ATOM 11621 C C . PRO B 1 674 ? 21.516 19.312 -12.312 1 96.94 674 PRO B C 1
ATOM 11623 O O . PRO B 1 674 ? 22.422 18.594 -11.906 1 96.94 674 PRO B O 1
ATOM 11626 N N . ASP B 1 675 ? 21.734 20.484 -12.875 1 97.06 675 ASP B N 1
ATOM 11627 C CA . ASP B 1 675 ? 23.062 21.078 -12.961 1 97.06 675 ASP B CA 1
ATOM 11628 C C . ASP B 1 675 ? 23.562 21.516 -11.586 1 97.06 675 ASP B C 1
ATOM 11630 O O . ASP B 1 675 ? 24.766 21.578 -11.352 1 97.06 675 ASP B O 1
ATOM 11634 N N . ILE B 1 676 ? 22.641 21.797 -10.672 1 98.19 676 ILE B N 1
ATOM 11635 C CA . ILE B 1 676 ? 22.984 22.281 -9.344 1 98.19 676 ILE B CA 1
ATOM 11636 C C . ILE B 1 676 ? 22.828 21.156 -8.32 1 98.19 676 ILE B C 1
ATOM 11638 O O . ILE B 1 676 ? 23.75 20.859 -7.574 1 98.19 676 ILE B O 1
ATOM 11642 N N . PHE B 1 677 ? 21.656 20.578 -8.328 1 98.62 677 PHE B N 1
ATOM 11643 C CA . PHE B 1 677 ? 21.328 19.547 -7.348 1 98.62 677 PHE B CA 1
ATOM 11644 C C . PHE B 1 677 ? 21.672 18.172 -7.883 1 98.62 677 PHE B C 1
ATOM 11646 O O . PHE B 1 677 ? 21.047 17.688 -8.82 1 98.62 677 PHE B O 1
ATOM 11653 N N . LYS B 1 678 ? 22.562 17.453 -7.191 1 98.25 678 LYS B N 1
ATOM 11654 C CA . LYS B 1 678 ? 23.094 16.188 -7.68 1 98.25 678 LYS B CA 1
ATOM 11655 C C . LYS B 1 678 ? 22.328 15.008 -7.082 1 98.25 678 LYS B C 1
ATOM 11657 O O . LYS B 1 678 ? 22.297 13.914 -7.66 1 98.25 678 LYS B O 1
ATOM 11662 N N . VAL B 1 679 ? 21.781 15.219 -5.914 1 98.44 679 VAL B N 1
ATOM 11663 C CA . VAL B 1 679 ? 21.047 14.195 -5.188 1 98.44 679 VAL B CA 1
ATOM 11664 C C . VAL B 1 679 ? 19.797 14.82 -4.539 1 98.44 679 VAL B C 1
ATOM 11666 O O . VAL B 1 679 ? 19.844 15.961 -4.082 1 98.44 679 VAL B O 1
ATOM 11669 N N . ALA B 1 680 ? 18.688 14.133 -4.551 1 98.88 680 ALA B N 1
ATOM 11670 C CA . ALA B 1 680 ? 17.469 14.578 -3.875 1 98.88 680 ALA B CA 1
ATOM 11671 C C . ALA B 1 680 ? 16.969 13.531 -2.889 1 98.88 680 ALA B C 1
ATOM 11673 O O . ALA B 1 680 ? 16.906 12.344 -3.217 1 98.88 680 ALA B O 1
ATOM 11674 N N . VAL B 1 681 ? 16.734 13.906 -1.693 1 98.75 681 VAL B N 1
ATOM 11675 C CA . VAL B 1 681 ? 16.047 13.109 -0.68 1 98.75 681 VAL B CA 1
ATOM 11676 C C . VAL B 1 681 ? 14.711 13.75 -0.336 1 98.75 681 VAL B C 1
ATOM 11678 O O . VAL B 1 681 ? 14.664 14.859 0.19 1 98.75 681 VAL B O 1
ATOM 11681 N N . SER B 1 682 ? 13.656 13.047 -0.603 1 98.88 682 SER B N 1
ATOM 11682 C CA . SER B 1 682 ? 12.312 13.594 -0.491 1 98.88 682 SER B CA 1
ATOM 11683 C C . SER B 1 682 ? 11.461 12.781 0.483 1 98.88 682 SER B C 1
ATOM 11685 O O . SER B 1 682 ? 11.18 11.609 0.238 1 98.88 682 SER B O 1
ATOM 11687 N N . GLY B 1 683 ? 11.031 13.43 1.581 1 98.62 683 GLY B N 1
ATOM 11688 C CA . GLY B 1 683 ? 10.164 12.781 2.547 1 98.62 683 GLY B CA 1
ATOM 11689 C C . GLY B 1 683 ? 8.711 13.203 2.424 1 98.62 683 GLY B C 1
ATOM 11690 O O . GLY B 1 683 ? 8.414 14.398 2.404 1 98.62 683 GLY B O 1
ATOM 11691 N N . ALA B 1 684 ? 7.812 12.305 2.27 1 98.31 684 ALA B N 1
ATOM 11692 C CA . ALA B 1 684 ? 6.359 12.461 2.256 1 98.31 684 ALA B CA 1
ATOM 11693 C C . ALA B 1 684 ? 5.941 13.625 1.362 1 98.31 684 ALA B C 1
ATOM 11695 O O . ALA B 1 684 ? 5.188 14.5 1.788 1 98.31 684 ALA B O 1
ATOM 11696 N N . PRO B 1 685 ? 6.352 13.625 0.161 1 98.62 685 PRO B N 1
ATOM 11697 C CA . PRO B 1 685 ? 6.125 14.781 -0.711 1 98.62 685 PRO B CA 1
ATOM 11698 C C . PRO B 1 685 ? 4.707 14.82 -1.279 1 98.62 685 PRO B C 1
ATOM 11700 O O . PRO B 1 685 ? 4.109 13.766 -1.53 1 98.62 685 PRO B O 1
ATOM 11703 N N . VAL B 1 686 ? 4.191 16.016 -1.489 1 98.5 686 VAL B N 1
ATOM 11704 C CA . VAL B 1 686 ? 3.102 16.203 -2.441 1 98.5 686 VAL B CA 1
ATOM 11705 C C . VAL B 1 686 ? 3.645 16.156 -3.867 1 98.5 686 VAL B C 1
ATOM 11707 O O . VAL B 1 686 ? 4.629 16.828 -4.191 1 98.5 686 VAL B O 1
ATOM 11710 N N . THR B 1 687 ? 3.076 15.32 -4.711 1 98.69 687 THR B N 1
ATOM 11711 C CA . THR B 1 687 ? 3.598 15.211 -6.066 1 98.69 687 THR B CA 1
ATOM 11712 C C . THR B 1 687 ? 2.574 15.703 -7.082 1 98.69 687 THR B C 1
ATOM 11714 O O . THR B 1 687 ? 2.924 16.016 -8.227 1 98.69 687 THR B O 1
ATOM 11717 N N . ASP B 1 688 ? 1.308 15.758 -6.688 1 98.31 688 ASP B N 1
ATOM 11718 C CA . ASP B 1 688 ? 0.204 16.297 -7.473 1 98.31 688 ASP B CA 1
ATOM 11719 C C . ASP B 1 688 ? -0.87 16.906 -6.566 1 98.31 688 ASP B C 1
ATOM 11721 O O . ASP B 1 688 ? -1.611 16.172 -5.906 1 98.31 688 ASP B O 1
ATOM 11725 N N . TYR B 1 689 ? -1.018 18.203 -6.641 1 98.38 689 TYR B N 1
ATOM 11726 C CA . TYR B 1 689 ? -1.882 18.922 -5.711 1 98.38 689 TYR B CA 1
ATOM 11727 C C . TYR B 1 689 ? -3.348 18.594 -5.961 1 98.38 689 TYR B C 1
ATOM 11729 O O . TYR B 1 689 ? -4.211 18.891 -5.133 1 98.38 689 TYR B O 1
ATOM 11737 N N . ARG B 1 690 ? -3.736 17.953 -7.02 1 97.19 690 ARG B N 1
ATOM 11738 C CA . ARG B 1 690 ? -5.105 17.5 -7.258 1 97.19 690 ARG B CA 1
ATOM 11739 C C . ARG B 1 690 ? -5.52 16.453 -6.234 1 97.19 690 ARG B C 1
ATOM 11741 O O . ARG B 1 690 ? -6.711 16.172 -6.066 1 97.19 690 ARG B O 1
ATOM 11748 N N . TRP B 1 691 ? -4.453 15.914 -5.547 1 97.94 691 TRP B N 1
ATOM 11749 C CA . TRP B 1 691 ? -4.719 14.859 -4.574 1 97.94 691 TRP B CA 1
ATOM 11750 C C . TRP B 1 691 ? -4.578 15.383 -3.15 1 97.94 691 TRP B C 1
ATOM 11752 O O . TRP B 1 691 ? -4.645 14.609 -2.189 1 97.94 691 TRP B O 1
ATOM 11762 N N . TYR B 1 692 ? -4.352 16.641 -2.959 1 97.94 692 TYR B N 1
ATOM 11763 C CA . TYR B 1 692 ? -4.285 17.25 -1.633 1 97.94 692 TYR B CA 1
ATOM 11764 C C . TYR B 1 692 ? -5.605 17.922 -1.272 1 97.94 692 TYR B C 1
ATOM 11766 O O . TYR B 1 692 ? -6.551 17.906 -2.066 1 97.94 692 TYR B O 1
ATOM 11774 N N . ASP B 1 693 ? -5.762 18.484 -0.094 1 97.19 693 ASP B N 1
ATOM 11775 C CA . ASP B 1 693 ? -7.07 18.922 0.369 1 97.19 693 ASP B CA 1
ATOM 11776 C C . ASP B 1 693 ? -7.422 20.297 -0.214 1 97.19 693 ASP B C 1
ATOM 11778 O O . ASP B 1 693 ? -6.535 21.031 -0.654 1 97.19 693 ASP B O 1
ATOM 11782 N N . THR B 1 694 ? -8.648 20.703 -0.19 1 97.12 694 THR B N 1
ATOM 11783 C CA . THR B 1 694 ? -9.172 21.922 -0.777 1 97.12 694 THR B CA 1
ATOM 11784 C C . THR B 1 694 ? -8.68 23.141 -0.011 1 97.12 694 THR B C 1
ATOM 11786 O O . THR B 1 694 ? -8.281 24.141 -0.616 1 97.12 694 THR B O 1
ATOM 11789 N N . GLY B 1 695 ? -8.688 23.109 1.388 1 96.31 695 GLY B N 1
ATOM 11790 C CA . GLY B 1 695 ? -8.367 24.266 2.203 1 96.31 695 GLY B CA 1
ATOM 11791 C C . GLY B 1 695 ? -6.977 24.828 1.939 1 96.31 695 GLY B C 1
ATOM 11792 O O . GLY B 1 695 ? -6.777 26.031 1.916 1 96.31 695 GLY B O 1
ATOM 11793 N N . TYR B 1 696 ? -6.066 23.938 1.642 1 96.69 696 TYR B N 1
ATOM 11794 C CA . TYR B 1 696 ? -4.688 24.328 1.35 1 96.69 696 TYR B CA 1
ATOM 11795 C C . TYR B 1 696 ? -4.512 24.641 -0.13 1 96.69 696 TYR B C 1
ATOM 11797 O O . TYR B 1 696 ? -4.035 25.719 -0.487 1 96.69 696 TYR B O 1
ATOM 11805 N N . THR B 1 697 ? -4.906 23.781 -0.978 1 97.88 697 THR B N 1
ATOM 11806 C CA . THR B 1 697 ? -4.551 23.797 -2.393 1 97.88 697 THR B CA 1
ATOM 11807 C C . THR B 1 697 ? -5.25 24.953 -3.109 1 97.88 697 THR B C 1
ATOM 11809 O O . THR B 1 697 ? -4.621 25.688 -3.875 1 97.88 697 THR B O 1
ATOM 11812 N N . GLU B 1 698 ? -6.555 25.125 -2.85 1 97.5 698 GLU B N 1
ATOM 11813 C CA . GLU B 1 698 ? -7.316 26.125 -3.596 1 97.5 698 GLU B CA 1
ATOM 11814 C C . GLU B 1 698 ? -6.969 27.547 -3.143 1 97.5 698 GLU B C 1
ATOM 11816 O O . GLU B 1 698 ? -7.188 28.5 -3.875 1 97.5 698 GLU B O 1
ATOM 11821 N N . ARG B 1 699 ? -6.406 27.609 -1.933 1 96.31 699 ARG B N 1
ATOM 11822 C CA . ARG B 1 699 ? -5.871 28.875 -1.433 1 96.31 699 ARG B CA 1
ATOM 11823 C C . ARG B 1 699 ? -4.754 29.391 -2.334 1 96.31 699 ARG B C 1
ATOM 11825 O O . ARG B 1 699 ? -4.703 30.578 -2.65 1 96.31 699 ARG B O 1
ATOM 11832 N N . TYR B 1 700 ? -3.912 28.484 -2.82 1 97.31 700 TYR B N 1
ATOM 11833 C CA . TYR B 1 700 ? -2.697 28.891 -3.52 1 97.31 700 TYR B CA 1
ATOM 11834 C C . TYR B 1 700 ? -2.834 28.672 -5.023 1 97.31 700 TYR B C 1
ATOM 11836 O O . TYR B 1 700 ? -2.219 29.391 -5.816 1 97.31 700 TYR B O 1
ATOM 11844 N N . LEU B 1 701 ? -3.678 27.688 -5.426 1 97.56 701 LEU B N 1
ATOM 11845 C CA . LEU B 1 701 ? -3.65 27.312 -6.836 1 97.56 701 LEU B CA 1
ATOM 11846 C C . LEU B 1 701 ? -5.012 27.547 -7.488 1 97.56 701 LEU B C 1
ATOM 11848 O O . LEU B 1 701 ? -5.156 27.391 -8.703 1 97.56 701 LEU B O 1
ATOM 11852 N N . GLY B 1 702 ? -6 27.891 -6.703 1 96.38 702 GLY B N 1
ATOM 11853 C CA . GLY B 1 702 ? -7.332 28.094 -7.254 1 96.38 702 GLY B CA 1
ATOM 11854 C C . GLY B 1 702 ? -8.125 26.812 -7.379 1 96.38 702 GLY B C 1
ATOM 11855 O O . GLY B 1 702 ? -7.684 25.75 -6.922 1 96.38 702 GLY B O 1
ATOM 11856 N N . VAL B 1 703 ? -9.312 26.906 -7.957 1 96.12 703 VAL B N 1
ATOM 11857 C CA . VAL B 1 703 ? -10.242 25.781 -8.039 1 96.12 703 VAL B CA 1
ATOM 11858 C C . VAL B 1 703 ? -10.188 25.156 -9.43 1 96.12 703 VAL B C 1
ATOM 11860 O O . VAL B 1 703 ? -10.445 25.844 -10.43 1 96.12 703 VAL B O 1
ATOM 11863 N N . PRO B 1 704 ? -9.852 23.859 -9.523 1 92.56 704 PRO B N 1
ATOM 11864 C CA . PRO B 1 704 ? -9.984 23.203 -10.828 1 92.56 704 PRO B CA 1
ATOM 11865 C C . PRO B 1 704 ? -11.445 23 -11.242 1 92.56 704 PRO B C 1
ATOM 11867 O O . PRO B 1 704 ? -12.32 22.844 -10.383 1 92.56 704 PRO B O 1
ATOM 11870 N N . PRO B 1 705 ? -11.648 22.984 -12.586 1 86.94 705 PRO B N 1
ATOM 11871 C CA . PRO B 1 705 ? -10.719 23.062 -13.711 1 86.94 705 PRO B CA 1
ATOM 11872 C C . PRO B 1 705 ? -10.406 24.5 -14.125 1 86.94 705 PRO B C 1
ATOM 11874 O O . PRO B 1 705 ? -9.633 24.719 -15.062 1 86.94 705 PRO B O 1
ATOM 11877 N N . LEU B 1 706 ? -10.906 25.531 -13.383 1 82.88 706 LEU B N 1
ATOM 11878 C CA . LEU B 1 706 ? -10.711 26.922 -13.742 1 82.88 706 LEU B CA 1
ATOM 11879 C C . LEU B 1 706 ? -9.234 27.297 -13.695 1 82.88 706 LEU B C 1
ATOM 11881 O O . LEU B 1 706 ? -8.797 28.219 -14.383 1 82.88 706 LEU B O 1
ATOM 11885 N N . SER B 1 707 ? -8.469 26.578 -12.93 1 90.12 707 SER B N 1
ATOM 11886 C CA . SER B 1 707 ? -7.059 26.891 -12.727 1 90.12 707 SER B CA 1
ATOM 11887 C C . SER B 1 707 ? -6.176 25.688 -13.086 1 90.12 707 SER B C 1
ATOM 11889 O O . SER B 1 707 ? -5.172 25.438 -12.422 1 90.12 707 SER B O 1
ATOM 11891 N N . ASP B 1 708 ? -6.516 24.984 -14.086 1 91.56 708 ASP B N 1
ATOM 11892 C CA . ASP B 1 708 ? -5.855 23.734 -14.438 1 91.56 708 ASP B CA 1
ATOM 11893 C C . ASP B 1 708 ? -4.375 23.953 -14.75 1 91.56 708 ASP B C 1
ATOM 11895 O O . ASP B 1 708 ? -3.537 23.109 -14.438 1 91.56 708 ASP B O 1
ATOM 11899 N N . ARG B 1 709 ? -4.082 25.078 -15.375 1 94.88 709 ARG B N 1
ATOM 11900 C CA . ARG B 1 709 ? -2.695 25.375 -15.719 1 94.88 709 ARG B CA 1
ATOM 11901 C C . ARG B 1 709 ? -1.822 25.438 -14.469 1 94.88 709 ARG B C 1
ATOM 11903 O O . ARG B 1 709 ? -0.685 24.969 -14.469 1 94.88 709 ARG B O 1
ATOM 11910 N N . ALA B 1 710 ? -2.312 26.094 -13.352 1 96.94 710 ALA B N 1
ATOM 11911 C CA . ALA B 1 710 ? -1.58 26.188 -12.094 1 96.94 710 ALA B CA 1
ATOM 11912 C C . ALA B 1 710 ? -1.249 24.797 -11.547 1 96.94 710 ALA B C 1
ATOM 11914 O O . ALA B 1 710 ? -0.149 24.562 -11.039 1 96.94 710 ALA B O 1
ATOM 11915 N N . TYR B 1 711 ? -2.213 23.906 -11.695 1 97.56 711 TYR B N 1
ATOM 11916 C CA . TYR B 1 711 ? -2.027 22.531 -11.219 1 97.56 711 TYR B CA 1
ATOM 11917 C C . TYR B 1 711 ? -1.014 21.797 -12.078 1 97.56 711 TYR B C 1
ATOM 11919 O O . TYR B 1 711 ? -0.211 21.016 -11.562 1 97.56 711 TYR B O 1
ATOM 11927 N N . GLU B 1 712 ? -1.014 22.031 -13.391 1 96.69 712 GLU B N 1
ATOM 11928 C CA . GLU B 1 712 ? -0.091 21.375 -14.312 1 96.69 712 GLU B CA 1
ATOM 11929 C C . GLU B 1 712 ? 1.35 21.797 -14.055 1 96.69 712 GLU B C 1
ATOM 11931 O O . GLU B 1 712 ? 2.252 20.969 -13.992 1 96.69 712 GLU B O 1
ATOM 11936 N N . VAL B 1 713 ? 1.493 23.078 -13.828 1 95.69 713 VAL B N 1
ATOM 11937 C CA . VAL B 1 713 ? 2.838 23.625 -13.664 1 95.69 713 VAL B CA 1
ATOM 11938 C C . VAL B 1 713 ? 3.396 23.234 -12.305 1 95.69 713 VAL B C 1
ATOM 11940 O O . VAL B 1 713 ? 4.609 23.078 -12.141 1 95.69 713 VAL B O 1
ATOM 11943 N N . SER B 1 714 ? 2.531 23 -11.328 1 98 714 SER B N 1
ATOM 11944 C CA . SER B 1 714 ? 2.953 22.703 -9.961 1 98 714 SER B CA 1
ATOM 11945 C C . SER B 1 714 ? 3.09 21.203 -9.727 1 98 714 SER B C 1
ATOM 11947 O O . SER B 1 714 ? 3.43 20.781 -8.625 1 98 714 SER B O 1
ATOM 11949 N N . SER B 1 715 ? 2.85 20.391 -10.734 1 98.25 715 SER B N 1
ATOM 11950 C CA . SER B 1 715 ? 2.846 18.938 -10.562 1 98.25 715 SER B CA 1
ATOM 11951 C C . SER B 1 715 ? 4.23 18.344 -10.805 1 98.25 715 SER B C 1
ATOM 11953 O O . SER B 1 715 ? 4.785 18.484 -11.898 1 98.25 715 SER B O 1
ATOM 11955 N N . VAL B 1 716 ? 4.785 17.609 -9.828 1 98.44 716 VAL B N 1
ATOM 11956 C CA . VAL B 1 716 ? 6.051 16.906 -9.969 1 98.44 716 VAL B CA 1
ATOM 11957 C C . VAL B 1 716 ? 5.883 15.727 -10.93 1 98.44 716 VAL B C 1
ATOM 11959 O O . VAL B 1 716 ? 6.805 15.398 -11.68 1 98.44 716 VAL B O 1
ATOM 11962 N N . VAL B 1 717 ? 4.727 15.07 -10.906 1 98.44 717 VAL B N 1
ATOM 11963 C CA . VAL B 1 717 ? 4.426 13.914 -11.742 1 98.44 717 VAL B CA 1
ATOM 11964 C C . VAL B 1 717 ? 4.66 14.258 -13.203 1 98.44 717 VAL B C 1
ATOM 11966 O O . VAL B 1 717 ? 5.176 13.438 -13.969 1 98.44 717 VAL B O 1
ATOM 11969 N N . ASN B 1 718 ? 4.348 15.5 -13.617 1 97.75 718 ASN B N 1
ATOM 11970 C CA . ASN B 1 718 ? 4.492 15.945 -15 1 97.75 718 ASN B CA 1
ATOM 11971 C C . ASN B 1 718 ? 5.953 16.172 -15.367 1 97.75 718 ASN B C 1
ATOM 11973 O O . ASN B 1 718 ? 6.285 16.328 -16.547 1 97.75 718 ASN B O 1
ATOM 11977 N N . LEU B 1 719 ? 6.84 16.109 -14.391 1 98.31 719 LEU B N 1
ATOM 11978 C CA . LEU B 1 719 ? 8.258 16.359 -14.625 1 98.31 719 LEU B CA 1
ATOM 11979 C C . LEU B 1 719 ? 9.031 15.039 -14.68 1 98.31 719 LEU B C 1
ATOM 11981 O O . LEU B 1 719 ? 10.266 15.047 -14.75 1 98.31 719 LEU B O 1
ATOM 11985 N N . ALA B 1 720 ? 8.406 13.922 -14.672 1 98.25 720 ALA B N 1
ATOM 11986 C CA . ALA B 1 720 ? 9.039 12.609 -14.531 1 98.25 720 ALA B CA 1
ATOM 11987 C C . ALA B 1 720 ? 10.148 12.422 -15.562 1 98.25 720 ALA B C 1
ATOM 11989 O O . ALA B 1 720 ? 11.219 11.906 -15.25 1 98.25 720 ALA B O 1
ATOM 11990 N N . SER B 1 721 ? 9.977 12.82 -16.828 1 97.62 721 SER B N 1
ATOM 11991 C CA . SER B 1 721 ? 10.945 12.609 -17.906 1 97.62 721 SER B CA 1
ATOM 11992 C C . SER B 1 721 ? 12.219 13.422 -17.672 1 97.62 721 SER B C 1
ATOM 11994 O O . SER B 1 721 ? 13.25 13.141 -18.281 1 97.62 721 SER B O 1
ATOM 11996 N N . LYS B 1 722 ? 12.117 14.422 -16.766 1 98 722 LYS B N 1
ATOM 11997 C CA . LYS B 1 722 ? 13.258 15.312 -16.516 1 98 722 LYS B CA 1
ATOM 11998 C C . LYS B 1 722 ? 14.109 14.797 -15.375 1 98 722 LYS B C 1
ATOM 12000 O O . LYS B 1 722 ? 15.172 15.352 -15.078 1 98 722 LYS B O 1
ATOM 12005 N N . PHE B 1 723 ? 13.695 13.766 -14.688 1 98.31 723 PHE B N 1
ATOM 12006 C CA . PHE B 1 723 ? 14.484 13.195 -13.602 1 98.31 723 PHE B CA 1
ATOM 12007 C C . PHE B 1 723 ? 15.766 12.562 -14.141 1 98.31 723 PHE B C 1
ATOM 12009 O O . PHE B 1 723 ? 15.867 12.266 -15.328 1 98.31 723 PHE B O 1
ATOM 12016 N N . PRO B 1 724 ? 16.734 12.359 -13.328 1 97.06 724 PRO B N 1
ATOM 12017 C CA . PRO B 1 724 ? 18.016 11.828 -13.773 1 97.06 724 PRO B CA 1
ATOM 12018 C C . PRO B 1 724 ? 17.922 10.406 -14.305 1 97.06 724 PRO B C 1
ATOM 12020 O O . PRO B 1 724 ? 17.141 9.594 -13.781 1 97.06 724 PRO B O 1
ATOM 12023 N N . ASP B 1 725 ? 18.797 10.062 -15.266 1 95.06 725 ASP B N 1
ATOM 12024 C CA . ASP B 1 725 ? 18.891 8.711 -15.82 1 95.06 725 ASP B CA 1
ATOM 12025 C C . ASP B 1 725 ? 19.859 7.848 -15.008 1 95.06 725 ASP B C 1
ATOM 12027 O O . ASP B 1 725 ? 19.844 6.621 -15.133 1 95.06 725 ASP B O 1
ATOM 12031 N N . LYS B 1 726 ? 20.656 8.5 -14.25 1 95.94 726 LYS B N 1
ATOM 12032 C CA . LYS B 1 726 ? 21.641 7.785 -13.43 1 95.94 726 LYS B CA 1
ATOM 12033 C C . LYS B 1 726 ? 21.031 7.344 -12.109 1 95.94 726 LYS B C 1
ATOM 12035 O O . LYS B 1 726 ? 20.328 8.117 -11.453 1 95.94 726 LYS B O 1
ATOM 12040 N N . PRO B 1 727 ? 21.297 6.102 -11.664 1 95.44 727 PRO B N 1
ATOM 12041 C CA . PRO B 1 727 ? 20.797 5.637 -10.367 1 95.44 727 PRO B CA 1
ATOM 12042 C C . PRO B 1 727 ? 21.484 6.332 -9.195 1 95.44 727 PRO B C 1
ATOM 12044 O O . PRO B 1 727 ? 22.562 6.902 -9.352 1 95.44 727 PRO B O 1
ATOM 12047 N N . GLY B 1 728 ? 20.812 6.332 -8.031 1 96 728 GLY B N 1
ATOM 12048 C CA . GLY B 1 728 ? 21.406 6.859 -6.809 1 96 728 GLY B CA 1
ATOM 12049 C C . GLY B 1 728 ? 21.203 8.352 -6.648 1 96 728 GLY B C 1
ATOM 12050 O O . GLY B 1 728 ? 21.828 8.984 -5.797 1 96 728 GLY B O 1
ATOM 12051 N N . LYS B 1 729 ? 20.297 8.922 -7.422 1 98.19 729 LYS B N 1
ATOM 12052 C CA . LYS B 1 729 ? 20.156 10.375 -7.402 1 98.19 729 LYS B CA 1
ATOM 12053 C C . LYS B 1 729 ? 18.891 10.797 -6.672 1 98.19 729 LYS B C 1
ATOM 12055 O O . LYS B 1 729 ? 18.75 11.945 -6.246 1 98.19 729 LYS B O 1
ATOM 12060 N N . VAL B 1 730 ? 17.922 9.883 -6.559 1 98.62 730 VAL B N 1
ATOM 12061 C CA . VAL B 1 730 ? 16.625 10.234 -5.969 1 98.62 730 VAL B CA 1
ATOM 12062 C C . VAL B 1 730 ? 16.25 9.188 -4.926 1 98.62 730 VAL B C 1
ATOM 12064 O O . VAL B 1 730 ? 16.156 7.996 -5.234 1 98.62 730 VAL B O 1
ATOM 12067 N N . LEU B 1 731 ? 16.047 9.562 -3.701 1 98.69 731 LEU B N 1
ATOM 12068 C CA . LEU B 1 731 ? 15.477 8.75 -2.627 1 98.69 731 LEU B CA 1
ATOM 12069 C C . LEU B 1 731 ? 14.148 9.328 -2.152 1 98.69 731 LEU B C 1
ATOM 12071 O O . LEU B 1 731 ? 14.086 10.484 -1.735 1 98.69 731 LEU B O 1
ATOM 12075 N N . ILE B 1 732 ? 13.094 8.602 -2.271 1 98.75 732 ILE B N 1
ATOM 12076 C CA . ILE B 1 732 ? 11.773 9.008 -1.803 1 98.75 732 ILE B CA 1
ATOM 12077 C C . ILE B 1 732 ? 11.391 8.203 -0.565 1 98.75 732 ILE B C 1
ATOM 12079 O O . ILE B 1 732 ? 11.508 6.973 -0.559 1 98.75 732 ILE B O 1
ATOM 12083 N N . ILE B 1 733 ? 10.992 8.836 0.472 1 98.69 733 ILE B N 1
ATOM 12084 C CA . ILE B 1 733 ? 10.609 8.211 1.734 1 98.69 733 ILE B CA 1
ATOM 12085 C C . ILE B 1 733 ? 9.148 8.547 2.049 1 98.69 733 ILE B C 1
ATOM 12087 O O . ILE B 1 733 ? 8.719 9.688 1.893 1 98.69 733 ILE B O 1
ATOM 12091 N N . HIS B 1 734 ? 8.359 7.59 2.525 1 98.56 734 HIS B N 1
ATOM 12092 C CA . HIS B 1 734 ? 6.949 7.875 2.779 1 98.56 734 HIS B CA 1
ATOM 12093 C C . HIS B 1 734 ? 6.352 6.875 3.764 1 98.56 734 HIS B C 1
ATOM 12095 O O . HIS B 1 734 ? 6.699 5.691 3.742 1 98.56 734 HIS B O 1
ATOM 12101 N N . GLY B 1 735 ? 5.512 7.309 4.688 1 97.56 735 GLY B N 1
ATOM 12102 C CA . GLY B 1 735 ? 4.691 6.43 5.504 1 97.56 735 GLY B CA 1
ATOM 12103 C C . GLY B 1 735 ? 3.414 5.992 4.809 1 97.56 735 GLY B C 1
ATOM 12104 O O . GLY B 1 735 ? 2.729 6.809 4.188 1 97.56 735 GLY B O 1
ATOM 12105 N N . MET B 1 736 ? 3.037 4.758 4.941 1 96.06 736 MET B N 1
ATOM 12106 C CA . MET B 1 736 ? 1.901 4.234 4.188 1 96.06 736 MET B CA 1
ATOM 12107 C C . MET B 1 736 ? 0.583 4.637 4.84 1 96.06 736 MET B C 1
ATOM 12109 O O . MET B 1 736 ? -0.461 4.645 4.184 1 96.06 736 MET B O 1
ATOM 12113 N N . ASN B 1 737 ? 0.639 5.012 6.094 1 94.56 737 ASN B N 1
ATOM 12114 C CA . ASN B 1 737 ? -0.573 5.418 6.797 1 94.56 737 ASN B CA 1
ATOM 12115 C C . ASN B 1 737 ? -0.698 6.938 6.871 1 94.56 737 ASN B C 1
ATOM 12117 O O . ASN B 1 737 ? -1.373 7.465 7.754 1 94.56 737 ASN B O 1
ATOM 12121 N N . ASP B 1 738 ? -0.022 7.641 6 1 96.06 738 ASP B N 1
ATOM 12122 C CA . ASP B 1 738 ? -0.027 9.102 5.957 1 96.06 738 ASP B CA 1
ATOM 12123 C C . ASP B 1 738 ? -1.387 9.633 5.508 1 96.06 738 ASP B C 1
ATOM 12125 O O . ASP B 1 738 ? -1.758 9.492 4.34 1 96.06 738 ASP B O 1
ATOM 12129 N N . GLU B 1 739 ? -2.123 10.234 6.414 1 93.12 739 GLU B N 1
ATOM 12130 C CA . GLU B 1 739 ? -3.447 10.75 6.078 1 93.12 739 GLU B CA 1
ATOM 12131 C C . GLU B 1 739 ? -3.381 12.211 5.664 1 93.12 739 GLU B C 1
ATOM 12133 O O . GLU B 1 739 ? -4.355 12.766 5.145 1 93.12 739 GLU B O 1
ATOM 12138 N N . ASN B 1 740 ? -2.211 12.844 5.938 1 94.75 740 ASN B N 1
ATOM 12139 C CA . ASN B 1 740 ? -2.021 14.219 5.5 1 94.75 740 ASN B CA 1
ATOM 12140 C C . ASN B 1 740 ? -1.66 14.297 4.02 1 94.75 740 ASN B C 1
ATOM 12142 O O . ASN B 1 740 ? -2.377 14.914 3.232 1 94.75 740 ASN B O 1
ATOM 12146 N N . VAL B 1 741 ? -0.577 13.742 3.725 1 97.69 741 VAL B N 1
ATOM 12147 C CA . VAL B 1 741 ? -0.184 13.508 2.34 1 97.69 741 VAL B CA 1
ATOM 12148 C C . VAL B 1 741 ? -0.272 12.016 2.02 1 97.69 741 VAL B C 1
ATOM 12150 O O . VAL B 1 741 ? 0.665 11.266 2.287 1 97.69 741 VAL B O 1
ATOM 12153 N N . LEU B 1 742 ? -1.327 11.672 1.373 1 97.94 742 LEU B N 1
ATOM 12154 C CA . LEU B 1 742 ? -1.564 10.258 1.106 1 97.94 742 LEU B CA 1
ATOM 12155 C C . LEU B 1 742 ? -0.397 9.648 0.34 1 97.94 742 LEU B C 1
ATOM 12157 O O . LEU B 1 742 ? 0.213 10.305 -0.503 1 97.94 742 LEU B O 1
ATOM 12161 N N . TYR B 1 743 ? -0.105 8.398 0.574 1 97.62 743 TYR B N 1
ATOM 12162 C CA . TYR B 1 743 ? 0.917 7.676 -0.177 1 97.62 743 TYR B CA 1
ATOM 12163 C C . TYR B 1 743 ? 0.607 7.688 -1.669 1 97.62 743 TYR B C 1
ATOM 12165 O O . TYR B 1 743 ? 1.488 7.438 -2.494 1 97.62 743 TYR B O 1
ATOM 12173 N N . THR B 1 744 ? -0.574 7.969 -2.061 1 98.06 744 THR B N 1
ATOM 12174 C CA . THR B 1 744 ? -1.002 8.133 -3.445 1 98.06 744 THR B CA 1
ATOM 12175 C C . THR B 1 744 ? -0.056 9.07 -4.195 1 98.06 744 THR B C 1
ATOM 12177 O O . THR B 1 744 ? 0.242 8.844 -5.371 1 98.06 744 THR B O 1
ATOM 12180 N N . HIS B 1 745 ? 0.394 10.086 -3.496 1 98.56 745 HIS B N 1
ATOM 12181 C CA . HIS B 1 745 ? 1.31 11.039 -4.113 1 98.56 745 HIS B CA 1
ATOM 12182 C C . HIS B 1 745 ? 2.588 10.352 -4.582 1 98.56 745 HIS B C 1
ATOM 12184 O O . HIS B 1 745 ? 2.967 10.469 -5.75 1 98.56 745 HIS B O 1
ATOM 12190 N N . THR B 1 746 ? 3.234 9.609 -3.715 1 98.38 746 THR B N 1
ATOM 12191 C CA . THR B 1 746 ? 4.449 8.875 -4.059 1 98.38 746 THR B CA 1
ATOM 12192 C C . THR B 1 746 ? 4.16 7.832 -5.137 1 98.38 746 THR B C 1
ATOM 12194 O O . THR B 1 746 ? 4.945 7.668 -6.074 1 98.38 746 THR B O 1
ATOM 12197 N N . SER B 1 747 ? 3.051 7.148 -5.008 1 97.88 747 SER B N 1
ATOM 12198 C CA . SER B 1 747 ? 2.689 6.105 -5.961 1 97.88 747 SER B CA 1
ATOM 12199 C C . SER B 1 747 ? 2.527 6.672 -7.367 1 97.88 747 SER B C 1
ATOM 12201 O O . SER B 1 747 ? 2.973 6.062 -8.344 1 97.88 747 SER B O 1
ATOM 12203 N N . LEU B 1 748 ? 1.885 7.82 -7.531 1 98.31 748 LEU B N 1
ATOM 12204 C CA . LEU B 1 748 ? 1.688 8.453 -8.828 1 98.31 748 LEU B CA 1
ATOM 12205 C C . LEU B 1 748 ? 3.025 8.828 -9.461 1 98.31 748 LEU B C 1
ATOM 12207 O O . LEU B 1 748 ? 3.217 8.672 -10.664 1 98.31 748 LEU B O 1
ATOM 12211 N N . LEU B 1 749 ? 3.908 9.344 -8.617 1 98.69 749 LEU B N 1
ATOM 12212 C CA . LEU B 1 749 ? 5.227 9.703 -9.133 1 98.69 749 LEU B CA 1
ATOM 12213 C C . LEU B 1 749 ? 5.984 8.461 -9.586 1 98.69 749 LEU B C 1
ATOM 12215 O O . LEU B 1 749 ? 6.605 8.461 -10.656 1 98.69 749 LEU B O 1
ATOM 12219 N N . ILE B 1 750 ? 5.934 7.398 -8.836 1 97.81 750 ILE B N 1
ATOM 12220 C CA . ILE B 1 750 ? 6.613 6.148 -9.164 1 97.81 750 ILE B CA 1
ATOM 12221 C C . ILE B 1 750 ? 6.098 5.621 -10.5 1 97.81 750 ILE B C 1
ATOM 12223 O O . ILE B 1 750 ? 6.887 5.23 -11.367 1 97.81 750 ILE B O 1
ATOM 12227 N N . ASP B 1 751 ? 4.805 5.586 -10.688 1 98.06 751 ASP B N 1
ATOM 12228 C CA . ASP B 1 751 ? 4.227 5.145 -11.953 1 98.06 751 ASP B CA 1
ATOM 12229 C C . ASP B 1 751 ? 4.766 5.969 -13.117 1 98.06 751 ASP B C 1
ATOM 12231 O O . ASP B 1 751 ? 5.094 5.418 -14.172 1 98.06 751 ASP B O 1
ATOM 12235 N N . ALA B 1 752 ? 4.812 7.27 -12.906 1 98.44 752 ALA B N 1
ATOM 12236 C CA . ALA B 1 752 ? 5.293 8.164 -13.961 1 98.44 752 ALA B CA 1
ATOM 12237 C C . ALA B 1 752 ? 6.766 7.91 -14.258 1 98.44 752 ALA B C 1
ATOM 12239 O O . ALA B 1 752 ? 7.184 7.934 -15.422 1 98.44 752 ALA B O 1
ATOM 12240 N N . LEU B 1 753 ? 7.578 7.73 -13.219 1 98.5 753 LEU B N 1
ATOM 12241 C CA . LEU B 1 753 ? 9 7.465 -13.406 1 98.5 753 LEU B CA 1
ATOM 12242 C C . LEU B 1 753 ? 9.219 6.145 -14.133 1 98.5 753 LEU B C 1
ATOM 12244 O O . LEU B 1 753 ? 10.102 6.039 -14.984 1 98.5 753 LEU B O 1
ATOM 12248 N N . ILE B 1 754 ? 8.43 5.109 -13.773 1 98 754 ILE B N 1
ATOM 12249 C CA . ILE B 1 754 ? 8.508 3.814 -14.438 1 98 754 ILE B CA 1
ATOM 12250 C C . ILE B 1 754 ? 8.164 3.975 -15.922 1 98 754 ILE B C 1
ATOM 12252 O O . ILE B 1 754 ? 8.883 3.467 -16.781 1 98 754 ILE B O 1
ATOM 12256 N N . ARG B 1 755 ? 7.152 4.684 -16.25 1 97.31 755 ARG B N 1
ATOM 12257 C CA . ARG B 1 755 ? 6.746 4.922 -17.625 1 97.31 755 ARG B CA 1
ATOM 12258 C C . ARG B 1 755 ? 7.828 5.668 -18.391 1 97.31 755 ARG B C 1
ATOM 12260 O O . ARG B 1 755 ? 8.047 5.406 -19.578 1 97.31 755 ARG B O 1
ATOM 12267 N N . ALA B 1 756 ? 8.508 6.562 -17.672 1 97.88 756 ALA B N 1
ATOM 12268 C CA . ALA B 1 756 ? 9.547 7.379 -18.297 1 97.88 756 ALA B CA 1
ATOM 12269 C C . ALA B 1 756 ? 10.875 6.629 -18.344 1 97.88 756 ALA B C 1
ATOM 12271 O O . ALA B 1 756 ? 11.852 7.117 -18.922 1 97.88 756 ALA B O 1
ATOM 12272 N N . GLY B 1 757 ? 10.953 5.43 -17.766 1 97.38 757 GLY B N 1
ATOM 12273 C CA . GLY B 1 757 ? 12.18 4.648 -17.734 1 97.38 757 GLY B CA 1
ATOM 12274 C C . GLY B 1 757 ? 13.258 5.266 -16.859 1 97.38 757 GLY B C 1
ATOM 12275 O O . GLY B 1 757 ? 14.438 5.273 -17.219 1 97.38 757 GLY B O 1
ATOM 12276 N N . LYS B 1 758 ? 12.844 5.902 -15.672 1 98.06 758 LYS B N 1
ATOM 12277 C CA . LYS B 1 758 ? 13.789 6.574 -14.781 1 98.06 758 LYS B CA 1
ATOM 12278 C C . LYS B 1 758 ? 14.062 5.742 -13.539 1 98.06 758 LYS B C 1
ATOM 12280 O O . LYS B 1 758 ? 13.148 5.113 -12.992 1 98.06 758 LYS B O 1
ATOM 12285 N N . PRO B 1 759 ? 15.367 5.738 -13.086 1 97.62 759 PRO B N 1
ATOM 12286 C CA . PRO B 1 759 ? 15.688 5.059 -11.82 1 97.62 759 PRO B CA 1
ATOM 12287 C C . PRO B 1 759 ? 15.336 5.898 -10.594 1 97.62 759 PRO B C 1
ATOM 12289 O O . PRO B 1 759 ? 15.352 7.133 -10.664 1 97.62 759 PRO B O 1
ATOM 12292 N N . TYR B 1 760 ? 14.992 5.301 -9.523 1 97.81 760 TYR B N 1
ATOM 12293 C CA . TYR B 1 760 ? 14.719 5.902 -8.219 1 97.81 760 TYR B CA 1
ATOM 12294 C C . TYR B 1 760 ? 14.875 4.883 -7.102 1 97.81 760 TYR B C 1
ATOM 12296 O O . TYR B 1 760 ? 15 3.682 -7.359 1 97.81 760 TYR B O 1
ATOM 12304 N N . GLN B 1 761 ? 14.992 5.34 -5.895 1 97.94 761 GLN B N 1
ATOM 12305 C CA . GLN B 1 761 ? 14.922 4.504 -4.699 1 97.94 761 GLN B CA 1
ATOM 12306 C C . GLN B 1 761 ? 13.789 4.949 -3.781 1 97.94 761 GLN B C 1
ATOM 12308 O O . GLN B 1 761 ? 13.492 6.145 -3.691 1 97.94 761 GLN B O 1
ATOM 12313 N N . ILE B 1 762 ? 13.156 4.008 -3.152 1 97.62 762 ILE B N 1
ATOM 12314 C CA . ILE B 1 762 ? 12.047 4.328 -2.258 1 97.62 762 ILE B CA 1
ATOM 12315 C C . ILE B 1 762 ? 12.266 3.645 -0.908 1 97.62 762 ILE B C 1
ATOM 12317 O O . ILE B 1 762 ? 12.82 2.545 -0.843 1 97.62 762 ILE B O 1
ATOM 12321 N N . GLN B 1 763 ? 11.992 4.297 0.139 1 97.5 763 GLN B N 1
ATOM 12322 C CA . GLN B 1 763 ? 11.906 3.762 1.494 1 97.5 763 GLN B CA 1
ATOM 12323 C C . GLN B 1 763 ? 10.5 3.938 2.068 1 97.5 763 GLN B C 1
ATOM 12325 O O . GLN B 1 763 ? 10.055 5.062 2.283 1 97.5 763 GLN B O 1
ATOM 12330 N N . MET B 1 764 ? 9.859 2.84 2.299 1 96 764 MET B N 1
ATOM 12331 C CA . MET B 1 764 ? 8.5 2.883 2.822 1 96 764 MET B CA 1
ATOM 12332 C C . MET B 1 764 ? 8.461 2.434 4.277 1 96 764 MET B C 1
ATOM 12334 O O . MET B 1 764 ? 9.164 1.502 4.664 1 96 764 MET B O 1
ATOM 12338 N N . TYR B 1 765 ? 7.676 3.066 5.066 1 97.81 765 TYR B N 1
ATOM 12339 C CA . TYR B 1 765 ? 7.418 2.689 6.453 1 97.81 765 TYR B CA 1
ATOM 12340 C C . TYR B 1 765 ? 5.934 2.414 6.672 1 97.81 765 TYR B C 1
ATOM 12342 O O . TYR B 1 765 ? 5.137 3.344 6.816 1 97.81 765 TYR B O 1
ATOM 12350 N N . ASN B 1 766 ? 5.531 1.168 6.746 1 94.12 766 ASN B N 1
ATOM 12351 C CA . ASN B 1 766 ? 4.164 0.69 6.594 1 94.12 766 ASN B CA 1
ATOM 12352 C C . ASN B 1 766 ? 3.256 1.221 7.699 1 94.12 766 ASN B C 1
ATOM 12354 O O . ASN B 1 766 ? 2.09 1.532 7.457 1 94.12 766 ASN B O 1
ATOM 12358 N N . GLY B 1 767 ? 3.705 1.343 8.93 1 92.44 767 GLY B N 1
ATOM 12359 C CA . GLY B 1 767 ? 2.855 1.749 10.039 1 92.44 767 GLY B CA 1
ATOM 12360 C C . GLY B 1 767 ? 2.98 3.223 10.375 1 92.44 767 GLY B C 1
ATOM 12361 O O . GLY B 1 767 ? 2.332 3.707 11.312 1 92.44 767 GLY B O 1
ATOM 12362 N N . GLU B 1 768 ? 3.736 3.951 9.594 1 95.44 768 GLU B N 1
ATOM 12363 C CA . GLU B 1 768 ? 4.016 5.344 9.93 1 95.44 768 GLU B CA 1
ATOM 12364 C C . GLU B 1 768 ? 3.082 6.289 9.172 1 95.44 768 GLU B C 1
ATOM 12366 O O . GLU B 1 768 ? 2.521 5.922 8.141 1 95.44 768 GLU B O 1
ATOM 12371 N N . ARG B 1 769 ? 2.861 7.461 9.719 1 94.5 769 ARG B N 1
ATOM 12372 C CA . ARG B 1 769 ? 1.968 8.461 9.141 1 94.5 769 ARG B CA 1
ATOM 12373 C C . ARG B 1 769 ? 2.756 9.555 8.438 1 94.5 769 ARG B C 1
ATOM 12375 O O . ARG B 1 769 ? 3.713 9.273 7.711 1 94.5 769 ARG B O 1
ATOM 12382 N N . HIS B 1 770 ? 2.412 10.805 8.523 1 94.31 770 HIS B N 1
ATOM 12383 C CA . HIS B 1 770 ? 3.104 11.883 7.824 1 94.31 770 HIS B CA 1
ATOM 12384 C C . HIS B 1 770 ? 4.523 12.055 8.352 1 94.31 770 HIS B C 1
ATOM 12386 O O . HIS B 1 770 ? 5.43 12.43 7.605 1 94.31 770 HIS B O 1
ATOM 12392 N N . GLY B 1 771 ? 4.68 11.883 9.609 1 92.81 771 GLY B N 1
ATOM 12393 C CA . GLY B 1 771 ? 5.992 11.789 10.227 1 92.81 771 GLY B CA 1
ATOM 12394 C C . GLY B 1 771 ? 6.363 10.375 10.633 1 92.81 771 GLY B C 1
ATOM 12395 O O . GLY B 1 771 ? 5.488 9.547 10.891 1 92.81 771 GLY B O 1
ATOM 12396 N N . ILE B 1 772 ? 7.648 10.07 10.625 1 94.06 772 ILE B N 1
ATOM 12397 C CA . ILE B 1 772 ? 8.133 8.789 11.133 1 94.06 772 ILE B CA 1
ATOM 12398 C C . ILE B 1 772 ? 8.406 8.906 12.633 1 94.06 772 ILE B C 1
ATOM 12400 O O . ILE B 1 772 ? 9.453 9.414 13.047 1 94.06 772 ILE B O 1
ATOM 12404 N N . ARG B 1 773 ? 7.531 8.359 13.453 1 88.62 773 ARG B N 1
ATOM 12405 C CA . ARG B 1 773 ? 7.586 8.695 14.867 1 88.62 773 ARG B CA 1
ATOM 12406 C C . ARG B 1 773 ? 8.055 7.504 15.695 1 88.62 773 ARG B C 1
ATOM 12408 O O . ARG B 1 773 ? 8.633 7.68 16.781 1 88.62 773 ARG B O 1
ATOM 12415 N N . ASN B 1 774 ? 7.766 6.258 15.203 1 91.19 774 ASN B N 1
ATOM 12416 C CA . ASN B 1 774 ? 8.367 5.121 15.898 1 91.19 774 ASN B CA 1
ATOM 12417 C C . ASN B 1 774 ? 9.883 5.258 15.992 1 91.19 774 ASN B C 1
ATOM 12419 O O . ASN B 1 774 ? 10.555 5.461 14.977 1 91.19 774 ASN B O 1
ATOM 12423 N N . PRO B 1 775 ? 10.445 5.203 17.203 1 91 775 PRO B N 1
ATOM 12424 C CA . PRO B 1 775 ? 11.875 5.484 17.391 1 91 775 PRO B CA 1
ATOM 12425 C C . PRO B 1 775 ? 12.758 4.605 16.5 1 91 775 PRO B C 1
ATOM 12427 O O . PRO B 1 775 ? 13.742 5.086 15.93 1 91 775 PRO B O 1
ATOM 12430 N N . THR B 1 776 ? 12.383 3.365 16.391 1 94.81 776 THR B N 1
ATOM 12431 C CA . THR B 1 776 ? 13.18 2.447 15.578 1 94.81 776 THR B CA 1
ATOM 12432 C C . THR B 1 776 ? 13.078 2.811 14.094 1 94.81 776 THR B C 1
ATOM 12434 O O . THR B 1 776 ? 14.086 2.822 13.383 1 94.81 776 THR B O 1
ATOM 12437 N N . SER B 1 777 ? 11.875 3.057 13.648 1 96.69 777 SER B N 1
ATOM 12438 C CA . SER B 1 777 ? 11.664 3.459 12.266 1 96.69 777 SER B CA 1
ATOM 12439 C C . SER B 1 777 ? 12.344 4.789 11.961 1 96.69 777 SER B C 1
ATOM 12441 O O . SER B 1 777 ? 12.922 4.969 10.883 1 96.69 777 SER B O 1
ATOM 12443 N N . ALA B 1 778 ? 12.242 5.711 12.914 1 95.25 778 ALA B N 1
ATOM 12444 C CA . ALA B 1 778 ? 12.852 7.027 12.734 1 95.25 778 ALA B CA 1
ATOM 12445 C C . ALA B 1 778 ? 14.367 6.922 12.609 1 95.25 778 ALA B C 1
ATOM 12447 O O . ALA B 1 778 ? 14.969 7.578 11.758 1 95.25 778 ALA B O 1
ATOM 12448 N N . LEU B 1 779 ? 14.977 6.152 13.508 1 96.19 779 LEU B N 1
ATOM 12449 C CA . LEU B 1 779 ? 16.422 5.957 13.453 1 96.19 779 LEU B CA 1
ATOM 12450 C C . LEU B 1 779 ? 16.828 5.305 12.141 1 96.19 779 LEU B C 1
ATOM 12452 O O . LEU B 1 779 ? 17.828 5.703 11.531 1 96.19 779 LEU B O 1
ATOM 12456 N N . HIS B 1 780 ? 16.078 4.262 11.75 1 97.94 780 HIS B N 1
ATOM 12457 C CA . HIS B 1 780 ? 16.359 3.609 10.477 1 97.94 780 HIS B CA 1
ATOM 12458 C C . HIS B 1 780 ? 16.281 4.598 9.32 1 97.94 780 HIS B C 1
ATOM 12460 O O . HIS B 1 780 ? 17.109 4.574 8.414 1 97.94 780 HIS B O 1
ATOM 12466 N N . CYS B 1 781 ? 15.25 5.395 9.312 1 97.62 781 CYS B N 1
ATOM 12467 C CA . CYS B 1 781 ? 15.047 6.41 8.281 1 97.62 781 CYS B CA 1
ATOM 12468 C C . CYS B 1 781 ? 16.234 7.367 8.227 1 97.62 781 CYS B C 1
ATOM 12470 O O . CYS B 1 781 ? 16.766 7.645 7.145 1 97.62 781 CYS B O 1
ATOM 12472 N N . ASP B 1 782 ? 16.688 7.863 9.398 1 96.56 782 ASP B N 1
ATOM 12473 C CA . ASP B 1 782 ? 17.828 8.773 9.469 1 96.56 782 ASP B CA 1
ATOM 12474 C C . ASP B 1 782 ? 19.094 8.117 8.906 1 96.56 782 ASP B C 1
ATOM 12476 O O . ASP B 1 782 ? 19.859 8.758 8.18 1 96.56 782 ASP B O 1
ATOM 12480 N N . ALA B 1 783 ? 19.25 6.891 9.266 1 97.25 783 ALA B N 1
ATOM 12481 C CA . ALA B 1 783 ? 20.422 6.16 8.789 1 97.25 783 ALA B CA 1
ATOM 12482 C C . ALA B 1 783 ? 20.375 5.969 7.277 1 97.25 783 ALA B C 1
ATOM 12484 O O . ALA B 1 783 ? 21.406 6.059 6.602 1 97.25 783 ALA B O 1
ATOM 12485 N N . ALA B 1 784 ? 19.203 5.641 6.773 1 97.88 784 ALA B N 1
ATOM 12486 C CA . ALA B 1 784 ? 19.047 5.461 5.332 1 97.88 784 ALA B CA 1
ATOM 12487 C C . ALA B 1 784 ? 19.375 6.742 4.574 1 97.88 784 ALA B C 1
ATOM 12489 O O . ALA B 1 784 ? 20.031 6.707 3.527 1 97.88 784 ALA B O 1
ATOM 12490 N N . ILE B 1 785 ? 18.906 7.852 5.074 1 98 785 ILE B N 1
ATOM 12491 C CA . ILE B 1 785 ? 19.188 9.148 4.461 1 98 785 ILE B CA 1
ATOM 12492 C C . ILE B 1 785 ? 20.688 9.414 4.48 1 98 785 ILE B C 1
ATOM 12494 O O . ILE B 1 785 ? 21.281 9.766 3.459 1 98 785 ILE B O 1
ATOM 12498 N N . LEU B 1 786 ? 21.328 9.227 5.664 1 97.25 786 LEU B N 1
ATOM 12499 C CA . LEU B 1 786 ? 22.766 9.477 5.816 1 97.25 786 LEU B CA 1
ATOM 12500 C C . LEU B 1 786 ? 23.562 8.594 4.875 1 97.25 786 LEU B C 1
ATOM 12502 O O . LEU B 1 786 ? 24.484 9.07 4.195 1 97.25 786 LEU B O 1
ATOM 12506 N N . GLN B 1 787 ? 23.219 7.344 4.84 1 97.69 787 GLN B N 1
ATOM 12507 C CA . GLN B 1 787 ? 23.922 6.398 3.984 1 97.69 787 GLN B CA 1
ATOM 12508 C C . GLN B 1 787 ? 23.797 6.781 2.514 1 97.69 787 GLN B C 1
ATOM 12510 O O . GLN B 1 787 ? 24.75 6.684 1.751 1 97.69 787 GLN B O 1
ATOM 12515 N N . PHE B 1 788 ? 22.609 7.164 2.082 1 97.88 788 PHE B N 1
ATOM 12516 C CA . PHE B 1 788 ? 22.359 7.578 0.707 1 97.88 788 PHE B CA 1
ATOM 12517 C C . PHE B 1 788 ? 23.203 8.797 0.344 1 97.88 788 PHE B C 1
ATOM 12519 O O . PHE B 1 788 ? 23.766 8.867 -0.751 1 97.88 788 PHE B O 1
ATOM 12526 N N . LEU B 1 789 ? 23.266 9.758 1.25 1 98 789 LEU B N 1
ATOM 12527 C CA . LEU B 1 789 ? 24.062 10.961 1.037 1 98 789 LEU B CA 1
ATOM 12528 C C . LEU B 1 789 ? 25.547 10.625 0.941 1 98 789 LEU B C 1
ATOM 12530 O O . LEU B 1 789 ? 26.25 11.109 0.043 1 98 789 LEU B O 1
ATOM 12534 N N . LEU B 1 790 ? 26.062 9.797 1.819 1 97.19 790 LEU B N 1
ATOM 12535 C CA . LEU B 1 790 ? 27.453 9.398 1.822 1 97.19 790 LEU B CA 1
ATOM 12536 C C . LEU B 1 790 ? 27.828 8.672 0.532 1 97.19 790 LEU B C 1
ATOM 12538 O O . LEU B 1 790 ? 28.906 8.875 -0.021 1 97.19 790 LEU B O 1
ATOM 12542 N N . ALA B 1 791 ? 26.875 7.895 0.063 1 96.38 791 ALA B N 1
ATOM 12543 C CA . ALA B 1 791 ? 27.141 7.027 -1.081 1 96.38 791 ALA B CA 1
ATOM 12544 C C . ALA B 1 791 ? 27.094 7.812 -2.389 1 96.38 791 ALA B C 1
ATOM 12546 O O . ALA B 1 791 ? 27.734 7.434 -3.369 1 96.38 791 ALA B O 1
ATOM 12547 N N . ASN B 1 792 ? 26.375 8.898 -2.393 1 96.19 792 ASN B N 1
ATOM 12548 C CA . ASN B 1 792 ? 26.062 9.453 -3.703 1 96.19 792 ASN B CA 1
ATOM 12549 C C . ASN B 1 792 ? 26.547 10.891 -3.836 1 96.19 792 ASN B C 1
ATOM 12551 O O . ASN B 1 792 ? 26.375 11.516 -4.883 1 96.19 792 ASN B O 1
ATOM 12555 N N . LEU B 1 793 ? 27.078 11.5 -2.746 1 95.5 793 LEU B N 1
ATOM 12556 C CA . LEU B 1 793 ? 27.703 12.812 -2.82 1 95.5 793 LEU B CA 1
ATOM 12557 C C . LEU B 1 793 ? 29.219 12.719 -2.641 1 95.5 793 LEU B C 1
ATOM 12559 O O . LEU B 1 793 ? 29.953 13.633 -3.01 1 95.5 793 LEU B O 1
#

Sequence (1586 aa):
MAALNWITTSITASKDSFKSCLQACSEAKLECSRFFSYKPREFSFRSKGKEVIFLAPVENIGNNVFSVSADDDTLTRKKLCSPEGRHALTRSEQLLRERMRASGSGITDYKYIPDIDSILVNTGTACSLFSCQDDKQVKSFPSLAGALDYKLCPGNSDILACSYEGDLWLLTTYSNEPIQITNTKALRPQRKVMAGQSSFILQEEFDRYTGYWWDPTSGKDFGKYRILYEEVDETDVEVLHTFNPSSQEIEDYSYPRPGKKNAVAVLKCLEITLDSGSAKFSFETLVLASSISAYLSKWEYFTRLGWLSNGKNIWVQVLDRVQHHLQVLLISADSFVKEGEGKTVFSPFILWKEENPYYWISIKNSSCFEFFPTDDESAIKLLITSEKEGYPHLVQLKCTLPSPREVTSIKAEPILVEKTVEHVTCGNWNVMESEVWLDDKENVVFFEGNKSSCLEKHLYAVDMTNGALPCSDPVQLTPSNYYHDISLSIDNKLFVSCYSNRTTPPAVAVYSYSIKPFGSQLLFHLSDSVELPLDFNPPISFTATASSGETLHGVVYRPTKYQEGKRYPTVLYVYGGPEFQVVKNDFSRFLMKVNQWTTCGFSVVMIDNRGSSNRGKKFESHIQYQMGSVEIEDQVVGLAAAVKAAPCVDAERVAILGWSYGGYMALHGIAKRPDIFKVAVSGAPVTDYRWYDTGYTERYLGVPPLSDRAYEVSSVVNLASKFPDKPGKVLIIHGMNDENVLYTHTSLLIDALIRAGKPYQIQMYNGERHGIRNPTSALHCDAAILQFLLANLMAALNWITTSITASKDSFKSCLQACSEAKLECSRFFSYKPREFSFRSKGKEVIFLAPVENIGNNVFSVSADDDTLTRKKLCSPEGRHALTRSEQLLRERMRASGSGITDYKYIPDIDSILVNTGTACSLFSCQDDKQVKSFPSLAGALDYKLCPGNSDILACSYEGDLWLLTTYSNEPIQITNTKALRPQRKVMAGQSSFILQEEFDRYTGYWWDPTSGKDFGKYRILYEEVDETDVEVLHTFNPSSQEIEDYSYPRPGKKNAVAVLKCLEITLDSGSAKFSFETLVLASSISAYLSKWEYFTRLGWLSNGKNIWVQVLDRVQHHLQVLLISADSFVKEGEGKTVFSPFILWKEENPYYWISIKNSSCFEFFPTDDESAIKLLITSEKEGYPHLVQLKCTLPSPREVTSIKAEPILVEKTVEHVTCGNWNVMESEVWLDDKENVVFFEGNKSSCLEKHLYAVDMTNGALPCSDPVQLTPSNYYHDISLSIDNKLFVSCYSNRTTPPAVAVYSYSIKPFGSQLLFHLSDSVELPLDFNPPISFTATASSGETLHGVVYRPTKYQEGKRYPTVLYVYGGPEFQVVKNDFSRFLMKVNQWTTCGFSVVMIDNRGSSNRGKKFESHIQYQMGSVEIEDQVVGLAAAVKAAPCVDAERVAILGWSYGGYMALHGIAKRPDIFKVAVSGAPVTDYRWYDTGYTERYLGVPPLSDRAYEVSSVVNLASKFPDKPGKVLIIHGMNDENVLYTHTSLLIDALIRAGKPYQIQMYNGERHGIRNPTSALHCDAAILQFLLANL

pLDDT: mean 89.49, std 11.07, range [22.67, 98.88]

InterPro domains:
  IPR001375 Peptidase S9, prolyl oligopeptidase, catalytic domain [PF00326] (596-792)
  IPR002469 Dipeptidylpeptidase IV, N-terminal domain [PF00930] (145-506)
  IPR029058 Alpha/Beta hydrolase fold [G3DSA:3.40.50.1820] (538-792)
  IPR029058 Alpha/Beta hydrolase fold [SSF53474] (541-791)
  IPR050278 Serine protease S9B/DPPIV [PTHR11731] (84-789)

Nearest PDB structures (foldseek):
  7zxs-assembly1_A  TM=9.227E-01  e=4.632E-73  Homo sapiens
  7zxs-assembly1_C  TM=9.254E-01  e=2.349E-72  Homo sapiens
  7svl-assembly2_C  TM=9.095E-01  e=2.048E-71  Homo sapiens
  6qzv-assembly2_D  TM=9.117E-01  e=1.102E-69  Homo sapiens
  7a3f-assembly1_B  TM=8.650E-01  e=2.239E-67  Homo sapiens

Solvent-accessible surface area (backbone atoms only — not comparable to full-atom values): 81939 Å² total; per-residue (Å²): 130,76,76,74,70,76,74,80,68,86,54,57,60,42,53,71,29,41,56,36,20,39,50,30,41,53,51,32,43,56,61,43,42,66,57,60,62,68,58,69,41,78,68,47,68,48,87,74,60,72,27,39,32,29,34,32,60,41,90,98,62,29,19,26,35,33,35,35,33,69,52,101,90,41,78,49,75,44,76,44,46,72,49,69,69,91,70,85,75,40,70,68,48,47,51,51,28,58,59,65,70,55,82,85,51,47,39,83,60,71,44,79,37,71,94,74,46,25,34,41,36,50,46,69,50,38,46,34,32,27,29,70,82,72,47,36,79,74,43,68,38,35,63,53,72,59,51,38,77,75,43,68,40,75,44,37,89,53,36,29,37,30,26,46,97,42,15,29,32,37,27,23,68,79,40,85,54,63,40,75,73,48,59,46,53,81,76,33,74,90,46,49,46,25,30,31,43,46,55,65,52,40,28,65,60,38,65,27,80,62,16,58,44,67,31,59,49,18,29,71,51,83,38,42,38,40,34,40,28,29,38,32,38,37,61,76,20,44,75,46,70,35,52,24,52,66,76,68,47,74,46,80,38,74,50,30,29,47,62,55,45,63,62,47,74,45,66,34,36,37,40,36,37,43,40,86,84,74,63,45,77,46,79,45,72,23,30,48,70,53,55,66,66,60,52,40,88,69,60,62,41,81,66,47,71,48,59,39,79,82,47,53,36,32,37,39,31,35,24,21,72,51,24,32,39,37,38,31,35,39,35,55,49,72,26,44,32,51,80,88,60,87,67,67,32,58,44,32,33,33,76,45,77,48,74,38,96,84,48,58,62,86,65,47,79,22,59,36,74,45,69,51,91,66,91,48,87,46,42,48,39,34,38,35,56,44,48,88,85,39,23,38,24,41,32,37,36,43,34,45,48,73,76,88,52,77,28,88,54,80,69,37,65,55,40,74,50,54,63,49,80,34,40,46,38,73,66,99,37,34,52,45,73,40,73,66,46,76,38,74,89,74,32,32,41,34,36,37,25,20,72,92,34,75,42,32,29,37,45,29,38,38,75,46,72,87,50,33,64,69,50,48,80,61,44,73,53,52,76,82,88,28,24,48,47,80,43,76,38,79,90,68,34,32,34,38,36,40,33,18,14,63,86,35,40,50,26,31,34,35,28,36,51,47,74,88,65,72,43,56,45,82,71,49,67,80,36,72,53,57,82,75,61,90,76,63,71,63,62,45,76,48,65,30,69,40,96,88,62,52,79,29,48,31,38,35,36,65,24,67,82,64,52,91,91,44,63,24,42,20,36,36,48,36,50,51,35,67,85,40,71,81,65,54,36,34,53,53,77,60,46,45,60,49,42,41,41,15,51,61,54,18,18,37,37,39,56,40,24,57,14,18,45,73,62,37,46,74,41,28,51,67,32,53,45,34,43,77,44,63,34,50,55,31,50,54,50,38,48,56,38,44,37,73,72,36,68,40,44,26,75,85,27,22,30,28,32,21,49,35,56,3,6,30,42,13,53,41,37,31,35,77,34,52,88,49,29,60,28,22,36,22,28,36,30,62,26,43,62,70,74,32,47,32,66,61,42,17,42,44,34,42,52,50,76,83,26,45,66,24,51,55,68,40,20,50,42,80,40,32,76,48,42,55,48,36,59,73,29,39,40,40,32,39,20,33,44,7,79,75,48,42,43,32,28,54,40,44,36,51,54,35,20,38,70,54,55,38,50,71,42,54,47,77,38,50,89,24,30,73,57,68,71,55,66,56,58,32,47,40,51,52,16,51,54,52,30,50,48,59,63,58,87,130,77,75,72,72,76,73,80,68,86,55,58,61,43,53,70,27,40,56,36,19,38,49,29,42,52,51,30,41,58,61,43,43,66,54,60,62,69,59,68,44,78,68,46,70,46,86,72,61,71,28,41,32,29,33,32,60,40,90,98,61,29,19,26,35,33,35,36,32,68,53,100,90,40,78,48,75,45,75,46,48,72,48,68,69,92,70,84,73,40,70,67,48,46,52,50,28,58,59,65,71,56,82,86,52,48,40,85,58,72,44,79,38,71,93,73,45,25,35,41,34,49,44,70,50,37,46,34,32,25,29,70,82,72,48,36,78,75,46,69,39,35,62,55,72,60,53,41,76,76,42,68,40,75,44,35,88,54,37,29,37,30,25,45,97,42,14,31,31,39,28,23,70,80,38,84,53,62,39,77,75,48,59,45,53,80,77,33,73,91,45,50,47,26,31,31,42,48,54,67,51,40,28,66,60,40,65,29,78,64,16,59,42,68,30,58,50,19,29,72,51,80,39,43,37,41,34,41,27,30,38,32,37,38,61,75,21,45,74,46,72,34,50,23,51,66,77,68,46,74,46,79,37,75,49,30,28,46,63,56,46,64,61,47,74,47,63,33,37,37,40,36,36,43,39,86,86,73,63,46,77,45,78,45,70,22,30,49,72,54,56,65,68,60,53,40,88,70,59,61,39,80,64,47,69,47,61,37,80,83,47,54,34,33,37,40,31,35,24,19,71,51,26,32,39,38,38,30,36,38,36,54,51,74,28,44,32,51,80,87,61,86,69,70,33,56,43,32,34,32,76,44,78,48,74,38,96,85,48,59,61,86,64,46,78,21,59,37,76,46,69,53,90,68,90,47,86,47,43,49,40,34,37,34,55,44,48,86,84,38,24,39,24,41,32,36,36,43,34,45,48,72,78,86,51,76,28,89,54,80,68,37,65,56,40,74,49,54,63,49,82,34,40,47,39,74,68,98,36,34,53,44,72,40,73,66,46,76,38,74,90,75,32,31,41,35,34,36,26,20,73,93,34,76,41,32,30,37,44,29,37,38,75,46,72,84,50,36,56,73,51,51,81,60,44,73,54,51,78,81,87,29,27,48,47,79,43,75,39,78,90,69,34,33,34,38,34,41,30,17,13,61,84,35,39,49,25,30,35,36,28,36,52,49,75,90,64,73,42,55,44,84,72,50,68,81,38,72,53,56,84,74,61,90,75,62,71,62,60,47,74,48,64,29,68,41,96,89,63,51,79,27,46,29,38,35,35,63,24,66,83,64,54,90,89,44,63,24,41,19,38,36,48,36,49,50,35,64,86,43,70,82,64,53,37,34,53,54,78,60,45,47,62,51,42,40,41,14,54,61,56,19,19,38,36,37,56,41,24,58,14,18,44,75,62,38,46,76,42,28,51,66,32,54,46,33,43,76,44,63,33,51,54,33,50,53,51,37,50,57,39,43,37,74,72,35,67,41,44,25,74,86,28,22,30,28,31,21,50,34,55,4,6,29,42,12,53,40,36,32,33,76,36,50,89,50,28,58,28,20,37,21,26,36,30,62,26,43,64,69,75,32,48,30,68,60,40,18,42,43,33,43,50,50,76,84,27,46,65,24,52,56,68,42,20,49,42,78,40,31,76,49,42,54,46,38,60,73,30,39,39,40,34,40,20,32,43,7,80,77,48,42,43,33,28,55,41,44,34,50,54,36,19,39,72,53,56,39,50,70,42,54,48,76,38,50,88,23,28,72,57,68,71,55,66,54,56,31,47,41,50,51,16,51,52,51,31,51,48,59,65,56,88